Protein 2D8R (pdb70)

Structure (mmCIF, N/CA/C/O backbone):
data_2D8R
#
_entry.id   2D8R
#
loop_
_entity.id
_entity.type
_entity.pdbx_description
1 polymer 'THAP domain-containing protein 2'
2 non-polymer 'ZINC ION'
#
loop_
_atom_site.group_PDB
_atom_site.id
_atom_site.type_symbol
_atom_site.label_atom_id
_atom_site.label_alt_id
_atom_site.label_comp_id
_atom_site.label_asym_id
_atom_site.label_entity_id
_atom_site.label_seq_id
_atom_site.pdbx_PDB_ins_code
_atom_site.Cartn_x
_atom_site.Cartn_y
_atom_site.Cartn_z
_atom_site.occupancy
_atom_site.B_iso_or_equiv
_atom_site.auth_seq_id
_atom_site.auth_comp_id
_atom_site.auth_asym_id
_atom_site.auth_atom_id
_atom_site.pdbx_PDB_model_num
ATOM 1 N N . GLY A 1 1 ? 4.600 13.225 32.992 1.00 0.00 1 GLY A N 1
ATOM 2 C CA . GLY A 1 1 ? 5.342 13.226 31.745 1.00 0.00 1 GLY A CA 1
ATOM 3 C C . GLY A 1 1 ? 6.240 14.439 31.606 1.00 0.00 1 GLY A C 1
ATOM 4 O O . GLY A 1 1 ? 6.405 15.210 32.551 1.00 0.00 1 GLY A O 1
ATOM 8 N N . SER A 1 2 ? 6.824 14.608 30.424 1.00 0.00 2 SER A N 1
ATOM 9 C CA . SER A 1 2 ? 7.715 15.733 30.165 1.00 0.00 2 SER A CA 1
ATOM 10 C C . SER A 1 2 ? 7.067 16.731 29.210 1.00 0.00 2 SER A C 1
ATOM 11 O O . SER A 1 2 ? 6.835 17.887 29.565 1.00 0.00 2 SER A O 1
ATOM 19 N N . SER A 1 3 ? 6.777 16.275 27.995 1.00 0.00 3 SER A N 1
ATOM 20 C CA . SER A 1 3 ? 6.160 17.128 26.986 1.00 0.00 3 SER A CA 1
ATOM 21 C C . SER A 1 3 ? 4.675 16.809 26.841 1.00 0.00 3 SER A C 1
ATOM 22 O O . SER A 1 3 ? 4.032 17.221 25.876 1.00 0.00 3 SER A O 1
ATOM 30 N N . GLY A 1 4 ? 4.137 16.072 27.808 1.00 0.00 4 GLY A N 1
ATOM 31 C CA . GLY A 1 4 ? 2.732 15.710 27.769 1.00 0.00 4 GLY A CA 1
ATOM 32 C C . GLY A 1 4 ? 2.327 15.097 26.444 1.00 0.00 4 GLY A C 1
ATOM 33 O O . GLY A 1 4 ? 3.076 14.314 25.859 1.00 0.00 4 GLY A O 1
ATOM 37 N N . SER A 1 5 ? 1.138 15.451 25.968 1.00 0.00 5 SER A N 1
ATOM 38 C CA . SER A 1 5 ? 0.632 14.926 24.705 1.00 0.00 5 SER A CA 1
ATOM 39 C C . SER A 1 5 ? 0.389 13.423 24.800 1.00 0.00 5 SER A C 1
ATOM 40 O O . SER A 1 5 ? 1.186 12.690 25.387 1.00 0.00 5 SER A O 1
ATOM 48 N N . SER A 1 6 ? -0.717 12.970 24.219 1.00 0.00 6 SER A N 1
ATOM 49 C CA . SER A 1 6 ? -1.069 11.555 24.241 1.00 0.00 6 SER A CA 1
ATOM 50 C C . SER A 1 6 ? -1.551 11.136 25.627 1.00 0.00 6 SER A C 1
ATOM 51 O O . SER A 1 6 ? -1.181 10.077 26.131 1.00 0.00 6 SER A O 1
ATOM 59 N N . GLY A 1 7 ? -2.380 11.978 26.237 1.00 0.00 7 GLY A N 1
ATOM 60 C CA . GLY A 1 7 ? -2.900 11.679 27.559 1.00 0.00 7 GLY A CA 1
ATOM 61 C C . GLY A 1 7 ? -4.212 10.921 27.508 1.00 0.00 7 GLY A C 1
ATOM 62 O O . GLY A 1 7 ? -5.229 11.458 27.070 1.00 0.00 7 GLY A O 1
ATOM 66 N N . MET A 1 8 ? -4.189 9.670 27.954 1.00 0.00 8 MET A N 1
ATOM 67 C CA . MET A 1 8 ? -5.386 8.837 27.957 1.00 0.00 8 MET A CA 1
ATOM 68 C C . MET A 1 8 ? -5.501 8.054 29.261 1.00 0.00 8 MET A C 1
ATOM 69 O O . MET A 1 8 ? -4.504 7.706 29.894 1.00 0.00 8 MET A O 1
ATOM 83 N N . PRO A 1 9 ? -6.745 7.769 29.673 1.00 0.00 9 PRO A N 1
ATOM 84 C CA . PRO A 1 9 ? -7.019 7.024 30.906 1.00 0.00 9 PRO A CA 1
ATOM 85 C C . PRO A 1 9 ? -6.614 5.558 30.799 1.00 0.00 9 PRO A C 1
ATOM 86 O O . PRO A 1 9 ? -7.458 4.681 30.614 1.00 0.00 9 PRO A O 1
ATOM 97 N N . THR A 1 10 ? -5.315 5.297 30.916 1.00 0.00 10 THR A N 1
ATOM 98 C CA . THR A 1 10 ? -4.798 3.938 30.832 1.00 0.00 10 THR A CA 1
ATOM 99 C C . THR A 1 10 ? -4.892 3.229 32.178 1.00 0.00 10 THR A C 1
ATOM 100 O O . THR A 1 10 ? -4.073 3.456 33.068 1.00 0.00 10 THR A O 1
ATOM 111 N N . ASN A 1 11 ? -5.896 2.370 32.321 1.00 0.00 11 ASN A N 1
ATOM 112 C CA . ASN A 1 11 ? -6.096 1.628 33.560 1.00 0.00 11 ASN A CA 1
ATOM 113 C C . ASN A 1 11 ? -4.843 0.840 33.932 1.00 0.00 11 ASN A C 1
ATOM 114 O O . ASN A 1 11 ? -3.940 0.667 33.113 1.00 0.00 11 ASN A O 1
ATOM 125 N N . CYS A 1 12 ? -4.795 0.366 35.172 1.00 0.00 12 CYS A N 1
ATOM 126 C CA . CYS A 1 12 ? -3.654 -0.404 35.653 1.00 0.00 12 CYS A CA 1
ATOM 127 C C . CYS A 1 12 ? -3.992 -1.890 35.727 1.00 0.00 12 CYS A C 1
ATOM 128 O O . CYS A 1 12 ? -5.060 -2.271 36.205 1.00 0.00 12 CYS A O 1
ATOM 135 N N . ALA A 1 13 ? -3.074 -2.724 35.251 1.00 0.00 13 ALA A N 1
ATOM 136 C CA . ALA A 1 13 ? -3.273 -4.168 35.265 1.00 0.00 13 ALA A CA 1
ATOM 137 C C . ALA A 1 13 ? -3.237 -4.713 36.688 1.00 0.00 13 ALA A C 1
ATOM 138 O O . ALA A 1 13 ? -3.985 -5.629 37.031 1.00 0.00 13 ALA A O 1
ATOM 145 N N . ALA A 1 14 ? -2.364 -4.145 37.513 1.00 0.00 14 ALA A N 1
ATOM 146 C CA . ALA A 1 14 ? -2.232 -4.574 38.900 1.00 0.00 14 ALA A CA 1
ATOM 147 C C . ALA A 1 14 ? -3.598 -4.846 39.522 1.00 0.00 14 ALA A C 1
ATOM 148 O O . ALA A 1 14 ? -4.614 -4.327 39.062 1.00 0.00 14 ALA A O 1
ATOM 155 N N . ALA A 1 15 ? -3.613 -5.663 40.570 1.00 0.00 15 ALA A N 1
ATOM 156 C CA . ALA A 1 15 ? -4.853 -6.002 41.256 1.00 0.00 15 ALA A CA 1
ATOM 157 C C . ALA A 1 15 ? -5.028 -5.168 42.521 1.00 0.00 15 ALA A C 1
ATOM 158 O O . ALA A 1 15 ? -4.056 -4.846 43.202 1.00 0.00 15 ALA A O 1
ATOM 165 N N . GLY A 1 16 ? -6.274 -4.820 42.828 1.00 0.00 16 GLY A N 1
ATOM 166 C CA . GLY A 1 16 ? -6.552 -4.025 44.009 1.00 0.00 16 GLY A CA 1
ATOM 167 C C . GLY A 1 16 ? -5.917 -2.651 43.946 1.00 0.00 16 GLY A C 1
ATOM 168 O O . GLY A 1 16 ? -5.579 -2.067 44.977 1.00 0.00 16 GLY A O 1
ATOM 172 N N . CYS A 1 17 ? -5.750 -2.132 42.734 1.00 0.00 17 CYS A N 1
ATOM 173 C CA . CYS A 1 17 ? -5.149 -0.819 42.540 1.00 0.00 17 CYS A CA 1
ATOM 174 C C . CYS A 1 17 ? -6.213 0.224 42.211 1.00 0.00 17 CYS A C 1
ATOM 175 O O . CYS A 1 17 ? -7.307 -0.112 41.757 1.00 0.00 17 CYS A O 1
ATOM 182 N N . ALA A 1 18 ? -5.885 1.491 42.443 1.00 0.00 18 ALA A N 1
ATOM 183 C CA . ALA A 1 18 ? -6.811 2.582 42.170 1.00 0.00 18 ALA A CA 1
ATOM 184 C C . ALA A 1 18 ? -6.127 3.699 41.389 1.00 0.00 18 ALA A C 1
ATOM 185 O O . ALA A 1 18 ? -6.186 4.868 41.774 1.00 0.00 18 ALA A O 1
ATOM 192 N N . THR A 1 19 ? -5.478 3.333 40.288 1.00 0.00 19 THR A N 1
ATOM 193 C CA . THR A 1 19 ? -4.781 4.304 39.453 1.00 0.00 19 THR A CA 1
ATOM 194 C C . THR A 1 19 ? -5.412 4.391 38.068 1.00 0.00 19 THR A C 1
ATOM 195 O O . THR A 1 19 ? -5.787 3.376 37.480 1.00 0.00 19 THR A O 1
ATOM 206 N N . THR A 1 20 ? -5.526 5.610 37.550 1.00 0.00 20 THR A N 1
ATOM 207 C CA . THR A 1 20 ? -6.112 5.829 36.233 1.00 0.00 20 THR A CA 1
ATOM 208 C C . THR A 1 20 ? -5.866 7.255 35.753 1.00 0.00 20 THR A C 1
ATOM 209 O O . THR A 1 20 ? -5.296 7.470 34.682 1.00 0.00 20 THR A O 1
ATOM 220 N N . TYR A 1 21 ? -6.297 8.225 36.550 1.00 0.00 21 TYR A N 1
ATOM 221 C CA . TYR A 1 21 ? -6.125 9.631 36.204 1.00 0.00 21 TYR A CA 1
ATOM 222 C C . TYR A 1 21 ? -6.775 10.533 37.250 1.00 0.00 21 TYR A C 1
ATOM 223 O O . TYR A 1 21 ? -7.937 10.914 37.121 1.00 0.00 21 TYR A O 1
ATOM 241 N N . ASN A 1 22 ? -6.014 10.870 38.286 1.00 0.00 22 ASN A N 1
ATOM 242 C CA . ASN A 1 22 ? -6.514 11.727 39.355 1.00 0.00 22 ASN A CA 1
ATOM 243 C C . ASN A 1 22 ? -6.273 13.198 39.030 1.00 0.00 22 ASN A C 1
ATOM 244 O O . ASN A 1 22 ? -7.133 13.868 38.458 1.00 0.00 22 ASN A O 1
ATOM 255 N N . LYS A 1 23 ? -5.097 13.695 39.400 1.00 0.00 23 LYS A N 1
ATOM 256 C CA . LYS A 1 23 ? -4.741 15.086 39.147 1.00 0.00 23 LYS A CA 1
ATOM 257 C C . LYS A 1 23 ? -3.274 15.340 39.478 1.00 0.00 23 LYS A C 1
ATOM 258 O O . LYS A 1 23 ? -2.483 15.697 38.604 1.00 0.00 23 LYS A O 1
ATOM 277 N N . HIS A 1 24 ? -2.916 15.153 40.744 1.00 0.00 24 HIS A N 1
ATOM 278 C CA . HIS A 1 24 ? -1.542 15.361 41.189 1.00 0.00 24 HIS A CA 1
ATOM 279 C C . HIS A 1 24 ? -0.709 14.100 40.984 1.00 0.00 24 HIS A C 1
ATOM 280 O O . HIS A 1 24 ? 0.506 14.108 41.185 1.00 0.00 24 HIS A O 1
ATOM 294 N N . ILE A 1 25 ? -1.369 13.018 40.584 1.00 0.00 25 ILE A N 1
ATOM 295 C CA . ILE A 1 25 ? -0.688 11.751 40.351 1.00 0.00 25 ILE A CA 1
ATOM 296 C C . ILE A 1 25 ? 0.400 11.897 39.294 1.00 0.00 25 ILE A C 1
ATOM 297 O O . ILE A 1 25 ? 0.111 12.099 38.115 1.00 0.00 25 ILE A O 1
ATOM 313 N N . ASN A 1 26 ? 1.654 11.792 39.724 1.00 0.00 26 ASN A N 1
ATOM 314 C CA . ASN A 1 26 ? 2.786 11.911 38.813 1.00 0.00 26 ASN A CA 1
ATOM 315 C C . ASN A 1 26 ? 3.356 10.538 38.470 1.00 0.00 26 ASN A C 1
ATOM 316 O O . ASN A 1 26 ? 4.493 10.424 38.011 1.00 0.00 26 ASN A O 1
ATOM 327 N N . ILE A 1 27 ? 2.559 9.500 38.697 1.00 0.00 27 ILE A N 1
ATOM 328 C CA . ILE A 1 27 ? 2.983 8.135 38.410 1.00 0.00 27 ILE A CA 1
ATOM 329 C C . ILE A 1 27 ? 3.258 7.945 36.923 1.00 0.00 27 ILE A C 1
ATOM 330 O O . ILE A 1 27 ? 2.579 8.526 36.076 1.00 0.00 27 ILE A O 1
ATOM 346 N N . SER A 1 28 ? 4.258 7.127 36.611 1.00 0.00 28 SER A N 1
ATOM 347 C CA . SER A 1 28 ? 4.625 6.862 35.225 1.00 0.00 28 SER A CA 1
ATOM 348 C C . SER A 1 28 ? 4.088 5.508 34.770 1.00 0.00 28 SER A C 1
ATOM 349 O O . SER A 1 28 ? 4.126 4.530 35.516 1.00 0.00 28 SER A O 1
ATOM 357 N N . PHE A 1 29 ? 3.588 5.460 33.540 1.00 0.00 29 PHE A N 1
ATOM 358 C CA . PHE A 1 29 ? 3.041 4.228 32.984 1.00 0.00 29 PHE A CA 1
ATOM 359 C C . PHE A 1 29 ? 4.131 3.412 32.295 1.00 0.00 29 PHE A C 1
ATOM 360 O O . PHE A 1 29 ? 4.623 3.786 31.230 1.00 0.00 29 PHE A O 1
ATOM 377 N N . HIS A 1 30 ? 4.505 2.295 32.912 1.00 0.00 30 HIS A N 1
ATOM 378 C CA . HIS A 1 30 ? 5.537 1.425 32.358 1.00 0.00 30 HIS A CA 1
ATOM 379 C C . HIS A 1 30 ? 4.955 0.068 31.975 1.00 0.00 30 HIS A C 1
ATOM 380 O O . HIS A 1 30 ? 4.670 -0.762 32.839 1.00 0.00 30 HIS A O 1
ATOM 394 N N . ARG A 1 31 ? 4.781 -0.151 30.676 1.00 0.00 31 ARG A N 1
ATOM 395 C CA . ARG A 1 31 ? 4.232 -1.407 30.180 1.00 0.00 31 ARG A CA 1
ATOM 396 C C . ARG A 1 31 ? 5.030 -2.596 30.707 1.00 0.00 31 ARG A C 1
ATOM 397 O O . ARG A 1 31 ? 5.933 -2.436 31.528 1.00 0.00 31 ARG A O 1
ATOM 418 N N . PHE A 1 32 ? 4.689 -3.789 30.230 1.00 0.00 32 PHE A N 1
ATOM 419 C CA . PHE A 1 32 ? 5.373 -5.005 30.654 1.00 0.00 32 PHE A CA 1
ATOM 420 C C . PHE A 1 32 ? 6.713 -5.153 29.940 1.00 0.00 32 PHE A C 1
ATOM 421 O O . PHE A 1 32 ? 6.919 -4.640 28.840 1.00 0.00 32 PHE A O 1
ATOM 438 N N . PRO A 1 33 ? 7.647 -5.873 30.579 1.00 0.00 33 PRO A N 1
ATOM 439 C CA . PRO A 1 33 ? 8.984 -6.106 30.024 1.00 0.00 33 PRO A CA 1
ATOM 440 C C . PRO A 1 33 ? 8.956 -7.035 28.816 1.00 0.00 33 PRO A C 1
ATOM 441 O O . PRO A 1 33 ? 8.274 -8.061 28.824 1.00 0.00 33 PRO A O 1
ATOM 452 N N . LEU A 1 34 ? 9.700 -6.671 27.777 1.00 0.00 34 LEU A N 1
ATOM 453 C CA . LEU A 1 34 ? 9.760 -7.473 26.560 1.00 0.00 34 LEU A CA 1
ATOM 454 C C . LEU A 1 34 ? 10.516 -8.775 26.804 1.00 0.00 34 LEU A C 1
ATOM 455 O O . LEU A 1 34 ? 10.500 -9.679 25.968 1.00 0.00 34 LEU A O 1
ATOM 471 N N . ASP A 1 35 ? 11.175 -8.864 27.953 1.00 0.00 35 ASP A N 1
ATOM 472 C CA . ASP A 1 35 ? 11.935 -10.058 28.309 1.00 0.00 35 ASP A CA 1
ATOM 473 C C . ASP A 1 35 ? 11.024 -11.120 28.916 1.00 0.00 35 ASP A C 1
ATOM 474 O O . ASP A 1 35 ? 10.069 -10.819 29.632 1.00 0.00 35 ASP A O 1
ATOM 483 N N . PRO A 1 36 ? 11.324 -12.395 28.623 1.00 0.00 36 PRO A N 1
ATOM 484 C CA . PRO A 1 36 ? 10.544 -13.528 29.129 1.00 0.00 36 PRO A CA 1
ATOM 485 C C . PRO A 1 36 ? 10.721 -13.728 30.631 1.00 0.00 36 PRO A C 1
ATOM 486 O O . PRO A 1 36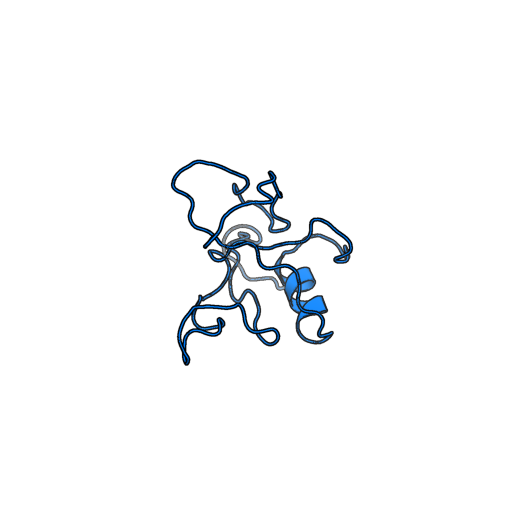 ? 9.780 -14.099 31.333 1.00 0.00 36 PRO A O 1
ATOM 497 N N . LYS A 1 37 ? 11.932 -13.481 31.117 1.00 0.00 37 LYS A N 1
ATOM 498 C CA . LYS A 1 37 ? 12.232 -13.632 32.536 1.00 0.00 37 LYS A CA 1
ATOM 499 C C . LYS A 1 37 ? 11.341 -12.728 33.381 1.00 0.00 37 LYS A C 1
ATOM 500 O O . LYS A 1 37 ? 10.793 -13.154 34.397 1.00 0.00 37 LYS A O 1
ATOM 519 N N . ARG A 1 38 ? 11.199 -11.477 32.953 1.00 0.00 38 ARG A N 1
ATOM 520 C CA . ARG A 1 38 ? 10.374 -10.513 33.670 1.00 0.00 38 ARG A CA 1
ATOM 521 C C . ARG A 1 38 ? 8.916 -10.612 33.230 1.00 0.00 38 ARG A C 1
ATOM 522 O O . ARG A 1 38 ? 8.010 -10.687 34.060 1.00 0.00 38 ARG A O 1
ATOM 543 N N . ARG A 1 39 ? 8.698 -10.610 31.919 1.00 0.00 39 ARG A N 1
ATOM 544 C CA . ARG A 1 39 ? 7.351 -10.698 31.368 1.00 0.00 39 ARG A CA 1
ATOM 545 C C . ARG A 1 39 ? 6.482 -11.634 32.203 1.00 0.00 39 ARG A C 1
ATOM 546 O O . ARG A 1 39 ? 5.425 -11.242 32.698 1.00 0.00 39 ARG A O 1
ATOM 567 N N . LYS A 1 40 ? 6.935 -12.874 32.355 1.00 0.00 40 LYS A N 1
ATOM 568 C CA . LYS A 1 40 ? 6.201 -13.868 33.129 1.00 0.00 40 LYS A CA 1
ATOM 569 C C . LYS A 1 40 ? 6.088 -13.444 34.590 1.00 0.00 40 LYS A C 1
ATOM 570 O O . LYS A 1 40 ? 5.049 -13.633 35.222 1.00 0.00 40 LYS A O 1
ATOM 589 N N . GLU A 1 41 ? 7.163 -12.868 35.119 1.00 0.00 41 GLU A N 1
ATOM 590 C CA . GLU A 1 41 ? 7.183 -12.417 36.506 1.00 0.00 41 GLU A CA 1
ATOM 591 C C . GLU A 1 41 ? 6.078 -11.397 36.762 1.00 0.00 41 GLU A C 1
ATOM 592 O O . GLU A 1 41 ? 5.225 -11.594 37.627 1.00 0.00 41 GLU A O 1
ATOM 604 N N . TRP A 1 42 ? 6.101 -10.306 36.004 1.00 0.00 42 TRP A N 1
ATOM 605 C CA . TRP A 1 42 ? 5.102 -9.254 36.149 1.00 0.00 42 TRP A CA 1
ATOM 606 C C . TRP A 1 42 ? 3.696 -9.842 36.204 1.00 0.00 42 TRP A C 1
ATOM 607 O O . TRP A 1 42 ? 2.892 -9.475 37.060 1.00 0.00 42 TRP A O 1
ATOM 628 N N . VAL A 1 43 ? 3.406 -10.757 35.284 1.00 0.00 43 VAL A N 1
ATOM 629 C CA . VAL A 1 43 ? 2.097 -11.397 35.229 1.00 0.00 43 VAL A CA 1
ATOM 630 C C . VAL A 1 43 ? 1.913 -12.373 36.386 1.00 0.00 43 VAL A C 1
ATOM 631 O O . VAL A 1 43 ? 0.810 -12.529 36.910 1.00 0.00 43 VAL A O 1
ATOM 644 N N . ARG A 1 44 ? 3.001 -13.026 36.781 1.00 0.00 44 ARG A N 1
ATOM 645 C CA . ARG A 1 44 ? 2.960 -13.988 37.876 1.00 0.00 44 ARG A CA 1
ATOM 646 C C . ARG A 1 44 ? 2.884 -13.275 39.223 1.00 0.00 44 ARG A C 1
ATOM 647 O O . ARG A 1 44 ? 2.481 -13.863 40.227 1.00 0.00 44 ARG A O 1
ATOM 668 N N . LEU A 1 45 ? 3.273 -12.005 39.237 1.00 0.00 45 LEU A N 1
ATOM 669 C CA . LEU A 1 45 ? 3.249 -11.211 40.460 1.00 0.00 45 LEU A CA 1
ATOM 670 C C . LEU A 1 45 ? 1.944 -10.430 40.578 1.00 0.00 45 LEU A C 1
ATOM 671 O O . LEU A 1 45 ? 1.327 -10.388 41.642 1.00 0.00 45 LEU A O 1
ATOM 687 N N . VAL A 1 46 ? 1.527 -9.814 39.476 1.00 0.00 46 VAL A N 1
ATOM 688 C CA . VAL A 1 46 ? 0.293 -9.038 39.454 1.00 0.00 46 VAL A CA 1
ATOM 689 C C . VAL A 1 46 ? -0.888 -9.869 39.943 1.00 0.00 46 VAL A C 1
ATOM 690 O O . VAL A 1 46 ? -1.940 -9.329 40.284 1.00 0.00 46 VAL A O 1
ATOM 703 N N . ARG A 1 47 ? -0.705 -11.185 39.974 1.00 0.00 47 ARG A N 1
ATOM 704 C CA . ARG A 1 47 ? -1.756 -12.091 40.420 1.00 0.00 47 ARG A CA 1
ATOM 705 C C . ARG A 1 47 ? -3.059 -11.824 39.673 1.00 0.00 47 ARG A C 1
ATOM 706 O O . ARG A 1 47 ? -4.000 -11.255 40.228 1.00 0.00 47 ARG A O 1
ATOM 727 N N . ARG A 1 48 ? -3.107 -12.237 38.410 1.00 0.00 48 ARG A N 1
ATOM 728 C CA . ARG A 1 48 ? -4.293 -12.040 37.586 1.00 0.00 48 ARG A CA 1
ATOM 729 C C . ARG A 1 48 ? -4.410 -13.136 36.531 1.00 0.00 48 ARG A C 1
ATOM 730 O O . ARG A 1 48 ? -4.174 -12.901 35.346 1.00 0.00 48 ARG A O 1
ATOM 751 N N . LYS A 1 49 ? -4.776 -14.336 36.971 1.00 0.00 49 LYS A N 1
ATOM 752 C CA . LYS A 1 49 ? -4.926 -15.469 36.066 1.00 0.00 49 LYS A CA 1
ATOM 753 C C . LYS A 1 49 ? -3.709 -15.604 35.156 1.00 0.00 49 LYS A C 1
ATOM 754 O O . LYS A 1 49 ? -2.699 -14.930 35.352 1.00 0.00 49 LYS A O 1
ATOM 773 N N . ASN A 1 50 ? -3.815 -16.477 34.160 1.00 0.00 50 ASN A N 1
ATOM 774 C CA . ASN A 1 50 ? -2.723 -16.699 33.219 1.00 0.00 50 ASN A CA 1
ATOM 775 C C . ASN A 1 50 ? -2.768 -15.681 32.083 1.00 0.00 50 ASN A C 1
ATOM 776 O O . ASN A 1 50 ? -2.276 -15.938 30.984 1.00 0.00 50 ASN A O 1
ATOM 787 N N . PHE A 1 51 ? -3.362 -14.524 32.357 1.00 0.00 51 PHE A N 1
ATOM 788 C CA . PHE A 1 51 ? -3.473 -13.466 31.359 1.00 0.00 51 PHE A CA 1
ATOM 789 C C . PHE A 1 51 ? -2.108 -13.137 30.762 1.00 0.00 51 PHE A C 1
ATOM 790 O O . PHE A 1 51 ? -1.070 -13.486 31.326 1.00 0.00 51 PHE A O 1
ATOM 807 N N . VAL A 1 52 ? -2.116 -12.463 29.616 1.00 0.00 52 VAL A N 1
ATOM 808 C CA . VAL A 1 52 ? -0.880 -12.085 28.942 1.00 0.00 52 VAL A CA 1
ATOM 809 C C . VAL A 1 52 ? -0.932 -10.636 28.470 1.00 0.00 52 VAL A C 1
ATOM 810 O O . VAL A 1 52 ? -1.979 -10.123 28.075 1.00 0.00 52 VAL A O 1
ATOM 823 N N . PRO A 1 53 ? 0.225 -9.959 28.512 1.00 0.00 53 PRO A N 1
ATOM 824 C CA . PRO A 1 53 ? 0.339 -8.559 28.091 1.00 0.00 53 PRO A CA 1
ATOM 825 C C . PRO A 1 53 ? 0.182 -8.392 26.583 1.00 0.00 53 PRO A C 1
ATOM 826 O O . PRO A 1 53 ? 1.050 -8.795 25.811 1.00 0.00 53 PRO A O 1
ATOM 837 N N . GLY A 1 54 ? -0.933 -7.795 26.171 1.00 0.00 54 GLY A N 1
ATOM 838 C CA . GLY A 1 54 ? -1.182 -7.586 24.757 1.00 0.00 54 GLY A CA 1
ATOM 839 C C . GLY A 1 54 ? -1.520 -6.143 24.435 1.00 0.00 54 GLY A C 1
ATOM 840 O O . GLY A 1 54 ? -1.205 -5.651 23.352 1.00 0.00 54 GLY A O 1
ATOM 844 N N . LYS A 1 55 ? -2.163 -5.464 25.378 1.00 0.00 55 LYS A N 1
ATOM 845 C CA . LYS A 1 55 ? -2.545 -4.069 25.191 1.00 0.00 55 LYS A CA 1
ATOM 846 C C . LYS A 1 55 ? -3.111 -3.482 26.480 1.00 0.00 55 LYS A C 1
ATOM 847 O O . LYS A 1 55 ? -3.786 -4.172 27.244 1.00 0.00 55 LYS A O 1
ATOM 866 N N . HIS A 1 56 ? -2.832 -2.203 26.715 1.00 0.00 56 HIS A N 1
ATOM 867 C CA . HIS A 1 56 ? -3.315 -1.523 27.911 1.00 0.00 56 HIS A CA 1
ATOM 868 C C . HIS A 1 56 ? -2.749 -2.170 29.171 1.00 0.00 56 HIS A C 1
ATOM 869 O O . HIS A 1 56 ? -3.253 -1.955 30.274 1.00 0.00 56 HIS A O 1
ATOM 883 N N . THR A 1 57 ? -1.697 -2.966 29.000 1.00 0.00 57 THR A N 1
ATOM 884 C CA . THR A 1 57 ? -1.063 -3.646 30.122 1.00 0.00 57 THR A CA 1
ATOM 885 C C . THR A 1 57 ? 0.093 -2.825 30.681 1.00 0.00 57 THR A C 1
ATOM 886 O O . THR A 1 57 ? 1.184 -2.803 30.112 1.00 0.00 57 THR A O 1
ATOM 897 N N . PHE A 1 58 ? -0.153 -2.150 31.800 1.00 0.00 58 PHE A N 1
ATOM 898 C CA . PHE A 1 58 ? 0.868 -1.327 32.436 1.00 0.00 58 PHE A CA 1
ATOM 899 C C . PHE A 1 58 ? 0.746 -1.385 33.956 1.00 0.00 58 PHE A C 1
ATOM 900 O O . PHE A 1 58 ? -0.299 -1.759 34.492 1.00 0.00 58 PHE A O 1
ATOM 917 N N . LEU A 1 59 ? 1.819 -1.015 34.645 1.00 0.00 59 LEU A N 1
ATOM 918 C CA . LEU A 1 59 ? 1.834 -1.025 36.103 1.00 0.00 59 LEU A CA 1
ATOM 919 C C . LEU A 1 59 ? 2.328 0.309 36.653 1.00 0.00 59 LEU A C 1
ATOM 920 O O . LEU A 1 59 ? 3.209 0.944 36.072 1.00 0.00 59 LEU A O 1
ATOM 936 N N . CYS A 1 60 ? 1.757 0.728 37.777 1.00 0.00 60 CYS A N 1
ATOM 937 C CA . CYS A 1 60 ? 2.140 1.986 38.407 1.00 0.00 60 CYS A CA 1
ATOM 938 C C . CYS A 1 60 ? 3.525 1.878 39.039 1.00 0.00 60 CYS A C 1
ATOM 939 O O . CYS A 1 60 ? 3.971 0.789 39.399 1.00 0.00 60 CYS A O 1
ATOM 946 N N . SER A 1 61 ? 4.200 3.016 39.169 1.00 0.00 61 SER A N 1
ATOM 947 C CA . SER A 1 61 ? 5.535 3.050 39.754 1.00 0.00 61 SER A CA 1
ATOM 948 C C . SER A 1 61 ? 5.469 2.886 41.269 1.00 0.00 61 SER A C 1
ATOM 949 O O . SER A 1 61 ? 6.485 2.971 41.960 1.00 0.00 61 SER A O 1
ATOM 957 N N . LYS A 1 62 ? 4.266 2.649 41.780 1.00 0.00 62 LYS A N 1
ATOM 958 C CA . LYS A 1 62 ? 4.064 2.471 43.213 1.00 0.00 62 LYS A CA 1
ATOM 959 C C . LYS A 1 62 ? 4.295 1.019 43.619 1.00 0.00 62 LYS A C 1
ATOM 960 O O . LYS A 1 62 ? 4.656 0.733 44.761 1.00 0.00 62 LYS A O 1
ATOM 979 N N . HIS A 1 63 ? 4.085 0.105 42.677 1.00 0.00 63 HIS A N 1
ATOM 980 C CA . HIS A 1 63 ? 4.273 -1.318 42.936 1.00 0.00 63 HIS A CA 1
ATOM 981 C C . HIS A 1 63 ? 5.741 -1.708 42.791 1.00 0.00 63 HIS A C 1
ATOM 982 O O . HIS A 1 63 ? 6.142 -2.807 43.173 1.00 0.00 63 HIS A O 1
ATOM 996 N N . PHE A 1 64 ? 6.537 -0.799 42.237 1.00 0.00 64 PHE A N 1
ATOM 997 C CA . PHE A 1 64 ? 7.961 -1.049 42.040 1.00 0.00 64 PHE A CA 1
ATOM 998 C C . PHE A 1 64 ? 8.789 -0.343 43.110 1.00 0.00 64 PHE A C 1
ATOM 999 O O . PHE A 1 64 ? 8.423 0.732 43.584 1.00 0.00 64 PHE A O 1
ATOM 1016 N N . GLU A 1 65 ? 9.908 -0.957 43.484 1.00 0.00 65 GLU A N 1
ATOM 1017 C CA . GLU A 1 65 ? 10.787 -0.388 44.498 1.00 0.00 65 GLU A CA 1
ATOM 1018 C C . GLU A 1 65 ? 11.417 0.911 44.005 1.00 0.00 65 GLU A C 1
ATOM 1019 O O . GLU A 1 65 ? 12.118 1.596 44.751 1.00 0.00 65 GLU A O 1
ATOM 1031 N N . ALA A 1 66 ? 11.163 1.244 42.744 1.00 0.00 66 ALA A N 1
ATOM 1032 C CA . ALA A 1 66 ? 11.703 2.461 42.152 1.00 0.00 66 ALA A CA 1
ATOM 1033 C C . ALA A 1 66 ? 13.184 2.302 41.824 1.00 0.00 66 ALA A C 1
ATOM 1034 O O . ALA A 1 66 ? 13.623 2.624 40.720 1.00 0.00 66 ALA A O 1
ATOM 1041 N N . SER A 1 67 ? 13.949 1.805 42.791 1.00 0.00 67 SER A N 1
ATOM 1042 C CA . SER A 1 67 ? 15.382 1.608 42.606 1.00 0.00 67 SER A CA 1
ATOM 1043 C C . SER A 1 67 ? 15.656 0.719 41.397 1.00 0.00 67 SER A C 1
ATOM 1044 O O . SER A 1 67 ? 16.780 0.664 40.896 1.00 0.00 67 SER A O 1
ATOM 1052 N N . CYS A 1 68 ? 14.622 0.026 40.933 1.00 0.00 68 CYS A N 1
ATOM 1053 C CA . CYS A 1 68 ? 14.751 -0.861 39.782 1.00 0.00 68 CYS A CA 1
ATOM 1054 C C . CYS A 1 68 ? 14.661 -0.076 38.478 1.00 0.00 68 CYS A C 1
ATOM 1055 O O . CYS A 1 68 ? 14.701 -0.652 37.390 1.00 0.00 68 CYS A O 1
ATOM 1063 N N . PHE A 1 69 ? 14.539 1.242 38.594 1.00 0.00 69 PHE A N 1
ATOM 1064 C CA . PHE A 1 69 ? 14.441 2.107 37.423 1.00 0.00 69 PHE A CA 1
ATOM 1065 C C . PHE A 1 69 ? 15.827 2.480 36.905 1.00 0.00 69 PHE A C 1
ATOM 1066 O O . PHE A 1 69 ? 16.841 2.011 37.421 1.00 0.00 69 PHE A O 1
ATOM 1083 N N . ASP A 1 70 ? 15.861 3.325 35.881 1.00 0.00 70 ASP A N 1
ATOM 1084 C CA . ASP A 1 70 ? 17.121 3.762 35.291 1.00 0.00 70 ASP A CA 1
ATOM 1085 C C . ASP A 1 70 ? 17.469 5.178 35.741 1.00 0.00 70 ASP A C 1
ATOM 1086 O O . ASP A 1 70 ? 17.619 6.083 34.919 1.00 0.00 70 ASP A O 1
ATOM 1095 N N . LEU A 1 71 ? 17.596 5.362 37.051 1.00 0.00 71 LEU A N 1
ATOM 1096 C CA . LEU A 1 71 ? 17.926 6.668 37.611 1.00 0.00 71 LEU A CA 1
ATOM 1097 C C . LEU A 1 71 ? 19.429 6.802 37.832 1.00 0.00 71 LEU A C 1
ATOM 1098 O O . LEU A 1 71 ? 19.993 7.890 37.704 1.00 0.00 71 LEU A O 1
ATOM 1114 N N . THR A 1 72 ? 20.075 5.688 38.163 1.00 0.00 72 THR A N 1
ATOM 1115 C CA . THR A 1 72 ? 21.513 5.680 38.400 1.00 0.00 72 THR A CA 1
ATOM 1116 C C . THR A 1 72 ? 22.237 6.600 37.424 1.00 0.00 72 THR A C 1
ATOM 1117 O O . THR A 1 72 ? 23.309 7.122 37.726 1.00 0.00 72 THR A O 1
ATOM 1128 N N . GLY A 1 73 ? 21.643 6.795 36.250 1.00 0.00 73 GLY A N 1
ATOM 1129 C CA . GLY A 1 73 ? 22.246 7.653 35.247 1.00 0.00 73 GLY A CA 1
ATOM 1130 C C . GLY A 1 73 ? 21.300 8.736 34.767 1.00 0.00 73 GLY A C 1
ATOM 1131 O O . GLY A 1 73 ? 21.102 8.907 33.565 1.00 0.00 73 GLY A O 1
ATOM 1135 N N . GLN A 1 74 ? 20.715 9.469 35.709 1.00 0.00 74 GLN A N 1
ATOM 1136 C CA . GLN A 1 74 ? 19.783 10.539 35.374 1.00 0.00 74 GLN A CA 1
ATOM 1137 C C . GLN A 1 74 ? 18.392 9.982 35.092 1.00 0.00 74 GLN A C 1
ATOM 1138 O O . GLN A 1 74 ? 18.213 8.772 34.951 1.00 0.00 74 GLN A O 1
ATOM 1152 N N . THR A 1 75 ? 17.408 10.872 35.010 1.00 0.00 75 THR A N 1
ATOM 1153 C CA . THR A 1 75 ? 16.032 10.469 34.745 1.00 0.00 75 THR A CA 1
ATOM 1154 C C . THR A 1 75 ? 15.628 9.288 35.619 1.00 0.00 75 THR A C 1
ATOM 1155 O O . THR A 1 75 ? 16.178 9.087 36.702 1.00 0.00 75 THR A O 1
ATOM 1166 N N . ARG A 1 76 ? 14.664 8.507 35.142 1.00 0.00 76 ARG A N 1
ATOM 1167 C CA . ARG A 1 76 ? 14.186 7.345 35.881 1.00 0.00 76 ARG A CA 1
ATOM 1168 C C . ARG A 1 76 ? 13.289 6.475 35.005 1.00 0.00 76 ARG A C 1
ATOM 1169 O O . ARG A 1 76 ? 12.064 6.590 35.046 1.00 0.00 76 ARG A O 1
ATOM 1190 N N . ARG A 1 77 ? 13.908 5.606 34.213 1.00 0.00 77 ARG A N 1
ATOM 1191 C CA . ARG A 1 77 ? 13.167 4.718 33.326 1.00 0.00 77 ARG A CA 1
ATOM 1192 C C . ARG A 1 77 ? 13.176 3.287 33.856 1.00 0.00 77 ARG A C 1
ATOM 1193 O O . ARG A 1 77 ? 14.236 2.724 34.135 1.00 0.00 77 ARG A O 1
ATOM 1214 N N . LEU A 1 78 ? 11.990 2.705 33.994 1.00 0.00 78 LEU A N 1
ATOM 1215 C CA . LEU A 1 78 ? 11.861 1.340 34.492 1.00 0.00 78 LEU A CA 1
ATOM 1216 C C . LEU A 1 78 ? 12.735 0.383 33.688 1.00 0.00 78 LEU A C 1
ATOM 1217 O O . LEU A 1 78 ? 12.498 0.155 32.502 1.00 0.00 78 LEU A O 1
ATOM 1233 N N . LYS A 1 79 ? 13.746 -0.178 34.343 1.00 0.00 79 LYS A N 1
ATOM 1234 C CA . LYS A 1 79 ? 14.655 -1.114 33.692 1.00 0.00 79 LYS A CA 1
ATOM 1235 C C . LYS A 1 79 ? 13.902 -2.341 33.188 1.00 0.00 79 LYS A C 1
ATOM 1236 O O . LYS A 1 79 ? 13.061 -2.898 33.892 1.00 0.00 79 LYS A O 1
ATOM 1255 N N . MET A 1 80 ? 14.212 -2.758 31.964 1.00 0.00 80 MET A N 1
ATOM 1256 C CA . MET A 1 80 ? 13.565 -3.921 31.367 1.00 0.00 80 MET A CA 1
ATOM 1257 C C . MET A 1 80 ? 13.911 -5.191 32.139 1.00 0.00 80 MET A C 1
ATOM 1258 O O . MET A 1 80 ? 13.368 -6.261 31.866 1.00 0.00 80 MET A O 1
ATOM 1272 N N . ASP A 1 81 ? 14.817 -5.064 33.102 1.00 0.00 81 ASP A N 1
ATOM 1273 C CA . ASP A 1 81 ? 15.234 -6.202 33.914 1.00 0.00 81 ASP A CA 1
ATOM 1274 C C . ASP A 1 81 ? 14.716 -6.069 35.342 1.00 0.00 81 ASP A C 1
ATOM 1275 O O . ASP A 1 81 ? 15.237 -6.697 36.263 1.00 0.00 81 ASP A O 1
ATOM 1284 N N . ALA A 1 82 ? 13.686 -5.247 35.519 1.00 0.00 82 ALA A N 1
ATOM 1285 C CA . ALA A 1 82 ? 13.097 -5.033 36.835 1.00 0.00 82 ALA A CA 1
ATOM 1286 C C . ALA A 1 82 ? 11.811 -5.836 36.997 1.00 0.00 82 ALA A C 1
ATOM 1287 O O . ALA A 1 82 ? 11.304 -6.416 36.037 1.00 0.00 82 ALA A O 1
ATOM 1294 N N . VAL A 1 83 ? 11.287 -5.865 38.219 1.00 0.00 83 VAL A N 1
ATOM 1295 C CA . VAL A 1 83 ? 10.059 -6.597 38.507 1.00 0.00 83 VAL A CA 1
ATOM 1296 C C . VAL A 1 83 ? 9.414 -6.102 39.796 1.00 0.00 83 VAL A C 1
ATOM 1297 O O . VAL A 1 83 ? 10.084 -5.616 40.708 1.00 0.00 83 VAL A O 1
ATOM 1310 N N . PRO A 1 84 ? 8.081 -6.227 39.877 1.00 0.00 84 PRO A N 1
ATOM 1311 C CA . PRO A 1 84 ? 7.315 -5.798 41.051 1.00 0.00 84 PRO A CA 1
ATOM 1312 C C . PRO A 1 84 ? 7.570 -6.686 42.265 1.00 0.00 84 PRO A C 1
ATOM 1313 O O . PRO A 1 84 ? 6.904 -7.704 42.454 1.00 0.00 84 PRO A O 1
ATOM 1324 N N . THR A 1 85 ? 8.540 -6.294 43.086 1.00 0.00 85 THR A N 1
ATOM 1325 C CA . THR A 1 85 ? 8.883 -7.054 44.281 1.00 0.00 85 THR A CA 1
ATOM 1326 C C . THR A 1 85 ? 7.765 -6.988 45.315 1.00 0.00 85 THR A C 1
ATOM 1327 O O . THR A 1 85 ? 7.778 -7.720 46.304 1.00 0.00 85 THR A O 1
ATOM 1338 N N . ILE A 1 86 ? 6.799 -6.106 45.079 1.00 0.00 86 ILE A N 1
ATOM 1339 C CA . ILE A 1 86 ? 5.672 -5.946 45.990 1.00 0.00 86 ILE A CA 1
ATOM 1340 C C . ILE A 1 86 ? 4.349 -5.951 45.233 1.00 0.00 86 ILE A C 1
ATOM 1341 O O . ILE A 1 86 ? 4.305 -6.248 44.039 1.00 0.00 86 ILE A O 1
ATOM 1357 N N . PHE A 1 87 ? 3.271 -5.619 45.936 1.00 0.00 87 PHE A N 1
ATOM 1358 C CA . PHE A 1 87 ? 1.944 -5.584 45.330 1.00 0.00 87 PHE A CA 1
ATOM 1359 C C . PHE A 1 87 ? 0.861 -5.483 46.400 1.00 0.00 87 PHE A C 1
ATOM 1360 O O . PHE A 1 87 ? -0.240 -4.998 46.139 1.00 0.00 87 PHE A O 1
ATOM 1377 N N . ASP A 1 88 ? 1.181 -5.944 47.603 1.00 0.00 88 ASP A N 1
ATOM 1378 C CA . ASP A 1 88 ? 0.236 -5.906 48.714 1.00 0.00 88 ASP A CA 1
ATOM 1379 C C . ASP A 1 88 ? -1.122 -6.457 48.291 1.00 0.00 88 ASP A C 1
ATOM 1380 O O . ASP A 1 88 ? -2.156 -5.827 48.512 1.00 0.00 88 ASP A O 1
ATOM 1389 N N . PHE A 1 89 ? -1.111 -7.637 47.680 1.00 0.00 89 PHE A N 1
ATOM 1390 C CA . PHE A 1 89 ? -2.342 -8.273 47.223 1.00 0.00 89 PHE A CA 1
ATOM 1391 C C . PHE A 1 89 ? -3.011 -9.040 48.360 1.00 0.00 89 PHE A C 1
ATOM 1392 O O . PHE A 1 89 ? -3.994 -9.751 48.148 1.00 0.00 89 PHE A O 1
ATOM 1409 N N . CYS A 1 90 ? -2.472 -8.891 49.564 1.00 0.00 90 CYS A N 1
ATOM 1410 C CA . CYS A 1 90 ? -3.015 -9.571 50.735 1.00 0.00 90 CYS A CA 1
ATOM 1411 C C . CYS A 1 90 ? -3.554 -10.948 50.362 1.00 0.00 90 CYS A C 1
ATOM 1412 O O . CYS A 1 90 ? -4.757 -11.126 50.170 1.00 0.00 90 CYS A O 1
ATOM 1420 N N . THR A 1 91 ? -2.654 -11.922 50.260 1.00 0.00 91 THR A N 1
ATOM 1421 C CA . THR A 1 91 ? -3.038 -13.283 49.908 1.00 0.00 91 THR A CA 1
ATOM 1422 C C . THR A 1 91 ? -4.393 -13.645 50.506 1.00 0.00 91 THR A C 1
ATOM 1423 O O . THR A 1 91 ? -5.392 -13.741 49.793 1.00 0.00 91 THR A O 1
ATOM 1434 N N . HIS A 1 92 ? -4.420 -13.844 51.820 1.00 0.00 92 HIS A N 1
ATOM 1435 C CA . HIS A 1 92 ? -5.654 -14.194 52.515 1.00 0.00 92 HIS A CA 1
ATOM 1436 C C . HIS A 1 92 ? -5.859 -13.307 53.739 1.00 0.00 92 HIS A C 1
ATOM 1437 O O . HIS A 1 92 ? -6.770 -12.479 53.771 1.00 0.00 92 HIS A O 1
ATOM 1451 N N . ILE A 1 93 ? -5.007 -13.486 54.743 1.00 0.00 93 ILE A N 1
ATOM 1452 C CA . ILE A 1 93 ? -5.095 -12.701 55.968 1.00 0.00 93 ILE A CA 1
ATOM 1453 C C . ILE A 1 93 ? -3.712 -12.277 56.450 1.00 0.00 93 ILE A C 1
ATOM 1454 O O . ILE A 1 93 ? -3.509 -11.133 56.856 1.00 0.00 93 ILE A O 1
ATOM 1470 N N . SER A 1 94 ? -2.763 -13.206 56.399 1.00 0.00 94 SER A N 1
ATOM 1471 C CA . SER A 1 94 ? -1.399 -12.929 56.832 1.00 0.00 94 SER A CA 1
ATOM 1472 C C . SER A 1 94 ? -0.475 -14.097 56.499 1.00 0.00 94 SER A C 1
ATOM 1473 O O . SER A 1 94 ? 0.703 -13.906 56.201 1.00 0.00 94 SER A O 1
ATOM 1481 N N . GLY A 1 95 ? -1.021 -15.308 56.551 1.00 0.00 95 GLY A N 1
ATOM 1482 C CA . GLY A 1 95 ? -0.234 -16.490 56.253 1.00 0.00 95 GLY A CA 1
ATOM 1483 C C . GLY A 1 95 ? 0.357 -16.456 54.857 1.00 0.00 95 GLY A C 1
ATOM 1484 O O . GLY A 1 95 ? -0.077 -15.693 53.994 1.00 0.00 95 GLY A O 1
ATOM 1488 N N . PRO A 1 96 ? 1.374 -17.299 54.620 1.00 0.00 96 PRO A N 1
ATOM 1489 C CA . PRO A 1 96 ? 2.048 -17.380 53.321 1.00 0.00 96 PRO A CA 1
ATOM 1490 C C . PRO A 1 96 ? 1.160 -17.994 52.244 1.00 0.00 96 PRO A C 1
ATOM 1491 O O . PRO A 1 96 ? -0.055 -18.097 52.413 1.00 0.00 96 PRO A O 1
ATOM 1502 N N . SER A 1 97 ? 1.774 -18.400 51.138 1.00 0.00 97 SER A N 1
ATOM 1503 C CA . SER A 1 97 ? 1.038 -19.001 50.032 1.00 0.00 97 SER A CA 1
ATOM 1504 C C . SER A 1 97 ? 0.736 -20.470 50.315 1.00 0.00 97 SER A C 1
ATOM 1505 O O . SER A 1 97 ? -0.406 -20.915 50.196 1.00 0.00 97 SER A O 1
ATOM 1513 N N . SER A 1 98 ? 1.768 -21.218 50.689 1.00 0.00 98 SER A N 1
ATOM 1514 C CA . SER A 1 98 ? 1.616 -22.638 50.986 1.00 0.00 98 SER A CA 1
ATOM 1515 C C . SER A 1 98 ? 0.764 -23.326 49.924 1.00 0.00 98 SER A C 1
ATOM 1516 O O . SER A 1 98 ? 1.269 -23.753 48.887 1.00 0.00 98 SER A O 1
ATOM 1524 N N . GLY A 1 99 ? -0.535 -23.430 50.191 1.00 0.00 99 GLY A N 1
ATOM 1525 C CA . GLY A 1 99 ? -1.437 -24.067 49.251 1.00 0.00 99 GLY A CA 1
ATOM 1526 C C . GLY A 1 99 ? -1.220 -25.564 49.162 1.00 0.00 99 GLY A C 1
ATOM 1527 O O . GLY A 1 99 ? -0.415 -26.099 49.923 1.00 0.00 99 GLY A O 1
ATOM 1532 N N . GLY A 1 1 ? -2.144 15.707 28.458 1.00 0.00 1 GLY A N 2
ATOM 1533 C CA . GLY A 1 1 ? -1.259 14.579 28.684 1.00 0.00 1 GLY A CA 2
ATOM 1534 C C . GLY A 1 1 ? 0.195 14.925 28.436 1.00 0.00 1 GLY A C 2
ATOM 1535 O O . GLY A 1 1 ? 0.721 15.879 29.010 1.00 0.00 1 GLY A O 2
ATOM 1539 N N . SER A 1 2 ? 0.849 14.148 27.578 1.00 0.00 2 SER A N 2
ATOM 1540 C CA . SER A 1 2 ? 2.254 14.374 27.259 1.00 0.00 2 SER A CA 2
ATOM 1541 C C . SER A 1 2 ? 2.617 13.735 25.922 1.00 0.00 2 SER A C 2
ATOM 1542 O O . SER A 1 2 ? 2.655 12.511 25.796 1.00 0.00 2 SER A O 2
ATOM 1550 N N . SER A 1 3 ? 2.884 14.574 24.926 1.00 0.00 3 SER A N 2
ATOM 1551 C CA . SER A 1 3 ? 3.240 14.092 23.597 1.00 0.00 3 SER A CA 2
ATOM 1552 C C . SER A 1 3 ? 2.099 13.283 22.988 1.00 0.00 3 SER A C 2
ATOM 1553 O O . SER A 1 3 ? 2.307 12.485 22.075 1.00 0.00 3 SER A O 2
ATOM 1561 N N . GLY A 1 4 ? 0.891 13.496 23.501 1.00 0.00 4 GLY A N 2
ATOM 1562 C CA . GLY A 1 4 ? -0.266 12.780 22.997 1.00 0.00 4 GLY A CA 2
ATOM 1563 C C . GLY A 1 4 ? -0.547 11.511 23.776 1.00 0.00 4 GLY A C 2
ATOM 1564 O O . GLY A 1 4 ? 0.135 11.212 24.756 1.00 0.00 4 GLY A O 2
ATOM 1568 N N . SER A 1 5 ? -1.557 10.763 23.342 1.00 0.00 5 SER A N 2
ATOM 1569 C CA . SER A 1 5 ? -1.930 9.522 24.009 1.00 0.00 5 SER A CA 2
ATOM 1570 C C . SER A 1 5 ? -1.768 8.330 23.071 1.00 0.00 5 SER A C 2
ATOM 1571 O O . SER A 1 5 ? -1.605 7.194 23.515 1.00 0.00 5 SER A O 2
ATOM 1579 N N . SER A 1 6 ? -1.815 8.599 21.770 1.00 0.00 6 SER A N 2
ATOM 1580 C CA . SER A 1 6 ? -1.677 7.549 20.767 1.00 0.00 6 SER A CA 2
ATOM 1581 C C . SER A 1 6 ? -2.713 6.451 20.984 1.00 0.00 6 SER A C 2
ATOM 1582 O O . SER A 1 6 ? -2.462 5.280 20.702 1.00 0.00 6 SER A O 2
ATOM 1590 N N . GLY A 1 7 ? -3.881 6.839 21.488 1.00 0.00 7 GLY A N 2
ATOM 1591 C CA . GLY A 1 7 ? -4.939 5.877 21.735 1.00 0.00 7 GLY A CA 2
ATOM 1592 C C . GLY A 1 7 ? -5.886 6.325 22.830 1.00 0.00 7 GLY A C 2
ATOM 1593 O O . GLY A 1 7 ? -6.421 7.433 22.782 1.00 0.00 7 GLY A O 2
ATOM 1597 N N . MET A 1 8 ? -6.097 5.462 23.818 1.00 0.00 8 MET A N 2
ATOM 1598 C CA . MET A 1 8 ? -6.987 5.776 24.930 1.00 0.00 8 MET A CA 2
ATOM 1599 C C . MET A 1 8 ? -6.336 5.423 26.264 1.00 0.00 8 MET A C 2
ATOM 1600 O O . MET A 1 8 ? -5.413 4.612 26.336 1.00 0.00 8 MET A O 2
ATOM 1614 N N . PRO A 1 9 ? -6.827 6.046 27.346 1.00 0.00 9 PRO A N 2
ATOM 1615 C CA . PRO A 1 9 ? -6.308 5.813 28.697 1.00 0.00 9 PRO A CA 2
ATOM 1616 C C . PRO A 1 9 ? -6.654 4.423 29.219 1.00 0.00 9 PRO A C 2
ATOM 1617 O O . PRO A 1 9 ? -7.633 3.812 28.788 1.00 0.00 9 PRO A O 2
ATOM 1628 N N . THR A 1 10 ? -5.846 3.928 30.151 1.00 0.00 10 THR A N 2
ATOM 1629 C CA . THR A 1 10 ? -6.067 2.610 30.732 1.00 0.00 10 THR A CA 2
ATOM 1630 C C . THR A 1 10 ? -5.834 2.627 32.239 1.00 0.00 10 THR A C 2
ATOM 1631 O O . THR A 1 10 ? -5.213 3.546 32.770 1.00 0.00 10 THR A O 2
ATOM 1642 N N . ASN A 1 11 ? -6.337 1.603 32.922 1.00 0.00 11 ASN A N 2
ATOM 1643 C CA . ASN A 1 11 ? -6.183 1.501 34.369 1.00 0.00 11 ASN A CA 2
ATOM 1644 C C . ASN A 1 11 ? -4.964 0.656 34.728 1.00 0.00 11 ASN A C 2
ATOM 1645 O O . ASN A 1 11 ? -4.230 0.200 33.850 1.00 0.00 11 ASN A O 2
ATOM 1656 N N . CYS A 1 12 ? -4.755 0.450 36.024 1.00 0.00 12 CYS A N 2
ATOM 1657 C CA . CYS A 1 12 ? -3.627 -0.341 36.501 1.00 0.00 12 CYS A CA 2
ATOM 1658 C C . CYS A 1 12 ? -3.913 -1.833 36.367 1.00 0.00 12 CYS A C 2
ATOM 1659 O O . CYS A 1 12 ? -4.994 -2.303 36.721 1.00 0.00 12 CYS A O 2
ATOM 1666 N N . ALA A 1 13 ? -2.936 -2.574 35.854 1.00 0.00 13 ALA A N 2
ATOM 1667 C CA . ALA A 1 13 ? -3.081 -4.013 35.675 1.00 0.00 13 ALA A CA 2
ATOM 1668 C C . ALA A 1 13 ? -3.350 -4.707 37.006 1.00 0.00 13 ALA A C 2
ATOM 1669 O O . ALA A 1 13 ? -4.080 -5.696 37.065 1.00 0.00 13 ALA A O 2
ATOM 1676 N N . ALA A 1 14 ? -2.754 -4.183 38.072 1.00 0.00 14 ALA A N 2
ATOM 1677 C CA . ALA A 1 14 ? -2.931 -4.752 39.403 1.00 0.00 14 ALA A CA 2
ATOM 1678 C C . ALA A 1 14 ? -4.403 -5.026 39.692 1.00 0.00 14 ALA A C 2
ATOM 1679 O O . ALA A 1 14 ? -5.274 -4.235 39.331 1.00 0.00 14 ALA A O 2
ATOM 1686 N N . ALA A 1 15 ? -4.673 -6.151 40.345 1.00 0.00 15 ALA A N 2
ATOM 1687 C CA . ALA A 1 15 ? -6.040 -6.528 40.684 1.00 0.00 15 ALA A CA 2
ATOM 1688 C C . ALA A 1 15 ? -6.536 -5.758 41.903 1.00 0.00 15 ALA A C 2
ATOM 1689 O O . ALA A 1 15 ? -7.722 -5.789 42.228 1.00 0.00 15 ALA A O 2
ATOM 1696 N N . GLY A 1 16 ? -5.620 -5.066 42.574 1.00 0.00 16 GLY A N 2
ATOM 1697 C CA . GLY A 1 16 ? -5.984 -4.298 43.750 1.00 0.00 16 GLY A CA 2
ATOM 1698 C C . GLY A 1 16 ? -5.396 -2.901 43.735 1.00 0.00 16 GLY A C 2
ATOM 1699 O O . GLY A 1 16 ? -4.579 -2.554 44.588 1.00 0.00 16 GLY A O 2
ATOM 1703 N N . CYS A 1 17 ? -5.811 -2.097 42.762 1.00 0.00 17 CYS A N 2
ATOM 1704 C CA . CYS A 1 17 ? -5.319 -0.730 42.637 1.00 0.00 17 CYS A CA 2
ATOM 1705 C C . CYS A 1 17 ? -6.326 0.145 41.897 1.00 0.00 17 CYS A C 2
ATOM 1706 O O . CYS A 1 17 ? -6.933 1.041 42.482 1.00 0.00 17 CYS A O 2
ATOM 1713 N N . ALA A 1 18 ? -6.498 -0.122 40.606 1.00 0.00 18 ALA A N 2
ATOM 1714 C CA . ALA A 1 18 ? -7.433 0.639 39.787 1.00 0.00 18 ALA A CA 2
ATOM 1715 C C . ALA A 1 18 ? -6.984 2.089 39.644 1.00 0.00 18 ALA A C 2
ATOM 1716 O O . ALA A 1 18 ? -7.806 3.005 39.611 1.00 0.00 18 ALA A O 2
ATOM 1723 N N . THR A 1 19 ? -5.673 2.292 39.560 1.00 0.00 19 THR A N 2
ATOM 1724 C CA . THR A 1 19 ? -5.114 3.631 39.423 1.00 0.00 19 THR A CA 2
ATOM 1725 C C . THR A 1 19 ? -5.377 4.197 38.032 1.00 0.00 19 THR A C 2
ATOM 1726 O O . THR A 1 19 ? -5.247 3.495 37.029 1.00 0.00 19 THR A O 2
ATOM 1737 N N . THR A 1 20 ? -5.749 5.473 37.978 1.00 0.00 20 THR A N 2
ATOM 1738 C CA . THR A 1 20 ? -6.032 6.133 36.710 1.00 0.00 20 THR A CA 2
ATOM 1739 C C . THR A 1 20 ? -5.479 7.554 36.695 1.00 0.00 20 THR A C 2
ATOM 1740 O O . THR A 1 20 ? -4.461 7.827 36.058 1.00 0.00 20 THR A O 2
ATOM 1751 N N . TYR A 1 21 ? -6.155 8.454 37.400 1.00 0.00 21 TYR A N 2
ATOM 1752 C CA . TYR A 1 21 ? -5.732 9.848 37.465 1.00 0.00 21 TYR A CA 2
ATOM 1753 C C . TYR A 1 21 ? -6.029 10.443 38.838 1.00 0.00 21 TYR A C 2
ATOM 1754 O O . TYR A 1 21 ? -7.001 10.067 39.493 1.00 0.00 21 TYR A O 2
ATOM 1772 N N . ASN A 1 22 ? -5.185 11.375 39.267 1.00 0.00 22 ASN A N 2
ATOM 1773 C CA . ASN A 1 22 ? -5.356 12.024 40.562 1.00 0.00 22 ASN A CA 2
ATOM 1774 C C . ASN A 1 22 ? -4.911 13.482 40.503 1.00 0.00 22 ASN A C 2
ATOM 1775 O O . ASN A 1 22 ? -4.535 14.070 41.518 1.00 0.00 22 ASN A O 2
ATOM 1786 N N . LYS A 1 23 ? -4.955 14.061 39.308 1.00 0.00 23 LYS A N 2
ATOM 1787 C CA . LYS A 1 23 ? -4.559 15.451 39.115 1.00 0.00 23 LYS A CA 2
ATOM 1788 C C . LYS A 1 23 ? -3.093 15.655 39.484 1.00 0.00 23 LYS A C 2
ATOM 1789 O O . LYS A 1 23 ? -2.219 15.661 38.616 1.00 0.00 23 LYS A O 2
ATOM 1808 N N . HIS A 1 24 ? -2.830 15.819 40.777 1.00 0.00 24 HIS A N 2
ATOM 1809 C CA . HIS A 1 24 ? -1.469 16.021 41.260 1.00 0.00 24 HIS A CA 2
ATOM 1810 C C . HIS A 1 24 ? -0.579 14.838 40.889 1.00 0.00 24 HIS A C 2
ATOM 1811 O O . HIS A 1 24 ? 0.339 14.970 40.080 1.00 0.00 24 HIS A O 2
ATOM 1825 N N . ILE A 1 25 ? -0.858 13.684 41.485 1.00 0.00 25 ILE A N 2
ATOM 1826 C CA . ILE A 1 25 ? -0.084 12.479 41.217 1.00 0.00 25 ILE A CA 2
ATOM 1827 C C . ILE A 1 25 ? 0.330 12.407 39.751 1.00 0.00 25 ILE A C 2
ATOM 1828 O O . ILE A 1 25 ? -0.478 12.647 38.855 1.00 0.00 25 ILE A O 2
ATOM 1844 N N . ASN A 1 26 ? 1.595 12.073 39.514 1.00 0.00 26 ASN A N 2
ATOM 1845 C CA . ASN A 1 26 ? 2.117 11.968 38.156 1.00 0.00 26 ASN A CA 2
ATOM 1846 C C . ASN A 1 26 ? 2.774 10.610 37.930 1.00 0.00 26 ASN A C 2
ATOM 1847 O O . ASN A 1 26 ? 3.762 10.501 37.203 1.00 0.00 26 ASN A O 2
ATOM 1858 N N . ILE A 1 27 ? 2.220 9.578 38.557 1.00 0.00 27 ILE A N 2
ATOM 1859 C CA . ILE A 1 27 ? 2.751 8.228 38.423 1.00 0.00 27 ILE A CA 2
ATOM 1860 C C . ILE A 1 27 ? 3.169 7.942 36.984 1.00 0.00 27 ILE A C 2
ATOM 1861 O O . ILE A 1 27 ? 2.524 8.393 36.038 1.00 0.00 27 ILE A O 2
ATOM 1877 N N . SER A 1 28 ? 4.253 7.188 36.827 1.00 0.00 28 SER A N 2
ATOM 1878 C CA . SER A 1 28 ? 4.759 6.843 35.504 1.00 0.00 28 SER A CA 2
ATOM 1879 C C . SER A 1 28 ? 4.195 5.504 35.039 1.00 0.00 28 SER A C 2
ATOM 1880 O O . SER A 1 28 ? 4.004 4.587 35.837 1.00 0.00 28 SER A O 2
ATOM 1888 N N . PHE A 1 29 ? 3.931 5.400 33.741 1.00 0.00 29 PHE A N 2
ATOM 1889 C CA . PHE A 1 29 ? 3.387 4.174 33.167 1.00 0.00 29 PHE A CA 2
ATOM 1890 C C . PHE A 1 29 ? 4.498 3.314 32.570 1.00 0.00 29 PHE A C 2
ATOM 1891 O O . PHE A 1 29 ? 5.109 3.680 31.565 1.00 0.00 29 PHE A O 2
ATOM 1908 N N . HIS A 1 30 ? 4.753 2.170 33.195 1.00 0.00 30 HIS A N 2
ATOM 1909 C CA . HIS A 1 30 ? 5.790 1.257 32.726 1.00 0.00 30 HIS A CA 2
ATOM 1910 C C . HIS A 1 30 ? 5.185 -0.072 32.284 1.00 0.00 30 HIS A C 2
ATOM 1911 O O . HIS A 1 30 ? 4.909 -0.944 33.109 1.00 0.00 30 HIS A O 2
ATOM 1925 N N . ARG A 1 31 ? 4.980 -0.219 30.980 1.00 0.00 31 ARG A N 2
ATOM 1926 C CA . ARG A 1 31 ? 4.405 -1.441 30.429 1.00 0.00 31 ARG A CA 2
ATOM 1927 C C . ARG A 1 31 ? 5.196 -2.665 30.882 1.00 0.00 31 ARG A C 2
ATOM 1928 O O . ARG A 1 31 ? 6.211 -2.543 31.566 1.00 0.00 31 ARG A O 2
ATOM 1949 N N . PHE A 1 32 ? 4.722 -3.845 30.495 1.00 0.00 32 PHE A N 2
ATOM 1950 C CA . PHE A 1 32 ? 5.383 -5.092 30.862 1.00 0.00 32 PHE A CA 2
ATOM 1951 C C . PHE A 1 32 ? 6.714 -5.237 30.130 1.00 0.00 32 PHE A C 2
ATOM 1952 O O . PHE A 1 32 ? 6.936 -4.650 29.071 1.00 0.00 32 PHE A O 2
ATOM 1969 N N . PRO A 1 33 ? 7.621 -6.039 30.707 1.00 0.00 33 PRO A N 2
ATOM 1970 C CA . PRO A 1 33 ? 8.946 -6.281 30.127 1.00 0.00 33 PRO A CA 2
ATOM 1971 C C . PRO A 1 33 ? 8.877 -7.114 28.852 1.00 0.00 33 PRO A C 2
ATOM 1972 O O . PRO A 1 33 ? 8.099 -8.065 28.760 1.00 0.00 33 PRO A O 2
ATOM 1983 N N . LEU A 1 34 ? 9.695 -6.753 27.870 1.00 0.00 34 LEU A N 2
ATOM 1984 C CA . LEU A 1 34 ? 9.728 -7.468 26.599 1.00 0.00 34 LEU A CA 2
ATOM 1985 C C . LEU A 1 34 ? 10.402 -8.827 26.755 1.00 0.00 34 LEU A C 2
ATOM 1986 O O . LEU A 1 34 ? 10.299 -9.687 25.880 1.00 0.00 34 LEU A O 2
ATOM 2002 N N . ASP A 1 35 ? 11.091 -9.014 27.876 1.00 0.00 35 ASP A N 2
ATOM 2003 C CA . ASP A 1 35 ? 11.780 -10.270 28.149 1.00 0.00 35 ASP A CA 2
ATOM 2004 C C . ASP A 1 35 ? 10.819 -11.300 28.735 1.00 0.00 35 ASP A C 2
ATOM 2005 O O . ASP A 1 35 ? 9.873 -10.967 29.449 1.00 0.00 35 ASP A O 2
ATOM 2014 N N . PRO A 1 36 ? 11.066 -12.582 28.428 1.00 0.00 36 PRO A N 2
ATOM 2015 C CA . PRO A 1 36 ? 10.234 -13.687 28.913 1.00 0.00 36 PRO A CA 2
ATOM 2016 C C . PRO A 1 36 ? 10.391 -13.915 30.413 1.00 0.00 36 PRO A C 2
ATOM 2017 O O . PRO A 1 36 ? 9.409 -14.132 31.124 1.00 0.00 36 PRO A O 2
ATOM 2028 N N . LYS A 1 37 ? 11.630 -13.864 30.888 1.00 0.00 37 LYS A N 2
ATOM 2029 C CA . LYS A 1 37 ? 11.916 -14.062 32.304 1.00 0.00 37 LYS A CA 2
ATOM 2030 C C . LYS A 1 37 ? 11.057 -13.143 33.167 1.00 0.00 37 LYS A C 2
ATOM 2031 O O . LYS A 1 37 ? 10.460 -13.580 34.151 1.00 0.00 37 LYS A O 2
ATOM 2050 N N . ARG A 1 38 ? 10.998 -11.870 32.790 1.00 0.00 38 ARG A N 2
ATOM 2051 C CA . ARG A 1 38 ? 10.211 -10.890 33.530 1.00 0.00 38 ARG A CA 2
ATOM 2052 C C . ARG A 1 38 ? 8.748 -10.932 33.100 1.00 0.00 38 ARG A C 2
ATOM 2053 O O . ARG A 1 38 ? 7.847 -11.001 33.937 1.00 0.00 38 ARG A O 2
ATOM 2074 N N . ARG A 1 39 ? 8.519 -10.890 31.792 1.00 0.00 39 ARG A N 2
ATOM 2075 C CA . ARG A 1 39 ? 7.165 -10.922 31.252 1.00 0.00 39 ARG A CA 2
ATOM 2076 C C . ARG A 1 39 ? 6.283 -11.878 32.050 1.00 0.00 39 ARG A C 2
ATOM 2077 O O . ARG A 1 39 ? 5.221 -11.496 32.542 1.00 0.00 39 ARG A O 2
ATOM 2098 N N . LYS A 1 40 ? 6.730 -13.122 32.175 1.00 0.00 40 LYS A N 2
ATOM 2099 C CA . LYS A 1 40 ? 5.984 -14.134 32.913 1.00 0.00 40 LYS A CA 2
ATOM 2100 C C . LYS A 1 40 ? 5.820 -13.730 34.375 1.00 0.00 40 LYS A C 2
ATOM 2101 O O . LYS A 1 40 ? 4.795 -14.011 34.994 1.00 0.00 40 LYS A O 2
ATOM 2120 N N . GLU A 1 41 ? 6.836 -13.067 34.919 1.00 0.00 41 GLU A N 2
ATOM 2121 C CA . GLU A 1 41 ? 6.802 -12.624 36.308 1.00 0.00 41 GLU A CA 2
ATOM 2122 C C . GLU A 1 41 ? 5.766 -11.521 36.502 1.00 0.00 41 GLU A C 2
ATOM 2123 O O . GLU A 1 41 ? 4.790 -11.694 37.231 1.00 0.00 41 GLU A O 2
ATOM 2135 N N . TRP A 1 42 ? 5.987 -10.388 35.845 1.00 0.00 42 TRP A N 2
ATOM 2136 C CA . TRP A 1 42 ? 5.073 -9.256 35.946 1.00 0.00 42 TRP A CA 2
ATOM 2137 C C . TRP A 1 42 ? 3.624 -9.728 35.980 1.00 0.00 42 TRP A C 2
ATOM 2138 O O . TRP A 1 42 ? 2.752 -9.047 36.521 1.00 0.00 42 TRP A O 2
ATOM 2159 N N . VAL A 1 43 ? 3.373 -10.897 35.398 1.00 0.00 43 VAL A N 2
ATOM 2160 C CA . VAL A 1 43 ? 2.028 -11.460 35.364 1.00 0.00 43 VAL A CA 2
ATOM 2161 C C . VAL A 1 43 ? 1.764 -12.328 36.588 1.00 0.00 43 VAL A C 2
ATOM 2162 O O . VAL A 1 43 ? 0.669 -12.310 37.151 1.00 0.00 43 VAL A O 2
ATOM 2175 N N . ARG A 1 44 ? 2.775 -13.088 36.997 1.00 0.00 44 ARG A N 2
ATOM 2176 C CA . ARG A 1 44 ? 2.652 -13.965 38.155 1.00 0.00 44 ARG A CA 2
ATOM 2177 C C . ARG A 1 44 ? 2.524 -13.153 39.441 1.00 0.00 44 ARG A C 2
ATOM 2178 O O . ARG A 1 44 ? 1.785 -13.527 40.353 1.00 0.00 44 ARG A O 2
ATOM 2199 N N . LEU A 1 45 ? 3.247 -12.041 39.506 1.00 0.00 45 LEU A N 2
ATOM 2200 C CA . LEU A 1 45 ? 3.215 -11.175 40.680 1.00 0.00 45 LEU A CA 2
ATOM 2201 C C . LEU A 1 45 ? 1.844 -10.524 40.839 1.00 0.00 45 LEU A C 2
ATOM 2202 O O . LEU A 1 45 ? 1.199 -10.658 41.879 1.00 0.00 45 LEU A O 2
ATOM 2218 N N . VAL A 1 46 ? 1.405 -9.821 39.800 1.00 0.00 46 VAL A N 2
ATOM 2219 C CA . VAL A 1 46 ? 0.109 -9.152 39.823 1.00 0.00 46 VAL A CA 2
ATOM 2220 C C . VAL A 1 46 ? -1.012 -10.137 40.135 1.00 0.00 46 VAL A C 2
ATOM 2221 O O . VAL A 1 46 ? -2.120 -9.738 40.496 1.00 0.00 46 VAL A O 2
ATOM 2234 N N . ARG A 1 47 ? -0.717 -11.425 39.996 1.00 0.00 47 ARG A N 2
ATOM 2235 C CA . ARG A 1 47 ? -1.701 -12.467 40.262 1.00 0.00 47 ARG A CA 2
ATOM 2236 C C . ARG A 1 47 ? -3.063 -12.089 39.689 1.00 0.00 47 ARG A C 2
ATOM 2237 O O . ARG A 1 47 ? -3.955 -11.652 40.417 1.00 0.00 47 ARG A O 2
ATOM 2258 N N . ARG A 1 48 ? -3.216 -12.259 38.380 1.00 0.00 48 ARG A N 2
ATOM 2259 C CA . ARG A 1 48 ? -4.469 -11.933 37.708 1.00 0.00 48 ARG A CA 2
ATOM 2260 C C . ARG A 1 48 ? -5.151 -13.196 37.190 1.00 0.00 48 ARG A C 2
ATOM 2261 O O . ARG A 1 48 ? -6.312 -13.163 36.778 1.00 0.00 48 ARG A O 2
ATOM 2282 N N . LYS A 1 49 ? -4.424 -14.307 37.212 1.00 0.00 49 LYS A N 2
ATOM 2283 C CA . LYS A 1 49 ? -4.958 -15.581 36.746 1.00 0.00 49 LYS A CA 2
ATOM 2284 C C . LYS A 1 49 ? -5.342 -15.503 35.272 1.00 0.00 49 LYS A C 2
ATOM 2285 O O . LYS A 1 49 ? -6.071 -14.603 34.857 1.00 0.00 49 LYS A O 2
ATOM 2304 N N . ASN A 1 50 ? -4.847 -16.454 34.485 1.00 0.00 50 ASN A N 2
ATOM 2305 C CA . ASN A 1 50 ? -5.140 -16.493 33.057 1.00 0.00 50 ASN A CA 2
ATOM 2306 C C . ASN A 1 50 ? -5.200 -15.084 32.475 1.00 0.00 50 ASN A C 2
ATOM 2307 O O . ASN A 1 50 ? -6.202 -14.688 31.879 1.00 0.00 50 ASN A O 2
ATOM 2318 N N . PHE A 1 51 ? -4.120 -14.330 32.652 1.00 0.00 51 PHE A N 2
ATOM 2319 C CA . PHE A 1 51 ? -4.049 -12.964 32.146 1.00 0.00 51 PHE A CA 2
ATOM 2320 C C . PHE A 1 51 ? -2.682 -12.683 31.529 1.00 0.00 51 PHE A C 2
ATOM 2321 O O . PHE A 1 51 ? -1.677 -13.275 31.922 1.00 0.00 51 PHE A O 2
ATOM 2338 N N . VAL A 1 52 ? -2.653 -11.775 30.559 1.00 0.00 52 VAL A N 2
ATOM 2339 C CA . VAL A 1 52 ? -1.410 -11.414 29.887 1.00 0.00 52 VAL A CA 2
ATOM 2340 C C . VAL A 1 52 ? -1.558 -10.101 29.126 1.00 0.00 52 VAL A C 2
ATOM 2341 O O . VAL A 1 52 ? -2.611 -9.795 28.565 1.00 0.00 52 VAL A O 2
ATOM 2354 N N . PRO A 1 53 ? -0.479 -9.305 29.104 1.00 0.00 53 PRO A N 2
ATOM 2355 C CA . PRO A 1 53 ? -0.464 -8.012 28.414 1.00 0.00 53 PRO A CA 2
ATOM 2356 C C . PRO A 1 53 ? -0.503 -8.164 26.897 1.00 0.00 53 PRO A C 2
ATOM 2357 O O . PRO A 1 53 ? -0.465 -9.276 26.374 1.00 0.00 53 PRO A O 2
ATOM 2368 N N . GLY A 1 54 ? -0.580 -7.037 26.196 1.00 0.00 54 GLY A N 2
ATOM 2369 C CA . GLY A 1 54 ? -0.623 -7.067 24.745 1.00 0.00 54 GLY A CA 2
ATOM 2370 C C . GLY A 1 54 ? -1.437 -5.927 24.165 1.00 0.00 54 GLY A C 2
ATOM 2371 O O . GLY A 1 54 ? -2.114 -6.091 23.150 1.00 0.00 54 GLY A O 2
ATOM 2375 N N . LYS A 1 55 ? -1.374 -4.768 24.812 1.00 0.00 55 LYS A N 2
ATOM 2376 C CA . LYS A 1 55 ? -2.111 -3.596 24.356 1.00 0.00 55 LYS A CA 2
ATOM 2377 C C . LYS A 1 55 ? -1.664 -2.346 25.107 1.00 0.00 55 LYS A C 2
ATOM 2378 O O . LYS A 1 55 ? -0.763 -1.633 24.666 1.00 0.00 55 LYS A O 2
ATOM 2397 N N . HIS A 1 56 ? -2.299 -2.087 26.246 1.00 0.00 56 HIS A N 2
ATOM 2398 C CA . HIS A 1 56 ? -1.965 -0.924 27.060 1.00 0.00 56 HIS A CA 2
ATOM 2399 C C . HIS A 1 56 ? -1.592 -1.343 28.479 1.00 0.00 56 HIS A C 2
ATOM 2400 O O . HIS A 1 56 ? -1.175 -0.517 29.293 1.00 0.00 56 HIS A O 2
ATOM 2414 N N . THR A 1 57 ? -1.744 -2.631 28.770 1.00 0.00 57 THR A N 2
ATOM 2415 C CA . THR A 1 57 ? -1.425 -3.159 30.090 1.00 0.00 57 THR A CA 2
ATOM 2416 C C . THR A 1 57 ? -0.188 -2.482 30.669 1.00 0.00 57 THR A C 2
ATOM 2417 O O . THR A 1 57 ? 0.884 -2.506 30.066 1.00 0.00 57 THR A O 2
ATOM 2428 N N . PHE A 1 58 ? -0.345 -1.879 31.843 1.00 0.00 58 PHE A N 2
ATOM 2429 C CA . PHE A 1 58 ? 0.760 -1.194 32.504 1.00 0.00 58 PHE A CA 2
ATOM 2430 C C . PHE A 1 58 ? 0.624 -1.282 34.022 1.00 0.00 58 PHE A C 2
ATOM 2431 O O . PHE A 1 58 ? -0.432 -1.643 34.542 1.00 0.00 58 PHE A O 2
ATOM 2448 N N . LEU A 1 59 ? 1.701 -0.949 34.726 1.00 0.00 59 LEU A N 2
ATOM 2449 C CA . LEU A 1 59 ? 1.704 -0.990 36.184 1.00 0.00 59 LEU A CA 2
ATOM 2450 C C . LEU A 1 59 ? 2.288 0.294 36.764 1.00 0.00 59 LEU A C 2
ATOM 2451 O O . LEU A 1 59 ? 3.265 0.834 36.244 1.00 0.00 59 LEU A O 2
ATOM 2467 N N . CYS A 1 60 ? 1.684 0.777 37.844 1.00 0.00 60 CYS A N 2
ATOM 2468 C CA . CYS A 1 60 ? 2.144 1.997 38.497 1.00 0.00 60 CYS A CA 2
ATOM 2469 C C . CYS A 1 60 ? 3.542 1.809 39.079 1.00 0.00 60 CYS A C 2
ATOM 2470 O O . CYS A 1 60 ? 3.957 0.688 39.374 1.00 0.00 60 CYS A O 2
ATOM 2477 N N . SER A 1 61 ? 4.264 2.913 39.241 1.00 0.00 61 SER A N 2
ATOM 2478 C CA . SER A 1 61 ? 5.616 2.870 39.784 1.00 0.00 61 SER A CA 2
ATOM 2479 C C . SER A 1 61 ? 5.592 2.937 41.308 1.00 0.00 61 SER A C 2
ATOM 2480 O O . SER A 1 61 ? 6.585 2.637 41.971 1.00 0.00 61 SER A O 2
ATOM 2488 N N . LYS A 1 62 ? 4.449 3.335 41.858 1.00 0.00 62 LYS A N 2
ATOM 2489 C CA . LYS A 1 62 ? 4.292 3.442 43.304 1.00 0.00 62 LYS A CA 2
ATOM 2490 C C . LYS A 1 62 ? 4.590 2.109 43.984 1.00 0.00 62 LYS A C 2
ATOM 2491 O O . LYS A 1 62 ? 5.202 2.069 45.052 1.00 0.00 62 LYS A O 2
ATOM 2510 N N . HIS A 1 63 ? 4.157 1.020 43.357 1.00 0.00 63 HIS A N 2
ATOM 2511 C CA . HIS A 1 63 ? 4.380 -0.315 43.901 1.00 0.00 63 HIS A CA 2
ATOM 2512 C C . HIS A 1 63 ? 5.862 -0.675 43.867 1.00 0.00 63 HIS A C 2
ATOM 2513 O O . HIS A 1 63 ? 6.402 -1.218 44.831 1.00 0.00 63 HIS A O 2
ATOM 2527 N N . PHE A 1 64 ? 6.514 -0.370 42.750 1.00 0.00 64 PHE A N 2
ATOM 2528 C CA . PHE A 1 64 ? 7.934 -0.663 42.589 1.00 0.00 64 PHE A CA 2
ATOM 2529 C C . PHE A 1 64 ? 8.763 0.069 43.640 1.00 0.00 64 PHE A C 2
ATOM 2530 O O . PHE A 1 64 ? 8.275 0.983 44.303 1.00 0.00 64 PHE A O 2
ATOM 2547 N N . GLU A 1 65 ? 10.019 -0.341 43.785 1.00 0.00 65 GLU A N 2
ATOM 2548 C CA . GLU A 1 65 ? 10.915 0.274 44.757 1.00 0.00 65 GLU A CA 2
ATOM 2549 C C . GLU A 1 65 ? 11.629 1.479 44.151 1.00 0.00 65 GLU A C 2
ATOM 2550 O O . GLU A 1 65 ? 12.235 2.278 44.864 1.00 0.00 65 GLU A O 2
ATOM 2562 N N . ALA A 1 66 ? 11.553 1.602 42.830 1.00 0.00 66 ALA A N 2
ATOM 2563 C CA . ALA A 1 66 ? 12.190 2.709 42.127 1.00 0.00 66 ALA A CA 2
ATOM 2564 C C . ALA A 1 66 ? 13.692 2.483 41.994 1.00 0.00 66 ALA A C 2
ATOM 2565 O O . ALA A 1 66 ? 14.380 3.217 41.284 1.00 0.00 66 ALA A O 2
ATOM 2572 N N . SER A 1 67 ? 14.196 1.463 42.682 1.00 0.00 67 SER A N 2
ATOM 2573 C CA . SER A 1 67 ? 15.618 1.143 42.643 1.00 0.00 67 SER A CA 2
ATOM 2574 C C . SER A 1 67 ? 15.960 0.335 41.395 1.00 0.00 67 SER A C 2
ATOM 2575 O O . SER A 1 67 ? 17.111 -0.048 41.187 1.00 0.00 67 SER A O 2
ATOM 2583 N N . CYS A 1 68 ? 14.952 0.081 40.568 1.00 0.00 68 CYS A N 2
ATOM 2584 C CA . CYS A 1 68 ? 15.144 -0.682 39.340 1.00 0.00 68 CYS A CA 2
ATOM 2585 C C . CYS A 1 68 ? 15.194 0.242 38.128 1.00 0.00 68 CYS A C 2
ATOM 2586 O O . CYS A 1 68 ? 15.358 -0.211 36.995 1.00 0.00 68 CYS A O 2
ATOM 2594 N N . PHE A 1 69 ? 15.050 1.540 38.374 1.00 0.00 69 PHE A N 2
ATOM 2595 C CA . PHE A 1 69 ? 15.076 2.529 37.303 1.00 0.00 69 PHE A CA 2
ATOM 2596 C C . PHE A 1 69 ? 16.511 2.876 36.918 1.00 0.00 69 PHE A C 2
ATOM 2597 O O . PHE A 1 69 ? 17.464 2.354 37.497 1.00 0.00 69 PHE A O 2
ATOM 2614 N N . ASP A 1 70 ? 16.657 3.759 35.936 1.00 0.00 70 ASP A N 2
ATOM 2615 C CA . ASP A 1 70 ? 17.975 4.177 35.473 1.00 0.00 70 ASP A CA 2
ATOM 2616 C C . ASP A 1 70 ? 18.167 5.678 35.662 1.00 0.00 70 ASP A C 2
ATOM 2617 O O . ASP A 1 70 ? 17.654 6.484 34.884 1.00 0.00 70 ASP A O 2
ATOM 2626 N N . LEU A 1 71 ? 18.907 6.048 36.702 1.00 0.00 71 LEU A N 2
ATOM 2627 C CA . LEU A 1 71 ? 19.166 7.454 36.995 1.00 0.00 71 LEU A CA 2
ATOM 2628 C C . LEU A 1 71 ? 20.665 7.727 37.071 1.00 0.00 71 LEU A C 2
ATOM 2629 O O . LEU A 1 71 ? 21.314 7.978 36.055 1.00 0.00 71 LEU A O 2
ATOM 2645 N N . THR A 1 72 ? 21.210 7.673 38.282 1.00 0.00 72 THR A N 2
ATOM 2646 C CA . THR A 1 72 ? 22.632 7.914 38.491 1.00 0.00 72 THR A CA 2
ATOM 2647 C C . THR A 1 72 ? 23.133 9.053 37.611 1.00 0.00 72 THR A C 2
ATOM 2648 O O . THR A 1 72 ? 24.283 9.054 37.174 1.00 0.00 72 THR A O 2
ATOM 2659 N N . GLY A 1 73 ? 22.261 10.023 37.354 1.00 0.00 73 GLY A N 2
ATOM 2660 C CA . GLY A 1 73 ? 22.633 11.156 36.526 1.00 0.00 73 GLY A CA 2
ATOM 2661 C C . GLY A 1 73 ? 21.511 11.598 35.609 1.00 0.00 73 GLY A C 2
ATOM 2662 O O . GLY A 1 73 ? 21.123 12.766 35.611 1.00 0.00 73 GLY A O 2
ATOM 2666 N N . GLN A 1 74 ? 20.989 10.662 34.821 1.00 0.00 74 GLN A N 2
ATOM 2667 C CA . GLN A 1 74 ? 19.906 10.963 33.892 1.00 0.00 74 GLN A CA 2
ATOM 2668 C C . GLN A 1 74 ? 18.552 10.871 34.587 1.00 0.00 74 GLN A C 2
ATOM 2669 O O . GLN A 1 74 ? 18.475 10.784 35.813 1.00 0.00 74 GLN A O 2
ATOM 2683 N N . THR A 1 75 ? 17.484 10.890 33.796 1.00 0.00 75 THR A N 2
ATOM 2684 C CA . THR A 1 75 ? 16.132 10.810 34.334 1.00 0.00 75 THR A CA 2
ATOM 2685 C C . THR A 1 75 ? 15.883 9.459 34.996 1.00 0.00 75 THR A C 2
ATOM 2686 O O . THR A 1 75 ? 16.820 8.707 35.266 1.00 0.00 75 THR A O 2
ATOM 2697 N N . ARG A 1 76 ? 14.615 9.157 35.255 1.00 0.00 76 ARG A N 2
ATOM 2698 C CA . ARG A 1 76 ? 14.243 7.896 35.886 1.00 0.00 76 ARG A CA 2
ATOM 2699 C C . ARG A 1 76 ? 13.543 6.976 34.890 1.00 0.00 76 ARG A C 2
ATOM 2700 O O . ARG A 1 76 ? 12.376 7.180 34.556 1.00 0.00 76 ARG A O 2
ATOM 2721 N N . ARG A 1 77 ? 14.264 5.964 34.420 1.00 0.00 77 ARG A N 2
ATOM 2722 C CA . ARG A 1 77 ? 13.713 5.013 33.462 1.00 0.00 77 ARG A CA 2
ATOM 2723 C C . ARG A 1 77 ? 13.698 3.602 34.042 1.00 0.00 77 ARG A C 2
ATOM 2724 O O . ARG A 1 77 ? 14.727 3.091 34.487 1.00 0.00 77 ARG A O 2
ATOM 2745 N N . LEU A 1 78 ? 12.526 2.977 34.035 1.00 0.00 78 LEU A N 2
ATOM 2746 C CA . LEU A 1 78 ? 12.377 1.625 34.562 1.00 0.00 78 LEU A CA 2
ATOM 2747 C C . LEU A 1 78 ? 13.098 0.613 33.677 1.00 0.00 78 LEU A C 2
ATOM 2748 O O . LEU A 1 78 ? 12.797 0.483 32.490 1.00 0.00 78 LEU A O 2
ATOM 2764 N N . LYS A 1 79 ? 14.052 -0.103 34.262 1.00 0.00 79 LYS A N 2
ATOM 2765 C CA . LYS A 1 79 ? 14.815 -1.106 33.529 1.00 0.00 79 LYS A CA 2
ATOM 2766 C C . LYS A 1 79 ? 13.951 -2.322 33.212 1.00 0.00 79 LYS A C 2
ATOM 2767 O O . LYS A 1 79 ? 13.332 -2.904 34.102 1.00 0.00 79 LYS A O 2
ATOM 2786 N N . MET A 1 80 ? 13.916 -2.702 31.939 1.00 0.00 80 MET A N 2
ATOM 2787 C CA . MET A 1 80 ? 13.130 -3.851 31.506 1.00 0.00 80 MET A CA 2
ATOM 2788 C C . MET A 1 80 ? 13.530 -5.105 32.277 1.00 0.00 80 MET A C 2
ATOM 2789 O O . MET A 1 80 ? 12.815 -6.107 32.264 1.00 0.00 80 MET A O 2
ATOM 2803 N N . ASP A 1 81 ? 14.676 -5.042 32.946 1.00 0.00 81 ASP A N 2
ATOM 2804 C CA . ASP A 1 81 ? 15.170 -6.173 33.723 1.00 0.00 81 ASP A CA 2
ATOM 2805 C C . ASP A 1 81 ? 14.672 -6.101 35.164 1.00 0.00 81 ASP A C 2
ATOM 2806 O O . ASP A 1 81 ? 15.115 -6.864 36.022 1.00 0.00 81 ASP A O 2
ATOM 2815 N N . ALA A 1 82 ? 13.750 -5.179 35.421 1.00 0.00 82 ALA A N 2
ATOM 2816 C CA . ALA A 1 82 ? 13.192 -5.009 36.756 1.00 0.00 82 ALA A CA 2
ATOM 2817 C C . ALA A 1 82 ? 11.813 -5.651 36.861 1.00 0.00 82 ALA A C 2
ATOM 2818 O O . ALA A 1 82 ? 11.121 -5.827 35.857 1.00 0.00 82 ALA A O 2
ATOM 2825 N N . VAL A 1 83 ? 11.418 -5.999 38.081 1.00 0.00 83 VAL A N 2
ATOM 2826 C CA . VAL A 1 83 ? 10.121 -6.622 38.317 1.00 0.00 83 VAL A CA 2
ATOM 2827 C C . VAL A 1 83 ? 9.491 -6.108 39.606 1.00 0.00 83 VAL A C 2
ATOM 2828 O O . VAL A 1 83 ? 10.179 -5.725 40.553 1.00 0.00 83 VAL A O 2
ATOM 2841 N N . PRO A 1 84 ? 8.150 -6.100 39.647 1.00 0.00 84 PRO A N 2
ATOM 2842 C CA . PRO A 1 84 ? 7.397 -5.636 40.817 1.00 0.00 84 PRO A CA 2
ATOM 2843 C C . PRO A 1 84 ? 7.525 -6.586 42.002 1.00 0.00 84 PRO A C 2
ATOM 2844 O O . PRO A 1 84 ? 6.610 -7.356 42.297 1.00 0.00 84 PRO A O 2
ATOM 2855 N N . THR A 1 85 ? 8.666 -6.527 42.682 1.00 0.00 85 THR A N 2
ATOM 2856 C CA . THR A 1 85 ? 8.914 -7.383 43.835 1.00 0.00 85 THR A CA 2
ATOM 2857 C C . THR A 1 85 ? 8.405 -6.736 45.119 1.00 0.00 85 THR A C 2
ATOM 2858 O O . THR A 1 85 ? 9.075 -6.774 46.151 1.00 0.00 85 THR A O 2
ATOM 2869 N N . ILE A 1 86 ? 7.217 -6.145 45.047 1.00 0.00 86 ILE A N 2
ATOM 2870 C CA . ILE A 1 86 ? 6.618 -5.493 46.204 1.00 0.00 86 ILE A CA 2
ATOM 2871 C C . ILE A 1 86 ? 5.121 -5.769 46.278 1.00 0.00 86 ILE A C 2
ATOM 2872 O O . ILE A 1 86 ? 4.662 -6.544 47.118 1.00 0.00 86 ILE A O 2
ATOM 2888 N N . PHE A 1 87 ? 4.363 -5.133 45.391 1.00 0.00 87 PHE A N 2
ATOM 2889 C CA . PHE A 1 87 ? 2.916 -5.311 45.354 1.00 0.00 87 PHE A CA 2
ATOM 2890 C C . PHE A 1 87 ? 2.322 -5.230 46.758 1.00 0.00 87 PHE A C 2
ATOM 2891 O O . PHE A 1 87 ? 1.872 -6.234 47.312 1.00 0.00 87 PHE A O 2
ATOM 2908 N N . ASP A 1 88 ? 2.325 -4.030 47.327 1.00 0.00 88 ASP A N 2
ATOM 2909 C CA . ASP A 1 88 ? 1.787 -3.817 48.665 1.00 0.00 88 ASP A CA 2
ATOM 2910 C C . ASP A 1 88 ? 2.599 -4.582 49.706 1.00 0.00 88 ASP A C 2
ATOM 2911 O O . ASP A 1 88 ? 2.767 -5.798 49.606 1.00 0.00 88 ASP A O 2
ATOM 2920 N N . PHE A 1 89 ? 3.100 -3.863 50.704 1.00 0.00 89 PHE A N 2
ATOM 2921 C CA . PHE A 1 89 ? 3.897 -4.473 51.762 1.00 0.00 89 PHE A CA 2
ATOM 2922 C C . PHE A 1 89 ? 3.070 -5.485 52.550 1.00 0.00 89 PHE A C 2
ATOM 2923 O O . PHE A 1 89 ? 1.851 -5.353 52.663 1.00 0.00 89 PHE A O 2
ATOM 2940 N N . CYS A 1 90 ? 3.742 -6.495 53.091 1.00 0.00 90 CYS A N 2
ATOM 2941 C CA . CYS A 1 90 ? 3.070 -7.532 53.867 1.00 0.00 90 CYS A CA 2
ATOM 2942 C C . CYS A 1 90 ? 3.745 -7.720 55.222 1.00 0.00 90 CYS A C 2
ATOM 2943 O O . CYS A 1 90 ? 4.775 -7.107 55.506 1.00 0.00 90 CYS A O 2
ATOM 2951 N N . THR A 1 91 ? 3.159 -8.573 56.056 1.00 0.00 91 THR A N 2
ATOM 2952 C CA . THR A 1 91 ? 3.702 -8.840 57.382 1.00 0.00 91 THR A CA 2
ATOM 2953 C C . THR A 1 91 ? 3.919 -7.547 58.158 1.00 0.00 91 THR A C 2
ATOM 2954 O O . THR A 1 91 ? 4.912 -6.847 57.954 1.00 0.00 91 THR A O 2
ATOM 2965 N N . HIS A 1 92 ? 2.986 -7.234 59.051 1.00 0.00 92 HIS A N 2
ATOM 2966 C CA . HIS A 1 92 ? 3.077 -6.023 59.860 1.00 0.00 92 HIS A CA 2
ATOM 2967 C C . HIS A 1 92 ? 3.129 -4.781 58.976 1.00 0.00 92 HIS A C 2
ATOM 2968 O O . HIS A 1 92 ? 4.206 -4.335 58.579 1.00 0.00 92 HIS A O 2
ATOM 2982 N N . ILE A 1 93 ? 1.959 -4.229 58.670 1.00 0.00 93 ILE A N 2
ATOM 2983 C CA . ILE A 1 93 ? 1.873 -3.039 57.833 1.00 0.00 93 ILE A CA 2
ATOM 2984 C C . ILE A 1 93 ? 2.610 -1.866 58.468 1.00 0.00 93 ILE A C 2
ATOM 2985 O O . ILE A 1 93 ? 2.558 -1.670 59.682 1.00 0.00 93 ILE A O 2
ATOM 3001 N N . SER A 1 94 ? 3.296 -1.086 57.638 1.00 0.00 94 SER A N 2
ATOM 3002 C CA . SER A 1 94 ? 4.046 0.069 58.118 1.00 0.00 94 SER A CA 2
ATOM 3003 C C . SER A 1 94 ? 3.805 1.283 57.226 1.00 0.00 94 SER A C 2
ATOM 3004 O O . SER A 1 94 ? 4.414 2.335 57.413 1.00 0.00 94 SER A O 2
ATOM 3012 N N . GLY A 1 95 ? 2.909 1.128 56.256 1.00 0.00 95 GLY A N 2
ATOM 3013 C CA . GLY A 1 95 ? 2.602 2.218 55.349 1.00 0.00 95 GLY A CA 2
ATOM 3014 C C . GLY A 1 95 ? 3.715 2.475 54.352 1.00 0.00 95 GLY A C 2
ATOM 3015 O O . GLY A 1 95 ? 4.652 1.687 54.219 1.00 0.00 95 GLY A O 2
ATOM 3019 N N . PRO A 1 96 ? 3.620 3.601 53.629 1.00 0.00 96 PRO A N 2
ATOM 3020 C CA . PRO A 1 96 ? 4.617 3.984 52.626 1.00 0.00 96 PRO A CA 2
ATOM 3021 C C . PRO A 1 96 ? 5.948 4.385 53.255 1.00 0.00 96 PRO A C 2
ATOM 3022 O O . PRO A 1 96 ? 5.993 4.839 54.399 1.00 0.00 96 PRO A O 2
ATOM 3033 N N . SER A 1 97 ? 7.029 4.214 52.501 1.00 0.00 97 SER A N 2
ATOM 3034 C CA . SER A 1 97 ? 8.361 4.555 52.987 1.00 0.00 97 SER A CA 2
ATOM 3035 C C . SER A 1 97 ? 8.758 5.959 52.542 1.00 0.00 97 SER A C 2
ATOM 3036 O O . SER A 1 97 ? 9.876 6.182 52.078 1.00 0.00 97 SER A O 2
ATOM 3044 N N . SER A 1 98 ? 7.834 6.903 52.689 1.00 0.00 98 SER A N 2
ATOM 3045 C CA . SER A 1 98 ? 8.085 8.286 52.300 1.00 0.00 98 SER A CA 2
ATOM 3046 C C . SER A 1 98 ? 8.649 9.086 53.470 1.00 0.00 98 SER A C 2
ATOM 3047 O O . SER A 1 98 ? 8.183 8.963 54.602 1.00 0.00 98 SER A O 2
ATOM 3055 N N . GLY A 1 99 ? 9.657 9.906 53.187 1.00 0.00 99 GLY A N 2
ATOM 3056 C CA . GLY A 1 99 ? 10.269 10.714 54.225 1.00 0.00 99 GLY A CA 2
ATOM 3057 C C . GLY A 1 99 ? 10.897 11.981 53.679 1.00 0.00 99 GLY A C 2
ATOM 3058 O O . GLY A 1 99 ? 11.092 12.928 54.439 1.00 0.00 99 GLY A O 2
ATOM 3063 N N . GLY A 1 1 ? 3.532 25.809 18.181 1.00 0.00 1 GLY A N 3
ATOM 3064 C CA . GLY A 1 1 ? 3.054 24.493 18.562 1.00 0.00 1 GLY A CA 3
ATOM 3065 C C . GLY A 1 1 ? 1.618 24.516 19.048 1.00 0.00 1 GLY A C 3
ATOM 3066 O O . GLY A 1 1 ? 1.348 24.886 20.191 1.00 0.00 1 GLY A O 3
ATOM 3070 N N . SER A 1 2 ? 0.694 24.121 18.178 1.00 0.00 2 SER A N 3
ATOM 3071 C CA . SER A 1 2 ? -0.723 24.104 18.523 1.00 0.00 2 SER A CA 3
ATOM 3072 C C . SER A 1 2 ? -1.289 22.691 18.418 1.00 0.00 2 SER A C 3
ATOM 3073 O O . SER A 1 2 ? -2.488 22.505 18.210 1.00 0.00 2 SER A O 3
ATOM 3081 N N . SER A 1 3 ? -0.418 21.698 18.564 1.00 0.00 3 SER A N 3
ATOM 3082 C CA . SER A 1 3 ? -0.829 20.301 18.482 1.00 0.00 3 SER A CA 3
ATOM 3083 C C . SER A 1 3 ? 0.225 19.388 19.100 1.00 0.00 3 SER A C 3
ATOM 3084 O O . SER A 1 3 ? 1.404 19.460 18.756 1.00 0.00 3 SER A O 3
ATOM 3092 N N . GLY A 1 4 ? -0.211 18.526 20.014 1.00 0.00 4 GLY A N 3
ATOM 3093 C CA . GLY A 1 4 ? 0.706 17.610 20.667 1.00 0.00 4 GLY A CA 3
ATOM 3094 C C . GLY A 1 4 ? 0.479 16.170 20.253 1.00 0.00 4 GLY A C 3
ATOM 3095 O O . GLY A 1 4 ? 0.491 15.849 19.064 1.00 0.00 4 GLY A O 3
ATOM 3099 N N . SER A 1 5 ? 0.274 15.299 21.235 1.00 0.00 5 SER A N 3
ATOM 3100 C CA . SER A 1 5 ? 0.049 13.883 20.967 1.00 0.00 5 SER A CA 3
ATOM 3101 C C . SER A 1 5 ? -0.454 13.167 22.217 1.00 0.00 5 SER A C 3
ATOM 3102 O O . SER A 1 5 ? -1.479 12.487 22.186 1.00 0.00 5 SER A O 3
ATOM 3110 N N . SER A 1 6 ? 0.277 13.324 23.316 1.00 0.00 6 SER A N 3
ATOM 3111 C CA . SER A 1 6 ? -0.091 12.690 24.576 1.00 0.00 6 SER A CA 3
ATOM 3112 C C . SER A 1 6 ? -0.306 11.191 24.388 1.00 0.00 6 SER A C 3
ATOM 3113 O O . SER A 1 6 ? 0.631 10.401 24.494 1.00 0.00 6 SER A O 3
ATOM 3121 N N . GLY A 1 7 ? -1.548 10.808 24.107 1.00 0.00 7 GLY A N 3
ATOM 3122 C CA . GLY A 1 7 ? -1.864 9.406 23.908 1.00 0.00 7 GLY A CA 3
ATOM 3123 C C . GLY A 1 7 ? -3.203 9.023 24.508 1.00 0.00 7 GLY A C 3
ATOM 3124 O O . GLY A 1 7 ? -4.140 9.820 24.508 1.00 0.00 7 GLY A O 3
ATOM 3128 N N . MET A 1 8 ? -3.292 7.799 25.018 1.00 0.00 8 MET A N 3
ATOM 3129 C CA . MET A 1 8 ? -4.527 7.312 25.622 1.00 0.00 8 MET A CA 3
ATOM 3130 C C . MET A 1 8 ? -4.308 6.948 27.088 1.00 0.00 8 MET A C 3
ATOM 3131 O O . MET A 1 8 ? -3.254 6.445 27.476 1.00 0.00 8 MET A O 3
ATOM 3145 N N . PRO A 1 9 ? -5.326 7.209 27.921 1.00 0.00 9 PRO A N 3
ATOM 3146 C CA . PRO A 1 9 ? -5.268 6.917 29.357 1.00 0.00 9 PRO A CA 3
ATOM 3147 C C . PRO A 1 9 ? -5.287 5.419 29.644 1.00 0.00 9 PRO A C 3
ATOM 3148 O O . PRO A 1 9 ? -6.312 4.757 29.480 1.00 0.00 9 PRO A O 3
ATOM 3159 N N . THR A 1 10 ? -4.146 4.890 30.076 1.00 0.00 10 THR A N 3
ATOM 3160 C CA . THR A 1 10 ? -4.032 3.470 30.386 1.00 0.00 10 THR A CA 3
ATOM 3161 C C . THR A 1 10 ? -4.639 3.154 31.748 1.00 0.00 10 THR A C 3
ATOM 3162 O O . THR A 1 10 ? -5.296 3.998 32.356 1.00 0.00 10 THR A O 3
ATOM 3173 N N . ASN A 1 11 ? -4.416 1.933 32.221 1.00 0.00 11 ASN A N 3
ATOM 3174 C CA . ASN A 1 11 ? -4.942 1.505 33.513 1.00 0.00 11 ASN A CA 3
ATOM 3175 C C . ASN A 1 11 ? -4.021 0.476 34.162 1.00 0.00 11 ASN A C 3
ATOM 3176 O O . ASN A 1 11 ? -3.407 -0.343 33.478 1.00 0.00 11 ASN A O 3
ATOM 3187 N N . CYS A 1 12 ? -3.930 0.524 35.487 1.00 0.00 12 CYS A N 3
ATOM 3188 C CA . CYS A 1 12 ? -3.085 -0.402 36.230 1.00 0.00 12 CYS A CA 3
ATOM 3189 C C . CYS A 1 12 ? -3.669 -1.812 36.203 1.00 0.00 12 CYS A C 3
ATOM 3190 O O . CYS A 1 12 ? -4.874 -1.999 36.366 1.00 0.00 12 CYS A O 3
ATOM 3197 N N . ALA A 1 13 ? -2.805 -2.800 35.995 1.00 0.00 13 ALA A N 3
ATOM 3198 C CA . ALA A 1 13 ? -3.234 -4.193 35.948 1.00 0.00 13 ALA A CA 3
ATOM 3199 C C . ALA A 1 13 ? -3.365 -4.774 37.352 1.00 0.00 13 ALA A C 3
ATOM 3200 O O . ALA A 1 13 ? -4.180 -5.664 37.592 1.00 0.00 13 ALA A O 3
ATOM 3207 N N . ALA A 1 14 ? -2.555 -4.266 38.275 1.00 0.00 14 ALA A N 3
ATOM 3208 C CA . ALA A 1 14 ? -2.582 -4.734 39.655 1.00 0.00 14 ALA A CA 3
ATOM 3209 C C . ALA A 1 14 ? -4.013 -4.944 40.137 1.00 0.00 14 ALA A C 3
ATOM 3210 O O . ALA A 1 14 ? -4.652 -4.018 40.636 1.00 0.00 14 ALA A O 3
ATOM 3217 N N . ALA A 1 15 ? -4.511 -6.166 39.983 1.00 0.00 15 ALA A N 3
ATOM 3218 C CA . ALA A 1 15 ? -5.867 -6.497 40.403 1.00 0.00 15 ALA A CA 3
ATOM 3219 C C . ALA A 1 15 ? -6.187 -5.882 41.761 1.00 0.00 15 ALA A C 3
ATOM 3220 O O . ALA A 1 15 ? -5.713 -6.353 42.794 1.00 0.00 15 ALA A O 3
ATOM 3227 N N . GLY A 1 16 ? -6.993 -4.824 41.752 1.00 0.00 16 GLY A N 3
ATOM 3228 C CA . GLY A 1 16 ? -7.360 -4.161 42.989 1.00 0.00 16 GLY A CA 3
ATOM 3229 C C . GLY A 1 16 ? -7.071 -2.673 42.958 1.00 0.00 16 GLY A C 3
ATOM 3230 O O . GLY A 1 16 ? -7.908 -1.862 43.355 1.00 0.00 16 GLY A O 3
ATOM 3234 N N . CYS A 1 17 ? -5.882 -2.313 42.485 1.00 0.00 17 CYS A N 3
ATOM 3235 C CA . CYS A 1 17 ? -5.483 -0.913 42.405 1.00 0.00 17 CYS A CA 3
ATOM 3236 C C . CYS A 1 17 ? -6.134 -0.229 41.206 1.00 0.00 17 CYS A C 3
ATOM 3237 O O . CYS A 1 17 ? -6.524 -0.885 40.241 1.00 0.00 17 CYS A O 3
ATOM 3244 N N . ALA A 1 18 ? -6.249 1.093 41.277 1.00 0.00 18 ALA A N 3
ATOM 3245 C CA . ALA A 1 18 ? -6.850 1.866 40.197 1.00 0.00 18 ALA A CA 3
ATOM 3246 C C . ALA A 1 18 ? -6.086 3.164 39.960 1.00 0.00 18 ALA A C 3
ATOM 3247 O O . ALA A 1 18 ? -6.035 4.035 40.830 1.00 0.00 18 ALA A O 3
ATOM 3254 N N . THR A 1 19 ? -5.493 3.289 38.777 1.00 0.00 19 THR A N 3
ATOM 3255 C CA . THR A 1 19 ? -4.730 4.480 38.426 1.00 0.00 19 THR A CA 3
ATOM 3256 C C . THR A 1 19 ? -4.765 4.733 36.924 1.00 0.00 19 THR A C 3
ATOM 3257 O O . THR A 1 19 ? -4.592 3.813 36.124 1.00 0.00 19 THR A O 3
ATOM 3268 N N . THR A 1 20 ? -4.989 5.987 36.544 1.00 0.00 20 THR A N 3
ATOM 3269 C CA . THR A 1 20 ? -5.048 6.361 35.137 1.00 0.00 20 THR A CA 3
ATOM 3270 C C . THR A 1 20 ? -4.120 7.534 34.841 1.00 0.00 20 THR A C 3
ATOM 3271 O O . THR A 1 20 ? -3.566 8.146 35.754 1.00 0.00 20 THR A O 3
ATOM 3282 N N . TYR A 1 21 ? -3.955 7.843 33.559 1.00 0.00 21 TYR A N 3
ATOM 3283 C CA . TYR A 1 21 ? -3.092 8.942 33.143 1.00 0.00 21 TYR A CA 3
ATOM 3284 C C . TYR A 1 21 ? -3.164 10.097 34.136 1.00 0.00 21 TYR A C 3
ATOM 3285 O O . TYR A 1 21 ? -2.142 10.567 34.634 1.00 0.00 21 TYR A O 3
ATOM 3303 N N . ASN A 1 22 ? -4.381 10.551 34.420 1.00 0.00 22 ASN A N 3
ATOM 3304 C CA . ASN A 1 22 ? -4.588 11.651 35.354 1.00 0.00 22 ASN A CA 3
ATOM 3305 C C . ASN A 1 22 ? -3.667 12.823 35.027 1.00 0.00 22 ASN A C 3
ATOM 3306 O O . ASN A 1 22 ? -3.021 12.846 33.979 1.00 0.00 22 ASN A O 3
ATOM 3317 N N . LYS A 1 23 ? -3.610 13.794 35.932 1.00 0.00 23 LYS A N 3
ATOM 3318 C CA . LYS A 1 23 ? -2.767 14.968 35.743 1.00 0.00 23 LYS A CA 3
ATOM 3319 C C . LYS A 1 23 ? -1.668 15.024 36.799 1.00 0.00 23 LYS A C 3
ATOM 3320 O O . LYS A 1 23 ? -0.486 14.876 36.488 1.00 0.00 23 LYS A O 3
ATOM 3339 N N . HIS A 1 24 ? -2.065 15.238 38.050 1.00 0.00 24 HIS A N 3
ATOM 3340 C CA . HIS A 1 24 ? -1.113 15.311 39.152 1.00 0.00 24 HIS A CA 3
ATOM 3341 C C . HIS A 1 24 ? -0.949 13.949 39.820 1.00 0.00 24 HIS A C 3
ATOM 3342 O O . HIS A 1 24 ? -1.262 13.785 41.000 1.00 0.00 24 HIS A O 3
ATOM 3356 N N . ILE A 1 25 ? -0.458 12.977 39.059 1.00 0.00 25 ILE A N 3
ATOM 3357 C CA . ILE A 1 25 ? -0.253 11.631 39.578 1.00 0.00 25 ILE A CA 3
ATOM 3358 C C . ILE A 1 25 ? 1.220 11.376 39.879 1.00 0.00 25 ILE A C 3
ATOM 3359 O O . ILE A 1 25 ? 1.565 10.844 40.933 1.00 0.00 25 ILE A O 3
ATOM 3375 N N . ASN A 1 26 ? 2.084 11.761 38.946 1.00 0.00 26 ASN A N 3
ATOM 3376 C CA . ASN A 1 26 ? 3.521 11.575 39.111 1.00 0.00 26 ASN A CA 3
ATOM 3377 C C . ASN A 1 26 ? 3.934 10.157 38.729 1.00 0.00 26 ASN A C 3
ATOM 3378 O O . ASN A 1 26 ? 4.984 9.949 38.119 1.00 0.00 26 ASN A O 3
ATOM 3389 N N . ILE A 1 27 ? 3.102 9.187 39.090 1.00 0.00 27 ILE A N 3
ATOM 3390 C CA . ILE A 1 27 ? 3.380 7.789 38.783 1.00 0.00 27 ILE A CA 3
ATOM 3391 C C . ILE A 1 27 ? 3.638 7.595 37.293 1.00 0.00 27 ILE A C 3
ATOM 3392 O O . ILE A 1 27 ? 2.905 8.116 36.452 1.00 0.00 27 ILE A O 3
ATOM 3408 N N . SER A 1 28 ? 4.684 6.839 36.973 1.00 0.00 28 SER A N 3
ATOM 3409 C CA . SER A 1 28 ? 5.040 6.577 35.584 1.00 0.00 28 SER A CA 3
ATOM 3410 C C . SER A 1 28 ? 4.486 5.231 35.125 1.00 0.00 28 SER A C 3
ATOM 3411 O O . SER A 1 28 ? 4.646 4.217 35.804 1.00 0.00 28 SER A O 3
ATOM 3419 N N . PHE A 1 29 ? 3.832 5.231 33.968 1.00 0.00 29 PHE A N 3
ATOM 3420 C CA . PHE A 1 29 ? 3.252 4.011 33.418 1.00 0.00 29 PHE A CA 3
ATOM 3421 C C . PHE A 1 29 ? 4.317 3.168 32.724 1.00 0.00 29 PHE A C 3
ATOM 3422 O O . PHE A 1 29 ? 4.747 3.481 31.613 1.00 0.00 29 PHE A O 3
ATOM 3439 N N . HIS A 1 30 ? 4.740 2.096 33.387 1.00 0.00 30 HIS A N 3
ATOM 3440 C CA . HIS A 1 30 ? 5.755 1.206 32.835 1.00 0.00 30 HIS A CA 3
ATOM 3441 C C . HIS A 1 30 ? 5.130 -0.105 32.364 1.00 0.00 30 HIS A C 3
ATOM 3442 O O . HIS A 1 30 ? 4.873 -1.004 33.165 1.00 0.00 30 HIS A O 3
ATOM 3456 N N . ARG A 1 31 ? 4.889 -0.205 31.061 1.00 0.00 31 ARG A N 3
ATOM 3457 C CA . ARG A 1 31 ? 4.293 -1.404 30.484 1.00 0.00 31 ARG A CA 3
ATOM 3458 C C . ARG A 1 31 ? 5.088 -2.647 30.875 1.00 0.00 31 ARG A C 3
ATOM 3459 O O . ARG A 1 31 ? 6.170 -2.549 31.452 1.00 0.00 31 ARG A O 3
ATOM 3480 N N . PHE A 1 32 ? 4.542 -3.816 30.555 1.00 0.00 32 PHE A N 3
ATOM 3481 C CA . PHE A 1 32 ? 5.198 -5.079 30.874 1.00 0.00 32 PHE A CA 3
ATOM 3482 C C . PHE A 1 32 ? 6.515 -5.214 30.115 1.00 0.00 32 PHE A C 3
ATOM 3483 O O . PHE A 1 32 ? 6.710 -4.628 29.050 1.00 0.00 32 PHE A O 3
ATOM 3500 N N . PRO A 1 33 ? 7.442 -6.004 30.677 1.00 0.00 33 PRO A N 3
ATOM 3501 C CA . PRO A 1 33 ? 8.757 -6.235 30.071 1.00 0.00 33 PRO A CA 3
ATOM 3502 C C . PRO A 1 33 ? 8.671 -7.073 28.800 1.00 0.00 33 PRO A C 3
ATOM 3503 O O . PRO A 1 33 ? 7.836 -7.973 28.693 1.00 0.00 33 PRO A O 3
ATOM 3514 N N . LEU A 1 34 ? 9.538 -6.774 27.840 1.00 0.00 34 LEU A N 3
ATOM 3515 C CA . LEU A 1 34 ? 9.561 -7.501 26.575 1.00 0.00 34 LEU A CA 3
ATOM 3516 C C . LEU A 1 34 ? 10.250 -8.852 26.736 1.00 0.00 34 LEU A C 3
ATOM 3517 O O . LEU A 1 34 ? 10.092 -9.744 25.903 1.00 0.00 34 LEU A O 3
ATOM 3533 N N . ASP A 1 35 ? 11.014 -8.996 27.813 1.00 0.00 35 ASP A N 3
ATOM 3534 C CA . ASP A 1 35 ? 11.725 -10.239 28.086 1.00 0.00 35 ASP A CA 3
ATOM 3535 C C . ASP A 1 35 ? 10.792 -11.275 28.704 1.00 0.00 35 ASP A C 3
ATOM 3536 O O . ASP A 1 35 ? 9.884 -10.950 29.469 1.00 0.00 35 ASP A O 3
ATOM 3545 N N . PRO A 1 36 ? 11.018 -12.553 28.366 1.00 0.00 36 PRO A N 3
ATOM 3546 C CA . PRO A 1 36 ? 10.207 -13.663 28.876 1.00 0.00 36 PRO A CA 3
ATOM 3547 C C . PRO A 1 36 ? 10.438 -13.913 30.363 1.00 0.00 36 PRO A C 3
ATOM 3548 O O . PRO A 1 36 ? 9.524 -14.313 31.085 1.00 0.00 36 PRO A O 3
ATOM 3559 N N . LYS A 1 37 ? 11.664 -13.675 30.815 1.00 0.00 37 LYS A N 3
ATOM 3560 C CA . LYS A 1 37 ? 12.016 -13.873 32.216 1.00 0.00 37 LYS A CA 3
ATOM 3561 C C . LYS A 1 37 ? 11.177 -12.974 33.119 1.00 0.00 37 LYS A C 3
ATOM 3562 O O . LYS A 1 37 ? 10.708 -13.402 34.174 1.00 0.00 37 LYS A O 3
ATOM 3581 N N . ARG A 1 38 ? 10.992 -11.727 32.698 1.00 0.00 38 ARG A N 3
ATOM 3582 C CA . ARG A 1 38 ? 10.210 -10.769 33.469 1.00 0.00 38 ARG A CA 3
ATOM 3583 C C . ARG A 1 38 ? 8.734 -10.838 33.087 1.00 0.00 38 ARG A C 3
ATOM 3584 O O . ARG A 1 38 ? 7.860 -10.897 33.952 1.00 0.00 38 ARG A O 3
ATOM 3605 N N . ARG A 1 39 ? 8.465 -10.830 31.785 1.00 0.00 39 ARG A N 3
ATOM 3606 C CA . ARG A 1 39 ? 7.096 -10.890 31.288 1.00 0.00 39 ARG A CA 3
ATOM 3607 C C . ARG A 1 39 ? 6.243 -11.814 32.153 1.00 0.00 39 ARG A C 3
ATOM 3608 O O . ARG A 1 39 ? 5.145 -11.450 32.575 1.00 0.00 39 ARG A O 3
ATOM 3629 N N . LYS A 1 40 ? 6.756 -13.012 32.413 1.00 0.00 40 LYS A N 3
ATOM 3630 C CA . LYS A 1 40 ? 6.043 -13.989 33.228 1.00 0.00 40 LYS A CA 3
ATOM 3631 C C . LYS A 1 40 ? 6.002 -13.552 34.689 1.00 0.00 40 LYS A C 3
ATOM 3632 O O . LYS A 1 40 ? 4.994 -13.732 35.371 1.00 0.00 40 LYS A O 3
ATOM 3651 N N . GLU A 1 41 ? 7.103 -12.975 35.161 1.00 0.00 41 GLU A N 3
ATOM 3652 C CA . GLU A 1 41 ? 7.190 -12.513 36.541 1.00 0.00 41 GLU A CA 3
ATOM 3653 C C . GLU A 1 41 ? 6.131 -11.452 36.827 1.00 0.00 41 GLU A C 3
ATOM 3654 O O . GLU A 1 41 ? 5.304 -11.611 37.725 1.00 0.00 41 GLU A O 3
ATOM 3666 N N . TRP A 1 42 ? 6.163 -10.370 36.058 1.00 0.00 42 TRP A N 3
ATOM 3667 C CA . TRP A 1 42 ? 5.207 -9.282 36.228 1.00 0.00 42 TRP A CA 3
ATOM 3668 C C . TRP A 1 42 ? 3.785 -9.820 36.346 1.00 0.00 42 TRP A C 3
ATOM 3669 O O . TRP A 1 42 ? 3.021 -9.396 37.213 1.00 0.00 42 TRP A O 3
ATOM 3690 N N . VAL A 1 43 ? 3.437 -10.757 35.470 1.00 0.00 43 VAL A N 3
ATOM 3691 C CA . VAL A 1 43 ? 2.107 -11.354 35.478 1.00 0.00 43 VAL A CA 3
ATOM 3692 C C . VAL A 1 43 ? 1.952 -12.336 36.633 1.00 0.00 43 VAL A C 3
ATOM 3693 O O . VAL A 1 43 ? 0.842 -12.591 37.100 1.00 0.00 43 VAL A O 3
ATOM 3706 N N . ARG A 1 44 ? 3.073 -12.884 37.091 1.00 0.00 44 ARG A N 3
ATOM 3707 C CA . ARG A 1 44 ? 3.062 -13.840 38.192 1.00 0.00 44 ARG A CA 3
ATOM 3708 C C . ARG A 1 44 ? 3.021 -13.119 39.536 1.00 0.00 44 ARG A C 3
ATOM 3709 O O . ARG A 1 44 ? 2.634 -13.699 40.552 1.00 0.00 44 ARG A O 3
ATOM 3730 N N . LEU A 1 45 ? 3.425 -11.853 39.536 1.00 0.00 45 LEU A N 3
ATOM 3731 C CA . LEU A 1 45 ? 3.435 -11.053 40.755 1.00 0.00 45 LEU A CA 3
ATOM 3732 C C . LEU A 1 45 ? 2.113 -10.313 40.932 1.00 0.00 45 LEU A C 3
ATOM 3733 O O . LEU A 1 45 ? 1.726 -9.969 42.049 1.00 0.00 45 LEU A O 3
ATOM 3749 N N . VAL A 1 46 ? 1.422 -10.073 39.822 1.00 0.00 46 VAL A N 3
ATOM 3750 C CA . VAL A 1 46 ? 0.141 -9.378 39.855 1.00 0.00 46 VAL A CA 3
ATOM 3751 C C . VAL A 1 46 ? -1.011 -10.355 40.059 1.00 0.00 46 VAL A C 3
ATOM 3752 O O . VAL A 1 46 ? -2.146 -9.950 40.311 1.00 0.00 46 VAL A O 3
ATOM 3765 N N . ARG A 1 47 ? -0.711 -11.646 39.949 1.00 0.00 47 ARG A N 3
ATOM 3766 C CA . ARG A 1 47 ? -1.722 -12.682 40.121 1.00 0.00 47 ARG A CA 3
ATOM 3767 C C . ARG A 1 47 ? -3.047 -12.259 39.494 1.00 0.00 47 ARG A C 3
ATOM 3768 O O . ARG A 1 47 ? -3.993 -11.905 40.197 1.00 0.00 47 ARG A O 3
ATOM 3789 N N . ARG A 1 48 ? -3.106 -12.298 38.167 1.00 0.00 48 ARG A N 3
ATOM 3790 C CA . ARG A 1 48 ? -4.314 -11.916 37.445 1.00 0.00 48 ARG A CA 3
ATOM 3791 C C . ARG A 1 48 ? -4.868 -13.096 36.651 1.00 0.00 48 ARG A C 3
ATOM 3792 O O . ARG A 1 48 ? -5.481 -12.918 35.599 1.00 0.00 48 ARG A O 3
ATOM 3813 N N . LYS A 1 49 ? -4.648 -14.303 37.164 1.00 0.00 49 LYS A N 3
ATOM 3814 C CA . LYS A 1 49 ? -5.126 -15.513 36.505 1.00 0.00 49 LYS A CA 3
ATOM 3815 C C . LYS A 1 49 ? -4.381 -15.749 35.195 1.00 0.00 49 LYS A C 3
ATOM 3816 O O . LYS A 1 49 ? -3.254 -15.287 35.019 1.00 0.00 49 LYS A O 3
ATOM 3835 N N . ASN A 1 50 ? -5.018 -16.471 34.279 1.00 0.00 50 ASN A N 3
ATOM 3836 C CA . ASN A 1 50 ? -4.415 -16.768 32.985 1.00 0.00 50 ASN A CA 3
ATOM 3837 C C . ASN A 1 50 ? -4.467 -15.550 32.068 1.00 0.00 50 ASN A C 3
ATOM 3838 O O . ASN A 1 50 ? -4.936 -15.633 30.933 1.00 0.00 50 ASN A O 3
ATOM 3849 N N . PHE A 1 51 ? -3.983 -14.418 32.569 1.00 0.00 51 PHE A N 3
ATOM 3850 C CA . PHE A 1 51 ? -3.974 -13.182 31.796 1.00 0.00 51 PHE A CA 3
ATOM 3851 C C . PHE A 1 51 ? -2.598 -12.930 31.187 1.00 0.00 51 PHE A C 3
ATOM 3852 O O . PHE A 1 51 ? -1.577 -13.332 31.746 1.00 0.00 51 PHE A O 3
ATOM 3869 N N . VAL A 1 52 ? -2.578 -12.264 30.038 1.00 0.00 52 VAL A N 3
ATOM 3870 C CA . VAL A 1 52 ? -1.328 -11.957 29.352 1.00 0.00 52 VAL A CA 3
ATOM 3871 C C . VAL A 1 52 ? -1.237 -10.474 29.013 1.00 0.00 52 VAL A C 3
ATOM 3872 O O . VAL A 1 52 ? -2.230 -9.824 28.686 1.00 0.00 52 VAL A O 3
ATOM 3885 N N . PRO A 1 53 ? -0.016 -9.924 29.090 1.00 0.00 53 PRO A N 3
ATOM 3886 C CA . PRO A 1 53 ? 0.235 -8.510 28.793 1.00 0.00 53 PRO A CA 3
ATOM 3887 C C . PRO A 1 53 ? 0.078 -8.193 27.310 1.00 0.00 53 PRO A C 3
ATOM 3888 O O . PRO A 1 53 ? 1.038 -8.267 26.544 1.00 0.00 53 PRO A O 3
ATOM 3899 N N . GLY A 1 54 ? -1.139 -7.838 26.911 1.00 0.00 54 GLY A N 3
ATOM 3900 C CA . GLY A 1 54 ? -1.399 -7.514 25.520 1.00 0.00 54 GLY A CA 3
ATOM 3901 C C . GLY A 1 54 ? -1.181 -6.045 25.217 1.00 0.00 54 GLY A C 3
ATOM 3902 O O . GLY A 1 54 ? -0.105 -5.649 24.766 1.00 0.00 54 GLY A O 3
ATOM 3906 N N . LYS A 1 55 ? -2.204 -5.233 25.461 1.00 0.00 55 LYS A N 3
ATOM 3907 C CA . LYS A 1 55 ? -2.120 -3.799 25.211 1.00 0.00 55 LYS A CA 3
ATOM 3908 C C . LYS A 1 55 ? -2.792 -3.011 26.332 1.00 0.00 55 LYS A C 3
ATOM 3909 O O . LYS A 1 55 ? -3.780 -3.460 26.914 1.00 0.00 55 LYS A O 3
ATOM 3928 N N . HIS A 1 56 ? -2.250 -1.834 26.628 1.00 0.00 56 HIS A N 3
ATOM 3929 C CA . HIS A 1 56 ? -2.799 -0.983 27.678 1.00 0.00 56 HIS A CA 3
ATOM 3930 C C . HIS A 1 56 ? -2.454 -1.532 29.059 1.00 0.00 56 HIS A C 3
ATOM 3931 O O . HIS A 1 56 ? -2.811 -0.945 30.080 1.00 0.00 56 HIS A O 3
ATOM 3945 N N . THR A 1 57 ? -1.757 -2.664 29.083 1.00 0.00 57 THR A N 3
ATOM 3946 C CA . THR A 1 57 ? -1.365 -3.294 30.338 1.00 0.00 57 THR A CA 3
ATOM 3947 C C . THR A 1 57 ? -0.125 -2.629 30.923 1.00 0.00 57 THR A C 3
ATOM 3948 O O . THR A 1 57 ? 0.964 -2.714 30.355 1.00 0.00 57 THR A O 3
ATOM 3959 N N . PHE A 1 58 ? -0.297 -1.967 32.063 1.00 0.00 58 PHE A N 3
ATOM 3960 C CA . PHE A 1 58 ? 0.810 -1.287 32.726 1.00 0.00 58 PHE A CA 3
ATOM 3961 C C . PHE A 1 58 ? 0.701 -1.421 34.242 1.00 0.00 58 PHE A C 3
ATOM 3962 O O . PHE A 1 58 ? -0.339 -1.818 34.768 1.00 0.00 58 PHE A O 3
ATOM 3979 N N . LEU A 1 59 ? 1.782 -1.089 34.938 1.00 0.00 59 LEU A N 3
ATOM 3980 C CA . LEU A 1 59 ? 1.810 -1.172 36.394 1.00 0.00 59 LEU A CA 3
ATOM 3981 C C . LEU A 1 59 ? 2.382 0.104 37.002 1.00 0.00 59 LEU A C 3
ATOM 3982 O O . LEU A 1 59 ? 3.348 0.671 36.489 1.00 0.00 59 LEU A O 3
ATOM 3998 N N . CYS A 1 60 ? 1.781 0.552 38.099 1.00 0.00 60 CYS A N 3
ATOM 3999 C CA . CYS A 1 60 ? 2.231 1.760 38.779 1.00 0.00 60 CYS A CA 3
ATOM 4000 C C . CYS A 1 60 ? 3.615 1.558 39.390 1.00 0.00 60 CYS A C 3
ATOM 4001 O O . CYS A 1 60 ? 3.902 0.511 39.969 1.00 0.00 60 CYS A O 3
ATOM 4008 N N . SER A 1 61 ? 4.468 2.569 39.255 1.00 0.00 61 SER A N 3
ATOM 4009 C CA . SER A 1 61 ? 5.823 2.501 39.790 1.00 0.00 61 SER A CA 3
ATOM 4010 C C . SER A 1 61 ? 5.804 2.455 41.315 1.00 0.00 61 SER A C 3
ATOM 4011 O O . SER A 1 61 ? 6.679 1.857 41.941 1.00 0.00 61 SER A O 3
ATOM 4019 N N . LYS A 1 62 ? 4.798 3.090 41.907 1.00 0.00 62 LYS A N 3
ATOM 4020 C CA . LYS A 1 62 ? 4.661 3.122 43.358 1.00 0.00 62 LYS A CA 3
ATOM 4021 C C . LYS A 1 62 ? 4.920 1.744 43.959 1.00 0.00 62 LYS A C 3
ATOM 4022 O O . LYS A 1 62 ? 5.643 1.613 44.948 1.00 0.00 62 LYS A O 3
ATOM 4041 N N . HIS A 1 63 ? 4.327 0.719 43.356 1.00 0.00 63 HIS A N 3
ATOM 4042 C CA . HIS A 1 63 ? 4.496 -0.649 43.831 1.00 0.00 63 HIS A CA 3
ATOM 4043 C C . HIS A 1 63 ? 5.964 -1.062 43.788 1.00 0.00 63 HIS A C 3
ATOM 4044 O O . HIS A 1 63 ? 6.457 -1.733 44.695 1.00 0.00 63 HIS A O 3
ATOM 4058 N N . PHE A 1 64 ? 6.657 -0.657 42.729 1.00 0.00 64 PHE A N 3
ATOM 4059 C CA . PHE A 1 64 ? 8.068 -0.986 42.568 1.00 0.00 64 PHE A CA 3
ATOM 4060 C C . PHE A 1 64 ? 8.912 -0.305 43.641 1.00 0.00 64 PHE A C 3
ATOM 4061 O O . PHE A 1 64 ? 8.438 0.588 44.343 1.00 0.00 64 PHE A O 3
ATOM 4078 N N . GLU A 1 65 ? 10.165 -0.734 43.762 1.00 0.00 65 GLU A N 3
ATOM 4079 C CA . GLU A 1 65 ? 11.074 -0.166 44.750 1.00 0.00 65 GLU A CA 3
ATOM 4080 C C . GLU A 1 65 ? 11.728 1.107 44.220 1.00 0.00 65 GLU A C 3
ATOM 4081 O O . GLU A 1 65 ? 12.312 1.879 44.979 1.00 0.00 65 GLU A O 3
ATOM 4093 N N . ALA A 1 66 ? 11.626 1.317 42.912 1.00 0.00 66 ALA A N 3
ATOM 4094 C CA . ALA A 1 66 ? 12.205 2.495 42.279 1.00 0.00 66 ALA A CA 3
ATOM 4095 C C . ALA A 1 66 ? 13.709 2.332 42.088 1.00 0.00 66 ALA A C 3
ATOM 4096 O O . ALA A 1 66 ? 14.345 3.119 41.388 1.00 0.00 66 ALA A O 3
ATOM 4103 N N . SER A 1 67 ? 14.273 1.305 42.716 1.00 0.00 67 SER A N 3
ATOM 4104 C CA . SER A 1 67 ? 15.704 1.041 42.618 1.00 0.00 67 SER A CA 3
ATOM 4105 C C . SER A 1 67 ? 16.034 0.310 41.320 1.00 0.00 67 SER A C 3
ATOM 4106 O O . SER A 1 67 ? 17.194 -0.003 41.049 1.00 0.00 67 SER A O 3
ATOM 4114 N N . CYS A 1 68 ? 15.007 0.042 40.522 1.00 0.00 68 CYS A N 3
ATOM 4115 C CA . CYS A 1 68 ? 15.186 -0.653 39.252 1.00 0.00 68 CYS A CA 3
ATOM 4116 C C . CYS A 1 68 ? 15.144 0.328 38.085 1.00 0.00 68 CYS A C 3
ATOM 4117 O O . CYS A 1 68 ? 15.319 -0.058 36.929 1.00 0.00 68 CYS A O 3
ATOM 4125 N N . PHE A 1 69 ? 14.910 1.599 38.395 1.00 0.00 69 PHE A N 3
ATOM 4126 C CA . PHE A 1 69 ? 14.842 2.636 37.372 1.00 0.00 69 PHE A CA 3
ATOM 4127 C C . PHE A 1 69 ? 16.240 3.073 36.947 1.00 0.00 69 PHE A C 3
ATOM 4128 O O . PHE A 1 69 ? 17.242 2.572 37.459 1.00 0.00 69 PHE A O 3
ATOM 4145 N N . ASP A 1 70 ? 16.301 4.009 36.006 1.00 0.00 70 ASP A N 3
ATOM 4146 C CA . ASP A 1 70 ? 17.576 4.515 35.511 1.00 0.00 70 ASP A CA 3
ATOM 4147 C C . ASP A 1 70 ? 17.638 6.035 35.622 1.00 0.00 70 ASP A C 3
ATOM 4148 O O . ASP A 1 70 ? 17.352 6.751 34.662 1.00 0.00 70 ASP A O 3
ATOM 4157 N N . LEU A 1 71 ? 18.012 6.522 36.800 1.00 0.00 71 LEU A N 3
ATOM 4158 C CA . LEU A 1 71 ? 18.110 7.958 37.038 1.00 0.00 71 LEU A CA 3
ATOM 4159 C C . LEU A 1 71 ? 19.566 8.413 37.029 1.00 0.00 71 LEU A C 3
ATOM 4160 O O . LEU A 1 71 ? 20.130 8.707 35.974 1.00 0.00 71 LEU A O 3
ATOM 4176 N N . THR A 1 72 ? 20.172 8.467 38.211 1.00 0.00 72 THR A N 3
ATOM 4177 C CA . THR A 1 72 ? 21.562 8.884 38.339 1.00 0.00 72 THR A CA 3
ATOM 4178 C C . THR A 1 72 ? 21.889 10.012 37.367 1.00 0.00 72 THR A C 3
ATOM 4179 O O . THR A 1 72 ? 22.990 10.074 36.821 1.00 0.00 72 THR A O 3
ATOM 4190 N N . GLY A 1 73 ? 20.926 10.903 37.155 1.00 0.00 73 GLY A N 3
ATOM 4191 C CA . GLY A 1 73 ? 21.132 12.017 36.248 1.00 0.00 73 GLY A CA 3
ATOM 4192 C C . GLY A 1 73 ? 19.940 12.255 35.342 1.00 0.00 73 GLY A C 3
ATOM 4193 O O . GLY A 1 73 ? 19.189 13.211 35.534 1.00 0.00 73 GLY A O 3
ATOM 4197 N N . GLN A 1 74 ? 19.769 11.386 34.352 1.00 0.00 74 GLN A N 3
ATOM 4198 C CA . GLN A 1 74 ? 18.662 11.508 33.4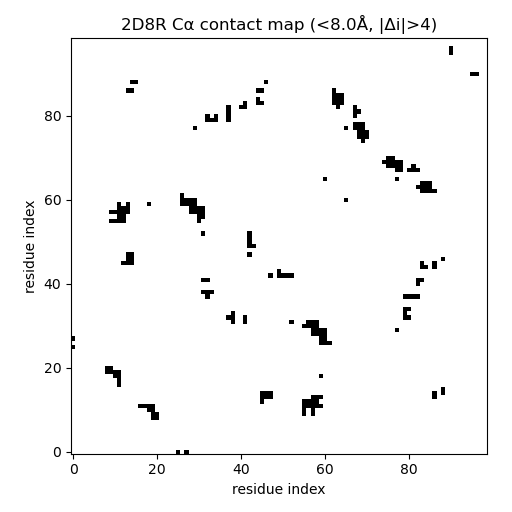11 1.00 0.00 74 GLN A CA 3
ATOM 4199 C C . GLN A 1 74 ? 17.330 11.220 34.097 1.00 0.00 74 GLN A C 3
ATOM 4200 O O . GLN A 1 74 ? 17.270 11.056 35.316 1.00 0.00 74 GLN A O 3
ATOM 4214 N N . THR A 1 75 ? 16.263 11.159 33.306 1.00 0.00 75 THR A N 3
ATOM 4215 C CA . THR A 1 75 ? 14.933 10.892 33.837 1.00 0.00 75 THR A CA 3
ATOM 4216 C C . THR A 1 75 ? 14.865 9.513 34.484 1.00 0.00 75 THR A C 3
ATOM 4217 O O . THR A 1 75 ? 15.797 8.717 34.368 1.00 0.00 75 THR A O 3
ATOM 4228 N N . ARG A 1 76 ? 13.757 9.237 35.164 1.00 0.00 76 ARG A N 3
ATOM 4229 C CA . ARG A 1 76 ? 13.569 7.954 35.830 1.00 0.00 76 ARG A CA 3
ATOM 4230 C C . ARG A 1 76 ? 12.970 6.928 34.873 1.00 0.00 76 ARG A C 3
ATOM 4231 O O . ARG A 1 76 ? 11.757 6.897 34.660 1.00 0.00 76 ARG A O 3
ATOM 4252 N N . ARG A 1 77 ? 13.827 6.090 34.298 1.00 0.00 77 ARG A N 3
ATOM 4253 C CA . ARG A 1 77 ? 13.382 5.065 33.363 1.00 0.00 77 ARG A CA 3
ATOM 4254 C C . ARG A 1 77 ? 13.434 3.682 34.006 1.00 0.00 77 ARG A C 3
ATOM 4255 O O . ARG A 1 77 ? 14.466 3.273 34.541 1.00 0.00 77 ARG A O 3
ATOM 4276 N N . LEU A 1 78 ? 12.316 2.967 33.953 1.00 0.00 78 LEU A N 3
ATOM 4277 C CA . LEU A 1 78 ? 12.234 1.631 34.531 1.00 0.00 78 LEU A CA 3
ATOM 4278 C C . LEU A 1 78 ? 13.002 0.622 33.683 1.00 0.00 78 LEU A C 3
ATOM 4279 O O . LEU A 1 78 ? 12.739 0.469 32.490 1.00 0.00 78 LEU A O 3
ATOM 4295 N N . LYS A 1 79 ? 13.952 -0.066 34.307 1.00 0.00 79 LYS A N 3
ATOM 4296 C CA . LYS A 1 79 ? 14.758 -1.063 33.612 1.00 0.00 79 LYS A CA 3
ATOM 4297 C C . LYS A 1 79 ? 13.905 -2.257 33.196 1.00 0.00 79 LYS A C 3
ATOM 4298 O O . LYS A 1 79 ? 13.260 -2.892 34.030 1.00 0.00 79 LYS A O 3
ATOM 4317 N N . MET A 1 80 ? 13.908 -2.558 31.901 1.00 0.00 80 MET A N 3
ATOM 4318 C CA . MET A 1 80 ? 13.136 -3.678 31.376 1.00 0.00 80 MET A CA 3
ATOM 4319 C C . MET A 1 80 ? 13.462 -4.964 32.129 1.00 0.00 80 MET A C 3
ATOM 4320 O O . MET A 1 80 ? 12.716 -5.941 32.060 1.00 0.00 80 MET A O 3
ATOM 4334 N N . ASP A 1 81 ? 14.580 -4.957 32.847 1.00 0.00 81 ASP A N 3
ATOM 4335 C CA . ASP A 1 81 ? 15.004 -6.122 33.614 1.00 0.00 81 ASP A CA 3
ATOM 4336 C C . ASP A 1 81 ? 14.560 -6.006 35.068 1.00 0.00 81 ASP A C 3
ATOM 4337 O O . ASP A 1 81 ? 15.134 -6.637 35.955 1.00 0.00 81 ASP A O 3
ATOM 4346 N N . ALA A 1 82 ? 13.534 -5.195 35.306 1.00 0.00 82 ALA A N 3
ATOM 4347 C CA . ALA A 1 82 ? 13.013 -4.998 36.652 1.00 0.00 82 ALA A CA 3
ATOM 4348 C C . ALA A 1 82 ? 11.627 -5.617 36.801 1.00 0.00 82 ALA A C 3
ATOM 4349 O O . ALA A 1 82 ? 10.808 -5.557 35.884 1.00 0.00 82 ALA A O 3
ATOM 4356 N N . VAL A 1 83 ? 11.372 -6.214 37.961 1.00 0.00 83 VAL A N 3
ATOM 4357 C CA . VAL A 1 83 ? 10.085 -6.844 38.230 1.00 0.00 83 VAL A CA 3
ATOM 4358 C C . VAL A 1 83 ? 9.471 -6.312 39.520 1.00 0.00 83 VAL A C 3
ATOM 4359 O O . VAL A 1 83 ? 10.169 -5.889 40.441 1.00 0.00 83 VAL A O 3
ATOM 4372 N N . PRO A 1 84 ? 8.131 -6.332 39.589 1.00 0.00 84 PRO A N 3
ATOM 4373 C CA . PRO A 1 84 ? 7.392 -5.856 40.762 1.00 0.00 84 PRO A CA 3
ATOM 4374 C C . PRO A 1 84 ? 7.567 -6.772 41.968 1.00 0.00 84 PRO A C 3
ATOM 4375 O O . PRO A 1 84 ? 6.750 -7.663 42.208 1.00 0.00 84 PRO A O 3
ATOM 4386 N N . THR A 1 85 ? 8.636 -6.548 42.727 1.00 0.00 85 THR A N 3
ATOM 4387 C CA . THR A 1 85 ? 8.917 -7.354 43.908 1.00 0.00 85 THR A CA 3
ATOM 4388 C C . THR A 1 85 ? 8.072 -6.905 45.094 1.00 0.00 85 THR A C 3
ATOM 4389 O O . THR A 1 85 ? 8.294 -7.337 46.226 1.00 0.00 85 THR A O 3
ATOM 4400 N N . ILE A 1 86 ? 7.102 -6.036 44.829 1.00 0.00 86 ILE A N 3
ATOM 4401 C CA . ILE A 1 86 ? 6.223 -5.530 45.875 1.00 0.00 86 ILE A CA 3
ATOM 4402 C C . ILE A 1 86 ? 4.790 -5.398 45.372 1.00 0.00 86 ILE A C 3
ATOM 4403 O O . ILE A 1 86 ? 4.534 -4.756 44.354 1.00 0.00 86 ILE A O 3
ATOM 4419 N N . PHE A 1 87 ? 3.857 -6.010 46.095 1.00 0.00 87 PHE A N 3
ATOM 4420 C CA . PHE A 1 87 ? 2.447 -5.960 45.723 1.00 0.00 87 PHE A CA 3
ATOM 4421 C C . PHE A 1 87 ? 1.562 -5.848 46.960 1.00 0.00 87 PHE A C 3
ATOM 4422 O O . PHE A 1 87 ? 0.348 -6.042 46.888 1.00 0.00 87 PHE A O 3
ATOM 4439 N N . ASP A 1 88 ? 2.178 -5.535 48.095 1.00 0.00 88 ASP A N 3
ATOM 4440 C CA . ASP A 1 88 ? 1.447 -5.397 49.349 1.00 0.00 88 ASP A CA 3
ATOM 4441 C C . ASP A 1 88 ? 2.262 -4.607 50.369 1.00 0.00 88 ASP A C 3
ATOM 4442 O O . ASP A 1 88 ? 3.428 -4.289 50.135 1.00 0.00 88 ASP A O 3
ATOM 4451 N N . PHE A 1 89 ? 1.640 -4.293 51.500 1.00 0.00 89 PHE A N 3
ATOM 4452 C CA . PHE A 1 89 ? 2.306 -3.538 52.555 1.00 0.00 89 PHE A CA 3
ATOM 4453 C C . PHE A 1 89 ? 1.777 -3.939 53.929 1.00 0.00 89 PHE A C 3
ATOM 4454 O O . PHE A 1 89 ? 0.659 -4.440 54.053 1.00 0.00 89 PHE A O 3
ATOM 4471 N N . CYS A 1 90 ? 2.589 -3.717 54.956 1.00 0.00 90 CYS A N 3
ATOM 4472 C CA . CYS A 1 90 ? 2.204 -4.057 56.322 1.00 0.00 90 CYS A CA 3
ATOM 4473 C C . CYS A 1 90 ? 1.814 -5.528 56.427 1.00 0.00 90 CYS A C 3
ATOM 4474 O O . CYS A 1 90 ? 2.044 -6.310 55.504 1.00 0.00 90 CYS A O 3
ATOM 4482 N N . THR A 1 91 ? 1.225 -5.899 57.559 1.00 0.00 91 THR A N 3
ATOM 4483 C CA . THR A 1 91 ? 0.806 -7.276 57.787 1.00 0.00 91 THR A CA 3
ATOM 4484 C C . THR A 1 91 ? -0.314 -7.347 58.818 1.00 0.00 91 THR A C 3
ATOM 4485 O O . THR A 1 91 ? -0.370 -6.539 59.746 1.00 0.00 91 THR A O 3
ATOM 4496 N N . HIS A 1 92 ? -1.206 -8.319 58.651 1.00 0.00 92 HIS A N 3
ATOM 4497 C CA . HIS A 1 92 ? -2.325 -8.495 59.569 1.00 0.00 92 HIS A CA 3
ATOM 4498 C C . HIS A 1 92 ? -1.928 -9.381 60.746 1.00 0.00 92 HIS A C 3
ATOM 4499 O O . HIS A 1 92 ? -1.660 -8.890 61.842 1.00 0.00 92 HIS A O 3
ATOM 4513 N N . ILE A 1 93 ? -1.894 -10.689 60.511 1.00 0.00 93 ILE A N 3
ATOM 4514 C CA . ILE A 1 93 ? -1.529 -11.642 61.551 1.00 0.00 93 ILE A CA 3
ATOM 4515 C C . ILE A 1 93 ? -0.879 -12.885 60.954 1.00 0.00 93 ILE A C 3
ATOM 4516 O O . ILE A 1 93 ? 0.068 -13.435 61.517 1.00 0.00 93 ILE A O 3
ATOM 4532 N N . SER A 1 94 ? -1.393 -13.324 59.809 1.00 0.00 94 SER A N 3
ATOM 4533 C CA . SER A 1 94 ? -0.863 -14.504 59.136 1.00 0.00 94 SER A CA 3
ATOM 4534 C C . SER A 1 94 ? 0.662 -14.511 59.171 1.00 0.00 94 SER A C 3
ATOM 4535 O O . SER A 1 94 ? 1.273 -15.259 59.932 1.00 0.00 94 SER A O 3
ATOM 4543 N N . GLY A 1 95 ? 1.271 -13.671 58.339 1.00 0.00 95 GLY A N 3
ATOM 4544 C CA . GLY A 1 95 ? 2.719 -13.595 58.289 1.00 0.00 95 GLY A CA 3
ATOM 4545 C C . GLY A 1 95 ? 3.212 -12.556 57.303 1.00 0.00 95 GLY A C 3
ATOM 4546 O O . GLY A 1 95 ? 2.429 -11.909 56.607 1.00 0.00 95 GLY A O 3
ATOM 4550 N N . PRO A 1 96 ? 4.540 -12.382 57.234 1.00 0.00 96 PRO A N 3
ATOM 4551 C CA . PRO A 1 96 ? 5.166 -11.414 56.329 1.00 0.00 96 PRO A CA 3
ATOM 4552 C C . PRO A 1 96 ? 5.046 -11.825 54.866 1.00 0.00 96 PRO A C 3
ATOM 4553 O O . PRO A 1 96 ? 5.050 -13.013 54.543 1.00 0.00 96 PRO A O 3
ATOM 4564 N N . SER A 1 97 ? 4.941 -10.836 53.984 1.00 0.00 97 SER A N 3
ATOM 4565 C CA . SER A 1 97 ? 4.816 -11.096 52.555 1.00 0.00 97 SER A CA 3
ATOM 4566 C C . SER A 1 97 ? 6.032 -11.855 52.033 1.00 0.00 97 SER A C 3
ATOM 4567 O O . SER A 1 97 ? 6.939 -11.266 51.444 1.00 0.00 97 SER A O 3
ATOM 4575 N N . SER A 1 98 ? 6.043 -13.166 52.253 1.00 0.00 98 SER A N 3
ATOM 4576 C CA . SER A 1 98 ? 7.149 -14.006 51.808 1.00 0.00 98 SER A CA 3
ATOM 4577 C C . SER A 1 98 ? 6.757 -14.811 50.573 1.00 0.00 98 SER A C 3
ATOM 4578 O O . SER A 1 98 ? 5.627 -14.725 50.095 1.00 0.00 98 SER A O 3
ATOM 4586 N N . GLY A 1 99 ? 7.701 -15.596 50.062 1.00 0.00 99 GLY A N 3
ATOM 4587 C CA . GLY A 1 99 ? 7.437 -16.406 48.887 1.00 0.00 99 GLY A CA 3
ATOM 4588 C C . GLY A 1 99 ? 8.476 -16.209 47.801 1.00 0.00 99 GLY A C 3
ATOM 4589 O O . GLY A 1 99 ? 9.654 -16.060 48.120 1.00 0.00 99 GLY A O 3
ATOM 4594 N N . GLY A 1 1 ? -14.867 4.882 16.155 1.00 0.00 1 GLY A N 4
ATOM 4595 C CA . GLY A 1 1 ? -14.349 5.192 17.474 1.00 0.00 1 GLY A CA 4
ATOM 4596 C C . GLY A 1 1 ? -13.834 3.964 18.199 1.00 0.00 1 GLY A C 4
ATOM 4597 O O . GLY A 1 1 ? -12.686 3.932 18.642 1.00 0.00 1 GLY A O 4
ATOM 4601 N N . SER A 1 2 ? -14.685 2.950 18.321 1.00 0.00 2 SER A N 4
ATOM 4602 C CA . SER A 1 2 ? -14.312 1.716 19.002 1.00 0.00 2 SER A CA 4
ATOM 4603 C C . SER A 1 2 ? -13.033 1.134 18.407 1.00 0.00 2 SER A C 4
ATOM 4604 O O . SER A 1 2 ? -12.281 0.436 19.088 1.00 0.00 2 SER A O 4
ATOM 4612 N N . SER A 1 3 ? -12.794 1.425 17.133 1.00 0.00 3 SER A N 4
ATOM 4613 C CA . SER A 1 3 ? -11.609 0.928 16.444 1.00 0.00 3 SER A CA 4
ATOM 4614 C C . SER A 1 3 ? -10.338 1.346 17.178 1.00 0.00 3 SER A C 4
ATOM 4615 O O . SER A 1 3 ? -9.540 0.505 17.588 1.00 0.00 3 SER A O 4
ATOM 4623 N N . GLY A 1 4 ? -10.159 2.654 17.341 1.00 0.00 4 GLY A N 4
ATOM 4624 C CA . GLY A 1 4 ? -8.984 3.162 18.025 1.00 0.00 4 GLY A CA 4
ATOM 4625 C C . GLY A 1 4 ? -9.270 4.430 18.803 1.00 0.00 4 GLY A C 4
ATOM 4626 O O . GLY A 1 4 ? -9.322 5.519 18.232 1.00 0.00 4 GLY A O 4
ATOM 4630 N N . SER A 1 5 ? -9.459 4.290 20.112 1.00 0.00 5 SER A N 4
ATOM 4631 C CA . SER A 1 5 ? -9.747 5.434 20.969 1.00 0.00 5 SER A CA 4
ATOM 4632 C C . SER A 1 5 ? -8.496 6.279 21.186 1.00 0.00 5 SER A C 4
ATOM 4633 O O . SER A 1 5 ? -7.373 5.795 21.043 1.00 0.00 5 SER A O 4
ATOM 4641 N N . SER A 1 6 ? -8.698 7.547 21.533 1.00 0.00 6 SER A N 4
ATOM 4642 C CA . SER A 1 6 ? -7.587 8.462 21.766 1.00 0.00 6 SER A CA 4
ATOM 4643 C C . SER A 1 6 ? -8.054 9.701 22.523 1.00 0.00 6 SER A C 4
ATOM 4644 O O . SER A 1 6 ? -8.372 10.727 21.922 1.00 0.00 6 SER A O 4
ATOM 4652 N N . GLY A 1 7 ? -8.094 9.598 23.848 1.00 0.00 7 GLY A N 4
ATOM 4653 C CA . GLY A 1 7 ? -8.523 10.716 24.667 1.00 0.00 7 GLY A CA 4
ATOM 4654 C C . GLY A 1 7 ? -8.539 10.381 26.145 1.00 0.00 7 GLY A C 4
ATOM 4655 O O . GLY A 1 7 ? -8.146 11.197 26.978 1.00 0.00 7 GLY A O 4
ATOM 4659 N N . MET A 1 8 ? -8.995 9.176 26.472 1.00 0.00 8 MET A N 4
ATOM 4660 C CA . MET A 1 8 ? -9.061 8.735 27.861 1.00 0.00 8 MET A CA 4
ATOM 4661 C C . MET A 1 8 ? -7.776 8.019 28.265 1.00 0.00 8 MET A C 4
ATOM 4662 O O . MET A 1 8 ? -7.114 7.375 27.451 1.00 0.00 8 MET A O 4
ATOM 4676 N N . PRO A 1 9 ? -7.413 8.132 29.551 1.00 0.00 9 PRO A N 4
ATOM 4677 C CA . PRO A 1 9 ? -6.205 7.502 30.091 1.00 0.00 9 PRO A CA 4
ATOM 4678 C C . PRO A 1 9 ? -6.324 5.983 30.157 1.00 0.00 9 PRO A C 4
ATOM 4679 O O . PRO A 1 9 ? -7.338 5.411 29.756 1.00 0.00 9 PRO A O 4
ATOM 4690 N N . THR A 1 10 ? -5.281 5.334 30.667 1.00 0.00 10 THR A N 4
ATOM 4691 C CA . THR A 1 10 ? -5.268 3.882 30.784 1.00 0.00 10 THR A CA 4
ATOM 4692 C C . THR A 1 10 ? -5.482 3.445 32.229 1.00 0.00 10 THR A C 4
ATOM 4693 O O . THR A 1 10 ? -5.423 4.260 33.149 1.00 0.00 10 THR A O 4
ATOM 4704 N N . ASN A 1 11 ? -5.730 2.154 32.422 1.00 0.00 11 ASN A N 4
ATOM 4705 C CA . ASN A 1 11 ? -5.953 1.609 33.756 1.00 0.00 11 ASN A CA 4
ATOM 4706 C C . ASN A 1 11 ? -4.728 0.839 34.241 1.00 0.00 11 ASN A C 4
ATOM 4707 O O . ASN A 1 11 ? -3.721 0.745 33.537 1.00 0.00 11 ASN A O 4
ATOM 4718 N N . CYS A 1 12 ? -4.820 0.290 35.447 1.00 0.00 12 CYS A N 4
ATOM 4719 C CA . CYS A 1 12 ? -3.721 -0.472 36.027 1.00 0.00 12 CYS A CA 4
ATOM 4720 C C . CYS A 1 12 ? -3.963 -1.972 35.885 1.00 0.00 12 CYS A C 4
ATOM 4721 O O . CYS A 1 12 ? -5.061 -2.461 36.151 1.00 0.00 12 CYS A O 4
ATOM 4728 N N . ALA A 1 13 ? -2.931 -2.695 35.464 1.00 0.00 13 ALA A N 4
ATOM 4729 C CA . ALA A 1 13 ? -3.031 -4.139 35.288 1.00 0.00 13 ALA A CA 4
ATOM 4730 C C . ALA A 1 13 ? -3.052 -4.855 36.634 1.00 0.00 13 ALA A C 4
ATOM 4731 O O . ALA A 1 13 ? -3.467 -6.010 36.726 1.00 0.00 13 ALA A O 4
ATOM 4738 N N . ALA A 1 14 ? -2.600 -4.163 37.675 1.00 0.00 14 ALA A N 4
ATOM 4739 C CA . ALA A 1 14 ? -2.568 -4.734 39.016 1.00 0.00 14 ALA A CA 4
ATOM 4740 C C . ALA A 1 14 ? -3.940 -5.263 39.420 1.00 0.00 14 ALA A C 4
ATOM 4741 O O . ALA A 1 14 ? -4.914 -5.116 38.682 1.00 0.00 14 ALA A O 4
ATOM 4748 N N . ALA A 1 15 ? -4.009 -5.879 40.595 1.00 0.00 15 ALA A N 4
ATOM 4749 C CA . ALA A 1 15 ? -5.262 -6.429 41.097 1.00 0.00 15 ALA A CA 4
ATOM 4750 C C . ALA A 1 15 ? -6.081 -5.362 41.815 1.00 0.00 15 ALA A C 4
ATOM 4751 O O . ALA A 1 15 ? -6.904 -4.681 41.204 1.00 0.00 15 ALA A O 4
ATOM 4758 N N . GLY A 1 16 ? -5.850 -5.221 43.117 1.00 0.00 16 GLY A N 4
ATOM 4759 C CA . GLY A 1 16 ? -6.576 -4.235 43.897 1.00 0.00 16 GLY A CA 4
ATOM 4760 C C . GLY A 1 16 ? -5.926 -2.867 43.849 1.00 0.00 16 GLY A C 4
ATOM 4761 O O . GLY A 1 16 ? -5.116 -2.525 44.712 1.00 0.00 16 GLY A O 4
ATOM 4765 N N . CYS A 1 17 ? -6.280 -2.080 42.838 1.00 0.00 17 CYS A N 4
ATOM 4766 C CA . CYS A 1 17 ? -5.725 -0.742 42.680 1.00 0.00 17 CYS A CA 4
ATOM 4767 C C . CYS A 1 17 ? -6.785 0.230 42.170 1.00 0.00 17 CYS A C 4
ATOM 4768 O O . CYS A 1 17 ? -7.747 -0.172 41.516 1.00 0.00 17 CYS A O 4
ATOM 4775 N N . ALA A 1 18 ? -6.602 1.511 42.474 1.00 0.00 18 ALA A N 4
ATOM 4776 C CA . ALA A 1 18 ? -7.540 2.540 42.045 1.00 0.00 18 ALA A CA 4
ATOM 4777 C C . ALA A 1 18 ? -6.835 3.623 41.236 1.00 0.00 18 ALA A C 4
ATOM 4778 O O . ALA A 1 18 ? -7.011 4.816 41.489 1.00 0.00 18 ALA A O 4
ATOM 4785 N N . THR A 1 19 ? -6.035 3.202 40.262 1.00 0.00 19 THR A N 4
ATOM 4786 C CA . THR A 1 19 ? -5.302 4.136 39.417 1.00 0.00 19 THR A CA 4
ATOM 4787 C C . THR A 1 19 ? -5.770 4.050 37.968 1.00 0.00 19 THR A C 4
ATOM 4788 O O . THR A 1 19 ? -5.591 3.027 37.306 1.00 0.00 19 THR A O 4
ATOM 4799 N N . THR A 1 20 ? -6.369 5.131 37.479 1.00 0.00 20 THR A N 4
ATOM 4800 C CA . THR A 1 20 ? -6.862 5.178 36.109 1.00 0.00 20 THR A CA 4
ATOM 4801 C C . THR A 1 20 ? -7.120 6.614 35.666 1.00 0.00 20 THR A C 4
ATOM 4802 O O . THR A 1 20 ? -6.642 7.046 34.617 1.00 0.00 20 THR A O 4
ATOM 4813 N N . TYR A 1 21 ? -7.879 7.348 36.471 1.00 0.00 21 TYR A N 4
ATOM 4814 C CA . TYR A 1 21 ? -8.203 8.736 36.161 1.00 0.00 21 TYR A CA 4
ATOM 4815 C C . TYR A 1 21 ? -8.153 9.601 37.417 1.00 0.00 21 TYR A C 4
ATOM 4816 O O . TYR A 1 21 ? -9.112 9.656 38.184 1.00 0.00 21 TYR A O 4
ATOM 4834 N N . ASN A 1 22 ? -7.025 10.275 37.618 1.00 0.00 22 ASN A N 4
ATOM 4835 C CA . ASN A 1 22 ? -6.848 11.138 38.780 1.00 0.00 22 ASN A CA 4
ATOM 4836 C C . ASN A 1 22 ? -6.459 12.551 38.355 1.00 0.00 22 ASN A C 4
ATOM 4837 O O . ASN A 1 22 ? -5.559 13.160 38.933 1.00 0.00 22 ASN A O 4
ATOM 4848 N N . LYS A 1 23 ? -7.145 13.067 37.340 1.00 0.00 23 LYS A N 4
ATOM 4849 C CA . LYS A 1 23 ? -6.874 14.408 36.837 1.00 0.00 23 LYS A CA 4
ATOM 4850 C C . LYS A 1 23 ? -5.379 14.618 36.625 1.00 0.00 23 LYS A C 4
ATOM 4851 O O . LYS A 1 23 ? -4.706 15.239 37.449 1.00 0.00 23 LYS A O 4
ATOM 4870 N N . HIS A 1 24 ? -4.864 14.099 35.515 1.00 0.00 24 HIS A N 4
ATOM 4871 C CA . HIS A 1 24 ? -3.447 14.233 35.194 1.00 0.00 24 HIS A CA 4
ATOM 4872 C C . HIS A 1 24 ? -2.581 13.647 36.305 1.00 0.00 24 HIS A C 4
ATOM 4873 O O . HIS A 1 24 ? -1.797 14.358 36.934 1.00 0.00 24 HIS A O 4
ATOM 4887 N N . ILE A 1 25 ? -2.730 12.348 36.542 1.00 0.00 25 ILE A N 4
ATOM 4888 C CA . ILE A 1 25 ? -1.961 11.667 37.576 1.00 0.00 25 ILE A CA 4
ATOM 4889 C C . ILE A 1 25 ? -0.463 11.784 37.315 1.00 0.00 25 ILE A C 4
ATOM 4890 O O . ILE A 1 25 ? -0.011 11.675 36.176 1.00 0.00 25 ILE A O 4
ATOM 4906 N N . ASN A 1 26 ? 0.303 12.004 38.379 1.00 0.00 26 ASN A N 4
ATOM 4907 C CA . ASN A 1 26 ? 1.751 12.135 38.264 1.00 0.00 26 ASN A CA 4
ATOM 4908 C C . ASN A 1 26 ? 2.399 10.780 37.998 1.00 0.00 26 ASN A C 4
ATOM 4909 O O . ASN A 1 26 ? 3.393 10.687 37.276 1.00 0.00 26 ASN A O 4
ATOM 4920 N N . ILE A 1 27 ? 1.831 9.732 38.585 1.00 0.00 27 ILE A N 4
ATOM 4921 C CA . ILE A 1 27 ? 2.352 8.382 38.409 1.00 0.00 27 ILE A CA 4
ATOM 4922 C C . ILE A 1 27 ? 2.688 8.109 36.947 1.00 0.00 27 ILE A C 4
ATOM 4923 O O . ILE A 1 27 ? 2.056 8.652 36.042 1.00 0.00 27 ILE A O 4
ATOM 4939 N N . SER A 1 28 ? 3.687 7.261 36.724 1.00 0.00 28 SER A N 4
ATOM 4940 C CA . SER A 1 28 ? 4.109 6.916 35.371 1.00 0.00 28 SER A CA 4
ATOM 4941 C C . SER A 1 28 ? 3.498 5.588 34.934 1.00 0.00 28 SER A C 4
ATOM 4942 O O . SER A 1 28 ? 2.808 4.924 35.707 1.00 0.00 28 SER A O 4
ATOM 4950 N N . PHE A 1 29 ? 3.756 5.208 33.687 1.00 0.00 29 PHE A N 4
ATOM 4951 C CA . PHE A 1 29 ? 3.231 3.960 33.144 1.00 0.00 29 PHE A CA 4
ATOM 4952 C C . PHE A 1 29 ? 4.357 3.092 32.590 1.00 0.00 29 PHE A C 4
ATOM 4953 O O . PHE A 1 29 ? 4.919 3.383 31.533 1.00 0.00 29 PHE A O 4
ATOM 4970 N N . HIS A 1 30 ? 4.682 2.024 33.311 1.00 0.00 30 HIS A N 4
ATOM 4971 C CA . HIS A 1 30 ? 5.741 1.112 32.893 1.00 0.00 30 HIS A CA 4
ATOM 4972 C C . HIS A 1 30 ? 5.156 -0.191 32.357 1.00 0.00 30 HIS A C 4
ATOM 4973 O O . HIS A 1 30 ? 4.825 -1.096 33.123 1.00 0.00 30 HIS A O 4
ATOM 4987 N N . ARG A 1 31 ? 5.030 -0.278 31.037 1.00 0.00 31 ARG A N 4
ATOM 4988 C CA . ARG A 1 31 ? 4.483 -1.469 30.398 1.00 0.00 31 ARG A CA 4
ATOM 4989 C C . ARG A 1 31 ? 5.236 -2.720 30.844 1.00 0.00 31 ARG A C 4
ATOM 4990 O O . ARG A 1 31 ? 6.219 -2.636 31.580 1.00 0.00 31 ARG A O 4
ATOM 5011 N N . PHE A 1 32 ? 4.768 -3.878 30.392 1.00 0.00 32 PHE A N 4
ATOM 5012 C CA . PHE A 1 32 ? 5.396 -5.146 30.744 1.00 0.00 32 PHE A CA 4
ATOM 5013 C C . PHE A 1 32 ? 6.701 -5.339 29.977 1.00 0.00 32 PHE A C 4
ATOM 5014 O O . PHE A 1 32 ? 6.902 -4.786 28.895 1.00 0.00 32 PHE A O 4
ATOM 5031 N N . PRO A 1 33 ? 7.610 -6.142 30.549 1.00 0.00 33 PRO A N 4
ATOM 5032 C CA . PRO A 1 33 ? 8.911 -6.427 29.937 1.00 0.00 33 PRO A CA 4
ATOM 5033 C C . PRO A 1 33 ? 8.787 -7.294 28.689 1.00 0.00 33 PRO A C 4
ATOM 5034 O O . PRO A 1 33 ? 7.983 -8.225 28.644 1.00 0.00 33 PRO A O 4
ATOM 5045 N N . LEU A 1 34 ? 9.589 -6.982 27.676 1.00 0.00 34 LEU A N 4
ATOM 5046 C CA . LEU A 1 34 ? 9.569 -7.734 26.426 1.00 0.00 34 LEU A CA 4
ATOM 5047 C C . LEU A 1 34 ? 10.290 -9.069 26.582 1.00 0.00 34 LEU A C 4
ATOM 5048 O O . LEU A 1 34 ? 10.228 -9.926 25.700 1.00 0.00 34 LEU A O 4
ATOM 5064 N N . ASP A 1 35 ? 10.972 -9.239 27.709 1.00 0.00 35 ASP A N 4
ATOM 5065 C CA . ASP A 1 35 ? 11.702 -10.471 27.982 1.00 0.00 35 ASP A CA 4
ATOM 5066 C C . ASP A 1 35 ? 10.787 -11.518 28.609 1.00 0.00 35 ASP A C 4
ATOM 5067 O O . ASP A 1 35 ? 9.850 -11.200 29.342 1.00 0.00 35 ASP A O 4
ATOM 5076 N N . PRO A 1 36 ? 11.061 -12.797 28.315 1.00 0.00 36 PRO A N 4
ATOM 5077 C CA . PRO A 1 36 ? 10.273 -13.917 28.839 1.00 0.00 36 PRO A CA 4
ATOM 5078 C C . PRO A 1 36 ? 10.474 -14.116 30.338 1.00 0.00 36 PRO A C 4
ATOM 5079 O O . PRO A 1 36 ? 9.531 -14.428 31.065 1.00 0.00 36 PRO A O 4
ATOM 5090 N N . LYS A 1 37 ? 11.709 -13.934 30.793 1.00 0.00 37 LYS A N 4
ATOM 5091 C CA . LYS A 1 37 ? 12.035 -14.092 32.206 1.00 0.00 37 LYS A CA 4
ATOM 5092 C C . LYS A 1 37 ? 11.194 -13.154 33.066 1.00 0.00 37 LYS A C 4
ATOM 5093 O O . LYS A 1 37 ? 10.617 -13.568 34.072 1.00 0.00 37 LYS A O 4
ATOM 5112 N N . ARG A 1 38 ? 11.128 -11.889 32.664 1.00 0.00 38 ARG A N 4
ATOM 5113 C CA . ARG A 1 38 ? 10.357 -10.893 33.398 1.00 0.00 38 ARG A CA 4
ATOM 5114 C C . ARG A 1 38 ? 8.880 -10.963 33.023 1.00 0.00 38 ARG A C 4
ATOM 5115 O O . ARG A 1 38 ? 8.008 -10.973 33.892 1.00 0.00 38 ARG A O 4
ATOM 5136 N N . ARG A 1 39 ? 8.606 -11.012 31.723 1.00 0.00 39 ARG A N 4
ATOM 5137 C CA . ARG A 1 39 ? 7.235 -11.080 31.232 1.00 0.00 39 ARG A CA 4
ATOM 5138 C C . ARG A 1 39 ? 6.390 -12.001 32.107 1.00 0.00 39 ARG A C 4
ATOM 5139 O O . ARG A 1 39 ? 5.321 -11.617 32.581 1.00 0.00 39 ARG A O 4
ATOM 5160 N N . LYS A 1 40 ? 6.876 -13.220 32.316 1.00 0.00 40 LYS A N 4
ATOM 5161 C CA . LYS A 1 40 ? 6.167 -14.197 33.134 1.00 0.00 40 LYS A CA 4
ATOM 5162 C C . LYS A 1 40 ? 6.077 -13.731 34.584 1.00 0.00 40 LYS A C 4
ATOM 5163 O O . LYS A 1 40 ? 5.123 -14.053 35.290 1.00 0.00 40 LYS A O 4
ATOM 5182 N N . GLU A 1 41 ? 7.076 -12.969 35.019 1.00 0.00 41 GLU A N 4
ATOM 5183 C CA . GLU A 1 41 ? 7.108 -12.459 36.384 1.00 0.00 41 GLU A CA 4
ATOM 5184 C C . GLU A 1 41 ? 6.028 -11.402 36.595 1.00 0.00 41 GLU A C 4
ATOM 5185 O O . GLU A 1 41 ? 5.123 -11.578 37.410 1.00 0.00 41 GLU A O 4
ATOM 5197 N N . TRP A 1 42 ? 6.131 -10.303 35.855 1.00 0.00 42 TRP A N 4
ATOM 5198 C CA . TRP A 1 42 ? 5.164 -9.217 35.961 1.00 0.00 42 TRP A CA 4
ATOM 5199 C C . TRP A 1 42 ? 3.741 -9.760 36.030 1.00 0.00 42 TRP A C 4
ATOM 5200 O O . TRP A 1 42 ? 2.868 -9.163 36.661 1.00 0.00 42 TRP A O 4
ATOM 5221 N N . VAL A 1 43 ? 3.513 -10.896 35.378 1.00 0.00 43 VAL A N 4
ATOM 5222 C CA . VAL A 1 43 ? 2.195 -11.520 35.367 1.00 0.00 43 VAL A CA 4
ATOM 5223 C C . VAL A 1 43 ? 2.027 -12.470 36.547 1.00 0.00 43 VAL A C 4
ATOM 5224 O O . VAL A 1 43 ? 0.934 -12.609 37.094 1.00 0.00 43 VAL A O 4
ATOM 5237 N N . ARG A 1 44 ? 3.119 -13.123 36.934 1.00 0.00 44 ARG A N 4
ATOM 5238 C CA . ARG A 1 44 ? 3.092 -14.061 38.050 1.00 0.00 44 ARG A CA 4
ATOM 5239 C C . ARG A 1 44 ? 2.997 -13.321 39.381 1.00 0.00 44 ARG A C 4
ATOM 5240 O O . ARG A 1 44 ? 2.580 -13.889 40.391 1.00 0.00 44 ARG A O 4
ATOM 5261 N N . LEU A 1 45 ? 3.387 -12.051 39.375 1.00 0.00 45 LEU A N 4
ATOM 5262 C CA . LEU A 1 45 ? 3.347 -11.232 40.581 1.00 0.00 45 LEU A CA 4
ATOM 5263 C C . LEU A 1 45 ? 1.965 -10.617 40.776 1.00 0.00 45 LEU A C 4
ATOM 5264 O O . LEU A 1 45 ? 1.345 -10.777 41.828 1.00 0.00 45 LEU A O 4
ATOM 5280 N N . VAL A 1 46 ? 1.486 -9.915 39.754 1.00 0.00 46 VAL A N 4
ATOM 5281 C CA . VAL A 1 46 ? 0.175 -9.279 39.811 1.00 0.00 46 VAL A CA 4
ATOM 5282 C C . VAL A 1 46 ? -0.909 -10.286 40.177 1.00 0.00 46 VAL A C 4
ATOM 5283 O O . VAL A 1 46 ? -2.017 -9.910 40.559 1.00 0.00 46 VAL A O 4
ATOM 5296 N N . ARG A 1 47 ? -0.582 -11.569 40.058 1.00 0.00 47 ARG A N 4
ATOM 5297 C CA . ARG A 1 47 ? -1.529 -12.631 40.375 1.00 0.00 47 ARG A CA 4
ATOM 5298 C C . ARG A 1 47 ? -2.949 -12.227 39.992 1.00 0.00 47 ARG A C 4
ATOM 5299 O O . ARG A 1 47 ? -3.753 -11.858 40.848 1.00 0.00 47 ARG A O 4
ATOM 5320 N N . ARG A 1 48 ? -3.251 -12.298 38.699 1.00 0.00 48 ARG A N 4
ATOM 5321 C CA . ARG A 1 48 ? -4.573 -11.938 38.202 1.00 0.00 48 ARG A CA 4
ATOM 5322 C C . ARG A 1 48 ? -5.196 -13.095 37.426 1.00 0.00 48 ARG A C 4
ATOM 5323 O O . ARG A 1 48 ? -5.981 -12.885 36.501 1.00 0.00 48 ARG A O 4
ATOM 5344 N N . LYS A 1 49 ? -4.841 -14.316 37.810 1.00 0.00 49 LYS A N 4
ATOM 5345 C CA . LYS A 1 49 ? -5.365 -15.507 37.152 1.00 0.00 49 LYS A CA 4
ATOM 5346 C C . LYS A 1 49 ? -4.644 -15.761 35.832 1.00 0.00 49 LYS A C 4
ATOM 5347 O O . LYS A 1 49 ? -3.491 -15.370 35.658 1.00 0.00 49 LYS A O 4
ATOM 5366 N N . ASN A 1 50 ? -5.333 -16.417 34.903 1.00 0.00 50 ASN A N 4
ATOM 5367 C CA . ASN A 1 50 ? -4.759 -16.722 33.598 1.00 0.00 50 ASN A CA 4
ATOM 5368 C C . ASN A 1 50 ? -4.739 -15.482 32.709 1.00 0.00 50 ASN A C 4
ATOM 5369 O O . ASN A 1 50 ? -5.256 -15.498 31.592 1.00 0.00 50 ASN A O 4
ATOM 5380 N N . PHE A 1 51 ? -4.140 -14.409 33.213 1.00 0.00 51 PHE A N 4
ATOM 5381 C CA . PHE A 1 51 ? -4.053 -13.160 32.466 1.00 0.00 51 PHE A CA 4
ATOM 5382 C C . PHE A 1 51 ? -2.690 -13.022 31.793 1.00 0.00 51 PHE A C 4
ATOM 5383 O O . PHE A 1 51 ? -1.659 -13.352 32.379 1.00 0.00 51 PHE A O 4
ATOM 5400 N N . VAL A 1 52 ? -2.694 -12.533 30.557 1.00 0.00 52 VAL A N 4
ATOM 5401 C CA . VAL A 1 52 ? -1.459 -12.351 29.803 1.00 0.00 52 VAL A CA 4
ATOM 5402 C C . VAL A 1 52 ? -1.379 -10.949 29.210 1.00 0.00 52 VAL A C 4
ATOM 5403 O O . VAL A 1 52 ? -2.385 -10.350 28.829 1.00 0.00 52 VAL A O 4
ATOM 5416 N N . PRO A 1 53 ? -0.153 -10.410 29.130 1.00 0.00 53 PRO A N 4
ATOM 5417 C CA . PRO A 1 53 ? 0.088 -9.071 28.584 1.00 0.00 53 PRO A CA 4
ATOM 5418 C C . PRO A 1 53 ? -0.145 -9.009 27.078 1.00 0.00 53 PRO A C 4
ATOM 5419 O O . PRO A 1 53 ? 0.377 -9.829 26.325 1.00 0.00 53 PRO A O 4
ATOM 5430 N N . GLY A 1 54 ? -0.932 -8.028 26.646 1.00 0.00 54 GLY A N 4
ATOM 5431 C CA . GLY A 1 54 ? -1.220 -7.877 25.231 1.00 0.00 54 GLY A CA 4
ATOM 5432 C C . GLY A 1 54 ? -0.766 -6.537 24.687 1.00 0.00 54 GLY A C 4
ATOM 5433 O O . GLY A 1 54 ? 0.260 -6.448 24.012 1.00 0.00 54 GLY A O 4
ATOM 5437 N N . LYS A 1 55 ? -1.531 -5.491 24.980 1.00 0.00 55 LYS A N 4
ATOM 5438 C CA . LYS A 1 55 ? -1.203 -4.149 24.515 1.00 0.00 55 LYS A CA 4
ATOM 5439 C C . LYS A 1 55 ? -1.388 -3.126 25.632 1.00 0.00 55 LYS A C 4
ATOM 5440 O O . LYS A 1 55 ? -0.425 -2.511 26.090 1.00 0.00 55 LYS A O 4
ATOM 5459 N N . HIS A 1 56 ? -2.632 -2.951 26.068 1.00 0.00 56 HIS A N 4
ATOM 5460 C CA . HIS A 1 56 ? -2.942 -2.004 27.133 1.00 0.00 56 HIS A CA 4
ATOM 5461 C C . HIS A 1 56 ? -2.667 -2.618 28.502 1.00 0.00 56 HIS A C 4
ATOM 5462 O O . HIS A 1 56 ? -3.570 -2.752 29.328 1.00 0.00 56 HIS A O 4
ATOM 5476 N N . THR A 1 57 ? -1.412 -2.989 28.737 1.00 0.00 57 THR A N 4
ATOM 5477 C CA . THR A 1 57 ? -1.017 -3.590 30.005 1.00 0.00 57 THR A CA 4
ATOM 5478 C C . THR A 1 57 ? 0.115 -2.805 30.657 1.00 0.00 57 THR A C 4
ATOM 5479 O O . THR A 1 57 ? 1.262 -2.868 30.214 1.00 0.00 57 THR A O 4
ATOM 5490 N N . PHE A 1 58 ? -0.213 -2.067 31.712 1.00 0.00 58 PHE A N 4
ATOM 5491 C CA . PHE A 1 58 ? 0.777 -1.269 32.425 1.00 0.00 58 PHE A CA 4
ATOM 5492 C C . PHE A 1 58 ? 0.562 -1.355 33.933 1.00 0.00 58 PHE A C 4
ATOM 5493 O O . PHE A 1 58 ? -0.511 -1.742 34.397 1.00 0.00 58 PHE A O 4
ATOM 5510 N N . LEU A 1 59 ? 1.590 -0.993 34.692 1.00 0.00 59 LEU A N 4
ATOM 5511 C CA . LEU A 1 59 ? 1.515 -1.030 36.149 1.00 0.00 59 LEU A CA 4
ATOM 5512 C C . LEU A 1 59 ? 2.050 0.264 36.754 1.00 0.00 59 LEU A C 4
ATOM 5513 O O . LEU A 1 59 ? 3.039 0.822 36.278 1.00 0.00 59 LEU A O 4
ATOM 5529 N N . CYS A 1 60 ? 1.392 0.734 37.809 1.00 0.00 60 CYS A N 4
ATOM 5530 C CA . CYS A 1 60 ? 1.802 1.961 38.481 1.00 0.00 60 CYS A CA 4
ATOM 5531 C C . CYS A 1 60 ? 3.186 1.803 39.106 1.00 0.00 60 CYS A C 4
A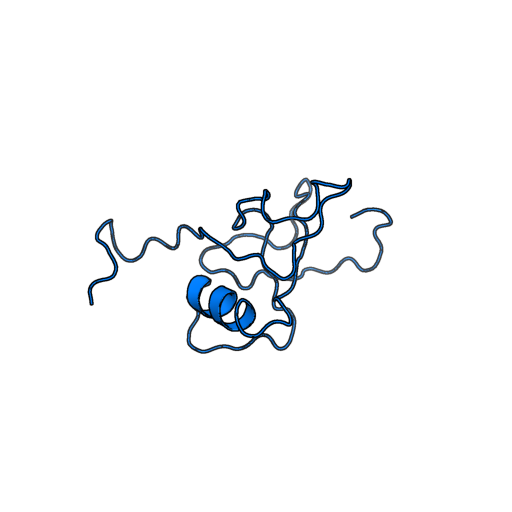TOM 5532 O O . CYS A 1 60 ? 3.535 0.732 39.603 1.00 0.00 60 CYS A O 4
ATOM 5539 N N . SER A 1 61 ? 3.968 2.877 39.077 1.00 0.00 61 SER A N 4
ATOM 5540 C CA . SER A 1 61 ? 5.315 2.857 39.636 1.00 0.00 61 SER A CA 4
ATOM 5541 C C . SER A 1 61 ? 5.269 2.846 41.161 1.00 0.00 61 SER A C 4
ATOM 5542 O O . SER A 1 61 ? 6.190 2.362 41.818 1.00 0.00 61 SER A O 4
ATOM 5550 N N . LYS A 1 62 ? 4.189 3.384 41.718 1.00 0.00 62 LYS A N 4
ATOM 5551 C CA . LYS A 1 62 ? 4.020 3.437 43.165 1.00 0.00 62 LYS A CA 4
ATOM 5552 C C . LYS A 1 62 ? 4.295 2.075 43.795 1.00 0.00 62 LYS A C 4
ATOM 5553 O O . LYS A 1 62 ? 4.879 1.987 44.876 1.00 0.00 62 LYS A O 4
ATOM 5572 N N . HIS A 1 63 ? 3.873 1.016 43.112 1.00 0.00 63 HIS A N 4
ATOM 5573 C CA . HIS A 1 63 ? 4.077 -0.342 43.604 1.00 0.00 63 HIS A CA 4
ATOM 5574 C C . HIS A 1 63 ? 5.557 -0.711 43.585 1.00 0.00 63 HIS A C 4
ATOM 5575 O O . HIS A 1 63 ? 6.049 -1.391 44.486 1.00 0.00 63 HIS A O 4
ATOM 5589 N N . PHE A 1 64 ? 6.261 -0.258 42.553 1.00 0.00 64 PHE A N 4
ATOM 5590 C CA . PHE A 1 64 ? 7.685 -0.542 42.416 1.00 0.00 64 PHE A CA 4
ATOM 5591 C C . PHE A 1 64 ? 8.491 0.191 43.484 1.00 0.00 64 PHE A C 4
ATOM 5592 O O . PHE A 1 64 ? 8.017 1.158 44.079 1.00 0.00 64 PHE A O 4
ATOM 5609 N N . GLU A 1 65 ? 9.713 -0.277 43.720 1.00 0.00 65 GLU A N 4
ATOM 5610 C CA . GLU A 1 65 ? 10.585 0.333 44.717 1.00 0.00 65 GLU A CA 4
ATOM 5611 C C . GLU A 1 65 ? 11.323 1.534 44.132 1.00 0.00 65 GLU A C 4
ATOM 5612 O O . GLU A 1 65 ? 11.893 2.342 44.864 1.00 0.00 65 GLU A O 4
ATOM 5624 N N . ALA A 1 66 ? 11.308 1.642 42.808 1.00 0.00 66 ALA A N 4
ATOM 5625 C CA . ALA A 1 66 ? 11.975 2.743 42.124 1.00 0.00 66 ALA A CA 4
ATOM 5626 C C . ALA A 1 66 ? 13.479 2.507 42.039 1.00 0.00 66 ALA A C 4
ATOM 5627 O O . ALA A 1 66 ? 14.188 3.211 41.320 1.00 0.00 66 ALA A O 4
ATOM 5634 N N . SER A 1 67 ? 13.960 1.514 42.780 1.00 0.00 67 SER A N 4
ATOM 5635 C CA . SER A 1 67 ? 15.381 1.188 42.792 1.00 0.00 67 SER A CA 4
ATOM 5636 C C . SER A 1 67 ? 15.754 0.339 41.580 1.00 0.00 67 SER A C 4
ATOM 5637 O O . SER A 1 67 ? 16.913 -0.042 41.409 1.00 0.00 67 SER A O 4
ATOM 5645 N N . CYS A 1 68 ? 14.765 0.048 40.743 1.00 0.00 68 CYS A N 4
ATOM 5646 C CA . CYS A 1 68 ? 14.988 -0.756 39.546 1.00 0.00 68 CYS A CA 4
ATOM 5647 C C . CYS A 1 68 ? 15.082 0.127 38.307 1.00 0.00 68 CYS A C 4
ATOM 5648 O O . CYS A 1 68 ? 15.255 -0.365 37.192 1.00 0.00 68 CYS A O 4
ATOM 5656 N N . PHE A 1 69 ? 14.966 1.436 38.509 1.00 0.00 69 PHE A N 4
ATOM 5657 C CA . PHE A 1 69 ? 15.036 2.389 37.408 1.00 0.00 69 PHE A CA 4
ATOM 5658 C C . PHE A 1 69 ? 16.486 2.698 37.047 1.00 0.00 69 PHE A C 4
ATOM 5659 O O . PHE A 1 69 ? 17.415 2.168 37.657 1.00 0.00 69 PHE A O 4
ATOM 5676 N N . ASP A 1 70 ? 16.671 3.557 36.051 1.00 0.00 70 ASP A N 4
ATOM 5677 C CA . ASP A 1 70 ? 18.008 3.938 35.608 1.00 0.00 70 ASP A CA 4
ATOM 5678 C C . ASP A 1 70 ? 18.372 5.330 36.114 1.00 0.00 70 ASP A C 4
ATOM 5679 O O . ASP A 1 70 ? 17.956 6.339 35.542 1.00 0.00 70 ASP A O 4
ATOM 5688 N N . LEU A 1 71 ? 19.150 5.378 37.189 1.00 0.00 71 LEU A N 4
ATOM 5689 C CA . LEU A 1 71 ? 19.570 6.647 37.774 1.00 0.00 71 LEU A CA 4
ATOM 5690 C C . LEU A 1 71 ? 21.074 6.845 37.622 1.00 0.00 71 LEU A C 4
ATOM 5691 O O . LEU A 1 71 ? 21.552 7.971 37.476 1.00 0.00 71 LEU A O 4
ATOM 5707 N N . THR A 1 72 ? 21.818 5.743 37.656 1.00 0.00 72 THR A N 4
ATOM 5708 C CA . THR A 1 72 ? 23.268 5.795 37.522 1.00 0.00 72 THR A CA 4
ATOM 5709 C C . THR A 1 72 ? 23.676 6.097 36.084 1.00 0.00 72 THR A C 4
ATOM 5710 O O . THR A 1 72 ? 24.852 6.314 35.795 1.00 0.00 72 THR A O 4
ATOM 5721 N N . GLY A 1 73 ? 22.696 6.109 35.186 1.00 0.00 73 GLY A N 4
ATOM 5722 C CA . GLY A 1 73 ? 22.975 6.386 33.788 1.00 0.00 73 GLY A CA 4
ATOM 5723 C C . GLY A 1 73 ? 22.347 7.683 33.318 1.00 0.00 73 GLY A C 4
ATOM 5724 O O . GLY A 1 73 ? 23.052 8.627 32.962 1.00 0.00 73 GLY A O 4
ATOM 5728 N N . GLN A 1 74 ? 21.019 7.729 33.315 1.00 0.00 74 GLN A N 4
ATOM 5729 C CA . GLN A 1 74 ? 20.297 8.920 32.882 1.00 0.00 74 GLN A CA 4
ATOM 5730 C C . GLN A 1 74 ? 18.990 9.074 33.652 1.00 0.00 74 GLN A C 4
ATOM 5731 O O . GLN A 1 74 ? 18.830 8.526 34.743 1.00 0.00 74 GLN A O 4
ATOM 5745 N N . THR A 1 75 ? 18.055 9.825 33.077 1.00 0.00 75 THR A N 4
ATOM 5746 C CA . THR A 1 75 ? 16.762 10.052 33.709 1.00 0.00 75 THR A CA 4
ATOM 5747 C C . THR A 1 75 ? 16.210 8.765 34.312 1.00 0.00 75 THR A C 4
ATOM 5748 O O . THR A 1 75 ? 16.436 7.675 33.785 1.00 0.00 75 THR A O 4
ATOM 5759 N N . ARG A 1 76 ? 15.485 8.898 35.418 1.00 0.00 76 ARG A N 4
ATOM 5760 C CA . ARG A 1 76 ? 14.902 7.745 36.092 1.00 0.00 76 ARG A CA 4
ATOM 5761 C C . ARG A 1 76 ? 14.004 6.957 35.143 1.00 0.00 76 ARG A C 4
ATOM 5762 O O . ARG A 1 76 ? 12.870 7.354 34.872 1.00 0.00 76 ARG A O 4
ATOM 5783 N N . ARG A 1 77 ? 14.519 5.840 34.640 1.00 0.00 77 ARG A N 4
ATOM 5784 C CA . ARG A 1 77 ? 13.765 4.997 33.720 1.00 0.00 77 ARG A CA 4
ATOM 5785 C C . ARG A 1 77 ? 13.719 3.555 34.216 1.00 0.00 77 ARG A C 4
ATOM 5786 O O . ARG A 1 77 ? 14.751 2.965 34.540 1.00 0.00 77 ARG A O 4
ATOM 5807 N N . LEU A 1 78 ? 12.516 2.993 34.275 1.00 0.00 78 LEU A N 4
ATOM 5808 C CA . LEU A 1 78 ? 12.335 1.620 34.732 1.00 0.00 78 LEU A CA 4
ATOM 5809 C C . LEU A 1 78 ? 13.061 0.640 33.816 1.00 0.00 78 LEU A C 4
ATOM 5810 O O . LEU A 1 78 ? 12.679 0.454 32.660 1.00 0.00 78 LEU A O 4
ATOM 5826 N N . LYS A 1 79 ? 14.109 0.013 34.339 1.00 0.00 79 LYS A N 4
ATOM 5827 C CA . LYS A 1 79 ? 14.887 -0.951 33.571 1.00 0.00 79 LYS A CA 4
ATOM 5828 C C . LYS A 1 79 ? 13.998 -2.073 33.045 1.00 0.00 79 LYS A C 4
ATOM 5829 O O . LYS A 1 79 ? 13.163 -2.608 33.773 1.00 0.00 79 LYS A O 4
ATOM 5848 N N . MET A 1 80 ? 14.183 -2.424 31.777 1.00 0.00 80 MET A N 4
ATOM 5849 C CA . MET A 1 80 ? 13.399 -3.484 31.155 1.00 0.00 80 MET A CA 4
ATOM 5850 C C . MET A 1 80 ? 13.687 -4.830 31.812 1.00 0.00 80 MET A C 4
ATOM 5851 O O . MET A 1 80 ? 13.035 -5.831 31.512 1.00 0.00 80 MET A O 4
ATOM 5865 N N . ASP A 1 81 ? 14.666 -4.848 32.710 1.00 0.00 81 ASP A N 4
ATOM 5866 C CA . ASP A 1 81 ? 15.040 -6.071 33.410 1.00 0.00 81 ASP A CA 4
ATOM 5867 C C . ASP A 1 81 ? 14.615 -6.011 34.874 1.00 0.00 81 ASP A C 4
ATOM 5868 O O . ASP A 1 81 ? 15.140 -6.741 35.713 1.00 0.00 81 ASP A O 4
ATOM 5877 N N . ALA A 1 82 ? 13.661 -5.134 35.172 1.00 0.00 82 ALA A N 4
ATOM 5878 C CA . ALA A 1 82 ? 13.165 -4.979 36.534 1.00 0.00 82 ALA A CA 4
ATOM 5879 C C . ALA A 1 82 ? 11.771 -5.578 36.682 1.00 0.00 82 ALA A C 4
ATOM 5880 O O . ALA A 1 82 ? 11.000 -5.625 35.723 1.00 0.00 82 ALA A O 4
ATOM 5887 N N . VAL A 1 83 ? 11.452 -6.034 37.889 1.00 0.00 83 VAL A N 4
ATOM 5888 C CA . VAL A 1 83 ? 10.150 -6.630 38.162 1.00 0.00 83 VAL A CA 4
ATOM 5889 C C . VAL A 1 83 ? 9.575 -6.115 39.477 1.00 0.00 83 VAL A C 4
ATOM 5890 O O . VAL A 1 83 ? 10.303 -5.754 40.402 1.00 0.00 83 VAL A O 4
ATOM 5903 N N . PRO A 1 84 ? 8.237 -6.081 39.565 1.00 0.00 84 PRO A N 4
ATOM 5904 C CA . PRO A 1 84 ? 7.535 -5.613 40.763 1.00 0.00 84 PRO A CA 4
ATOM 5905 C C . PRO A 1 84 ? 7.684 -6.576 41.936 1.00 0.00 84 PRO A C 4
ATOM 5906 O O . PRO A 1 84 ? 6.886 -7.499 42.102 1.00 0.00 84 PRO A O 4
ATOM 5917 N N . THR A 1 85 ? 8.713 -6.356 42.749 1.00 0.00 85 THR A N 4
ATOM 5918 C CA . THR A 1 85 ? 8.968 -7.205 43.906 1.00 0.00 85 THR A CA 4
ATOM 5919 C C . THR A 1 85 ? 7.959 -6.937 45.017 1.00 0.00 85 THR A C 4
ATOM 5920 O O . THR A 1 85 ? 8.042 -7.522 46.097 1.00 0.00 85 THR A O 4
ATOM 5931 N N . ILE A 1 86 ? 7.007 -6.051 44.744 1.00 0.00 86 ILE A N 4
ATOM 5932 C CA . ILE A 1 86 ? 5.981 -5.709 45.721 1.00 0.00 86 ILE A CA 4
ATOM 5933 C C . ILE A 1 86 ? 4.585 -5.856 45.127 1.00 0.00 86 ILE A C 4
ATOM 5934 O O . ILE A 1 86 ? 4.389 -5.684 43.924 1.00 0.00 86 ILE A O 4
ATOM 5950 N N . PHE A 1 87 ? 3.616 -6.175 45.979 1.00 0.00 87 PHE A N 4
ATOM 5951 C CA . PHE A 1 87 ? 2.236 -6.345 45.538 1.00 0.00 87 PHE A CA 4
ATOM 5952 C C . PHE A 1 87 ? 1.305 -6.547 46.730 1.00 0.00 87 PHE A C 4
ATOM 5953 O O . PHE A 1 87 ? 0.334 -5.811 46.905 1.00 0.00 87 PHE A O 4
ATOM 5970 N N . ASP A 1 88 ? 1.609 -7.550 47.547 1.00 0.00 88 ASP A N 4
ATOM 5971 C CA . ASP A 1 88 ? 0.801 -7.849 48.723 1.00 0.00 88 ASP A CA 4
ATOM 5972 C C . ASP A 1 88 ? 1.686 -8.105 49.939 1.00 0.00 88 ASP A C 4
ATOM 5973 O O . ASP A 1 88 ? 1.886 -7.220 50.772 1.00 0.00 88 ASP A O 4
ATOM 5982 N N . PHE A 1 89 ? 2.213 -9.321 50.036 1.00 0.00 89 PHE A N 4
ATOM 5983 C CA . PHE A 1 89 ? 3.074 -9.695 51.152 1.00 0.00 89 PHE A CA 4
ATOM 5984 C C . PHE A 1 89 ? 2.259 -9.893 52.426 1.00 0.00 89 PHE A C 4
ATOM 5985 O O . PHE A 1 89 ? 2.797 -9.847 53.533 1.00 0.00 89 PHE A O 4
ATOM 6002 N N . CYS A 1 90 ? 0.959 -10.113 52.262 1.00 0.00 90 CYS A N 4
ATOM 6003 C CA . CYS A 1 90 ? 0.068 -10.317 53.398 1.00 0.00 90 CYS A CA 4
ATOM 6004 C C . CYS A 1 90 ? -0.815 -11.542 53.184 1.00 0.00 90 CYS A C 4
ATOM 6005 O O . CYS A 1 90 ? -0.929 -12.400 54.060 1.00 0.00 90 CYS A O 4
ATOM 6013 N N . THR A 1 91 ? -1.440 -11.617 52.013 1.00 0.00 91 THR A N 4
ATOM 6014 C CA . THR A 1 91 ? -2.315 -12.735 51.684 1.00 0.00 91 THR A CA 4
ATOM 6015 C C . THR A 1 91 ? -1.513 -14.006 51.433 1.00 0.00 91 THR A C 4
ATOM 6016 O O . THR A 1 91 ? -1.469 -14.902 52.277 1.00 0.00 91 THR A O 4
ATOM 6027 N N . HIS A 1 92 ? -0.877 -14.079 50.267 1.00 0.00 92 HIS A N 4
ATOM 6028 C CA . HIS A 1 92 ? -0.074 -15.242 49.906 1.00 0.00 92 HIS A CA 4
ATOM 6029 C C . HIS A 1 92 ? 1.415 -14.925 50.003 1.00 0.00 92 HIS A C 4
ATOM 6030 O O . HIS A 1 92 ? 1.822 -13.768 49.888 1.00 0.00 92 HIS A O 4
ATOM 6044 N N . ILE A 1 93 ? 2.222 -15.958 50.217 1.00 0.00 93 ILE A N 4
ATOM 6045 C CA . ILE A 1 93 ? 3.666 -15.789 50.329 1.00 0.00 93 ILE A CA 4
ATOM 6046 C C . ILE A 1 93 ? 4.408 -16.900 49.594 1.00 0.00 93 ILE A C 4
ATOM 6047 O O . ILE A 1 93 ? 4.152 -18.084 49.815 1.00 0.00 93 ILE A O 4
ATOM 6063 N N . SER A 1 94 ? 5.330 -16.510 48.720 1.00 0.00 94 SER A N 4
ATOM 6064 C CA . SER A 1 94 ? 6.110 -17.473 47.950 1.00 0.00 94 SER A CA 4
ATOM 6065 C C . SER A 1 94 ? 7.586 -17.402 48.328 1.00 0.00 94 SER A C 4
ATOM 6066 O O . SER A 1 94 ? 7.953 -16.795 49.333 1.00 0.00 94 SER A O 4
ATOM 6074 N N . GLY A 1 95 ? 8.430 -18.029 47.513 1.00 0.00 95 GLY A N 4
ATOM 6075 C CA . GLY A 1 95 ? 9.856 -18.027 47.778 1.00 0.00 95 GLY A CA 4
ATOM 6076 C C . GLY A 1 95 ? 10.252 -19.038 48.835 1.00 0.00 95 GLY A C 4
ATOM 6077 O O . GLY A 1 95 ? 10.980 -18.729 49.779 1.00 0.00 95 GLY A O 4
ATOM 6081 N N . PRO A 1 96 ? 9.765 -20.279 48.684 1.00 0.00 96 PRO A N 4
ATOM 6082 C CA . PRO A 1 96 ? 10.058 -21.364 49.625 1.00 0.00 96 PRO A CA 4
ATOM 6083 C C . PRO A 1 96 ? 11.511 -21.820 49.550 1.00 0.00 96 PRO A C 4
ATOM 6084 O O . PRO A 1 96 ? 11.800 -22.937 49.122 1.00 0.00 96 PRO A O 4
ATOM 6095 N N . SER A 1 97 ? 12.422 -20.948 49.969 1.00 0.00 97 SER A N 4
ATOM 6096 C CA . SER A 1 97 ? 13.847 -21.260 49.947 1.00 0.00 97 SER A CA 4
ATOM 6097 C C . SER A 1 97 ? 14.410 -21.125 48.535 1.00 0.00 97 SER A C 4
ATOM 6098 O O . SER A 1 97 ? 14.257 -22.021 47.706 1.00 0.00 97 SER A O 4
ATOM 6106 N N . SER A 1 98 ? 15.062 -19.997 48.271 1.00 0.00 98 SER A N 4
ATOM 6107 C CA . SER A 1 98 ? 15.645 -19.741 46.959 1.00 0.00 98 SER A CA 4
ATOM 6108 C C . SER A 1 98 ? 17.054 -19.172 47.093 1.00 0.00 98 SER A C 4
ATOM 6109 O O . SER A 1 98 ? 17.525 -18.904 48.198 1.00 0.00 98 SER A O 4
ATOM 6117 N N . GLY A 1 99 ? 17.723 -18.990 45.958 1.00 0.00 99 GLY A N 4
ATOM 6118 C CA . GLY A 1 99 ? 19.072 -18.454 45.969 1.00 0.00 99 GLY A CA 4
ATOM 6119 C C . GLY A 1 99 ? 19.891 -18.921 44.783 1.00 0.00 99 GLY A C 4
ATOM 6120 O O . GLY A 1 99 ? 19.777 -18.335 43.708 1.00 0.00 99 GLY A O 4
ATOM 6125 N N . GLY A 1 1 ? -3.735 16.417 25.206 1.00 0.00 1 GLY A N 5
ATOM 6126 C CA . GLY A 1 1 ? -3.708 17.701 24.531 1.00 0.00 1 GLY A CA 5
ATOM 6127 C C . GLY A 1 1 ? -4.918 18.554 24.858 1.00 0.00 1 GLY A C 5
ATOM 6128 O O . GLY A 1 1 ? -4.782 19.680 25.336 1.00 0.00 1 GLY A O 5
ATOM 6132 N N . SER A 1 2 ? -6.105 18.017 24.597 1.00 0.00 2 SER A N 5
ATOM 6133 C CA . SER A 1 2 ? -7.345 18.738 24.861 1.00 0.00 2 SER A CA 5
ATOM 6134 C C . SER A 1 2 ? -8.529 17.778 24.928 1.00 0.00 2 SER A C 5
ATOM 6135 O O . SER A 1 2 ? -9.346 17.846 25.846 1.00 0.00 2 SER A O 5
ATOM 6143 N N . SER A 1 3 ? -8.613 16.884 23.948 1.00 0.00 3 SER A N 5
ATOM 6144 C CA . SER A 1 3 ? -9.698 15.911 23.893 1.00 0.00 3 SER A CA 5
ATOM 6145 C C . SER A 1 3 ? -9.291 14.604 24.566 1.00 0.00 3 SER A C 5
ATOM 6146 O O . SER A 1 3 ? -9.889 14.191 25.558 1.00 0.00 3 SER A O 5
ATOM 6154 N N . GLY A 1 4 ? -8.268 13.956 24.016 1.00 0.00 4 GLY A N 5
ATOM 6155 C CA . GLY A 1 4 ? -7.798 12.702 24.575 1.00 0.00 4 GLY A CA 5
ATOM 6156 C C . GLY A 1 4 ? -7.308 11.740 23.511 1.00 0.00 4 GLY A C 5
ATOM 6157 O O . GLY A 1 4 ? -7.907 11.629 22.442 1.00 0.00 4 GLY A O 5
ATOM 6161 N N . SER A 1 5 ? -6.214 11.044 23.804 1.00 0.00 5 SER A N 5
ATOM 6162 C CA . SER A 1 5 ? -5.640 10.091 22.861 1.00 0.00 5 SER A CA 5
ATOM 6163 C C . SER A 1 5 ? -5.739 8.667 23.401 1.00 0.00 5 SER A C 5
ATOM 6164 O O . SER A 1 5 ? -5.317 7.713 22.747 1.00 0.00 5 SER A O 5
ATOM 6172 N N . SER A 1 6 ? -6.299 8.533 24.598 1.00 0.00 6 SER A N 5
ATOM 6173 C CA . SER A 1 6 ? -6.451 7.226 25.229 1.00 0.00 6 SER A CA 5
ATOM 6174 C C . SER A 1 6 ? -7.724 6.536 24.750 1.00 0.00 6 SER A C 5
ATOM 6175 O O . SER A 1 6 ? -8.736 7.187 24.490 1.00 0.00 6 SER A O 5
ATOM 6183 N N . GLY A 1 7 ? -7.666 5.213 24.637 1.00 0.00 7 GLY A N 5
ATOM 6184 C CA . GLY A 1 7 ? -8.820 4.455 24.190 1.00 0.00 7 GLY A CA 5
ATOM 6185 C C . GLY A 1 7 ? -9.063 3.218 25.031 1.00 0.00 7 GLY A C 5
ATOM 6186 O O . GLY A 1 7 ? -8.188 2.789 25.782 1.00 0.00 7 GLY A O 5
ATOM 6190 N N . MET A 1 8 ? -10.255 2.644 24.906 1.00 0.00 8 MET A N 5
ATOM 6191 C CA . MET A 1 8 ? -10.611 1.449 25.662 1.00 0.00 8 MET A CA 5
ATOM 6192 C C . MET A 1 8 ? -10.463 1.689 27.161 1.00 0.00 8 MET A C 5
ATOM 6193 O O . MET A 1 8 ? -9.758 2.597 27.602 1.00 0.00 8 MET A O 5
ATOM 6207 N N . PRO A 1 9 ? -11.142 0.858 27.965 1.00 0.00 9 PRO A N 5
ATOM 6208 C CA . PRO A 1 9 ? -11.102 0.961 29.427 1.00 0.00 9 PRO A CA 5
ATOM 6209 C C . PRO A 1 9 ? -9.746 0.562 29.999 1.00 0.00 9 PRO A C 5
ATOM 6210 O O . PRO A 1 9 ? -9.526 -0.596 30.354 1.00 0.00 9 PRO A O 5
ATOM 6221 N N . THR A 1 10 ? -8.838 1.530 30.085 1.00 0.00 10 THR A N 5
ATOM 6222 C CA . THR A 1 10 ? -7.502 1.279 30.613 1.00 0.00 10 THR A CA 5
ATOM 6223 C C . THR A 1 10 ? -7.493 1.342 32.136 1.00 0.00 10 THR A C 5
ATOM 6224 O O . THR A 1 10 ? -8.224 2.126 32.739 1.00 0.00 10 THR A O 5
ATOM 6235 N N . ASN A 1 11 ? -6.660 0.510 32.753 1.00 0.00 11 ASN A N 5
ATOM 6236 C CA . ASN A 1 11 ? -6.555 0.471 34.207 1.00 0.00 11 ASN A CA 5
ATOM 6237 C C . ASN A 1 11 ? -5.211 -0.106 34.641 1.00 0.00 11 ASN A C 5
ATOM 6238 O O . ASN A 1 11 ? -4.346 -0.386 33.810 1.00 0.00 11 ASN A O 5
ATOM 6249 N N . CYS A 1 12 ? -5.042 -0.281 35.947 1.00 0.00 12 CYS A N 5
ATOM 6250 C CA . CYS A 1 12 ? -3.804 -0.823 36.493 1.00 0.00 12 CYS A CA 5
ATOM 6251 C C . CYS A 1 12 ? -3.843 -2.349 36.516 1.00 0.00 12 CYS A C 5
ATOM 6252 O O . CYS A 1 12 ? -4.670 -2.949 37.201 1.00 0.00 12 CYS A O 5
ATOM 6259 N N . ALA A 1 13 ? -2.941 -2.969 35.762 1.00 0.00 13 ALA A N 5
ATOM 6260 C CA . ALA A 1 13 ? -2.870 -4.424 35.698 1.00 0.00 13 ALA A CA 5
ATOM 6261 C C . ALA A 1 13 ? -3.070 -5.045 37.076 1.00 0.00 13 ALA A C 5
ATOM 6262 O O . ALA A 1 13 ? -3.759 -6.054 37.219 1.00 0.00 13 ALA A O 5
ATOM 6269 N N . ALA A 1 14 ? -2.462 -4.435 38.089 1.00 0.00 14 ALA A N 5
ATOM 6270 C CA . ALA A 1 14 ? -2.574 -4.928 39.456 1.00 0.00 14 ALA A CA 5
ATOM 6271 C C . ALA A 1 14 ? -3.999 -5.377 39.762 1.00 0.00 14 ALA A C 5
ATOM 6272 O O . ALA A 1 14 ? -4.956 -4.641 39.525 1.00 0.00 14 ALA A O 5
ATOM 6279 N N . ALA A 1 15 ? -4.132 -6.590 40.289 1.00 0.00 15 ALA A N 5
ATOM 6280 C CA . ALA A 1 15 ? -5.440 -7.136 40.629 1.00 0.00 15 ALA A CA 5
ATOM 6281 C C . ALA A 1 15 ? -6.300 -6.098 41.342 1.00 0.00 15 ALA A C 5
ATOM 6282 O O . ALA A 1 15 ? -7.526 -6.123 41.249 1.00 0.00 15 ALA A O 5
ATOM 6289 N N . GLY A 1 16 ? -5.648 -5.185 42.056 1.00 0.00 16 GLY A N 5
ATOM 6290 C CA . GLY A 1 16 ? -6.369 -4.152 42.775 1.00 0.00 16 GLY A CA 5
ATOM 6291 C C . GLY A 1 16 ? -5.972 -2.756 42.338 1.00 0.00 16 GLY A C 5
ATOM 6292 O O . GLY A 1 16 ? -5.930 -2.460 41.143 1.00 0.00 16 GLY A O 5
ATOM 6296 N N . CYS A 1 17 ? -5.682 -1.894 43.307 1.00 0.00 17 CYS A N 5
ATOM 6297 C CA . CYS A 1 17 ? -5.288 -0.521 43.017 1.00 0.00 17 CYS A CA 5
ATOM 6298 C C . CYS A 1 17 ? -6.348 0.182 42.173 1.00 0.00 17 CYS A C 5
ATOM 6299 O O . CYS A 1 17 ? -7.193 -0.465 41.555 1.00 0.00 17 CYS A O 5
ATOM 6306 N N . ALA A 1 18 ? -6.295 1.510 42.152 1.00 0.00 18 ALA A N 5
ATOM 6307 C CA . ALA A 1 18 ? -7.248 2.300 41.383 1.00 0.00 18 ALA A CA 5
ATOM 6308 C C . ALA A 1 18 ? -6.559 3.474 40.695 1.00 0.00 18 ALA A C 5
ATOM 6309 O O . ALA A 1 18 ? -6.719 4.626 41.100 1.00 0.00 18 ALA A O 5
ATOM 6316 N N . THR A 1 19 ? -5.791 3.175 39.652 1.00 0.00 19 THR A N 5
ATOM 6317 C CA . THR A 1 19 ? -5.076 4.204 38.909 1.00 0.00 19 THR A CA 5
ATOM 6318 C C . THR A 1 19 ? -5.495 4.215 37.443 1.00 0.00 19 THR A C 5
ATOM 6319 O O . THR A 1 19 ? -5.572 3.168 36.800 1.00 0.00 19 THR A O 5
ATOM 6330 N N . THR A 1 20 ? -5.765 5.406 36.918 1.00 0.00 20 THR A N 5
ATOM 6331 C CA . THR A 1 20 ? -6.176 5.554 35.528 1.00 0.00 20 THR A CA 5
ATOM 6332 C C . THR A 1 20 ? -5.456 6.721 34.862 1.00 0.00 20 THR A C 5
ATOM 6333 O O . THR A 1 20 ? -4.372 6.555 34.301 1.00 0.00 20 THR A O 5
ATOM 6344 N N . TYR A 1 21 ? -6.063 7.900 34.928 1.00 0.00 21 TYR A N 5
ATOM 6345 C CA . TYR A 1 21 ? -5.480 9.095 34.329 1.00 0.00 21 TYR A CA 5
ATOM 6346 C C . TYR A 1 21 ? -5.346 10.211 35.360 1.00 0.00 21 TYR A C 5
ATOM 6347 O O . TYR A 1 21 ? -4.244 10.670 35.655 1.00 0.00 21 TYR A O 5
ATOM 6365 N N . ASN A 1 22 ? -6.479 10.642 35.907 1.00 0.00 22 ASN A N 5
ATOM 6366 C CA . ASN A 1 22 ? -6.490 11.704 36.906 1.00 0.00 22 ASN A CA 5
ATOM 6367 C C . ASN A 1 22 ? -6.014 13.022 36.303 1.00 0.00 22 ASN A C 5
ATOM 6368 O O . ASN A 1 22 ? -5.555 13.067 35.162 1.00 0.00 22 ASN A O 5
ATOM 6379 N N . LYS A 1 23 ? -6.126 14.096 37.079 1.00 0.00 23 LYS A N 5
ATOM 6380 C CA . LYS A 1 23 ? -5.707 15.416 36.624 1.00 0.00 23 LYS A CA 5
ATOM 6381 C C . LYS A 1 23 ? -4.616 15.981 37.528 1.00 0.00 23 LYS A C 5
ATOM 6382 O O . LYS A 1 23 ? -4.153 17.105 37.331 1.00 0.00 23 LYS A O 5
ATOM 6401 N N . HIS A 1 24 ? -4.208 15.194 38.518 1.00 0.00 24 HIS A N 5
ATOM 6402 C CA . HIS A 1 24 ? -3.169 15.616 39.451 1.00 0.00 24 HIS A CA 5
ATOM 6403 C C . HIS A 1 24 ? -2.065 14.567 39.547 1.00 0.00 24 HIS A C 5
ATOM 6404 O O . HIS A 1 24 ? -0.889 14.901 39.694 1.00 0.00 24 HIS A O 5
ATOM 6418 N N . ILE A 1 25 ? -2.453 13.299 39.463 1.00 0.00 25 ILE A N 5
ATOM 6419 C CA . ILE A 1 25 ? -1.496 12.202 39.540 1.00 0.00 25 ILE A CA 5
ATOM 6420 C C . ILE A 1 25 ? -0.395 12.359 38.496 1.00 0.00 25 ILE A C 5
ATOM 6421 O O . ILE A 1 25 ? -0.658 12.726 37.352 1.00 0.00 25 ILE A O 5
ATOM 6437 N N . ASN A 1 26 ? 0.839 12.076 38.900 1.00 0.00 26 ASN A N 5
ATOM 6438 C CA . ASN A 1 26 ? 1.982 12.184 38.000 1.00 0.00 26 ASN A CA 5
ATOM 6439 C C . ASN A 1 26 ? 2.650 10.827 37.804 1.00 0.00 26 ASN A C 5
ATOM 6440 O O . ASN A 1 26 ? 3.657 10.716 37.104 1.00 0.00 26 ASN A O 5
ATOM 6451 N N . ILE A 1 27 ? 2.084 9.799 38.426 1.00 0.00 27 ILE A N 5
ATOM 6452 C CA . ILE A 1 27 ? 2.624 8.450 38.318 1.00 0.00 27 ILE A CA 5
ATOM 6453 C C . ILE A 1 27 ? 2.977 8.112 36.874 1.00 0.00 27 ILE A C 5
ATOM 6454 O O . ILE A 1 27 ? 2.239 8.451 35.948 1.00 0.00 27 ILE A O 5
ATOM 6470 N N . SER A 1 28 ? 4.110 7.442 36.688 1.00 0.00 28 SER A N 5
ATOM 6471 C CA . SER A 1 28 ? 4.562 7.060 35.355 1.00 0.00 28 SER A CA 5
ATOM 6472 C C . SER A 1 28 ? 3.880 5.774 34.898 1.00 0.00 28 SER A C 5
ATOM 6473 O O . SER A 1 28 ? 3.240 5.082 35.690 1.00 0.00 28 SER A O 5
ATOM 6481 N N . PHE A 1 29 ? 4.022 5.461 33.614 1.00 0.00 29 PHE A N 5
ATOM 6482 C CA . PHE A 1 29 ? 3.420 4.259 33.050 1.00 0.00 29 PHE A CA 5
ATOM 6483 C C . PHE A 1 29 ? 4.491 3.317 32.508 1.00 0.00 29 PHE A C 5
ATOM 6484 O O . PHE A 1 29 ? 5.097 3.579 31.469 1.00 0.00 29 PHE A O 5
ATOM 6501 N N . HIS A 1 30 ? 4.719 2.218 33.221 1.00 0.00 30 HIS A N 5
ATOM 6502 C CA . HIS A 1 30 ? 5.717 1.236 32.813 1.00 0.00 30 HIS A CA 5
ATOM 6503 C C . HIS A 1 30 ? 5.051 -0.060 32.360 1.00 0.00 30 HIS A C 5
ATOM 6504 O O . HIS A 1 30 ? 4.582 -0.848 33.182 1.00 0.00 30 HIS A O 5
ATOM 6518 N N . ARG A 1 31 ? 5.011 -0.273 31.049 1.00 0.00 31 ARG A N 5
ATOM 6519 C CA . ARG A 1 31 ? 4.400 -1.472 30.487 1.00 0.00 31 ARG A CA 5
ATOM 6520 C C . ARG A 1 31 ? 5.170 -2.721 30.906 1.00 0.00 31 ARG A C 5
ATOM 6521 O O . ARG A 1 31 ? 6.196 -2.634 31.581 1.00 0.00 31 ARG A O 5
ATOM 6542 N N . PHE A 1 32 ? 4.667 -3.883 30.501 1.00 0.00 32 PHE A N 5
ATOM 6543 C CA . PHE A 1 32 ? 5.306 -5.150 30.835 1.00 0.00 32 PHE A CA 5
ATOM 6544 C C . PHE A 1 32 ? 6.622 -5.311 30.081 1.00 0.00 32 PHE A C 5
ATOM 6545 O O . PHE A 1 32 ? 6.832 -4.728 29.017 1.00 0.00 32 PHE A O 5
ATOM 6562 N N . PRO A 1 33 ? 7.531 -6.121 30.644 1.00 0.00 33 PRO A N 5
ATOM 6563 C CA . PRO A 1 33 ? 8.843 -6.378 30.043 1.00 0.00 33 PRO A CA 5
ATOM 6564 C C . PRO A 1 33 ? 8.744 -7.213 28.771 1.00 0.00 33 PRO A C 5
ATOM 6565 O O . PRO A 1 33 ? 7.907 -8.110 28.669 1.00 0.00 33 PRO A O 5
ATOM 6576 N N . LEU A 1 34 ? 9.603 -6.912 27.803 1.00 0.00 34 LEU A N 5
ATOM 6577 C CA . LEU A 1 34 ? 9.613 -7.636 26.536 1.00 0.00 34 LEU A CA 5
ATOM 6578 C C . LEU A 1 34 ? 10.326 -8.977 26.681 1.00 0.00 34 LEU A C 5
ATOM 6579 O O . LEU A 1 34 ? 10.200 -9.853 25.826 1.00 0.00 34 LEU A O 5
ATOM 6595 N N . ASP A 1 35 ? 11.072 -9.129 27.769 1.00 0.00 35 ASP A N 5
ATOM 6596 C CA . ASP A 1 35 ? 11.803 -10.365 28.028 1.00 0.00 35 ASP A CA 5
ATOM 6597 C C . ASP A 1 35 ? 10.883 -11.425 28.624 1.00 0.00 35 ASP A C 5
ATOM 6598 O O . ASP A 1 35 ? 9.963 -11.127 29.386 1.00 0.00 35 ASP A O 5
ATOM 6607 N N . PRO A 1 36 ? 11.135 -12.694 28.270 1.00 0.00 36 PRO A N 5
ATOM 6608 C CA . PRO A 1 36 ? 10.340 -13.825 28.759 1.00 0.00 36 PRO A CA 5
ATOM 6609 C C . PRO A 1 36 ? 10.563 -14.092 30.243 1.00 0.00 36 PRO A C 5
ATOM 6610 O O . PRO A 1 36 ? 9.667 -14.570 30.940 1.00 0.00 36 PRO A O 5
ATOM 6621 N N . LYS A 1 37 ? 11.762 -13.779 30.722 1.00 0.00 37 LYS A N 5
ATOM 6622 C CA . LYS A 1 37 ? 12.103 -13.983 32.125 1.00 0.00 37 LYS A CA 5
ATOM 6623 C C . LYS A 1 37 ? 11.245 -13.102 33.027 1.00 0.00 37 LYS A C 5
ATOM 6624 O O . LYS A 1 37 ? 10.739 -13.555 34.054 1.00 0.00 37 LYS A O 5
ATOM 6643 N N . ARG A 1 38 ? 11.085 -11.842 32.637 1.00 0.00 38 ARG A N 5
ATOM 6644 C CA . ARG A 1 38 ? 10.288 -10.898 33.410 1.00 0.00 38 ARG A CA 5
ATOM 6645 C C . ARG A 1 38 ? 8.815 -10.981 33.020 1.00 0.00 38 ARG A C 5
ATOM 6646 O O . ARG A 1 38 ? 7.937 -11.038 33.881 1.00 0.00 38 ARG A O 5
ATOM 6667 N N . ARG A 1 39 ? 8.553 -10.988 31.717 1.00 0.00 39 ARG A N 5
ATOM 6668 C CA . ARG A 1 39 ? 7.187 -11.063 31.213 1.00 0.00 39 ARG A CA 5
ATOM 6669 C C . ARG A 1 39 ? 6.350 -12.025 32.050 1.00 0.00 39 ARG A C 5
ATOM 6670 O O . ARG A 1 39 ? 5.284 -11.666 32.549 1.00 0.00 39 ARG A O 5
ATOM 6691 N N . LYS A 1 40 ? 6.841 -13.251 32.201 1.00 0.00 40 LYS A N 5
ATOM 6692 C CA . LYS A 1 40 ? 6.140 -14.266 32.978 1.00 0.00 40 LYS A CA 5
ATOM 6693 C C . LYS A 1 40 ? 6.082 -13.878 34.452 1.00 0.00 40 LYS A C 5
ATOM 6694 O O . LYS A 1 40 ? 5.171 -14.282 35.174 1.00 0.00 40 LYS A O 5
ATOM 6713 N N . GLU A 1 41 ? 7.060 -13.092 34.892 1.00 0.00 41 GLU A N 5
ATOM 6714 C CA . GLU A 1 41 ? 7.118 -12.650 36.280 1.00 0.00 41 GLU A CA 5
ATOM 6715 C C . GLU A 1 41 ? 6.037 -11.612 36.566 1.00 0.00 41 GLU A C 5
ATOM 6716 O O . GLU A 1 41 ? 5.136 -11.844 37.373 1.00 0.00 41 GLU A O 5
ATOM 6728 N N . TRP A 1 42 ? 6.134 -10.467 35.901 1.00 0.00 42 TRP A N 5
ATOM 6729 C CA . TRP A 1 42 ? 5.165 -9.392 36.083 1.00 0.00 42 TRP A CA 5
ATOM 6730 C C . TRP A 1 42 ? 3.751 -9.949 36.207 1.00 0.00 42 TRP A C 5
ATOM 6731 O O . TRP A 1 42 ? 2.986 -9.537 37.079 1.00 0.00 42 TRP A O 5
ATOM 6752 N N . VAL A 1 43 ? 3.410 -10.887 35.329 1.00 0.00 43 VAL A N 5
ATOM 6753 C CA . VAL A 1 43 ? 2.088 -11.501 35.342 1.00 0.00 43 VAL A CA 5
ATOM 6754 C C . VAL A 1 43 ? 1.912 -12.402 36.559 1.00 0.00 43 VAL A C 5
ATOM 6755 O O . VAL A 1 43 ? 0.816 -12.512 37.110 1.00 0.00 43 VAL A O 5
ATOM 6768 N N . ARG A 1 44 ? 2.999 -13.045 36.975 1.00 0.00 44 ARG A N 5
ATOM 6769 C CA . ARG A 1 44 ? 2.964 -13.937 38.127 1.00 0.00 44 ARG A CA 5
ATOM 6770 C C . ARG A 1 44 ? 2.996 -13.144 39.430 1.00 0.00 44 ARG A C 5
ATOM 6771 O O . ARG A 1 44 ? 2.614 -13.650 40.486 1.00 0.00 44 ARG A O 5
ATOM 6792 N N . LEU A 1 45 ? 3.453 -11.900 39.348 1.00 0.00 45 LEU A N 5
ATOM 6793 C CA . LEU A 1 45 ? 3.535 -11.036 40.521 1.00 0.00 45 LEU A CA 5
ATOM 6794 C C . LEU A 1 45 ? 2.205 -10.333 40.773 1.00 0.00 45 LEU A C 5
ATOM 6795 O O . LEU A 1 45 ? 1.695 -10.331 41.894 1.00 0.00 45 LEU A O 5
ATOM 6811 N N . VAL A 1 46 ? 1.648 -9.739 39.723 1.00 0.00 46 VAL A N 5
ATOM 6812 C CA . VAL A 1 46 ? 0.375 -9.035 39.830 1.00 0.00 46 VAL A CA 5
ATOM 6813 C C . VAL A 1 46 ? -0.699 -9.930 40.437 1.00 0.00 46 VAL A C 5
ATOM 6814 O O . VAL A 1 46 ? -1.695 -9.446 40.974 1.00 0.00 46 VAL A O 5
ATOM 6827 N N . ARG A 1 47 ? -0.490 -11.240 40.348 1.00 0.00 47 ARG A N 5
ATOM 6828 C CA . ARG A 1 47 ? -1.440 -12.204 40.888 1.00 0.00 47 ARG A CA 5
ATOM 6829 C C . ARG A 1 47 ? -2.763 -12.146 40.129 1.00 0.00 47 ARG A C 5
ATOM 6830 O O . ARG A 1 47 ? -3.712 -11.495 40.565 1.00 0.00 47 ARG A O 5
ATOM 6851 N N . ARG A 1 48 ? -2.817 -12.832 38.991 1.00 0.00 48 ARG A N 5
ATOM 6852 C CA . ARG A 1 48 ? -4.022 -12.857 38.171 1.00 0.00 48 ARG A CA 5
ATOM 6853 C C . ARG A 1 48 ? -4.159 -14.193 37.447 1.00 0.00 48 ARG A C 5
ATOM 6854 O O . ARG A 1 48 ? -5.258 -14.732 37.318 1.00 0.00 48 ARG A O 5
ATOM 6875 N N . LYS A 1 49 ? -3.035 -14.722 36.975 1.00 0.00 49 LYS A N 5
ATOM 6876 C CA . LYS A 1 49 ? -3.028 -15.995 36.264 1.00 0.00 49 LYS A CA 5
ATOM 6877 C C . LYS A 1 49 ? -3.752 -15.876 34.928 1.00 0.00 49 LYS A C 5
ATOM 6878 O O . LYS A 1 49 ? -3.126 -15.883 33.869 1.00 0.00 49 LYS A O 5
ATOM 6897 N N . ASN A 1 50 ? -5.076 -15.766 34.985 1.00 0.00 50 ASN A N 5
ATOM 6898 C CA . ASN A 1 50 ? -5.885 -15.645 33.778 1.00 0.00 50 ASN A CA 5
ATOM 6899 C C . ASN A 1 50 ? -5.790 -14.237 33.198 1.00 0.00 50 ASN A C 5
ATOM 6900 O O . ASN A 1 50 ? -6.799 -13.548 33.042 1.00 0.00 50 ASN A O 5
ATOM 6911 N N . PHE A 1 51 ? -4.570 -13.815 32.880 1.00 0.00 51 PHE A N 5
ATOM 6912 C CA . PHE A 1 51 ? -4.342 -12.489 32.318 1.00 0.00 51 PHE A CA 5
ATOM 6913 C C . PHE A 1 51 ? -3.070 -12.467 31.475 1.00 0.00 51 PHE A C 5
ATOM 6914 O O . PHE A 1 51 ? -2.224 -13.354 31.585 1.00 0.00 51 PHE A O 5
ATOM 6931 N N . VAL A 1 52 ? -2.943 -11.447 30.633 1.00 0.00 52 VAL A N 5
ATOM 6932 C CA . VAL A 1 52 ? -1.775 -11.308 29.771 1.00 0.00 52 VAL A CA 5
ATOM 6933 C C . VAL A 1 52 ? -1.629 -9.875 29.271 1.00 0.00 52 VAL A C 5
ATOM 6934 O O . VAL A 1 52 ? -2.611 -9.174 29.024 1.00 0.00 52 VAL A O 5
ATOM 6947 N N . PRO A 1 53 ? -0.374 -9.428 29.117 1.00 0.00 53 PRO A N 5
ATOM 6948 C CA . PRO A 1 53 ? -0.069 -8.074 28.643 1.00 0.00 53 PRO A CA 5
ATOM 6949 C C . PRO A 1 53 ? -0.423 -7.881 27.172 1.00 0.00 53 PRO A C 5
ATOM 6950 O O . PRO A 1 53 ? 0.151 -8.527 26.296 1.00 0.00 53 PRO A O 5
ATOM 6961 N N . GLY A 1 54 ? -1.372 -6.988 26.909 1.00 0.00 54 GLY A N 5
ATOM 6962 C CA . GLY A 1 54 ? -1.785 -6.726 25.542 1.00 0.00 54 GLY A CA 5
ATOM 6963 C C . GLY A 1 54 ? -1.055 -5.546 24.932 1.00 0.00 54 GLY A C 5
ATOM 6964 O O . GLY A 1 54 ? -0.149 -5.721 24.116 1.00 0.00 54 GLY A O 5
ATOM 6968 N N . LYS A 1 55 ? -1.450 -4.340 25.325 1.00 0.00 55 LYS A N 5
ATOM 6969 C CA . LYS A 1 55 ? -0.828 -3.126 24.811 1.00 0.00 55 LYS A CA 5
ATOM 6970 C C . LYS A 1 55 ? -1.193 -1.921 25.673 1.00 0.00 55 LYS A C 5
ATOM 6971 O O . LYS A 1 55 ? -0.348 -1.074 25.963 1.00 0.00 55 LYS A O 5
ATOM 6990 N N . HIS A 1 56 ? -2.457 -1.851 26.080 1.00 0.00 56 HIS A N 5
ATOM 6991 C CA . HIS A 1 56 ? -2.933 -0.751 26.910 1.00 0.00 56 HIS A CA 5
ATOM 6992 C C . HIS A 1 56 ? -2.768 -1.078 28.392 1.00 0.00 56 HIS A C 5
ATOM 6993 O O . HIS A 1 56 ? -3.083 -0.261 29.258 1.00 0.00 56 HIS A O 5
ATOM 7007 N N . THR A 1 57 ? -2.272 -2.278 28.676 1.00 0.00 57 THR A N 5
ATOM 7008 C CA . THR A 1 57 ? -2.068 -2.713 30.052 1.00 0.00 57 THR A CA 5
ATOM 7009 C C . THR A 1 57 ? -0.728 -2.224 30.590 1.00 0.00 57 THR A C 5
ATOM 7010 O O . THR A 1 57 ? 0.311 -2.405 29.955 1.00 0.00 57 THR A O 5
ATOM 7021 N N . PHE A 1 58 ? -0.758 -1.604 31.765 1.00 0.00 58 PHE A N 5
ATOM 7022 C CA . PHE A 1 58 ? 0.455 -1.089 32.389 1.00 0.00 58 PHE A CA 5
ATOM 7023 C C . PHE A 1 58 ? 0.383 -1.219 33.908 1.00 0.00 58 PHE A C 5
ATOM 7024 O O . PHE A 1 58 ? -0.657 -1.574 34.464 1.00 0.00 58 PHE A O 5
ATOM 7041 N N . LEU A 1 59 ? 1.496 -0.931 34.573 1.00 0.00 59 LEU A N 5
ATOM 7042 C CA . LEU A 1 59 ? 1.562 -1.017 36.028 1.00 0.00 59 LEU A CA 5
ATOM 7043 C C . LEU A 1 59 ? 2.157 0.256 36.622 1.00 0.00 59 LEU A C 5
ATOM 7044 O O . LEU A 1 59 ? 3.179 0.755 36.151 1.00 0.00 59 LEU A O 5
ATOM 7060 N N . CYS A 1 60 ? 1.510 0.777 37.660 1.00 0.00 60 CYS A N 5
ATOM 7061 C CA . CYS A 1 60 ? 1.975 1.990 38.321 1.00 0.00 60 CYS A CA 5
ATOM 7062 C C . CYS A 1 60 ? 3.379 1.797 38.888 1.00 0.00 60 CYS A C 5
ATOM 7063 O O . CYS A 1 60 ? 3.795 0.675 39.173 1.00 0.00 60 CYS A O 5
ATOM 7070 N N . SER A 1 61 ? 4.102 2.900 39.049 1.00 0.00 61 SER A N 5
ATOM 7071 C CA . SER A 1 61 ? 5.460 2.853 39.579 1.00 0.00 61 SER A CA 5
ATOM 7072 C C . SER A 1 61 ? 5.455 2.983 41.099 1.00 0.00 61 SER A C 5
ATOM 7073 O O . SER A 1 61 ? 6.443 2.671 41.765 1.00 0.00 61 SER A O 5
ATOM 7081 N N . LYS A 1 62 ? 4.335 3.447 41.643 1.00 0.00 62 LYS A N 5
ATOM 7082 C CA . LYS A 1 62 ? 4.197 3.618 43.085 1.00 0.00 62 LYS A CA 5
ATOM 7083 C C . LYS A 1 62 ? 4.457 2.305 43.816 1.00 0.00 62 LYS A C 5
ATOM 7084 O O . LYS A 1 62 ? 5.089 2.285 44.872 1.00 0.00 62 LYS A O 5
ATOM 7103 N N . HIS A 1 63 ? 3.966 1.209 43.247 1.00 0.00 63 HIS A N 5
ATOM 7104 C CA . HIS A 1 63 ? 4.147 -0.110 43.844 1.00 0.00 63 HIS A CA 5
ATOM 7105 C C . HIS A 1 63 ? 5.618 -0.515 43.831 1.00 0.00 63 HIS A C 5
ATOM 7106 O O . HIS A 1 63 ? 6.161 -0.952 44.845 1.00 0.00 63 HIS A O 5
ATOM 7120 N N . PHE A 1 64 ? 6.257 -0.368 42.675 1.00 0.00 64 PHE A N 5
ATOM 7121 C CA . PHE A 1 64 ? 7.664 -0.720 42.529 1.00 0.00 64 PHE A CA 5
ATOM 7122 C C . PHE A 1 64 ? 8.499 -0.096 43.643 1.00 0.00 64 PHE A C 5
ATOM 7123 O O . PHE A 1 64 ? 8.012 0.740 44.404 1.00 0.00 64 PHE A O 5
ATOM 7140 N N . GLU A 1 65 ? 9.760 -0.509 43.732 1.00 0.00 65 GLU A N 5
ATOM 7141 C CA . GLU A 1 65 ? 10.662 0.009 44.754 1.00 0.00 65 GLU A CA 5
ATOM 7142 C C . GLU A 1 65 ? 11.426 1.226 44.240 1.00 0.00 65 GLU A C 5
ATOM 7143 O O . GLU A 1 65 ? 12.037 1.961 45.014 1.00 0.00 65 GLU A O 5
ATOM 7155 N N . ALA A 1 66 ? 11.386 1.431 42.927 1.00 0.00 66 ALA A N 5
ATOM 7156 C CA . ALA A 1 66 ? 12.072 2.558 42.309 1.00 0.00 66 ALA A CA 5
ATOM 7157 C C . ALA A 1 66 ? 13.573 2.302 42.213 1.00 0.00 66 ALA A C 5
ATOM 7158 O O . ALA A 1 66 ? 14.304 3.067 41.584 1.00 0.00 66 ALA A O 5
ATOM 7165 N N . SER A 1 67 ? 14.025 1.221 42.841 1.00 0.00 67 SER A N 5
ATOM 7166 C CA . SER A 1 67 ? 15.439 0.866 42.830 1.00 0.00 67 SER A CA 5
ATOM 7167 C C . SER A 1 67 ? 15.809 0.146 41.536 1.00 0.00 67 SER A C 5
ATOM 7168 O O . SER A 1 67 ? 16.959 -0.248 41.339 1.00 0.00 67 SER A O 5
ATOM 7176 N N . CYS A 1 68 ? 14.826 -0.022 40.659 1.00 0.00 68 CYS A N 5
ATOM 7177 C CA . CYS A 1 68 ? 15.046 -0.696 39.384 1.00 0.00 68 CYS A CA 5
ATOM 7178 C C . CYS A 1 68 ? 15.146 0.314 38.246 1.00 0.00 68 CYS A C 5
ATOM 7179 O O . CYS A 1 68 ? 15.424 -0.048 37.103 1.00 0.00 68 CYS A O 5
ATOM 7187 N N . PHE A 1 69 ? 14.917 1.584 38.566 1.00 0.00 69 PHE A N 5
ATOM 7188 C CA . PHE A 1 69 ? 14.979 2.647 37.570 1.00 0.00 69 PHE A CA 5
ATOM 7189 C C . PHE A 1 69 ? 16.424 3.050 37.294 1.00 0.00 69 PHE A C 5
ATOM 7190 O O . PHE A 1 69 ? 17.330 2.713 38.056 1.00 0.00 69 PHE A O 5
ATOM 7207 N N . ASP A 1 70 ? 16.632 3.772 36.198 1.00 0.00 70 ASP A N 5
ATOM 7208 C CA . ASP A 1 70 ? 17.967 4.222 35.820 1.00 0.00 70 ASP A CA 5
ATOM 7209 C C . ASP A 1 70 ? 18.219 5.645 36.309 1.00 0.00 70 ASP A C 5
ATOM 7210 O O . ASP A 1 70 ? 18.095 6.605 35.548 1.00 0.00 70 ASP A O 5
ATOM 7219 N N . LEU A 1 71 ? 18.572 5.773 37.583 1.00 0.00 71 LEU A N 5
ATOM 7220 C CA . LEU A 1 71 ? 18.841 7.079 38.175 1.00 0.00 71 LEU A CA 5
ATOM 7221 C C . LEU A 1 71 ? 20.094 7.703 37.570 1.00 0.00 71 LEU A C 5
ATOM 7222 O O . LEU A 1 71 ? 20.303 8.914 37.657 1.00 0.00 71 LEU A O 5
ATOM 7238 N N . THR A 1 72 ? 20.927 6.869 36.955 1.00 0.00 72 THR A N 5
ATOM 7239 C CA . THR A 1 72 ? 22.159 7.338 36.334 1.00 0.00 72 THR A CA 5
ATOM 7240 C C . THR A 1 72 ? 22.077 7.253 34.815 1.00 0.00 72 THR A C 5
ATOM 7241 O O . THR A 1 72 ? 21.627 6.250 34.263 1.00 0.00 72 THR A O 5
ATOM 7252 N N . GLY A 1 73 ? 22.515 8.314 34.142 1.00 0.00 73 GLY A N 5
ATOM 7253 C CA . GLY A 1 73 ? 22.483 8.338 32.692 1.00 0.00 73 GLY A CA 5
ATOM 7254 C C . GLY A 1 73 ? 21.540 9.394 32.151 1.00 0.00 73 GLY A C 5
ATOM 7255 O O . GLY A 1 73 ? 21.964 10.309 31.444 1.00 0.00 73 GLY A O 5
ATOM 7259 N N . GLN A 1 74 ? 20.259 9.268 32.481 1.00 0.00 74 GLN A N 5
ATOM 7260 C CA . GLN A 1 74 ? 19.255 10.219 32.021 1.00 0.00 74 GLN A CA 5
ATOM 7261 C C . GLN A 1 74 ? 17.909 9.956 32.689 1.00 0.00 74 GLN A C 5
ATOM 7262 O O . GLN A 1 74 ? 17.376 8.848 32.621 1.00 0.00 74 GLN A O 5
ATOM 7276 N N . THR A 1 75 ? 17.364 10.982 33.336 1.00 0.00 75 THR A N 5
ATOM 7277 C CA . THR A 1 75 ? 16.082 10.861 34.018 1.00 0.00 75 THR A CA 5
ATOM 7278 C C . THR A 1 75 ? 15.959 9.515 34.723 1.00 0.00 75 THR A C 5
ATOM 7279 O O . THR A 1 75 ? 16.961 8.867 35.023 1.00 0.00 75 THR A O 5
ATOM 7290 N N . ARG A 1 76 ? 14.723 9.100 34.984 1.00 0.00 76 ARG A N 5
ATOM 7291 C CA . ARG A 1 76 ? 14.470 7.831 35.654 1.00 0.00 76 ARG A CA 5
ATOM 7292 C C . ARG A 1 76 ? 13.701 6.879 34.743 1.00 0.00 76 ARG A C 5
ATOM 7293 O O . ARG A 1 76 ? 12.523 7.094 34.457 1.00 0.00 76 ARG A O 5
ATOM 7314 N N . ARG A 1 77 ? 14.375 5.827 34.291 1.00 0.00 77 ARG A N 5
ATOM 7315 C CA . ARG A 1 77 ? 13.756 4.843 33.410 1.00 0.00 77 ARG A CA 5
ATOM 7316 C C . ARG A 1 77 ? 13.709 3.471 34.076 1.00 0.00 77 ARG A C 5
ATOM 7317 O O . ARG A 1 77 ? 14.719 2.980 34.582 1.00 0.00 77 ARG A O 5
ATOM 7338 N N . LEU A 1 78 ? 12.531 2.858 34.074 1.00 0.00 78 LEU A N 5
ATOM 7339 C CA . LEU A 1 78 ? 12.352 1.542 34.678 1.00 0.00 78 LEU A CA 5
ATOM 7340 C C . LEU A 1 78 ? 13.090 0.472 33.881 1.00 0.00 78 LEU A C 5
ATOM 7341 O O . LEU A 1 78 ? 12.782 0.227 32.715 1.00 0.00 78 LEU A O 5
ATOM 7357 N N . LYS A 1 79 ? 14.066 -0.165 34.519 1.00 0.00 79 LYS A N 5
ATOM 7358 C CA . LYS A 1 79 ? 14.848 -1.212 33.873 1.00 0.00 79 LYS A CA 5
ATOM 7359 C C . LYS A 1 79 ? 13.936 -2.259 33.239 1.00 0.00 79 LYS A C 5
ATOM 7360 O O . LYS A 1 79 ? 13.051 -2.804 33.897 1.00 0.00 79 LYS A O 5
ATOM 7379 N N . MET A 1 80 ? 14.160 -2.534 31.958 1.00 0.00 80 MET A N 5
ATOM 7380 C CA . MET A 1 80 ? 13.360 -3.517 31.237 1.00 0.00 80 MET A CA 5
ATOM 7381 C C . MET A 1 80 ? 13.533 -4.907 31.841 1.00 0.00 80 MET A C 5
ATOM 7382 O O . MET A 1 80 ? 12.838 -5.850 31.462 1.00 0.00 80 MET A O 5
ATOM 7396 N N . ASP A 1 81 ? 14.464 -5.027 32.781 1.00 0.00 81 ASP A N 5
ATOM 7397 C CA . ASP A 1 81 ? 14.728 -6.302 33.438 1.00 0.00 81 ASP A CA 5
ATOM 7398 C C . ASP A 1 81 ? 14.315 -6.253 34.905 1.00 0.00 81 ASP A C 5
ATOM 7399 O O . ASP A 1 81 ? 14.665 -7.135 35.689 1.00 0.00 81 ASP A O 5
ATOM 7408 N N . ALA A 1 82 ? 13.568 -5.216 35.270 1.00 0.00 82 ALA A N 5
ATOM 7409 C CA . ALA A 1 82 ? 13.107 -5.052 36.643 1.00 0.00 82 ALA A CA 5
ATOM 7410 C C . ALA A 1 82 ? 11.728 -5.674 36.837 1.00 0.00 82 ALA A C 5
ATOM 7411 O O . ALA A 1 82 ? 10.978 -5.857 35.877 1.00 0.00 82 ALA A O 5
ATOM 7418 N N . VAL A 1 83 ? 11.399 -5.997 38.083 1.00 0.00 83 VAL A N 5
ATOM 7419 C CA . VAL A 1 83 ? 10.109 -6.597 38.403 1.00 0.00 83 VAL A CA 5
ATOM 7420 C C . VAL A 1 83 ? 9.591 -6.104 39.749 1.00 0.00 83 VAL A C 5
ATOM 7421 O O . VAL A 1 83 ? 10.358 -5.767 40.651 1.00 0.00 83 VAL A O 5
ATOM 7434 N N . PRO A 1 84 ? 8.258 -6.060 39.890 1.00 0.00 84 PRO A N 5
ATOM 7435 C CA . PRO A 1 84 ? 7.607 -5.610 41.124 1.00 0.00 84 PRO A CA 5
ATOM 7436 C C . PRO A 1 84 ? 7.794 -6.597 42.271 1.00 0.00 84 PRO A C 5
ATOM 7437 O O . PRO A 1 84 ? 7.011 -7.534 42.432 1.00 0.00 84 PRO A O 5
ATOM 7448 N N . THR A 1 85 ? 8.836 -6.381 43.067 1.00 0.00 85 THR A N 5
ATOM 7449 C CA . THR A 1 85 ? 9.126 -7.252 44.199 1.00 0.00 85 THR A CA 5
ATOM 7450 C C . THR A 1 85 ? 8.422 -6.766 45.461 1.00 0.00 85 THR A C 5
ATOM 7451 O O . THR A 1 85 ? 9.047 -6.610 46.511 1.00 0.00 85 THR A O 5
ATOM 7462 N N . ILE A 1 86 ? 7.119 -6.530 45.353 1.00 0.00 86 ILE A N 5
ATOM 7463 C CA . ILE A 1 86 ? 6.331 -6.063 46.486 1.00 0.00 86 ILE A CA 5
ATOM 7464 C C . ILE A 1 86 ? 4.898 -6.581 46.410 1.00 0.00 86 ILE A C 5
ATOM 7465 O O . ILE A 1 86 ? 4.599 -7.681 46.873 1.00 0.00 86 ILE A O 5
ATOM 7481 N N . PHE A 1 87 ? 4.017 -5.780 45.820 1.00 0.00 87 PHE A N 5
ATOM 7482 C CA . PHE A 1 87 ? 2.615 -6.157 45.682 1.00 0.00 87 PHE A CA 5
ATOM 7483 C C . PHE A 1 87 ? 2.008 -6.503 47.038 1.00 0.00 87 PHE A C 5
ATOM 7484 O O . PHE A 1 87 ? 1.369 -7.544 47.197 1.00 0.00 87 PHE A O 5
ATOM 7501 N N . ASP A 1 88 ? 2.213 -5.624 48.013 1.00 0.00 88 ASP A N 5
ATOM 7502 C CA . ASP A 1 88 ? 1.686 -5.835 49.356 1.00 0.00 88 ASP A CA 5
ATOM 7503 C C . ASP A 1 88 ? 0.294 -6.456 49.303 1.00 0.00 88 ASP A C 5
ATOM 7504 O O . ASP A 1 88 ? -0.694 -5.768 49.047 1.00 0.00 88 ASP A O 5
ATOM 7513 N N . PHE A 1 89 ? 0.223 -7.761 49.545 1.00 0.00 89 PHE A N 5
ATOM 7514 C CA . PHE A 1 89 ? -1.048 -8.475 49.522 1.00 0.00 89 PHE A CA 5
ATOM 7515 C C . PHE A 1 89 ? -0.890 -9.884 50.087 1.00 0.00 89 PHE A C 5
ATOM 7516 O O . PHE A 1 89 ? -0.723 -10.848 49.339 1.00 0.00 89 PHE A O 5
ATOM 7533 N N . CYS A 1 90 ? -0.944 -9.994 51.409 1.00 0.00 90 CYS A N 5
ATOM 7534 C CA . CYS A 1 90 ? -0.806 -11.284 52.075 1.00 0.00 90 CYS A CA 5
ATOM 7535 C C . CYS A 1 90 ? -1.996 -11.554 52.990 1.00 0.00 90 CYS A C 5
ATOM 7536 O O . CYS A 1 90 ? -2.640 -12.600 52.899 1.00 0.00 90 CYS A O 5
ATOM 7544 N N . THR A 1 91 ? -2.283 -10.604 53.875 1.00 0.00 91 THR A N 5
ATOM 7545 C CA . THR A 1 91 ? -3.394 -10.740 54.809 1.00 0.00 91 THR A CA 5
ATOM 7546 C C . THR A 1 91 ? -4.666 -10.117 54.245 1.00 0.00 91 THR A C 5
ATOM 7547 O O . THR A 1 91 ? -4.668 -8.962 53.819 1.00 0.00 91 THR A O 5
ATOM 7558 N N . HIS A 1 92 ? -5.748 -10.890 54.245 1.00 0.00 92 HIS A N 5
ATOM 7559 C CA . HIS A 1 92 ? -7.028 -10.414 53.734 1.00 0.00 92 HIS A CA 5
ATOM 7560 C C . HIS A 1 92 ? -8.187 -11.138 54.411 1.00 0.00 92 HIS A C 5
ATOM 7561 O O . HIS A 1 92 ? -9.052 -11.706 53.743 1.00 0.00 92 HIS A O 5
ATOM 7575 N N . ILE A 1 93 ? -8.197 -11.115 55.740 1.00 0.00 93 ILE A N 5
ATOM 7576 C CA . ILE A 1 93 ? -9.250 -11.769 56.507 1.00 0.00 93 ILE A CA 5
ATOM 7577 C C . ILE A 1 93 ? -9.762 -10.863 57.621 1.00 0.00 93 ILE A C 5
ATOM 7578 O O . ILE A 1 93 ? -9.185 -10.811 58.707 1.00 0.00 93 ILE A O 5
ATOM 7594 N N . SER A 1 94 ? -10.851 -10.153 57.346 1.00 0.00 94 SER A N 5
ATOM 7595 C CA . SER A 1 94 ? -11.441 -9.247 58.325 1.00 0.00 94 SER A CA 5
ATOM 7596 C C . SER A 1 94 ? -12.707 -8.600 57.772 1.00 0.00 94 SER A C 5
ATOM 7597 O O . SER A 1 94 ? -12.644 -7.661 56.980 1.00 0.00 94 SER A O 5
ATOM 7605 N N . GLY A 1 95 ? -13.859 -9.111 58.197 1.00 0.00 95 GLY A N 5
ATOM 7606 C CA . GLY A 1 95 ? -15.125 -8.572 57.735 1.00 0.00 95 GLY A CA 5
ATOM 7607 C C . GLY A 1 95 ? -16.308 -9.409 58.180 1.00 0.00 95 GLY A C 5
ATOM 7608 O O . GLY A 1 95 ? -16.155 -10.448 58.821 1.00 0.00 95 GLY A O 5
ATOM 7612 N N . PRO A 1 96 ? -17.522 -8.953 57.837 1.00 0.00 96 PRO A N 5
ATOM 7613 C CA . PRO A 1 96 ? -18.760 -9.652 58.195 1.00 0.00 96 PRO A CA 5
ATOM 7614 C C . PRO A 1 96 ? -18.928 -10.962 57.433 1.00 0.00 96 PRO A C 5
ATOM 7615 O O . PRO A 1 96 ? -19.391 -11.959 57.987 1.00 0.00 96 PRO A O 5
ATOM 7626 N N . SER A 1 97 ? -18.550 -10.952 56.159 1.00 0.00 97 SER A N 5
ATOM 7627 C CA . SER A 1 97 ? -18.662 -12.139 55.319 1.00 0.00 97 SER A CA 5
ATOM 7628 C C . SER A 1 97 ? -17.296 -12.557 54.784 1.00 0.00 97 SER A C 5
ATOM 7629 O O . SER A 1 97 ? -16.841 -12.059 53.754 1.00 0.00 97 SER A O 5
ATOM 7637 N N . SER A 1 98 ? -16.646 -13.475 55.492 1.00 0.00 98 SER A N 5
ATOM 7638 C CA . SER A 1 98 ? -15.329 -13.959 55.091 1.00 0.00 98 SER A CA 5
ATOM 7639 C C . SER A 1 98 ? -15.452 -15.093 54.079 1.00 0.00 98 SER A C 5
ATOM 7640 O O . SER A 1 98 ? -16.275 -15.995 54.236 1.00 0.00 98 SER A O 5
ATOM 7648 N N . GLY A 1 99 ? -14.627 -15.041 53.037 1.00 0.00 99 GLY A N 5
ATOM 7649 C CA . GLY A 1 99 ? -14.658 -16.069 52.014 1.00 0.00 99 GLY A CA 5
ATOM 7650 C C . GLY A 1 99 ? -15.988 -16.125 51.289 1.00 0.00 99 GLY A C 5
ATOM 7651 O O . GLY A 1 99 ? -16.834 -15.263 51.522 1.00 0.00 99 GLY A O 5
ATOM 7656 N N . GLY A 1 1 ? -8.146 12.796 22.470 1.00 0.00 1 GLY A N 6
ATOM 7657 C CA . GLY A 1 1 ? -9.341 11.972 22.513 1.00 0.00 1 GLY A CA 6
ATOM 7658 C C . GLY A 1 1 ? -9.477 11.085 21.291 1.00 0.00 1 GLY A C 6
ATOM 7659 O O . GLY A 1 1 ? -8.656 11.146 20.377 1.00 0.00 1 GLY A O 6
ATOM 7663 N N . SER A 1 2 ? -10.517 10.257 21.277 1.00 0.00 2 SER A N 6
ATOM 7664 C CA . SER A 1 2 ? -10.756 9.349 20.160 1.00 0.00 2 SER A CA 6
ATOM 7665 C C . SER A 1 2 ? -9.626 8.331 20.038 1.00 0.00 2 SER A C 6
ATOM 7666 O O . SER A 1 2 ? -8.470 8.693 19.817 1.00 0.00 2 SER A O 6
ATOM 7674 N N . SER A 1 3 ? -9.970 7.055 20.182 1.00 0.00 3 SER A N 6
ATOM 7675 C CA . SER A 1 3 ? -8.985 5.983 20.092 1.00 0.00 3 SER A CA 6
ATOM 7676 C C . SER A 1 3 ? -8.727 5.605 18.637 1.00 0.00 3 SER A C 6
ATOM 7677 O O . SER A 1 3 ? -9.622 5.679 17.796 1.00 0.00 3 SER A O 6
ATOM 7685 N N . GLY A 1 4 ? -7.495 5.197 18.347 1.00 0.00 4 GLY A N 6
ATOM 7686 C CA . GLY A 1 4 ? -7.140 4.812 16.994 1.00 0.00 4 GLY A CA 6
ATOM 7687 C C . GLY A 1 4 ? -7.852 3.553 16.543 1.00 0.00 4 GLY A C 6
ATOM 7688 O O . GLY A 1 4 ? -8.072 3.349 15.349 1.00 0.00 4 GLY A O 6
ATOM 7692 N N . SER A 1 5 ? -8.213 2.704 17.500 1.00 0.00 5 SER A N 6
ATOM 7693 C CA . SER A 1 5 ? -8.900 1.455 17.195 1.00 0.00 5 SER A CA 6
ATOM 7694 C C . SER A 1 5 ? -9.890 1.095 18.299 1.00 0.00 5 SER A C 6
ATOM 7695 O O . SER A 1 5 ? -9.982 1.785 19.314 1.00 0.00 5 SER A O 6
ATOM 7703 N N . SER A 1 6 ? -10.627 0.009 18.093 1.00 0.00 6 SER A N 6
ATOM 7704 C CA . SER A 1 6 ? -11.613 -0.442 19.068 1.00 0.00 6 SER A CA 6
ATOM 7705 C C . SER A 1 6 ? -10.931 -0.956 20.333 1.00 0.00 6 SER A C 6
ATOM 7706 O O . SER A 1 6 ? -10.238 -1.972 20.309 1.00 0.00 6 SER A O 6
ATOM 7714 N N . GLY A 1 7 ? -11.133 -0.244 21.438 1.00 0.00 7 GLY A N 6
ATOM 7715 C CA . GLY A 1 7 ? -10.531 -0.641 22.697 1.00 0.00 7 GLY A CA 6
ATOM 7716 C C . GLY A 1 7 ? -10.750 0.382 23.793 1.00 0.00 7 GLY A C 6
ATOM 7717 O O . GLY A 1 7 ? -11.297 1.457 23.547 1.00 0.00 7 GLY A O 6
ATOM 7721 N N . MET A 1 8 ? -10.324 0.048 25.007 1.00 0.00 8 MET A N 6
ATOM 7722 C CA . MET A 1 8 ? -10.477 0.947 26.145 1.00 0.00 8 MET A CA 6
ATOM 7723 C C . MET A 1 8 ? -9.440 0.643 27.221 1.00 0.00 8 MET A C 6
ATOM 7724 O O . MET A 1 8 ? -8.897 -0.459 27.300 1.00 0.00 8 MET A O 6
ATOM 7738 N N . PRO A 1 9 ? -9.157 1.642 28.070 1.00 0.00 9 PRO A N 6
ATOM 7739 C CA . PRO A 1 9 ? -8.183 1.505 29.157 1.00 0.00 9 PRO A CA 6
ATOM 7740 C C . PRO A 1 9 ? -8.673 0.575 30.261 1.00 0.00 9 PRO A C 6
ATOM 7741 O O . PRO A 1 9 ? -9.823 0.660 30.694 1.00 0.00 9 PRO A O 6
ATOM 7752 N N . THR A 1 10 ? -7.794 -0.314 30.714 1.00 0.00 10 THR A N 6
ATOM 7753 C CA . THR A 1 10 ? -8.138 -1.261 31.767 1.00 0.00 10 THR A CA 6
ATOM 7754 C C . THR A 1 10 ? -7.554 -0.829 33.107 1.00 0.00 10 THR A C 6
ATOM 7755 O O . THR A 1 10 ? -7.713 -1.516 34.115 1.00 0.00 10 THR A O 6
ATOM 7766 N N . ASN A 1 11 ? -6.876 0.314 33.111 1.00 0.00 11 ASN A N 6
ATOM 7767 C CA . ASN A 1 11 ? -6.267 0.838 34.328 1.00 0.00 11 ASN A CA 6
ATOM 7768 C C . ASN A 1 11 ? -5.221 -0.130 34.873 1.00 0.00 11 ASN A C 6
ATOM 7769 O O . ASN A 1 11 ? -5.105 -1.264 34.406 1.00 0.00 11 ASN A O 6
ATOM 7780 N N . CYS A 1 12 ? -4.463 0.323 35.865 1.00 0.00 12 CYS A N 6
ATOM 7781 C CA . CYS A 1 12 ? -3.427 -0.501 36.476 1.00 0.00 12 CYS A CA 6
ATOM 7782 C C . CYS A 1 12 ? -3.865 -1.961 36.545 1.00 0.00 12 CYS A C 6
ATOM 7783 O O . CYS A 1 12 ? -4.888 -2.285 37.147 1.00 0.00 12 CYS A O 6
ATOM 7790 N N . ALA A 1 13 ? -3.082 -2.838 35.925 1.00 0.00 13 ALA A N 6
ATOM 7791 C CA . ALA A 1 13 ? -3.387 -4.263 35.918 1.00 0.00 13 ALA A CA 6
ATOM 7792 C C . ALA A 1 13 ? -3.363 -4.837 37.330 1.00 0.00 13 ALA A C 6
ATOM 7793 O O . ALA A 1 13 ? -4.009 -5.846 37.612 1.00 0.00 13 ALA A O 6
ATOM 7800 N N . ALA A 1 14 ? -2.612 -4.188 38.214 1.00 0.00 14 ALA A N 6
ATOM 7801 C CA . ALA A 1 14 ? -2.505 -4.633 39.598 1.00 0.00 14 ALA A CA 6
ATOM 7802 C C . ALA A 1 14 ? -3.883 -4.847 40.215 1.00 0.00 14 ALA A C 6
ATOM 7803 O O . ALA A 1 14 ? -4.548 -3.894 40.618 1.00 0.00 14 ALA A O 6
ATOM 7810 N N . ALA A 1 15 ? -4.306 -6.105 40.284 1.00 0.00 15 ALA A N 6
ATOM 7811 C CA . ALA A 1 15 ? -5.605 -6.444 40.852 1.00 0.00 15 ALA A CA 6
ATOM 7812 C C . ALA A 1 15 ? -5.775 -5.829 42.237 1.00 0.00 15 ALA A C 6
ATOM 7813 O O . ALA A 1 15 ? -5.136 -6.254 43.198 1.00 0.00 15 ALA A O 6
ATOM 7820 N N . GLY A 1 16 ? -6.642 -4.826 42.331 1.00 0.00 16 GLY A N 6
ATOM 7821 C CA . GLY A 1 16 ? -6.880 -4.168 43.603 1.00 0.00 16 GLY A CA 6
ATOM 7822 C C . GLY A 1 16 ? -6.260 -2.786 43.666 1.00 0.00 16 GLY A C 6
ATOM 7823 O O . GLY A 1 16 ? -5.799 -2.352 44.722 1.00 0.00 16 GLY A O 6
ATOM 7827 N N . CYS A 1 17 ? -6.247 -2.093 42.533 1.00 0.00 17 CYS A N 6
ATOM 7828 C CA . CYS A 1 17 ? -5.677 -0.753 42.462 1.00 0.00 17 CYS A CA 6
ATOM 7829 C C . CYS A 1 17 ? -6.474 0.127 41.504 1.00 0.00 17 CYS A C 6
ATOM 7830 O O . CYS A 1 17 ? -7.255 0.977 41.930 1.00 0.00 17 CYS A O 6
ATOM 7837 N N . ALA A 1 18 ? -6.271 -0.083 40.207 1.00 0.00 18 ALA A N 6
ATOM 7838 C CA . ALA A 1 18 ? -6.972 0.689 39.189 1.00 0.00 18 ALA A CA 6
ATOM 7839 C C . ALA A 1 18 ? -6.514 2.143 39.191 1.00 0.00 18 ALA A C 6
ATOM 7840 O O . ALA A 1 18 ? -7.213 3.025 39.693 1.00 0.00 18 ALA A O 6
ATOM 7847 N N . THR A 1 19 ? -5.336 2.389 38.628 1.00 0.00 19 THR A N 6
ATOM 7848 C CA . THR A 1 19 ? -4.784 3.737 38.567 1.00 0.00 19 THR A CA 6
ATOM 7849 C C . THR A 1 19 ? -4.345 4.088 37.150 1.00 0.00 19 THR A C 6
ATOM 7850 O O . THR A 1 19 ? -3.646 3.313 36.495 1.00 0.00 19 THR A O 6
ATOM 7861 N N . THR A 1 20 ? -4.758 5.261 36.680 1.00 0.00 20 THR A N 6
ATOM 7862 C CA . THR A 1 20 ? -4.407 5.714 35.340 1.00 0.00 20 THR A CA 6
ATOM 7863 C C . THR A 1 20 ? -3.543 6.968 35.392 1.00 0.00 20 THR A C 6
ATOM 7864 O O . THR A 1 20 ? -2.316 6.891 35.338 1.00 0.00 20 THR A O 6
ATOM 7875 N N . TYR A 1 21 ? -4.191 8.123 35.498 1.00 0.00 21 TYR A N 6
ATOM 7876 C CA . TYR A 1 21 ? -3.482 9.395 35.556 1.00 0.00 21 TYR A CA 6
ATOM 7877 C C . TYR A 1 21 ? -3.885 10.188 36.796 1.00 0.00 21 TYR A C 6
ATOM 7878 O O . TYR A 1 21 ? -5.052 10.203 37.184 1.00 0.00 21 TYR A O 6
ATOM 7896 N N . ASN A 1 22 ? -2.909 10.847 37.412 1.00 0.00 22 ASN A N 6
ATOM 7897 C CA . ASN A 1 22 ? -3.161 11.643 38.608 1.00 0.00 22 ASN A CA 6
ATOM 7898 C C . ASN A 1 22 ? -2.874 13.119 38.349 1.00 0.00 22 ASN A C 6
ATOM 7899 O O . ASN A 1 22 ? -2.075 13.465 37.478 1.00 0.00 22 ASN A O 6
ATOM 7910 N N . LYS A 1 23 ? -3.531 13.987 39.112 1.00 0.00 23 LYS A N 6
ATOM 7911 C CA . LYS A 1 23 ? -3.347 15.426 38.968 1.00 0.00 23 LYS A CA 6
ATOM 7912 C C . LYS A 1 23 ? -2.466 15.976 40.086 1.00 0.00 23 LYS A C 6
ATOM 7913 O O . LYS A 1 23 ? -1.995 17.112 40.017 1.00 0.00 23 LYS A O 6
ATOM 7932 N N . HIS A 1 24 ? -2.247 15.163 41.115 1.00 0.00 24 HIS A N 6
ATOM 7933 C CA . HIS A 1 24 ? -1.421 15.568 42.246 1.00 0.00 24 HIS A CA 6
ATOM 7934 C C . HIS A 1 24 ? -0.087 14.827 42.238 1.00 0.00 24 HIS A C 6
ATOM 7935 O O . HIS A 1 24 ? 0.966 15.423 42.467 1.00 0.00 24 HIS A O 6
ATOM 7949 N N . ILE A 1 25 ? -0.140 13.526 41.975 1.00 0.00 25 ILE A N 6
ATOM 7950 C CA . ILE A 1 25 ? 1.064 12.705 41.937 1.00 0.00 25 ILE A CA 6
ATOM 7951 C C . ILE A 1 25 ? 1.796 12.864 40.608 1.00 0.00 25 ILE A C 6
ATOM 7952 O O . ILE A 1 25 ? 1.691 13.898 39.950 1.00 0.00 25 ILE A O 6
ATOM 7968 N N . ASN A 1 26 ? 2.536 11.830 40.220 1.00 0.00 26 ASN A N 6
ATOM 7969 C CA . ASN A 1 26 ? 3.285 11.854 38.969 1.00 0.00 26 ASN A CA 6
ATOM 7970 C C . ASN A 1 26 ? 3.734 10.450 38.577 1.00 0.00 26 ASN A C 6
ATOM 7971 O O . ASN A 1 26 ? 4.715 10.281 37.852 1.00 0.00 26 ASN A O 6
ATOM 7982 N N . ILE A 1 27 ? 3.011 9.446 39.061 1.00 0.00 27 ILE A N 6
ATOM 7983 C CA . ILE A 1 27 ? 3.334 8.057 38.761 1.00 0.00 27 ILE A CA 6
ATOM 7984 C C . ILE A 1 27 ? 3.582 7.861 37.269 1.00 0.00 27 ILE A C 6
ATOM 7985 O O . ILE A 1 27 ? 2.887 8.439 36.433 1.00 0.00 27 ILE A O 6
ATOM 8001 N N . SER A 1 28 ? 4.575 7.041 36.942 1.00 0.00 28 SER A N 6
ATOM 8002 C CA . SER A 1 28 ? 4.916 6.769 35.551 1.00 0.00 28 SER A CA 6
ATOM 8003 C C . SER A 1 28 ? 4.368 5.414 35.112 1.00 0.00 28 SER A C 6
ATOM 8004 O O . SER A 1 28 ? 4.342 4.461 35.890 1.00 0.00 28 SER A O 6
ATOM 8012 N N . PHE A 1 29 ? 3.931 5.338 33.859 1.00 0.00 29 PHE A N 6
ATOM 8013 C CA . PHE A 1 29 ? 3.383 4.101 33.315 1.00 0.00 29 PHE A CA 6
ATOM 8014 C C . PHE A 1 29 ? 4.492 3.211 32.763 1.00 0.00 29 PHE A C 6
ATOM 8015 O O . PHE A 1 29 ? 5.134 3.545 31.767 1.00 0.00 29 PHE A O 6
ATOM 8032 N N . HIS A 1 30 ? 4.712 2.075 33.417 1.00 0.00 30 HIS A N 6
ATOM 8033 C CA . HIS A 1 30 ? 5.744 1.135 32.993 1.00 0.00 30 HIS A CA 6
ATOM 8034 C C . HIS A 1 30 ? 5.121 -0.158 32.476 1.00 0.00 30 HIS A C 6
ATOM 8035 O O . HIS A 1 30 ? 4.804 -1.059 33.253 1.00 0.00 30 HIS A O 6
ATOM 8049 N N . ARG A 1 31 ? 4.948 -0.242 31.161 1.00 0.00 31 ARG A N 6
ATOM 8050 C CA . ARG A 1 31 ? 4.362 -1.424 30.542 1.00 0.00 31 ARG A CA 6
ATOM 8051 C C . ARG A 1 31 ? 5.108 -2.687 30.964 1.00 0.00 31 ARG A C 6
ATOM 8052 O O . ARG A 1 31 ? 6.040 -2.630 31.766 1.00 0.00 31 ARG A O 6
ATOM 8073 N N . PHE A 1 32 ? 4.692 -3.824 30.418 1.00 0.00 32 PHE A N 6
ATOM 8074 C CA . PHE A 1 32 ? 5.320 -5.101 30.739 1.00 0.00 32 PHE A CA 6
ATOM 8075 C C . PHE A 1 32 ? 6.617 -5.280 29.957 1.00 0.00 32 PHE A C 6
ATOM 8076 O O . PHE A 1 32 ? 6.801 -4.725 28.873 1.00 0.00 32 PHE A O 6
ATOM 8093 N N . PRO A 1 33 ? 7.541 -6.075 30.518 1.00 0.00 33 PRO A N 6
ATOM 8094 C CA . PRO A 1 33 ? 8.838 -6.346 29.891 1.00 0.00 33 PRO A CA 6
ATOM 8095 C C . PRO A 1 33 ? 8.709 -7.214 28.644 1.00 0.00 33 PRO A C 6
ATOM 8096 O O . PRO A 1 33 ? 7.813 -8.054 28.550 1.00 0.00 33 PRO A O 6
ATOM 8107 N N . LEU A 1 34 ? 9.607 -7.005 27.688 1.00 0.00 34 LEU A N 6
ATOM 8108 C CA . LEU A 1 34 ? 9.594 -7.769 26.445 1.00 0.00 34 LEU A CA 6
ATOM 8109 C C . LEU A 1 34 ? 10.289 -9.115 26.626 1.00 0.00 34 LEU A C 6
ATOM 8110 O O . LEU A 1 34 ? 10.227 -9.979 25.751 1.00 0.00 34 LEU A O 6
ATOM 8126 N N . ASP A 1 35 ? 10.947 -9.287 27.767 1.00 0.00 35 ASP A N 6
ATOM 8127 C CA . ASP A 1 35 ? 11.650 -10.529 28.065 1.00 0.00 35 ASP A CA 6
ATOM 8128 C C . ASP A 1 35 ? 10.706 -11.552 28.690 1.00 0.00 35 ASP A C 6
ATOM 8129 O O . ASP A 1 35 ? 9.795 -11.212 29.444 1.00 0.00 35 ASP A O 6
ATOM 8138 N N . PRO A 1 36 ? 10.928 -12.835 28.369 1.00 0.00 36 PRO A N 6
ATOM 8139 C CA . PRO A 1 36 ? 10.107 -13.933 28.887 1.00 0.00 36 PRO A CA 6
ATOM 8140 C C . PRO A 1 36 ? 10.326 -14.166 30.378 1.00 0.00 36 PRO A C 6
ATOM 8141 O O . PRO A 1 36 ? 9.415 -14.587 31.092 1.00 0.00 36 PRO A O 6
ATOM 8152 N N . LYS A 1 37 ? 11.539 -13.890 30.844 1.00 0.00 37 LYS A N 6
ATOM 8153 C CA . LYS A 1 37 ? 11.878 -14.067 32.251 1.00 0.00 37 LYS A CA 6
ATOM 8154 C C . LYS A 1 37 ? 11.074 -13.114 33.129 1.00 0.00 37 LYS A C 6
ATOM 8155 O O . LYS A 1 37 ? 10.580 -13.498 34.189 1.00 0.00 37 LYS A O 6
ATOM 8174 N N . ARG A 1 38 ? 10.946 -11.869 32.680 1.00 0.00 38 ARG A N 6
ATOM 8175 C CA . ARG A 1 38 ? 10.201 -10.861 33.425 1.00 0.00 38 ARG A CA 6
ATOM 8176 C C . ARG A 1 38 ? 8.721 -10.895 33.055 1.00 0.00 38 ARG A C 6
ATOM 8177 O O . ARG A 1 38 ? 7.854 -10.921 33.928 1.00 0.00 38 ARG A O 6
ATOM 8198 N N . ARG A 1 39 ? 8.441 -10.893 31.756 1.00 0.00 39 ARG A N 6
ATOM 8199 C CA . ARG A 1 39 ? 7.067 -10.921 31.270 1.00 0.00 39 ARG A CA 6
ATOM 8200 C C . ARG A 1 39 ? 6.204 -11.835 32.135 1.00 0.00 39 ARG A C 6
ATOM 8201 O O . ARG A 1 39 ? 5.126 -11.446 32.586 1.00 0.00 39 ARG A O 6
ATOM 8222 N N . LYS A 1 40 ? 6.684 -13.053 32.362 1.00 0.00 40 LYS A N 6
ATOM 8223 C CA . LYS A 1 40 ? 5.959 -14.024 33.173 1.00 0.00 40 LYS A CA 6
ATOM 8224 C C . LYS A 1 40 ? 5.858 -13.556 34.621 1.00 0.00 40 LYS A C 6
ATOM 8225 O O . LYS A 1 40 ? 4.854 -13.796 35.291 1.00 0.00 40 LYS A O 6
ATOM 8244 N N . GLU A 1 41 ? 6.904 -12.888 35.096 1.00 0.00 41 GLU A N 6
ATOM 8245 C CA . GLU A 1 41 ? 6.932 -12.386 36.465 1.00 0.00 41 GLU A CA 6
ATOM 8246 C C . GLU A 1 41 ? 5.879 -11.301 36.669 1.00 0.00 41 GLU A C 6
ATOM 8247 O O . GLU A 1 41 ? 4.954 -11.461 37.466 1.00 0.00 41 GLU A O 6
ATOM 8259 N N . TRP A 1 42 ? 6.026 -10.199 35.944 1.00 0.00 42 TRP A N 6
ATOM 8260 C CA . TRP A 1 42 ? 5.088 -9.086 36.044 1.00 0.00 42 TRP A CA 6
ATOM 8261 C C . TRP A 1 42 ? 3.655 -9.592 36.159 1.00 0.00 42 TRP A C 6
ATOM 8262 O O . TRP A 1 42 ? 2.838 -9.015 36.877 1.00 0.00 42 TRP A O 6
ATOM 8283 N N . VAL A 1 43 ? 3.354 -10.674 35.447 1.00 0.00 43 VAL A N 6
ATOM 8284 C CA . VAL A 1 43 ? 2.018 -11.258 35.471 1.00 0.00 43 VAL A CA 6
ATOM 8285 C C . VAL A 1 43 ? 1.868 -12.239 36.628 1.00 0.00 43 VAL A C 6
ATOM 8286 O O . VAL A 1 43 ? 0.787 -12.378 37.200 1.00 0.00 43 VAL A O 6
ATOM 8299 N N . ARG A 1 44 ? 2.959 -12.916 36.968 1.00 0.00 44 ARG A N 6
ATOM 8300 C CA . ARG A 1 44 ? 2.949 -13.886 38.057 1.00 0.00 44 ARG A CA 6
ATOM 8301 C C . ARG A 1 44 ? 2.875 -13.183 39.409 1.00 0.00 44 ARG A C 6
ATOM 8302 O O . ARG A 1 44 ? 2.485 -13.783 40.412 1.00 0.00 44 ARG A O 6
ATOM 8323 N N . LEU A 1 45 ? 3.251 -11.909 39.430 1.00 0.00 45 LEU A N 6
ATOM 8324 C CA . LEU A 1 45 ? 3.228 -11.124 40.659 1.00 0.00 45 LEU A CA 6
ATOM 8325 C C . LEU A 1 45 ? 1.867 -10.466 40.859 1.00 0.00 45 LEU A C 6
ATOM 8326 O O . LEU A 1 45 ? 1.246 -10.606 41.913 1.00 0.00 45 LEU A O 6
ATOM 8342 N N . VAL A 1 46 ? 1.407 -9.748 39.839 1.00 0.00 46 VAL A N 6
ATOM 8343 C CA . VAL A 1 46 ? 0.117 -9.070 39.902 1.00 0.00 46 VAL A CA 6
ATOM 8344 C C . VAL A 1 46 ? -0.985 -10.026 40.345 1.00 0.00 46 VAL A C 6
ATOM 8345 O O . VAL A 1 46 ? -2.041 -9.598 40.810 1.00 0.00 46 VAL A O 6
ATOM 8358 N N . ARG A 1 47 ? -0.730 -11.322 40.199 1.00 0.00 47 ARG A N 6
ATOM 8359 C CA . ARG A 1 47 ? -1.701 -12.339 40.583 1.00 0.00 47 ARG A CA 6
ATOM 8360 C C . ARG A 1 47 ? -2.964 -12.235 39.733 1.00 0.00 47 ARG A C 6
ATOM 8361 O O . ARG A 1 47 ? -4.028 -11.863 40.227 1.00 0.00 47 ARG A O 6
ATOM 8382 N N . ARG A 1 48 ? -2.837 -12.565 38.452 1.00 0.00 48 ARG A N 6
ATOM 8383 C CA . ARG A 1 48 ? -3.967 -12.507 37.532 1.00 0.00 48 ARG A CA 6
ATOM 8384 C C . ARG A 1 48 ? -3.973 -13.717 36.602 1.00 0.00 48 ARG A C 6
ATOM 8385 O O . ARG A 1 48 ? -3.302 -13.723 35.570 1.00 0.00 48 ARG A O 6
ATOM 8406 N N . LYS A 1 49 ? -4.736 -14.739 36.975 1.00 0.00 49 LYS A N 6
ATOM 8407 C CA . LYS A 1 49 ? -4.831 -15.954 36.174 1.00 0.00 49 LYS A CA 6
ATOM 8408 C C . LYS A 1 49 ? -5.692 -15.725 34.936 1.00 0.00 49 LYS A C 6
ATOM 8409 O O . LYS A 1 49 ? -6.675 -14.987 34.981 1.00 0.00 49 LYS A O 6
ATOM 8428 N N . ASN A 1 50 ? -5.315 -16.362 33.833 1.00 0.00 50 ASN A N 6
ATOM 8429 C CA . ASN A 1 50 ? -6.054 -16.228 32.582 1.00 0.00 50 ASN A CA 6
ATOM 8430 C C . ASN A 1 50 ? -5.884 -14.828 31.999 1.00 0.00 50 ASN A C 6
ATOM 8431 O O . ASN A 1 50 ? -6.784 -14.305 31.341 1.00 0.00 50 ASN A O 6
ATOM 8442 N N . PHE A 1 51 ? -4.724 -14.228 32.243 1.00 0.00 51 PHE A N 6
ATOM 8443 C CA . PHE A 1 51 ? -4.436 -12.889 31.742 1.00 0.00 51 PHE A CA 6
ATOM 8444 C C . PHE A 1 51 ? -3.059 -12.838 31.086 1.00 0.00 51 PHE A C 6
ATOM 8445 O O . PHE A 1 51 ? -2.096 -13.413 31.593 1.00 0.00 51 PHE A O 6
ATOM 8462 N N . VAL A 1 52 ? -2.975 -12.147 29.954 1.00 0.00 52 VAL A N 6
ATOM 8463 C CA . VAL A 1 52 ? -1.717 -12.020 29.227 1.00 0.00 52 VAL A CA 6
ATOM 8464 C C . VAL A 1 52 ? -1.455 -10.571 28.832 1.00 0.00 52 VAL A C 6
ATOM 8465 O O . VAL A 1 52 ? -2.371 -9.814 28.508 1.00 0.00 52 VAL A O 6
ATOM 8478 N N . PRO A 1 53 ? -0.174 -10.173 28.857 1.00 0.00 53 PRO A N 6
ATOM 8479 C CA . PRO A 1 53 ? 0.239 -8.813 28.503 1.00 0.00 53 PRO A CA 6
ATOM 8480 C C . PRO A 1 53 ? 0.078 -8.527 27.014 1.00 0.00 53 PRO A C 6
ATOM 8481 O O . PRO A 1 53 ? 0.227 -9.420 26.180 1.00 0.00 53 PRO A O 6
ATOM 8492 N N . GLY A 1 54 ? -0.228 -7.275 26.685 1.00 0.00 54 GLY A N 6
ATOM 8493 C CA . GLY A 1 54 ? -0.404 -6.894 25.296 1.00 0.00 54 GLY A CA 6
ATOM 8494 C C . GLY A 1 54 ? -0.278 -5.399 25.084 1.00 0.00 54 GLY A C 6
ATOM 8495 O O . GLY A 1 54 ? 0.829 -4.872 24.968 1.00 0.00 54 GLY A O 6
ATOM 8499 N N . LYS A 1 55 ? -1.414 -4.712 25.032 1.00 0.00 55 LYS A N 6
ATOM 8500 C CA . LYS A 1 55 ? -1.427 -3.268 24.832 1.00 0.00 55 LYS A CA 6
ATOM 8501 C C . LYS A 1 55 ? -2.166 -2.568 25.968 1.00 0.00 55 LYS A C 6
ATOM 8502 O O . LYS A 1 55 ? -3.148 -3.090 26.498 1.00 0.00 55 LYS A O 6
ATOM 8521 N N . HIS A 1 56 ? -1.690 -1.383 26.337 1.00 0.00 56 HIS A N 6
ATOM 8522 C CA . HIS A 1 56 ? -2.307 -0.611 27.409 1.00 0.00 56 HIS A CA 6
ATOM 8523 C C . HIS A 1 56 ? -1.883 -1.142 28.775 1.00 0.00 56 HIS A C 6
ATOM 8524 O O . HIS A 1 56 ? -1.383 -0.394 29.616 1.00 0.00 56 HIS A O 6
ATOM 8538 N N . THR A 1 57 ? -2.086 -2.438 28.990 1.00 0.00 57 THR A N 6
ATOM 8539 C CA . THR A 1 57 ? -1.726 -3.069 30.254 1.00 0.00 57 THR A CA 6
ATOM 8540 C C . THR A 1 57 ? -0.439 -2.477 30.817 1.00 0.00 57 THR A C 6
ATOM 8541 O O . THR A 1 57 ? 0.628 -2.600 30.215 1.00 0.00 57 THR A O 6
ATOM 8552 N N . PHE A 1 58 ? -0.546 -1.835 31.976 1.00 0.00 58 PHE A N 6
ATOM 8553 C CA . PHE A 1 58 ? 0.610 -1.224 32.620 1.00 0.00 58 PHE A CA 6
ATOM 8554 C C . PHE A 1 58 ? 0.509 -1.336 34.139 1.00 0.00 58 PHE A C 6
ATOM 8555 O O . PHE A 1 58 ? -0.530 -1.719 34.677 1.00 0.00 58 PHE A O 6
ATOM 8572 N N . LEU A 1 59 ? 1.596 -1.000 34.824 1.00 0.00 59 LEU A N 6
ATOM 8573 C CA . LEU A 1 59 ? 1.632 -1.063 36.281 1.00 0.00 59 LEU A CA 6
ATOM 8574 C C . LEU A 1 59 ? 2.201 0.224 36.868 1.00 0.00 59 LEU A C 6
ATOM 8575 O O . LEU A 1 59 ? 3.107 0.833 36.297 1.00 0.00 59 LEU A O 6
ATOM 8591 N N . CYS A 1 60 ? 1.667 0.634 38.014 1.00 0.00 60 CYS A N 6
ATOM 8592 C CA . CYS A 1 60 ? 2.122 1.848 38.681 1.00 0.00 60 CYS A CA 6
ATOM 8593 C C . CYS A 1 60 ? 3.547 1.682 39.199 1.00 0.00 60 CYS A C 6
ATOM 8594 O O . CYS A 1 60 ? 3.981 0.572 39.510 1.00 0.00 60 CYS A O 6
ATOM 8601 N N . SER A 1 61 ? 4.271 2.793 39.289 1.00 0.00 61 SER A N 6
ATOM 8602 C CA . SER A 1 61 ? 5.649 2.771 39.766 1.00 0.00 61 SER A CA 6
ATOM 8603 C C . SER A 1 61 ? 5.698 2.825 41.290 1.00 0.00 61 SER A C 6
ATOM 8604 O O . SER A 1 61 ? 6.709 2.485 41.904 1.00 0.00 61 SER A O 6
ATOM 8612 N N . LYS A 1 62 ? 4.596 3.254 41.896 1.00 0.00 62 LYS A N 6
ATOM 8613 C CA . LYS A 1 62 ? 4.509 3.353 43.348 1.00 0.00 62 LYS A CA 6
ATOM 8614 C C . LYS A 1 62 ? 4.810 2.009 44.003 1.00 0.00 62 LYS A C 6
ATOM 8615 O O . LYS A 1 62 ? 5.474 1.947 45.039 1.00 0.00 62 LYS A O 6
ATOM 8634 N N . HIS A 1 63 ? 4.320 0.934 43.393 1.00 0.00 63 HIS A N 6
ATOM 8635 C CA . HIS A 1 63 ? 4.540 -0.409 43.917 1.00 0.00 63 HIS A CA 6
ATOM 8636 C C . HIS A 1 63 ? 6.021 -0.773 43.876 1.00 0.00 63 HIS A C 6
ATOM 8637 O O . HIS A 1 63 ? 6.577 -1.263 44.859 1.00 0.00 63 HIS A O 6
ATOM 8651 N N . PHE A 1 64 ? 6.653 -0.531 42.733 1.00 0.00 64 PHE A N 6
ATOM 8652 C CA . PHE A 1 64 ? 8.070 -0.835 42.563 1.00 0.00 64 PHE A CA 6
ATOM 8653 C C . PHE A 1 64 ? 8.902 -0.177 43.660 1.00 0.00 64 PHE A C 6
ATOM 8654 O O . PHE A 1 64 ? 8.421 0.702 44.375 1.00 0.00 64 PHE A O 6
ATOM 8671 N N . GLU A 1 65 ? 10.152 -0.611 43.786 1.00 0.00 65 GLU A N 6
ATOM 8672 C CA . GLU A 1 65 ? 11.051 -0.065 44.797 1.00 0.00 65 GLU A CA 6
ATOM 8673 C C . GLU A 1 65 ? 11.713 1.217 44.301 1.00 0.00 65 GLU A C 6
ATOM 8674 O O . GLU A 1 65 ? 12.290 1.973 45.082 1.00 0.00 65 GLU A O 6
ATOM 8686 N N . ALA A 1 66 ? 11.627 1.454 42.996 1.00 0.00 66 ALA A N 6
ATOM 8687 C CA . ALA A 1 66 ? 12.216 2.644 42.395 1.00 0.00 66 ALA A CA 6
ATOM 8688 C C . ALA A 1 66 ? 13.722 2.481 42.218 1.00 0.00 66 ALA A C 6
ATOM 8689 O O . ALA A 1 66 ? 14.367 3.282 41.541 1.00 0.00 66 ALA A O 6
ATOM 8696 N N . SER A 1 67 ? 14.276 1.440 42.831 1.00 0.00 67 SER A N 6
ATOM 8697 C CA . SER A 1 67 ? 15.708 1.176 42.745 1.00 0.00 67 SER A CA 6
ATOM 8698 C C . SER A 1 67 ? 16.052 0.472 41.437 1.00 0.00 67 SER A C 6
ATOM 8699 O O . SER A 1 67 ? 17.215 0.162 41.173 1.00 0.00 67 SER A O 6
ATOM 8707 N N . CYS A 1 68 ? 15.034 0.222 40.621 1.00 0.00 68 CYS A N 6
ATOM 8708 C CA . CYS A 1 68 ? 15.228 -0.447 39.339 1.00 0.00 68 CYS A CA 6
ATOM 8709 C C . CYS A 1 68 ? 15.202 0.558 38.192 1.00 0.00 68 CYS A C 6
ATOM 8710 O O . CYS A 1 68 ? 15.429 0.203 37.036 1.00 0.00 68 CYS A O 6
ATOM 8718 N N . PHE A 1 69 ? 14.922 1.815 38.520 1.00 0.00 69 PHE A N 6
ATOM 8719 C CA . PHE A 1 69 ? 14.863 2.872 37.517 1.00 0.00 69 PHE A CA 6
ATOM 8720 C C . PHE A 1 69 ? 16.265 3.348 37.146 1.00 0.00 69 PHE A C 6
ATOM 8721 O O . PHE A 1 69 ? 17.240 3.035 37.830 1.00 0.00 69 PHE A O 6
ATOM 8738 N N . ASP A 1 70 ? 16.357 4.105 36.059 1.00 0.00 70 ASP A N 6
ATOM 8739 C CA . ASP A 1 70 ? 17.639 4.625 35.596 1.00 0.00 70 ASP A CA 6
ATOM 8740 C C . ASP A 1 70 ? 17.846 6.060 36.070 1.00 0.00 70 ASP A C 6
ATOM 8741 O O . ASP A 1 70 ? 17.502 7.013 35.370 1.00 0.00 70 ASP A O 6
ATOM 8750 N N . LEU A 1 71 ? 18.410 6.207 37.264 1.00 0.00 71 LEU A N 6
ATOM 8751 C CA . LEU A 1 71 ? 18.663 7.526 37.834 1.00 0.00 71 LEU A CA 6
ATOM 8752 C C . LEU A 1 71 ? 19.719 8.274 37.027 1.00 0.00 71 LEU A C 6
ATOM 8753 O O . LEU A 1 71 ? 19.810 9.501 37.088 1.00 0.00 71 LEU A O 6
ATOM 8769 N N . THR A 1 72 ? 20.516 7.528 36.269 1.00 0.00 72 THR A N 6
ATOM 8770 C CA . THR A 1 72 ? 21.566 8.119 35.449 1.00 0.00 72 THR A CA 6
ATOM 8771 C C . THR A 1 72 ? 21.148 8.184 33.984 1.00 0.00 72 THR A C 6
ATOM 8772 O O . THR A 1 72 ? 19.969 8.054 33.658 1.00 0.00 72 THR A O 6
ATOM 8783 N N . GLY A 1 73 ? 22.124 8.385 33.103 1.00 0.00 73 GLY A N 6
ATOM 8784 C CA . GLY A 1 73 ? 21.837 8.463 31.683 1.00 0.00 73 GLY A CA 6
ATOM 8785 C C . GLY A 1 73 ? 21.102 9.735 31.308 1.00 0.00 73 GLY A C 6
ATOM 8786 O O . GLY A 1 73 ? 21.724 10.738 30.960 1.00 0.00 73 GLY A O 6
ATOM 8790 N N . GLN A 1 74 ? 19.775 9.692 31.378 1.00 0.00 74 GLN A N 6
ATOM 8791 C CA . GLN A 1 74 ? 18.956 10.850 31.041 1.00 0.00 74 GLN A CA 6
ATOM 8792 C C . GLN A 1 74 ? 17.906 11.106 32.117 1.00 0.00 74 GLN A C 6
ATOM 8793 O O . GLN A 1 74 ? 17.981 12.091 32.853 1.00 0.00 74 GLN A O 6
ATOM 8807 N N . THR A 1 75 ? 16.925 10.212 32.204 1.00 0.00 75 THR A N 6
ATOM 8808 C CA . THR A 1 75 ? 15.858 10.341 33.189 1.00 0.00 75 THR A CA 6
ATOM 8809 C C . THR A 1 75 ? 15.594 9.014 33.891 1.00 0.00 75 THR A C 6
ATOM 8810 O O . THR A 1 75 ? 16.084 7.968 33.465 1.00 0.00 75 THR A O 6
ATOM 8821 N N . ARG A 1 76 ? 14.817 9.064 34.967 1.00 0.00 76 ARG A N 6
ATOM 8822 C CA . ARG A 1 76 ? 14.488 7.864 35.728 1.00 0.00 76 ARG A CA 6
ATOM 8823 C C . ARG A 1 76 ? 13.617 6.920 34.904 1.00 0.00 76 ARG A C 6
ATOM 8824 O O . ARG A 1 76 ? 12.401 7.092 34.824 1.00 0.00 76 ARG A O 6
ATOM 8845 N N . ARG A 1 77 ? 14.249 5.922 34.294 1.00 0.00 77 ARG A N 6
ATOM 8846 C CA . ARG A 1 77 ? 13.533 4.951 33.476 1.00 0.00 77 ARG A CA 6
ATOM 8847 C C . ARG A 1 77 ? 13.576 3.566 34.113 1.00 0.00 77 ARG A C 6
ATOM 8848 O O . ARG A 1 77 ? 14.641 3.078 34.493 1.00 0.00 77 ARG A O 6
ATOM 8869 N N . LEU A 1 78 ? 12.411 2.937 34.228 1.00 0.00 78 LEU A N 6
ATOM 8870 C CA . LEU A 1 78 ? 12.315 1.607 34.820 1.00 0.00 78 LEU A CA 6
ATOM 8871 C C . LEU A 1 78 ? 13.099 0.588 34.000 1.00 0.00 78 LEU A C 6
ATOM 8872 O O . LEU A 1 78 ? 12.811 0.369 32.823 1.00 0.00 78 LEU A O 6
ATOM 8888 N N . LYS A 1 79 ? 14.089 -0.036 34.630 1.00 0.00 79 LYS A N 6
ATOM 8889 C CA . LYS A 1 79 ? 14.912 -1.035 33.960 1.00 0.00 79 LYS A CA 6
ATOM 8890 C C . LYS A 1 79 ? 14.049 -2.148 33.374 1.00 0.00 79 LYS A C 6
ATOM 8891 O O . LYS A 1 79 ? 13.340 -2.843 34.101 1.00 0.00 79 LYS A O 6
ATOM 8910 N N . MET A 1 80 ? 14.116 -2.312 32.057 1.00 0.00 80 MET A N 6
ATOM 8911 C CA . MET A 1 80 ? 13.342 -3.342 31.375 1.00 0.00 80 MET A CA 6
ATOM 8912 C C . MET A 1 80 ? 13.577 -4.709 32.011 1.00 0.00 80 MET A C 6
ATOM 8913 O O . MET A 1 80 ? 12.802 -5.642 31.802 1.00 0.00 80 MET A O 6
ATOM 8927 N N . ASP A 1 81 ? 14.650 -4.819 32.787 1.00 0.00 81 ASP A N 6
ATOM 8928 C CA . ASP A 1 81 ? 14.986 -6.071 33.454 1.00 0.00 81 ASP A CA 6
ATOM 8929 C C . ASP A 1 81 ? 14.549 -6.043 34.915 1.00 0.00 81 ASP A C 6
ATOM 8930 O O . ASP A 1 81 ? 15.071 -6.788 35.744 1.00 0.00 81 ASP A O 6
ATOM 8939 N N . ALA A 1 82 ? 13.589 -5.177 35.224 1.00 0.00 82 ALA A N 6
ATOM 8940 C CA . ALA A 1 82 ? 13.081 -5.053 36.584 1.00 0.00 82 ALA A CA 6
ATOM 8941 C C . ALA A 1 82 ? 11.670 -5.619 36.697 1.00 0.00 82 ALA A C 6
ATOM 8942 O O . ALA A 1 82 ? 10.896 -5.581 35.741 1.00 0.00 82 ALA A O 6
ATOM 8949 N N . VAL A 1 83 ? 11.341 -6.145 37.873 1.00 0.00 83 VAL A N 6
ATOM 8950 C CA . VAL A 1 83 ? 10.022 -6.720 38.111 1.00 0.00 83 VAL A CA 6
ATOM 8951 C C . VAL A 1 83 ? 9.431 -6.213 39.422 1.00 0.00 83 VAL A C 6
ATOM 8952 O O . VAL A 1 83 ? 10.147 -5.863 40.361 1.00 0.00 83 VAL A O 6
ATOM 8965 N N . PRO A 1 84 ? 8.092 -6.173 39.490 1.00 0.00 84 PRO A N 6
ATOM 8966 C CA . PRO A 1 84 ? 7.374 -5.711 40.682 1.00 0.00 84 PRO A CA 6
ATOM 8967 C C . PRO A 1 84 ? 7.502 -6.684 41.849 1.00 0.00 84 PRO A C 6
ATOM 8968 O O . PRO A 1 84 ? 6.534 -7.345 42.230 1.00 0.00 84 PRO A O 6
ATOM 8979 N N . THR A 1 85 ? 8.702 -6.769 42.415 1.00 0.00 85 THR A N 6
ATOM 8980 C CA . THR A 1 85 ? 8.956 -7.662 43.538 1.00 0.00 85 THR A CA 6
ATOM 8981 C C . THR A 1 85 ? 8.516 -7.030 44.854 1.00 0.00 85 THR A C 6
ATOM 8982 O O . THR A 1 85 ? 9.207 -7.138 45.867 1.00 0.00 85 THR A O 6
ATOM 8993 N N . ILE A 1 86 ? 7.362 -6.371 44.831 1.00 0.00 86 ILE A N 6
ATOM 8994 C CA . ILE A 1 86 ? 6.829 -5.724 46.023 1.00 0.00 86 ILE A CA 6
ATOM 8995 C C . ILE A 1 86 ? 5.319 -5.913 46.123 1.00 0.00 86 ILE A C 6
ATOM 8996 O O . ILE A 1 86 ? 4.839 -6.786 46.846 1.00 0.00 86 ILE A O 6
ATOM 9012 N N . PHE A 1 87 ? 4.575 -5.091 45.391 1.00 0.00 87 PHE A N 6
ATOM 9013 C CA . PHE A 1 87 ? 3.119 -5.168 45.396 1.00 0.00 87 PHE A CA 6
ATOM 9014 C C . PHE A 1 87 ? 2.571 -5.006 46.811 1.00 0.00 87 PHE A C 6
ATOM 9015 O O . PHE A 1 87 ? 2.248 -3.899 47.240 1.00 0.00 87 PHE A O 6
ATOM 9032 N N . ASP A 1 88 ? 2.468 -6.119 47.530 1.00 0.00 88 ASP A N 6
ATOM 9033 C CA . ASP A 1 88 ? 1.959 -6.102 48.896 1.00 0.00 88 ASP A CA 6
ATOM 9034 C C . ASP A 1 88 ? 3.090 -5.873 49.894 1.00 0.00 88 ASP A C 6
ATOM 9035 O O . ASP A 1 88 ? 4.267 -5.988 49.552 1.00 0.00 88 ASP A O 6
ATOM 9044 N N . PHE A 1 89 ? 2.725 -5.546 51.130 1.00 0.00 89 PHE A N 6
ATOM 9045 C CA . PHE A 1 89 ? 3.709 -5.299 52.177 1.00 0.00 89 PHE A CA 6
ATOM 9046 C C . PHE A 1 89 ? 3.026 -5.085 53.525 1.00 0.00 89 PHE A C 6
ATOM 9047 O O . PHE A 1 89 ? 3.167 -5.897 54.440 1.00 0.00 89 PHE A O 6
ATOM 9064 N N . CYS A 1 90 ? 2.288 -3.987 53.639 1.00 0.00 90 CYS A N 6
ATOM 9065 C CA . CYS A 1 90 ? 1.583 -3.664 54.875 1.00 0.00 90 CYS A CA 6
ATOM 9066 C C . CYS A 1 90 ? 0.079 -3.855 54.710 1.00 0.00 90 CYS A C 6
ATOM 9067 O O . CYS A 1 90 ? -0.664 -2.890 54.529 1.00 0.00 90 CYS A O 6
ATOM 9075 N N . THR A 1 91 ? -0.364 -5.107 54.771 1.00 0.00 91 THR A N 6
ATOM 9076 C CA . THR A 1 91 ? -1.779 -5.425 54.625 1.00 0.00 91 THR A CA 6
ATOM 9077 C C . THR A 1 91 ? -2.271 -6.286 55.782 1.00 0.00 91 THR A C 6
ATOM 9078 O O . THR A 1 91 ? -1.512 -6.604 56.699 1.00 0.00 91 THR A O 6
ATOM 9089 N N . HIS A 1 92 ? -3.545 -6.662 55.734 1.00 0.00 92 HIS A N 6
ATOM 9090 C CA . HIS A 1 92 ? -4.138 -7.489 56.779 1.00 0.00 92 HIS A CA 6
ATOM 9091 C C . HIS A 1 92 ? -4.433 -8.893 56.259 1.00 0.00 92 HIS A C 6
ATOM 9092 O O . HIS A 1 92 ? -4.093 -9.229 55.125 1.00 0.00 92 HIS A O 6
ATOM 9106 N N . ILE A 1 93 ? -5.065 -9.708 57.097 1.00 0.00 93 ILE A N 6
ATOM 9107 C CA . ILE A 1 93 ? -5.406 -11.074 56.721 1.00 0.00 93 ILE A CA 6
ATOM 9108 C C . ILE A 1 93 ? -6.429 -11.095 55.590 1.00 0.00 93 ILE A C 6
ATOM 9109 O O . ILE A 1 93 ? -6.269 -11.820 54.608 1.00 0.00 93 ILE A O 6
ATOM 9125 N N . SER A 1 94 ? -7.479 -10.294 55.735 1.00 0.00 94 SER A N 6
ATOM 9126 C CA . SER A 1 94 ? -8.530 -10.221 54.727 1.00 0.00 94 SER A CA 6
ATOM 9127 C C . SER A 1 94 ? -8.866 -11.610 54.192 1.00 0.00 94 SER A C 6
ATOM 9128 O O . SER A 1 94 ? -8.770 -11.865 52.992 1.00 0.00 94 SER A O 6
ATOM 9136 N N . GLY A 1 95 ? -9.261 -12.505 55.092 1.00 0.00 95 GLY A N 6
ATOM 9137 C CA . GLY A 1 95 ? -9.605 -13.857 54.692 1.00 0.00 95 GLY A CA 6
ATOM 9138 C C . GLY A 1 95 ? -10.423 -14.582 55.742 1.00 0.00 95 GLY A C 6
ATOM 9139 O O . GLY A 1 95 ? -10.095 -15.695 56.156 1.00 0.00 95 GLY A O 6
ATOM 9143 N N . PRO A 1 96 ? -11.514 -13.945 56.192 1.00 0.00 96 PRO A N 6
ATOM 9144 C CA . PRO A 1 96 ? -12.403 -14.518 57.207 1.00 0.00 96 PRO A CA 6
ATOM 9145 C C . PRO A 1 96 ? -13.195 -15.708 56.679 1.00 0.00 96 PRO A C 6
ATOM 9146 O O . PRO A 1 96 ? -13.537 -15.763 55.498 1.00 0.00 96 PRO A O 6
ATOM 9157 N N . SER A 1 97 ? -13.485 -16.659 57.562 1.00 0.00 97 SER A N 6
ATOM 9158 C CA . SER A 1 97 ? -14.235 -17.851 57.183 1.00 0.00 97 SER A CA 6
ATOM 9159 C C . SER A 1 97 ? -13.365 -18.805 56.371 1.00 0.00 97 SER A C 6
ATOM 9160 O O . SER A 1 97 ? -13.825 -19.857 55.928 1.00 0.00 97 SER A O 6
ATOM 9168 N N . SER A 1 98 ? -12.104 -18.430 56.181 1.00 0.00 98 SER A N 6
ATOM 9169 C CA . SER A 1 98 ? -11.169 -19.249 55.419 1.00 0.00 98 SER A CA 6
ATOM 9170 C C . SER A 1 98 ? -11.359 -19.041 53.920 1.00 0.00 98 SER A C 6
ATOM 9171 O O . SER A 1 98 ? -11.260 -19.981 53.133 1.00 0.00 98 SER A O 6
ATOM 9179 N N . GLY A 1 99 ? -11.634 -17.799 53.532 1.00 0.00 99 GLY A N 6
ATOM 9180 C CA . GLY A 1 99 ? -11.835 -17.488 52.129 1.00 0.00 99 GLY A CA 6
ATOM 9181 C C . GLY A 1 99 ? -12.604 -18.571 51.399 1.00 0.00 99 GLY A C 6
ATOM 9182 O O . GLY A 1 99 ? -11.982 -19.474 50.841 1.00 0.00 99 GLY A O 6
ATOM 9187 N N . GLY A 1 1 ? 3.899 25.382 30.753 1.00 0.00 1 GLY A N 7
ATOM 9188 C CA . GLY A 1 1 ? 2.487 25.047 30.752 1.00 0.00 1 GLY A CA 7
ATOM 9189 C C . GLY A 1 1 ? 2.213 23.691 31.373 1.00 0.00 1 GLY A C 7
ATOM 9190 O O . GLY A 1 1 ? 1.472 22.883 30.813 1.00 0.00 1 GLY A O 7
ATOM 9194 N N . SER A 1 2 ? 2.814 23.441 32.532 1.00 0.00 2 SER A N 7
ATOM 9195 C CA . SER A 1 2 ? 2.635 22.171 33.226 1.00 0.00 2 SER A CA 7
ATOM 9196 C C . SER A 1 2 ? 2.740 21.000 32.254 1.00 0.00 2 SER A C 7
ATOM 9197 O O . SER A 1 2 ? 3.152 21.167 31.106 1.00 0.00 2 SER A O 7
ATOM 9205 N N . SER A 1 3 ? 2.365 19.814 32.722 1.00 0.00 3 SER A N 7
ATOM 9206 C CA . SER A 1 3 ? 2.421 18.614 31.897 1.00 0.00 3 SER A CA 7
ATOM 9207 C C . SER A 1 3 ? 1.399 17.583 32.367 1.00 0.00 3 SER A C 7
ATOM 9208 O O . SER A 1 3 ? 1.635 16.851 33.327 1.00 0.00 3 SER A O 7
ATOM 9216 N N . GLY A 1 4 ? 0.260 17.532 31.682 1.00 0.00 4 GLY A N 7
ATOM 9217 C CA . GLY A 1 4 ? -0.781 16.588 32.043 1.00 0.00 4 GLY A CA 7
ATOM 9218 C C . GLY A 1 4 ? -1.404 15.920 30.833 1.00 0.00 4 GLY A C 7
ATOM 9219 O O . GLY A 1 4 ? -2.567 16.163 30.512 1.00 0.00 4 GLY A O 7
ATOM 9223 N N . SER A 1 5 ? -0.627 15.078 30.160 1.00 0.00 5 SER A N 7
ATOM 9224 C CA . SER A 1 5 ? -1.108 14.377 28.975 1.00 0.00 5 SER A CA 7
ATOM 9225 C C . SER A 1 5 ? -0.468 12.996 28.863 1.00 0.00 5 SER A C 7
ATOM 9226 O O . SER A 1 5 ? 0.717 12.873 28.553 1.00 0.00 5 SER A O 7
ATOM 9234 N N . SER A 1 6 ? -1.260 11.961 29.119 1.00 0.00 6 SER A N 7
ATOM 9235 C CA . SER A 1 6 ? -0.771 10.589 29.051 1.00 0.00 6 SER A CA 7
ATOM 9236 C C . SER A 1 6 ? -1.126 9.951 27.712 1.00 0.00 6 SER A C 7
ATOM 9237 O O . SER A 1 6 ? -0.322 9.230 27.122 1.00 0.00 6 SER A O 7
ATOM 9245 N N . GLY A 1 7 ? -2.338 10.222 27.237 1.00 0.00 7 GLY A N 7
ATOM 9246 C CA . GLY A 1 7 ? -2.780 9.667 25.970 1.00 0.00 7 GLY A CA 7
ATOM 9247 C C . GLY A 1 7 ? -4.016 8.801 26.116 1.00 0.00 7 GLY A C 7
ATOM 9248 O O . GLY A 1 7 ? -5.055 9.265 26.583 1.00 0.00 7 GLY A O 7
ATOM 9252 N N . MET A 1 8 ? -3.903 7.540 25.714 1.00 0.00 8 MET A N 7
ATOM 9253 C CA . MET A 1 8 ? -5.020 6.607 25.802 1.00 0.00 8 MET A CA 7
ATOM 9254 C C . MET A 1 8 ? -5.393 6.340 27.257 1.00 0.00 8 MET A C 7
ATOM 9255 O O . MET A 1 8 ? -4.549 6.364 28.153 1.00 0.00 8 MET A O 7
ATOM 9269 N N . PRO A 1 9 ? -6.686 6.080 27.500 1.00 0.00 9 PRO A N 7
ATOM 9270 C CA . PRO A 1 9 ? -7.199 5.804 28.845 1.00 0.00 9 PRO A CA 7
ATOM 9271 C C . PRO A 1 9 ? -6.726 4.456 29.380 1.00 0.00 9 PRO A C 7
ATOM 9272 O O . PRO A 1 9 ? -7.410 3.443 29.232 1.00 0.00 9 PRO A O 7
ATOM 9283 N N . THR A 1 10 ? -5.552 4.451 30.004 1.00 0.00 10 THR A N 7
ATOM 9284 C CA . THR A 1 10 ? -4.987 3.228 30.560 1.00 0.00 10 THR A CA 7
ATOM 9285 C C . THR A 1 10 ? -5.199 3.162 32.068 1.00 0.00 10 THR A C 7
ATOM 9286 O O . THR A 1 10 ? -5.370 4.187 32.726 1.00 0.00 10 THR A O 7
ATOM 9297 N N . ASN A 1 11 ? -5.184 1.948 32.611 1.00 0.00 11 ASN A N 7
ATOM 9298 C CA . ASN A 1 11 ? -5.374 1.749 34.043 1.00 0.00 11 ASN A CA 7
ATOM 9299 C C . ASN A 1 11 ? -4.367 0.742 34.590 1.00 0.00 11 ASN A C 7
ATOM 9300 O O . ASN A 1 11 ? -3.595 0.148 33.837 1.00 0.00 11 ASN A O 7
ATOM 9311 N N . CYS A 1 12 ? -4.381 0.555 35.905 1.00 0.00 12 CYS A N 7
ATOM 9312 C CA . CYS A 1 12 ? -3.470 -0.379 36.555 1.00 0.00 12 CYS A CA 7
ATOM 9313 C C . CYS A 1 12 ? -3.989 -1.810 36.447 1.00 0.00 12 CYS A C 7
ATOM 9314 O O . CYS A 1 12 ? -5.079 -2.123 36.926 1.00 0.00 12 CYS A O 7
ATOM 9321 N N . ALA A 1 13 ? -3.202 -2.674 35.816 1.00 0.00 13 ALA A N 7
ATOM 9322 C CA . ALA A 1 13 ? -3.580 -4.071 35.647 1.00 0.00 13 ALA A CA 7
ATOM 9323 C C . ALA A 1 13 ? -3.639 -4.790 36.990 1.00 0.00 13 ALA A C 7
ATOM 9324 O O . ALA A 1 13 ? -4.370 -5.767 37.151 1.00 0.00 13 ALA A O 7
ATOM 9331 N N . ALA A 1 14 ? -2.864 -4.301 37.953 1.00 0.00 14 ALA A N 7
ATOM 9332 C CA . ALA A 1 14 ? -2.829 -4.896 39.283 1.00 0.00 14 ALA A CA 7
ATOM 9333 C C . ALA A 1 14 ? -4.226 -4.960 39.892 1.00 0.00 14 ALA A C 7
ATOM 9334 O O . ALA A 1 14 ? -4.914 -3.946 40.000 1.00 0.00 14 ALA A O 7
ATOM 9341 N N . ALA A 1 15 ? -4.639 -6.160 40.288 1.00 0.00 15 ALA A N 7
ATOM 9342 C CA . ALA A 1 15 ? -5.953 -6.356 40.888 1.00 0.00 15 ALA A CA 7
ATOM 9343 C C . ALA A 1 15 ? -6.073 -5.600 42.207 1.00 0.00 15 ALA A C 7
ATOM 9344 O O . ALA A 1 15 ? -5.228 -5.736 43.091 1.00 0.00 15 ALA A O 7
ATOM 9351 N N . GLY A 1 16 ? -7.128 -4.801 42.332 1.00 0.00 16 GLY A N 7
ATOM 9352 C CA . GLY A 1 16 ? -7.338 -4.034 43.546 1.00 0.00 16 GLY A CA 7
ATOM 9353 C C . GLY A 1 16 ? -6.829 -2.611 43.429 1.00 0.00 16 GLY A C 7
ATOM 9354 O O . GLY A 1 16 ? -7.189 -1.747 44.229 1.00 0.00 16 GLY A O 7
ATOM 9358 N N . CYS A 1 17 ? -5.987 -2.367 42.431 1.00 0.00 17 CYS A N 7
ATOM 9359 C CA . CYS A 1 17 ? -5.424 -1.039 42.212 1.00 0.00 17 CYS A CA 7
ATOM 9360 C C . CYS A 1 17 ? -5.975 -0.419 40.932 1.00 0.00 17 CYS A C 7
ATOM 9361 O O . CYS A 1 17 ? -5.747 -0.929 39.835 1.00 0.00 17 CYS A O 7
ATOM 9368 N N . ALA A 1 18 ? -6.702 0.684 41.080 1.00 0.00 18 ALA A N 7
ATOM 9369 C CA . ALA A 1 18 ? -7.284 1.375 39.936 1.00 0.00 18 ALA A CA 7
ATOM 9370 C C . ALA A 1 18 ? -6.689 2.769 39.776 1.00 0.00 18 ALA A C 7
ATOM 9371 O O . ALA A 1 18 ? -7.319 3.769 40.122 1.00 0.00 18 ALA A O 7
ATOM 9378 N N . THR A 1 19 ? -5.469 2.830 39.250 1.00 0.00 19 THR A N 7
ATOM 9379 C CA . THR A 1 19 ? -4.787 4.102 39.047 1.00 0.00 19 THR A CA 7
ATOM 9380 C C . THR A 1 19 ? -5.064 4.657 37.654 1.00 0.00 19 THR A C 7
ATOM 9381 O O . THR A 1 19 ? -4.965 3.940 36.657 1.00 0.00 19 THR A O 7
ATOM 9392 N N . THR A 1 20 ? -5.410 5.939 37.591 1.00 0.00 20 THR A N 7
ATOM 9393 C CA . THR A 1 20 ? -5.701 6.590 36.320 1.00 0.00 20 THR A CA 7
ATOM 9394 C C . THR A 1 20 ? -5.350 8.073 36.368 1.00 0.00 20 THR A C 7
ATOM 9395 O O . THR A 1 20 ? -4.229 8.466 36.047 1.00 0.00 20 THR A O 7
ATOM 9406 N N . TYR A 1 21 ? -6.315 8.891 36.772 1.00 0.00 21 TYR A N 7
ATOM 9407 C CA . TYR A 1 21 ? -6.108 10.332 36.861 1.00 0.00 21 TYR A CA 7
ATOM 9408 C C . TYR A 1 21 ? -5.967 10.773 38.315 1.00 0.00 21 TYR A C 7
ATOM 9409 O O . TYR A 1 21 ? -4.953 11.351 38.704 1.00 0.00 21 TYR A O 7
ATOM 9427 N N . ASN A 1 22 ? -6.992 10.495 39.113 1.00 0.00 22 ASN A N 7
ATOM 9428 C CA . ASN A 1 22 ? -6.984 10.862 40.524 1.00 0.00 22 ASN A CA 7
ATOM 9429 C C . ASN A 1 22 ? -6.921 12.377 40.692 1.00 0.00 22 ASN A C 7
ATOM 9430 O O . ASN A 1 22 ? -6.679 12.883 41.788 1.00 0.00 22 ASN A O 7
ATOM 9441 N N . LYS A 1 23 ? -7.142 13.097 39.597 1.00 0.00 23 LYS A N 7
ATOM 9442 C CA . LYS A 1 23 ? -7.113 14.555 39.621 1.00 0.00 23 LYS A CA 7
ATOM 9443 C C . LYS A 1 23 ? -6.060 15.063 40.601 1.00 0.00 23 LYS A C 7
ATOM 9444 O O . LYS A 1 23 ? -6.237 16.104 41.233 1.00 0.00 23 LYS A O 7
ATOM 9463 N N . HIS A 1 24 ? -4.964 14.321 40.721 1.00 0.00 24 HIS A N 7
ATOM 9464 C CA . HIS A 1 24 ? -3.881 14.697 41.623 1.00 0.00 24 HIS A CA 7
ATOM 9465 C C . HIS A 1 24 ? -2.657 13.814 41.400 1.00 0.00 24 HIS A C 7
ATOM 9466 O O . HIS A 1 24 ? -1.541 14.312 41.244 1.00 0.00 24 HIS A O 7
ATOM 9480 N N . ILE A 1 25 ? -2.873 12.503 41.387 1.00 0.00 25 ILE A N 7
ATOM 9481 C CA . ILE A 1 25 ? -1.788 11.552 41.183 1.00 0.00 25 ILE A CA 7
ATOM 9482 C C . ILE A 1 25 ? -1.152 11.730 39.809 1.00 0.00 25 ILE A C 7
ATOM 9483 O O . ILE A 1 25 ? -1.849 11.892 38.808 1.00 0.00 25 ILE A O 7
ATOM 9499 N N . ASN A 1 26 ? 0.176 11.696 39.768 1.00 0.00 26 ASN A N 7
ATOM 9500 C CA . ASN A 1 26 ? 0.906 11.851 38.515 1.00 0.00 26 ASN A CA 7
ATOM 9501 C C . ASN A 1 26 ? 1.750 10.615 38.220 1.00 0.00 26 ASN A C 7
ATOM 9502 O O . ASN A 1 26 ? 2.591 10.626 37.320 1.00 0.00 26 ASN A O 7
ATOM 9513 N N . ILE A 1 27 ? 1.519 9.552 38.983 1.00 0.00 27 ILE A N 7
ATOM 9514 C CA . ILE A 1 27 ? 2.257 8.308 38.802 1.00 0.00 27 ILE A CA 7
ATOM 9515 C C . ILE A 1 27 ? 2.584 8.072 37.332 1.00 0.00 27 ILE A C 7
ATOM 9516 O O . ILE A 1 27 ? 1.837 8.484 36.445 1.00 0.00 27 ILE A O 7
ATOM 9532 N N . SER A 1 28 ? 3.705 7.403 37.081 1.00 0.00 28 SER A N 7
ATOM 9533 C CA . SER A 1 28 ? 4.133 7.113 35.717 1.00 0.00 28 SER A CA 7
ATOM 9534 C C . SER A 1 28 ? 3.497 5.822 35.211 1.00 0.00 28 SER A C 7
ATOM 9535 O O . SER A 1 28 ? 2.836 5.106 35.963 1.00 0.00 28 SER A O 7
ATOM 9543 N N . PHE A 1 29 ? 3.701 5.531 33.931 1.00 0.00 29 PHE A N 7
ATOM 9544 C CA . PHE A 1 29 ? 3.147 4.327 33.322 1.00 0.00 29 PHE A CA 7
ATOM 9545 C C . PHE A 1 29 ? 4.245 3.496 32.665 1.00 0.00 29 PHE A C 7
ATOM 9546 O O . PHE A 1 29 ? 4.783 3.869 31.622 1.00 0.00 29 PHE A O 7
ATOM 9563 N N . HIS A 1 30 ? 4.574 2.366 33.284 1.00 0.00 30 HIS A N 7
ATOM 9564 C CA . HIS A 1 30 ? 5.607 1.480 32.760 1.00 0.00 30 HIS A CA 7
ATOM 9565 C C . HIS A 1 30 ? 5.011 0.142 32.333 1.00 0.00 30 HIS A C 7
ATOM 9566 O O . HIS A 1 30 ? 4.672 -0.693 33.171 1.00 0.00 30 HIS A O 7
ATOM 9580 N N . ARG A 1 31 ? 4.885 -0.053 31.024 1.00 0.00 31 ARG A N 7
ATOM 9581 C CA . ARG A 1 31 ? 4.328 -1.288 30.486 1.00 0.00 31 ARG A CA 7
ATOM 9582 C C . ARG A 1 31 ? 5.101 -2.501 30.996 1.00 0.00 31 ARG A C 7
ATOM 9583 O O . ARG A 1 31 ? 5.994 -2.373 31.834 1.00 0.00 31 ARG A O 7
ATOM 9604 N N . PHE A 1 32 ? 4.750 -3.677 30.487 1.00 0.00 32 PHE A N 7
ATOM 9605 C CA . PHE A 1 32 ? 5.408 -4.913 30.892 1.00 0.00 32 PHE A CA 7
ATOM 9606 C C . PHE A 1 32 ? 6.740 -5.083 30.166 1.00 0.00 32 PHE A C 7
ATOM 9607 O O . PHE A 1 32 ? 6.956 -4.547 29.079 1.00 0.00 32 PHE A O 7
ATOM 9624 N N . PRO A 1 33 ? 7.655 -5.847 30.781 1.00 0.00 33 PRO A N 7
ATOM 9625 C CA . PRO A 1 33 ? 8.981 -6.106 30.212 1.00 0.00 33 PRO A CA 7
ATOM 9626 C C . PRO A 1 33 ? 8.918 -7.002 28.980 1.00 0.00 33 PRO A C 7
ATOM 9627 O O . PRO A 1 33 ? 8.180 -7.987 28.953 1.00 0.00 33 PRO A O 7
ATOM 9638 N N . LEU A 1 34 ? 9.697 -6.654 27.961 1.00 0.00 34 LEU A N 7
ATOM 9639 C CA . LEU A 1 34 ? 9.730 -7.428 26.725 1.00 0.00 34 LEU A CA 7
ATOM 9640 C C . LEU A 1 34 ? 10.441 -8.761 26.936 1.00 0.00 34 LEU A C 7
ATOM 9641 O O . LEU A 1 34 ? 10.318 -9.677 26.123 1.00 0.00 34 LEU A O 7
ATOM 9657 N N . ASP A 1 35 ? 11.184 -8.862 28.033 1.00 0.00 35 ASP A N 7
ATOM 9658 C CA . ASP A 1 35 ? 11.912 -10.084 28.353 1.00 0.00 35 ASP A CA 7
ATOM 9659 C C . ASP A 1 35 ? 10.974 -11.143 28.922 1.00 0.00 35 ASP A C 7
ATOM 9660 O O . ASP A 1 35 ? 10.029 -10.843 29.652 1.00 0.00 35 ASP A O 7
ATOM 9669 N N . PRO A 1 36 ? 11.237 -12.413 28.579 1.00 0.00 36 PRO A N 7
ATOM 9670 C CA . PRO A 1 36 ? 10.427 -13.543 29.045 1.00 0.00 36 PRO A CA 7
ATOM 9671 C C . PRO A 1 36 ? 10.601 -13.806 30.537 1.00 0.00 36 PRO A C 7
ATOM 9672 O O . PRO A 1 36 ? 9.661 -14.214 31.220 1.00 0.00 36 PRO A O 7
ATOM 9683 N N . LYS A 1 37 ? 11.808 -13.569 31.037 1.00 0.00 37 LYS A N 7
ATOM 9684 C CA . LYS A 1 37 ? 12.106 -13.778 32.449 1.00 0.00 37 LYS A CA 7
ATOM 9685 C C . LYS A 1 37 ? 11.236 -12.884 33.327 1.00 0.00 37 LYS A C 7
ATOM 9686 O O . LYS A 1 37 ? 10.703 -13.327 34.345 1.00 0.00 37 LYS A O 7
ATOM 9705 N N . ARG A 1 38 ? 11.094 -11.625 32.925 1.00 0.00 38 ARG A N 7
ATOM 9706 C CA . ARG A 1 38 ? 10.288 -10.670 33.675 1.00 0.00 38 ARG A CA 7
ATOM 9707 C C . ARG A 1 38 ? 8.827 -10.728 33.237 1.00 0.00 38 ARG A C 7
ATOM 9708 O O . ARG A 1 38 ? 7.923 -10.823 34.067 1.00 0.00 38 ARG A O 7
ATOM 9729 N N . ARG A 1 39 ? 8.605 -10.670 31.928 1.00 0.00 39 ARG A N 7
ATOM 9730 C CA . ARG A 1 39 ? 7.255 -10.715 31.379 1.00 0.00 39 ARG A CA 7
ATOM 9731 C C . ARG A 1 39 ? 6.372 -11.662 32.186 1.00 0.00 39 ARG A C 7
ATOM 9732 O O . ARG A 1 39 ? 5.295 -11.283 32.647 1.00 0.00 39 ARG A O 7
ATOM 9753 N N . LYS A 1 40 ? 6.834 -12.896 32.352 1.00 0.00 40 LYS A N 7
ATOM 9754 C CA . LYS A 1 40 ? 6.088 -13.899 33.103 1.00 0.00 40 LYS A CA 7
ATOM 9755 C C . LYS A 1 40 ? 5.988 -13.513 34.575 1.00 0.00 40 LYS A C 7
ATOM 9756 O O . LYS A 1 40 ? 4.946 -13.694 35.204 1.00 0.00 40 LYS A O 7
ATOM 9775 N N . GLU A 1 41 ? 7.078 -12.981 35.118 1.00 0.00 41 GLU A N 7
ATOM 9776 C CA . GLU A 1 41 ? 7.112 -12.569 36.517 1.00 0.00 41 GLU A CA 7
ATOM 9777 C C . GLU A 1 41 ? 6.030 -11.532 36.805 1.00 0.00 41 GLU A C 7
ATOM 9778 O O . GLU A 1 41 ? 5.224 -11.699 37.720 1.00 0.00 41 GLU A O 7
ATOM 9790 N N . TRP A 1 42 ? 6.020 -10.463 36.017 1.00 0.00 42 TRP A N 7
ATOM 9791 C CA . TRP A 1 42 ? 5.037 -9.398 36.188 1.00 0.00 42 TRP A CA 7
ATOM 9792 C C . TRP A 1 42 ? 3.621 -9.962 36.212 1.00 0.00 42 TRP A C 7
ATOM 9793 O O . TRP A 1 42 ? 2.797 -9.563 37.035 1.00 0.00 42 TRP A O 7
ATOM 9814 N N . VAL A 1 43 ? 3.344 -10.893 35.304 1.00 0.00 43 VAL A N 7
ATOM 9815 C CA . VAL A 1 43 ? 2.027 -11.513 35.222 1.00 0.00 43 VAL A CA 7
ATOM 9816 C C . VAL A 1 43 ? 1.832 -12.538 36.334 1.00 0.00 43 VAL A C 7
ATOM 9817 O O . VAL A 1 43 ? 0.710 -12.786 36.775 1.00 0.00 43 VAL A O 7
ATOM 9830 N N . ARG A 1 44 ? 2.933 -13.131 36.784 1.00 0.00 44 ARG A N 7
ATOM 9831 C CA . ARG A 1 44 ? 2.884 -14.130 37.845 1.00 0.00 44 ARG A CA 7
ATOM 9832 C C . ARG A 1 44 ? 2.752 -13.466 39.212 1.00 0.00 44 ARG A C 7
ATOM 9833 O O . ARG A 1 44 ? 2.270 -14.076 40.167 1.00 0.00 44 ARG A O 7
ATOM 9854 N N . LEU A 1 45 ? 3.183 -12.212 39.299 1.00 0.00 45 LEU A N 7
ATOM 9855 C CA . LEU A 1 45 ? 3.114 -11.464 40.549 1.00 0.00 45 LEU A CA 7
ATOM 9856 C C . LEU A 1 45 ? 1.765 -10.766 40.692 1.00 0.00 45 LEU A C 7
ATOM 9857 O O . LEU A 1 45 ? 1.181 -10.736 41.776 1.00 0.00 45 LEU A O 7
ATOM 9873 N N . VAL A 1 46 ? 1.274 -10.207 39.591 1.00 0.00 46 VAL A N 7
ATOM 9874 C CA . VAL A 1 46 ? -0.008 -9.513 39.592 1.00 0.00 46 VAL A CA 7
ATOM 9875 C C . VAL A 1 46 ? -1.164 -10.493 39.754 1.00 0.00 46 VAL A C 7
ATOM 9876 O O . VAL A 1 46 ? -2.278 -10.103 40.104 1.00 0.00 46 VAL A O 7
ATOM 9889 N N . ARG A 1 47 ? -0.892 -11.768 39.497 1.00 0.00 47 ARG A N 7
ATOM 9890 C CA . ARG A 1 47 ? -1.909 -12.806 39.614 1.00 0.00 47 ARG A CA 7
ATOM 9891 C C . ARG A 1 47 ? -3.271 -12.285 39.161 1.00 0.00 47 ARG A C 7
ATOM 9892 O O . ARG A 1 47 ? -4.077 -11.836 39.976 1.00 0.00 47 ARG A O 7
ATOM 9913 N N . ARG A 1 48 ? -3.519 -12.348 37.857 1.00 0.00 48 ARG A N 7
ATOM 9914 C CA . ARG A 1 48 ? -4.781 -11.882 37.296 1.00 0.00 48 ARG A CA 7
ATOM 9915 C C . ARG A 1 48 ? -5.195 -12.738 36.102 1.00 0.00 48 ARG A C 7
ATOM 9916 O O . ARG A 1 48 ? -4.808 -12.467 34.966 1.00 0.00 48 ARG A O 7
ATOM 9937 N N . LYS A 1 49 ? -5.983 -13.774 36.369 1.00 0.00 49 LYS A N 7
ATOM 9938 C CA . LYS A 1 49 ? -6.451 -14.670 35.319 1.00 0.00 49 LYS A CA 7
ATOM 9939 C C . LYS A 1 49 ? -5.300 -15.092 34.411 1.00 0.00 49 LYS A C 7
ATOM 9940 O O . LYS A 1 49 ? -5.489 -15.311 33.215 1.00 0.00 49 LYS A O 7
ATOM 9959 N N . ASN A 1 50 ? -4.109 -15.206 34.988 1.00 0.00 50 ASN A N 7
ATOM 9960 C CA . ASN A 1 50 ? -2.927 -15.603 34.231 1.00 0.00 50 ASN A CA 7
ATOM 9961 C C . ASN A 1 50 ? -2.918 -14.946 32.854 1.00 0.00 50 ASN A C 7
ATOM 9962 O O . ASN A 1 50 ? -2.394 -15.505 31.891 1.00 0.00 50 ASN A O 7
ATOM 9973 N N . PHE A 1 51 ? -3.500 -13.754 32.769 1.00 0.00 51 PHE A N 7
ATOM 9974 C CA . PHE A 1 51 ? -3.559 -13.020 31.510 1.00 0.00 51 PHE A CA 7
ATOM 9975 C C . PHE A 1 51 ? -2.167 -12.860 30.908 1.00 0.00 51 PHE A C 7
ATOM 9976 O O . PHE A 1 51 ? -1.194 -13.426 31.406 1.00 0.00 51 PHE A O 7
ATOM 9993 N N . VAL A 1 52 ? -2.079 -12.086 29.832 1.00 0.00 52 VAL A N 7
ATOM 9994 C CA . VAL A 1 52 ? -0.807 -11.850 29.160 1.00 0.00 52 VAL A CA 7
ATOM 9995 C C . VAL A 1 52 ? -0.672 -10.393 28.733 1.00 0.00 52 VAL A C 7
ATOM 9996 O O . VAL A 1 52 ? -1.646 -9.734 28.369 1.00 0.00 52 VAL A O 7
ATOM 10009 N N . PRO A 1 53 ? 0.564 -9.875 28.779 1.00 0.00 53 PRO A N 7
ATOM 10010 C CA . PRO A 1 53 ? 0.857 -8.489 28.399 1.00 0.00 53 PRO A CA 7
ATOM 10011 C C . PRO A 1 53 ? 0.708 -8.256 26.900 1.00 0.00 53 PRO A C 7
ATOM 10012 O O . PRO A 1 53 ? 0.104 -9.061 26.193 1.00 0.00 53 PRO A O 7
ATOM 10023 N N . GLY A 1 54 ? 1.263 -7.146 26.420 1.00 0.00 54 GLY A N 7
ATOM 10024 C CA . GLY A 1 54 ? 1.180 -6.827 25.007 1.00 0.00 54 GLY A CA 7
ATOM 10025 C C . GLY A 1 54 ? 0.009 -5.921 24.684 1.00 0.00 54 GLY A C 7
ATOM 10026 O O . GLY A 1 54 ? -0.714 -6.149 23.714 1.00 0.00 54 GLY A O 7
ATOM 10030 N N . LYS A 1 55 ? -0.182 -4.890 25.501 1.00 0.00 55 LYS A N 7
ATOM 10031 C CA . LYS A 1 55 ? -1.275 -3.946 25.299 1.00 0.00 55 LYS A CA 7
ATOM 10032 C C . LYS A 1 55 ? -1.240 -2.841 26.350 1.00 0.00 55 LYS A C 7
ATOM 10033 O O . LYS A 1 55 ? -0.308 -2.761 27.151 1.00 0.00 55 LYS A O 7
ATOM 10052 N N . HIS A 1 56 ? -2.262 -1.991 26.342 1.00 0.00 56 HIS A N 7
ATOM 10053 C CA . HIS A 1 56 ? -2.349 -0.891 27.296 1.00 0.00 56 HIS A CA 7
ATOM 10054 C C . HIS A 1 56 ? -1.900 -1.339 28.684 1.00 0.00 56 HIS A C 7
ATOM 10055 O O . HIS A 1 56 ? -1.406 -0.538 29.478 1.00 0.00 56 HIS A O 7
ATOM 10069 N N . THR A 1 57 ? -2.075 -2.626 28.971 1.00 0.00 57 THR A N 7
ATOM 10070 C CA . THR A 1 57 ? -1.690 -3.180 30.263 1.00 0.00 57 THR A CA 7
ATOM 10071 C C . THR A 1 57 ? -0.419 -2.523 30.786 1.00 0.00 57 THR A C 7
ATOM 10072 O O . THR A 1 57 ? 0.623 -2.554 30.131 1.00 0.00 57 THR A O 7
ATOM 10083 N N . PHE A 1 58 ? -0.511 -1.927 31.971 1.00 0.00 58 PHE A N 7
ATOM 10084 C CA . PHE A 1 58 ? 0.633 -1.261 32.583 1.00 0.00 58 PHE A CA 7
ATOM 10085 C C . PHE A 1 58 ? 0.589 -1.391 34.102 1.00 0.00 58 PHE A C 7
ATOM 10086 O O . PHE A 1 58 ? -0.401 -1.857 34.669 1.00 0.00 58 PHE A O 7
ATOM 10103 N N . LEU A 1 59 ? 1.668 -0.977 34.757 1.00 0.00 59 LEU A N 7
ATOM 10104 C CA . LEU A 1 59 ? 1.754 -1.046 36.212 1.00 0.00 59 LEU A CA 7
ATOM 10105 C C . LEU A 1 59 ? 2.307 0.254 36.787 1.00 0.00 59 LEU A C 7
ATOM 10106 O O . LEU A 1 59 ? 3.258 0.827 36.253 1.00 0.00 59 LEU A O 7
ATOM 10122 N N . CYS A 1 60 ? 1.708 0.713 37.880 1.00 0.00 60 CYS A N 7
ATOM 10123 C CA . CYS A 1 60 ? 2.140 1.945 38.530 1.00 0.00 60 CYS A CA 7
ATOM 10124 C C . CYS A 1 60 ? 3.623 1.881 38.883 1.00 0.00 60 CYS A C 7
ATOM 10125 O O . CYS A 1 60 ? 4.220 0.805 38.909 1.00 0.00 60 CYS A O 7
ATOM 10132 N N . SER A 1 61 ? 4.211 3.042 39.154 1.00 0.00 61 SER A N 7
ATOM 10133 C CA . SER A 1 61 ? 5.625 3.120 39.502 1.00 0.00 61 SER A CA 7
ATOM 10134 C C . SER A 1 61 ? 5.827 2.929 41.002 1.00 0.00 61 SER A C 7
ATOM 10135 O O . SER A 1 61 ? 6.954 2.784 41.476 1.00 0.00 61 SER A O 7
ATOM 10143 N N . LYS A 1 62 ? 4.725 2.929 41.746 1.00 0.00 62 LYS A N 7
ATOM 10144 C CA . LYS A 1 62 ? 4.778 2.755 43.192 1.00 0.00 62 LYS A CA 7
ATOM 10145 C C . LYS A 1 62 ? 5.154 1.322 43.554 1.00 0.00 62 LYS A C 7
ATOM 10146 O O . LYS A 1 62 ? 5.943 1.089 44.471 1.00 0.00 62 LYS A O 7
ATOM 10165 N N . HIS A 1 63 ? 4.585 0.364 42.829 1.00 0.00 63 HIS A N 7
ATOM 10166 C CA . HIS A 1 63 ? 4.862 -1.047 43.073 1.00 0.00 63 HIS A CA 7
ATOM 10167 C C . HIS A 1 63 ? 6.358 -1.332 42.970 1.00 0.00 63 HIS A C 7
ATOM 10168 O O . HIS A 1 63 ? 6.879 -2.216 43.650 1.00 0.00 63 HIS A O 7
ATOM 10182 N N . PHE A 1 64 ? 7.042 -0.579 42.115 1.00 0.00 64 PHE A N 7
ATOM 10183 C CA . PHE A 1 64 ? 8.477 -0.752 41.922 1.00 0.00 64 PHE A CA 7
ATOM 10184 C C . PHE A 1 64 ? 9.265 0.195 42.822 1.00 0.00 64 PHE A C 7
ATOM 10185 O O . PHE A 1 64 ? 8.735 1.197 43.301 1.00 0.00 64 PHE A O 7
ATOM 10202 N N . GLU A 1 65 ? 10.533 -0.131 43.048 1.00 0.00 65 GLU A N 7
ATOM 10203 C CA . GLU A 1 65 ? 11.394 0.689 43.892 1.00 0.00 65 GLU A CA 7
ATOM 10204 C C . GLU A 1 65 ? 12.287 1.591 43.045 1.00 0.00 65 GLU A C 7
ATOM 10205 O O . GLU A 1 65 ? 12.055 1.764 41.849 1.00 0.00 65 GLU A O 7
ATOM 10217 N N . ALA A 1 66 ? 13.309 2.162 43.674 1.00 0.00 66 ALA A N 7
ATOM 10218 C CA . ALA A 1 66 ? 14.238 3.044 42.979 1.00 0.00 66 ALA A CA 7
ATOM 10219 C C . ALA A 1 66 ? 15.317 2.245 42.256 1.00 0.00 66 ALA A C 7
ATOM 10220 O O . ALA A 1 66 ? 15.892 2.710 41.272 1.00 0.00 66 ALA A O 7
ATOM 10227 N N . SER A 1 67 ? 15.587 1.041 42.751 1.00 0.00 67 SER A N 7
ATOM 10228 C CA . SER A 1 67 ? 16.601 0.179 42.155 1.00 0.00 67 SER A CA 7
ATOM 10229 C C . SER A 1 67 ? 16.061 -0.509 40.905 1.00 0.00 67 SER A C 7
ATOM 10230 O O . SER A 1 67 ? 16.778 -1.254 40.235 1.00 0.00 67 SER A O 7
ATOM 10238 N N . CYS A 1 68 ? 14.795 -0.254 40.597 1.00 0.00 68 CYS A N 7
ATOM 10239 C CA . CYS A 1 68 ? 14.158 -0.849 39.427 1.00 0.00 68 CYS A CA 7
ATOM 10240 C C . CYS A 1 68 ? 14.109 0.143 38.270 1.00 0.00 68 CYS A C 7
ATOM 10241 O O . CYS A 1 68 ? 13.719 -0.205 37.156 1.00 0.00 68 CYS A O 7
ATOM 10249 N N . PHE A 1 69 ? 14.507 1.382 38.543 1.00 0.00 69 PHE A N 7
ATOM 10250 C CA . PHE A 1 69 ? 14.506 2.426 37.525 1.00 0.00 69 PHE A CA 7
ATOM 10251 C C . PHE A 1 69 ? 15.931 2.785 37.113 1.00 0.00 69 PHE A C 7
ATOM 10252 O O . PHE A 1 69 ? 16.898 2.231 37.636 1.00 0.00 69 PHE A O 7
ATOM 10269 N N . ASP A 1 70 ? 16.052 3.714 36.171 1.00 0.00 70 ASP A N 7
ATOM 10270 C CA . ASP A 1 70 ? 17.358 4.147 35.688 1.00 0.00 70 ASP A CA 7
ATOM 10271 C C . ASP A 1 70 ? 17.521 5.656 35.844 1.00 0.00 70 ASP A C 7
ATOM 10272 O O . ASP A 1 70 ? 17.263 6.419 34.912 1.00 0.00 70 ASP A O 7
ATOM 10281 N N . LEU A 1 71 ? 17.950 6.080 37.028 1.00 0.00 71 LEU A N 7
ATOM 10282 C CA . LEU A 1 71 ? 18.148 7.498 37.307 1.00 0.00 71 LEU A CA 7
ATOM 10283 C C . LEU A 1 71 ? 19.629 7.859 37.271 1.00 0.00 71 LEU A C 7
ATOM 10284 O O . LEU A 1 71 ? 19.996 8.990 36.951 1.00 0.00 71 LEU A O 7
ATOM 10300 N N . THR A 1 72 ? 20.478 6.890 37.599 1.00 0.00 72 THR A N 7
ATOM 10301 C CA . THR A 1 72 ? 21.919 7.105 37.603 1.00 0.00 72 THR A CA 7
ATOM 10302 C C . THR A 1 72 ? 22.364 7.870 36.362 1.00 0.00 72 THR A C 7
ATOM 10303 O O . THR A 1 72 ? 23.392 8.546 36.373 1.00 0.00 72 THR A O 7
ATOM 10314 N N . GLY A 1 73 ? 21.582 7.760 35.292 1.00 0.00 73 GLY A N 7
ATOM 10315 C CA . GLY A 1 73 ? 21.913 8.448 34.058 1.00 0.00 73 GLY A CA 7
ATOM 10316 C C . GLY A 1 73 ? 21.093 9.708 33.859 1.00 0.00 73 GLY A C 7
ATOM 10317 O O . GLY A 1 73 ? 21.596 10.817 34.034 1.00 0.00 73 GLY A O 7
ATOM 10321 N N . GLN A 1 74 ? 19.828 9.536 33.490 1.00 0.00 74 GLN A N 7
ATOM 10322 C CA . GLN A 1 74 ? 18.938 10.668 33.264 1.00 0.00 74 GLN A CA 7
ATOM 10323 C C . GLN A 1 74 ? 17.480 10.260 33.447 1.00 0.00 74 GLN A C 7
ATOM 10324 O O . GLN A 1 74 ? 17.067 9.181 33.019 1.00 0.00 74 GLN A O 7
ATOM 10338 N N . THR A 1 75 ? 16.702 11.129 34.085 1.00 0.00 75 THR A N 7
ATOM 10339 C CA . THR A 1 75 ? 15.290 10.858 34.326 1.00 0.00 75 THR A CA 7
ATOM 10340 C C . THR A 1 75 ? 15.092 9.475 34.935 1.00 0.00 75 THR A C 7
ATOM 10341 O O . THR A 1 75 ? 16.052 8.731 35.134 1.00 0.00 75 THR A O 7
ATOM 10352 N N . ARG A 1 76 ? 13.841 9.137 35.229 1.00 0.00 76 ARG A N 7
ATOM 10353 C CA . ARG A 1 76 ? 13.517 7.843 35.816 1.00 0.00 76 ARG A CA 7
ATOM 10354 C C . ARG A 1 76 ? 12.923 6.904 34.770 1.00 0.00 76 ARG A C 7
ATOM 10355 O O . ARG A 1 76 ? 11.863 7.177 34.206 1.00 0.00 76 ARG A O 7
ATOM 10376 N N . ARG A 1 77 ? 13.614 5.798 34.515 1.00 0.00 77 ARG A N 7
ATOM 10377 C CA . ARG A 1 77 ? 13.156 4.820 33.535 1.00 0.00 77 ARG A CA 7
ATOM 10378 C C . ARG A 1 77 ? 13.154 3.414 34.130 1.00 0.00 77 ARG A C 7
ATOM 10379 O O . ARG A 1 77 ? 14.164 2.952 34.662 1.00 0.00 77 ARG A O 7
ATOM 10400 N N . LEU A 1 78 ? 12.014 2.740 34.036 1.00 0.00 78 LEU A N 7
ATOM 10401 C CA . LEU A 1 78 ? 11.879 1.387 34.565 1.00 0.00 78 LEU A CA 7
ATOM 10402 C C . LEU A 1 78 ? 12.715 0.400 33.756 1.00 0.00 78 LEU A C 7
ATOM 10403 O O . LEU A 1 78 ? 12.427 0.138 32.588 1.00 0.00 78 LEU A O 7
ATOM 10419 N N . LYS A 1 79 ? 13.750 -0.146 34.385 1.00 0.00 79 LYS A N 7
ATOM 10420 C CA . LYS A 1 79 ? 14.627 -1.107 33.726 1.00 0.00 79 LYS A CA 7
ATOM 10421 C C . LYS A 1 79 ? 13.828 -2.287 33.182 1.00 0.00 79 LYS A C 7
ATOM 10422 O O . LYS A 1 79 ? 12.910 -2.781 33.836 1.00 0.00 79 LYS A O 7
ATOM 10441 N N . MET A 1 80 ? 14.186 -2.736 31.983 1.00 0.00 80 MET A N 7
ATOM 10442 C CA . MET A 1 80 ? 13.504 -3.861 31.354 1.00 0.00 80 MET A CA 7
ATOM 10443 C C . MET A 1 80 ? 13.710 -5.140 32.158 1.00 0.00 80 MET A C 7
ATOM 10444 O O . MET A 1 80 ? 13.061 -6.155 31.905 1.00 0.00 80 MET A O 7
ATOM 10458 N N . ASP A 1 81 ? 14.617 -5.085 33.127 1.00 0.00 81 ASP A N 7
ATOM 10459 C CA . ASP A 1 81 ? 14.908 -6.239 33.969 1.00 0.00 81 ASP A CA 7
ATOM 10460 C C . ASP A 1 81 ? 14.443 -5.998 35.402 1.00 0.00 81 ASP A C 7
ATOM 10461 O O . ASP A 1 81 ? 14.973 -6.587 36.344 1.00 0.00 81 ASP A O 7
ATOM 10470 N N . ALA A 1 82 ? 13.451 -5.127 35.559 1.00 0.00 82 ALA A N 7
ATOM 10471 C CA . ALA A 1 82 ? 12.915 -4.809 36.876 1.00 0.00 82 ALA A CA 7
ATOM 10472 C C . ALA A 1 82 ? 11.552 -5.458 37.085 1.00 0.00 82 ALA A C 7
ATOM 10473 O O . ALA A 1 82 ? 10.680 -5.390 36.218 1.00 0.00 82 ALA A O 7
ATOM 10480 N N . VAL A 1 83 ? 11.373 -6.089 38.242 1.00 0.00 83 VAL A N 7
ATOM 10481 C CA . VAL A 1 83 ? 10.115 -6.750 38.565 1.00 0.00 83 VAL A CA 7
ATOM 10482 C C . VAL A 1 83 ? 9.519 -6.198 39.855 1.00 0.00 83 VAL A C 7
ATOM 10483 O O . VAL A 1 83 ? 10.229 -5.731 40.746 1.00 0.00 83 VAL A O 7
ATOM 10496 N N . PRO A 1 84 ? 8.183 -6.251 39.960 1.00 0.00 84 PRO A N 7
ATOM 10497 C CA . PRO A 1 84 ? 7.461 -5.761 41.139 1.00 0.00 84 PRO A CA 7
ATOM 10498 C C . PRO A 1 84 ? 7.691 -6.638 42.365 1.00 0.00 84 PRO A C 7
ATOM 10499 O O . PRO A 1 84 ? 6.963 -7.604 42.596 1.00 0.00 84 PRO A O 7
ATOM 10510 N N . THR A 1 85 ? 8.708 -6.295 43.150 1.00 0.00 85 THR A N 7
ATOM 10511 C CA . THR A 1 85 ? 9.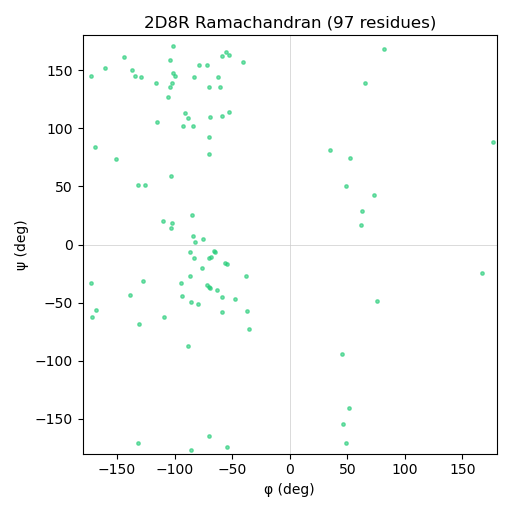034 -7.052 44.352 1.00 0.00 85 THR A CA 7
ATOM 10512 C C . THR A 1 85 ? 8.263 -6.527 45.558 1.00 0.00 85 THR A C 7
ATOM 10513 O O . THR A 1 85 ? 8.237 -7.160 46.614 1.00 0.00 85 THR A O 7
ATOM 10524 N N . ILE A 1 86 ? 7.635 -5.367 45.394 1.00 0.00 86 ILE A N 7
ATOM 10525 C CA . ILE A 1 86 ? 6.862 -4.758 46.469 1.00 0.00 86 ILE A CA 7
ATOM 10526 C C . ILE A 1 86 ? 5.408 -5.217 46.428 1.00 0.00 86 ILE A C 7
ATOM 10527 O O . ILE A 1 86 ? 4.948 -5.937 47.314 1.00 0.00 86 ILE A O 7
ATOM 10543 N N . PHE A 1 87 ? 4.689 -4.797 45.392 1.00 0.00 87 PHE A N 7
ATOM 10544 C CA . PHE A 1 87 ? 3.287 -5.165 45.234 1.00 0.00 87 PHE A CA 7
ATOM 10545 C C . PHE A 1 87 ? 2.561 -5.129 46.576 1.00 0.00 87 PHE A C 7
ATOM 10546 O O . PHE A 1 87 ? 2.427 -6.151 47.249 1.00 0.00 87 PHE A O 7
ATOM 10563 N N . ASP A 1 88 ? 2.095 -3.945 46.958 1.00 0.00 88 ASP A N 7
ATOM 10564 C CA . ASP A 1 88 ? 1.382 -3.774 48.218 1.00 0.00 88 ASP A CA 7
ATOM 10565 C C . ASP A 1 88 ? 0.037 -4.493 48.183 1.00 0.00 88 ASP A C 7
ATOM 10566 O O . ASP A 1 88 ? -0.355 -5.146 49.151 1.00 0.00 88 ASP A O 7
ATOM 10575 N N . PHE A 1 89 ? -0.667 -4.368 47.063 1.00 0.00 89 PHE A N 7
ATOM 10576 C CA . PHE A 1 89 ? -1.969 -5.004 46.903 1.00 0.00 89 PHE A CA 7
ATOM 10577 C C . PHE A 1 89 ? -3.040 -4.255 47.690 1.00 0.00 89 PHE A C 7
ATOM 10578 O O . PHE A 1 89 ? -3.941 -3.648 47.110 1.00 0.00 89 PHE A O 7
ATOM 10595 N N . CYS A 1 90 ? -2.936 -4.304 49.013 1.00 0.00 90 CYS A N 7
ATOM 10596 C CA . CYS A 1 90 ? -3.896 -3.631 49.881 1.00 0.00 90 CYS A CA 7
ATOM 10597 C C . CYS A 1 90 ? -3.198 -3.014 51.089 1.00 0.00 90 CYS A C 7
ATOM 10598 O O . CYS A 1 90 ? -1.969 -2.999 51.169 1.00 0.00 90 CYS A O 7
ATOM 10606 N N . THR A 1 91 ? -3.990 -2.502 52.026 1.00 0.00 91 THR A N 7
ATOM 10607 C CA . THR A 1 91 ? -3.449 -1.881 53.228 1.00 0.00 91 THR A CA 7
ATOM 10608 C C . THR A 1 91 ? -2.965 -2.932 54.221 1.00 0.00 91 THR A C 7
ATOM 10609 O O . THR A 1 91 ? -2.827 -4.106 53.878 1.00 0.00 91 THR A O 7
ATOM 10620 N N . HIS A 1 92 ? -2.710 -2.502 55.453 1.00 0.00 92 HIS A N 7
ATOM 10621 C CA . HIS A 1 92 ? -2.242 -3.408 56.496 1.00 0.00 92 HIS A CA 7
ATOM 10622 C C . HIS A 1 92 ? -3.412 -3.934 57.322 1.00 0.00 92 HIS A C 7
ATOM 10623 O O . HIS A 1 92 ? -3.606 -3.530 58.469 1.00 0.00 92 HIS A O 7
ATOM 10637 N N . ILE A 1 93 ? -4.188 -4.837 56.732 1.00 0.00 93 ILE A N 7
ATOM 10638 C CA . ILE A 1 93 ? -5.337 -5.418 57.415 1.00 0.00 93 ILE A CA 7
ATOM 10639 C C . ILE A 1 93 ? -6.033 -4.386 58.296 1.00 0.00 93 ILE A C 7
ATOM 10640 O O . ILE A 1 93 ? -6.466 -4.695 59.406 1.00 0.00 93 ILE A O 7
ATOM 10656 N N . SER A 1 94 ? -6.137 -3.160 57.794 1.00 0.00 94 SER A N 7
ATOM 10657 C CA . SER A 1 94 ? -6.778 -2.082 58.536 1.00 0.00 94 SER A CA 7
ATOM 10658 C C . SER A 1 94 ? -6.156 -1.931 59.921 1.00 0.00 94 SER A C 7
ATOM 10659 O O . SER A 1 94 ? -6.400 -2.740 60.815 1.00 0.00 94 SER A O 7
ATOM 10667 N N . GLY A 1 95 ? -5.350 -0.887 60.090 1.00 0.00 95 GLY A N 7
ATOM 10668 C CA . GLY A 1 95 ? -4.704 -0.647 61.368 1.00 0.00 95 GLY A CA 7
ATOM 10669 C C . GLY A 1 95 ? -5.503 0.287 62.255 1.00 0.00 95 GLY A C 7
ATOM 10670 O O . GLY A 1 95 ? -6.652 0.622 61.965 1.00 0.00 95 GLY A O 7
ATOM 10674 N N . PRO A 1 96 ? -4.890 0.722 63.366 1.00 0.00 96 PRO A N 7
ATOM 10675 C CA . PRO A 1 96 ? -5.534 1.628 64.322 1.00 0.00 96 PRO A CA 7
ATOM 10676 C C . PRO A 1 96 ? -5.718 3.032 63.756 1.00 0.00 96 PRO A C 7
ATOM 10677 O O . PRO A 1 96 ? -4.947 3.474 62.904 1.00 0.00 96 PRO A O 7
ATOM 10688 N N . SER A 1 97 ? -6.744 3.728 64.234 1.00 0.00 97 SER A N 7
ATOM 10689 C CA . SER A 1 97 ? -7.031 5.082 63.773 1.00 0.00 97 SER A CA 7
ATOM 10690 C C . SER A 1 97 ? -7.921 5.818 64.770 1.00 0.00 97 SER A C 7
ATOM 10691 O O . SER A 1 97 ? -7.434 6.549 65.632 1.00 0.00 97 SER A O 7
ATOM 10699 N N . SER A 1 98 ? -9.229 5.619 64.645 1.00 0.00 98 SER A N 7
ATOM 10700 C CA . SER A 1 98 ? -10.189 6.266 65.532 1.00 0.00 98 SER A CA 7
ATOM 10701 C C . SER A 1 98 ? -10.008 5.789 66.970 1.00 0.00 98 SER A C 7
ATOM 10702 O O . SER A 1 98 ? -9.742 6.584 67.871 1.00 0.00 98 SER A O 7
ATOM 10710 N N . GLY A 1 99 ? -10.154 4.484 67.177 1.00 0.00 99 GLY A N 7
ATOM 10711 C CA . GLY A 1 99 ? -10.003 3.922 68.506 1.00 0.00 99 GLY A CA 7
ATOM 10712 C C . GLY A 1 99 ? -9.776 2.424 68.480 1.00 0.00 99 GLY A C 7
ATOM 10713 O O . GLY A 1 99 ? -8.788 1.958 69.047 1.00 0.00 99 GLY A O 7
ATOM 10718 N N . GLY A 1 1 ? 6.355 11.682 38.571 1.00 0.00 1 GLY A N 8
ATOM 10719 C CA . GLY A 1 1 ? 6.145 12.834 37.714 1.00 0.00 1 GLY A CA 8
ATOM 10720 C C . GLY A 1 1 ? 6.265 12.492 36.242 1.00 0.00 1 GLY A C 8
ATOM 10721 O O . GLY A 1 1 ? 7.093 11.667 35.856 1.00 0.00 1 GLY A O 8
ATOM 10725 N N . SER A 1 2 ? 5.436 13.126 35.419 1.00 0.00 2 SER A N 8
ATOM 10726 C CA . SER A 1 2 ? 5.450 12.879 33.982 1.00 0.00 2 SER A CA 8
ATOM 10727 C C . SER A 1 2 ? 5.699 14.173 33.211 1.00 0.00 2 SER A C 8
ATOM 10728 O O . SER A 1 2 ? 6.398 14.180 32.198 1.00 0.00 2 SER A O 8
ATOM 10736 N N . SER A 1 3 ? 5.122 15.266 33.700 1.00 0.00 3 SER A N 8
ATOM 10737 C CA . SER A 1 3 ? 5.278 16.565 33.056 1.00 0.00 3 SER A CA 8
ATOM 10738 C C . SER A 1 3 ? 5.193 16.433 31.539 1.00 0.00 3 SER A C 8
ATOM 10739 O O . SER A 1 3 ? 5.979 17.033 30.807 1.00 0.00 3 SER A O 8
ATOM 10747 N N . GLY A 1 4 ? 4.230 15.643 31.073 1.00 0.00 4 GLY A N 8
ATOM 10748 C CA . GLY A 1 4 ? 4.059 15.445 29.645 1.00 0.00 4 GLY A CA 8
ATOM 10749 C C . GLY A 1 4 ? 2.609 15.545 29.216 1.00 0.00 4 GLY A C 8
ATOM 10750 O O . GLY A 1 4 ? 1.903 16.477 29.602 1.00 0.00 4 GLY A O 8
ATOM 10754 N N . SER A 1 5 ? 2.163 14.584 28.413 1.00 0.00 5 SER A N 8
ATOM 10755 C CA . SER A 1 5 ? 0.788 14.571 27.927 1.00 0.00 5 SER A CA 8
ATOM 10756 C C . SER A 1 5 ? 0.255 13.144 27.845 1.00 0.00 5 SER A C 8
ATOM 10757 O O . SER A 1 5 ? 0.588 12.396 26.925 1.00 0.00 5 SER A O 8
ATOM 10765 N N . SER A 1 6 ? -0.575 12.772 28.814 1.00 0.00 6 SER A N 8
ATOM 10766 C CA . SER A 1 6 ? -1.153 11.434 28.855 1.00 0.00 6 SER A CA 8
ATOM 10767 C C . SER A 1 6 ? -2.654 11.498 29.121 1.00 0.00 6 SER A C 8
ATOM 10768 O O . SER A 1 6 ? -3.089 11.584 30.269 1.00 0.00 6 SER A O 8
ATOM 10776 N N . GLY A 1 7 ? -3.441 11.455 28.050 1.00 0.00 7 GLY A N 8
ATOM 10777 C CA . GLY A 1 7 ? -4.885 11.509 28.188 1.00 0.00 7 GLY A CA 8
ATOM 10778 C C . GLY A 1 7 ? -5.581 10.393 27.436 1.00 0.00 7 GLY A C 8
ATOM 10779 O O . GLY A 1 7 ? -6.578 10.623 26.752 1.00 0.00 7 GLY A O 8
ATOM 10783 N N . MET A 1 8 ? -5.054 9.179 27.562 1.00 0.00 8 MET A N 8
ATOM 10784 C CA . MET A 1 8 ? -5.632 8.022 26.888 1.00 0.00 8 MET A CA 8
ATOM 10785 C C . MET A 1 8 ? -6.186 7.024 27.899 1.00 0.00 8 MET A C 8
ATOM 10786 O O . MET A 1 8 ? -5.826 7.033 29.077 1.00 0.00 8 MET A O 8
ATOM 10800 N N . PRO A 1 9 ? -7.081 6.141 27.432 1.00 0.00 9 PRO A N 8
ATOM 10801 C CA . PRO A 1 9 ? -7.702 5.120 28.281 1.00 0.00 9 PRO A CA 8
ATOM 10802 C C . PRO A 1 9 ? -6.714 4.040 28.706 1.00 0.00 9 PRO A C 8
ATOM 10803 O O . PRO A 1 9 ? -6.397 3.134 27.934 1.00 0.00 9 PRO A O 8
ATOM 10814 N N . THR A 1 10 ? -6.228 4.140 29.940 1.00 0.00 10 THR A N 8
ATOM 10815 C CA . THR A 1 10 ? -5.275 3.173 30.468 1.00 0.00 10 THR A CA 8
ATOM 10816 C C . THR A 1 10 ? -5.461 2.980 31.968 1.00 0.00 10 THR A C 8
ATOM 10817 O O . THR A 1 10 ? -5.615 3.947 32.713 1.00 0.00 10 THR A O 8
ATOM 10828 N N . ASN A 1 11 ? -5.446 1.725 32.405 1.00 0.00 11 ASN A N 8
ATOM 10829 C CA . ASN A 1 11 ? -5.613 1.405 33.819 1.00 0.00 11 ASN A CA 8
ATOM 10830 C C . ASN A 1 11 ? -4.562 0.399 34.277 1.00 0.00 11 ASN A C 8
ATOM 10831 O O . ASN A 1 11 ? -4.069 -0.405 33.484 1.00 0.00 11 ASN A O 8
ATOM 10842 N N . CYS A 1 12 ? -4.224 0.447 35.561 1.00 0.00 12 CYS A N 8
ATOM 10843 C CA . CYS A 1 12 ? -3.233 -0.459 36.126 1.00 0.00 12 CYS A CA 8
ATOM 10844 C C . CYS A 1 12 ? -3.749 -1.895 36.131 1.00 0.00 12 CYS A C 8
ATOM 10845 O O . CYS A 1 12 ? -4.854 -2.167 36.598 1.00 0.00 12 CYS A O 8
ATOM 10852 N N . ALA A 1 13 ? -2.940 -2.811 35.607 1.00 0.00 13 ALA A N 8
ATOM 10853 C CA . ALA A 1 13 ? -3.313 -4.219 35.553 1.00 0.00 13 ALA A CA 8
ATOM 10854 C C . ALA A 1 13 ? -3.375 -4.824 36.951 1.00 0.00 13 ALA A C 8
ATOM 10855 O O . ALA A 1 13 ? -4.172 -5.725 37.212 1.00 0.00 13 ALA A O 8
ATOM 10862 N N . ALA A 1 14 ? -2.530 -4.324 37.846 1.00 0.00 14 ALA A N 8
ATOM 10863 C CA . ALA A 1 14 ? -2.490 -4.815 39.218 1.00 0.00 14 ALA A CA 8
ATOM 10864 C C . ALA A 1 14 ? -3.887 -5.178 39.711 1.00 0.00 14 ALA A C 8
ATOM 10865 O O . ALA A 1 14 ? -4.851 -4.456 39.459 1.00 0.00 14 ALA A O 8
ATOM 10872 N N . ALA A 1 15 ? -3.987 -6.300 40.416 1.00 0.00 15 ALA A N 8
ATOM 10873 C CA . ALA A 1 15 ? -5.266 -6.757 40.946 1.00 0.00 15 ALA A CA 8
ATOM 10874 C C . ALA A 1 15 ? -5.879 -5.716 41.876 1.00 0.00 15 ALA A C 8
ATOM 10875 O O . ALA A 1 15 ? -5.396 -5.502 42.987 1.00 0.00 15 ALA A O 8
ATOM 10882 N N . GLY A 1 16 ? -6.945 -5.069 41.413 1.00 0.00 16 GLY A N 8
ATOM 10883 C CA . GLY A 1 16 ? -7.605 -4.057 42.216 1.00 0.00 16 GLY A CA 8
ATOM 10884 C C . GLY A 1 16 ? -6.692 -2.893 42.547 1.00 0.00 16 GLY A C 8
ATOM 10885 O O . GLY A 1 16 ? -6.250 -2.744 43.687 1.00 0.00 16 GLY A O 8
ATOM 10889 N N . CYS A 1 17 ? -6.406 -2.065 41.548 1.00 0.00 17 CYS A N 8
ATOM 10890 C CA . CYS A 1 17 ? -5.538 -0.909 41.736 1.00 0.00 17 CYS A CA 8
ATOM 10891 C C . CYS A 1 17 ? -5.941 0.232 40.806 1.00 0.00 17 CYS A C 8
ATOM 10892 O O . CYS A 1 17 ? -6.368 1.294 41.258 1.00 0.00 17 CYS A O 8
ATOM 10899 N N . ALA A 1 18 ? -5.803 0.003 39.504 1.00 0.00 18 ALA A N 8
ATOM 10900 C CA . ALA A 1 18 ? -6.155 1.009 38.510 1.00 0.00 18 ALA A CA 8
ATOM 10901 C C . ALA A 1 18 ? -5.278 2.249 38.651 1.00 0.00 18 ALA A C 8
ATOM 10902 O O . ALA A 1 18 ? -4.241 2.367 37.998 1.00 0.00 18 ALA A O 8
ATOM 10909 N N . THR A 1 19 ? -5.702 3.174 39.507 1.00 0.00 19 THR A N 8
ATOM 10910 C CA . THR A 1 19 ? -4.957 4.406 39.732 1.00 0.00 19 THR A CA 8
ATOM 10911 C C . THR A 1 19 ? -5.288 5.450 38.671 1.00 0.00 19 THR A C 8
ATOM 10912 O O . THR A 1 19 ? -4.676 6.517 38.623 1.00 0.00 19 THR A O 8
ATOM 10923 N N . THR A 1 20 ? -6.261 5.136 37.821 1.00 0.00 20 THR A N 8
ATOM 10924 C CA . THR A 1 20 ? -6.673 6.046 36.761 1.00 0.00 20 THR A CA 8
ATOM 10925 C C . THR A 1 20 ? -6.771 7.479 37.273 1.00 0.00 20 THR A C 8
ATOM 10926 O O . THR A 1 20 ? -5.905 8.308 36.995 1.00 0.00 20 THR A O 8
ATOM 10937 N N . TYR A 1 21 ? -7.830 7.762 38.023 1.00 0.00 21 TYR A N 8
ATOM 10938 C CA . TYR A 1 21 ? -8.042 9.096 38.573 1.00 0.00 21 TYR A CA 8
ATOM 10939 C C . TYR A 1 21 ? -7.901 9.087 40.092 1.00 0.00 21 TYR A C 8
ATOM 10940 O O . TYR A 1 21 ? -8.440 8.215 40.771 1.00 0.00 21 TYR A O 8
ATOM 10958 N N . ASN A 1 22 ? -7.174 10.067 40.618 1.00 0.00 22 ASN A N 8
ATOM 10959 C CA . ASN A 1 22 ? -6.961 10.174 42.057 1.00 0.00 22 ASN A CA 8
ATOM 10960 C C . ASN A 1 22 ? -6.963 11.634 42.500 1.00 0.00 22 ASN A C 8
ATOM 10961 O O . ASN A 1 22 ? -6.501 11.963 43.593 1.00 0.00 22 ASN A O 8
ATOM 10972 N N . LYS A 1 23 ? -7.487 12.505 41.645 1.00 0.00 23 LYS A N 8
ATOM 10973 C CA . LYS A 1 23 ? -7.552 13.930 41.948 1.00 0.00 23 LYS A CA 8
ATOM 10974 C C . LYS A 1 23 ? -6.210 14.604 41.682 1.00 0.00 23 LYS A C 8
ATOM 10975 O O . LYS A 1 23 ? -6.064 15.366 40.725 1.00 0.00 23 LYS A O 8
ATOM 10994 N N . HIS A 1 24 ? -5.230 14.319 42.534 1.00 0.00 24 HIS A N 8
ATOM 10995 C CA . HIS A 1 24 ? -3.899 14.896 42.390 1.00 0.00 24 HIS A CA 8
ATOM 10996 C C . HIS A 1 24 ? -2.828 13.810 42.428 1.00 0.00 24 HIS A C 8
ATOM 10997 O O . HIS A 1 24 ? -2.332 13.450 43.496 1.00 0.00 24 HIS A O 8
ATOM 11011 N N . ILE A 1 25 ? -2.478 13.290 41.256 1.00 0.00 25 ILE A N 8
ATOM 11012 C CA . ILE A 1 25 ? -1.466 12.246 41.156 1.00 0.00 25 ILE A CA 8
ATOM 11013 C C . ILE A 1 25 ? -0.658 12.384 39.870 1.00 0.00 25 ILE A C 8
ATOM 11014 O O . ILE A 1 25 ? -1.182 12.804 38.839 1.00 0.00 25 ILE A O 8
ATOM 11030 N N . ASN A 1 26 ? 0.620 12.026 39.939 1.00 0.00 26 ASN A N 8
ATOM 11031 C CA . ASN A 1 26 ? 1.500 12.109 38.780 1.00 0.00 26 ASN A CA 8
ATOM 11032 C C . ASN A 1 26 ? 2.303 10.822 38.613 1.00 0.00 26 ASN A C 8
ATOM 11033 O O . ASN A 1 26 ? 3.520 10.856 38.432 1.00 0.00 26 ASN A O 8
ATOM 11044 N N . ILE A 1 27 ? 1.612 9.688 38.674 1.00 0.00 27 ILE A N 8
ATOM 11045 C CA . ILE A 1 27 ? 2.259 8.391 38.528 1.00 0.00 27 ILE A CA 8
ATOM 11046 C C . ILE A 1 27 ? 2.534 8.075 37.062 1.00 0.00 27 ILE A C 8
ATOM 11047 O O . ILE A 1 27 ? 1.707 8.350 36.192 1.00 0.00 27 ILE A O 8
ATOM 11063 N N . SER A 1 28 ? 3.699 7.495 36.795 1.00 0.00 28 SER A N 8
ATOM 11064 C CA . SER A 1 28 ? 4.084 7.144 35.433 1.00 0.00 28 SER A CA 8
ATOM 11065 C C . SER A 1 28 ? 3.427 5.836 35.003 1.00 0.00 28 SER A C 8
ATOM 11066 O O . SER A 1 28 ? 2.723 5.195 35.785 1.00 0.00 28 SER A O 8
ATOM 11074 N N . PHE A 1 29 ? 3.661 5.445 33.755 1.00 0.00 29 PHE A N 8
ATOM 11075 C CA . PHE A 1 29 ? 3.091 4.214 33.219 1.00 0.00 29 PHE A CA 8
ATOM 11076 C C . PHE A 1 29 ? 4.178 3.331 32.613 1.00 0.00 29 PHE A C 8
ATOM 11077 O O . PHE A 1 29 ? 4.726 3.640 31.554 1.00 0.00 29 PHE A O 8
ATOM 11094 N N . HIS A 1 30 ? 4.485 2.230 33.291 1.00 0.00 30 HIS A N 8
ATOM 11095 C CA . HIS A 1 30 ? 5.506 1.301 32.820 1.00 0.00 30 HIS A CA 8
ATOM 11096 C C . HIS A 1 30 ? 4.889 -0.047 32.460 1.00 0.00 30 HIS A C 8
ATOM 11097 O O . HIS A 1 30 ? 4.667 -0.891 33.329 1.00 0.00 30 HIS A O 8
ATOM 11111 N N . ARG A 1 31 ? 4.614 -0.242 31.174 1.00 0.00 31 ARG A N 8
ATOM 11112 C CA . ARG A 1 31 ? 4.021 -1.486 30.700 1.00 0.00 31 ARG A CA 8
ATOM 11113 C C . ARG A 1 31 ? 4.865 -2.686 31.122 1.00 0.00 31 ARG A C 8
ATOM 11114 O O . ARG A 1 31 ? 5.903 -2.532 31.765 1.00 0.00 31 ARG A O 8
ATOM 11135 N N . PHE A 1 32 ? 4.411 -3.880 30.756 1.00 0.00 32 PHE A N 8
ATOM 11136 C CA . PHE A 1 32 ? 5.123 -5.106 31.097 1.00 0.00 32 PHE A CA 8
ATOM 11137 C C . PHE A 1 32 ? 6.450 -5.191 30.349 1.00 0.00 32 PHE A C 8
ATOM 11138 O O . PHE A 1 32 ? 6.641 -4.574 29.301 1.00 0.00 32 PHE A O 8
ATOM 11155 N N . PRO A 1 33 ? 7.390 -5.973 30.900 1.00 0.00 33 PRO A N 8
ATOM 11156 C CA . PRO A 1 33 ? 8.716 -6.158 30.302 1.00 0.00 33 PRO A CA 8
ATOM 11157 C C . PRO A 1 33 ? 8.662 -6.965 29.010 1.00 0.00 33 PRO A C 8
ATOM 11158 O O . PRO A 1 33 ? 7.918 -7.942 28.906 1.00 0.00 33 PRO A O 8
ATOM 11169 N N . LEU A 1 34 ? 9.454 -6.552 28.027 1.00 0.00 34 LEU A N 8
ATOM 11170 C CA . LEU A 1 34 ? 9.497 -7.238 26.740 1.00 0.00 34 LEU A CA 8
ATOM 11171 C C . LEU A 1 34 ? 10.242 -8.564 26.854 1.00 0.00 34 LEU A C 8
ATOM 11172 O O . LEU A 1 34 ? 10.205 -9.388 25.940 1.00 0.00 34 LEU A O 8
ATOM 11188 N N . ASP A 1 35 ? 10.915 -8.763 27.981 1.00 0.00 35 ASP A N 8
ATOM 11189 C CA . ASP A 1 35 ? 11.666 -9.991 28.217 1.00 0.00 35 ASP A CA 8
ATOM 11190 C C . ASP A 1 35 ? 10.762 -11.081 28.784 1.00 0.00 35 ASP A C 8
ATOM 11191 O O . ASP A 1 35 ? 9.825 -10.814 29.538 1.00 0.00 35 ASP A O 8
ATOM 11200 N N . PRO A 1 36 ? 11.047 -12.338 28.415 1.00 0.00 36 PRO A N 8
ATOM 11201 C CA . PRO A 1 36 ? 10.271 -13.493 28.875 1.00 0.00 36 PRO A CA 8
ATOM 11202 C C . PRO A 1 36 ? 10.479 -13.778 30.359 1.00 0.00 36 PRO A C 8
ATOM 11203 O O . PRO A 1 36 ? 9.536 -14.108 31.077 1.00 0.00 36 PRO A O 8
ATOM 11214 N N . LYS A 1 37 ? 11.721 -13.648 30.812 1.00 0.00 37 LYS A N 8
ATOM 11215 C CA . LYS A 1 37 ? 12.055 -13.889 32.211 1.00 0.00 37 LYS A CA 8
ATOM 11216 C C . LYS A 1 37 ? 11.215 -13.008 33.130 1.00 0.00 37 LYS A C 8
ATOM 11217 O O . LYS A 1 37 ? 10.708 -13.469 34.154 1.00 0.00 37 LYS A O 8
ATOM 11236 N N . ARG A 1 38 ? 11.070 -11.741 32.758 1.00 0.00 38 ARG A N 8
ATOM 11237 C CA . ARG A 1 38 ? 10.291 -10.796 33.550 1.00 0.00 38 ARG A CA 8
ATOM 11238 C C . ARG A 1 38 ? 8.810 -10.878 33.190 1.00 0.00 38 ARG A C 8
ATOM 11239 O O . ARG A 1 38 ? 7.954 -10.994 34.067 1.00 0.00 38 ARG A O 8
ATOM 11260 N N . ARG A 1 39 ? 8.516 -10.817 31.896 1.00 0.00 39 ARG A N 8
ATOM 11261 C CA . ARG A 1 39 ? 7.139 -10.882 31.421 1.00 0.00 39 ARG A CA 8
ATOM 11262 C C . ARG A 1 39 ? 6.329 -11.884 32.238 1.00 0.00 39 ARG A C 8
ATOM 11263 O O . ARG A 1 39 ? 5.254 -11.563 32.745 1.00 0.00 39 ARG A O 8
ATOM 11284 N N . LYS A 1 40 ? 6.852 -13.099 32.360 1.00 0.00 40 LYS A N 8
ATOM 11285 C CA . LYS A 1 40 ? 6.179 -14.149 33.116 1.00 0.00 40 LYS A CA 8
ATOM 11286 C C . LYS A 1 40 ? 6.084 -13.781 34.593 1.00 0.00 40 LYS A C 8
ATOM 11287 O O . LYS A 1 40 ? 5.067 -14.031 35.239 1.00 0.00 40 LYS A O 8
ATOM 11306 N N . GLU A 1 41 ? 7.149 -13.186 35.120 1.00 0.00 41 GLU A N 8
ATOM 11307 C CA . GLU A 1 41 ? 7.183 -12.783 36.521 1.00 0.00 41 GLU A CA 8
ATOM 11308 C C . GLU A 1 41 ? 6.072 -11.783 36.827 1.00 0.00 41 GLU A C 8
ATOM 11309 O O . GLU A 1 41 ? 5.216 -12.032 37.677 1.00 0.00 41 GLU A O 8
ATOM 11321 N N . TRP A 1 42 ? 6.092 -10.653 36.130 1.00 0.00 42 TRP A N 8
ATOM 11322 C CA . TRP A 1 42 ? 5.086 -9.616 36.327 1.00 0.00 42 TRP A CA 8
ATOM 11323 C C . TRP A 1 42 ? 3.689 -10.220 36.404 1.00 0.00 42 TRP A C 8
ATOM 11324 O O . TRP A 1 42 ? 2.954 -9.989 37.364 1.00 0.00 42 TRP A O 8
ATOM 11345 N N . VAL A 1 43 ? 3.327 -10.994 35.386 1.00 0.00 43 VAL A N 8
ATOM 11346 C CA . VAL A 1 43 ? 2.017 -11.633 35.339 1.00 0.00 43 VAL A CA 8
ATOM 11347 C C . VAL A 1 43 ? 1.838 -12.606 36.498 1.00 0.00 43 VAL A C 8
ATOM 11348 O O . VAL A 1 43 ? 0.714 -12.912 36.898 1.00 0.00 43 VAL A O 8
ATOM 11361 N N . ARG A 1 44 ? 2.954 -13.090 37.035 1.00 0.00 44 ARG A N 8
ATOM 11362 C CA . ARG A 1 44 ? 2.920 -14.030 38.149 1.00 0.00 44 ARG A CA 8
ATOM 11363 C C . ARG A 1 44 ? 2.952 -13.292 39.484 1.00 0.00 44 ARG A C 8
ATOM 11364 O O . ARG A 1 44 ? 2.569 -13.841 40.518 1.00 0.00 44 ARG A O 8
ATOM 11385 N N . LEU A 1 45 ? 3.411 -12.045 39.455 1.00 0.00 45 LEU A N 8
ATOM 11386 C CA . LEU A 1 45 ? 3.492 -11.231 40.663 1.00 0.00 45 LEU A CA 8
ATOM 11387 C C . LEU A 1 45 ? 2.190 -10.474 40.899 1.00 0.00 45 LEU A C 8
ATOM 11388 O O . LEU A 1 45 ? 1.712 -10.376 42.029 1.00 0.00 45 LEU A O 8
ATOM 11404 N N . VAL A 1 46 ? 1.617 -9.942 39.823 1.00 0.00 46 VAL A N 8
ATOM 11405 C CA . VAL A 1 46 ? 0.368 -9.196 39.912 1.00 0.00 46 VAL A CA 8
ATOM 11406 C C . VAL A 1 46 ? -0.762 -10.077 40.434 1.00 0.00 46 VAL A C 8
ATOM 11407 O O . VAL A 1 46 ? -1.690 -9.595 41.083 1.00 0.00 46 VAL A O 8
ATOM 11420 N N . ARG A 1 47 ? -0.677 -11.372 40.145 1.00 0.00 47 ARG A N 8
ATOM 11421 C CA . ARG A 1 47 ? -1.692 -12.321 40.584 1.00 0.00 47 ARG A CA 8
ATOM 11422 C C . ARG A 1 47 ? -3.010 -12.084 39.852 1.00 0.00 47 ARG A C 8
ATOM 11423 O O . ARG A 1 47 ? -3.891 -11.383 40.351 1.00 0.00 47 ARG A O 8
ATOM 11444 N N . ARG A 1 48 ? -3.138 -12.673 38.668 1.00 0.00 48 ARG A N 8
ATOM 11445 C CA . ARG A 1 48 ? -4.347 -12.525 37.867 1.00 0.00 48 ARG A CA 8
ATOM 11446 C C . ARG A 1 48 ? -4.673 -13.820 37.129 1.00 0.00 48 ARG A C 8
ATOM 11447 O O . ARG A 1 48 ? -3.792 -14.642 36.876 1.00 0.00 48 ARG A O 8
ATOM 11468 N N . LYS A 1 49 ? -5.945 -13.996 36.788 1.00 0.00 49 LYS A N 8
ATOM 11469 C CA . LYS A 1 49 ? -6.389 -15.191 36.079 1.00 0.00 49 LYS A CA 8
ATOM 11470 C C . LYS A 1 49 ? -6.468 -14.934 34.577 1.00 0.00 49 LYS A C 8
ATOM 11471 O O . LYS A 1 49 ? -7.125 -13.994 34.133 1.00 0.00 49 LYS A O 8
ATOM 11490 N N . ASN A 1 50 ? -5.794 -15.777 33.801 1.00 0.00 50 ASN A N 8
ATOM 11491 C CA . ASN A 1 50 ? -5.789 -15.641 32.349 1.00 0.00 50 ASN A CA 8
ATOM 11492 C C . ASN A 1 50 ? -5.477 -14.206 31.938 1.00 0.00 50 ASN A C 8
ATOM 11493 O O . ASN A 1 50 ? -6.027 -13.695 30.962 1.00 0.00 50 ASN A O 8
ATOM 11504 N N . PHE A 1 51 ? -4.591 -13.561 32.689 1.00 0.00 51 PHE A N 8
ATOM 11505 C CA . PHE A 1 51 ? -4.205 -12.184 32.403 1.00 0.00 51 PHE A CA 8
ATOM 11506 C C . PHE A 1 51 ? -2.859 -12.133 31.686 1.00 0.00 51 PHE A C 8
ATOM 11507 O O . PHE A 1 51 ? -2.048 -13.053 31.798 1.00 0.00 51 PHE A O 8
ATOM 11524 N N . VAL A 1 52 ? -2.628 -11.052 30.948 1.00 0.00 52 VAL A N 8
ATOM 11525 C CA . VAL A 1 52 ? -1.381 -10.880 30.212 1.00 0.00 52 VAL A CA 8
ATOM 11526 C C . VAL A 1 52 ? -1.334 -9.522 29.521 1.00 0.00 52 VAL A C 8
ATOM 11527 O O . VAL A 1 52 ? -2.345 -9.004 29.047 1.00 0.00 52 VAL A O 8
ATOM 11540 N N . PRO A 1 53 ? -0.131 -8.931 29.460 1.00 0.00 53 PRO A N 8
ATOM 11541 C CA . PRO A 1 53 ? 0.078 -7.625 28.827 1.00 0.00 53 PRO A CA 8
ATOM 11542 C C . PRO A 1 53 ? -0.079 -7.685 27.311 1.00 0.00 53 PRO A C 8
ATOM 11543 O O . PRO A 1 53 ? 0.715 -8.322 26.620 1.00 0.00 53 PRO A O 8
ATOM 11554 N N . GLY A 1 54 ? -1.108 -7.015 26.800 1.00 0.00 54 GLY A N 8
ATOM 11555 C CA . GLY A 1 54 ? -1.349 -7.004 25.369 1.00 0.00 54 GLY A CA 8
ATOM 11556 C C . GLY A 1 54 ? -1.660 -5.617 24.844 1.00 0.00 54 GLY A C 8
ATOM 11557 O O . GLY A 1 54 ? -1.219 -5.242 23.757 1.00 0.00 54 GLY A O 8
ATOM 11561 N N . LYS A 1 55 ? -2.424 -4.851 25.616 1.00 0.00 55 LYS A N 8
ATOM 11562 C CA . LYS A 1 55 ? -2.795 -3.497 25.224 1.00 0.00 55 LYS A CA 8
ATOM 11563 C C . LYS A 1 55 ? -3.457 -2.757 26.382 1.00 0.00 55 LYS A C 8
ATOM 11564 O O . LYS A 1 55 ? -4.436 -3.233 26.958 1.00 0.00 55 LYS A O 8
ATOM 11583 N N . HIS A 1 56 ? -2.916 -1.590 26.719 1.00 0.00 56 HIS A N 8
ATOM 11584 C CA . HIS A 1 56 ? -3.456 -0.783 27.808 1.00 0.00 56 HIS A CA 8
ATOM 11585 C C . HIS A 1 56 ? -3.030 -1.343 29.161 1.00 0.00 56 HIS A C 8
ATOM 11586 O O . HIS A 1 56 ? -3.377 -0.796 30.209 1.00 0.00 56 HIS A O 8
ATOM 11600 N N . THR A 1 57 ? -2.276 -2.438 29.133 1.00 0.00 57 THR A N 8
ATOM 11601 C CA . THR A 1 57 ? -1.805 -3.073 30.357 1.00 0.00 57 THR A CA 8
ATOM 11602 C C . THR A 1 57 ? -0.539 -2.400 30.874 1.00 0.00 57 THR A C 8
ATOM 11603 O O . THR A 1 57 ? 0.505 -2.433 30.221 1.00 0.00 57 THR A O 8
ATOM 11614 N N . PHE A 1 58 ? -0.637 -1.789 32.050 1.00 0.00 58 PHE A N 8
ATOM 11615 C CA . PHE A 1 58 ? 0.501 -1.107 32.654 1.00 0.00 58 PHE A CA 8
ATOM 11616 C C . PHE A 1 58 ? 0.447 -1.203 34.176 1.00 0.00 58 PHE A C 8
ATOM 11617 O O . PHE A 1 58 ? -0.591 -1.528 34.753 1.00 0.00 58 PHE A O 8
ATOM 11634 N N . LEU A 1 59 ? 1.573 -0.918 34.821 1.00 0.00 59 LEU A N 8
ATOM 11635 C CA . LEU A 1 59 ? 1.656 -0.973 36.277 1.00 0.00 59 LEU A CA 8
ATOM 11636 C C . LEU A 1 59 ? 2.202 0.336 36.840 1.00 0.00 59 LEU A C 8
ATOM 11637 O O . LEU A 1 59 ? 3.155 0.904 36.307 1.00 0.00 59 LEU A O 8
ATOM 11653 N N . CYS A 1 60 ? 1.592 0.808 37.922 1.00 0.00 60 CYS A N 8
ATOM 11654 C CA . CYS A 1 60 ? 2.016 2.048 38.560 1.00 0.00 60 CYS A CA 8
ATOM 11655 C C . CYS A 1 60 ? 3.495 1.991 38.930 1.00 0.00 60 CYS A C 8
ATOM 11656 O O . CYS A 1 60 ? 4.114 0.927 38.894 1.00 0.00 60 CYS A O 8
ATOM 11663 N N . SER A 1 61 ? 4.056 3.142 39.286 1.00 0.00 61 SER A N 8
ATOM 11664 C CA . SER A 1 61 ? 5.463 3.225 39.660 1.00 0.00 61 SER A CA 8
ATOM 11665 C C . SER A 1 61 ? 5.627 3.169 41.176 1.00 0.00 61 SER A C 8
ATOM 11666 O O . SER A 1 61 ? 6.716 2.906 41.685 1.00 0.00 61 SER A O 8
ATOM 11674 N N . LYS A 1 62 ? 4.536 3.418 41.892 1.00 0.00 62 LYS A N 8
ATOM 11675 C CA . LYS A 1 62 ? 4.556 3.396 43.350 1.00 0.00 62 LYS A CA 8
ATOM 11676 C C . LYS A 1 62 ? 4.932 2.012 43.868 1.00 0.00 62 LYS A C 8
ATOM 11677 O O . LYS A 1 62 ? 5.488 1.876 44.959 1.00 0.00 62 LYS A O 8
ATOM 11696 N N . HIS A 1 63 ? 4.628 0.987 43.078 1.00 0.00 63 HIS A N 8
ATOM 11697 C CA . HIS A 1 63 ? 4.937 -0.388 43.457 1.00 0.00 63 HIS A CA 8
ATOM 11698 C C . HIS A 1 63 ? 6.445 -0.597 43.559 1.00 0.00 63 HIS A C 8
ATOM 11699 O O . HIS A 1 63 ? 6.963 -0.946 44.620 1.00 0.00 63 HIS A O 8
ATOM 11713 N N . PHE A 1 64 ? 7.144 -0.383 42.449 1.00 0.00 64 PHE A N 8
ATOM 11714 C CA . PHE A 1 64 ? 8.592 -0.550 42.413 1.00 0.00 64 PHE A CA 8
ATOM 11715 C C . PHE A 1 64 ? 9.280 0.467 43.320 1.00 0.00 64 PHE A C 8
ATOM 11716 O O . PHE A 1 64 ? 8.770 1.565 43.536 1.00 0.00 64 PHE A O 8
ATOM 11733 N N . GLU A 1 65 ? 10.440 0.090 43.849 1.00 0.00 65 GLU A N 8
ATOM 11734 C CA . GLU A 1 65 ? 11.196 0.968 44.734 1.00 0.00 65 GLU A CA 8
ATOM 11735 C C . GLU A 1 65 ? 11.911 2.057 43.939 1.00 0.00 65 GLU A C 8
ATOM 11736 O O . GLU A 1 65 ? 11.318 3.078 43.594 1.00 0.00 65 GLU A O 8
ATOM 11748 N N . ALA A 1 66 ? 13.189 1.830 43.653 1.00 0.00 66 ALA A N 8
ATOM 11749 C CA . ALA A 1 66 ? 13.984 2.790 42.898 1.00 0.00 66 ALA A CA 8
ATOM 11750 C C . ALA A 1 66 ? 15.071 2.088 42.090 1.00 0.00 66 ALA A C 8
ATOM 11751 O O . ALA A 1 66 ? 15.358 2.469 40.955 1.00 0.00 66 ALA A O 8
ATOM 11758 N N . SER A 1 67 ? 15.673 1.062 42.683 1.00 0.00 67 SER A N 8
ATOM 11759 C CA . SER A 1 67 ? 16.732 0.310 42.020 1.00 0.00 67 SER A CA 8
ATOM 11760 C C . SER A 1 67 ? 16.196 -0.407 40.785 1.00 0.00 67 SER A C 8
ATOM 11761 O O . SER A 1 67 ? 16.964 -0.938 39.980 1.00 0.00 67 SER A O 8
ATOM 11769 N N . CYS A 1 68 ? 14.876 -0.419 40.641 1.00 0.00 68 CYS A N 8
ATOM 11770 C CA . CYS A 1 68 ? 14.236 -1.072 39.504 1.00 0.00 68 CYS A CA 8
ATOM 11771 C C . CYS A 1 68 ? 14.111 -0.112 38.326 1.00 0.00 68 CYS A C 8
ATOM 11772 O O . CYS A 1 68 ? 13.600 -0.475 37.266 1.00 0.00 68 CYS A O 8
ATOM 11780 N N . PHE A 1 69 ? 14.579 1.117 38.519 1.00 0.00 69 PHE A N 8
ATOM 11781 C CA . PHE A 1 69 ? 14.517 2.132 37.473 1.00 0.00 69 PHE A CA 8
ATOM 11782 C C . PHE A 1 69 ? 15.918 2.518 37.006 1.00 0.00 69 PHE A C 8
ATOM 11783 O O . PHE A 1 69 ? 16.914 1.977 37.485 1.00 0.00 69 PHE A O 8
ATOM 11800 N N . ASP A 1 70 ? 15.984 3.456 36.068 1.00 0.00 70 ASP A N 8
ATOM 11801 C CA . ASP A 1 70 ? 17.261 3.915 35.535 1.00 0.00 70 ASP A CA 8
ATOM 11802 C C . ASP A 1 70 ? 17.632 5.277 36.113 1.00 0.00 70 ASP A C 8
ATOM 11803 O O . ASP A 1 70 ? 17.512 6.303 35.441 1.00 0.00 70 ASP A O 8
ATOM 11812 N N . LEU A 1 71 ? 18.082 5.281 37.363 1.00 0.00 71 LEU A N 8
ATOM 11813 C CA . LEU A 1 71 ? 18.470 6.518 38.033 1.00 0.00 71 LEU A CA 8
ATOM 11814 C C . LEU A 1 71 ? 19.889 6.924 37.647 1.00 0.00 71 LEU A C 8
ATOM 11815 O O . LEU A 1 71 ? 20.201 8.111 37.547 1.00 0.00 71 LEU A O 8
ATOM 11831 N N . THR A 1 72 ? 20.745 5.931 37.430 1.00 0.00 72 THR A N 8
ATOM 11832 C CA . THR A 1 72 ? 22.130 6.185 37.054 1.00 0.00 72 THR A CA 8
ATOM 11833 C C . THR A 1 72 ? 22.277 6.300 35.541 1.00 0.00 72 THR A C 8
ATOM 11834 O O . THR A 1 72 ? 23.016 5.538 34.919 1.00 0.00 72 THR A O 8
ATOM 11845 N N . GLY A 1 73 ? 21.568 7.259 34.953 1.00 0.00 73 GLY A N 8
ATOM 11846 C CA . GLY A 1 73 ? 21.634 7.457 33.517 1.00 0.00 73 GLY A CA 8
ATOM 11847 C C . GLY A 1 73 ? 20.825 8.654 33.059 1.00 0.00 73 GLY A C 8
ATOM 11848 O O . GLY A 1 73 ? 21.338 9.526 32.359 1.00 0.00 73 GLY A O 8
ATOM 11852 N N . GLN A 1 74 ? 19.556 8.694 33.452 1.00 0.00 74 GLN A N 8
ATOM 11853 C CA . GLN A 1 74 ? 18.674 9.793 33.075 1.00 0.00 74 GLN A CA 8
ATOM 11854 C C . GLN A 1 74 ? 17.254 9.548 33.575 1.00 0.00 74 GLN A C 8
ATOM 11855 O O . GLN A 1 74 ? 16.693 8.469 33.379 1.00 0.00 74 GLN A O 8
ATOM 11869 N N . THR A 1 75 ? 16.678 10.556 34.222 1.00 0.00 75 THR A N 8
ATOM 11870 C CA . THR A 1 75 ? 15.324 10.449 34.752 1.00 0.00 75 THR A CA 8
ATOM 11871 C C . THR A 1 75 ? 15.104 9.103 35.432 1.00 0.00 75 THR A C 8
ATOM 11872 O O . THR A 1 75 ? 16.056 8.370 35.702 1.00 0.00 75 THR A O 8
ATOM 11883 N N . ARG A 1 76 ? 13.843 8.782 35.705 1.00 0.00 76 ARG A N 8
ATOM 11884 C CA . ARG A 1 76 ? 13.499 7.523 36.354 1.00 0.00 76 ARG A CA 8
ATOM 11885 C C . ARG A 1 76 ? 12.716 6.619 35.406 1.00 0.00 76 ARG A C 8
ATOM 11886 O O . ARG A 1 76 ? 11.499 6.748 35.272 1.00 0.00 76 ARG A O 8
ATOM 11907 N N . ARG A 1 77 ? 13.423 5.704 34.750 1.00 0.00 77 ARG A N 8
ATOM 11908 C CA . ARG A 1 77 ? 12.796 4.780 33.814 1.00 0.00 77 ARG A CA 8
ATOM 11909 C C . ARG A 1 77 ? 12.846 3.350 34.344 1.00 0.00 77 ARG A C 8
ATOM 11910 O O . ARG A 1 77 ? 13.902 2.866 34.756 1.00 0.00 77 ARG A O 8
ATOM 11931 N N . LEU A 1 78 ? 11.700 2.679 34.333 1.00 0.00 78 LEU A N 8
ATOM 11932 C CA . LEU A 1 78 ? 11.613 1.304 34.813 1.00 0.00 78 LEU A CA 8
ATOM 11933 C C . LEU A 1 78 ? 12.474 0.375 33.964 1.00 0.00 78 LEU A C 8
ATOM 11934 O O . LEU A 1 78 ? 12.170 0.121 32.798 1.00 0.00 78 LEU A O 8
ATOM 11950 N N . LYS A 1 79 ? 13.551 -0.130 34.556 1.00 0.00 79 LYS A N 8
ATOM 11951 C CA . LYS A 1 79 ? 14.456 -1.034 33.856 1.00 0.00 79 LYS A CA 8
ATOM 11952 C C . LYS A 1 79 ? 13.683 -2.162 33.180 1.00 0.00 79 LYS A C 8
ATOM 11953 O O . LYS A 1 79 ? 12.840 -2.808 33.801 1.00 0.00 79 LYS A O 8
ATOM 11972 N N . MET A 1 80 ? 13.977 -2.393 31.905 1.00 0.00 80 MET A N 8
ATOM 11973 C CA . MET A 1 80 ? 13.311 -3.445 31.145 1.00 0.00 80 MET A CA 8
ATOM 11974 C C . MET A 1 80 ? 13.533 -4.807 31.795 1.00 0.00 80 MET A C 8
ATOM 11975 O O . MET A 1 80 ? 12.882 -5.789 31.437 1.00 0.00 80 MET A O 8
ATOM 11989 N N . ASP A 1 81 ? 14.455 -4.860 32.749 1.00 0.00 81 ASP A N 8
ATOM 11990 C CA . ASP A 1 81 ? 14.762 -6.102 33.449 1.00 0.00 81 ASP A CA 8
ATOM 11991 C C . ASP A 1 81 ? 14.423 -5.989 34.932 1.00 0.00 81 ASP A C 8
ATOM 11992 O O . ASP A 1 81 ? 15.042 -6.642 35.771 1.00 0.00 81 ASP A O 8
ATOM 12001 N N . ALA A 1 82 ? 13.437 -5.154 35.246 1.00 0.00 82 ALA A N 8
ATOM 12002 C CA . ALA A 1 82 ? 13.016 -4.956 36.627 1.00 0.00 82 ALA A CA 8
ATOM 12003 C C . ALA A 1 82 ? 11.649 -5.584 36.879 1.00 0.00 82 ALA A C 8
ATOM 12004 O O . ALA A 1 82 ? 10.752 -5.501 36.040 1.00 0.00 82 ALA A O 8
ATOM 12011 N N . VAL A 1 83 ? 11.498 -6.214 38.040 1.00 0.00 83 VAL A N 8
ATOM 12012 C CA . VAL A 1 83 ? 10.240 -6.856 38.403 1.00 0.00 83 VAL A CA 8
ATOM 12013 C C . VAL A 1 83 ? 9.691 -6.292 39.709 1.00 0.00 83 VAL A C 8
ATOM 12014 O O . VAL A 1 83 ? 10.435 -5.840 40.580 1.00 0.00 83 VAL A O 8
ATOM 12027 N N . PRO A 1 84 ? 8.358 -6.317 39.850 1.00 0.00 84 PRO A N 8
ATOM 12028 C CA . PRO A 1 84 ? 7.679 -5.812 41.047 1.00 0.00 84 PRO A CA 8
ATOM 12029 C C . PRO A 1 84 ? 7.922 -6.694 42.267 1.00 0.00 84 PRO A C 8
ATOM 12030 O O . PRO A 1 84 ? 7.153 -7.614 42.545 1.00 0.00 84 PRO A O 8
ATOM 12041 N N . THR A 1 85 ? 8.998 -6.407 42.993 1.00 0.00 85 THR A N 8
ATOM 12042 C CA . THR A 1 85 ? 9.344 -7.174 44.183 1.00 0.00 85 THR A CA 8
ATOM 12043 C C . THR A 1 85 ? 8.728 -6.557 45.433 1.00 0.00 85 THR A C 8
ATOM 12044 O O . THR A 1 85 ? 9.174 -6.820 46.551 1.00 0.00 85 THR A O 8
ATOM 12055 N N . ILE A 1 86 ? 7.702 -5.737 45.238 1.00 0.00 86 ILE A N 8
ATOM 12056 C CA . ILE A 1 86 ? 7.024 -5.083 46.351 1.00 0.00 86 ILE A CA 8
ATOM 12057 C C . ILE A 1 86 ? 5.509 -5.166 46.198 1.00 0.00 86 ILE A C 8
ATOM 12058 O O . ILE A 1 86 ? 4.829 -5.818 46.991 1.00 0.00 86 ILE A O 8
ATOM 12074 N N . PHE A 1 87 ? 4.987 -4.504 45.171 1.00 0.00 87 PHE A N 8
ATOM 12075 C CA . PHE A 1 87 ? 3.552 -4.503 44.912 1.00 0.00 87 PHE A CA 8
ATOM 12076 C C . PHE A 1 87 ? 2.782 -3.963 46.114 1.00 0.00 87 PHE A C 8
ATOM 12077 O O . PHE A 1 87 ? 2.422 -2.786 46.157 1.00 0.00 87 PHE A O 8
ATOM 12094 N N . ASP A 1 88 ? 2.534 -4.831 47.089 1.00 0.00 88 ASP A N 8
ATOM 12095 C CA . ASP A 1 88 ? 1.808 -4.443 48.292 1.00 0.00 88 ASP A CA 8
ATOM 12096 C C . ASP A 1 88 ? 1.842 -5.559 49.331 1.00 0.00 88 ASP A C 8
ATOM 12097 O O . ASP A 1 88 ? 1.637 -6.729 49.007 1.00 0.00 88 ASP A O 8
ATOM 12106 N N . PHE A 1 89 ? 2.103 -5.190 50.581 1.00 0.00 89 PHE A N 8
ATOM 12107 C CA . PHE A 1 89 ? 2.166 -6.160 51.668 1.00 0.00 89 PHE A CA 8
ATOM 12108 C C . PHE A 1 89 ? 1.369 -5.677 52.875 1.00 0.00 89 PHE A C 8
ATOM 12109 O O . PHE A 1 89 ? 1.844 -4.852 53.656 1.00 0.00 89 PHE A O 8
ATOM 12126 N N . CYS A 1 90 ? 0.155 -6.196 53.021 1.00 0.00 90 CYS A N 8
ATOM 12127 C CA . CYS A 1 90 ? -0.711 -5.817 54.132 1.00 0.00 90 CYS A CA 8
ATOM 12128 C C . CYS A 1 90 ? -1.088 -7.036 54.968 1.00 0.00 90 CYS A C 8
ATOM 12129 O O . CYS A 1 90 ? -0.934 -8.176 54.528 1.00 0.00 90 CYS A O 8
ATOM 12137 N N . THR A 1 91 ? -1.582 -6.789 56.177 1.00 0.00 91 THR A N 8
ATOM 12138 C CA . THR A 1 91 ? -1.979 -7.866 57.076 1.00 0.00 91 THR A CA 8
ATOM 12139 C C . THR A 1 91 ? -3.194 -7.469 57.905 1.00 0.00 91 THR A C 8
ATOM 12140 O O . THR A 1 91 ? -3.335 -6.313 58.305 1.00 0.00 91 THR A O 8
ATOM 12151 N N . HIS A 1 92 ? -4.071 -8.436 58.162 1.00 0.00 92 HIS A N 8
ATOM 12152 C CA . HIS A 1 92 ? -5.275 -8.187 58.946 1.00 0.00 92 HIS A CA 8
ATOM 12153 C C . HIS A 1 92 ? -4.919 -7.765 60.369 1.00 0.00 92 HIS A C 8
ATOM 12154 O O . HIS A 1 92 ? -5.704 -7.097 61.042 1.00 0.00 92 HIS A O 8
ATOM 12168 N N . ILE A 1 93 ? -3.733 -8.158 60.818 1.00 0.00 93 ILE A N 8
ATOM 12169 C CA . ILE A 1 93 ? -3.274 -7.820 62.160 1.00 0.00 93 ILE A CA 8
ATOM 12170 C C . ILE A 1 93 ? -2.402 -6.569 62.143 1.00 0.00 93 ILE A C 8
ATOM 12171 O O . ILE A 1 93 ? -1.254 -6.594 62.588 1.00 0.00 93 ILE A O 8
ATOM 12187 N N . SER A 1 94 ? -2.955 -5.475 61.629 1.00 0.00 94 SER A N 8
ATOM 12188 C CA . SER A 1 94 ? -2.227 -4.214 61.553 1.00 0.00 94 SER A CA 8
ATOM 12189 C C . SER A 1 94 ? -3.151 -3.035 61.841 1.00 0.00 94 SER A C 8
ATOM 12190 O O . SER A 1 94 ? -4.030 -2.712 61.044 1.00 0.00 94 SER A O 8
ATOM 12198 N N . GLY A 1 95 ? -2.944 -2.396 62.989 1.00 0.00 95 GLY A N 8
ATOM 12199 C CA . GLY A 1 95 ? -3.766 -1.260 63.363 1.00 0.00 95 GLY A CA 8
ATOM 12200 C C . GLY A 1 95 ? -5.248 -1.547 63.229 1.00 0.00 95 GLY A C 8
ATOM 12201 O O . GLY A 1 95 ? -5.954 -0.924 62.436 1.00 0.00 95 GLY A O 8
ATOM 12205 N N . PRO A 1 96 ? -5.741 -2.513 64.018 1.00 0.00 96 PRO A N 8
ATOM 12206 C CA . PRO A 1 96 ? -7.154 -2.905 64.002 1.00 0.00 96 PRO A CA 8
ATOM 12207 C C . PRO A 1 96 ? -8.060 -1.828 64.588 1.00 0.00 96 PRO A C 8
ATOM 12208 O O . PRO A 1 96 ? -8.485 -1.920 65.740 1.00 0.00 96 PRO A O 8
ATOM 12219 N N . SER A 1 97 ? -8.355 -0.808 63.788 1.00 0.00 97 SER A N 8
ATOM 12220 C CA . SER A 1 97 ? -9.209 0.288 64.229 1.00 0.00 97 SER A CA 8
ATOM 12221 C C . SER A 1 97 ? -8.895 0.675 65.671 1.00 0.00 97 SER A C 8
ATOM 12222 O O . SER A 1 97 ? -9.670 0.392 66.584 1.00 0.00 97 SER A O 8
ATOM 12230 N N . SER A 1 98 ? -7.751 1.324 65.867 1.00 0.00 98 SER A N 8
ATOM 12231 C CA . SER A 1 98 ? -7.331 1.747 67.198 1.00 0.00 98 SER A CA 8
ATOM 12232 C C . SER A 1 98 ? -6.875 3.203 67.186 1.00 0.00 98 SER A C 8
ATOM 12233 O O . SER A 1 98 ? -7.492 4.063 67.812 1.00 0.00 98 SER A O 8
ATOM 12241 N N . GLY A 1 99 ? -5.788 3.470 66.469 1.00 0.00 99 GLY A N 8
ATOM 12242 C CA . GLY A 1 99 ? -5.266 4.822 66.388 1.00 0.00 99 GLY A CA 8
ATOM 12243 C C . GLY A 1 99 ? -5.296 5.372 64.976 1.00 0.00 99 GLY A C 8
ATOM 12244 O O . GLY A 1 99 ? -5.529 4.608 64.041 1.00 0.00 99 GLY A O 8
ATOM 12249 N N . GLY A 1 1 ? 2.196 20.149 26.281 1.00 0.00 1 GLY A N 9
ATOM 12250 C CA . GLY A 1 1 ? 1.598 19.261 27.260 1.00 0.00 1 GLY A CA 9
ATOM 12251 C C . GLY A 1 1 ? 1.794 17.798 26.913 1.00 0.00 1 GLY A C 9
ATOM 12252 O O . GLY A 1 1 ? 1.340 16.914 27.639 1.00 0.00 1 GLY A O 9
ATOM 12256 N N . SER A 1 2 ? 2.471 17.542 25.798 1.00 0.00 2 SER A N 9
ATOM 12257 C CA . SER A 1 2 ? 2.722 16.177 25.352 1.00 0.00 2 SER A CA 9
ATOM 12258 C C . SER A 1 2 ? 1.411 15.426 25.138 1.00 0.00 2 SER A C 9
ATOM 12259 O O . SER A 1 2 ? 0.808 14.923 26.087 1.00 0.00 2 SER A O 9
ATOM 12267 N N . SER A 1 3 ? 0.975 15.354 23.885 1.00 0.00 3 SER A N 9
ATOM 12268 C CA . SER A 1 3 ? -0.266 14.669 23.545 1.00 0.00 3 SER A CA 9
ATOM 12269 C C . SER A 1 3 ? -0.188 13.190 23.911 1.00 0.00 3 SER A C 9
ATOM 12270 O O . SER A 1 3 ? 0.895 12.608 23.961 1.00 0.00 3 SER A O 9
ATOM 12278 N N . GLY A 1 4 ? -1.345 12.588 24.167 1.00 0.00 4 GLY A N 9
ATOM 12279 C CA . GLY A 1 4 ? -1.387 11.182 24.526 1.00 0.00 4 GLY A CA 9
ATOM 12280 C C . GLY A 1 4 ? -1.813 10.301 23.369 1.00 0.00 4 GLY A C 9
ATOM 12281 O O . GLY A 1 4 ? -1.107 10.198 22.365 1.00 0.00 4 GLY A O 9
ATOM 12285 N N . SER A 1 5 ? -2.970 9.661 23.509 1.00 0.00 5 SER A N 9
ATOM 12286 C CA . SER A 1 5 ? -3.486 8.779 22.468 1.00 0.00 5 SER A CA 9
ATOM 12287 C C . SER A 1 5 ? -4.896 9.193 22.055 1.00 0.00 5 SER A C 9
ATOM 12288 O O . SER A 1 5 ? -5.462 8.648 21.108 1.00 0.00 5 SER A O 9
ATOM 12296 N N . SER A 1 6 ? -5.455 10.162 22.774 1.00 0.00 6 SER A N 9
ATOM 12297 C CA . SER A 1 6 ? -6.800 10.647 22.485 1.00 0.00 6 SER A CA 9
ATOM 12298 C C . SER A 1 6 ? -7.750 9.485 22.213 1.00 0.00 6 SER A C 9
ATOM 12299 O O . SER A 1 6 ? -8.429 9.451 21.188 1.00 0.00 6 SER A O 9
ATOM 12307 N N . GLY A 1 7 ? -7.793 8.534 23.141 1.00 0.00 7 GLY A N 9
ATOM 12308 C CA . GLY A 1 7 ? -8.662 7.383 22.983 1.00 0.00 7 GLY A CA 9
ATOM 12309 C C . GLY A 1 7 ? -9.376 7.015 24.269 1.00 0.00 7 GLY A C 9
ATOM 12310 O O . GLY A 1 7 ? -9.681 7.882 25.087 1.00 0.00 7 GLY A O 9
ATOM 12314 N N . MET A 1 8 ? -9.644 5.725 24.447 1.00 0.00 8 MET A N 9
ATOM 12315 C CA . MET A 1 8 ? -10.327 5.245 25.643 1.00 0.00 8 MET A CA 9
ATOM 12316 C C . MET A 1 8 ? -9.336 5.016 26.780 1.00 0.00 8 MET A C 9
ATOM 12317 O O . MET A 1 8 ? -8.168 4.694 26.562 1.00 0.00 8 MET A O 9
ATOM 12331 N N . PRO A 1 9 ? -9.811 5.185 28.023 1.00 0.00 9 PRO A N 9
ATOM 12332 C CA . PRO A 1 9 ? -8.983 5.001 29.218 1.00 0.00 9 PRO A CA 9
ATOM 12333 C C . PRO A 1 9 ? -8.618 3.539 29.452 1.00 0.00 9 PRO A C 9
ATOM 12334 O O . PRO A 1 9 ? -9.227 2.637 28.877 1.00 0.00 9 PRO A O 9
ATOM 12345 N N . THR A 1 10 ? -7.619 3.311 30.299 1.00 0.00 10 THR A N 9
ATOM 12346 C CA . THR A 1 10 ? -7.173 1.959 30.608 1.00 0.00 10 THR A CA 9
ATOM 12347 C C . THR A 1 10 ? -7.392 1.630 32.080 1.00 0.00 10 THR A C 9
ATOM 12348 O O . THR A 1 10 ? -8.176 2.287 32.763 1.00 0.00 10 THR A O 9
ATOM 12359 N N . ASN A 1 11 ? -6.692 0.609 32.564 1.00 0.00 11 ASN A N 9
ATOM 12360 C CA . ASN A 1 11 ? -6.811 0.193 33.957 1.00 0.00 11 ASN A CA 9
ATOM 12361 C C . ASN A 1 11 ? -5.560 -0.555 34.410 1.00 0.00 11 ASN A C 9
ATOM 12362 O O . ASN A 1 11 ? -5.132 -1.515 33.770 1.00 0.00 11 ASN A O 9
ATOM 12373 N N . CYS A 1 12 ? -4.979 -0.108 35.518 1.00 0.00 12 CYS A N 9
ATOM 12374 C CA . CYS A 1 12 ? -3.778 -0.733 36.058 1.00 0.00 12 CYS A CA 9
ATOM 12375 C C . CYS A 1 12 ? -3.945 -2.248 36.145 1.00 0.00 12 CYS A C 9
ATOM 12376 O O . CYS A 1 12 ? -4.690 -2.753 36.984 1.00 0.00 12 CYS A O 9
ATOM 12383 N N . ALA A 1 13 ? -3.247 -2.966 35.271 1.00 0.00 13 ALA A N 9
ATOM 12384 C CA . ALA A 1 13 ? -3.316 -4.421 35.250 1.00 0.00 13 ALA A CA 9
ATOM 12385 C C . ALA A 1 13 ? -3.487 -4.983 36.657 1.00 0.00 13 ALA A C 9
ATOM 12386 O O . ALA A 1 13 ? -4.281 -5.897 36.879 1.00 0.00 13 ALA A O 9
ATOM 12393 N N . ALA A 1 14 ? -2.735 -4.432 37.605 1.00 0.00 14 ALA A N 9
ATOM 12394 C CA . ALA A 1 14 ? -2.805 -4.877 38.991 1.00 0.00 14 ALA A CA 9
ATOM 12395 C C . ALA A 1 14 ? -4.252 -5.017 39.451 1.00 0.00 14 ALA A C 9
ATOM 12396 O O . ALA A 1 14 ? -5.114 -4.228 39.066 1.00 0.00 14 ALA A O 9
ATOM 12403 N N . ALA A 1 15 ? -4.511 -6.025 40.277 1.00 0.00 15 ALA A N 9
ATOM 12404 C CA . ALA A 1 15 ? -5.853 -6.267 40.790 1.00 0.00 15 ALA A CA 9
ATOM 12405 C C . ALA A 1 15 ? -6.179 -5.321 41.941 1.00 0.00 15 ALA A C 9
ATOM 12406 O O . ALA A 1 15 ? -7.162 -4.582 41.892 1.00 0.00 15 ALA A O 9
ATOM 12413 N N . GLY A 1 16 ? -5.348 -5.350 42.978 1.00 0.00 16 GLY A N 9
ATOM 12414 C CA . GLY A 1 16 ? -5.565 -4.491 44.128 1.00 0.00 16 GLY A CA 9
ATOM 12415 C C . GLY A 1 16 ? -5.091 -3.072 43.889 1.00 0.00 16 GLY A C 9
ATOM 12416 O O . GLY A 1 16 ? -4.193 -2.585 44.577 1.00 0.00 16 GLY A O 9
ATOM 12420 N N . CYS A 1 17 ? -5.693 -2.405 42.910 1.00 0.00 17 CYS A N 9
ATOM 12421 C CA . CYS A 1 17 ? -5.326 -1.033 42.580 1.00 0.00 17 CYS A CA 9
ATOM 12422 C C . CYS A 1 17 ? -6.482 -0.310 41.895 1.00 0.00 17 CYS A C 9
ATOM 12423 O O . CYS A 1 17 ? -7.332 -0.937 41.263 1.00 0.00 17 CYS A O 9
ATOM 12430 N N . ALA A 1 18 ? -6.506 1.012 42.025 1.00 0.00 18 ALA A N 9
ATOM 12431 C CA . ALA A 1 18 ? -7.556 1.820 41.417 1.00 0.00 18 ALA A CA 9
ATOM 12432 C C . ALA A 1 18 ? -6.972 3.043 40.718 1.00 0.00 18 ALA A C 9
ATOM 12433 O O . ALA A 1 18 ? -7.580 4.114 40.706 1.00 0.00 18 ALA A O 9
ATOM 12440 N N . THR A 1 19 ? -5.787 2.878 40.137 1.00 0.00 19 THR A N 9
ATOM 12441 C CA . THR A 1 19 ? -5.120 3.969 39.438 1.00 0.00 19 THR A CA 9
ATOM 12442 C C . THR A 1 19 ? -5.458 3.958 37.952 1.00 0.00 19 THR A C 9
ATOM 12443 O O . THR A 1 19 ? -5.094 3.031 37.228 1.00 0.00 19 THR A O 9
ATOM 12454 N N . THR A 1 20 ? -6.157 4.995 37.501 1.00 0.00 20 THR A N 9
ATOM 12455 C CA . THR A 1 20 ? -6.545 5.104 36.100 1.00 0.00 20 THR A CA 9
ATOM 12456 C C . THR A 1 20 ? -6.344 6.524 35.583 1.00 0.00 20 THR A C 9
ATOM 12457 O O . THR A 1 20 ? -5.444 6.782 34.784 1.00 0.00 20 THR A O 9
ATOM 12468 N N . TYR A 1 21 ? -7.186 7.441 36.045 1.00 0.00 21 TYR A N 9
ATOM 12469 C CA . TYR A 1 21 ? -7.101 8.836 35.627 1.00 0.00 21 TYR A CA 9
ATOM 12470 C C . TYR A 1 21 ? -6.318 9.662 36.643 1.00 0.00 21 TYR A C 9
ATOM 12471 O O . TYR A 1 21 ? -5.151 9.986 36.428 1.00 0.00 21 TYR A O 9
ATOM 12489 N N . ASN A 1 22 ? -6.970 9.999 37.751 1.00 0.00 22 ASN A N 9
ATOM 12490 C CA . ASN A 1 22 ? -6.337 10.787 38.801 1.00 0.00 22 ASN A CA 9
ATOM 12491 C C . ASN A 1 22 ? -6.293 12.264 38.422 1.00 0.00 22 ASN A C 9
ATOM 12492 O O . ASN A 1 22 ? -6.636 13.133 39.223 1.00 0.00 22 ASN A O 9
ATOM 12503 N N . LYS A 1 23 ? -5.870 12.542 37.193 1.00 0.00 23 LYS A N 9
ATOM 12504 C CA . LYS A 1 23 ? -5.783 13.913 36.705 1.00 0.00 23 LYS A CA 9
ATOM 12505 C C . LYS A 1 23 ? -4.510 14.588 37.204 1.00 0.00 23 LYS A C 9
ATOM 12506 O O . LYS A 1 23 ? -4.169 15.690 36.772 1.00 0.00 23 LYS A O 9
ATOM 12525 N N . HIS A 1 24 ? -3.809 13.921 38.115 1.00 0.00 24 HIS A N 9
ATOM 12526 C CA . HIS A 1 24 ? -2.572 14.457 38.671 1.00 0.00 24 HIS A CA 9
ATOM 12527 C C . HIS A 1 24 ? -1.636 13.330 39.101 1.00 0.00 24 HIS A C 9
ATOM 12528 O O . HIS A 1 24 ? -1.665 12.237 38.534 1.00 0.00 24 HIS A O 9
ATOM 12542 N N . ILE A 1 25 ? -0.809 13.605 40.104 1.00 0.00 25 ILE A N 9
ATOM 12543 C CA . ILE A 1 25 ? 0.133 12.614 40.609 1.00 0.00 25 ILE A CA 9
ATOM 12544 C C . ILE A 1 25 ? 1.344 12.489 39.690 1.00 0.00 25 ILE A C 9
ATOM 12545 O O . ILE A 1 25 ? 1.277 12.828 38.509 1.00 0.00 25 ILE A O 9
ATOM 12561 N N . ASN A 1 26 ? 2.450 11.998 40.240 1.00 0.00 26 ASN A N 9
ATOM 12562 C CA . ASN A 1 26 ? 3.676 11.826 39.470 1.00 0.00 26 ASN A CA 9
ATOM 12563 C C . ASN A 1 26 ? 3.799 10.396 38.954 1.00 0.00 26 ASN A C 9
ATOM 12564 O O . ASN A 1 26 ? 4.823 10.016 38.385 1.00 0.00 26 ASN A O 9
ATOM 12575 N N . ILE A 1 27 ? 2.748 9.608 39.156 1.00 0.00 27 ILE A N 9
ATOM 12576 C CA . ILE A 1 27 ? 2.738 8.220 38.710 1.00 0.00 27 ILE A CA 9
ATOM 12577 C C . ILE A 1 27 ? 2.947 8.126 37.202 1.00 0.00 27 ILE A C 9
ATOM 12578 O O . ILE A 1 27 ? 2.328 8.860 36.432 1.00 0.00 27 ILE A O 9
ATOM 12594 N N . SER A 1 28 ? 3.822 7.216 36.787 1.00 0.00 28 SER A N 9
ATOM 12595 C CA . SER A 1 28 ? 4.115 7.026 35.372 1.00 0.00 28 SER A CA 9
ATOM 12596 C C . SER A 1 28 ? 3.474 5.743 34.851 1.00 0.00 28 SER A C 9
ATOM 12597 O O . SER A 1 28 ? 2.845 5.000 35.605 1.00 0.00 28 SER A O 9
ATOM 12605 N N . PHE A 1 29 ? 3.637 5.491 33.557 1.00 0.00 29 PHE A N 9
ATOM 12606 C CA . PHE A 1 29 ? 3.074 4.299 32.934 1.00 0.00 29 PHE A CA 9
ATOM 12607 C C . PHE A 1 29 ? 4.174 3.422 32.342 1.00 0.00 29 PHE A C 9
ATOM 12608 O O . PHE A 1 29 ? 4.746 3.744 31.300 1.00 0.00 29 PHE A O 9
ATOM 12625 N N . HIS A 1 30 ? 4.465 2.314 33.015 1.00 0.00 30 HIS A N 9
ATOM 12626 C CA . HIS A 1 30 ? 5.497 1.390 32.556 1.00 0.00 30 HIS A CA 9
ATOM 12627 C C . HIS A 1 30 ? 4.889 0.045 32.170 1.00 0.00 30 HIS A C 9
ATOM 12628 O O . HIS A 1 30 ? 4.563 -0.770 33.034 1.00 0.00 30 HIS A O 9
ATOM 12642 N N . ARG A 1 31 ? 4.739 -0.180 30.869 1.00 0.00 31 ARG A N 9
ATOM 12643 C CA . ARG A 1 31 ? 4.169 -1.425 30.370 1.00 0.00 31 ARG A CA 9
ATOM 12644 C C . ARG A 1 31 ? 4.990 -2.624 30.835 1.00 0.00 31 ARG A C 9
ATOM 12645 O O . ARG A 1 31 ? 5.991 -2.471 31.535 1.00 0.00 31 ARG A O 9
ATOM 12666 N N . PHE A 1 32 ? 4.560 -3.818 30.441 1.00 0.00 32 PHE A N 9
ATOM 12667 C CA . PHE A 1 32 ? 5.254 -5.044 30.819 1.00 0.00 32 PHE A CA 9
ATOM 12668 C C . PHE A 1 32 ? 6.530 -5.220 30.001 1.00 0.00 32 PHE A C 9
ATOM 12669 O O . PHE A 1 32 ? 6.668 -4.694 28.897 1.00 0.00 32 PHE A O 9
ATOM 12686 N N . PRO A 1 33 ? 7.487 -5.978 30.556 1.00 0.00 33 PRO A N 9
ATOM 12687 C CA . PRO A 1 33 ? 8.770 -6.242 29.896 1.00 0.00 33 PRO A CA 9
ATOM 12688 C C . PRO A 1 33 ? 8.620 -7.149 28.679 1.00 0.00 33 PRO A C 9
ATOM 12689 O O . PRO A 1 33 ? 7.706 -7.972 28.614 1.00 0.00 33 PRO A O 9
ATOM 12700 N N . LEU A 1 34 ? 9.522 -6.992 27.717 1.00 0.00 34 LEU A N 9
ATOM 12701 C CA . LEU A 1 34 ? 9.491 -7.798 26.501 1.00 0.00 34 LEU A CA 9
ATOM 12702 C C . LEU A 1 34 ? 10.176 -9.143 26.721 1.00 0.00 34 LEU A C 9
ATOM 12703 O O . LEU A 1 34 ? 9.913 -10.109 26.005 1.00 0.00 34 LEU A O 9
ATOM 12719 N N . ASP A 1 35 ? 11.054 -9.198 27.717 1.00 0.00 35 ASP A N 9
ATOM 12720 C CA . ASP A 1 35 ? 11.774 -10.426 28.034 1.00 0.00 35 ASP A CA 9
ATOM 12721 C C . ASP A 1 35 ? 10.855 -11.435 28.715 1.00 0.00 35 ASP A C 9
ATOM 12722 O O . ASP A 1 35 ? 9.924 -11.075 29.436 1.00 0.00 35 ASP A O 9
ATOM 12731 N N . PRO A 1 36 ? 11.120 -12.728 28.482 1.00 0.00 36 PRO A N 9
ATOM 12732 C CA . PRO A 1 36 ? 10.328 -13.816 29.064 1.00 0.00 36 PRO A CA 9
ATOM 12733 C C . PRO A 1 36 ? 10.536 -13.943 30.569 1.00 0.00 36 PRO A C 9
ATOM 12734 O O . PRO A 1 36 ? 9.591 -14.194 31.318 1.00 0.00 36 PRO A O 9
ATOM 12745 N N . LYS A 1 37 ? 11.778 -13.768 31.007 1.00 0.00 37 LYS A N 9
ATOM 12746 C CA . LYS A 1 37 ? 12.110 -13.861 32.424 1.00 0.00 37 LYS A CA 9
ATOM 12747 C C . LYS A 1 37 ? 11.234 -12.926 33.251 1.00 0.00 37 LYS A C 9
ATOM 12748 O O . LYS A 1 37 ? 10.690 -13.321 34.283 1.00 0.00 37 LYS A O 9
ATOM 12767 N N . ARG A 1 38 ? 11.101 -11.686 32.792 1.00 0.00 38 ARG A N 9
ATOM 12768 C CA . ARG A 1 38 ? 10.291 -10.696 33.490 1.00 0.00 38 ARG A CA 9
ATOM 12769 C C . ARG A 1 38 ? 8.827 -10.799 33.072 1.00 0.00 38 ARG A C 9
ATOM 12770 O O . ARG A 1 38 ? 7.934 -10.875 33.917 1.00 0.00 38 ARG A O 9
ATOM 12791 N N . ARG A 1 39 ? 8.588 -10.802 31.765 1.00 0.00 39 ARG A N 9
ATOM 12792 C CA . ARG A 1 39 ? 7.233 -10.895 31.235 1.00 0.00 39 ARG A CA 9
ATOM 12793 C C . ARG A 1 39 ? 6.380 -11.832 32.085 1.00 0.00 39 ARG A C 9
ATOM 12794 O O . ARG A 1 39 ? 5.296 -11.464 32.538 1.00 0.00 39 ARG A O 9
ATOM 12815 N N . LYS A 1 40 ? 6.877 -13.046 32.298 1.00 0.00 40 LYS A N 9
ATOM 12816 C CA . LYS A 1 40 ? 6.163 -14.037 33.093 1.00 0.00 40 LYS A CA 9
ATOM 12817 C C . LYS A 1 40 ? 6.079 -13.605 34.554 1.00 0.00 40 LYS A C 9
ATOM 12818 O O . LYS A 1 40 ? 5.076 -13.847 35.225 1.00 0.00 40 LYS A O 9
ATOM 12837 N N . GLU A 1 41 ? 7.137 -12.962 35.038 1.00 0.00 41 GLU A N 9
ATOM 12838 C CA . GLU A 1 41 ? 7.180 -12.495 36.419 1.00 0.00 41 GLU A CA 9
ATOM 12839 C C . GLU A 1 41 ? 6.116 -11.431 36.667 1.00 0.00 41 GLU A C 9
ATOM 12840 O O . GLU A 1 41 ? 5.220 -11.614 37.492 1.00 0.00 41 GLU A O 9
ATOM 12852 N N . TRP A 1 42 ? 6.221 -10.319 35.948 1.00 0.00 42 TRP A N 9
ATOM 12853 C CA . TRP A 1 42 ? 5.268 -9.224 36.091 1.00 0.00 42 TRP A CA 9
ATOM 12854 C C . TRP A 1 42 ? 3.845 -9.755 36.224 1.00 0.00 42 TRP A C 9
ATOM 12855 O O . TRP A 1 42 ? 3.022 -9.182 36.939 1.00 0.00 42 TRP A O 9
ATOM 12876 N N . VAL A 1 43 ? 3.560 -10.853 35.531 1.00 0.00 43 VAL A N 9
ATOM 12877 C CA . VAL A 1 43 ? 2.236 -11.462 35.573 1.00 0.00 43 VAL A CA 9
ATOM 12878 C C . VAL A 1 43 ? 2.100 -12.400 36.768 1.00 0.00 43 VAL A C 9
ATOM 12879 O O . VAL A 1 43 ? 1.011 -12.569 37.317 1.00 0.00 43 VAL A O 9
ATOM 12892 N N . ARG A 1 44 ? 3.213 -13.007 37.165 1.00 0.00 44 ARG A N 9
ATOM 12893 C CA . ARG A 1 44 ? 3.219 -13.929 38.295 1.00 0.00 44 ARG A CA 9
ATOM 12894 C C . ARG A 1 44 ? 3.126 -13.171 39.616 1.00 0.00 44 ARG A C 9
ATOM 12895 O O . ARG A 1 44 ? 2.646 -13.703 40.617 1.00 0.00 44 ARG A O 9
ATOM 12916 N N . LEU A 1 45 ? 3.590 -11.926 39.611 1.00 0.00 45 LEU A N 9
ATOM 12917 C CA . LEU A 1 45 ? 3.560 -11.094 40.809 1.00 0.00 45 LEU A CA 9
ATOM 12918 C C . LEU A 1 45 ? 2.190 -10.450 40.991 1.00 0.00 45 LEU A C 9
ATOM 12919 O O . LEU A 1 45 ? 1.601 -10.511 42.071 1.00 0.00 45 LEU A O 9
ATOM 12935 N N . VAL A 1 46 ? 1.685 -9.834 39.927 1.00 0.00 46 VAL A N 9
ATOM 12936 C CA . VAL A 1 46 ? 0.382 -9.181 39.968 1.00 0.00 46 VAL A CA 9
ATOM 12937 C C . VAL A 1 46 ? -0.683 -10.115 40.533 1.00 0.00 46 VAL A C 9
ATOM 12938 O O . VAL A 1 46 ? -1.747 -9.670 40.963 1.00 0.00 46 VAL A O 9
ATOM 12951 N N . ARG A 1 47 ? -0.388 -11.410 40.528 1.00 0.00 47 ARG A N 9
ATOM 12952 C CA . ARG A 1 47 ? -1.321 -12.408 41.040 1.00 0.00 47 ARG A CA 9
ATOM 12953 C C . ARG A 1 47 ? -2.437 -12.675 40.034 1.00 0.00 47 ARG A C 9
ATOM 12954 O O . ARG A 1 47 ? -3.600 -12.823 40.407 1.00 0.00 47 ARG A O 9
ATOM 12975 N N . ARG A 1 48 ? -2.073 -12.736 38.757 1.00 0.00 48 ARG A N 9
ATOM 12976 C CA . ARG A 1 48 ? -3.043 -12.983 37.697 1.00 0.00 48 ARG A CA 9
ATOM 12977 C C . ARG A 1 48 ? -2.913 -14.407 37.163 1.00 0.00 48 ARG A C 9
ATOM 12978 O O . ARG A 1 48 ? -3.745 -15.268 37.449 1.00 0.00 48 ARG A O 9
ATOM 12999 N N . LYS A 1 49 ? -1.863 -14.647 36.384 1.00 0.00 49 LYS A N 9
ATOM 13000 C CA . LYS A 1 49 ? -1.622 -15.965 35.809 1.00 0.00 49 LYS A CA 9
ATOM 13001 C C . LYS A 1 49 ? -2.542 -16.216 34.619 1.00 0.00 49 LYS A C 9
ATOM 13002 O O . LYS A 1 49 ? -2.086 -16.577 33.535 1.00 0.00 49 LYS A O 9
ATOM 13021 N N . ASN A 1 50 ? -3.840 -16.022 34.830 1.00 0.00 50 ASN A N 9
ATOM 13022 C CA . ASN A 1 50 ? -4.825 -16.227 33.773 1.00 0.00 50 ASN A CA 9
ATOM 13023 C C . ASN A 1 50 ? -4.996 -14.963 32.936 1.00 0.00 50 ASN A C 9
ATOM 13024 O O . ASN A 1 50 ? -6.028 -14.765 32.294 1.00 0.00 50 ASN A O 9
ATOM 13035 N N . PHE A 1 51 ? -3.977 -14.110 32.948 1.00 0.00 51 PHE A N 9
ATOM 13036 C CA . PHE A 1 51 ? -4.014 -12.864 32.191 1.00 0.00 51 PHE A CA 9
ATOM 13037 C C . PHE A 1 51 ? -2.683 -12.614 31.489 1.00 0.00 51 PHE A C 9
ATOM 13038 O O . PHE A 1 51 ? -1.628 -13.035 31.965 1.00 0.00 51 PHE A O 9
ATOM 13055 N N . VAL A 1 52 ? -2.740 -11.927 30.352 1.00 0.00 52 VAL A N 9
ATOM 13056 C CA . VAL A 1 52 ? -1.539 -11.620 29.584 1.00 0.00 52 VAL A CA 9
ATOM 13057 C C . VAL A 1 52 ? -1.588 -10.200 29.031 1.00 0.00 52 VAL A C 9
ATOM 13058 O O . VAL A 1 52 ? -2.646 -9.684 28.670 1.00 0.00 52 VAL A O 9
ATOM 13071 N N . PRO A 1 53 ? -0.417 -9.551 28.963 1.00 0.00 53 PRO A N 9
ATOM 13072 C CA . PRO A 1 53 ? -0.299 -8.181 28.455 1.00 0.00 53 PRO A CA 9
ATOM 13073 C C . PRO A 1 53 ? -0.544 -8.097 26.952 1.00 0.00 53 PRO A C 9
ATOM 13074 O O . PRO A 1 53 ? 0.208 -8.661 26.158 1.00 0.00 53 PRO A O 9
ATOM 13085 N N . GLY A 1 54 ? -1.602 -7.389 26.568 1.00 0.00 54 GLY A N 9
ATOM 13086 C CA . GLY A 1 54 ? -1.927 -7.245 25.161 1.00 0.00 54 GLY A CA 9
ATOM 13087 C C . GLY A 1 54 ? -1.852 -5.805 24.694 1.00 0.00 54 GLY A C 9
ATOM 13088 O O . GLY A 1 54 ? -2.809 -5.277 24.128 1.00 0.00 54 GLY A O 9
ATOM 13092 N N . LYS A 1 55 ? -0.712 -5.165 24.933 1.00 0.00 55 LYS A N 9
ATOM 13093 C CA . LYS A 1 55 ? -0.514 -3.777 24.533 1.00 0.00 55 LYS A CA 9
ATOM 13094 C C . LYS A 1 55 ? -1.171 -2.826 25.528 1.00 0.00 55 LYS A C 9
ATOM 13095 O O . LYS A 1 55 ? -0.527 -1.915 26.049 1.00 0.00 55 LYS A O 9
ATOM 13114 N N . HIS A 1 56 ? -2.456 -3.044 25.789 1.00 0.00 56 HIS A N 9
ATOM 13115 C CA . HIS A 1 56 ? -3.200 -2.207 26.724 1.00 0.00 56 HIS A CA 9
ATOM 13116 C C . HIS A 1 56 ? -2.920 -2.622 28.166 1.00 0.00 56 HIS A C 9
ATOM 13117 O O . HIS A 1 56 ? -3.837 -2.728 28.981 1.00 0.00 56 HIS A O 9
ATOM 13131 N N . THR A 1 57 ? -1.648 -2.857 28.473 1.00 0.00 57 THR A N 9
ATOM 13132 C CA . THR A 1 57 ? -1.249 -3.262 29.815 1.00 0.00 57 THR A CA 9
ATOM 13133 C C . THR A 1 57 ? -0.164 -2.344 30.366 1.00 0.00 57 THR A C 9
ATOM 13134 O O . THR A 1 57 ? 0.891 -2.176 29.755 1.00 0.00 57 THR A O 9
ATOM 13145 N N . PHE A 1 58 ? -0.431 -1.751 31.526 1.00 0.00 58 PHE A N 9
ATOM 13146 C CA . PHE A 1 58 ? 0.523 -0.849 32.160 1.00 0.00 58 PHE A CA 9
ATOM 13147 C C . PHE A 1 58 ? 0.429 -0.940 33.680 1.00 0.00 58 PHE A C 9
ATOM 13148 O O . PHE A 1 58 ? -0.634 -1.227 34.232 1.00 0.00 58 PHE A O 9
ATOM 13165 N N . LEU A 1 59 ? 1.549 -0.693 34.352 1.00 0.00 59 LEU A N 9
ATOM 13166 C CA . LEU A 1 59 ? 1.595 -0.747 35.809 1.00 0.00 59 LEU A CA 9
ATOM 13167 C C . LEU A 1 59 ? 2.125 0.562 36.386 1.00 0.00 59 LEU A C 9
ATOM 13168 O O . LEU A 1 59 ? 3.073 1.145 35.860 1.00 0.00 59 LEU A O 9
ATOM 13184 N N . CYS A 1 60 ? 1.508 1.017 37.471 1.00 0.00 60 CYS A N 9
ATOM 13185 C CA . CYS A 1 60 ? 1.918 2.256 38.122 1.00 0.00 60 CYS A CA 9
ATOM 13186 C C . CYS A 1 60 ? 3.388 2.196 38.528 1.00 0.00 60 CYS A C 9
ATOM 13187 O O . CYS A 1 60 ? 4.022 1.144 38.447 1.00 0.00 60 CYS A O 9
ATOM 13194 N N . SER A 1 61 ? 3.921 3.332 38.965 1.00 0.00 61 SER A N 9
ATOM 13195 C CA . SER A 1 61 ? 5.317 3.410 39.381 1.00 0.00 61 SER A CA 9
ATOM 13196 C C . SER A 1 61 ? 5.440 3.281 40.897 1.00 0.00 61 SER A C 9
ATOM 13197 O O . SER A 1 61 ? 6.483 2.881 41.415 1.00 0.00 61 SER A O 9
ATOM 13205 N N . LYS A 1 62 ? 4.368 3.624 41.602 1.00 0.00 62 LYS A N 9
ATOM 13206 C CA . LYS A 1 62 ? 4.352 3.546 43.058 1.00 0.00 62 LYS A CA 9
ATOM 13207 C C . LYS A 1 62 ? 4.718 2.143 43.532 1.00 0.00 62 LYS A C 9
ATOM 13208 O O . LYS A 1 62 ? 5.413 1.978 44.535 1.00 0.00 62 LYS A O 9
ATOM 13227 N N . HIS A 1 63 ? 4.247 1.136 42.804 1.00 0.00 63 HIS A N 9
ATOM 13228 C CA . HIS A 1 63 ? 4.526 -0.253 43.150 1.00 0.00 63 HIS A CA 9
ATOM 13229 C C . HIS A 1 63 ? 6.030 -0.504 43.217 1.00 0.00 63 HIS A C 9
ATOM 13230 O O . HIS A 1 63 ? 6.542 -1.005 44.219 1.00 0.00 63 HIS A O 9
ATOM 13244 N N . PHE A 1 64 ? 6.732 -0.154 42.145 1.00 0.00 64 PHE A N 9
ATOM 13245 C CA . PHE A 1 64 ? 8.177 -0.343 42.082 1.00 0.00 64 PHE A CA 9
ATOM 13246 C C . PHE A 1 64 ? 8.893 0.622 43.022 1.00 0.00 64 PHE A C 9
ATOM 13247 O O . PHE A 1 64 ? 8.642 1.826 43.001 1.00 0.00 64 PHE A O 9
ATOM 13264 N N . GLU A 1 65 ? 9.785 0.082 43.847 1.00 0.00 65 GLU A N 9
ATOM 13265 C CA . GLU A 1 65 ? 10.536 0.895 44.796 1.00 0.00 65 GLU A CA 9
ATOM 13266 C C . GLU A 1 65 ? 11.375 1.943 44.071 1.00 0.00 65 GLU A C 9
ATOM 13267 O O . GLU A 1 65 ? 10.876 3.008 43.706 1.00 0.00 65 GLU A O 9
ATOM 13279 N N . ALA A 1 66 ? 12.651 1.634 43.865 1.00 0.00 66 ALA A N 9
ATOM 13280 C CA . ALA A 1 66 ? 13.558 2.547 43.182 1.00 0.00 66 ALA A CA 9
ATOM 13281 C C . ALA A 1 66 ? 14.630 1.783 42.412 1.00 0.00 66 ALA A C 9
ATOM 13282 O O . ALA A 1 66 ? 15.000 2.164 41.302 1.00 0.00 66 ALA A O 9
ATOM 13289 N N . SER A 1 67 ? 15.124 0.704 43.009 1.00 0.00 67 SER A N 9
ATOM 13290 C CA . SER A 1 67 ? 16.157 -0.112 42.381 1.00 0.00 67 SER A CA 9
ATOM 13291 C C . SER A 1 67 ? 15.672 -0.669 41.046 1.00 0.00 67 SER A C 9
ATOM 13292 O O . SER A 1 67 ? 16.454 -1.220 40.270 1.00 0.00 67 SER A O 9
ATOM 13300 N N . CYS A 1 68 ? 14.378 -0.523 40.787 1.00 0.00 68 CYS A N 9
ATOM 13301 C CA . CYS A 1 68 ? 13.786 -1.013 39.546 1.00 0.00 68 CYS A CA 9
ATOM 13302 C C . CYS A 1 68 ? 13.924 0.021 38.433 1.00 0.00 68 CYS A C 9
ATOM 13303 O O . CYS A 1 68 ? 13.750 -0.293 37.255 1.00 0.00 68 CYS A O 9
ATOM 13311 N N . PHE A 1 69 ? 14.236 1.255 38.814 1.00 0.00 69 PHE A N 9
ATOM 13312 C CA . PHE A 1 69 ? 14.395 2.336 37.849 1.00 0.00 69 PHE A CA 9
ATOM 13313 C C . PHE A 1 69 ? 15.867 2.699 37.675 1.00 0.00 69 PHE A C 9
ATOM 13314 O O . PHE A 1 69 ? 16.691 2.429 38.549 1.00 0.00 69 PHE A O 9
ATOM 13331 N N . ASP A 1 70 ? 16.189 3.311 36.541 1.00 0.00 70 ASP A N 9
ATOM 13332 C CA . ASP A 1 70 ? 17.561 3.712 36.251 1.00 0.00 70 ASP A CA 9
ATOM 13333 C C . ASP A 1 70 ? 17.824 5.136 36.729 1.00 0.00 70 ASP A C 9
ATOM 13334 O O . ASP A 1 70 ? 17.412 6.104 36.087 1.00 0.00 70 ASP A O 9
ATOM 13343 N N . LEU A 1 71 ? 18.510 5.258 37.860 1.00 0.00 71 LEU A N 9
ATOM 13344 C CA . LEU A 1 71 ? 18.827 6.565 38.425 1.00 0.00 71 LEU A CA 9
ATOM 13345 C C . LEU A 1 71 ? 19.929 7.252 37.624 1.00 0.00 71 LEU A C 9
ATOM 13346 O O . LEU A 1 71 ? 19.733 8.342 37.084 1.00 0.00 71 LEU A O 9
ATOM 13362 N N . THR A 1 72 ? 21.089 6.607 37.548 1.00 0.00 72 THR A N 9
ATOM 13363 C CA . THR A 1 72 ? 22.221 7.155 36.813 1.00 0.00 72 THR A CA 9
ATOM 13364 C C . THR A 1 72 ? 21.822 7.536 35.392 1.00 0.00 72 THR A C 9
ATOM 13365 O O . THR A 1 72 ? 20.784 7.104 34.891 1.00 0.00 72 THR A O 9
ATOM 13376 N N . GLY A 1 73 ? 22.653 8.349 34.746 1.00 0.00 73 GLY A N 9
ATOM 13377 C CA . GLY A 1 73 ? 22.368 8.774 33.388 1.00 0.00 73 GLY A CA 9
ATOM 13378 C C . GLY A 1 73 ? 21.315 9.863 33.330 1.00 0.00 73 GLY A C 9
ATOM 13379 O O . GLY A 1 73 ? 21.638 11.050 33.377 1.00 0.00 73 GLY A O 9
ATOM 13383 N N . GLN A 1 74 ? 20.053 9.459 33.226 1.00 0.00 74 GLN A N 9
ATOM 13384 C CA . GLN A 1 74 ? 18.950 10.410 33.159 1.00 0.00 74 GLN A CA 9
ATOM 13385 C C . GLN A 1 74 ? 17.859 10.050 34.162 1.00 0.00 74 GLN A C 9
ATOM 13386 O O . GLN A 1 74 ? 18.017 9.130 34.965 1.00 0.00 74 GLN A O 9
ATOM 13400 N N . THR A 1 75 ? 16.750 10.782 34.111 1.00 0.00 75 THR A N 9
ATOM 13401 C CA . THR A 1 75 ? 15.633 10.540 35.015 1.00 0.00 75 THR A CA 9
ATOM 13402 C C . THR A 1 75 ? 15.404 9.047 35.221 1.00 0.00 75 THR A C 9
ATOM 13403 O O . THR A 1 75 ? 15.849 8.226 34.419 1.00 0.00 75 THR A O 9
ATOM 13414 N N . ARG A 1 76 ? 14.708 8.703 36.299 1.00 0.00 76 ARG A N 9
ATOM 13415 C CA . ARG A 1 76 ? 14.421 7.308 36.609 1.00 0.00 76 ARG A CA 9
ATOM 13416 C C . ARG A 1 76 ? 13.685 6.634 35.455 1.00 0.00 76 ARG A C 9
ATOM 13417 O O . ARG A 1 76 ? 12.646 7.115 35.003 1.00 0.00 76 ARG A O 9
ATOM 13438 N N . ARG A 1 77 ? 14.232 5.519 34.982 1.00 0.00 77 ARG A N 9
ATOM 13439 C CA . ARG A 1 77 ? 13.629 4.780 33.879 1.00 0.00 77 ARG A CA 9
ATOM 13440 C C . ARG A 1 77 ? 13.472 3.305 34.234 1.00 0.00 77 ARG A C 9
ATOM 13441 O O . ARG A 1 77 ? 14.423 2.655 34.669 1.00 0.00 77 ARG A O 9
ATOM 13462 N N . LEU A 1 78 ? 12.265 2.782 34.047 1.00 0.00 78 LEU A N 9
ATOM 13463 C CA . LEU A 1 78 ? 11.982 1.383 34.348 1.00 0.00 78 LEU A CA 9
ATOM 13464 C C . LEU A 1 78 ? 12.864 0.458 33.516 1.00 0.00 78 LEU A C 9
ATOM 13465 O O . LEU A 1 78 ? 12.699 0.351 32.301 1.00 0.00 78 LEU A O 9
ATOM 13481 N N . LYS A 1 79 ? 13.802 -0.211 34.179 1.00 0.00 79 LYS A N 9
ATOM 13482 C CA . LYS A 1 79 ? 14.709 -1.131 33.502 1.00 0.00 79 LYS A CA 9
ATOM 13483 C C . LYS A 1 79 ? 13.957 -2.353 32.982 1.00 0.00 79 LYS A C 9
ATOM 13484 O O . LYS A 1 79 ? 13.119 -2.921 33.681 1.00 0.00 79 LYS A O 9
ATOM 13503 N N . MET A 1 80 ? 14.265 -2.752 31.753 1.00 0.00 80 MET A N 9
ATOM 13504 C CA . MET A 1 80 ? 13.620 -3.908 31.141 1.00 0.00 80 MET A CA 9
ATOM 13505 C C . MET A 1 80 ? 13.797 -5.151 32.008 1.00 0.00 80 MET A C 9
ATOM 13506 O O . MET A 1 80 ? 13.002 -6.088 31.934 1.00 0.00 80 MET A O 9
ATOM 13520 N N . ASP A 1 81 ? 14.842 -5.151 32.827 1.00 0.00 81 ASP A N 9
ATOM 13521 C CA . ASP A 1 81 ? 15.122 -6.278 33.709 1.00 0.00 81 ASP A CA 9
ATOM 13522 C C . ASP A 1 81 ? 14.598 -6.011 35.116 1.00 0.00 81 ASP A C 9
ATOM 13523 O O . ASP A 1 81 ? 15.042 -6.630 36.082 1.00 0.00 81 ASP A O 9
ATOM 13532 N N . ALA A 1 82 ? 13.651 -5.085 35.224 1.00 0.00 82 ALA A N 9
ATOM 13533 C CA . ALA A 1 82 ? 13.066 -4.737 36.512 1.00 0.00 82 ALA A CA 9
ATOM 13534 C C . ALA A 1 82 ? 11.678 -5.350 36.669 1.00 0.00 82 ALA A C 9
ATOM 13535 O O . ALA A 1 82 ? 10.840 -5.251 35.772 1.00 0.00 82 ALA A O 9
ATOM 13542 N N . VAL A 1 83 ? 11.442 -5.984 37.813 1.00 0.00 83 VAL A N 9
ATOM 13543 C CA . VAL A 1 83 ? 10.156 -6.613 38.087 1.00 0.00 83 VAL A CA 9
ATOM 13544 C C . VAL A 1 83 ? 9.533 -6.058 39.362 1.00 0.00 83 VAL A C 9
ATOM 13545 O O . VAL A 1 83 ? 10.225 -5.620 40.281 1.00 0.00 83 VAL A O 9
ATOM 13558 N N . PRO A 1 84 ? 8.193 -6.075 39.423 1.00 0.00 84 PRO A N 9
ATOM 13559 C CA . PRO A 1 84 ? 7.446 -5.577 40.582 1.00 0.00 84 PRO A CA 9
ATOM 13560 C C . PRO A 1 84 ? 7.610 -6.472 41.805 1.00 0.00 84 PRO A C 9
ATOM 13561 O O . PRO A 1 84 ? 6.801 -7.369 42.045 1.00 0.00 84 PRO A O 9
ATOM 13572 N N . THR A 1 85 ? 8.663 -6.224 42.578 1.00 0.00 85 THR A N 9
ATOM 13573 C CA . THR A 1 85 ? 8.934 -7.007 43.776 1.00 0.00 85 THR A CA 9
ATOM 13574 C C . THR A 1 85 ? 8.041 -6.571 44.932 1.00 0.00 85 THR A C 9
ATOM 13575 O O . THR A 1 85 ? 8.220 -7.012 46.068 1.00 0.00 85 THR A O 9
ATOM 13586 N N . ILE A 1 86 ? 7.079 -5.705 44.635 1.00 0.00 86 ILE A N 9
ATOM 13587 C CA . ILE A 1 86 ? 6.156 -5.211 45.650 1.00 0.00 86 ILE A CA 9
ATOM 13588 C C . ILE A 1 86 ? 4.721 -5.210 45.135 1.00 0.00 86 ILE A C 9
ATOM 13589 O O . ILE A 1 86 ? 4.481 -5.079 43.934 1.00 0.00 86 ILE A O 9
ATOM 13605 N N . PHE A 1 87 ? 3.769 -5.357 46.051 1.00 0.00 87 PHE A N 9
ATOM 13606 C CA . PHE A 1 87 ? 2.356 -5.372 45.689 1.00 0.00 87 PHE A CA 9
ATOM 13607 C C . PHE A 1 87 ? 1.476 -5.282 46.932 1.00 0.00 87 PHE A C 9
ATOM 13608 O O . PHE A 1 87 ? 0.750 -4.306 47.123 1.00 0.00 87 PHE A O 9
ATOM 13625 N N . ASP A 1 88 ? 1.546 -6.308 47.774 1.00 0.00 88 ASP A N 9
ATOM 13626 C CA . ASP A 1 88 ? 0.756 -6.346 49.000 1.00 0.00 88 ASP A CA 9
ATOM 13627 C C . ASP A 1 88 ? 1.639 -6.655 50.205 1.00 0.00 88 ASP A C 9
ATOM 13628 O O . ASP A 1 88 ? 2.607 -7.408 50.102 1.00 0.00 88 ASP A O 9
ATOM 13637 N N . PHE A 1 89 ? 1.298 -6.066 51.347 1.00 0.00 89 PHE A N 9
ATOM 13638 C CA . PHE A 1 89 ? 2.061 -6.277 52.572 1.00 0.00 89 PHE A CA 9
ATOM 13639 C C . PHE A 1 89 ? 3.449 -5.653 52.462 1.00 0.00 89 PHE A C 9
ATOM 13640 O O . PHE A 1 89 ? 4.285 -6.108 51.680 1.00 0.00 89 PHE A O 9
ATOM 13657 N N . CYS A 1 90 ? 3.687 -4.611 53.251 1.00 0.00 90 CYS A N 9
ATOM 13658 C CA . CYS A 1 90 ? 4.974 -3.924 53.242 1.00 0.00 90 CYS A CA 9
ATOM 13659 C C . CYS A 1 90 ? 5.272 -3.311 54.606 1.00 0.00 90 CYS A C 9
ATOM 13660 O O . CYS A 1 90 ? 6.130 -3.797 55.344 1.00 0.00 90 CYS A O 9
ATOM 13668 N N . THR A 1 91 ? 4.559 -2.238 54.936 1.00 0.00 91 THR A N 9
ATOM 13669 C CA . THR A 1 91 ? 4.749 -1.556 56.210 1.00 0.00 91 THR A CA 9
ATOM 13670 C C . THR A 1 91 ? 3.449 -1.501 57.003 1.00 0.00 91 THR A C 9
ATOM 13671 O O . THR A 1 91 ? 2.387 -1.872 56.501 1.00 0.00 91 THR A O 9
ATOM 13682 N N . HIS A 1 92 ? 3.538 -1.037 58.245 1.00 0.00 92 HIS A N 9
ATOM 13683 C CA . HIS A 1 92 ? 2.367 -0.932 59.109 1.00 0.00 92 HIS A CA 9
ATOM 13684 C C . HIS A 1 92 ? 1.675 -2.285 59.252 1.00 0.00 92 HIS A C 9
ATOM 13685 O O . HIS A 1 92 ? 2.114 -3.281 58.676 1.00 0.00 92 HIS A O 9
ATOM 13699 N N . ILE A 1 93 ? 0.594 -2.312 60.024 1.00 0.00 93 ILE A N 9
ATOM 13700 C CA . ILE A 1 93 ? -0.157 -3.542 60.242 1.00 0.00 93 ILE A CA 9
ATOM 13701 C C . ILE A 1 93 ? -1.376 -3.611 59.329 1.00 0.00 93 ILE A C 9
ATOM 13702 O O . ILE A 1 93 ? -2.342 -2.871 59.509 1.00 0.00 93 ILE A O 9
ATOM 13718 N N . SER A 1 94 ? -1.324 -4.508 58.349 1.00 0.00 94 SER A N 9
ATOM 13719 C CA . SER A 1 94 ? -2.423 -4.673 57.405 1.00 0.00 94 SER A CA 9
ATOM 13720 C C . SER A 1 94 ? -3.536 -5.524 58.010 1.00 0.00 94 SER A C 9
ATOM 13721 O O . SER A 1 94 ? -3.276 -6.452 58.775 1.00 0.00 94 SER A O 9
ATOM 13729 N N . GLY A 1 95 ? -4.777 -5.198 57.662 1.00 0.00 95 GLY A N 9
ATOM 13730 C CA . GLY A 1 95 ? -5.911 -5.941 58.180 1.00 0.00 95 GLY A CA 9
ATOM 13731 C C . GLY A 1 95 ? -7.104 -5.905 57.245 1.00 0.00 95 GLY A C 9
ATOM 13732 O O . GLY A 1 95 ? -7.108 -5.198 56.237 1.00 0.00 95 GLY A O 9
ATOM 13736 N N . PRO A 1 96 ? -8.145 -6.683 57.576 1.00 0.00 96 PRO A N 9
ATOM 13737 C CA . PRO A 1 96 ? -9.367 -6.756 56.771 1.00 0.00 96 PRO A CA 9
ATOM 13738 C C . PRO A 1 96 ? -10.182 -5.469 56.837 1.00 0.00 96 PRO A C 9
ATOM 13739 O O . PRO A 1 96 ? -10.530 -4.999 57.920 1.00 0.00 96 PRO A O 9
ATOM 13750 N N . SER A 1 97 ? -10.484 -4.904 55.672 1.00 0.00 97 SER A N 9
ATOM 13751 C CA . SER A 1 97 ? -11.257 -3.670 55.599 1.00 0.00 97 SER A CA 9
ATOM 13752 C C . SER A 1 97 ? -11.885 -3.503 54.219 1.00 0.00 97 SER A C 9
ATOM 13753 O O . SER A 1 97 ? -12.186 -2.388 53.792 1.00 0.00 97 SER A O 9
ATOM 13761 N N . SER A 1 98 ? -12.079 -4.620 53.525 1.00 0.00 98 SER A N 9
ATOM 13762 C CA . SER A 1 98 ? -12.667 -4.599 52.191 1.00 0.00 98 SER A CA 9
ATOM 13763 C C . SER A 1 98 ? -13.968 -5.396 52.158 1.00 0.00 98 SER A C 9
ATOM 13764 O O . SER A 1 98 ? -14.168 -6.312 52.955 1.00 0.00 98 SER A O 9
ATOM 13772 N N . GLY A 1 99 ? -14.850 -5.041 51.229 1.00 0.00 99 GLY A N 9
ATOM 13773 C CA . GLY A 1 99 ? -16.120 -5.732 51.108 1.00 0.00 99 GLY A CA 9
ATOM 13774 C C . GLY A 1 99 ? -16.423 -6.142 49.681 1.00 0.00 99 GLY A C 9
ATOM 13775 O O . GLY A 1 99 ? -15.491 -6.346 48.905 1.00 0.00 99 GLY A O 9
ATOM 13780 N N . GLY A 1 1 ? -12.784 15.436 36.153 1.00 0.00 1 GLY A N 10
ATOM 13781 C CA . GLY A 1 1 ? -14.094 14.877 36.432 1.00 0.00 1 GLY A CA 10
ATOM 13782 C C . GLY A 1 1 ? -15.183 15.494 35.577 1.00 0.00 1 GLY A C 10
ATOM 13783 O O . GLY A 1 1 ? -15.221 16.710 35.391 1.00 0.00 1 GLY A O 10
ATOM 13787 N N . SER A 1 2 ? -16.069 14.654 35.053 1.00 0.00 2 SER A N 10
ATOM 13788 C CA . SER A 1 2 ? -17.161 15.123 34.208 1.00 0.00 2 SER A CA 10
ATOM 13789 C C . SER A 1 2 ? -18.242 14.055 34.073 1.00 0.00 2 SER A C 10
ATOM 13790 O O . SER A 1 2 ? -19.218 14.047 34.823 1.00 0.00 2 SER A O 10
ATOM 13798 N N . SER A 1 3 ? -18.059 13.155 33.112 1.00 0.00 3 SER A N 10
ATOM 13799 C CA . SER A 1 3 ? -19.020 12.084 32.876 1.00 0.00 3 SER A CA 10
ATOM 13800 C C . SER A 1 3 ? -18.676 10.852 33.707 1.00 0.00 3 SER A C 10
ATOM 13801 O O . SER A 1 3 ? -19.417 10.474 34.613 1.00 0.00 3 SER A O 10
ATOM 13809 N N . GLY A 1 4 ? -17.544 10.230 33.392 1.00 0.00 4 GLY A N 10
ATOM 13810 C CA . GLY A 1 4 ? -17.120 9.047 34.118 1.00 0.00 4 GLY A CA 10
ATOM 13811 C C . GLY A 1 4 ? -17.651 7.768 33.503 1.00 0.00 4 GLY A C 10
ATOM 13812 O O . GLY A 1 4 ? -17.154 6.679 33.791 1.00 0.00 4 GLY A O 10
ATOM 13816 N N . SER A 1 5 ? -18.666 7.897 32.654 1.00 0.00 5 SER A N 10
ATOM 13817 C CA . SER A 1 5 ? -19.269 6.742 32.000 1.00 0.00 5 SER A CA 10
ATOM 13818 C C . SER A 1 5 ? -18.309 6.131 30.983 1.00 0.00 5 SER A C 10
ATOM 13819 O O . SER A 1 5 ? -18.400 4.947 30.661 1.00 0.00 5 SER A O 10
ATOM 13827 N N . SER A 1 6 ? -17.390 6.949 30.481 1.00 0.00 6 SER A N 10
ATOM 13828 C CA . SER A 1 6 ? -16.416 6.492 29.497 1.00 0.00 6 SER A CA 10
ATOM 13829 C C . SER A 1 6 ? -15.110 6.087 30.174 1.00 0.00 6 SER A C 10
ATOM 13830 O O . SER A 1 6 ? -14.358 5.264 29.654 1.00 0.00 6 SER A O 10
ATOM 13838 N N . GLY A 1 7 ? -14.847 6.672 31.338 1.00 0.00 7 GLY A N 10
ATOM 13839 C CA . GLY A 1 7 ? -13.632 6.360 32.068 1.00 0.00 7 GLY A CA 10
ATOM 13840 C C . GLY A 1 7 ? -12.404 6.994 31.447 1.00 0.00 7 GLY A C 10
ATOM 13841 O O . GLY A 1 7 ? -12.489 8.057 30.833 1.00 0.00 7 GLY A O 10
ATOM 13845 N N . MET A 1 8 ? -11.257 6.341 31.608 1.00 0.00 8 MET A N 10
ATOM 13846 C CA . MET A 1 8 ? -10.006 6.848 31.058 1.00 0.00 8 MET A CA 10
ATOM 13847 C C . MET A 1 8 ? -9.243 5.744 30.332 1.00 0.00 8 MET A C 10
ATOM 13848 O O . MET A 1 8 ? -9.357 4.562 30.657 1.00 0.00 8 MET A O 10
ATOM 13862 N N . PRO A 1 9 ? -8.448 6.136 29.326 1.00 0.00 9 PRO A N 10
ATOM 13863 C CA . PRO A 1 9 ? -7.652 5.194 28.534 1.00 0.00 9 PRO A CA 10
ATOM 13864 C C . PRO A 1 9 ? -6.504 4.588 29.335 1.00 0.00 9 PRO A C 10
ATOM 13865 O O . PRO A 1 9 ? -5.756 5.301 30.004 1.00 0.00 9 PRO A O 10
ATOM 13876 N N . THR A 1 10 ? -6.370 3.267 29.262 1.00 0.00 10 THR A N 10
ATOM 13877 C CA . THR A 1 10 ? -5.314 2.566 29.981 1.00 0.00 10 THR A CA 10
ATOM 13878 C C . THR A 1 10 ? -5.577 2.565 31.482 1.00 0.00 10 THR A C 10
ATOM 13879 O O . THR A 1 10 ? -5.826 3.612 32.078 1.00 0.00 10 THR A O 10
ATOM 13890 N N . ASN A 1 11 ? -5.520 1.384 32.088 1.00 0.00 11 ASN A N 10
ATOM 13891 C CA . ASN A 1 11 ? -5.753 1.248 33.521 1.00 0.00 11 ASN A CA 10
ATOM 13892 C C . ASN A 1 11 ? -4.801 0.224 34.132 1.00 0.00 11 ASN A C 10
ATOM 13893 O O . ASN A 1 11 ? -4.524 -0.817 33.535 1.00 0.00 11 ASN A O 10
ATOM 13904 N N . CYS A 1 12 ? -4.303 0.527 35.326 1.00 0.00 12 CYS A N 10
ATOM 13905 C CA . CYS A 1 12 ? -3.382 -0.366 36.020 1.00 0.00 12 CYS A CA 10
ATOM 13906 C C . CYS A 1 12 ? -3.884 -1.806 35.977 1.00 0.00 12 CYS A C 10
ATOM 13907 O O . CYS A 1 12 ? -5.035 -2.083 36.314 1.00 0.00 12 CYS A O 10
ATOM 13914 N N . ALA A 1 13 ? -3.013 -2.719 35.560 1.00 0.00 13 ALA A N 10
ATOM 13915 C CA . ALA A 1 13 ? -3.367 -4.130 35.475 1.00 0.00 13 ALA A CA 10
ATOM 13916 C C . ALA A 1 13 ? -3.554 -4.734 36.863 1.00 0.00 13 ALA A C 10
ATOM 13917 O O . ALA A 1 13 ? -4.464 -5.531 37.086 1.00 0.00 13 ALA A O 10
ATOM 13924 N N . ALA A 1 14 ? -2.686 -4.348 37.793 1.00 0.00 14 ALA A N 10
ATOM 13925 C CA . ALA A 1 14 ? -2.757 -4.851 39.159 1.00 0.00 14 ALA A CA 10
ATOM 13926 C C . ALA A 1 14 ? -4.205 -5.001 39.614 1.00 0.00 14 ALA A C 10
ATOM 13927 O O . ALA A 1 14 ? -4.965 -4.033 39.630 1.00 0.00 14 ALA A O 10
ATOM 13934 N N . ALA A 1 15 ? -4.581 -6.222 39.983 1.00 0.00 15 ALA A N 10
ATOM 13935 C CA . ALA A 1 15 ? -5.937 -6.498 40.440 1.00 0.00 15 ALA A CA 10
ATOM 13936 C C . ALA A 1 15 ? -6.125 -6.074 41.892 1.00 0.00 15 ALA A C 10
ATOM 13937 O O . ALA A 1 15 ? -5.759 -6.802 42.814 1.00 0.00 15 ALA A O 10
ATOM 13944 N N . GLY A 1 16 ? -6.697 -4.890 42.089 1.00 0.00 16 GLY A N 10
ATOM 13945 C CA . GLY A 1 16 ? -6.923 -4.389 43.432 1.00 0.00 16 GLY A CA 10
ATOM 13946 C C . GLY A 1 16 ? -6.111 -3.144 43.730 1.00 0.00 16 GLY A C 10
ATOM 13947 O O . GLY A 1 16 ? -5.590 -2.983 44.834 1.00 0.00 16 GLY A O 10
ATOM 13951 N N . CYS A 1 17 ? -6.001 -2.260 42.743 1.00 0.00 17 CYS A N 10
ATOM 13952 C CA . CYS A 1 17 ? -5.246 -1.024 42.904 1.00 0.00 17 CYS A CA 10
ATOM 13953 C C . CYS A 1 17 ? -6.062 0.177 42.436 1.00 0.00 17 CYS A C 10
ATOM 13954 O O . CYS A 1 17 ? -6.538 0.971 43.247 1.00 0.00 17 CYS A O 10
ATOM 13961 N N . ALA A 1 18 ? -6.220 0.303 41.122 1.00 0.00 18 ALA A N 10
ATOM 13962 C CA . ALA A 1 18 ? -6.981 1.405 40.546 1.00 0.00 18 ALA A CA 10
ATOM 13963 C C . ALA A 1 18 ? -6.133 2.670 40.458 1.00 0.00 18 ALA A C 10
ATOM 13964 O O . ALA A 1 18 ? -5.671 3.192 41.473 1.00 0.00 18 ALA A O 10
ATOM 13971 N N . THR A 1 19 ? -5.932 3.158 39.238 1.00 0.00 19 THR A N 10
ATOM 13972 C CA . THR A 1 19 ? -5.139 4.360 39.017 1.00 0.00 19 THR A CA 10
ATOM 13973 C C . THR A 1 19 ? -5.245 4.831 37.571 1.00 0.00 19 THR A C 10
ATOM 13974 O O . THR A 1 19 ? -5.066 4.049 36.637 1.00 0.00 19 THR A O 10
ATOM 13985 N N . THR A 1 20 ? -5.537 6.116 37.392 1.00 0.00 20 THR A N 10
ATOM 13986 C CA . THR A 1 20 ? -5.668 6.692 36.060 1.00 0.00 20 THR A CA 10
ATOM 13987 C C . THR A 1 20 ? -5.087 8.100 36.010 1.00 0.00 20 THR A C 10
ATOM 13988 O O . THR A 1 20 ? -3.903 8.284 35.723 1.00 0.00 20 THR A O 10
ATOM 13999 N N . TYR A 1 21 ? -5.925 9.091 36.291 1.00 0.00 21 TYR A N 10
ATOM 14000 C CA . TYR A 1 21 ? -5.494 10.484 36.276 1.00 0.00 21 TYR A CA 10
ATOM 14001 C C . TYR A 1 21 ? -5.916 11.198 37.556 1.00 0.00 21 TYR A C 10
ATOM 14002 O O . TYR A 1 21 ? -6.823 10.754 38.258 1.00 0.00 21 TYR A O 10
ATOM 14020 N N . ASN A 1 22 ? -5.249 12.309 37.853 1.00 0.00 22 ASN A N 10
ATOM 14021 C CA . ASN A 1 22 ? -5.554 13.087 39.049 1.00 0.00 22 ASN A CA 10
ATOM 14022 C C . ASN A 1 22 ? -4.806 14.417 39.038 1.00 0.00 22 ASN A C 10
ATOM 14023 O O . ASN A 1 22 ? -4.339 14.871 37.993 1.00 0.00 22 ASN A O 10
ATOM 14034 N N . LYS A 1 23 ? -4.695 15.036 40.208 1.00 0.00 23 LYS A N 10
ATOM 14035 C CA . LYS A 1 23 ? -4.003 16.313 40.336 1.00 0.00 23 LYS A CA 10
ATOM 14036 C C . LYS A 1 23 ? -2.723 16.159 41.152 1.00 0.00 23 LYS A C 10
ATOM 14037 O O . LYS A 1 23 ? -1.821 16.994 41.075 1.00 0.00 23 LYS A O 10
ATOM 14056 N N . HIS A 1 24 ? -2.651 15.086 41.933 1.00 0.00 24 HIS A N 10
ATOM 14057 C CA . HIS A 1 24 ? -1.480 14.822 42.762 1.00 0.00 24 HIS A CA 10
ATOM 14058 C C . HIS A 1 24 ? -0.782 13.538 42.324 1.00 0.00 24 HIS A C 10
ATOM 14059 O O . HIS A 1 24 ? 0.444 13.491 42.221 1.00 0.00 24 HIS A O 10
ATOM 14073 N N . ILE A 1 25 ? -1.570 12.500 42.068 1.00 0.00 25 ILE A N 10
ATOM 14074 C CA . ILE A 1 25 ? -1.027 11.216 41.640 1.00 0.00 25 ILE A CA 10
ATOM 14075 C C . ILE A 1 25 ? 0.144 11.406 40.682 1.00 0.00 25 ILE A C 10
ATOM 14076 O O . ILE A 1 25 ? 1.301 11.228 41.058 1.00 0.00 25 ILE A O 10
ATOM 14092 N N . ASN A 1 26 ? -0.166 11.772 39.442 1.00 0.00 26 ASN A N 10
ATOM 14093 C CA . ASN A 1 26 ? 0.861 11.988 38.430 1.00 0.00 26 ASN A CA 10
ATOM 14094 C C . ASN A 1 26 ? 1.731 10.745 38.264 1.00 0.00 26 ASN A C 10
ATOM 14095 O O . ASN A 1 26 ? 2.889 10.837 37.854 1.00 0.00 26 ASN A O 10
ATOM 14106 N N . ILE A 1 27 ? 1.166 9.587 38.585 1.00 0.00 27 ILE A N 10
ATOM 14107 C CA . ILE A 1 27 ? 1.889 8.326 38.469 1.00 0.00 27 ILE A CA 10
ATOM 14108 C C . ILE A 1 27 ? 2.258 8.035 37.019 1.00 0.00 27 ILE A C 10
ATOM 14109 O O . ILE A 1 27 ? 1.483 8.310 36.103 1.00 0.00 27 ILE A O 10
ATOM 14125 N N . SER A 1 28 ? 3.446 7.474 36.817 1.00 0.00 28 SER A N 10
ATOM 14126 C CA . SER A 1 28 ? 3.919 7.147 35.477 1.00 0.00 28 SER A CA 10
ATOM 14127 C C . SER A 1 28 ? 3.282 5.854 34.977 1.00 0.00 28 SER A C 10
ATOM 14128 O O . SER A 1 28 ? 2.476 5.235 35.673 1.00 0.00 28 SER A O 10
ATOM 14136 N N . PHE A 1 29 ? 3.649 5.451 33.765 1.00 0.00 29 PHE A N 10
ATOM 14137 C CA . PHE A 1 29 ? 3.113 4.233 33.170 1.00 0.00 29 PHE A CA 10
ATOM 14138 C C . PHE A 1 29 ? 4.231 3.377 32.583 1.00 0.00 29 PHE A C 10
ATOM 14139 O O . PHE A 1 29 ? 4.836 3.733 31.571 1.00 0.00 29 PHE A O 10
ATOM 14156 N N . HIS A 1 30 ? 4.502 2.245 33.226 1.00 0.00 30 HIS A N 10
ATOM 14157 C CA . HIS A 1 30 ? 5.548 1.337 32.768 1.00 0.00 30 HIS A CA 10
ATOM 14158 C C . HIS A 1 30 ? 4.957 -0.006 32.351 1.00 0.00 30 HIS A C 10
ATOM 14159 O O . HIS A 1 30 ? 4.686 -0.864 33.191 1.00 0.00 30 HIS A O 10
ATOM 14173 N N . ARG A 1 31 ? 4.760 -0.181 31.048 1.00 0.00 31 ARG A N 10
ATOM 14174 C CA . ARG A 1 31 ? 4.199 -1.418 30.520 1.00 0.00 31 ARG A CA 10
ATOM 14175 C C . ARG A 1 31 ? 5.023 -2.623 30.967 1.00 0.00 31 ARG A C 10
ATOM 14176 O O . ARG A 1 31 ? 6.061 -2.473 31.612 1.00 0.00 31 ARG A O 10
ATOM 14197 N N . PHE A 1 32 ? 4.553 -3.816 30.619 1.00 0.00 32 PHE A N 10
ATOM 14198 C CA . PHE A 1 32 ? 5.245 -5.046 30.985 1.00 0.00 32 PHE A CA 10
ATOM 14199 C C . PHE A 1 32 ? 6.572 -5.166 30.242 1.00 0.00 32 PHE A C 10
ATOM 14200 O O . PHE A 1 32 ? 6.770 -4.583 29.176 1.00 0.00 32 PHE A O 10
ATOM 14217 N N . PRO A 1 33 ? 7.505 -5.939 30.818 1.00 0.00 33 PRO A N 10
ATOM 14218 C CA . PRO A 1 33 ? 8.830 -6.153 30.229 1.00 0.00 33 PRO A CA 10
ATOM 14219 C C . PRO A 1 33 ? 8.770 -7.000 28.962 1.00 0.00 33 PRO A C 10
ATOM 14220 O O . PRO A 1 33 ? 8.010 -7.966 28.883 1.00 0.00 33 PRO A O 10
ATOM 14231 N N . LEU A 1 34 ? 9.577 -6.632 27.972 1.00 0.00 34 LEU A N 10
ATOM 14232 C CA . LEU A 1 34 ? 9.616 -7.359 26.708 1.00 0.00 34 LEU A CA 10
ATOM 14233 C C . LEU A 1 34 ? 10.310 -8.707 26.876 1.00 0.00 34 LEU A C 10
ATOM 14234 O O . LEU A 1 34 ? 10.136 -9.612 26.059 1.00 0.00 34 LEU A O 10
ATOM 14250 N N . ASP A 1 35 ? 11.095 -8.834 27.940 1.00 0.00 35 ASP A N 10
ATOM 14251 C CA . ASP A 1 35 ? 11.813 -10.073 28.217 1.00 0.00 35 ASP A CA 10
ATOM 14252 C C . ASP A 1 35 ? 10.884 -11.112 28.838 1.00 0.00 35 ASP A C 10
ATOM 14253 O O . ASP A 1 35 ? 9.938 -10.785 29.556 1.00 0.00 35 ASP A O 10
ATOM 14262 N N . PRO A 1 36 ? 11.156 -12.394 28.554 1.00 0.00 36 PRO A N 10
ATOM 14263 C CA . PRO A 1 36 ? 10.356 -13.507 29.074 1.00 0.00 36 PRO A CA 10
ATOM 14264 C C . PRO A 1 36 ? 10.536 -13.699 30.576 1.00 0.00 36 PRO A C 10
ATOM 14265 O O . PRO A 1 36 ? 9.561 -13.825 31.317 1.00 0.00 36 PRO A O 10
ATOM 14276 N N . LYS A 1 37 ? 11.788 -13.720 31.019 1.00 0.00 37 LYS A N 10
ATOM 14277 C CA . LYS A 1 37 ? 12.097 -13.894 32.433 1.00 0.00 37 LYS A CA 10
ATOM 14278 C C . LYS A 1 37 ? 11.244 -12.968 33.295 1.00 0.00 37 LYS A C 10
ATOM 14279 O O . LYS A 1 37 ? 10.726 -13.375 34.335 1.00 0.00 37 LYS A O 10
ATOM 14298 N N . ARG A 1 38 ? 11.102 -11.722 32.854 1.00 0.00 38 ARG A N 10
ATOM 14299 C CA . ARG A 1 38 ? 10.312 -10.740 33.585 1.00 0.00 38 ARG A CA 10
ATOM 14300 C C . ARG A 1 38 ? 8.841 -10.819 33.186 1.00 0.00 38 ARG A C 10
ATOM 14301 O O . ARG A 1 38 ? 7.961 -10.928 34.040 1.00 0.00 38 ARG A O 10
ATOM 14322 N N . ARG A 1 39 ? 8.583 -10.763 31.884 1.00 0.00 39 ARG A N 10
ATOM 14323 C CA . ARG A 1 39 ? 7.219 -10.827 31.372 1.00 0.00 39 ARG A CA 10
ATOM 14324 C C . ARG A 1 39 ? 6.371 -11.786 32.203 1.00 0.00 39 ARG A C 10
ATOM 14325 O O . ARG A 1 39 ? 5.329 -11.406 32.738 1.00 0.00 39 ARG A O 10
ATOM 14346 N N . LYS A 1 40 ? 6.823 -13.031 32.305 1.00 0.00 40 LYS A N 10
ATOM 14347 C CA . LYS A 1 40 ? 6.108 -14.045 33.071 1.00 0.00 40 LYS A CA 10
ATOM 14348 C C . LYS A 1 40 ? 6.032 -13.661 34.545 1.00 0.00 40 LYS A C 10
ATOM 14349 O O . LYS A 1 40 ? 5.046 -13.952 35.221 1.00 0.00 40 LYS A O 10
ATOM 14368 N N . GLU A 1 41 ? 7.079 -13.004 35.036 1.00 0.00 41 GLU A N 10
ATOM 14369 C CA . GLU A 1 41 ? 7.128 -12.581 36.430 1.00 0.00 41 GLU A CA 10
ATOM 14370 C C . GLU A 1 41 ? 6.031 -11.563 36.729 1.00 0.00 41 GLU A C 10
ATOM 14371 O O . GLU A 1 41 ? 5.179 -11.789 37.588 1.00 0.00 41 GLU A O 10
ATOM 14383 N N . TRP A 1 42 ? 6.060 -10.444 36.014 1.00 0.00 42 TRP A N 10
ATOM 14384 C CA . TRP A 1 42 ? 5.068 -9.392 36.203 1.00 0.00 42 TRP A CA 10
ATOM 14385 C C . TRP A 1 42 ? 3.660 -9.974 36.259 1.00 0.00 42 TRP A C 10
ATOM 14386 O O . TRP A 1 42 ? 2.837 -9.555 37.073 1.00 0.00 42 TRP A O 10
ATOM 14407 N N . VAL A 1 43 ? 3.389 -10.942 35.390 1.00 0.00 43 VAL A N 10
ATOM 14408 C CA . VAL A 1 43 ? 2.080 -11.583 35.342 1.00 0.00 43 VAL A CA 10
ATOM 14409 C C . VAL A 1 43 ? 1.901 -12.553 36.504 1.00 0.00 43 VAL A C 10
ATOM 14410 O O . VAL A 1 43 ? 0.789 -12.749 36.997 1.00 0.00 43 VAL A O 10
ATOM 14423 N N . ARG A 1 44 ? 3.002 -13.158 36.939 1.00 0.00 44 ARG A N 10
ATOM 14424 C CA . ARG A 1 44 ? 2.966 -14.108 38.043 1.00 0.00 44 ARG A CA 10
ATOM 14425 C C . ARG A 1 44 ? 2.814 -13.385 39.378 1.00 0.00 44 ARG A C 10
ATOM 14426 O O . ARG A 1 44 ? 2.292 -13.945 40.344 1.00 0.00 44 ARG A O 10
ATOM 14447 N N . LEU A 1 45 ? 3.272 -12.139 39.426 1.00 0.00 45 LEU A N 10
ATOM 14448 C CA . LEU A 1 45 ? 3.187 -11.339 40.643 1.00 0.00 45 LEU A CA 10
ATOM 14449 C C . LEU A 1 45 ? 1.834 -10.643 40.743 1.00 0.00 45 LEU A C 10
ATOM 14450 O O . LEU A 1 45 ? 1.379 -10.303 41.836 1.00 0.00 45 LEU A O 10
ATOM 14466 N N . VAL A 1 46 ? 1.194 -10.435 39.597 1.00 0.00 46 VAL A N 10
ATOM 14467 C CA . VAL A 1 46 ? -0.109 -9.783 39.556 1.00 0.00 46 VAL A CA 10
ATOM 14468 C C . VAL A 1 46 ? -1.236 -10.809 39.502 1.00 0.00 46 VAL A C 10
ATOM 14469 O O . VAL A 1 46 ? -2.350 -10.547 39.955 1.00 0.00 46 VAL A O 10
ATOM 14482 N N . ARG A 1 47 ? -0.938 -11.978 38.944 1.00 0.00 47 ARG A N 10
ATOM 14483 C CA . ARG A 1 47 ? -1.926 -13.044 38.830 1.00 0.00 47 ARG A CA 10
ATOM 14484 C C . ARG A 1 47 ? -3.037 -12.653 37.860 1.00 0.00 47 ARG A C 10
ATOM 14485 O O . ARG A 1 47 ? -3.116 -13.176 36.748 1.00 0.00 47 ARG A O 10
ATOM 14506 N N . ARG A 1 48 ? -3.894 -11.732 38.289 1.00 0.00 48 ARG A N 10
ATOM 14507 C CA . ARG A 1 48 ? -5.001 -11.273 37.460 1.00 0.00 48 ARG A CA 10
ATOM 14508 C C . ARG A 1 48 ? -5.562 -12.416 36.619 1.00 0.00 48 ARG A C 10
ATOM 14509 O O . ARG A 1 48 ? -6.015 -12.210 35.494 1.00 0.00 48 ARG A O 10
ATOM 14530 N N . LYS A 1 49 ? -5.527 -13.623 37.174 1.00 0.00 49 LYS A N 10
ATOM 14531 C CA . LYS A 1 49 ? -6.031 -14.801 36.477 1.00 0.00 49 LYS A CA 10
ATOM 14532 C C . LYS A 1 49 ? -5.187 -15.107 35.244 1.00 0.00 49 LYS A C 10
ATOM 14533 O O . LYS A 1 49 ? -4.004 -14.774 35.192 1.00 0.00 49 LYS A O 10
ATOM 14552 N N . ASN A 1 50 ? -5.804 -15.741 34.253 1.00 0.00 50 ASN A N 10
ATOM 14553 C CA . ASN A 1 50 ? -5.109 -16.091 33.019 1.00 0.00 50 ASN A CA 10
ATOM 14554 C C . ASN A 1 50 ? -4.946 -14.868 32.122 1.00 0.00 50 ASN A C 10
ATOM 14555 O O . ASN A 1 50 ? -5.302 -14.897 30.943 1.00 0.00 50 ASN A O 10
ATOM 14566 N N . PHE A 1 51 ? -4.404 -13.794 32.687 1.00 0.00 51 PHE A N 10
ATOM 14567 C CA . PHE A 1 51 ? -4.194 -12.560 31.938 1.00 0.00 51 PHE A CA 10
ATOM 14568 C C . PHE A 1 51 ? -2.829 -12.564 31.256 1.00 0.00 51 PHE A C 10
ATOM 14569 O O . PHE A 1 51 ? -1.931 -13.312 31.644 1.00 0.00 51 PHE A O 10
ATOM 14586 N N . VAL A 1 52 ? -2.680 -11.723 30.238 1.00 0.00 52 VAL A N 10
ATOM 14587 C CA . VAL A 1 52 ? -1.425 -11.628 29.501 1.00 0.00 52 VAL A CA 10
ATOM 14588 C C . VAL A 1 52 ? -1.214 -10.221 28.955 1.00 0.00 52 VAL A C 10
ATOM 14589 O O . VAL A 1 52 ? -2.159 -9.522 28.587 1.00 0.00 52 VAL A O 10
ATOM 14602 N N . PRO A 1 53 ? 0.056 -9.792 28.900 1.00 0.00 53 PRO A N 10
ATOM 14603 C CA . PRO A 1 53 ? 0.422 -8.464 28.399 1.00 0.00 53 PRO A CA 10
ATOM 14604 C C . PRO A 1 53 ? 0.209 -8.333 26.894 1.00 0.00 53 PRO A C 10
ATOM 14605 O O . PRO A 1 53 ? 1.135 -8.526 26.108 1.00 0.00 53 PRO A O 10
ATOM 14616 N N . GLY A 1 54 ? -1.017 -8.003 26.501 1.00 0.00 54 GLY A N 10
ATOM 14617 C CA . GLY A 1 54 ? -1.329 -7.852 25.092 1.00 0.00 54 GLY A CA 10
ATOM 14618 C C . GLY A 1 54 ? -1.973 -6.516 24.781 1.00 0.00 54 GLY A C 10
ATOM 14619 O O . GLY A 1 54 ? -1.488 -5.766 23.933 1.00 0.00 54 GLY A O 10
ATOM 14623 N N . LYS A 1 55 ? -3.072 -6.217 25.466 1.00 0.00 55 LYS A N 10
ATOM 14624 C CA . LYS A 1 55 ? -3.785 -4.962 25.260 1.00 0.00 55 LYS A CA 10
ATOM 14625 C C . LYS A 1 55 ? -3.221 -3.862 26.153 1.00 0.00 55 LYS A C 10
ATOM 14626 O O . LYS A 1 55 ? -2.175 -4.032 26.779 1.00 0.00 55 LYS A O 10
ATOM 14645 N N . HIS A 1 56 ? -3.923 -2.734 26.209 1.00 0.00 56 HIS A N 10
ATOM 14646 C CA . HIS A 1 56 ? -3.493 -1.606 27.029 1.00 0.00 56 HIS A CA 10
ATOM 14647 C C . HIS A 1 56 ? -3.338 -2.023 28.488 1.00 0.00 56 HIS A C 10
ATOM 14648 O O . HIS A 1 56 ? -4.245 -1.833 29.299 1.00 0.00 56 HIS A O 10
ATOM 14662 N N . THR A 1 57 ? -2.183 -2.594 28.816 1.00 0.00 57 THR A N 10
ATOM 14663 C CA . THR A 1 57 ? -1.909 -3.039 30.177 1.00 0.00 57 THR A CA 10
ATOM 14664 C C . THR A 1 57 ? -0.602 -2.451 30.696 1.00 0.00 57 THR A C 10
ATOM 14665 O O . THR A 1 57 ? 0.444 -2.582 30.061 1.00 0.00 57 THR A O 10
ATOM 14676 N N . PHE A 1 58 ? -0.669 -1.804 31.854 1.00 0.00 58 PHE A N 10
ATOM 14677 C CA . PHE A 1 58 ? 0.511 -1.195 32.459 1.00 0.00 58 PHE A CA 10
ATOM 14678 C C . PHE A 1 58 ? 0.464 -1.313 33.979 1.00 0.00 58 PHE A C 10
ATOM 14679 O O . PHE A 1 58 ? -0.541 -1.738 34.550 1.00 0.00 58 PHE A O 10
ATOM 14696 N N . LEU A 1 59 ? 1.559 -0.933 34.630 1.00 0.00 59 LEU A N 10
ATOM 14697 C CA . LEU A 1 59 ? 1.645 -0.996 36.084 1.00 0.00 59 LEU A CA 10
ATOM 14698 C C . LEU A 1 59 ? 2.144 0.326 36.658 1.00 0.00 59 LEU A C 10
ATOM 14699 O O . LEU A 1 59 ? 3.096 0.917 36.147 1.00 0.00 59 LEU A O 10
ATOM 14715 N N . CYS A 1 60 ? 1.497 0.784 37.724 1.00 0.00 60 CYS A N 10
ATOM 14716 C CA . CYS A 1 60 ? 1.875 2.035 38.370 1.00 0.00 60 CYS A CA 10
ATOM 14717 C C . CYS A 1 60 ? 3.328 1.992 38.832 1.00 0.00 60 CYS A C 10
ATOM 14718 O O . CYS A 1 60 ? 3.927 0.921 38.931 1.00 0.00 60 CYS A O 10
ATOM 14725 N N . SER A 1 61 ? 3.889 3.163 39.114 1.00 0.00 61 SER A N 10
ATOM 14726 C CA . SER A 1 61 ? 5.274 3.260 39.562 1.00 0.00 61 SER A CA 10
ATOM 14727 C C . SER A 1 61 ? 5.355 3.223 41.085 1.00 0.00 61 SER A C 10
ATOM 14728 O O . SER A 1 61 ? 6.443 3.188 41.660 1.00 0.00 61 SER A O 10
ATOM 14736 N N . LYS A 1 62 ? 4.195 3.233 41.734 1.00 0.00 62 LYS A N 10
ATOM 14737 C CA . LYS A 1 62 ? 4.132 3.199 43.190 1.00 0.00 62 LYS A CA 10
ATOM 14738 C C . LYS A 1 62 ? 4.484 1.812 43.718 1.00 0.00 62 LYS A C 10
ATOM 14739 O O . LYS A 1 62 ? 5.029 1.674 44.814 1.00 0.00 62 LYS A O 10
ATOM 14758 N N . HIS A 1 63 ? 4.170 0.788 42.932 1.00 0.00 63 HIS A N 10
ATOM 14759 C CA . HIS A 1 63 ? 4.455 -0.589 43.321 1.00 0.00 63 HIS A CA 10
ATOM 14760 C C . HIS A 1 63 ? 5.956 -0.811 43.474 1.00 0.00 63 HIS A C 10
ATOM 14761 O O . HIS A 1 63 ? 6.420 -1.298 44.505 1.00 0.00 63 HIS A O 10
ATOM 14775 N N . PHE A 1 64 ? 6.711 -0.450 42.441 1.00 0.00 64 PHE A N 10
ATOM 14776 C CA . PHE A 1 64 ? 8.161 -0.611 42.461 1.00 0.00 64 PHE A CA 10
ATOM 14777 C C . PHE A 1 64 ? 8.804 0.375 43.431 1.00 0.00 64 PHE A C 10
ATOM 14778 O O . PHE A 1 64 ? 8.115 1.154 44.088 1.00 0.00 64 PHE A O 10
ATOM 14795 N N . GLU A 1 65 ? 10.130 0.333 43.515 1.00 0.00 65 GLU A N 10
ATOM 14796 C CA . GLU A 1 65 ? 10.867 1.221 44.406 1.00 0.00 65 GLU A CA 10
ATOM 14797 C C . GLU A 1 65 ? 11.615 2.290 43.614 1.00 0.00 65 GLU A C 10
ATOM 14798 O O . GLU A 1 65 ? 11.041 3.310 43.234 1.00 0.00 65 GLU A O 10
ATOM 14810 N N . ALA A 1 66 ? 12.898 2.047 43.368 1.00 0.00 66 ALA A N 10
ATOM 14811 C CA . ALA A 1 66 ? 13.724 2.986 42.620 1.00 0.00 66 ALA A CA 10
ATOM 14812 C C . ALA A 1 66 ? 14.915 2.281 41.981 1.00 0.00 66 ALA A C 10
ATOM 14813 O O . ALA A 1 66 ? 15.268 2.555 40.833 1.00 0.00 66 ALA A O 10
ATOM 14820 N N . SER A 1 67 ? 15.532 1.373 42.730 1.00 0.00 67 SER A N 10
ATOM 14821 C CA . SER A 1 67 ? 16.687 0.632 42.237 1.00 0.00 67 SER A CA 10
ATOM 14822 C C . SER A 1 67 ? 16.323 -0.180 40.998 1.00 0.00 67 SER A C 10
ATOM 14823 O O . SER A 1 67 ? 17.196 -0.722 40.319 1.00 0.00 67 SER A O 10
ATOM 14831 N N . CYS A 1 68 ? 15.029 -0.260 40.710 1.00 0.00 68 CYS A N 10
ATOM 14832 C CA . CYS A 1 68 ? 14.548 -1.007 39.553 1.00 0.00 68 CYS A CA 10
ATOM 14833 C C . CYS A 1 68 ? 14.451 -0.105 38.327 1.00 0.00 68 CYS A C 10
ATOM 14834 O O . CYS A 1 68 ? 14.062 -0.549 37.246 1.00 0.00 68 CYS A O 10
ATOM 14842 N N . PHE A 1 69 ? 14.805 1.163 38.501 1.00 0.00 69 PHE A N 10
ATOM 14843 C CA . PHE A 1 69 ? 14.755 2.128 37.410 1.00 0.00 69 PHE A CA 10
ATOM 14844 C C . PHE A 1 69 ? 16.159 2.590 37.028 1.00 0.00 69 PHE A C 10
ATOM 14845 O O . PHE A 1 69 ? 17.151 2.124 37.588 1.00 0.00 69 PHE A O 10
ATOM 14862 N N . ASP A 1 70 ? 16.233 3.509 36.071 1.00 0.00 70 ASP A N 10
ATOM 14863 C CA . ASP A 1 70 ? 17.514 4.035 35.614 1.00 0.00 70 ASP A CA 10
ATOM 14864 C C . ASP A 1 70 ? 17.792 5.401 36.234 1.00 0.00 70 ASP A C 10
ATOM 14865 O O . ASP A 1 70 ? 17.642 6.434 35.579 1.00 0.00 70 ASP A O 10
ATOM 14874 N N . LEU A 1 71 ? 18.198 5.399 37.499 1.00 0.00 71 LEU A N 10
ATOM 14875 C CA . LEU A 1 71 ? 18.497 6.639 38.208 1.00 0.00 71 LEU A CA 10
ATOM 14876 C C . LEU A 1 71 ? 19.934 7.079 37.952 1.00 0.00 71 LEU A C 10
ATOM 14877 O O . LEU A 1 71 ? 20.205 8.261 37.736 1.00 0.00 71 LEU A O 10
ATOM 14893 N N . THR A 1 72 ? 20.855 6.120 37.977 1.00 0.00 72 THR A N 10
ATOM 14894 C CA . THR A 1 72 ? 22.265 6.408 37.747 1.00 0.00 72 THR A CA 10
ATOM 14895 C C . THR A 1 72 ? 22.442 7.431 36.631 1.00 0.00 72 THR A C 10
ATOM 14896 O O . THR A 1 72 ? 22.388 7.091 35.449 1.00 0.00 72 THR A O 10
ATOM 14907 N N . GLY A 1 73 ? 22.655 8.687 37.013 1.00 0.00 73 GLY A N 10
ATOM 14908 C CA . GLY A 1 73 ? 22.837 9.740 36.032 1.00 0.00 73 GLY A CA 10
ATOM 14909 C C . GLY A 1 73 ? 21.985 9.535 34.795 1.00 0.00 73 GLY A C 10
ATOM 14910 O O . GLY A 1 73 ? 22.508 9.290 33.708 1.00 0.00 73 GLY A O 10
ATOM 14914 N N . GLN A 1 74 ? 20.670 9.633 34.962 1.00 0.00 74 GLN A N 10
ATOM 14915 C CA . GLN A 1 74 ? 19.744 9.454 33.849 1.00 0.00 74 GLN A CA 10
ATOM 14916 C C . GLN A 1 74 ? 18.303 9.402 34.344 1.00 0.00 74 GLN A C 10
ATOM 14917 O O . GLN A 1 74 ? 18.024 8.887 35.428 1.00 0.00 74 GLN A O 10
ATOM 14931 N N . THR A 1 75 ? 17.388 9.939 33.543 1.00 0.00 75 THR A N 10
ATOM 14932 C CA . THR A 1 75 ? 15.975 9.956 33.900 1.00 0.00 75 THR A CA 10
ATOM 14933 C C . THR A 1 75 ? 15.540 8.618 34.488 1.00 0.00 75 THR A C 10
ATOM 14934 O O . THR A 1 75 ? 15.983 7.560 34.040 1.00 0.00 75 THR A O 10
ATOM 14945 N N . ARG A 1 76 ? 14.671 8.672 35.492 1.00 0.00 76 ARG A N 10
ATOM 14946 C CA . ARG A 1 76 ? 14.177 7.464 36.141 1.00 0.00 76 ARG A CA 10
ATOM 14947 C C . ARG A 1 76 ? 13.365 6.616 35.166 1.00 0.00 76 ARG A C 10
ATOM 14948 O O . ARG A 1 76 ? 12.178 6.865 34.951 1.00 0.00 76 ARG A O 10
ATOM 14969 N N . ARG A 1 77 ? 14.012 5.615 34.579 1.00 0.00 77 ARG A N 10
ATOM 14970 C CA . ARG A 1 77 ? 13.351 4.732 33.626 1.00 0.00 77 ARG A CA 10
ATOM 14971 C C . ARG A 1 77 ? 13.312 3.299 34.149 1.00 0.00 77 ARG A C 10
ATOM 14972 O O . ARG A 1 77 ? 14.336 2.747 34.555 1.00 0.00 77 ARG A O 10
ATOM 14993 N N . LEU A 1 78 ? 12.125 2.702 34.136 1.00 0.00 78 LEU A N 10
ATOM 14994 C CA . LEU A 1 78 ? 11.953 1.333 34.609 1.00 0.00 78 LEU A CA 10
ATOM 14995 C C . LEU A 1 78 ? 12.816 0.366 33.805 1.00 0.00 78 LEU A C 10
ATOM 14996 O O . LEU A 1 78 ? 12.574 0.138 32.620 1.00 0.00 78 LEU A O 10
ATOM 15012 N N . LYS A 1 79 ? 13.824 -0.202 34.459 1.00 0.00 79 LYS A N 10
ATOM 15013 C CA . LYS A 1 79 ? 14.722 -1.148 33.808 1.00 0.00 79 LYS A CA 10
ATOM 15014 C C . LYS A 1 79 ? 13.940 -2.293 33.172 1.00 0.00 79 LYS A C 10
ATOM 15015 O O . LYS A 1 79 ? 13.041 -2.862 33.791 1.00 0.00 79 LYS A O 10
ATOM 15034 N N . MET A 1 80 ? 14.288 -2.626 31.934 1.00 0.00 80 MET A N 10
ATOM 15035 C CA . MET A 1 80 ? 13.620 -3.705 31.216 1.00 0.00 80 MET A CA 10
ATOM 15036 C C . MET A 1 80 ? 13.743 -5.022 31.976 1.00 0.00 80 MET A C 10
ATOM 15037 O O . MET A 1 80 ? 12.998 -5.968 31.722 1.00 0.00 80 MET A O 10
ATOM 15051 N N . ASP A 1 81 ? 14.688 -5.075 32.909 1.00 0.00 81 ASP A N 10
ATOM 15052 C CA . ASP A 1 81 ? 14.908 -6.276 33.706 1.00 0.00 81 ASP A CA 10
ATOM 15053 C C . ASP A 1 81 ? 14.508 -6.043 35.160 1.00 0.00 81 ASP A C 10
ATOM 15054 O O . ASP A 1 81 ? 15.039 -6.680 36.069 1.00 0.00 81 ASP A O 10
ATOM 15063 N N . ALA A 1 82 ? 13.570 -5.126 35.371 1.00 0.00 82 ALA A N 10
ATOM 15064 C CA . ALA A 1 82 ? 13.099 -4.810 36.713 1.00 0.00 82 ALA A CA 10
ATOM 15065 C C . ALA A 1 82 ? 11.701 -5.372 36.951 1.00 0.00 82 ALA A C 10
ATOM 15066 O O . ALA A 1 82 ? 10.774 -5.102 36.187 1.00 0.00 82 ALA A O 10
ATOM 15073 N N . VAL A 1 83 ? 11.557 -6.156 38.015 1.00 0.00 83 VAL A N 10
ATOM 15074 C CA . VAL A 1 83 ? 10.272 -6.756 38.353 1.00 0.00 83 VAL A CA 10
ATOM 15075 C C . VAL A 1 83 ? 9.736 -6.201 39.668 1.00 0.00 83 VAL A C 10
ATOM 15076 O O . VAL A 1 83 ? 10.489 -5.795 40.553 1.00 0.00 83 VAL A O 10
ATOM 15089 N N . PRO A 1 84 ? 8.401 -6.184 39.803 1.00 0.00 84 PRO A N 10
ATOM 15090 C CA . PRO A 1 84 ? 7.733 -5.682 41.007 1.00 0.00 84 PRO A CA 10
ATOM 15091 C C . PRO A 1 84 ? 7.940 -6.598 42.209 1.00 0.00 84 PRO A C 10
ATOM 15092 O O . PRO A 1 84 ? 7.098 -7.445 42.510 1.00 0.00 84 PRO A O 10
ATOM 15103 N N . THR A 1 85 ? 9.066 -6.423 42.894 1.00 0.00 85 THR A N 10
ATOM 15104 C CA . THR A 1 85 ? 9.384 -7.234 44.062 1.00 0.00 85 THR A CA 10
ATOM 15105 C C . THR A 1 85 ? 8.761 -6.649 45.324 1.00 0.00 85 THR A C 10
ATOM 15106 O O . THR A 1 85 ? 9.368 -6.670 46.395 1.00 0.00 85 THR A O 10
ATOM 15117 N N . ILE A 1 86 ? 7.546 -6.127 45.191 1.00 0.00 86 ILE A N 10
ATOM 15118 C CA . ILE A 1 86 ? 6.841 -5.537 46.322 1.00 0.00 86 ILE A CA 10
ATOM 15119 C C . ILE A 1 86 ? 5.331 -5.676 46.162 1.00 0.00 86 ILE A C 10
ATOM 15120 O O . ILE A 1 86 ? 4.686 -6.437 46.884 1.00 0.00 86 ILE A O 10
ATOM 15136 N N . PHE A 1 87 ? 4.772 -4.937 45.209 1.00 0.00 87 PHE A N 10
ATOM 15137 C CA . PHE A 1 87 ? 3.337 -4.979 44.952 1.00 0.00 87 PHE A CA 10
ATOM 15138 C C . PHE A 1 87 ? 2.548 -4.714 46.230 1.00 0.00 87 PHE A C 10
ATOM 15139 O O . PHE A 1 87 ? 2.124 -5.645 46.916 1.00 0.00 87 PHE A O 10
ATOM 15156 N N . ASP A 1 88 ? 2.355 -3.438 46.545 1.00 0.00 88 ASP A N 10
ATOM 15157 C CA . ASP A 1 88 ? 1.616 -3.049 47.741 1.00 0.00 88 ASP A CA 10
ATOM 15158 C C . ASP A 1 88 ? 0.502 -2.066 47.396 1.00 0.00 88 ASP A C 10
ATOM 15159 O O . ASP A 1 88 ? 0.648 -1.236 46.498 1.00 0.00 88 ASP A O 10
ATOM 15168 N N . PHE A 1 89 ? -0.612 -2.167 48.113 1.00 0.00 89 PHE A N 10
ATOM 15169 C CA . PHE A 1 89 ? -1.753 -1.289 47.881 1.00 0.00 89 PHE A CA 10
ATOM 15170 C C . PHE A 1 89 ? -1.423 0.148 48.276 1.00 0.00 89 PHE A C 10
ATOM 15171 O O . PHE A 1 89 ? -2.190 1.071 48.001 1.00 0.00 89 PHE A O 10
ATOM 15188 N N . CYS A 1 90 ? -0.277 0.328 48.923 1.00 0.00 90 CYS A N 10
ATOM 15189 C CA . CYS A 1 90 ? 0.156 1.652 49.357 1.00 0.00 90 CYS A CA 10
ATOM 15190 C C . CYS A 1 90 ? 1.678 1.744 49.386 1.00 0.00 90 CYS A C 10
ATOM 15191 O O . CYS A 1 90 ? 2.369 0.741 49.565 1.00 0.00 90 CYS A O 10
ATOM 15199 N N . THR A 1 91 ? 2.196 2.956 49.206 1.00 0.00 91 THR A N 10
ATOM 15200 C CA . THR A 1 91 ? 3.636 3.179 49.208 1.00 0.00 91 THR A CA 10
ATOM 15201 C C . THR A 1 91 ? 4.008 4.359 50.099 1.00 0.00 91 THR A C 10
ATOM 15202 O O . THR A 1 91 ? 3.559 5.484 49.876 1.00 0.00 91 THR A O 10
ATOM 15213 N N . HIS A 1 92 ? 4.831 4.095 51.109 1.00 0.00 92 HIS A N 10
ATOM 15214 C CA . HIS A 1 92 ? 5.265 5.137 52.034 1.00 0.00 92 HIS A CA 10
ATOM 15215 C C . HIS A 1 92 ? 6.508 4.698 52.801 1.00 0.00 92 HIS A C 10
ATOM 15216 O O . HIS A 1 92 ? 6.415 3.965 53.786 1.00 0.00 92 HIS A O 10
ATOM 15230 N N . ILE A 1 93 ? 7.670 5.151 52.343 1.00 0.00 93 ILE A N 10
ATOM 15231 C CA . ILE A 1 93 ? 8.931 4.805 52.987 1.00 0.00 93 ILE A CA 10
ATOM 15232 C C . ILE A 1 93 ? 9.833 6.028 53.123 1.00 0.00 93 ILE A C 10
ATOM 15233 O O . ILE A 1 93 ? 11.029 5.904 53.386 1.00 0.00 93 ILE A O 10
ATOM 15249 N N . SER A 1 94 ? 9.250 7.209 52.944 1.00 0.00 94 SER A N 10
ATOM 15250 C CA . SER A 1 94 ? 10.000 8.455 53.044 1.00 0.00 94 SER A CA 10
ATOM 15251 C C . SER A 1 94 ? 9.061 9.639 53.253 1.00 0.00 94 SER A C 10
ATOM 15252 O O . SER A 1 94 ? 7.852 9.531 53.053 1.00 0.00 94 SER A O 10
ATOM 15260 N N . GLY A 1 95 ? 9.628 10.772 53.658 1.00 0.00 95 GLY A N 10
ATOM 15261 C CA . GLY A 1 95 ? 8.829 11.961 53.889 1.00 0.00 95 GLY A CA 10
ATOM 15262 C C . GLY A 1 95 ? 8.744 12.849 52.663 1.00 0.00 95 GLY A C 10
ATOM 15263 O O . GLY A 1 95 ? 9.439 12.639 51.669 1.00 0.00 95 GLY A O 10
ATOM 15267 N N . PRO A 1 96 ? 7.872 13.866 52.724 1.00 0.00 96 PRO A N 10
ATOM 15268 C CA . PRO A 1 96 ? 7.677 14.809 51.618 1.00 0.00 96 PRO A CA 10
ATOM 15269 C C . PRO A 1 96 ? 8.881 15.723 51.417 1.00 0.00 96 PRO A C 10
ATOM 15270 O O . PRO A 1 96 ? 9.121 16.215 50.314 1.00 0.00 96 PRO A O 10
ATOM 15281 N N . SER A 1 97 ? 9.635 15.946 52.488 1.00 0.00 97 SER A N 10
ATOM 15282 C CA . SER A 1 97 ? 10.813 16.804 52.429 1.00 0.00 97 SER A CA 10
ATOM 15283 C C . SER A 1 97 ? 11.773 16.334 51.341 1.00 0.00 97 SER A C 10
ATOM 15284 O O . SER A 1 97 ? 11.782 15.160 50.971 1.00 0.00 97 SER A O 10
ATOM 15292 N N . SER A 1 98 ? 12.581 17.259 50.834 1.00 0.00 98 SER A N 10
ATOM 15293 C CA . SER A 1 98 ? 13.544 16.942 49.785 1.00 0.00 98 SER A CA 10
ATOM 15294 C C . SER A 1 98 ? 14.826 16.369 50.381 1.00 0.00 98 SER A C 10
ATOM 15295 O O . SER A 1 98 ? 15.840 17.059 50.480 1.00 0.00 98 SER A O 10
ATOM 15303 N N . GLY A 1 99 ? 14.773 15.100 50.776 1.00 0.00 99 GLY A N 10
ATOM 15304 C CA . GLY A 1 99 ? 15.935 14.455 51.357 1.00 0.00 99 GLY A CA 10
ATOM 15305 C C . GLY A 1 99 ? 15.621 13.767 52.671 1.00 0.00 99 GLY A C 10
ATOM 15306 O O . GLY A 1 99 ? 14.709 14.203 53.372 1.00 0.00 99 GLY A O 10
ATOM 15311 N N . GLY A 1 1 ? 6.703 15.318 20.368 1.00 0.00 1 GLY A N 11
ATOM 15312 C CA . GLY A 1 1 ? 5.845 14.197 20.030 1.00 0.00 1 GLY A CA 11
ATOM 15313 C C . GLY A 1 1 ? 6.533 12.861 20.226 1.00 0.00 1 GLY A C 11
ATOM 15314 O O . GLY A 1 1 ? 7.550 12.580 19.591 1.00 0.00 1 GLY A O 11
ATOM 15318 N N . SER A 1 2 ? 5.978 12.035 21.107 1.00 0.00 2 SER A N 11
ATOM 15319 C CA . SER A 1 2 ? 6.548 10.723 21.389 1.00 0.00 2 SER A CA 11
ATOM 15320 C C . SER A 1 2 ? 5.619 9.612 20.909 1.00 0.00 2 SER A C 11
ATOM 15321 O O . SER A 1 2 ? 5.800 9.062 19.823 1.00 0.00 2 SER A O 11
ATOM 15329 N N . SER A 1 3 ? 4.622 9.289 21.727 1.00 0.00 3 SER A N 11
ATOM 15330 C CA . SER A 1 3 ? 3.665 8.242 21.388 1.00 0.00 3 SER A CA 11
ATOM 15331 C C . SER A 1 3 ? 2.701 8.716 20.305 1.00 0.00 3 SER A C 11
ATOM 15332 O O . SER A 1 3 ? 1.850 9.571 20.547 1.00 0.00 3 SER A O 11
ATOM 15340 N N . GLY A 1 4 ? 2.842 8.154 19.109 1.00 0.00 4 GLY A N 11
ATOM 15341 C CA . GLY A 1 4 ? 1.978 8.531 18.005 1.00 0.00 4 GLY A CA 11
ATOM 15342 C C . GLY A 1 4 ? 1.067 7.400 17.570 1.00 0.00 4 GLY A C 11
ATOM 15343 O O . GLY A 1 4 ? 0.603 7.371 16.430 1.00 0.00 4 GLY A O 11
ATOM 15347 N N . SER A 1 5 ? 0.810 6.465 18.479 1.00 0.00 5 SER A N 11
ATOM 15348 C CA . SER A 1 5 ? -0.047 5.324 18.181 1.00 0.00 5 SER A CA 11
ATOM 15349 C C . SER A 1 5 ? -1.499 5.764 18.015 1.00 0.00 5 SER A C 11
ATOM 15350 O O . SER A 1 5 ? -1.797 6.957 17.973 1.00 0.00 5 SER A O 11
ATOM 15358 N N . SER A 1 6 ? -2.398 4.790 17.920 1.00 0.00 6 SER A N 11
ATOM 15359 C CA . SER A 1 6 ? -3.819 5.075 17.754 1.00 0.00 6 SER A CA 11
ATOM 15360 C C . SER A 1 6 ? -4.435 5.547 19.068 1.00 0.00 6 SER A C 11
ATOM 15361 O O . SER A 1 6 ? -4.814 6.709 19.206 1.00 0.00 6 SER A O 11
ATOM 15369 N N . GLY A 1 7 ? -4.532 4.635 20.031 1.00 0.00 7 GLY A N 11
ATOM 15370 C CA . GLY A 1 7 ? -5.103 4.976 21.321 1.00 0.00 7 GLY A CA 11
ATOM 15371 C C . GLY A 1 7 ? -4.053 5.082 22.409 1.00 0.00 7 GLY A C 11
ATOM 15372 O O . GLY A 1 7 ? -2.866 4.874 22.159 1.00 0.00 7 GLY A O 11
ATOM 15376 N N . MET A 1 8 ? -4.491 5.406 23.621 1.00 0.00 8 MET A N 11
ATOM 15377 C CA . MET A 1 8 ? -3.580 5.539 24.752 1.00 0.00 8 MET A CA 11
ATOM 15378 C C . MET A 1 8 ? -3.940 4.555 25.860 1.00 0.00 8 MET A C 11
ATOM 15379 O O . MET A 1 8 ? -5.076 4.090 25.965 1.00 0.00 8 MET A O 11
ATOM 15393 N N . PRO A 1 9 ? -2.953 4.227 26.706 1.00 0.00 9 PRO A N 11
ATOM 15394 C CA . PRO A 1 9 ? -3.143 3.294 27.821 1.00 0.00 9 PRO A CA 11
ATOM 15395 C C . PRO A 1 9 ? -4.024 3.877 28.921 1.00 0.00 9 PRO A C 11
ATOM 15396 O O . PRO A 1 9 ? -4.081 5.093 29.107 1.00 0.00 9 PRO A O 11
ATOM 15407 N N . THR A 1 10 ? -4.711 3.001 29.648 1.00 0.00 10 THR A N 11
ATOM 15408 C CA . THR A 1 10 ? -5.590 3.429 30.729 1.00 0.00 10 THR A CA 11
ATOM 15409 C C . THR A 1 10 ? -5.830 2.298 31.723 1.00 0.00 10 THR A C 11
ATOM 15410 O O . THR A 1 10 ? -5.778 1.122 31.364 1.00 0.00 10 THR A O 11
ATOM 15421 N N . ASN A 1 11 ? -6.093 2.662 32.974 1.00 0.00 11 ASN A N 11
ATOM 15422 C CA . ASN A 1 11 ? -6.342 1.676 34.020 1.00 0.00 11 ASN A CA 11
ATOM 15423 C C . ASN A 1 11 ? -5.071 0.899 34.348 1.00 0.00 11 ASN A C 11
ATOM 15424 O O . ASN A 1 11 ? -4.182 0.757 33.507 1.00 0.00 11 ASN A O 11
ATOM 15435 N N . CYS A 1 12 ? -4.991 0.396 35.575 1.00 0.00 12 CYS A N 11
ATOM 15436 C CA . CYS A 1 12 ? -3.830 -0.368 36.015 1.00 0.00 12 CYS A CA 11
ATOM 15437 C C . CYS A 1 12 ? -4.157 -1.856 36.098 1.00 0.00 12 CYS A C 11
ATOM 15438 O O . CYS A 1 12 ? -5.110 -2.257 36.766 1.00 0.00 12 CYS A O 11
ATOM 15445 N N . ALA A 1 13 ? -3.360 -2.671 35.414 1.00 0.00 13 ALA A N 11
ATOM 15446 C CA . ALA A 1 13 ? -3.563 -4.114 35.412 1.00 0.00 13 ALA A CA 11
ATOM 15447 C C . ALA A 1 13 ? -3.567 -4.670 36.832 1.00 0.00 13 ALA A C 11
ATOM 15448 O O . ALA A 1 13 ? -4.348 -5.564 37.157 1.00 0.00 13 ALA A O 11
ATOM 15455 N N . ALA A 1 14 ? -2.689 -4.136 37.675 1.00 0.00 14 ALA A N 11
ATOM 15456 C CA . ALA A 1 14 ? -2.593 -4.578 39.060 1.00 0.00 14 ALA A CA 11
ATOM 15457 C C . ALA A 1 14 ? -3.973 -4.669 39.704 1.00 0.00 14 ALA A C 11
ATOM 15458 O O . ALA A 1 14 ? -4.826 -3.809 39.490 1.00 0.00 14 ALA A O 11
ATOM 15465 N N . ALA A 1 15 ? -4.184 -5.717 40.494 1.00 0.00 15 ALA A N 11
ATOM 15466 C CA . ALA A 1 15 ? -5.459 -5.920 41.169 1.00 0.00 15 ALA A CA 11
ATOM 15467 C C . ALA A 1 15 ? -5.484 -5.209 42.519 1.00 0.00 15 ALA A C 11
ATOM 15468 O O . ALA A 1 15 ? -4.582 -5.378 43.337 1.00 0.00 15 ALA A O 11
ATOM 15475 N N . GLY A 1 16 ? -6.525 -4.412 42.743 1.00 0.00 16 GLY A N 11
ATOM 15476 C CA . GLY A 1 16 ? -6.647 -3.688 43.995 1.00 0.00 16 GLY A CA 11
ATOM 15477 C C . GLY A 1 16 ? -5.904 -2.367 43.974 1.00 0.00 16 GLY A C 11
ATOM 15478 O O . GLY A 1 16 ? -5.481 -1.868 45.018 1.00 0.00 16 GLY A O 11
ATOM 15482 N N . CYS A 1 17 ? -5.743 -1.798 42.784 1.00 0.00 17 CYS A N 11
ATOM 15483 C CA . CYS A 1 17 ? -5.044 -0.528 42.631 1.00 0.00 17 CYS A CA 11
ATOM 15484 C C . CYS A 1 17 ? -5.953 0.519 41.994 1.00 0.00 17 CYS A C 11
ATOM 15485 O O . CYS A 1 17 ? -6.352 1.486 42.642 1.00 0.00 17 CYS A O 11
ATOM 15492 N N . ALA A 1 18 ? -6.275 0.319 40.720 1.00 0.00 18 ALA A N 11
ATOM 15493 C CA . ALA A 1 18 ? -7.138 1.244 39.995 1.00 0.00 18 ALA A CA 11
ATOM 15494 C C . ALA A 1 18 ? -6.520 2.637 39.934 1.00 0.00 18 ALA A C 11
ATOM 15495 O O . ALA A 1 18 ? -6.852 3.511 40.735 1.00 0.00 18 ALA A O 11
ATOM 15502 N N . THR A 1 19 ? -5.619 2.838 38.977 1.00 0.00 19 THR A N 11
ATOM 15503 C CA . THR A 1 19 ? -4.953 4.124 38.812 1.00 0.00 19 THR A CA 11
ATOM 15504 C C . THR A 1 19 ? -5.013 4.592 37.363 1.00 0.00 19 THR A C 11
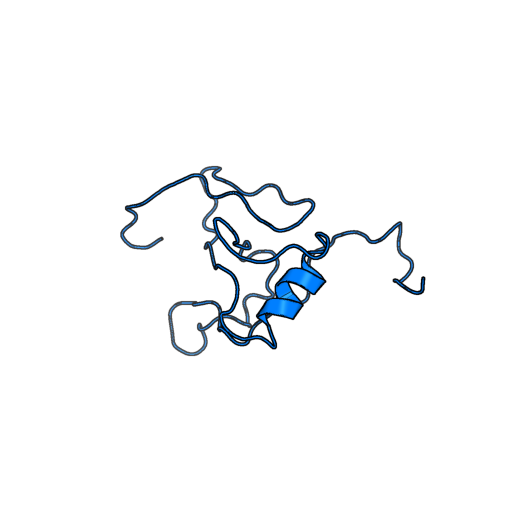ATOM 15505 O O . THR A 1 19 ? -4.777 3.814 36.437 1.00 0.00 19 THR A O 11
ATOM 15516 N N . THR A 1 20 ? -5.330 5.869 37.171 1.00 0.00 20 THR A N 11
ATOM 15517 C CA . THR A 1 20 ? -5.421 6.441 35.834 1.00 0.00 20 THR A CA 11
ATOM 15518 C C . THR A 1 20 ? -4.866 7.860 35.803 1.00 0.00 20 THR A C 11
ATOM 15519 O O . THR A 1 20 ? -4.067 8.243 36.659 1.00 0.00 20 THR A O 11
ATOM 15530 N N . TYR A 1 21 ? -5.292 8.636 34.814 1.00 0.00 21 TYR A N 11
ATOM 15531 C CA . TYR A 1 21 ? -4.835 10.014 34.671 1.00 0.00 21 TYR A CA 11
ATOM 15532 C C . TYR A 1 21 ? -5.217 10.843 35.893 1.00 0.00 21 TYR A C 11
ATOM 15533 O O . TYR A 1 21 ? -4.497 11.760 36.284 1.00 0.00 21 TYR A O 11
ATOM 15551 N N . ASN A 1 22 ? -6.356 10.512 36.493 1.00 0.00 22 ASN A N 11
ATOM 15552 C CA . ASN A 1 22 ? -6.835 11.226 37.671 1.00 0.00 22 ASN A CA 11
ATOM 15553 C C . ASN A 1 22 ? -6.577 12.724 37.542 1.00 0.00 22 ASN A C 11
ATOM 15554 O O . ASN A 1 22 ? -6.093 13.365 38.475 1.00 0.00 22 ASN A O 11
ATOM 15565 N N . LYS A 1 23 ? -6.904 13.277 36.379 1.00 0.00 23 LYS A N 11
ATOM 15566 C CA . LYS A 1 23 ? -6.711 14.700 36.127 1.00 0.00 23 LYS A CA 11
ATOM 15567 C C . LYS A 1 23 ? -5.229 15.062 36.161 1.00 0.00 23 LYS A C 11
ATOM 15568 O O . LYS A 1 23 ? -4.552 15.046 35.132 1.00 0.00 23 LYS A O 11
ATOM 15587 N N . HIS A 1 24 ? -4.731 15.386 37.350 1.00 0.00 24 HIS A N 11
ATOM 15588 C CA . HIS A 1 24 ? -3.328 15.750 37.518 1.00 0.00 24 HIS A CA 11
ATOM 15589 C C . HIS A 1 24 ? -2.559 14.636 38.222 1.00 0.00 24 HIS A C 11
ATOM 15590 O O . HIS A 1 24 ? -2.665 14.468 39.437 1.00 0.00 24 HIS A O 11
ATOM 15604 N N . ILE A 1 25 ? -1.786 13.878 37.451 1.00 0.00 25 ILE A N 11
ATOM 15605 C CA . ILE A 1 25 ? -1.000 12.782 38.002 1.00 0.00 25 ILE A CA 11
ATOM 15606 C C . ILE A 1 25 ? 0.448 12.851 37.527 1.00 0.00 25 ILE A C 11
ATOM 15607 O O . ILE A 1 25 ? 0.743 13.435 36.485 1.00 0.00 25 ILE A O 11
ATOM 15623 N N . ASN A 1 26 ? 1.347 12.249 38.298 1.00 0.00 26 ASN A N 11
ATOM 15624 C CA . ASN A 1 26 ? 2.765 12.241 37.956 1.00 0.00 26 ASN A CA 11
ATOM 15625 C C . ASN A 1 26 ? 3.241 10.826 37.645 1.00 0.00 26 ASN A C 11
ATOM 15626 O O . ASN A 1 26 ? 4.119 10.626 36.804 1.00 0.00 26 ASN A O 11
ATOM 15637 N N . ILE A 1 27 ? 2.657 9.847 38.327 1.00 0.00 27 ILE A N 11
ATOM 15638 C CA . ILE A 1 27 ? 3.020 8.450 38.122 1.00 0.00 27 ILE A CA 11
ATOM 15639 C C . ILE A 1 27 ? 3.318 8.170 36.653 1.00 0.00 27 ILE A C 11
ATOM 15640 O O . ILE A 1 27 ? 2.667 8.716 35.762 1.00 0.00 27 ILE A O 11
ATOM 15656 N N . SER A 1 28 ? 4.304 7.313 36.407 1.00 0.00 28 SER A N 11
ATOM 15657 C CA . SER A 1 28 ? 4.689 6.960 35.046 1.00 0.00 28 SER A CA 11
ATOM 15658 C C . SER A 1 28 ? 4.079 5.623 34.638 1.00 0.00 28 SER A C 11
ATOM 15659 O O . SER A 1 28 ? 3.730 4.802 35.486 1.00 0.00 28 SER A O 11
ATOM 15667 N N . PHE A 1 29 ? 3.954 5.411 33.332 1.00 0.00 29 PHE A N 11
ATOM 15668 C CA . PHE A 1 29 ? 3.386 4.174 32.809 1.00 0.00 29 PHE A CA 11
ATOM 15669 C C . PHE A 1 29 ? 4.481 3.251 32.284 1.00 0.00 29 PHE A C 11
ATOM 15670 O O . PHE A 1 29 ? 5.117 3.538 31.269 1.00 0.00 29 PHE A O 11
ATOM 15687 N N . HIS A 1 30 ? 4.697 2.141 32.983 1.00 0.00 30 HIS A N 11
ATOM 15688 C CA . HIS A 1 30 ? 5.716 1.175 32.588 1.00 0.00 30 HIS A CA 11
ATOM 15689 C C . HIS A 1 30 ? 5.082 -0.163 32.219 1.00 0.00 30 HIS A C 11
ATOM 15690 O O . HIS A 1 30 ? 4.784 -0.981 33.090 1.00 0.00 30 HIS A O 11
ATOM 15704 N N . ARG A 1 31 ? 4.878 -0.379 30.924 1.00 0.00 31 ARG A N 11
ATOM 15705 C CA . ARG A 1 31 ? 4.278 -1.616 30.440 1.00 0.00 31 ARG A CA 11
ATOM 15706 C C . ARG A 1 31 ? 5.101 -2.825 30.874 1.00 0.00 31 ARG A C 11
ATOM 15707 O O . ARG A 1 31 ? 6.111 -2.687 31.565 1.00 0.00 31 ARG A O 11
ATOM 15728 N N . PHE A 1 32 ? 4.663 -4.011 30.465 1.00 0.00 32 PHE A N 11
ATOM 15729 C CA . PHE A 1 32 ? 5.358 -5.245 30.812 1.00 0.00 32 PHE A CA 11
ATOM 15730 C C . PHE A 1 32 ? 6.670 -5.365 30.043 1.00 0.00 32 PHE A C 11
ATOM 15731 O O . PHE A 1 32 ? 6.850 -4.776 28.977 1.00 0.00 32 PHE A O 11
ATOM 15748 N N . PRO A 1 33 ? 7.609 -6.147 30.595 1.00 0.00 33 PRO A N 11
ATOM 15749 C CA . PRO A 1 33 ? 8.922 -6.364 29.979 1.00 0.00 33 PRO A CA 11
ATOM 15750 C C . PRO A 1 33 ? 8.834 -7.201 28.707 1.00 0.00 33 PRO A C 11
ATOM 15751 O O . PRO A 1 33 ? 7.979 -8.080 28.588 1.00 0.00 33 PRO A O 11
ATOM 15762 N N . LEU A 1 34 ? 9.722 -6.923 27.759 1.00 0.00 34 LEU A N 11
ATOM 15763 C CA . LEU A 1 34 ? 9.745 -7.651 26.495 1.00 0.00 34 LEU A CA 11
ATOM 15764 C C . LEU A 1 34 ? 10.472 -8.983 26.647 1.00 0.00 34 LEU A C 11
ATOM 15765 O O . LEU A 1 34 ? 10.444 -9.823 25.748 1.00 0.00 34 LEU A O 11
ATOM 15781 N N . ASP A 1 35 ? 11.121 -9.169 27.791 1.00 0.00 35 ASP A N 11
ATOM 15782 C CA . ASP A 1 35 ? 11.853 -10.401 28.063 1.00 0.00 35 ASP A CA 11
ATOM 15783 C C . ASP A 1 35 ? 10.927 -11.468 28.639 1.00 0.00 35 ASP A C 11
ATOM 15784 O O . ASP A 1 35 ? 9.999 -11.178 29.394 1.00 0.00 35 ASP A O 11
ATOM 15793 N N . PRO A 1 36 ? 11.183 -12.733 28.273 1.00 0.00 36 PRO A N 11
ATOM 15794 C CA . PRO A 1 36 ? 10.383 -13.869 28.741 1.00 0.00 36 PRO A CA 11
ATOM 15795 C C . PRO A 1 36 ? 10.590 -14.152 30.225 1.00 0.00 36 PRO A C 11
ATOM 15796 O O . PRO A 1 36 ? 9.671 -14.587 30.919 1.00 0.00 36 PRO A O 11
ATOM 15807 N N . LYS A 1 37 ? 11.803 -13.901 30.707 1.00 0.00 37 LYS A N 11
ATOM 15808 C CA . LYS A 1 37 ? 12.132 -14.127 32.109 1.00 0.00 37 LYS A CA 11
ATOM 15809 C C . LYS A 1 37 ? 11.319 -13.206 33.014 1.00 0.00 37 LYS A C 11
ATOM 15810 O O . LYS A 1 37 ? 10.843 -13.620 34.070 1.00 0.00 37 LYS A O 11
ATOM 15829 N N . ARG A 1 38 ? 11.163 -11.955 32.591 1.00 0.00 38 ARG A N 11
ATOM 15830 C CA . ARG A 1 38 ? 10.408 -10.976 33.363 1.00 0.00 38 ARG A CA 11
ATOM 15831 C C . ARG A 1 38 ? 8.924 -11.035 33.012 1.00 0.00 38 ARG A C 11
ATOM 15832 O O . ARG A 1 38 ? 8.070 -11.124 33.895 1.00 0.00 38 ARG A O 11
ATOM 15853 N N . ARG A 1 39 ? 8.625 -10.984 31.718 1.00 0.00 39 ARG A N 11
ATOM 15854 C CA . ARG A 1 39 ? 7.245 -11.030 31.251 1.00 0.00 39 ARG A CA 11
ATOM 15855 C C . ARG A 1 39 ? 6.408 -11.967 32.117 1.00 0.00 39 ARG A C 11
ATOM 15856 O O . ARG A 1 39 ? 5.357 -11.584 32.629 1.00 0.00 39 ARG A O 11
ATOM 15877 N N . LYS A 1 40 ? 6.882 -13.198 32.275 1.00 0.00 40 LYS A N 11
ATOM 15878 C CA . LYS A 1 40 ? 6.180 -14.192 33.079 1.00 0.00 40 LYS A CA 11
ATOM 15879 C C . LYS A 1 40 ? 6.132 -13.771 34.544 1.00 0.00 40 LYS A C 11
ATOM 15880 O O . LYS A 1 40 ? 5.133 -13.989 35.229 1.00 0.00 40 LYS A O 11
ATOM 15899 N N . GLU A 1 41 ? 7.217 -13.165 35.017 1.00 0.00 41 GLU A N 11
ATOM 15900 C CA . GLU A 1 41 ? 7.296 -12.713 36.401 1.00 0.00 41 GLU A CA 11
ATOM 15901 C C . GLU A 1 41 ? 6.254 -11.634 36.682 1.00 0.00 41 GLU A C 11
ATOM 15902 O O . GLU A 1 41 ? 5.431 -11.771 37.587 1.00 0.00 41 GLU A O 11
ATOM 15914 N N . TRP A 1 42 ? 6.298 -10.561 35.900 1.00 0.00 42 TRP A N 11
ATOM 15915 C CA . TRP A 1 42 ? 5.359 -9.457 36.064 1.00 0.00 42 TRP A CA 11
ATOM 15916 C C . TRP A 1 42 ? 3.933 -9.974 36.222 1.00 0.00 42 TRP A C 11
ATOM 15917 O O . TRP A 1 42 ? 3.204 -9.550 37.119 1.00 0.00 42 TRP A O 11
ATOM 15938 N N . VAL A 1 43 ? 3.541 -10.894 35.346 1.00 0.00 43 VAL A N 11
ATOM 15939 C CA . VAL A 1 43 ? 2.203 -11.470 35.389 1.00 0.00 43 VAL A CA 11
ATOM 15940 C C . VAL A 1 43 ? 2.040 -12.392 36.592 1.00 0.00 43 VAL A C 11
ATOM 15941 O O . VAL A 1 43 ? 0.924 -12.646 37.047 1.00 0.00 43 VAL A O 11
ATOM 15954 N N . ARG A 1 44 ? 3.160 -12.890 37.105 1.00 0.00 44 ARG A N 11
ATOM 15955 C CA . ARG A 1 44 ? 3.142 -13.785 38.256 1.00 0.00 44 ARG A CA 11
ATOM 15956 C C . ARG A 1 44 ? 3.180 -12.994 39.560 1.00 0.00 44 ARG A C 11
ATOM 15957 O O . ARG A 1 44 ? 2.774 -13.490 40.612 1.00 0.00 44 ARG A O 11
ATOM 15978 N N . LEU A 1 45 ? 3.672 -11.762 39.485 1.00 0.00 45 LEU A N 11
ATOM 15979 C CA . LEU A 1 45 ? 3.764 -10.902 40.659 1.00 0.00 45 LEU A CA 11
ATOM 15980 C C . LEU A 1 45 ? 2.473 -10.116 40.861 1.00 0.00 45 LEU A C 11
ATOM 15981 O O . LEU A 1 45 ? 2.231 -9.564 41.935 1.00 0.00 45 LEU A O 11
ATOM 15997 N N . VAL A 1 46 ? 1.644 -10.072 39.823 1.00 0.00 46 VAL A N 11
ATOM 15998 C CA . VAL A 1 46 ? 0.375 -9.357 39.887 1.00 0.00 46 VAL A CA 11
ATOM 15999 C C . VAL A 1 46 ? -0.776 -10.308 40.195 1.00 0.00 46 VAL A C 11
ATOM 16000 O O . VAL A 1 46 ? -1.885 -9.875 40.511 1.00 0.00 46 VAL A O 11
ATOM 16013 N N . ARG A 1 47 ? -0.506 -11.606 40.102 1.00 0.00 47 ARG A N 11
ATOM 16014 C CA . ARG A 1 47 ? -1.520 -12.619 40.371 1.00 0.00 47 ARG A CA 11
ATOM 16015 C C . ARG A 1 47 ? -2.866 -12.210 39.780 1.00 0.00 47 ARG A C 11
ATOM 16016 O O . ARG A 1 47 ? -3.743 -11.718 40.491 1.00 0.00 47 ARG A O 11
ATOM 16037 N N . ARG A 1 48 ? -3.022 -12.416 38.477 1.00 0.00 48 ARG A N 11
ATOM 16038 C CA . ARG A 1 48 ? -4.260 -12.068 37.791 1.00 0.00 48 ARG A CA 11
ATOM 16039 C C . ARG A 1 48 ? -4.860 -13.288 37.099 1.00 0.00 48 ARG A C 11
ATOM 16040 O O . ARG A 1 48 ? -4.186 -13.973 36.329 1.00 0.00 48 ARG A O 11
ATOM 16061 N N . LYS A 1 49 ? -6.132 -13.555 37.378 1.00 0.00 49 LYS A N 11
ATOM 16062 C CA . LYS A 1 49 ? -6.824 -14.692 36.783 1.00 0.00 49 LYS A CA 11
ATOM 16063 C C . LYS A 1 49 ? -6.916 -14.540 35.268 1.00 0.00 49 LYS A C 11
ATOM 16064 O O . LYS A 1 49 ? -7.418 -13.537 34.764 1.00 0.00 49 LYS A O 11
ATOM 16083 N N . ASN A 1 50 ? -6.428 -15.545 34.547 1.00 0.00 50 ASN A N 11
ATOM 16084 C CA . ASN A 1 50 ? -6.457 -15.523 33.089 1.00 0.00 50 ASN A CA 11
ATOM 16085 C C . ASN A 1 50 ? -6.159 -14.123 32.560 1.00 0.00 50 ASN A C 11
ATOM 16086 O O . ASN A 1 50 ? -6.959 -13.542 31.826 1.00 0.00 50 ASN A O 11
ATOM 16097 N N . PHE A 1 51 ? -5.003 -13.588 32.936 1.00 0.00 51 PHE A N 11
ATOM 16098 C CA . PHE A 1 51 ? -4.599 -12.256 32.500 1.00 0.00 51 PHE A CA 11
ATOM 16099 C C . PHE A 1 51 ? -3.339 -12.323 31.642 1.00 0.00 51 PHE A C 11
ATOM 16100 O O . PHE A 1 51 ? -2.610 -13.315 31.666 1.00 0.00 51 PHE A O 11
ATOM 16117 N N . VAL A 1 52 ? -3.091 -11.261 30.882 1.00 0.00 52 VAL A N 11
ATOM 16118 C CA . VAL A 1 52 ? -1.920 -11.198 30.016 1.00 0.00 52 VAL A CA 11
ATOM 16119 C C . VAL A 1 52 ? -1.732 -9.796 29.446 1.00 0.00 52 VAL A C 11
ATOM 16120 O O . VAL A 1 52 ? -2.694 -9.084 29.156 1.00 0.00 52 VAL A O 11
ATOM 16133 N N . PRO A 1 53 ? -0.465 -9.389 29.281 1.00 0.00 53 PRO A N 11
ATOM 16134 C CA . PRO A 1 53 ? -0.121 -8.069 28.744 1.00 0.00 53 PRO A CA 11
ATOM 16135 C C . PRO A 1 53 ? -0.459 -7.941 27.262 1.00 0.00 53 PRO A C 11
ATOM 16136 O O . PRO A 1 53 ? -0.522 -8.936 26.542 1.00 0.00 53 PRO A O 11
ATOM 16147 N N . GLY A 1 54 ? -0.674 -6.708 26.814 1.00 0.00 54 GLY A N 11
ATOM 16148 C CA . GLY A 1 54 ? -1.002 -6.472 25.420 1.00 0.00 54 GLY A CA 11
ATOM 16149 C C . GLY A 1 54 ? -1.430 -5.042 25.158 1.00 0.00 54 GLY A C 11
ATOM 16150 O O . GLY A 1 54 ? -0.676 -4.255 24.585 1.00 0.00 54 GLY A O 11
ATOM 16154 N N . LYS A 1 55 ? -2.644 -4.702 25.578 1.00 0.00 55 LYS A N 11
ATOM 16155 C CA . LYS A 1 55 ? -3.172 -3.357 25.387 1.00 0.00 55 LYS A CA 11
ATOM 16156 C C . LYS A 1 55 ? -3.722 -2.797 26.694 1.00 0.00 55 LYS A C 11
ATOM 16157 O O . LYS A 1 55 ? -4.255 -3.537 27.522 1.00 0.00 55 LYS A O 11
ATOM 16176 N N . HIS A 1 56 ? -3.591 -1.486 26.874 1.00 0.00 56 HIS A N 11
ATOM 16177 C CA . HIS A 1 56 ? -4.077 -0.827 28.081 1.00 0.00 56 HIS A CA 11
ATOM 16178 C C . HIS A 1 56 ? -3.544 -1.521 29.331 1.00 0.00 56 HIS A C 11
ATOM 16179 O O . HIS A 1 56 ? -4.087 -1.357 30.424 1.00 0.00 56 HIS A O 11
ATOM 16193 N N . THR A 1 57 ? -2.479 -2.298 29.162 1.00 0.00 57 THR A N 11
ATOM 16194 C CA . THR A 1 57 ? -1.874 -3.018 30.275 1.00 0.00 57 THR A CA 11
ATOM 16195 C C . THR A 1 57 ? -0.590 -2.339 30.736 1.00 0.00 57 THR A C 11
ATOM 16196 O O . THR A 1 57 ? 0.453 -2.460 30.094 1.00 0.00 57 THR A O 11
ATOM 16207 N N . PHE A 1 58 ? -0.672 -1.626 31.855 1.00 0.00 58 PHE A N 11
ATOM 16208 C CA . PHE A 1 58 ? 0.485 -0.927 32.402 1.00 0.00 58 PHE A CA 11
ATOM 16209 C C . PHE A 1 58 ? 0.440 -0.911 33.927 1.00 0.00 58 PHE A C 11
ATOM 16210 O O . PHE A 1 58 ? -0.632 -0.995 34.528 1.00 0.00 58 PHE A O 11
ATOM 16227 N N . LEU A 1 59 ? 1.609 -0.802 34.547 1.00 0.00 59 LEU A N 11
ATOM 16228 C CA . LEU A 1 59 ? 1.705 -0.775 36.002 1.00 0.00 59 LEU A CA 11
ATOM 16229 C C . LEU A 1 59 ? 2.206 0.581 36.490 1.00 0.00 59 LEU A C 11
ATOM 16230 O O . LEU A 1 59 ? 3.031 1.221 35.838 1.00 0.00 59 LEU A O 11
ATOM 16246 N N . CYS A 1 60 ? 1.704 1.012 37.642 1.00 0.00 60 CYS A N 11
ATOM 16247 C CA . CYS A 1 60 ? 2.101 2.290 38.220 1.00 0.00 60 CYS A CA 11
ATOM 16248 C C . CYS A 1 60 ? 3.560 2.255 38.666 1.00 0.00 60 CYS A C 11
ATOM 16249 O O . CYS A 1 60 ? 4.197 1.202 38.659 1.00 0.00 60 CYS A O 11
ATOM 16256 N N . SER A 1 61 ? 4.082 3.415 39.053 1.00 0.00 61 SER A N 11
ATOM 16257 C CA . SER A 1 61 ? 5.467 3.519 39.499 1.00 0.00 61 SER A CA 11
ATOM 16258 C C . SER A 1 61 ? 5.557 3.421 41.019 1.00 0.00 61 SER A C 11
ATOM 16259 O O . SER A 1 61 ? 6.644 3.478 41.593 1.00 0.00 61 SER A O 11
ATOM 16267 N N . LYS A 1 62 ? 4.405 3.275 41.665 1.00 0.00 62 LYS A N 11
ATOM 16268 C CA . LYS A 1 62 ? 4.351 3.168 43.118 1.00 0.00 62 LYS A CA 11
ATOM 16269 C C . LYS A 1 62 ? 4.767 1.774 43.577 1.00 0.00 62 LYS A C 11
ATOM 16270 O O . LYS A 1 62 ? 5.488 1.624 44.564 1.00 0.00 62 LYS A O 11
ATOM 16289 N N . HIS A 1 63 ? 4.310 0.757 42.854 1.00 0.00 63 HIS A N 11
ATOM 16290 C CA . HIS A 1 63 ? 4.637 -0.625 43.187 1.00 0.00 63 HIS A CA 11
ATOM 16291 C C . HIS A 1 63 ? 6.147 -0.814 43.299 1.00 0.00 63 HIS A C 11
ATOM 16292 O O . HIS A 1 63 ? 6.644 -1.340 44.295 1.00 0.00 63 HIS A O 11
ATOM 16306 N N . PHE A 1 64 ? 6.870 -0.384 42.271 1.00 0.00 64 PHE A N 11
ATOM 16307 C CA . PHE A 1 64 ? 8.323 -0.507 42.253 1.00 0.00 64 PHE A CA 11
ATOM 16308 C C . PHE A 1 64 ? 8.966 0.509 43.191 1.00 0.00 64 PHE A C 11
ATOM 16309 O O . PHE A 1 64 ? 8.449 1.610 43.380 1.00 0.00 64 PHE A O 11
ATOM 16326 N N . GLU A 1 65 ? 10.098 0.131 43.778 1.00 0.00 65 GLU A N 11
ATOM 16327 C CA . GLU A 1 65 ? 10.812 1.008 44.698 1.00 0.00 65 GLU A CA 11
ATOM 16328 C C . GLU A 1 65 ? 11.668 2.015 43.935 1.00 0.00 65 GLU A C 11
ATOM 16329 O O . GLU A 1 65 ? 11.177 3.051 43.488 1.00 0.00 65 GLU A O 11
ATOM 16341 N N . ALA A 1 66 ? 12.952 1.703 43.792 1.00 0.00 66 ALA A N 11
ATOM 16342 C CA . ALA A 1 66 ? 13.877 2.578 43.083 1.00 0.00 66 ALA A CA 11
ATOM 16343 C C . ALA A 1 66 ? 14.925 1.771 42.325 1.00 0.00 66 ALA A C 11
ATOM 16344 O O . ALA A 1 66 ? 15.261 2.088 41.184 1.00 0.00 66 ALA A O 11
ATOM 16351 N N . SER A 1 67 ? 15.438 0.725 42.966 1.00 0.00 67 SER A N 11
ATOM 16352 C CA . SER A 1 67 ? 16.452 -0.125 42.353 1.00 0.00 67 SER A CA 11
ATOM 16353 C C . SER A 1 67 ? 15.943 -0.718 41.043 1.00 0.00 67 SER A C 11
ATOM 16354 O O . SER A 1 67 ? 16.728 -1.157 40.202 1.00 0.00 67 SER A O 11
ATOM 16362 N N . CYS A 1 68 ? 14.625 -0.729 40.878 1.00 0.00 68 CYS A N 11
ATOM 16363 C CA . CYS A 1 68 ? 14.010 -1.269 39.671 1.00 0.00 68 CYS A CA 11
ATOM 16364 C C . CYS A 1 68 ? 13.982 -0.223 38.561 1.00 0.00 68 CYS A C 11
ATOM 16365 O O . CYS A 1 68 ? 13.794 -0.552 37.389 1.00 0.00 68 CYS A O 11
ATOM 16373 N N . PHE A 1 69 ? 14.168 1.037 38.937 1.00 0.00 69 PHE A N 11
ATOM 16374 C CA . PHE A 1 69 ? 14.161 2.132 37.974 1.00 0.00 69 PHE A CA 11
ATOM 16375 C C . PHE A 1 69 ? 15.584 2.549 37.614 1.00 0.00 69 PHE A C 11
ATOM 16376 O O . PHE A 1 69 ? 16.553 1.920 38.040 1.00 0.00 69 PHE A O 11
ATOM 16393 N N . ASP A 1 70 ? 15.702 3.612 36.827 1.00 0.00 70 ASP A N 11
ATOM 16394 C CA . ASP A 1 70 ? 17.006 4.114 36.409 1.00 0.00 70 ASP A CA 11
ATOM 16395 C C . ASP A 1 70 ? 17.152 5.595 36.748 1.00 0.00 70 ASP A C 11
ATOM 16396 O O . ASP A 1 70 ? 17.808 6.346 36.025 1.00 0.00 70 ASP A O 11
ATOM 16405 N N . LEU A 1 71 ? 16.537 6.007 37.851 1.00 0.00 71 LEU A N 11
ATOM 16406 C CA . LEU A 1 71 ? 16.597 7.398 38.286 1.00 0.00 71 LEU A CA 11
ATOM 16407 C C . LEU A 1 71 ? 17.975 7.994 38.015 1.00 0.00 71 LEU A C 11
ATOM 16408 O O . LEU A 1 71 ? 18.104 9.186 37.733 1.00 0.00 71 LEU A O 11
ATOM 16424 N N . THR A 1 72 ? 19.004 7.156 38.099 1.00 0.00 72 THR A N 11
ATOM 16425 C CA . THR A 1 72 ? 20.372 7.599 37.862 1.00 0.00 72 THR A CA 11
ATOM 16426 C C . THR A 1 72 ? 20.534 8.153 36.451 1.00 0.00 72 THR A C 11
ATOM 16427 O O . THR A 1 72 ? 20.924 7.433 35.533 1.00 0.00 72 THR A O 11
ATOM 16438 N N . GLY A 1 73 ? 20.232 9.437 36.286 1.00 0.00 73 GLY A N 11
ATOM 16439 C CA . GLY A 1 73 ? 20.351 10.065 34.983 1.00 0.00 73 GLY A CA 11
ATOM 16440 C C . GLY A 1 73 ? 19.015 10.202 34.281 1.00 0.00 73 GLY A C 11
ATOM 16441 O O . GLY A 1 73 ? 18.487 9.229 33.743 1.00 0.00 73 GLY A O 11
ATOM 16445 N N . GLN A 1 74 ? 18.466 11.413 34.286 1.00 0.00 74 GLN A N 11
ATOM 16446 C CA . GLN A 1 74 ? 17.182 11.672 33.647 1.00 0.00 74 GLN A CA 11
ATOM 16447 C C . GLN A 1 74 ? 16.032 11.151 34.503 1.00 0.00 74 GLN A C 11
ATOM 16448 O O . GLN A 1 74 ? 16.237 10.351 35.417 1.00 0.00 74 GLN A O 11
ATOM 16462 N N . THR A 1 75 ? 14.821 11.609 34.201 1.00 0.00 75 THR A N 11
ATOM 16463 C CA . THR A 1 75 ? 13.639 11.190 34.944 1.00 0.00 75 THR A CA 11
ATOM 16464 C C . THR A 1 75 ? 13.670 9.693 35.228 1.00 0.00 75 THR A C 11
ATOM 16465 O O . THR A 1 75 ? 14.433 8.950 34.611 1.00 0.00 75 THR A O 11
ATOM 16476 N N . ARG A 1 76 ? 12.836 9.256 36.166 1.00 0.00 76 ARG A N 11
ATOM 16477 C CA . ARG A 1 76 ? 12.769 7.846 36.533 1.00 0.00 76 ARG A CA 11
ATOM 16478 C C . ARG A 1 76 ? 12.451 6.983 35.315 1.00 0.00 76 ARG A C 11
ATOM 16479 O O . ARG A 1 76 ? 11.691 7.388 34.436 1.00 0.00 76 ARG A O 11
ATOM 16500 N N . ARG A 1 77 ? 13.040 5.792 35.271 1.00 0.00 77 ARG A N 11
ATOM 16501 C CA . ARG A 1 77 ? 12.821 4.872 34.161 1.00 0.00 77 ARG A CA 11
ATOM 16502 C C . ARG A 1 77 ? 12.896 3.423 34.633 1.00 0.00 77 ARG A C 11
ATOM 16503 O O . ARG A 1 77 ? 13.876 3.011 35.256 1.00 0.00 77 ARG A O 11
ATOM 16524 N N . LEU A 1 78 ? 11.855 2.655 34.334 1.00 0.00 78 LEU A N 11
ATOM 16525 C CA . LEU A 1 78 ? 11.802 1.251 34.728 1.00 0.00 78 LEU A CA 11
ATOM 16526 C C . LEU A 1 78 ? 12.622 0.387 33.775 1.00 0.00 78 LEU A C 11
ATOM 16527 O O . LEU A 1 78 ? 12.308 0.282 32.589 1.00 0.00 78 LEU A O 11
ATOM 16543 N N . LYS A 1 79 ? 13.672 -0.233 34.302 1.00 0.00 79 LYS A N 11
ATOM 16544 C CA . LYS A 1 79 ? 14.536 -1.091 33.500 1.00 0.00 79 LYS A CA 11
ATOM 16545 C C . LYS A 1 79 ? 13.783 -2.329 33.024 1.00 0.00 79 LYS A C 11
ATOM 16546 O O . LYS A 1 79 ? 13.028 -2.938 33.782 1.00 0.00 79 LYS A O 11
ATOM 16565 N N . MET A 1 80 ? 13.993 -2.695 31.764 1.00 0.00 80 MET A N 11
ATOM 16566 C CA . MET A 1 80 ? 13.335 -3.862 31.188 1.00 0.00 80 MET A CA 11
ATOM 16567 C C . MET A 1 80 ? 13.633 -5.114 32.007 1.00 0.00 80 MET A C 11
ATOM 16568 O O . MET A 1 80 ? 12.903 -6.103 31.935 1.00 0.00 80 MET A O 11
ATOM 16582 N N . ASP A 1 81 ? 14.709 -5.065 32.784 1.00 0.00 81 ASP A N 11
ATOM 16583 C CA . ASP A 1 81 ? 15.103 -6.195 33.617 1.00 0.00 81 ASP A CA 11
ATOM 16584 C C . ASP A 1 81 ? 14.674 -5.978 35.065 1.00 0.00 81 ASP A C 11
ATOM 16585 O O . ASP A 1 81 ? 15.262 -6.540 35.988 1.00 0.00 81 ASP A O 11
ATOM 16594 N N . ALA A 1 82 ? 13.644 -5.159 35.255 1.00 0.00 82 ALA A N 11
ATOM 16595 C CA . ALA A 1 82 ? 13.136 -4.869 36.590 1.00 0.00 82 ALA A CA 11
ATOM 16596 C C . ALA A 1 82 ? 11.737 -5.447 36.782 1.00 0.00 82 ALA A C 11
ATOM 16597 O O . ALA A 1 82 ? 10.859 -5.267 35.938 1.00 0.00 82 ALA A O 11
ATOM 16604 N N . VAL A 1 83 ? 11.537 -6.142 37.897 1.00 0.00 83 VAL A N 11
ATOM 16605 C CA . VAL A 1 83 ? 10.244 -6.745 38.200 1.00 0.00 83 VAL A CA 11
ATOM 16606 C C . VAL A 1 83 ? 9.697 -6.234 39.528 1.00 0.00 83 VAL A C 11
ATOM 16607 O O . VAL A 1 83 ? 10.443 -5.860 40.433 1.00 0.00 83 VAL A O 11
ATOM 16620 N N . PRO A 1 84 ? 8.361 -6.217 39.650 1.00 0.00 84 PRO A N 11
ATOM 16621 C CA . PRO A 1 84 ? 7.683 -5.755 40.864 1.00 0.00 84 PRO A CA 11
ATOM 16622 C C . PRO A 1 84 ? 7.876 -6.712 42.036 1.00 0.00 84 PRO A C 11
ATOM 16623 O O . PRO A 1 84 ? 7.007 -7.533 42.331 1.00 0.00 84 PRO A O 11
ATOM 16634 N N . THR A 1 85 ? 9.021 -6.601 42.702 1.00 0.00 85 THR A N 11
ATOM 16635 C CA . THR A 1 85 ? 9.329 -7.457 43.841 1.00 0.00 85 THR A CA 11
ATOM 16636 C C . THR A 1 85 ? 8.751 -6.884 45.131 1.00 0.00 85 THR A C 11
ATOM 16637 O O . THR A 1 85 ? 9.194 -7.229 46.227 1.00 0.00 85 THR A O 11
ATOM 16648 N N . ILE A 1 86 ? 7.761 -6.009 44.993 1.00 0.00 86 ILE A N 11
ATOM 16649 C CA . ILE A 1 86 ? 7.122 -5.391 46.148 1.00 0.00 86 ILE A CA 11
ATOM 16650 C C . ILE A 1 86 ? 5.603 -5.463 46.040 1.00 0.00 86 ILE A C 11
ATOM 16651 O O . ILE A 1 86 ? 4.951 -6.196 46.785 1.00 0.00 86 ILE A O 11
ATOM 16667 N N . PHE A 1 87 ? 5.044 -4.699 45.108 1.00 0.00 87 PHE A N 11
ATOM 16668 C CA . PHE A 1 87 ? 3.600 -4.677 44.902 1.00 0.00 87 PHE A CA 11
ATOM 16669 C C . PHE A 1 87 ? 2.874 -4.277 46.182 1.00 0.00 87 PHE A C 11
ATOM 16670 O O . PHE A 1 87 ? 2.329 -5.124 46.891 1.00 0.00 87 PHE A O 11
ATOM 16687 N N . ASP A 1 88 ? 2.871 -2.980 46.473 1.00 0.00 88 ASP A N 11
ATOM 16688 C CA . ASP A 1 88 ? 2.212 -2.466 47.668 1.00 0.00 88 ASP A CA 11
ATOM 16689 C C . ASP A 1 88 ? 0.917 -3.225 47.943 1.00 0.00 88 ASP A C 11
ATOM 16690 O O . ASP A 1 88 ? -0.073 -3.064 47.229 1.00 0.00 88 ASP A O 11
ATOM 16699 N N . PHE A 1 89 ? 0.932 -4.053 48.982 1.00 0.00 89 PHE A N 11
ATOM 16700 C CA . PHE A 1 89 ? -0.240 -4.838 49.351 1.00 0.00 89 PHE A CA 11
ATOM 16701 C C . PHE A 1 89 ? -1.405 -3.930 49.732 1.00 0.00 89 PHE A C 11
ATOM 16702 O O . PHE A 1 89 ? -1.364 -2.720 49.504 1.00 0.00 89 PHE A O 11
ATOM 16719 N N . CYS A 1 90 ? -2.444 -4.522 50.311 1.00 0.00 90 CYS A N 11
ATOM 16720 C CA . CYS A 1 90 ? -3.622 -3.767 50.723 1.00 0.00 90 CYS A CA 11
ATOM 16721 C C . CYS A 1 90 ? -4.501 -4.597 51.653 1.00 0.00 90 CYS A C 11
ATOM 16722 O O . CYS A 1 90 ? -5.018 -4.093 52.651 1.00 0.00 90 CYS A O 11
ATOM 16730 N N . THR A 1 91 ? -4.669 -5.873 51.319 1.00 0.00 91 THR A N 11
ATOM 16731 C CA . THR A 1 91 ? -5.488 -6.772 52.122 1.00 0.00 91 THR A CA 11
ATOM 16732 C C . THR A 1 91 ? -4.621 -7.713 52.950 1.00 0.00 91 THR A C 11
ATOM 16733 O O . THR A 1 91 ? -3.415 -7.823 52.724 1.00 0.00 91 THR A O 11
ATOM 16744 N N . HIS A 1 92 ? -5.241 -8.391 53.910 1.00 0.00 92 HIS A N 11
ATOM 16745 C CA . HIS A 1 92 ? -4.525 -9.325 54.772 1.00 0.00 92 HIS A CA 11
ATOM 16746 C C . HIS A 1 92 ? -4.878 -10.768 54.422 1.00 0.00 92 HIS A C 11
ATOM 16747 O O . HIS A 1 92 ? -4.750 -11.667 55.253 1.00 0.00 92 HIS A O 11
ATOM 16761 N N . ILE A 1 93 ? -5.324 -10.980 53.188 1.00 0.00 93 ILE A N 11
ATOM 16762 C CA . ILE A 1 93 ? -5.695 -12.312 52.729 1.00 0.00 93 ILE A CA 11
ATOM 16763 C C . ILE A 1 93 ? -6.642 -12.989 53.714 1.00 0.00 93 ILE A C 11
ATOM 16764 O O . ILE A 1 93 ? -6.542 -14.191 53.961 1.00 0.00 93 ILE A O 11
ATOM 16780 N N . SER A 1 94 ? -7.562 -12.210 54.273 1.00 0.00 94 SER A N 11
ATOM 16781 C CA . SER A 1 94 ? -8.527 -12.733 55.233 1.00 0.00 94 SER A CA 11
ATOM 16782 C C . SER A 1 94 ? -7.883 -12.918 56.604 1.00 0.00 94 SER A C 11
ATOM 16783 O O . SER A 1 94 ? -8.230 -13.835 57.347 1.00 0.00 94 SER A O 11
ATOM 16791 N N . GLY A 1 95 ? -6.941 -12.038 56.932 1.00 0.00 95 GLY A N 11
ATOM 16792 C CA . GLY A 1 95 ? -6.263 -12.120 58.212 1.00 0.00 95 GLY A CA 11
ATOM 16793 C C . GLY A 1 95 ? -5.000 -12.956 58.147 1.00 0.00 95 GLY A C 11
ATOM 16794 O O . GLY A 1 95 ? -4.729 -13.633 57.155 1.00 0.00 95 GLY A O 11
ATOM 16798 N N . PRO A 1 96 ? -4.202 -12.915 59.224 1.00 0.00 96 PRO A N 11
ATOM 16799 C CA . PRO A 1 96 ? -2.947 -13.668 59.309 1.00 0.00 96 PRO A CA 11
ATOM 16800 C C . PRO A 1 96 ? -3.179 -15.171 59.417 1.00 0.00 96 PRO A C 11
ATOM 16801 O O . PRO A 1 96 ? -4.293 -15.619 59.687 1.00 0.00 96 PRO A O 11
ATOM 16812 N N . SER A 1 97 ? -2.120 -15.945 59.206 1.00 0.00 97 SER A N 11
ATOM 16813 C CA . SER A 1 97 ? -2.209 -17.399 59.277 1.00 0.00 97 SER A CA 11
ATOM 16814 C C . SER A 1 97 ? -3.264 -17.926 58.309 1.00 0.00 97 SER A C 11
ATOM 16815 O O . SER A 1 97 ? -4.464 -17.791 58.547 1.00 0.00 97 SER A O 11
ATOM 16823 N N . SER A 1 98 ? -2.806 -18.528 57.216 1.00 0.00 98 SER A N 11
ATOM 16824 C CA . SER A 1 98 ? -3.709 -19.073 56.209 1.00 0.00 98 SER A CA 11
ATOM 16825 C C . SER A 1 98 ? -3.304 -20.494 55.827 1.00 0.00 98 SER A C 11
ATOM 16826 O O . SER A 1 98 ? -2.471 -20.698 54.944 1.00 0.00 98 SER A O 11
ATOM 16834 N N . GLY A 1 99 ? -3.899 -21.473 56.500 1.00 0.00 99 GLY A N 11
ATOM 16835 C CA . GLY A 1 99 ? -3.588 -22.863 56.219 1.00 0.00 99 GLY A CA 11
ATOM 16836 C C . GLY A 1 99 ? -4.826 -23.686 55.923 1.00 0.00 99 GLY A C 11
ATOM 16837 O O . GLY A 1 99 ? -5.279 -24.422 56.798 1.00 0.00 99 GLY A O 11
ATOM 16842 N N . GLY A 1 1 ? -13.478 21.903 31.735 1.00 0.00 1 GLY A N 12
ATOM 16843 C CA . GLY A 1 1 ? -12.603 21.133 30.870 1.00 0.00 1 GLY A CA 12
ATOM 16844 C C . GLY A 1 1 ? -12.196 19.809 31.487 1.00 0.00 1 GLY A C 12
ATOM 16845 O O . GLY A 1 1 ? -11.407 19.773 32.431 1.00 0.00 1 GLY A O 12
ATOM 16849 N N . SER A 1 2 ? -12.737 18.719 30.953 1.00 0.00 2 SER A N 12
ATOM 16850 C CA . SER A 1 2 ? -12.430 17.387 31.460 1.00 0.00 2 SER A CA 12
ATOM 16851 C C . SER A 1 2 ? -11.445 16.670 30.543 1.00 0.00 2 SER A C 12
ATOM 16852 O O . SER A 1 2 ? -10.887 15.633 30.902 1.00 0.00 2 SER A O 12
ATOM 16860 N N . SER A 1 3 ? -11.236 17.230 29.356 1.00 0.00 3 SER A N 12
ATOM 16861 C CA . SER A 1 3 ? -10.321 16.643 28.384 1.00 0.00 3 SER A CA 12
ATOM 16862 C C . SER A 1 3 ? -8.991 17.391 28.370 1.00 0.00 3 SER A C 12
ATOM 16863 O O . SER A 1 3 ? -8.839 18.423 29.021 1.00 0.00 3 SER A O 12
ATOM 16871 N N . GLY A 1 4 ? -8.028 16.860 27.621 1.00 0.00 4 GLY A N 12
ATOM 16872 C CA . GLY A 1 4 ? -6.723 17.488 27.536 1.00 0.00 4 GLY A CA 12
ATOM 16873 C C . GLY A 1 4 ? -5.692 16.595 26.875 1.00 0.00 4 GLY A C 12
ATOM 16874 O O . GLY A 1 4 ? -4.843 16.011 27.548 1.00 0.00 4 GLY A O 12
ATOM 16878 N N . SER A 1 5 ? -5.766 16.488 25.552 1.00 0.00 5 SER A N 12
ATOM 16879 C CA . SER A 1 5 ? -4.835 15.655 24.800 1.00 0.00 5 SER A CA 12
ATOM 16880 C C . SER A 1 5 ? -4.843 14.221 25.323 1.00 0.00 5 SER A C 12
ATOM 16881 O O . SER A 1 5 ? -4.354 13.946 26.418 1.00 0.00 5 SER A O 12
ATOM 16889 N N . SER A 1 6 ? -5.404 13.313 24.531 1.00 0.00 6 SER A N 12
ATOM 16890 C CA . SER A 1 6 ? -5.481 11.908 24.914 1.00 0.00 6 SER A CA 12
ATOM 16891 C C . SER A 1 6 ? -5.983 11.055 23.753 1.00 0.00 6 SER A C 12
ATOM 16892 O O . SER A 1 6 ? -6.899 11.446 23.032 1.00 0.00 6 SER A O 12
ATOM 16900 N N . GLY A 1 7 ? -5.374 9.885 23.580 1.00 0.00 7 GLY A N 12
ATOM 16901 C CA . GLY A 1 7 ? -5.772 8.994 22.505 1.00 0.00 7 GLY A CA 12
ATOM 16902 C C . GLY A 1 7 ? -6.394 7.710 23.017 1.00 0.00 7 GLY A C 12
ATOM 16903 O O . GLY A 1 7 ? -7.339 7.742 23.805 1.00 0.00 7 GLY A O 12
ATOM 16907 N N . MET A 1 8 ? -5.863 6.578 22.568 1.00 0.00 8 MET A N 12
ATOM 16908 C CA . MET A 1 8 ? -6.373 5.277 22.986 1.00 0.00 8 MET A CA 12
ATOM 16909 C C . MET A 1 8 ? -6.412 5.171 24.507 1.00 0.00 8 MET A C 12
ATOM 16910 O O . MET A 1 8 ? -5.544 5.686 25.212 1.00 0.00 8 MET A O 12
ATOM 16924 N N . PRO A 1 9 ? -7.443 4.489 25.028 1.00 0.00 9 PRO A N 12
ATOM 16925 C CA . PRO A 1 9 ? -7.620 4.301 26.471 1.00 0.00 9 PRO A CA 12
ATOM 16926 C C . PRO A 1 9 ? -6.573 3.364 27.065 1.00 0.00 9 PRO A C 12
ATOM 16927 O O . PRO A 1 9 ? -5.752 2.796 26.345 1.00 0.00 9 PRO A O 12
ATOM 16938 N N . THR A 1 10 ? -6.607 3.207 28.385 1.00 0.00 10 THR A N 12
ATOM 16939 C CA . THR A 1 10 ? -5.661 2.341 29.076 1.00 0.00 10 THR A CA 12
ATOM 16940 C C . THR A 1 10 ? -5.895 2.362 30.582 1.00 0.00 10 THR A C 12
ATOM 16941 O O . THR A 1 10 ? -6.415 3.336 31.125 1.00 0.00 10 THR A O 12
ATOM 16952 N N . ASN A 1 11 ? -5.507 1.282 31.252 1.00 0.00 11 ASN A N 12
ATOM 16953 C CA . ASN A 1 11 ? -5.674 1.177 32.697 1.00 0.00 11 ASN A CA 12
ATOM 16954 C C . ASN A 1 11 ? -4.571 0.322 33.313 1.00 0.00 11 ASN A C 12
ATOM 16955 O O . ASN A 1 11 ? -3.816 -0.343 32.602 1.00 0.00 11 ASN A O 12
ATOM 16966 N N . CYS A 1 12 ? -4.483 0.344 34.638 1.00 0.00 12 CYS A N 12
ATOM 16967 C CA . CYS A 1 12 ? -3.473 -0.429 35.351 1.00 0.00 12 CYS A CA 12
ATOM 16968 C C . CYS A 1 12 ? -3.881 -1.896 35.451 1.00 0.00 12 CYS A C 12
ATOM 16969 O O . CYS A 1 12 ? -5.065 -2.216 35.549 1.00 0.00 12 CYS A O 12
ATOM 16976 N N . ALA A 1 13 ? -2.891 -2.783 35.426 1.00 0.00 13 ALA A N 12
ATOM 16977 C CA . ALA A 1 13 ? -3.146 -4.215 35.517 1.00 0.00 13 ALA A CA 12
ATOM 16978 C C . ALA A 1 13 ? -3.026 -4.704 36.956 1.00 0.00 13 ALA A C 12
ATOM 16979 O O . ALA A 1 13 ? -3.652 -5.691 37.340 1.00 0.00 13 ALA A O 12
ATOM 16986 N N . ALA A 1 14 ? -2.217 -4.008 37.747 1.00 0.00 14 ALA A N 12
ATOM 16987 C CA . ALA A 1 14 ? -2.015 -4.371 39.144 1.00 0.00 14 ALA A CA 12
ATOM 16988 C C . ALA A 1 14 ? -3.349 -4.536 39.866 1.00 0.00 14 ALA A C 12
ATOM 16989 O O . ALA A 1 14 ? -4.361 -3.967 39.458 1.00 0.00 14 ALA A O 12
ATOM 16996 N N . ALA A 1 15 ? -3.342 -5.318 40.940 1.00 0.00 15 ALA A N 12
ATOM 16997 C CA . ALA A 1 15 ? -4.551 -5.556 41.719 1.00 0.00 15 ALA A CA 12
ATOM 16998 C C . ALA A 1 15 ? -4.586 -4.673 42.961 1.00 0.00 15 ALA A C 12
ATOM 16999 O O . ALA A 1 15 ? -3.561 -4.444 43.602 1.00 0.00 15 ALA A O 12
ATOM 17006 N N . GLY A 1 16 ? -5.774 -4.177 43.296 1.00 0.00 16 GLY A N 12
ATOM 17007 C CA . GLY A 1 16 ? -5.920 -3.323 44.460 1.00 0.00 16 GLY A CA 12
ATOM 17008 C C . GLY A 1 16 ? -5.360 -1.933 44.234 1.00 0.00 16 GLY A C 12
ATOM 17009 O O . GLY A 1 16 ? -5.039 -1.222 45.186 1.00 0.00 16 GLY A O 12
ATOM 17013 N N . CYS A 1 17 ? -5.239 -1.544 42.969 1.00 0.00 17 CYS A N 12
ATOM 17014 C CA . CYS A 1 17 ? -4.711 -0.231 42.619 1.00 0.00 17 CYS A CA 12
ATOM 17015 C C . CYS A 1 17 ? -5.781 0.623 41.945 1.00 0.00 17 CYS A C 12
ATOM 17016 O O . CYS A 1 17 ? -6.399 1.476 42.580 1.00 0.00 17 CYS A O 12
ATOM 17023 N N . ALA A 1 18 ? -5.993 0.387 40.654 1.00 0.00 18 ALA A N 12
ATOM 17024 C CA . ALA A 1 18 ? -6.989 1.132 39.895 1.00 0.00 18 ALA A CA 12
ATOM 17025 C C . ALA A 1 18 ? -6.524 2.561 39.634 1.00 0.00 18 ALA A C 12
ATOM 17026 O O . ALA A 1 18 ? -7.193 3.523 40.014 1.00 0.00 18 ALA A O 12
ATOM 17033 N N . THR A 1 19 ? -5.372 2.694 38.983 1.00 0.00 19 THR A N 12
ATOM 17034 C CA . THR A 1 19 ? -4.817 4.005 38.673 1.00 0.00 19 THR A CA 12
ATOM 17035 C C . THR A 1 19 ? -5.004 4.347 37.200 1.00 0.00 19 THR A C 12
ATOM 17036 O O . THR A 1 19 ? -4.561 3.611 36.318 1.00 0.00 19 THR A O 12
ATOM 17047 N N . THR A 1 20 ? -5.665 5.471 36.937 1.00 0.00 20 THR A N 12
ATOM 17048 C CA . THR A 1 20 ? -5.912 5.911 35.570 1.00 0.00 20 THR A CA 12
ATOM 17049 C C . THR A 1 20 ? -5.935 7.432 35.478 1.00 0.00 20 THR A C 12
ATOM 17050 O O . THR A 1 20 ? -5.070 8.039 34.846 1.00 0.00 20 THR A O 12
ATOM 17061 N N . TYR A 1 21 ? -6.931 8.043 36.111 1.00 0.00 21 TYR A N 12
ATOM 17062 C CA . TYR A 1 21 ? -7.067 9.495 36.098 1.00 0.00 21 TYR A CA 12
ATOM 17063 C C . TYR A 1 21 ? -7.002 10.060 37.514 1.00 0.00 21 TYR A C 12
ATOM 17064 O O . TYR A 1 21 ? -7.738 9.630 38.400 1.00 0.00 21 TYR A O 12
ATOM 17082 N N . ASN A 1 22 ? -6.115 11.029 37.716 1.00 0.00 22 ASN A N 12
ATOM 17083 C CA . ASN A 1 22 ? -5.952 11.655 39.023 1.00 0.00 22 ASN A CA 12
ATOM 17084 C C . ASN A 1 22 ? -5.518 13.111 38.879 1.00 0.00 22 ASN A C 12
ATOM 17085 O O . ASN A 1 22 ? -5.102 13.543 37.804 1.00 0.00 22 ASN A O 12
ATOM 17096 N N . LYS A 1 23 ? -5.619 13.863 39.970 1.00 0.00 23 LYS A N 12
ATOM 17097 C CA . LYS A 1 23 ? -5.235 15.270 39.967 1.00 0.00 23 LYS A CA 12
ATOM 17098 C C . LYS A 1 23 ? -3.728 15.423 39.792 1.00 0.00 23 LYS A C 12
ATOM 17099 O O . LYS A 1 23 ? -3.230 15.530 38.671 1.00 0.00 23 LYS A O 12
ATOM 17118 N N . HIS A 1 24 ? -3.005 15.431 40.908 1.00 0.00 24 HIS A N 12
ATOM 17119 C CA . HIS A 1 24 ? -1.553 15.568 40.877 1.00 0.00 24 HIS A CA 12
ATOM 17120 C C . HIS A 1 24 ? -0.880 14.202 40.785 1.00 0.00 24 HIS A C 12
ATOM 17121 O O . HIS A 1 24 ? -0.265 13.736 41.745 1.00 0.00 24 HIS A O 12
ATOM 17135 N N . ILE A 1 25 ? -1.000 13.566 39.624 1.00 0.00 25 ILE A N 12
ATOM 17136 C CA . ILE A 1 25 ? -0.403 12.254 39.407 1.00 0.00 25 ILE A CA 12
ATOM 17137 C C . ILE A 1 25 ? 0.381 12.216 38.100 1.00 0.00 25 ILE A C 12
ATOM 17138 O O . ILE A 1 25 ? -0.196 12.087 37.022 1.00 0.00 25 ILE A O 12
ATOM 17154 N N . ASN A 1 26 ? 1.702 12.329 38.206 1.00 0.00 26 ASN A N 12
ATOM 17155 C CA . ASN A 1 26 ? 2.567 12.306 37.031 1.00 0.00 26 ASN A CA 12
ATOM 17156 C C . ASN A 1 26 ? 3.162 10.917 36.821 1.00 0.00 26 ASN A C 12
ATOM 17157 O O . ASN A 1 26 ? 4.050 10.732 35.988 1.00 0.00 26 ASN A O 12
ATOM 17168 N N . ILE A 1 27 ? 2.667 9.946 37.581 1.00 0.00 27 ILE A N 12
ATOM 17169 C CA . ILE A 1 27 ? 3.149 8.575 37.476 1.00 0.00 27 ILE A CA 12
ATOM 17170 C C . ILE A 1 27 ? 3.517 8.229 36.037 1.00 0.00 27 ILE A C 12
ATOM 17171 O O . ILE A 1 27 ? 2.913 8.736 35.092 1.00 0.00 27 ILE A O 12
ATOM 17187 N N . SER A 1 28 ? 4.512 7.362 35.878 1.00 0.00 28 SER A N 12
ATOM 17188 C CA . SER A 1 28 ? 4.963 6.950 34.554 1.00 0.00 28 SER A CA 12
ATOM 17189 C C . SER A 1 28 ? 4.308 5.636 34.142 1.00 0.00 28 SER A C 12
ATOM 17190 O O . SER A 1 28 ? 3.908 4.836 34.989 1.00 0.00 28 SER A O 12
ATOM 17198 N N . PHE A 1 29 ? 4.201 5.419 32.835 1.00 0.00 29 PHE A N 12
ATOM 17199 C CA . PHE A 1 29 ? 3.594 4.202 32.309 1.00 0.00 29 PHE A CA 12
ATOM 17200 C C . PHE A 1 29 ? 4.662 3.177 31.941 1.00 0.00 29 PHE A C 12
ATOM 17201 O O . PHE A 1 29 ? 5.355 3.320 30.933 1.00 0.00 29 PHE A O 12
ATOM 17218 N N . HIS A 1 30 ? 4.789 2.142 32.765 1.00 0.00 30 HIS A N 12
ATOM 17219 C CA . HIS A 1 30 ? 5.773 1.091 32.527 1.00 0.00 30 HIS A CA 12
ATOM 17220 C C . HIS A 1 30 ? 5.095 -0.189 32.048 1.00 0.00 30 HIS A C 12
ATOM 17221 O O . HIS A 1 30 ? 4.519 -0.932 32.843 1.00 0.00 30 HIS A O 12
ATOM 17235 N N . ARG A 1 31 ? 5.168 -0.440 30.745 1.00 0.00 31 ARG A N 12
ATOM 17236 C CA . ARG A 1 31 ? 4.559 -1.629 30.161 1.00 0.00 31 ARG A CA 12
ATOM 17237 C C . ARG A 1 31 ? 5.288 -2.891 30.613 1.00 0.00 31 ARG A C 12
ATOM 17238 O O . ARG A 1 31 ? 6.332 -2.819 31.262 1.00 0.00 31 ARG A O 12
ATOM 17259 N N . PHE A 1 32 ? 4.731 -4.047 30.267 1.00 0.00 32 PHE A N 12
ATOM 17260 C CA . PHE A 1 32 ? 5.327 -5.325 30.639 1.00 0.00 32 PHE A CA 12
ATOM 17261 C C . PHE A 1 32 ? 6.518 -5.650 29.742 1.00 0.00 32 PHE A C 12
ATOM 17262 O O . PHE A 1 32 ? 6.631 -5.166 28.616 1.00 0.00 32 PHE A O 12
ATOM 17279 N N . PRO A 1 33 ? 7.430 -6.491 30.253 1.00 0.00 33 PRO A N 12
ATOM 17280 C CA . PRO A 1 33 ? 8.630 -6.900 29.517 1.00 0.00 33 PRO A CA 12
ATOM 17281 C C . PRO A 1 33 ? 8.303 -7.814 28.340 1.00 0.00 33 PRO A C 12
ATOM 17282 O O . PRO A 1 33 ? 7.627 -8.831 28.499 1.00 0.00 33 PRO A O 12
ATOM 17293 N N . LEU A 1 34 ? 8.789 -7.446 27.159 1.00 0.00 34 LEU A N 12
ATOM 17294 C CA . LEU A 1 34 ? 8.549 -8.233 25.955 1.00 0.00 34 LEU A CA 12
ATOM 17295 C C . LEU A 1 34 ? 9.285 -9.568 26.021 1.00 0.00 34 LEU A C 12
ATOM 17296 O O . LEU A 1 34 ? 9.129 -10.419 25.145 1.00 0.00 34 LEU A O 12
ATOM 17312 N N . ASP A 1 35 ? 10.085 -9.745 27.067 1.00 0.00 35 ASP A N 12
ATOM 17313 C CA . ASP A 1 35 ? 10.843 -10.977 27.250 1.00 0.00 35 ASP A CA 12
ATOM 17314 C C . ASP A 1 35 ? 10.022 -12.011 28.015 1.00 0.00 35 ASP A C 12
ATOM 17315 O O . ASP A 1 35 ? 9.253 -11.683 28.918 1.00 0.00 35 ASP A O 12
ATOM 17324 N N . PRO A 1 36 ? 10.188 -13.290 27.646 1.00 0.00 36 PRO A N 12
ATOM 17325 C CA . PRO A 1 36 ? 9.471 -14.397 28.284 1.00 0.00 36 PRO A CA 12
ATOM 17326 C C . PRO A 1 36 ? 9.943 -14.646 29.713 1.00 0.00 36 PRO A C 12
ATOM 17327 O O . PRO A 1 36 ? 9.203 -15.185 30.537 1.00 0.00 36 PRO A O 12
ATOM 17338 N N . LYS A 1 37 ? 11.178 -14.251 30.001 1.00 0.00 37 LYS A N 12
ATOM 17339 C CA . LYS A 1 37 ? 11.749 -14.429 31.331 1.00 0.00 37 LYS A CA 12
ATOM 17340 C C . LYS A 1 37 ? 11.019 -13.566 32.356 1.00 0.00 37 LYS A C 12
ATOM 17341 O O . LYS A 1 37 ? 10.548 -14.065 33.378 1.00 0.00 37 LYS A O 12
ATOM 17360 N N . ARG A 1 38 ? 10.929 -12.270 32.075 1.00 0.00 38 ARG A N 12
ATOM 17361 C CA . ARG A 1 38 ? 10.257 -11.339 32.972 1.00 0.00 38 ARG A CA 12
ATOM 17362 C C . ARG A 1 38 ? 8.748 -11.361 32.748 1.00 0.00 38 ARG A C 12
ATOM 17363 O O . ARG A 1 38 ? 7.968 -11.313 33.700 1.00 0.00 38 ARG A O 12
ATOM 17384 N N . ARG A 1 39 ? 8.344 -11.433 31.484 1.00 0.00 39 ARG A N 12
ATOM 17385 C CA . ARG A 1 39 ? 6.929 -11.459 31.135 1.00 0.00 39 ARG A CA 12
ATOM 17386 C C . ARG A 1 39 ? 6.131 -12.260 32.160 1.00 0.00 39 ARG A C 12
ATOM 17387 O O . ARG A 1 39 ? 5.105 -11.799 32.663 1.00 0.00 39 ARG A O 12
ATOM 17408 N N . LYS A 1 40 ? 6.607 -13.462 32.465 1.00 0.00 40 LYS A N 12
ATOM 17409 C CA . LYS A 1 40 ? 5.940 -14.328 33.431 1.00 0.00 40 LYS A CA 12
ATOM 17410 C C . LYS A 1 40 ? 6.049 -13.756 34.841 1.00 0.00 40 LYS A C 12
ATOM 17411 O O . LYS A 1 40 ? 5.120 -13.871 35.640 1.00 0.00 40 LYS A O 12
ATOM 17430 N N . GLU A 1 41 ? 7.188 -13.138 35.138 1.00 0.00 41 GLU A N 12
ATOM 17431 C CA . GLU A 1 41 ? 7.416 -12.548 36.452 1.00 0.00 41 GLU A CA 12
ATOM 17432 C C . GLU A 1 41 ? 6.417 -11.429 36.726 1.00 0.00 41 GLU A C 12
ATOM 17433 O O . GLU A 1 41 ? 5.618 -11.510 37.660 1.00 0.00 41 GLU A O 12
ATOM 17445 N N . TRP A 1 42 ? 6.468 -10.385 35.907 1.00 0.00 42 TRP A N 12
ATOM 17446 C CA . TRP A 1 42 ? 5.567 -9.248 36.062 1.00 0.00 42 TRP A CA 12
ATOM 17447 C C . TRP A 1 42 ? 4.131 -9.715 36.270 1.00 0.00 42 TRP A C 12
ATOM 17448 O O . TRP A 1 42 ? 3.356 -9.074 36.981 1.00 0.00 42 TRP A O 12
ATOM 17469 N N . VAL A 1 43 ? 3.781 -10.836 35.646 1.00 0.00 43 VAL A N 12
ATOM 17470 C CA . VAL A 1 43 ? 2.438 -11.389 35.765 1.00 0.00 43 VAL A CA 12
ATOM 17471 C C . VAL A 1 43 ? 2.321 -12.291 36.988 1.00 0.00 43 VAL A C 12
ATOM 17472 O O . VAL A 1 43 ? 1.257 -12.392 37.599 1.00 0.00 43 VAL A O 12
ATOM 17485 N N . ARG A 1 44 ? 3.423 -12.946 37.341 1.00 0.00 44 ARG A N 12
ATOM 17486 C CA . ARG A 1 44 ? 3.445 -13.841 38.492 1.00 0.00 44 ARG A CA 12
ATOM 17487 C C . ARG A 1 44 ? 3.491 -13.049 39.796 1.00 0.00 44 ARG A C 12
ATOM 17488 O O . ARG A 1 44 ? 3.137 -13.561 40.859 1.00 0.00 44 ARG A O 12
ATOM 17509 N N . LEU A 1 45 ? 3.929 -11.798 39.707 1.00 0.00 45 LEU A N 12
ATOM 17510 C CA . LEU A 1 45 ? 4.023 -10.935 40.879 1.00 0.00 45 LEU A CA 12
ATOM 17511 C C . LEU A 1 45 ? 2.675 -10.292 41.190 1.00 0.00 45 LEU A C 12
ATOM 17512 O O . LEU A 1 45 ? 2.212 -10.314 42.331 1.00 0.00 45 LEU A O 12
ATOM 17528 N N . VAL A 1 46 ? 2.048 -9.719 40.167 1.00 0.00 46 VAL A N 12
ATOM 17529 C CA . VAL A 1 46 ? 0.752 -9.072 40.330 1.00 0.00 46 VAL A CA 12
ATOM 17530 C C . VAL A 1 46 ? -0.270 -10.032 40.929 1.00 0.00 46 VAL A C 12
ATOM 17531 O O . VAL A 1 46 ? -1.248 -9.608 41.545 1.00 0.00 46 VAL A O 12
ATOM 17544 N N . ARG A 1 47 ? -0.036 -11.327 40.745 1.00 0.00 47 ARG A N 12
ATOM 17545 C CA . ARG A 1 47 ? -0.937 -12.348 41.267 1.00 0.00 47 ARG A CA 12
ATOM 17546 C C . ARG A 1 47 ? -2.212 -12.425 40.433 1.00 0.00 47 ARG A C 12
ATOM 17547 O O . ARG A 1 47 ? -3.064 -13.284 40.662 1.00 0.00 47 ARG A O 12
ATOM 17568 N N . ARG A 1 48 ? -2.337 -11.521 39.467 1.00 0.00 48 ARG A N 12
ATOM 17569 C CA . ARG A 1 48 ? -3.510 -11.485 38.601 1.00 0.00 48 ARG A CA 12
ATOM 17570 C C . ARG A 1 48 ? -3.919 -12.894 38.182 1.00 0.00 48 ARG A C 12
ATOM 17571 O O . ARG A 1 48 ? -3.121 -13.830 38.246 1.00 0.00 48 ARG A O 12
ATOM 17592 N N . LYS A 1 49 ? -5.169 -13.039 37.755 1.00 0.00 49 LYS A N 12
ATOM 17593 C CA . LYS A 1 49 ? -5.686 -14.333 37.325 1.00 0.00 49 LYS A CA 12
ATOM 17594 C C . LYS A 1 49 ? -4.919 -14.849 36.112 1.00 0.00 49 LYS A C 12
ATOM 17595 O O . LYS A 1 49 ? -5.404 -14.778 34.983 1.00 0.00 49 LYS A O 12
ATOM 17614 N N . ASN A 1 50 ? -3.720 -15.370 36.353 1.00 0.00 50 ASN A N 12
ATOM 17615 C CA . ASN A 1 50 ? -2.887 -15.899 35.279 1.00 0.00 50 ASN A CA 12
ATOM 17616 C C . ASN A 1 50 ? -3.072 -15.092 33.998 1.00 0.00 50 ASN A C 12
ATOM 17617 O O . ASN A 1 50 ? -3.037 -15.640 32.896 1.00 0.00 50 ASN A O 12
ATOM 17628 N N . PHE A 1 51 ? -3.270 -13.787 34.151 1.00 0.00 51 PHE A N 12
ATOM 17629 C CA . PHE A 1 51 ? -3.462 -12.903 33.007 1.00 0.00 51 PHE A CA 12
ATOM 17630 C C . PHE A 1 51 ? -2.175 -12.775 32.197 1.00 0.00 51 PHE A C 12
ATOM 17631 O O . PHE A 1 51 ? -1.126 -13.285 32.592 1.00 0.00 51 PHE A O 12
ATOM 17648 N N . VAL A 1 52 ? -2.263 -12.089 31.062 1.00 0.00 52 VAL A N 12
ATOM 17649 C CA . VAL A 1 52 ? -1.106 -11.892 30.196 1.00 0.00 52 VAL A CA 12
ATOM 17650 C C . VAL A 1 52 ? -1.145 -10.521 29.532 1.00 0.00 52 VAL A C 12
ATOM 17651 O O . VAL A 1 52 ? -2.208 -9.984 29.219 1.00 0.00 52 VAL A O 12
ATOM 17664 N N . PRO A 1 53 ? 0.043 -9.938 29.309 1.00 0.00 53 PRO A N 12
ATOM 17665 C CA . PRO A 1 53 ? 0.172 -8.621 28.678 1.00 0.00 53 PRO A CA 12
ATOM 17666 C C . PRO A 1 53 ? -0.203 -8.647 27.200 1.00 0.00 53 PRO A C 12
ATOM 17667 O O . PRO A 1 53 ? -0.789 -9.613 26.715 1.00 0.00 53 PRO A O 12
ATOM 17678 N N . GLY A 1 54 ? 0.140 -7.577 26.488 1.00 0.00 54 GLY A N 12
ATOM 17679 C CA . GLY A 1 54 ? -0.168 -7.498 25.073 1.00 0.00 54 GLY A CA 12
ATOM 17680 C C . GLY A 1 54 ? -1.278 -6.509 24.775 1.00 0.00 54 GLY A C 12
ATOM 17681 O O . GLY A 1 54 ? -2.161 -6.781 23.962 1.00 0.00 54 GLY A O 12
ATOM 17685 N N . LYS A 1 55 ? -1.236 -5.358 25.437 1.00 0.00 55 LYS A N 12
ATOM 17686 C CA . LYS A 1 55 ? -2.245 -4.324 25.241 1.00 0.00 55 LYS A CA 12
ATOM 17687 C C . LYS A 1 55 ? -1.971 -3.119 26.135 1.00 0.00 55 LYS A C 12
ATOM 17688 O O . LYS A 1 55 ? -0.823 -2.842 26.486 1.00 0.00 55 LYS A O 12
ATOM 17707 N N . HIS A 1 56 ? -3.031 -2.406 26.502 1.00 0.00 56 HIS A N 12
ATOM 17708 C CA . HIS A 1 56 ? -2.904 -1.232 27.357 1.00 0.00 56 HIS A CA 12
ATOM 17709 C C . HIS A 1 56 ? -2.333 -1.612 28.720 1.00 0.00 56 HIS A C 12
ATOM 17710 O O . HIS A 1 56 ? -1.961 -0.746 29.513 1.00 0.00 56 HIS A O 12
ATOM 17724 N N . THR A 1 57 ? -2.268 -2.912 28.988 1.00 0.00 57 THR A N 12
ATOM 17725 C CA . THR A 1 57 ? -1.745 -3.407 30.255 1.00 0.00 57 THR A CA 12
ATOM 17726 C C . THR A 1 57 ? -0.472 -2.667 30.651 1.00 0.00 57 THR A C 12
ATOM 17727 O O . THR A 1 57 ? 0.553 -2.768 29.976 1.00 0.00 57 THR A O 12
ATOM 17738 N N . PHE A 1 58 ? -0.543 -1.923 31.750 1.00 0.00 58 PHE A N 12
ATOM 17739 C CA . PHE A 1 58 ? 0.604 -1.165 32.236 1.00 0.00 58 PHE A CA 12
ATOM 17740 C C . PHE A 1 58 ? 0.607 -1.101 33.760 1.00 0.00 58 PHE A C 12
ATOM 17741 O O . PHE A 1 58 ? -0.448 -1.106 34.396 1.00 0.00 58 PHE A O 12
ATOM 17758 N N . LEU A 1 59 ? 1.800 -1.041 34.341 1.00 0.00 59 LEU A N 12
ATOM 17759 C CA . LEU A 1 59 ? 1.943 -0.976 35.791 1.00 0.00 59 LEU A CA 12
ATOM 17760 C C . LEU A 1 59 ? 2.528 0.365 36.222 1.00 0.00 59 LEU A C 12
ATOM 17761 O O . LEU A 1 59 ? 3.511 0.838 35.651 1.00 0.00 59 LEU A O 12
ATOM 17777 N N . CYS A 1 60 ? 1.918 0.973 37.234 1.00 0.00 60 CYS A N 12
ATOM 17778 C CA . CYS A 1 60 ? 2.378 2.260 37.743 1.00 0.00 60 CYS A CA 12
ATOM 17779 C C . CYS A 1 60 ? 3.816 2.163 38.243 1.00 0.00 60 CYS A C 12
ATOM 17780 O O . CYS A 1 60 ? 4.498 1.164 38.015 1.00 0.00 60 CYS A O 12
ATOM 17787 N N . SER A 1 61 ? 4.271 3.210 38.924 1.00 0.00 61 SER A N 12
ATOM 17788 C CA . SER A 1 61 ? 5.630 3.246 39.453 1.00 0.00 61 SER A CA 12
ATOM 17789 C C . SER A 1 61 ? 5.638 2.949 40.950 1.00 0.00 61 SER A C 12
ATOM 17790 O O . SER A 1 61 ? 6.643 2.498 41.500 1.00 0.00 61 SER A O 12
ATOM 17798 N N . LYS A 1 62 ? 4.510 3.206 41.604 1.00 0.00 62 LYS A N 12
ATOM 17799 C CA . LYS A 1 62 ? 4.384 2.966 43.036 1.00 0.00 62 LYS A CA 12
ATOM 17800 C C . LYS A 1 62 ? 4.544 1.483 43.356 1.00 0.00 62 LYS A C 12
ATOM 17801 O O . LYS A 1 62 ? 4.926 1.115 44.467 1.00 0.00 62 LYS A O 12
ATOM 17820 N N . HIS A 1 63 ? 4.250 0.636 42.374 1.00 0.00 63 HIS A N 12
ATOM 17821 C CA . HIS A 1 63 ? 4.363 -0.808 42.551 1.00 0.00 63 HIS A CA 12
ATOM 17822 C C . HIS A 1 63 ? 5.815 -1.214 42.792 1.00 0.00 63 HIS A C 12
ATOM 17823 O O . HIS A 1 63 ? 6.097 -2.097 43.601 1.00 0.00 63 HIS A O 12
ATOM 17837 N N . PHE A 1 64 ? 6.731 -0.563 42.083 1.00 0.00 64 PHE A N 12
ATOM 17838 C CA . PHE A 1 64 ? 8.153 -0.857 42.218 1.00 0.00 64 PHE A CA 12
ATOM 17839 C C . PHE A 1 64 ? 8.778 -0.021 43.330 1.00 0.00 64 PHE A C 12
ATOM 17840 O O . PHE A 1 64 ? 8.359 1.109 43.582 1.00 0.00 64 PHE A O 12
ATOM 17857 N N . GLU A 1 65 ? 9.783 -0.585 43.993 1.00 0.00 65 GLU A N 12
ATOM 17858 C CA . GLU A 1 65 ? 10.465 0.109 45.080 1.00 0.00 65 GLU A CA 12
ATOM 17859 C C . GLU A 1 65 ? 11.113 1.397 44.581 1.00 0.00 65 GLU A C 12
ATOM 17860 O O . GLU A 1 65 ? 10.456 2.432 44.469 1.00 0.00 65 GLU A O 12
ATOM 17872 N N . ALA A 1 66 ? 12.406 1.326 44.284 1.00 0.00 66 ALA A N 12
ATOM 17873 C CA . ALA A 1 66 ? 13.143 2.485 43.796 1.00 0.00 66 ALA A CA 12
ATOM 17874 C C . ALA A 1 66 ? 14.330 2.060 42.939 1.00 0.00 66 ALA A C 12
ATOM 17875 O O . ALA A 1 66 ? 14.597 2.652 41.894 1.00 0.00 66 ALA A O 12
ATOM 17882 N N . SER A 1 67 ? 15.040 1.030 43.388 1.00 0.00 67 SER A N 12
ATOM 17883 C CA . SER A 1 67 ? 16.202 0.528 42.664 1.00 0.00 67 SER A CA 12
ATOM 17884 C C . SER A 1 67 ? 15.787 -0.089 41.332 1.00 0.00 67 SER A C 12
ATOM 17885 O O . SER A 1 67 ? 16.630 -0.392 40.486 1.00 0.00 67 SER A O 12
ATOM 17893 N N . CYS A 1 68 ? 14.484 -0.272 41.153 1.00 0.00 68 CYS A N 12
ATOM 17894 C CA . CYS A 1 68 ? 13.955 -0.854 39.924 1.00 0.00 68 CYS A CA 12
ATOM 17895 C C . CYS A 1 68 ? 13.822 0.205 38.834 1.00 0.00 68 CYS A C 12
ATOM 17896 O O . CYS A 1 68 ? 13.459 -0.100 37.698 1.00 0.00 68 CYS A O 12
ATOM 17904 N N . PHE A 1 69 ? 14.117 1.452 39.189 1.00 0.00 69 PHE A N 12
ATOM 17905 C CA . PHE A 1 69 ? 14.027 2.557 38.242 1.00 0.00 69 PHE A CA 12
ATOM 17906 C C . PHE A 1 69 ? 15.417 3.038 37.835 1.00 0.00 69 PHE A C 12
ATOM 17907 O O . PHE A 1 69 ? 16.428 2.509 38.296 1.00 0.00 69 PHE A O 12
ATOM 17924 N N . ASP A 1 70 ? 15.457 4.044 36.968 1.00 0.00 70 ASP A N 12
ATOM 17925 C CA . ASP A 1 70 ? 16.722 4.598 36.498 1.00 0.00 70 ASP A CA 12
ATOM 17926 C C . ASP A 1 70 ? 16.960 5.985 37.087 1.00 0.00 70 ASP A C 12
ATOM 17927 O O . ASP A 1 70 ? 16.567 6.995 36.502 1.00 0.00 70 ASP A O 12
ATOM 17936 N N . LEU A 1 71 ? 17.604 6.027 38.247 1.00 0.00 71 LEU A N 12
ATOM 17937 C CA . LEU A 1 71 ? 17.894 7.290 38.917 1.00 0.00 71 LEU A CA 12
ATOM 17938 C C . LEU A 1 71 ? 19.049 8.015 38.234 1.00 0.00 71 LEU A C 12
ATOM 17939 O O . LEU A 1 71 ? 19.064 9.244 38.151 1.00 0.00 71 LEU A O 12
ATOM 17955 N N . THR A 1 72 ? 20.017 7.247 37.744 1.00 0.00 72 THR A N 12
ATOM 17956 C CA . THR A 1 72 ? 21.176 7.815 37.067 1.00 0.00 72 THR A CA 12
ATOM 17957 C C . THR A 1 72 ? 20.875 8.090 35.598 1.00 0.00 72 THR A C 12
ATOM 17958 O O . THR A 1 72 ? 21.704 7.833 34.726 1.00 0.00 72 THR A O 12
ATOM 17969 N N . GLY A 1 73 ? 19.683 8.615 35.331 1.00 0.00 73 GLY A N 12
ATOM 17970 C CA . GLY A 1 73 ? 19.295 8.916 33.966 1.00 0.00 73 GLY A CA 12
ATOM 17971 C C . GLY A 1 73 ? 18.332 10.084 33.881 1.00 0.00 73 GLY A C 12
ATOM 17972 O O . GLY A 1 73 ? 17.259 9.969 33.289 1.00 0.00 73 GLY A O 12
ATOM 17976 N N . GLN A 1 74 ? 18.715 11.209 34.476 1.00 0.00 74 GLN A N 12
ATOM 17977 C CA . GLN A 1 74 ? 17.875 12.401 34.467 1.00 0.00 74 GLN A CA 12
ATOM 17978 C C . GLN A 1 74 ? 16.608 12.181 35.287 1.00 0.00 74 GLN A C 12
ATOM 17979 O O . GLN A 1 74 ? 16.461 12.726 36.381 1.00 0.00 74 GLN A O 12
ATOM 17993 N N . THR A 1 75 ? 15.694 11.379 34.750 1.00 0.00 75 THR A N 12
ATOM 17994 C CA . THR A 1 75 ? 14.439 11.088 35.431 1.00 0.00 75 THR A CA 12
ATOM 17995 C C . THR A 1 75 ? 14.367 9.624 35.851 1.00 0.00 75 THR A C 12
ATOM 17996 O O . THR A 1 75 ? 15.201 8.812 35.450 1.00 0.00 75 THR A O 12
ATOM 18007 N N . ARG A 1 76 ? 13.366 9.294 36.660 1.00 0.00 76 ARG A N 12
ATOM 18008 C CA . ARG A 1 76 ? 13.187 7.927 37.135 1.00 0.00 76 ARG A CA 12
ATOM 18009 C C . ARG A 1 76 ? 12.433 7.089 36.107 1.00 0.00 76 ARG A C 12
ATOM 18010 O O . ARG A 1 76 ? 11.258 7.335 35.833 1.00 0.00 76 ARG A O 12
ATOM 18031 N N . ARG A 1 77 ? 13.116 6.099 35.542 1.00 0.00 77 ARG A N 12
ATOM 18032 C CA . ARG A 1 77 ? 12.511 5.226 34.543 1.00 0.00 77 ARG A CA 12
ATOM 18033 C C . ARG A 1 77 ? 12.660 3.760 34.941 1.00 0.00 77 ARG A C 12
ATOM 18034 O O . ARG A 1 77 ? 13.735 3.324 35.356 1.00 0.00 77 ARG A O 12
ATOM 18055 N N . LEU A 1 78 ? 11.575 3.005 34.812 1.00 0.00 78 LEU A N 12
ATOM 18056 C CA . LEU A 1 78 ? 11.584 1.588 35.159 1.00 0.00 78 LEU A CA 12
ATOM 18057 C C . LEU A 1 78 ? 12.591 0.824 34.303 1.00 0.00 78 LEU A C 12
ATOM 18058 O O . LEU A 1 78 ? 12.443 0.733 33.085 1.00 0.00 78 LEU A O 12
ATOM 18074 N N . LYS A 1 79 ? 13.613 0.276 34.950 1.00 0.00 79 LYS A N 12
ATOM 18075 C CA . LYS A 1 79 ? 14.644 -0.483 34.251 1.00 0.00 79 LYS A CA 12
ATOM 18076 C C . LYS A 1 79 ? 14.055 -1.735 33.609 1.00 0.00 79 LYS A C 12
ATOM 18077 O O . LYS A 1 79 ? 13.376 -2.521 34.268 1.00 0.00 79 LYS A O 12
ATOM 18096 N N . MET A 1 80 ? 14.322 -1.914 32.319 1.00 0.00 80 MET A N 12
ATOM 18097 C CA . MET A 1 80 ? 13.821 -3.073 31.590 1.00 0.00 80 MET A CA 12
ATOM 18098 C C . MET A 1 80 ? 14.265 -4.370 32.257 1.00 0.00 80 MET A C 12
ATOM 18099 O O . MET A 1 80 ? 13.749 -5.445 31.952 1.00 0.00 80 MET A O 12
ATOM 18113 N N . ASP A 1 81 ? 15.225 -4.262 33.169 1.00 0.00 81 ASP A N 12
ATOM 18114 C CA . ASP A 1 81 ? 15.739 -5.426 33.881 1.00 0.00 81 ASP A CA 12
ATOM 18115 C C . ASP A 1 81 ? 15.225 -5.456 35.317 1.00 0.00 81 ASP A C 12
ATOM 18116 O O . ASP A 1 81 ? 15.917 -5.916 36.225 1.00 0.00 81 ASP A O 12
ATOM 18125 N N . ALA A 1 82 ? 14.008 -4.961 35.515 1.00 0.00 82 ALA A N 12
ATOM 18126 C CA . ALA A 1 82 ? 13.401 -4.931 36.840 1.00 0.00 82 ALA A CA 12
ATOM 18127 C C . ALA A 1 82 ? 12.030 -5.598 36.831 1.00 0.00 82 ALA A C 12
ATOM 18128 O O . ALA A 1 82 ? 11.397 -5.725 35.783 1.00 0.00 82 ALA A O 12
ATOM 18135 N N . VAL A 1 83 ? 11.576 -6.024 38.006 1.00 0.00 83 VAL A N 12
ATOM 18136 C CA . VAL A 1 83 ? 10.279 -6.677 38.134 1.00 0.00 83 VAL A CA 12
ATOM 18137 C C . VAL A 1 83 ? 9.520 -6.160 39.350 1.00 0.00 83 VAL A C 12
ATOM 18138 O O . VAL A 1 83 ? 10.108 -5.739 40.347 1.00 0.00 83 VAL A O 12
ATOM 18151 N N . PRO A 1 84 ? 8.182 -6.191 39.270 1.00 0.00 84 PRO A N 12
ATOM 18152 C CA . PRO A 1 84 ? 7.312 -5.730 40.356 1.00 0.00 84 PRO A CA 12
ATOM 18153 C C . PRO A 1 84 ? 7.359 -6.654 41.568 1.00 0.00 84 PRO A C 12
ATOM 18154 O O . PRO A 1 84 ? 6.579 -7.602 41.670 1.00 0.00 84 PRO A O 12
ATOM 18165 N N . THR A 1 85 ? 8.278 -6.373 42.486 1.00 0.00 85 THR A N 12
ATOM 18166 C CA . THR A 1 85 ? 8.426 -7.179 43.691 1.00 0.00 85 THR A CA 12
ATOM 18167 C C . THR A 1 85 ? 7.525 -6.669 44.809 1.00 0.00 85 THR A C 12
ATOM 18168 O O . THR A 1 85 ? 7.828 -6.840 45.990 1.00 0.00 85 THR A O 12
ATOM 18179 N N . ILE A 1 86 ? 6.417 -6.042 44.429 1.00 0.00 86 ILE A N 12
ATOM 18180 C CA . ILE A 1 86 ? 5.470 -5.508 45.401 1.00 0.00 86 ILE A CA 12
ATOM 18181 C C . ILE A 1 86 ? 4.038 -5.611 44.888 1.00 0.00 86 ILE A C 12
ATOM 18182 O O . ILE A 1 86 ? 3.749 -5.253 43.746 1.00 0.00 86 ILE A O 12
ATOM 18198 N N . PHE A 1 87 ? 3.144 -6.101 45.740 1.00 0.00 87 PHE A N 12
ATOM 18199 C CA . PHE A 1 87 ? 1.740 -6.250 45.373 1.00 0.00 87 PHE A CA 12
ATOM 18200 C C . PHE A 1 87 ? 0.889 -6.567 46.599 1.00 0.00 87 PHE A C 12
ATOM 18201 O O . PHE A 1 87 ? 1.412 -6.794 47.690 1.00 0.00 87 PHE A O 12
ATOM 18218 N N . ASP A 1 88 ? -0.426 -6.579 46.411 1.00 0.00 88 ASP A N 12
ATOM 18219 C CA . ASP A 1 88 ? -1.352 -6.868 47.500 1.00 0.00 88 ASP A CA 12
ATOM 18220 C C . ASP A 1 88 ? -1.209 -5.842 48.621 1.00 0.00 88 ASP A C 12
ATOM 18221 O O . ASP A 1 88 ? -0.203 -5.817 49.329 1.00 0.00 88 ASP A O 12
ATOM 18230 N N . PHE A 1 89 ? -2.223 -4.997 48.774 1.00 0.00 89 PHE A N 12
ATOM 18231 C CA . PHE A 1 89 ? -2.210 -3.967 49.807 1.00 0.00 89 PHE A CA 12
ATOM 18232 C C . PHE A 1 89 ? -1.688 -4.528 51.127 1.00 0.00 89 PHE A C 12
ATOM 18233 O O . PHE A 1 89 ? -1.870 -5.708 51.427 1.00 0.00 89 PHE A O 12
ATOM 18250 N N . CYS A 1 90 ? -1.040 -3.673 51.910 1.00 0.00 90 CYS A N 12
ATOM 18251 C CA . CYS A 1 90 ? -0.490 -4.082 53.198 1.00 0.00 90 CYS A CA 12
ATOM 18252 C C . CYS A 1 90 ? -1.060 -3.231 54.327 1.00 0.00 90 CYS A C 12
ATOM 18253 O O . CYS A 1 90 ? -2.117 -2.614 54.183 1.00 0.00 90 CYS A O 12
ATOM 18261 N N . THR A 1 91 ? -0.354 -3.202 55.454 1.00 0.00 91 THR A N 12
ATOM 18262 C CA . THR A 1 91 ? -0.791 -2.429 56.610 1.00 0.00 91 THR A CA 12
ATOM 18263 C C . THR A 1 91 ? -2.117 -2.951 57.151 1.00 0.00 91 THR A C 12
ATOM 18264 O O . THR A 1 91 ? -3.120 -2.986 56.438 1.00 0.00 91 THR A O 12
ATOM 18275 N N . HIS A 1 92 ? -2.115 -3.356 58.418 1.00 0.00 92 HIS A N 12
ATOM 18276 C CA . HIS A 1 92 ? -3.320 -3.875 59.056 1.00 0.00 92 HIS A CA 12
ATOM 18277 C C . HIS A 1 92 ? -3.591 -5.311 58.616 1.00 0.00 92 HIS A C 12
ATOM 18278 O O . HIS A 1 92 ? -3.889 -5.567 57.449 1.00 0.00 92 HIS A O 12
ATOM 18292 N N . ILE A 1 93 ? -3.485 -6.242 59.558 1.00 0.00 93 ILE A N 12
ATOM 18293 C CA . ILE A 1 93 ? -3.720 -7.651 59.267 1.00 0.00 93 ILE A CA 12
ATOM 18294 C C . ILE A 1 93 ? -5.200 -7.998 59.383 1.00 0.00 93 ILE A C 12
ATOM 18295 O O . ILE A 1 93 ? -5.841 -7.700 60.390 1.00 0.00 93 ILE A O 12
ATOM 18311 N N . SER A 1 94 ? -5.737 -8.630 58.344 1.00 0.00 94 SER A N 12
ATOM 18312 C CA . SER A 1 94 ? -7.143 -9.016 58.328 1.00 0.00 94 SER A CA 12
ATOM 18313 C C . SER A 1 94 ? -7.458 -9.972 59.475 1.00 0.00 94 SER A C 12
ATOM 18314 O O . SER A 1 94 ? -8.618 -10.166 59.835 1.00 0.00 94 SER A O 12
ATOM 18322 N N . GLY A 1 95 ? -6.414 -10.567 60.044 1.00 0.00 95 GLY A N 12
ATOM 18323 C CA . GLY A 1 95 ? -6.599 -11.495 61.144 1.00 0.00 95 GLY A CA 12
ATOM 18324 C C . GLY A 1 95 ? -5.813 -12.778 60.958 1.00 0.00 95 GLY A C 12
ATOM 18325 O O . GLY A 1 95 ? -4.745 -12.967 61.541 1.00 0.00 95 GLY A O 12
ATOM 18329 N N . PRO A 1 96 ? -6.346 -13.688 60.129 1.00 0.00 96 PRO A N 12
ATOM 18330 C CA . PRO A 1 96 ? -5.704 -14.976 59.850 1.00 0.00 96 PRO A CA 12
ATOM 18331 C C . PRO A 1 96 ? -4.432 -14.823 59.022 1.00 0.00 96 PRO A C 12
ATOM 18332 O O . PRO A 1 96 ? -4.357 -13.974 58.134 1.00 0.00 96 PRO A O 12
ATOM 18343 N N . SER A 1 97 ? -3.435 -15.650 59.320 1.00 0.00 97 SER A N 12
ATOM 18344 C CA . SER A 1 97 ? -2.165 -15.603 58.605 1.00 0.00 97 SER A CA 12
ATOM 18345 C C . SER A 1 97 ? -1.106 -16.433 59.324 1.00 0.00 97 SER A C 12
ATOM 18346 O O . SER A 1 97 ? -0.737 -17.517 58.871 1.00 0.00 97 SER A O 12
ATOM 18354 N N . SER A 1 98 ? -0.622 -15.916 60.449 1.00 0.00 98 SER A N 12
ATOM 18355 C CA . SER A 1 98 ? 0.398 -16.606 61.230 1.00 0.00 98 SER A CA 12
ATOM 18356 C C . SER A 1 98 ? 1.607 -16.948 60.365 1.00 0.00 98 SER A C 12
ATOM 18357 O O . SER A 1 98 ? 2.337 -17.898 60.645 1.00 0.00 98 SER A O 12
ATOM 18365 N N . GLY A 1 99 ? 1.813 -16.164 59.311 1.00 0.00 99 GLY A N 12
ATOM 18366 C CA . GLY A 1 99 ? 2.934 -16.399 58.420 1.00 0.00 99 GLY A CA 12
ATOM 18367 C C . GLY A 1 99 ? 3.952 -15.276 58.460 1.00 0.00 99 GLY A C 12
ATOM 18368 O O . GLY A 1 99 ? 3.697 -14.216 57.890 1.00 0.00 99 GLY A O 12
ATOM 18373 N N . GLY A 1 1 ? -9.995 21.039 22.727 1.00 0.00 1 GLY A N 13
ATOM 18374 C CA . GLY A 1 1 ? -9.667 21.125 21.316 1.00 0.00 1 GLY A CA 13
ATOM 18375 C C . GLY A 1 1 ? -10.786 20.616 20.429 1.00 0.00 1 GLY A C 13
ATOM 18376 O O . GLY A 1 1 ? -11.945 20.993 20.603 1.00 0.00 1 GLY A O 13
ATOM 18380 N N . SER A 1 2 ? -10.439 19.759 19.475 1.00 0.00 2 SER A N 13
ATOM 18381 C CA . SER A 1 2 ? -11.423 19.202 18.554 1.00 0.00 2 SER A CA 13
ATOM 18382 C C . SER A 1 2 ? -11.126 17.733 18.265 1.00 0.00 2 SER A C 13
ATOM 18383 O O . SER A 1 2 ? -12.029 16.897 18.248 1.00 0.00 2 SER A O 13
ATOM 18391 N N . SER A 1 3 ? -9.852 17.427 18.038 1.00 0.00 3 SER A N 13
ATOM 18392 C CA . SER A 1 3 ? -9.435 16.060 17.746 1.00 0.00 3 SER A CA 13
ATOM 18393 C C . SER A 1 3 ? -9.502 15.193 18.999 1.00 0.00 3 SER A C 13
ATOM 18394 O O . SER A 1 3 ? -9.848 14.014 18.934 1.00 0.00 3 SER A O 13
ATOM 18402 N N . GLY A 1 4 ? -9.167 15.786 20.141 1.00 0.00 4 GLY A N 13
ATOM 18403 C CA . GLY A 1 4 ? -9.195 15.054 21.394 1.00 0.00 4 GLY A CA 13
ATOM 18404 C C . GLY A 1 4 ? -7.831 14.974 22.049 1.00 0.00 4 GLY A C 13
ATOM 18405 O O . GLY A 1 4 ? -6.909 15.696 21.670 1.00 0.00 4 GLY A O 13
ATOM 18409 N N . SER A 1 5 ? -7.701 14.095 23.038 1.00 0.00 5 SER A N 13
ATOM 18410 C CA . SER A 1 5 ? -6.441 13.928 23.752 1.00 0.00 5 SER A CA 13
ATOM 18411 C C . SER A 1 5 ? -5.987 12.472 23.721 1.00 0.00 5 SER A C 13
ATOM 18412 O O . SER A 1 5 ? -6.524 11.628 24.438 1.00 0.00 5 SER A O 13
ATOM 18420 N N . SER A 1 6 ? -4.995 12.185 22.884 1.00 0.00 6 SER A N 13
ATOM 18421 C CA . SER A 1 6 ? -4.471 10.831 22.754 1.00 0.00 6 SER A CA 13
ATOM 18422 C C . SER A 1 6 ? -4.121 10.251 24.122 1.00 0.00 6 SER A C 13
ATOM 18423 O O . SER A 1 6 ? -3.620 10.955 24.997 1.00 0.00 6 SER A O 13
ATOM 18431 N N . GLY A 1 7 ? -4.390 8.961 24.297 1.00 0.00 7 GLY A N 13
ATOM 18432 C CA . GLY A 1 7 ? -4.098 8.307 25.559 1.00 0.00 7 GLY A CA 13
ATOM 18433 C C . GLY A 1 7 ? -5.246 7.444 26.044 1.00 0.00 7 GLY A C 13
ATOM 18434 O O . GLY A 1 7 ? -5.059 6.269 26.358 1.00 0.00 7 GLY A O 13
ATOM 18438 N N . MET A 1 8 ? -6.438 8.030 26.108 1.00 0.00 8 MET A N 13
ATOM 18439 C CA . MET A 1 8 ? -7.621 7.306 26.560 1.00 0.00 8 MET A CA 13
ATOM 18440 C C . MET A 1 8 ? -7.481 6.895 28.023 1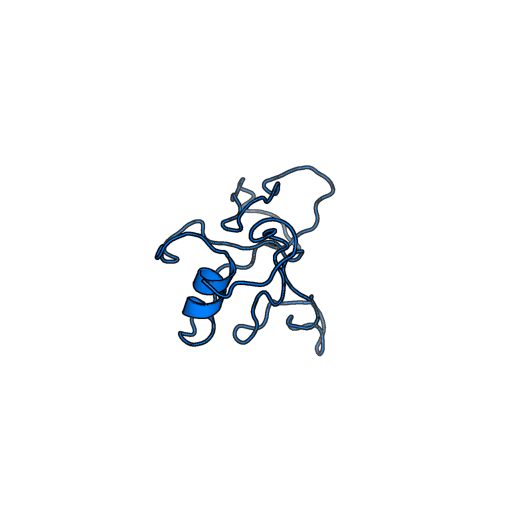.00 0.00 8 MET A C 13
ATOM 18441 O O . MET A 1 8 ? -6.378 6.769 28.554 1.00 0.00 8 MET A O 13
ATOM 18455 N N . PRO A 1 9 ? -8.625 6.682 28.690 1.00 0.00 9 PRO A N 13
ATOM 18456 C CA . PRO A 1 9 ? -8.656 6.282 30.100 1.00 0.00 9 PRO A CA 13
ATOM 18457 C C . PRO A 1 9 ? -8.153 4.858 30.310 1.00 0.00 9 PRO A C 13
ATOM 18458 O O . PRO A 1 9 ? -8.927 3.901 30.260 1.00 0.00 9 PRO A O 13
ATOM 18469 N N . THR A 1 10 ? -6.851 4.723 30.544 1.00 0.00 10 THR A N 13
ATOM 18470 C CA . THR A 1 10 ? -6.245 3.415 30.761 1.00 0.00 10 THR A CA 13
ATOM 18471 C C . THR A 1 10 ? -6.200 3.069 32.245 1.00 0.00 10 THR A C 13
ATOM 18472 O O . THR A 1 10 ? -5.914 3.923 33.083 1.00 0.00 10 THR A O 13
ATOM 18483 N N . ASN A 1 11 ? -6.485 1.810 32.563 1.00 0.00 11 ASN A N 13
ATOM 18484 C CA . ASN A 1 11 ? -6.477 1.351 33.947 1.00 0.00 11 ASN A CA 13
ATOM 18485 C C . ASN A 1 11 ? -5.169 0.637 34.276 1.00 0.00 11 ASN A C 13
ATOM 18486 O O . ASN A 1 11 ? -4.300 0.483 33.417 1.00 0.00 11 ASN A O 13
ATOM 18497 N N . CYS A 1 12 ? -5.036 0.204 35.525 1.00 0.00 12 CYS A N 13
ATOM 18498 C CA . CYS A 1 12 ? -3.835 -0.494 35.969 1.00 0.00 12 CYS A CA 13
ATOM 18499 C C . CYS A 1 12 ? -4.090 -1.993 36.090 1.00 0.00 12 CYS A C 13
ATOM 18500 O O . CYS A 1 12 ? -5.048 -2.420 36.734 1.00 0.00 12 CYS A O 13
ATOM 18507 N N . ALA A 1 13 ? -3.226 -2.787 35.467 1.00 0.00 13 ALA A N 13
ATOM 18508 C CA . ALA A 1 13 ? -3.356 -4.239 35.507 1.00 0.00 13 ALA A CA 13
ATOM 18509 C C . ALA A 1 13 ? -3.443 -4.743 36.943 1.00 0.00 13 ALA A C 13
ATOM 18510 O O . ALA A 1 13 ? -4.306 -5.555 37.275 1.00 0.00 13 ALA A O 13
ATOM 18517 N N . ALA A 1 14 ? -2.544 -4.256 37.792 1.00 0.00 14 ALA A N 13
ATOM 18518 C CA . ALA A 1 14 ? -2.520 -4.656 39.193 1.00 0.00 14 ALA A CA 13
ATOM 18519 C C . ALA A 1 14 ? -3.933 -4.844 39.734 1.00 0.00 14 ALA A C 13
ATOM 18520 O O . ALA A 1 14 ? -4.662 -3.874 39.943 1.00 0.00 14 ALA A O 13
ATOM 18527 N N . ALA A 1 15 ? -4.315 -6.097 39.958 1.00 0.00 15 ALA A N 13
ATOM 18528 C CA . ALA A 1 15 ? -5.641 -6.411 40.476 1.00 0.00 15 ALA A CA 13
ATOM 18529 C C . ALA A 1 15 ? -5.954 -5.586 41.720 1.00 0.00 15 ALA A C 13
ATOM 18530 O O . ALA A 1 15 ? -7.051 -5.047 41.860 1.00 0.00 15 ALA A O 13
ATOM 18537 N N . GLY A 1 16 ? -4.982 -5.492 42.623 1.00 0.00 16 GLY A N 13
ATOM 18538 C CA . GLY A 1 16 ? -5.174 -4.732 43.844 1.00 0.00 16 GLY A CA 13
ATOM 18539 C C . GLY A 1 16 ? -4.798 -3.272 43.683 1.00 0.00 16 GLY A C 13
ATOM 18540 O O . GLY A 1 16 ? -4.016 -2.735 44.469 1.00 0.00 16 GLY A O 13
ATOM 18544 N N . CYS A 1 17 ? -5.353 -2.628 42.662 1.00 0.00 17 CYS A N 13
ATOM 18545 C CA . CYS A 1 17 ? -5.071 -1.223 42.399 1.00 0.00 17 CYS A CA 13
ATOM 18546 C C . CYS A 1 17 ? -6.251 -0.552 41.702 1.00 0.00 17 CYS A C 13
ATOM 18547 O O . CYS A 1 17 ? -7.095 -1.220 41.106 1.00 0.00 17 CYS A O 13
ATOM 18554 N N . ALA A 1 18 ? -6.301 0.774 41.781 1.00 0.00 18 ALA A N 13
ATOM 18555 C CA . ALA A 1 18 ? -7.375 1.536 41.156 1.00 0.00 18 ALA A CA 13
ATOM 18556 C C . ALA A 1 18 ? -6.860 2.861 40.606 1.00 0.00 18 ALA A C 13
ATOM 18557 O O . ALA A 1 18 ? -7.550 3.880 40.663 1.00 0.00 18 ALA A O 13
ATOM 18564 N N . THR A 1 19 ? -5.642 2.843 40.073 1.00 0.00 19 THR A N 13
ATOM 18565 C CA . THR A 1 19 ? -5.034 4.044 39.514 1.00 0.00 19 THR A CA 13
ATOM 18566 C C . THR A 1 19 ? -5.440 4.239 38.058 1.00 0.00 19 THR A C 13
ATOM 18567 O O . THR A 1 19 ? -5.157 3.398 37.205 1.00 0.00 19 THR A O 13
ATOM 18578 N N . THR A 1 20 ? -6.104 5.356 37.779 1.00 0.00 20 THR A N 13
ATOM 18579 C CA . THR A 1 20 ? -6.550 5.663 36.425 1.00 0.00 20 THR A CA 13
ATOM 18580 C C . THR A 1 20 ? -6.174 7.086 36.032 1.00 0.00 20 THR A C 13
ATOM 18581 O O . THR A 1 20 ? -5.275 7.299 35.217 1.00 0.00 20 THR A O 13
ATOM 18592 N N . TYR A 1 21 ? -6.866 8.059 36.616 1.00 0.00 21 TYR A N 13
ATOM 18593 C CA . TYR A 1 21 ? -6.605 9.463 36.324 1.00 0.00 21 TYR A CA 13
ATOM 18594 C C . TYR A 1 21 ? -7.177 10.361 37.417 1.00 0.00 21 TYR A C 13
ATOM 18595 O O . TYR A 1 21 ? -8.362 10.691 37.408 1.00 0.00 21 TYR A O 13
ATOM 18613 N N . ASN A 1 22 ? -6.323 10.754 38.357 1.00 0.00 22 ASN A N 13
ATOM 18614 C CA . ASN A 1 22 ? -6.742 11.615 39.458 1.00 0.00 22 ASN A CA 13
ATOM 18615 C C . ASN A 1 22 ? -6.364 13.068 39.186 1.00 0.00 22 ASN A C 13
ATOM 18616 O O . ASN A 1 22 ? -6.230 13.870 40.111 1.00 0.00 22 ASN A O 13
ATOM 18627 N N . LYS A 1 23 ? -6.194 13.401 37.911 1.00 0.00 23 LYS A N 13
ATOM 18628 C CA . LYS A 1 23 ? -5.833 14.757 37.516 1.00 0.00 23 LYS A CA 13
ATOM 18629 C C . LYS A 1 23 ? -4.474 15.148 38.088 1.00 0.00 23 LYS A C 13
ATOM 18630 O O . LYS A 1 23 ? -3.459 15.093 37.393 1.00 0.00 23 LYS A O 13
ATOM 18649 N N . HIS A 1 24 ? -4.462 15.541 39.357 1.00 0.00 24 HIS A N 13
ATOM 18650 C CA . HIS A 1 24 ? -3.226 15.938 40.023 1.00 0.00 24 HIS A CA 13
ATOM 18651 C C . HIS A 1 24 ? -2.125 14.911 39.781 1.00 0.00 24 HIS A C 13
ATOM 18652 O O . HIS A 1 24 ? -1.069 15.235 39.237 1.00 0.00 24 HIS A O 13
ATOM 18666 N N . ILE A 1 25 ? -2.378 13.672 40.190 1.00 0.00 25 ILE A N 13
ATOM 18667 C CA . ILE A 1 25 ? -1.407 12.598 40.017 1.00 0.00 25 ILE A CA 13
ATOM 18668 C C . ILE A 1 25 ? -0.716 12.694 38.661 1.00 0.00 25 ILE A C 13
ATOM 18669 O O . ILE A 1 25 ? -1.246 13.290 37.724 1.00 0.00 25 ILE A O 13
ATOM 18685 N N . ASN A 1 26 ? 0.470 12.102 38.564 1.00 0.00 26 ASN A N 13
ATOM 18686 C CA . ASN A 1 26 ? 1.233 12.119 37.322 1.00 0.00 26 ASN A CA 13
ATOM 18687 C C . ASN A 1 26 ? 2.054 10.842 37.169 1.00 0.00 26 ASN A C 13
ATOM 18688 O O . ASN A 1 26 ? 3.008 10.794 36.393 1.00 0.00 26 ASN A O 13
ATOM 18699 N N . ILE A 1 27 ? 1.674 9.809 37.914 1.00 0.00 27 ILE A N 13
ATOM 18700 C CA . ILE A 1 27 ? 2.373 8.531 37.861 1.00 0.00 27 ILE A CA 13
ATOM 18701 C C . ILE A 1 27 ? 2.703 8.145 36.423 1.00 0.00 27 ILE A C 13
ATOM 18702 O O . ILE A 1 27 ? 1.855 8.235 35.535 1.00 0.00 27 ILE A O 13
ATOM 18718 N N . SER A 1 28 ? 3.940 7.713 36.201 1.00 0.00 28 SER A N 13
ATOM 18719 C CA . SER A 1 28 ? 4.383 7.314 34.870 1.00 0.00 28 SER A CA 13
ATOM 18720 C C . SER A 1 28 ? 3.844 5.933 34.509 1.00 0.00 28 SER A C 13
ATOM 18721 O O . SER A 1 28 ? 3.555 5.118 35.386 1.00 0.00 28 SER A O 13
ATOM 18729 N N . PHE A 1 29 ? 3.711 5.677 33.212 1.00 0.00 29 PHE A N 13
ATOM 18730 C CA . PHE A 1 29 ? 3.206 4.395 32.733 1.00 0.00 29 PHE A CA 13
ATOM 18731 C C . PHE A 1 29 ? 4.346 3.518 32.222 1.00 0.00 29 PHE A C 13
ATOM 18732 O O . PHE A 1 29 ? 4.981 3.832 31.215 1.00 0.00 29 PHE A O 13
ATOM 18749 N N . HIS A 1 30 ? 4.599 2.418 32.924 1.00 0.00 30 HIS A N 13
ATOM 18750 C CA . HIS A 1 30 ? 5.661 1.495 32.542 1.00 0.00 30 HIS A CA 13
ATOM 18751 C C . HIS A 1 30 ? 5.081 0.177 32.038 1.00 0.00 30 HIS A C 13
ATOM 18752 O O . HIS A 1 30 ? 4.630 -0.655 32.826 1.00 0.00 30 HIS A O 13
ATOM 18766 N N . ARG A 1 31 ? 5.095 -0.005 30.722 1.00 0.00 31 ARG A N 13
ATOM 18767 C CA . ARG A 1 31 ? 4.568 -1.220 30.113 1.00 0.00 31 ARG A CA 13
ATOM 18768 C C . ARG A 1 31 ? 5.307 -2.451 30.629 1.00 0.00 31 ARG A C 13
ATOM 18769 O O . ARG A 1 31 ? 6.332 -2.336 31.302 1.00 0.00 31 ARG A O 13
ATOM 18790 N N . PHE A 1 32 ? 4.780 -3.628 30.310 1.00 0.00 32 PHE A N 13
ATOM 18791 C CA . PHE A 1 32 ? 5.389 -4.881 30.743 1.00 0.00 32 PHE A CA 13
ATOM 18792 C C . PHE A 1 32 ? 6.707 -5.126 30.013 1.00 0.00 32 PHE A C 13
ATOM 18793 O O . PHE A 1 32 ? 6.948 -4.606 28.923 1.00 0.00 32 PHE A O 13
ATOM 18810 N N . PRO A 1 33 ? 7.581 -5.935 30.629 1.00 0.00 33 PRO A N 13
ATOM 18811 C CA . PRO A 1 33 ? 8.890 -6.267 30.057 1.00 0.00 33 PRO A CA 13
ATOM 18812 C C . PRO A 1 33 ? 8.775 -7.163 28.829 1.00 0.00 33 PRO A C 13
ATOM 18813 O O . PRO A 1 33 ? 7.977 -8.102 28.805 1.00 0.00 33 PRO A O 13
ATOM 18824 N N . LEU A 1 34 ? 9.576 -6.869 27.811 1.00 0.00 34 LEU A N 13
ATOM 18825 C CA . LEU A 1 34 ? 9.565 -7.650 26.579 1.00 0.00 34 LEU A CA 13
ATOM 18826 C C . LEU A 1 34 ? 10.291 -8.978 26.768 1.00 0.00 34 LEU A C 13
ATOM 18827 O O . LEU A 1 34 ? 10.219 -9.863 25.916 1.00 0.00 34 LEU A O 13
ATOM 18843 N N . ASP A 1 35 ? 10.989 -9.110 27.891 1.00 0.00 35 ASP A N 13
ATOM 18844 C CA . ASP A 1 35 ? 11.725 -10.331 28.195 1.00 0.00 35 ASP A CA 13
ATOM 18845 C C . ASP A 1 35 ? 10.803 -11.386 28.797 1.00 0.00 35 ASP A C 13
ATOM 18846 O O . ASP A 1 35 ? 9.855 -11.078 29.520 1.00 0.00 35 ASP A O 13
ATOM 18855 N N . PRO A 1 36 ? 11.085 -12.662 28.494 1.00 0.00 36 PRO A N 13
ATOM 18856 C CA . PRO A 1 36 ? 10.292 -13.789 28.995 1.00 0.00 36 PRO A CA 13
ATOM 18857 C C . PRO A 1 36 ? 10.472 -14.003 30.494 1.00 0.00 36 PRO A C 13
ATOM 18858 O O . PRO A 1 36 ? 9.520 -14.327 31.205 1.00 0.00 36 PRO A O 13
ATOM 18869 N N . LYS A 1 37 ? 11.699 -13.818 30.971 1.00 0.00 37 LYS A N 13
ATOM 18870 C CA . LYS A 1 37 ? 12.005 -13.989 32.386 1.00 0.00 37 LYS A CA 13
ATOM 18871 C C . LYS A 1 37 ? 11.155 -13.056 33.243 1.00 0.00 37 LYS A C 13
ATOM 18872 O O . LYS A 1 37 ? 10.597 -13.467 34.260 1.00 0.00 37 LYS A O 13
ATOM 18891 N N . ARG A 1 38 ? 11.061 -11.798 32.824 1.00 0.00 38 ARG A N 13
ATOM 18892 C CA . ARG A 1 38 ? 10.279 -10.806 33.553 1.00 0.00 38 ARG A CA 13
ATOM 18893 C C . ARG A 1 38 ? 8.803 -10.895 33.177 1.00 0.00 38 ARG A C 13
ATOM 18894 O O . ARG A 1 38 ? 7.934 -10.967 34.046 1.00 0.00 38 ARG A O 13
ATOM 18915 N N . ARG A 1 39 ? 8.527 -10.887 31.877 1.00 0.00 39 ARG A N 13
ATOM 18916 C CA . ARG A 1 39 ? 7.157 -10.964 31.386 1.00 0.00 39 ARG A CA 13
ATOM 18917 C C . ARG A 1 39 ? 6.324 -11.911 32.245 1.00 0.00 39 ARG A C 13
ATOM 18918 O O . ARG A 1 39 ? 5.275 -11.534 32.768 1.00 0.00 39 ARG A O 13
ATOM 18939 N N . LYS A 1 40 ? 6.798 -13.145 32.387 1.00 0.00 40 LYS A N 13
ATOM 18940 C CA . LYS A 1 40 ? 6.100 -14.147 33.182 1.00 0.00 40 LYS A CA 13
ATOM 18941 C C . LYS A 1 40 ? 6.020 -13.722 34.645 1.00 0.00 40 LYS A C 13
ATOM 18942 O O . LYS A 1 40 ? 5.037 -14.003 35.329 1.00 0.00 40 LYS A O 13
ATOM 18961 N N . GLU A 1 41 ? 7.061 -13.042 35.117 1.00 0.00 41 GLU A N 13
ATOM 18962 C CA . GLU A 1 41 ? 7.106 -12.578 36.498 1.00 0.00 41 GLU A CA 13
ATOM 18963 C C . GLU A 1 41 ? 6.047 -11.509 36.749 1.00 0.00 41 GLU A C 13
ATOM 18964 O O . GLU A 1 41 ? 5.169 -11.676 37.596 1.00 0.00 41 GLU A O 13
ATOM 18976 N N . TRP A 1 42 ? 6.136 -10.411 36.007 1.00 0.00 42 TRP A N 13
ATOM 18977 C CA . TRP A 1 42 ? 5.186 -9.314 36.148 1.00 0.00 42 TRP A CA 13
ATOM 18978 C C . TRP A 1 42 ? 3.758 -9.839 36.247 1.00 0.00 42 TRP A C 13
ATOM 18979 O O . TRP A 1 42 ? 2.980 -9.395 37.092 1.00 0.00 42 TRP A O 13
ATOM 19000 N N . VAL A 1 43 ? 3.420 -10.788 35.380 1.00 0.00 43 VAL A N 13
ATOM 19001 C CA . VAL A 1 43 ? 2.085 -11.375 35.372 1.00 0.00 43 VAL A CA 13
ATOM 19002 C C . VAL A 1 43 ? 1.889 -12.312 36.559 1.00 0.00 43 VAL A C 13
ATOM 19003 O O . VAL A 1 43 ? 0.793 -12.410 37.111 1.00 0.00 43 VAL A O 13
ATOM 19016 N N . ARG A 1 44 ? 2.959 -12.997 36.948 1.00 0.00 44 ARG A N 13
ATOM 19017 C CA . ARG A 1 44 ? 2.905 -13.927 38.070 1.00 0.00 44 ARG A CA 13
ATOM 19018 C C . ARG A 1 44 ? 2.811 -13.175 39.394 1.00 0.00 44 ARG A C 13
ATOM 19019 O O . ARG A 1 44 ? 2.339 -13.716 40.395 1.00 0.00 44 ARG A O 13
ATOM 19040 N N . LEU A 1 45 ? 3.262 -11.926 39.393 1.00 0.00 45 LEU A N 13
ATOM 19041 C CA . LEU A 1 45 ? 3.230 -11.099 40.594 1.00 0.00 45 LEU A CA 13
ATOM 19042 C C . LEU A 1 45 ? 1.880 -10.404 40.741 1.00 0.00 45 LEU A C 13
ATOM 19043 O O . LEU A 1 45 ? 1.246 -10.471 41.794 1.00 0.00 45 LEU A O 13
ATOM 19059 N N . VAL A 1 46 ? 1.445 -9.738 39.676 1.00 0.00 46 VAL A N 13
ATOM 19060 C CA . VAL A 1 46 ? 0.168 -9.033 39.684 1.00 0.00 46 VAL A CA 13
ATOM 19061 C C . VAL A 1 46 ? -0.979 -9.978 40.025 1.00 0.00 46 VAL A C 13
ATOM 19062 O O . VAL A 1 46 ? -1.957 -9.580 40.658 1.00 0.00 46 VAL A O 13
ATOM 19075 N N . ARG A 1 47 ? -0.852 -11.231 39.600 1.00 0.00 47 ARG A N 13
ATOM 19076 C CA . ARG A 1 47 ? -1.879 -12.233 39.859 1.00 0.00 47 ARG A CA 13
ATOM 19077 C C . ARG A 1 47 ? -3.260 -11.707 39.480 1.00 0.00 47 ARG A C 13
ATOM 19078 O O . ARG A 1 47 ? -4.097 -11.449 40.346 1.00 0.00 47 ARG A O 13
ATOM 19099 N N . ARG A 1 48 ? -3.492 -11.549 38.181 1.00 0.00 48 ARG A N 13
ATOM 19100 C CA . ARG A 1 48 ? -4.770 -11.053 37.687 1.00 0.00 48 ARG A CA 13
ATOM 19101 C C . ARG A 1 48 ? -5.730 -12.205 37.409 1.00 0.00 48 ARG A C 13
ATOM 19102 O O . ARG A 1 48 ? -6.831 -12.257 37.957 1.00 0.00 48 ARG A O 13
ATOM 19123 N N . LYS A 1 49 ? -5.306 -13.128 36.551 1.00 0.00 49 LYS A N 13
ATOM 19124 C CA . LYS A 1 49 ? -6.127 -14.280 36.199 1.00 0.00 49 LYS A CA 13
ATOM 19125 C C . LYS A 1 49 ? -5.559 -15.000 34.979 1.00 0.00 49 LYS A C 13
ATOM 19126 O O . LYS A 1 49 ? -6.096 -14.890 33.878 1.00 0.00 49 LYS A O 13
ATOM 19145 N N . ASN A 1 50 ? -4.472 -15.736 35.185 1.00 0.00 50 ASN A N 13
ATOM 19146 C CA . ASN A 1 50 ? -3.833 -16.474 34.101 1.00 0.00 50 ASN A CA 13
ATOM 19147 C C . ASN A 1 50 ? -3.857 -15.668 32.806 1.00 0.00 50 ASN A C 13
ATOM 19148 O O . ASN A 1 50 ? -4.070 -16.217 31.724 1.00 0.00 50 ASN A O 13
ATOM 19159 N N . PHE A 1 51 ? -3.637 -14.363 32.923 1.00 0.00 51 PHE A N 13
ATOM 19160 C CA . PHE A 1 51 ? -3.634 -13.480 31.762 1.00 0.00 51 PHE A CA 13
ATOM 19161 C C . PHE A 1 51 ? -2.217 -13.286 31.231 1.00 0.00 51 PHE A C 13
ATOM 19162 O O . PHE A 1 51 ? -1.250 -13.777 31.814 1.00 0.00 51 PHE A O 13
ATOM 19179 N N . VAL A 1 52 ? -2.101 -12.565 30.120 1.00 0.00 52 VAL A N 13
ATOM 19180 C CA . VAL A 1 52 ? -0.803 -12.304 29.509 1.00 0.00 52 VAL A CA 13
ATOM 19181 C C . VAL A 1 52 ? -0.790 -10.954 28.802 1.00 0.00 52 VAL A C 13
ATOM 19182 O O . VAL A 1 52 ? -1.798 -10.500 28.259 1.00 0.00 52 VAL A O 13
ATOM 19195 N N . PRO A 1 53 ? 0.378 -10.295 28.805 1.00 0.00 53 PRO A N 13
ATOM 19196 C CA . PRO A 1 53 ? 0.551 -8.987 28.167 1.00 0.00 53 PRO A CA 13
ATOM 19197 C C . PRO A 1 53 ? 0.492 -9.072 26.645 1.00 0.00 53 PRO A C 13
ATOM 19198 O O . PRO A 1 53 ? 0.554 -10.159 26.072 1.00 0.00 53 PRO A O 13
ATOM 19209 N N . GLY A 1 54 ? 0.372 -7.918 25.997 1.00 0.00 54 GLY A N 13
ATOM 19210 C CA . GLY A 1 54 ? 0.307 -7.885 24.547 1.00 0.00 54 GLY A CA 13
ATOM 19211 C C . GLY A 1 54 ? -0.739 -6.914 24.036 1.00 0.00 54 GLY A C 13
ATOM 19212 O O . GLY A 1 54 ? -1.411 -7.181 23.039 1.00 0.00 54 GLY A O 13
ATOM 19216 N N . LYS A 1 55 ? -0.880 -5.784 24.720 1.00 0.00 55 LYS A N 13
ATOM 19217 C CA . LYS A 1 55 ? -1.851 -4.769 24.331 1.00 0.00 55 LYS A CA 13
ATOM 19218 C C . LYS A 1 55 ? -1.463 -3.402 24.888 1.00 0.00 55 LYS A C 13
ATOM 19219 O O . LYS A 1 55 ? -0.698 -2.663 24.268 1.00 0.00 55 LYS A O 13
ATOM 19238 N N . HIS A 1 56 ? -1.995 -3.074 26.061 1.00 0.00 56 HIS A N 13
ATOM 19239 C CA . HIS A 1 56 ? -1.703 -1.797 26.702 1.00 0.00 56 HIS A CA 13
ATOM 19240 C C . HIS A 1 56 ? -1.404 -1.990 28.186 1.00 0.00 56 HIS A C 13
ATOM 19241 O O . HIS A 1 56 ? -1.157 -1.026 28.911 1.00 0.00 56 HIS A O 13
ATOM 19255 N N . THR A 1 57 ? -1.429 -3.242 28.632 1.00 0.00 57 THR A N 13
ATOM 19256 C CA . THR A 1 57 ? -1.163 -3.561 30.029 1.00 0.00 57 THR A CA 13
ATOM 19257 C C . THR A 1 57 ? -0.021 -2.714 30.578 1.00 0.00 57 THR A C 13
ATOM 19258 O O . THR A 1 57 ? 1.084 -2.717 30.035 1.00 0.00 57 THR A O 13
ATOM 19269 N N . PHE A 1 58 ? -0.293 -1.991 31.659 1.00 0.00 58 PHE A N 13
ATOM 19270 C CA . PHE A 1 58 ? 0.713 -1.139 32.282 1.00 0.00 58 PHE A CA 13
ATOM 19271 C C . PHE A 1 58 ? 0.617 -1.208 33.804 1.00 0.00 58 PHE A C 13
ATOM 19272 O O . PHE A 1 58 ? -0.368 -1.703 34.353 1.00 0.00 58 PHE A O 13
ATOM 19289 N N . LEU A 1 59 ? 1.646 -0.708 34.478 1.00 0.00 59 LEU A N 13
ATOM 19290 C CA . LEU A 1 59 ? 1.680 -0.713 35.937 1.00 0.00 59 LEU A CA 13
ATOM 19291 C C . LEU A 1 59 ? 2.218 0.610 36.473 1.00 0.00 59 LEU A C 13
ATOM 19292 O O . LEU A 1 59 ? 3.147 1.189 35.910 1.00 0.00 59 LEU A O 13
ATOM 19308 N N . CYS A 1 60 ? 1.628 1.082 37.566 1.00 0.00 60 CYS A N 13
ATOM 19309 C CA . CYS A 1 60 ? 2.048 2.336 38.181 1.00 0.00 60 CYS A CA 13
ATOM 19310 C C . CYS A 1 60 ? 3.508 2.266 38.617 1.00 0.00 60 CYS A C 13
ATOM 19311 O O . CYS A 1 60 ? 4.085 1.183 38.719 1.00 0.00 60 CYS A O 13
ATOM 19318 N N . SER A 1 61 ? 4.100 3.428 38.874 1.00 0.00 61 SER A N 13
ATOM 19319 C CA . SER A 1 61 ? 5.494 3.499 39.296 1.00 0.00 61 SER A CA 13
ATOM 19320 C C . SER A 1 61 ? 5.603 3.468 40.817 1.00 0.00 61 SER A C 13
ATOM 19321 O O . SER A 1 61 ? 6.701 3.417 41.372 1.00 0.00 61 SER A O 13
ATOM 19329 N N . LYS A 1 62 ? 4.456 3.499 41.487 1.00 0.00 62 LYS A N 13
ATOM 19330 C CA . LYS A 1 62 ? 4.420 3.474 42.945 1.00 0.00 62 LYS A CA 13
ATOM 19331 C C . LYS A 1 62 ? 4.699 2.070 43.471 1.00 0.00 62 LYS A C 13
ATOM 19332 O O . LYS A 1 62 ? 5.212 1.902 44.579 1.00 0.00 62 LYS A O 13
ATOM 19351 N N . HIS A 1 63 ? 4.361 1.064 42.671 1.00 0.00 63 HIS A N 13
ATOM 19352 C CA . HIS A 1 63 ? 4.578 -0.326 43.056 1.00 0.00 63 HIS A CA 13
ATOM 19353 C C . HIS A 1 63 ? 6.067 -0.627 43.190 1.00 0.00 63 HIS A C 13
ATOM 19354 O O . HIS A 1 63 ? 6.500 -1.258 44.154 1.00 0.00 63 HIS A O 13
ATOM 19368 N N . PHE A 1 64 ? 6.848 -0.172 42.215 1.00 0.00 64 PHE A N 13
ATOM 19369 C CA . PHE A 1 64 ? 8.289 -0.394 42.223 1.00 0.00 64 PHE A CA 13
ATOM 19370 C C . PHE A 1 64 ? 8.980 0.553 43.200 1.00 0.00 64 PHE A C 13
ATOM 19371 O O . PHE A 1 64 ? 8.590 1.712 43.337 1.00 0.00 64 PHE A O 13
ATOM 19388 N N . GLU A 1 65 ? 10.008 0.050 43.876 1.00 0.00 65 GLU A N 13
ATOM 19389 C CA . GLU A 1 65 ? 10.752 0.851 44.841 1.00 0.00 65 GLU A CA 13
ATOM 19390 C C . GLU A 1 65 ? 11.568 1.931 44.138 1.00 0.00 65 GLU A C 13
ATOM 19391 O O . GLU A 1 65 ? 11.050 2.995 43.800 1.00 0.00 65 GLU A O 13
ATOM 19403 N N . ALA A 1 66 ? 12.849 1.649 43.920 1.00 0.00 66 ALA A N 13
ATOM 19404 C CA . ALA A 1 66 ? 13.737 2.595 43.256 1.00 0.00 66 ALA A CA 13
ATOM 19405 C C . ALA A 1 66 ? 14.797 1.869 42.435 1.00 0.00 66 ALA A C 13
ATOM 19406 O O . ALA A 1 66 ? 15.178 2.322 41.356 1.00 0.00 66 ALA A O 13
ATOM 19413 N N . SER A 1 67 ? 15.270 0.741 42.953 1.00 0.00 67 SER A N 13
ATOM 19414 C CA . SER A 1 67 ? 16.290 -0.046 42.270 1.00 0.00 67 SER A CA 13
ATOM 19415 C C . SER A 1 67 ? 15.746 -0.629 40.969 1.00 0.00 67 SER A C 13
ATOM 19416 O O . SER A 1 67 ? 16.496 -1.176 40.160 1.00 0.00 67 SER A O 13
ATOM 19424 N N . CYS A 1 68 ? 14.438 -0.507 40.776 1.00 0.00 68 CYS A N 13
ATOM 19425 C CA . CYS A 1 68 ? 13.791 -1.023 39.574 1.00 0.00 68 CYS A CA 13
ATOM 19426 C C . CYS A 1 68 ? 13.786 0.027 38.468 1.00 0.00 68 CYS A C 13
ATOM 19427 O O . CYS A 1 68 ? 13.431 -0.263 37.325 1.00 0.00 68 CYS A O 13
ATOM 19435 N N . PHE A 1 69 ? 14.180 1.247 38.815 1.00 0.00 69 PHE A N 13
ATOM 19436 C CA . PHE A 1 69 ? 14.219 2.341 37.851 1.00 0.00 69 PHE A CA 13
ATOM 19437 C C . PHE A 1 69 ? 15.658 2.747 37.546 1.00 0.00 69 PHE A C 13
ATOM 19438 O O . PHE A 1 69 ? 16.596 2.277 38.189 1.00 0.00 69 PHE A O 13
ATOM 19455 N N . ASP A 1 70 ? 15.823 3.622 36.560 1.00 0.00 70 ASP A N 13
ATOM 19456 C CA . ASP A 1 70 ? 17.146 4.092 36.168 1.00 0.00 70 ASP A CA 13
ATOM 19457 C C . ASP A 1 70 ? 17.389 5.512 36.670 1.00 0.00 70 ASP A C 13
ATOM 19458 O O . ASP A 1 70 ? 16.987 6.485 36.031 1.00 0.00 70 ASP A O 13
ATOM 19467 N N . LEU A 1 71 ? 18.047 5.623 37.819 1.00 0.00 71 LEU A N 13
ATOM 19468 C CA . LEU A 1 71 ? 18.343 6.925 38.408 1.00 0.00 71 LEU A CA 13
ATOM 19469 C C . LEU A 1 71 ? 19.843 7.203 38.390 1.00 0.00 71 LEU A C 13
ATOM 19470 O O . LEU A 1 71 ? 20.273 8.342 38.208 1.00 0.00 71 LEU A O 13
ATOM 19486 N N . THR A 1 72 ? 20.636 6.153 38.578 1.00 0.00 72 THR A N 13
ATOM 19487 C CA . THR A 1 72 ? 22.088 6.283 38.583 1.00 0.00 72 THR A CA 13
ATOM 19488 C C . THR A 1 72 ? 22.609 6.678 37.206 1.00 0.00 72 THR A C 13
ATOM 19489 O O . THR A 1 72 ? 23.781 7.015 37.049 1.00 0.00 72 THR A O 13
ATOM 19500 N N . GLY A 1 73 ? 21.729 6.635 36.210 1.00 0.00 73 GLY A N 13
ATOM 19501 C CA . GLY A 1 73 ? 22.119 6.992 34.859 1.00 0.00 73 GLY A CA 13
ATOM 19502 C C . GLY A 1 73 ? 21.420 8.242 34.365 1.00 0.00 73 GLY A C 13
ATOM 19503 O O . GLY A 1 73 ? 22.032 9.305 34.265 1.00 0.00 73 GLY A O 13
ATOM 19507 N N . GLN A 1 74 ? 20.134 8.115 34.053 1.00 0.00 74 GLN A N 13
ATOM 19508 C CA . GLN A 1 74 ? 19.351 9.245 33.564 1.00 0.00 74 GLN A CA 13
ATOM 19509 C C . GLN A 1 74 ? 18.025 9.351 34.309 1.00 0.00 74 GLN A C 13
ATOM 19510 O O . GLN A 1 74 ? 17.916 8.948 35.468 1.00 0.00 74 GLN A O 13
ATOM 19524 N N . THR A 1 75 ? 17.017 9.898 33.637 1.00 0.00 75 THR A N 13
ATOM 19525 C CA . THR A 1 75 ? 15.698 10.060 34.236 1.00 0.00 75 THR A CA 13
ATOM 19526 C C . THR A 1 75 ? 15.166 8.731 34.761 1.00 0.00 75 THR A C 13
ATOM 19527 O O . THR A 1 75 ? 15.426 7.676 34.183 1.00 0.00 75 THR A O 13
ATOM 19538 N N . ARG A 1 76 ? 14.419 8.791 35.859 1.00 0.00 76 ARG A N 13
ATOM 19539 C CA . ARG A 1 76 ? 13.851 7.591 36.462 1.00 0.00 76 ARG A CA 13
ATOM 19540 C C . ARG A 1 76 ? 13.116 6.754 35.419 1.00 0.00 76 ARG A C 13
ATOM 19541 O O . ARG A 1 76 ? 11.958 7.022 35.099 1.00 0.00 76 ARG A O 13
ATOM 19562 N N . ARG A 1 77 ? 13.796 5.741 34.894 1.00 0.00 77 ARG A N 13
ATOM 19563 C CA . ARG A 1 77 ? 13.208 4.867 33.887 1.00 0.00 77 ARG A CA 13
ATOM 19564 C C . ARG A 1 77 ? 13.204 3.416 34.361 1.00 0.00 77 ARG A C 13
ATOM 19565 O O . ARG A 1 77 ? 14.218 2.905 34.838 1.00 0.00 77 ARG A O 13
ATOM 19586 N N . LEU A 1 78 ? 12.058 2.759 34.227 1.00 0.00 78 LEU A N 13
ATOM 19587 C CA . LEU A 1 78 ? 11.921 1.367 34.642 1.00 0.00 78 LEU A CA 13
ATOM 19588 C C . LEU A 1 78 ? 12.671 0.439 33.692 1.00 0.00 78 LEU A C 13
ATOM 19589 O O . LEU A 1 78 ? 12.389 0.400 32.494 1.00 0.00 78 LEU A O 13
ATOM 19605 N N . LYS A 1 79 ? 13.625 -0.310 34.234 1.00 0.00 79 LYS A N 13
ATOM 19606 C CA . LYS A 1 79 ? 14.414 -1.241 33.436 1.00 0.00 79 LYS A CA 13
ATOM 19607 C C . LYS A 1 79 ? 13.593 -2.472 33.067 1.00 0.00 79 LYS A C 13
ATOM 19608 O O . LYS A 1 79 ? 12.891 -3.035 33.907 1.00 0.00 79 LYS A O 13
ATOM 19627 N N . MET A 1 80 ? 13.687 -2.886 31.808 1.00 0.00 80 MET A N 13
ATOM 19628 C CA . MET A 1 80 ? 12.954 -4.053 31.330 1.00 0.00 80 MET A CA 13
ATOM 19629 C C . MET A 1 80 ? 13.294 -5.286 32.161 1.00 0.00 80 MET A C 13
ATOM 19630 O O . MET A 1 80 ? 12.523 -6.245 32.210 1.00 0.00 80 MET A O 13
ATOM 19644 N N . ASP A 1 81 ? 14.451 -5.254 32.813 1.00 0.00 81 ASP A N 13
ATOM 19645 C CA . ASP A 1 81 ? 14.892 -6.369 33.643 1.00 0.00 81 ASP A CA 13
ATOM 19646 C C . ASP A 1 81 ? 14.485 -6.157 35.098 1.00 0.00 81 ASP A C 13
ATOM 19647 O O . ASP A 1 81 ? 14.994 -6.824 35.998 1.00 0.00 81 ASP A O 13
ATOM 19656 N N . ALA A 1 82 ? 13.565 -5.225 35.320 1.00 0.00 82 ALA A N 13
ATOM 19657 C CA . ALA A 1 82 ? 13.089 -4.926 36.665 1.00 0.00 82 ALA A CA 13
ATOM 19658 C C . ALA A 1 82 ? 11.676 -5.458 36.878 1.00 0.00 82 ALA A C 13
ATOM 19659 O O . ALA A 1 82 ? 10.796 -5.266 36.038 1.00 0.00 82 ALA A O 13
ATOM 19666 N N . VAL A 1 83 ? 11.464 -6.128 38.006 1.00 0.00 83 VAL A N 13
ATOM 19667 C CA . VAL A 1 83 ? 10.157 -6.687 38.330 1.00 0.00 83 VAL A CA 13
ATOM 19668 C C . VAL A 1 83 ? 9.605 -6.086 39.617 1.00 0.00 83 VAL A C 13
ATOM 19669 O O . VAL A 1 83 ? 10.349 -5.672 40.507 1.00 0.00 83 VAL A O 13
ATOM 19682 N N . PRO A 1 84 ? 8.269 -6.035 39.721 1.00 0.00 84 PRO A N 13
ATOM 19683 C CA . PRO A 1 84 ? 7.587 -5.487 40.897 1.00 0.00 84 PRO A CA 13
ATOM 19684 C C . PRO A 1 84 ? 7.747 -6.374 42.127 1.00 0.00 84 PRO A C 13
ATOM 19685 O O . PRO A 1 84 ? 6.832 -7.110 42.499 1.00 0.00 84 PRO A O 13
ATOM 19696 N N . THR A 1 85 ? 8.916 -6.301 42.756 1.00 0.00 85 THR A N 13
ATOM 19697 C CA . THR A 1 85 ? 9.197 -7.098 43.943 1.00 0.00 85 THR A CA 13
ATOM 19698 C C . THR A 1 85 ? 8.595 -6.458 45.189 1.00 0.00 85 THR A C 13
ATOM 19699 O O . THR A 1 85 ? 9.240 -6.387 46.235 1.00 0.00 85 THR A O 13
ATOM 19710 N N . ILE A 1 86 ? 7.355 -5.996 45.071 1.00 0.00 86 ILE A N 13
ATOM 19711 C CA . ILE A 1 86 ? 6.665 -5.364 46.189 1.00 0.00 86 ILE A CA 13
ATOM 19712 C C . ILE A 1 86 ? 5.204 -5.796 46.249 1.00 0.00 86 ILE A C 13
ATOM 19713 O O . ILE A 1 86 ? 4.850 -6.728 46.971 1.00 0.00 86 ILE A O 13
ATOM 19729 N N . PHE A 1 87 ? 4.359 -5.113 45.483 1.00 0.00 87 PHE A N 13
ATOM 19730 C CA . PHE A 1 87 ? 2.936 -5.427 45.448 1.00 0.00 87 PHE A CA 13
ATOM 19731 C C . PHE A 1 87 ? 2.389 -5.631 46.858 1.00 0.00 87 PHE A C 13
ATOM 19732 O O . PHE A 1 87 ? 2.262 -6.762 47.328 1.00 0.00 87 PHE A O 13
ATOM 19749 N N . ASP A 1 88 ? 2.067 -4.529 47.526 1.00 0.00 88 ASP A N 13
ATOM 19750 C CA . ASP A 1 88 ? 1.533 -4.586 48.882 1.00 0.00 88 ASP A CA 13
ATOM 19751 C C . ASP A 1 88 ? 0.148 -3.950 48.948 1.00 0.00 88 ASP A C 13
ATOM 19752 O O . ASP A 1 88 ? -0.520 -3.786 47.927 1.00 0.00 88 ASP A O 13
ATOM 19761 N N . PHE A 1 89 ? -0.277 -3.595 50.156 1.00 0.00 89 PHE A N 13
ATOM 19762 C CA . PHE A 1 89 ? -1.584 -2.979 50.355 1.00 0.00 89 PHE A CA 13
ATOM 19763 C C . PHE A 1 89 ? -1.448 -1.632 51.060 1.00 0.00 89 PHE A C 13
ATOM 19764 O O . PHE A 1 89 ? -1.368 -1.567 52.287 1.00 0.00 89 PHE A O 13
ATOM 19781 N N . CYS A 1 90 ? -1.423 -0.561 50.275 1.00 0.00 90 CYS A N 13
ATOM 19782 C CA . CYS A 1 90 ? -1.296 0.785 50.823 1.00 0.00 90 CYS A CA 13
ATOM 19783 C C . CYS A 1 90 ? -2.522 1.628 50.486 1.00 0.00 90 CYS A C 13
ATOM 19784 O O . CYS A 1 90 ? -3.416 1.183 49.764 1.00 0.00 90 CYS A O 13
ATOM 19792 N N . THR A 1 91 ? -2.559 2.847 51.014 1.00 0.00 91 THR A N 13
ATOM 19793 C CA . THR A 1 91 ? -3.676 3.751 50.771 1.00 0.00 91 THR A CA 13
ATOM 19794 C C . THR A 1 91 ? -3.366 5.156 51.274 1.00 0.00 91 THR A C 13
ATOM 19795 O O . THR A 1 91 ? -4.258 5.877 51.723 1.00 0.00 91 THR A O 13
ATOM 19806 N N . HIS A 1 92 ? -2.095 5.541 51.197 1.00 0.00 92 HIS A N 13
ATOM 19807 C CA . HIS A 1 92 ? -1.668 6.861 51.643 1.00 0.00 92 HIS A CA 13
ATOM 19808 C C . HIS A 1 92 ? -2.243 7.952 50.744 1.00 0.00 92 HIS A C 13
ATOM 19809 O O . HIS A 1 92 ? -1.527 8.547 49.939 1.00 0.00 92 HIS A O 13
ATOM 19823 N N . ILE A 1 93 ? -3.539 8.207 50.888 1.00 0.00 93 ILE A N 13
ATOM 19824 C CA . ILE A 1 93 ? -4.210 9.225 50.089 1.00 0.00 93 ILE A CA 13
ATOM 19825 C C . ILE A 1 93 ? -4.494 10.474 50.917 1.00 0.00 93 ILE A C 13
ATOM 19826 O O . ILE A 1 93 ? -5.633 10.725 51.311 1.00 0.00 93 ILE A O 13
ATOM 19842 N N . SER A 1 94 ? -3.450 11.256 51.176 1.00 0.00 94 SER A N 13
ATOM 19843 C CA . SER A 1 94 ? -3.586 12.479 51.958 1.00 0.00 94 SER A CA 13
ATOM 19844 C C . SER A 1 94 ? -3.451 13.711 51.069 1.00 0.00 94 SER A C 13
ATOM 19845 O O . SER A 1 94 ? -4.381 14.507 50.946 1.00 0.00 94 SER A O 13
ATOM 19853 N N . GLY A 1 95 ? -2.284 13.861 50.450 1.00 0.00 95 GLY A N 13
ATOM 19854 C CA . GLY A 1 95 ? -2.047 14.997 49.579 1.00 0.00 95 GLY A CA 13
ATOM 19855 C C . GLY A 1 95 ? -1.560 16.217 50.338 1.00 0.00 95 GLY A C 13
ATOM 19856 O O . GLY A 1 95 ? -2.319 17.146 50.614 1.00 0.00 95 GLY A O 13
ATOM 19860 N N . PRO A 1 96 ? -0.265 16.222 50.689 1.00 0.00 96 PRO A N 13
ATOM 19861 C CA . PRO A 1 96 ? 0.350 17.330 51.426 1.00 0.00 96 PRO A CA 13
ATOM 19862 C C . PRO A 1 96 ? 0.473 18.592 50.579 1.00 0.00 96 PRO A C 13
ATOM 19863 O O . PRO A 1 96 ? 1.577 19.020 50.243 1.00 0.00 96 PRO A O 13
ATOM 19874 N N . SER A 1 97 ? -0.667 19.183 50.237 1.00 0.00 97 SER A N 13
ATOM 19875 C CA . SER A 1 97 ? -0.687 20.395 49.427 1.00 0.00 97 SER A CA 13
ATOM 19876 C C . SER A 1 97 ? -1.383 21.533 50.167 1.00 0.00 97 SER A C 13
ATOM 19877 O O . SER A 1 97 ? -2.202 21.300 51.056 1.00 0.00 97 SER A O 13
ATOM 19885 N N . SER A 1 98 ? -1.051 22.765 49.793 1.00 0.00 98 SER A N 13
ATOM 19886 C CA . SER A 1 98 ? -1.640 23.940 50.424 1.00 0.00 98 SER A CA 13
ATOM 19887 C C . SER A 1 98 ? -2.789 24.488 49.584 1.00 0.00 98 SER A C 13
ATOM 19888 O O . SER A 1 98 ? -3.812 24.918 50.116 1.00 0.00 98 SER A O 13
ATOM 19896 N N . GLY A 1 99 ? -2.612 24.469 48.266 1.00 0.00 99 GLY A N 13
ATOM 19897 C CA . GLY A 1 99 ? -3.642 24.967 47.372 1.00 0.00 99 GLY A CA 13
ATOM 19898 C C . GLY A 1 99 ? -3.275 26.300 46.751 1.00 0.00 99 GLY A C 13
ATOM 19899 O O . GLY A 1 99 ? -2.141 26.459 46.300 1.00 0.00 99 GLY A O 13
ATOM 19904 N N . GLY A 1 1 ? 8.132 7.435 24.290 1.00 0.00 1 GLY A N 14
ATOM 19905 C CA . GLY A 1 1 ? 7.480 6.330 23.612 1.00 0.00 1 GLY A CA 14
ATOM 19906 C C . GLY A 1 1 ? 8.178 5.948 22.322 1.00 0.00 1 GLY A C 14
ATOM 19907 O O . GLY A 1 1 ? 9.281 6.416 22.043 1.00 0.00 1 GLY A O 14
ATOM 19911 N N . SER A 1 2 ? 7.534 5.093 21.533 1.00 0.00 2 SER A N 14
ATOM 19912 C CA . SER A 1 2 ? 8.103 4.644 20.268 1.00 0.00 2 SER A CA 14
ATOM 19913 C C . SER A 1 2 ? 7.031 4.580 19.183 1.00 0.00 2 SER A C 14
ATOM 19914 O O . SER A 1 2 ? 7.288 4.127 18.068 1.00 0.00 2 SER A O 14
ATOM 19922 N N . SER A 1 3 ? 5.830 5.037 19.520 1.00 0.00 3 SER A N 14
ATOM 19923 C CA . SER A 1 3 ? 4.717 5.029 18.577 1.00 0.00 3 SER A CA 14
ATOM 19924 C C . SER A 1 3 ? 4.372 3.603 18.156 1.00 0.00 3 SER A C 14
ATOM 19925 O O . SER A 1 3 ? 4.295 3.296 16.968 1.00 0.00 3 SER A O 14
ATOM 19933 N N . GLY A 1 4 ? 4.165 2.736 19.142 1.00 0.00 4 GLY A N 14
ATOM 19934 C CA . GLY A 1 4 ? 3.831 1.353 18.856 1.00 0.00 4 GLY A CA 14
ATOM 19935 C C . GLY A 1 4 ? 2.469 0.961 19.395 1.00 0.00 4 GLY A C 14
ATOM 19936 O O . GLY A 1 4 ? 2.175 -0.223 19.556 1.00 0.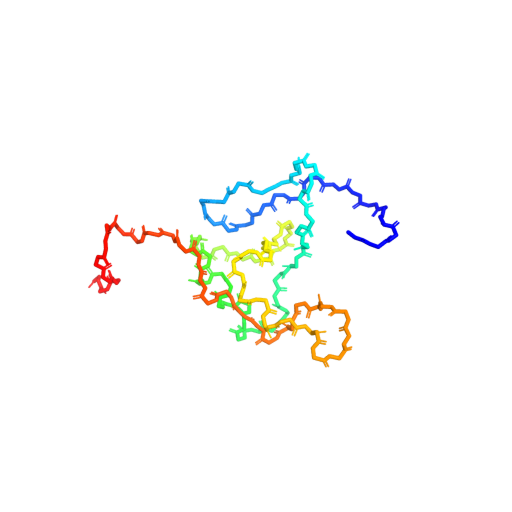00 4 GLY A O 14
ATOM 19940 N N . SER A 1 5 ? 1.637 1.959 19.677 1.00 0.00 5 SER A N 14
ATOM 19941 C CA . SER A 1 5 ? 0.301 1.713 20.207 1.00 0.00 5 SER A CA 14
ATOM 19942 C C . SER A 1 5 ? -0.588 2.940 20.029 1.00 0.00 5 SER A C 14
ATOM 19943 O O . SER A 1 5 ? -0.107 4.073 20.023 1.00 0.00 5 SER A O 14
ATOM 19951 N N . SER A 1 6 ? -1.888 2.705 19.885 1.00 0.00 6 SER A N 14
ATOM 19952 C CA . SER A 1 6 ? -2.846 3.789 19.703 1.00 0.00 6 SER A CA 14
ATOM 19953 C C . SER A 1 6 ? -3.838 3.838 20.861 1.00 0.00 6 SER A C 14
ATOM 19954 O O . SER A 1 6 ? -4.363 4.898 21.199 1.00 0.00 6 SER A O 14
ATOM 19962 N N . GLY A 1 7 ? -4.090 2.681 21.465 1.00 0.00 7 GLY A N 14
ATOM 19963 C CA . GLY A 1 7 ? -5.018 2.612 22.578 1.00 0.00 7 GLY A CA 14
ATOM 19964 C C . GLY A 1 7 ? -4.389 3.051 23.886 1.00 0.00 7 GLY A C 14
ATOM 19965 O O . GLY A 1 7 ? -3.282 2.631 24.222 1.00 0.00 7 GLY A O 14
ATOM 19969 N N . MET A 1 8 ? -5.096 3.900 24.625 1.00 0.00 8 MET A N 14
ATOM 19970 C CA . MET A 1 8 ? -4.599 4.396 25.903 1.00 0.00 8 MET A CA 14
ATOM 19971 C C . MET A 1 8 ? -5.128 3.551 27.057 1.00 0.00 8 MET A C 14
ATOM 19972 O O . MET A 1 8 ? -6.210 2.967 26.987 1.00 0.00 8 MET A O 14
ATOM 19986 N N . PRO A 1 9 ? -4.348 3.481 28.147 1.00 0.00 9 PRO A N 14
ATOM 19987 C CA . PRO A 1 9 ? -4.718 2.709 29.337 1.00 0.00 9 PRO A CA 14
ATOM 19988 C C . PRO A 1 9 ? -5.886 3.333 30.093 1.00 0.00 9 PRO A C 14
ATOM 19989 O O . PRO A 1 9 ? -5.941 4.549 30.278 1.00 0.00 9 PRO A O 14
ATOM 20000 N N . THR A 1 10 ? -6.820 2.493 30.528 1.00 0.00 10 THR A N 14
ATOM 20001 C CA . THR A 1 10 ? -7.988 2.962 31.263 1.00 0.00 10 THR A CA 14
ATOM 20002 C C . THR A 1 10 ? -8.075 2.303 32.635 1.00 0.00 10 THR A C 14
ATOM 20003 O O . THR A 1 10 ? -9.009 2.554 33.396 1.00 0.00 10 THR A O 14
ATOM 20014 N N . ASN A 1 11 ? -7.095 1.461 32.945 1.00 0.00 11 ASN A N 14
ATOM 20015 C CA . ASN A 1 11 ? -7.062 0.766 34.227 1.00 0.00 11 ASN A CA 14
ATOM 20016 C C . ASN A 1 11 ? -5.711 0.090 34.444 1.00 0.00 11 ASN A C 14
ATOM 20017 O O . ASN A 1 11 ? -5.012 -0.248 33.488 1.00 0.00 11 ASN A O 14
ATOM 20028 N N . CYS A 1 12 ? -5.350 -0.105 35.708 1.00 0.00 12 CYS A N 14
ATOM 20029 C CA . CYS A 1 12 ? -4.084 -0.740 36.053 1.00 0.00 12 CYS A CA 14
ATOM 20030 C C . CYS A 1 12 ? -4.231 -2.258 36.096 1.00 0.00 12 CYS A C 14
ATOM 20031 O O . CYS A 1 12 ? -5.101 -2.788 36.787 1.00 0.00 12 CYS A O 14
ATOM 20038 N N . ALA A 1 13 ? -3.375 -2.952 35.354 1.00 0.00 13 ALA A N 14
ATOM 20039 C CA . ALA A 1 13 ? -3.408 -4.409 35.309 1.00 0.00 13 ALA A CA 14
ATOM 20040 C C . ALA A 1 13 ? -3.352 -5.002 36.713 1.00 0.00 13 ALA A C 14
ATOM 20041 O O . ALA A 1 13 ? -3.809 -6.122 36.942 1.00 0.00 13 ALA A O 14
ATOM 20048 N N . ALA A 1 14 ? -2.790 -4.245 37.649 1.00 0.00 14 ALA A N 14
ATOM 20049 C CA . ALA A 1 14 ? -2.676 -4.696 39.030 1.00 0.00 14 ALA A CA 14
ATOM 20050 C C . ALA A 1 14 ? -4.048 -4.991 39.626 1.00 0.00 14 ALA A C 14
ATOM 20051 O O . ALA A 1 14 ? -4.791 -4.076 39.980 1.00 0.00 14 ALA A O 14
ATOM 20058 N N . ALA A 1 15 ? -4.378 -6.274 39.734 1.00 0.00 15 ALA A N 14
ATOM 20059 C CA . ALA A 1 15 ? -5.661 -6.689 40.288 1.00 0.00 15 ALA A CA 14
ATOM 20060 C C . ALA A 1 15 ? -5.994 -5.901 41.550 1.00 0.00 15 ALA A C 14
ATOM 20061 O O . ALA A 1 15 ? -7.163 -5.681 41.866 1.00 0.00 15 ALA A O 14
ATOM 20068 N N . GLY A 1 16 ? -4.959 -5.477 42.269 1.00 0.00 16 GLY A N 14
ATOM 20069 C CA . GLY A 1 16 ? -5.164 -4.719 43.489 1.00 0.00 16 GLY A CA 14
ATOM 20070 C C . GLY A 1 16 ? -4.660 -3.294 43.377 1.00 0.00 16 GLY A C 14
ATOM 20071 O O . GLY A 1 16 ? -3.612 -2.953 43.926 1.00 0.00 16 GLY A O 14
ATOM 20075 N N . CYS A 1 17 ? -5.407 -2.458 42.663 1.00 0.00 17 CYS A N 14
ATOM 20076 C CA . CYS A 1 17 ? -5.030 -1.062 42.478 1.00 0.00 17 CYS A CA 14
ATOM 20077 C C . CYS A 1 17 ? -6.253 -0.206 42.163 1.00 0.00 17 CYS A C 14
ATOM 20078 O O . CYS A 1 17 ? -7.297 -0.720 41.761 1.00 0.00 17 CYS A O 14
ATOM 20085 N N . ALA A 1 18 ? -6.116 1.103 42.347 1.00 0.00 18 ALA A N 14
ATOM 20086 C CA . ALA A 1 18 ? -7.208 2.031 42.080 1.00 0.00 18 ALA A CA 14
ATOM 20087 C C . ALA A 1 18 ? -6.771 3.129 41.116 1.00 0.00 18 ALA A C 14
ATOM 20088 O O . ALA A 1 18 ? -7.375 4.202 41.066 1.00 0.00 18 ALA A O 14
ATOM 20095 N N . THR A 1 19 ? -5.718 2.856 40.352 1.00 0.00 19 THR A N 14
ATOM 20096 C CA . THR A 1 19 ? -5.200 3.821 39.391 1.00 0.00 19 THR A CA 14
ATOM 20097 C C . THR A 1 19 ? -5.744 3.551 37.993 1.00 0.00 19 THR A C 14
ATOM 20098 O O . THR A 1 19 ? -5.384 2.560 37.355 1.00 0.00 19 THR A O 14
ATOM 20109 N N . THR A 1 20 ? -6.613 4.438 37.519 1.00 0.00 20 THR A N 14
ATOM 20110 C CA . THR A 1 20 ? -7.207 4.295 36.195 1.00 0.00 20 THR A CA 14
ATOM 20111 C C . THR A 1 20 ? -6.860 5.483 35.306 1.00 0.00 20 THR A C 14
ATOM 20112 O O . THR A 1 20 ? -6.351 5.313 34.197 1.00 0.00 20 THR A O 14
ATOM 20123 N N . TYR A 1 21 ? -7.137 6.685 35.797 1.00 0.00 21 TYR A N 14
ATOM 20124 C CA . TYR A 1 21 ? -6.855 7.902 35.045 1.00 0.00 21 TYR A CA 14
ATOM 20125 C C . TYR A 1 21 ? -6.664 9.090 35.983 1.00 0.00 21 TYR A C 14
ATOM 20126 O O . TYR A 1 21 ? -5.561 9.618 36.117 1.00 0.00 21 TYR A O 14
ATOM 20144 N N . ASN A 1 22 ? -7.748 9.505 36.631 1.00 0.00 22 ASN A N 14
ATOM 20145 C CA . ASN A 1 22 ? -7.700 10.630 37.558 1.00 0.00 22 ASN A CA 14
ATOM 20146 C C . ASN A 1 22 ? -7.505 11.944 36.808 1.00 0.00 22 ASN A C 14
ATOM 20147 O O . ASN A 1 22 ? -7.275 11.954 35.598 1.00 0.00 22 ASN A O 14
ATOM 20158 N N . LYS A 1 23 ? -7.597 13.053 37.534 1.00 0.00 23 LYS A N 14
ATOM 20159 C CA . LYS A 1 23 ? -7.428 14.374 36.939 1.00 0.00 23 LYS A CA 14
ATOM 20160 C C . LYS A 1 23 ? -6.119 15.012 37.393 1.00 0.00 23 LYS A C 14
ATOM 20161 O O . LYS A 1 23 ? -5.469 15.728 36.631 1.00 0.00 23 LYS A O 14
ATOM 20180 N N . HIS A 1 24 ? -5.736 14.746 38.638 1.00 0.00 24 HIS A N 14
ATOM 20181 C CA . HIS A 1 24 ? -4.503 15.292 39.192 1.00 0.00 24 HIS A CA 14
ATOM 20182 C C . HIS A 1 24 ? -3.508 14.179 39.505 1.00 0.00 24 HIS A C 14
ATOM 20183 O O . HIS A 1 24 ? -3.090 14.011 40.651 1.00 0.00 24 HIS A O 14
ATOM 20197 N N . ILE A 1 25 ? -3.133 13.422 38.480 1.00 0.00 25 ILE A N 14
ATOM 20198 C CA . ILE A 1 25 ? -2.187 12.325 38.646 1.00 0.00 25 ILE A CA 14
ATOM 20199 C C . ILE A 1 25 ? -0.858 12.637 37.966 1.00 0.00 25 ILE A C 14
ATOM 20200 O O . ILE A 1 25 ? -0.817 13.331 36.951 1.00 0.00 25 ILE A O 14
ATOM 20216 N N . ASN A 1 26 ? 0.226 12.118 38.532 1.00 0.00 26 ASN A N 14
ATOM 20217 C CA . ASN A 1 26 ? 1.557 12.340 37.979 1.00 0.00 26 ASN A CA 14
ATOM 20218 C C . ASN A 1 26 ? 2.267 11.014 37.720 1.00 0.00 26 ASN A C 14
ATOM 20219 O O . ASN A 1 26 ? 3.309 10.974 37.064 1.00 0.00 26 ASN A O 14
ATOM 20230 N N . ILE A 1 27 ? 1.695 9.932 38.238 1.00 0.00 27 ILE A N 14
ATOM 20231 C CA . ILE A 1 27 ? 2.272 8.605 38.061 1.00 0.00 27 ILE A CA 14
ATOM 20232 C C . ILE A 1 27 ? 2.611 8.344 36.597 1.00 0.00 27 ILE A C 14
ATOM 20233 O O . ILE A 1 27 ? 1.902 8.790 35.696 1.00 0.00 27 ILE A O 14
ATOM 20249 N N . SER A 1 28 ? 3.701 7.618 36.369 1.00 0.00 28 SER A N 14
ATOM 20250 C CA . SER A 1 28 ? 4.137 7.298 35.015 1.00 0.00 28 SER A CA 14
ATOM 20251 C C . SER A 1 28 ? 3.474 6.017 34.519 1.00 0.00 28 SER A C 14
ATOM 20252 O O . SER A 1 28 ? 2.636 5.432 35.206 1.00 0.00 28 SER A O 14
ATOM 20260 N N . PHE A 1 29 ? 3.855 5.586 33.321 1.00 0.00 29 PHE A N 14
ATOM 20261 C CA . PHE A 1 29 ? 3.298 4.374 32.731 1.00 0.00 29 PHE A CA 14
ATOM 20262 C C . PHE A 1 29 ? 4.406 3.458 32.221 1.00 0.00 29 PHE A C 14
ATOM 20263 O O . PHE A 1 29 ? 5.048 3.745 31.209 1.00 0.00 29 PHE A O 14
ATOM 20280 N N . HIS A 1 30 ? 4.627 2.355 32.929 1.00 0.00 30 HIS A N 14
ATOM 20281 C CA . HIS A 1 30 ? 5.658 1.396 32.549 1.00 0.00 30 HIS A CA 14
ATOM 20282 C C . HIS A 1 30 ? 5.036 0.068 32.129 1.00 0.00 30 HIS A C 14
ATOM 20283 O O . HIS A 1 30 ? 4.642 -0.738 32.973 1.00 0.00 30 HIS A O 14
ATOM 20297 N N . ARG A 1 31 ? 4.951 -0.153 30.822 1.00 0.00 31 ARG A N 14
ATOM 20298 C CA . ARG A 1 31 ? 4.375 -1.383 30.291 1.00 0.00 31 ARG A CA 14
ATOM 20299 C C . ARG A 1 31 ? 5.147 -2.603 30.785 1.00 0.00 31 ARG A C 14
ATOM 20300 O O . ARG A 1 31 ? 6.113 -2.476 31.538 1.00 0.00 31 ARG A O 14
ATOM 20321 N N . PHE A 1 32 ? 4.715 -3.784 30.356 1.00 0.00 32 PHE A N 14
ATOM 20322 C CA . PHE A 1 32 ? 5.365 -5.027 30.756 1.00 0.00 32 PHE A CA 14
ATOM 20323 C C . PHE A 1 32 ? 6.686 -5.213 30.015 1.00 0.00 32 PHE A C 14
ATOM 20324 O O . PHE A 1 32 ? 6.887 -4.701 28.914 1.00 0.00 32 PHE A O 14
ATOM 20341 N N . PRO A 1 33 ? 7.610 -5.962 30.635 1.00 0.00 33 PRO A N 14
ATOM 20342 C CA . PRO A 1 33 ? 8.928 -6.233 30.054 1.00 0.00 33 PRO A CA 14
ATOM 20343 C C . PRO A 1 33 ? 8.850 -7.156 28.842 1.00 0.00 33 PRO A C 14
ATOM 20344 O O . PRO A 1 33 ? 8.136 -8.160 28.860 1.00 0.00 33 PRO A O 14
ATOM 20355 N N . LEU A 1 34 ? 9.586 -6.811 27.792 1.00 0.00 34 LEU A N 14
ATOM 20356 C CA . LEU A 1 34 ? 9.600 -7.610 26.572 1.00 0.00 34 LEU A CA 14
ATOM 20357 C C . LEU A 1 34 ? 10.303 -8.944 26.802 1.00 0.00 34 LEU A C 14
ATOM 20358 O O . LEU A 1 34 ? 10.141 -9.884 26.024 1.00 0.00 34 LEU A O 14
ATOM 20374 N N . ASP A 1 35 ? 11.081 -9.019 27.876 1.00 0.00 35 ASP A N 14
ATOM 20375 C CA . ASP A 1 35 ? 11.806 -10.240 28.211 1.00 0.00 35 ASP A CA 14
ATOM 20376 C C . ASP A 1 35 ? 10.871 -11.274 28.830 1.00 0.00 35 ASP A C 14
ATOM 20377 O O . ASP A 1 35 ? 9.942 -10.945 29.568 1.00 0.00 35 ASP A O 14
ATOM 20386 N N . PRO A 1 36 ? 11.120 -12.556 28.523 1.00 0.00 36 PRO A N 14
ATOM 20387 C CA . PRO A 1 36 ? 10.312 -13.665 29.038 1.00 0.00 36 PRO A CA 14
ATOM 20388 C C . PRO A 1 36 ? 10.512 -13.882 30.534 1.00 0.00 36 PRO A C 14
ATOM 20389 O O . PRO A 1 36 ? 9.573 -14.219 31.255 1.00 0.00 36 PRO A O 14
ATOM 20400 N N . LYS A 1 37 ? 11.743 -13.687 30.996 1.00 0.00 37 LYS A N 14
ATOM 20401 C CA . LYS A 1 37 ? 12.067 -13.860 32.407 1.00 0.00 37 LYS A CA 14
ATOM 20402 C C . LYS A 1 37 ? 11.203 -12.954 33.279 1.00 0.00 37 LYS A C 14
ATOM 20403 O O . LYS A 1 37 ? 10.658 -13.389 34.293 1.00 0.00 37 LYS A O 14
ATOM 20422 N N . ARG A 1 38 ? 11.082 -11.693 32.876 1.00 0.00 38 ARG A N 14
ATOM 20423 C CA . ARG A 1 38 ? 10.284 -10.727 33.621 1.00 0.00 38 ARG A CA 14
ATOM 20424 C C . ARG A 1 38 ? 8.823 -10.776 33.184 1.00 0.00 38 ARG A C 14
ATOM 20425 O O . ARG A 1 38 ? 7.917 -10.834 34.015 1.00 0.00 38 ARG A O 14
ATOM 20446 N N . ARG A 1 39 ? 8.602 -10.751 31.873 1.00 0.00 39 ARG A N 14
ATOM 20447 C CA . ARG A 1 39 ? 7.251 -10.791 31.325 1.00 0.00 39 ARG A CA 14
ATOM 20448 C C . ARG A 1 39 ? 6.360 -11.722 32.143 1.00 0.00 39 ARG A C 14
ATOM 20449 O O . ARG A 1 39 ? 5.308 -11.316 32.637 1.00 0.00 39 ARG A O 14
ATOM 20470 N N . LYS A 1 40 ? 6.788 -12.972 32.279 1.00 0.00 40 LYS A N 14
ATOM 20471 C CA . LYS A 1 40 ? 6.031 -13.962 33.037 1.00 0.00 40 LYS A CA 14
ATOM 20472 C C . LYS A 1 40 ? 5.922 -13.558 34.503 1.00 0.00 40 LYS A C 14
ATOM 20473 O O . LYS A 1 40 ? 4.876 -13.731 35.128 1.00 0.00 40 LYS A O 14
ATOM 20492 N N . GLU A 1 41 ? 7.008 -13.017 35.046 1.00 0.00 41 GLU A N 14
ATOM 20493 C CA . GLU A 1 41 ? 7.033 -12.588 36.440 1.00 0.00 41 GLU A CA 14
ATOM 20494 C C . GLU A 1 41 ? 5.955 -11.541 36.705 1.00 0.00 41 GLU A C 14
ATOM 20495 O O . GLU A 1 41 ? 5.054 -11.754 37.517 1.00 0.00 41 GLU A O 14
ATOM 20507 N N . TRP A 1 42 ? 6.056 -10.410 36.017 1.00 0.00 42 TRP A N 14
ATOM 20508 C CA . TRP A 1 42 ? 5.090 -9.329 36.179 1.00 0.00 42 TRP A CA 14
ATOM 20509 C C . TRP A 1 42 ? 3.672 -9.877 36.287 1.00 0.00 42 TRP A C 14
ATOM 20510 O O . TRP A 1 42 ? 2.895 -9.452 37.142 1.00 0.00 42 TRP A O 14
ATOM 20531 N N . VAL A 1 43 ? 3.340 -10.824 35.415 1.00 0.00 43 VAL A N 14
ATOM 20532 C CA . VAL A 1 43 ? 2.014 -11.431 35.414 1.00 0.00 43 VAL A CA 14
ATOM 20533 C C . VAL A 1 43 ? 1.843 -12.377 36.598 1.00 0.00 43 VAL A C 14
ATOM 20534 O O . VAL A 1 43 ? 0.731 -12.582 37.086 1.00 0.00 43 VAL A O 14
ATOM 20547 N N . ARG A 1 44 ? 2.951 -12.951 37.055 1.00 0.00 44 ARG A N 14
ATOM 20548 C CA . ARG A 1 44 ? 2.923 -13.877 38.181 1.00 0.00 44 ARG A CA 14
ATOM 20549 C C . ARG A 1 44 ? 2.820 -13.121 39.503 1.00 0.00 44 ARG A C 14
ATOM 20550 O O . ARG A 1 44 ? 2.306 -13.646 40.492 1.00 0.00 44 ARG A O 14
ATOM 20571 N N . LEU A 1 45 ? 3.313 -11.888 39.513 1.00 0.00 45 LEU A N 14
ATOM 20572 C CA . LEU A 1 45 ? 3.278 -11.060 40.714 1.00 0.00 45 LEU A CA 14
ATOM 20573 C C . LEU A 1 45 ? 1.912 -10.400 40.880 1.00 0.00 45 LEU A C 14
ATOM 20574 O O . LEU A 1 45 ? 1.333 -10.414 41.966 1.00 0.00 45 LEU A O 14
ATOM 20590 N N . VAL A 1 46 ? 1.402 -9.826 39.796 1.00 0.00 46 VAL A N 14
ATOM 20591 C CA . VAL A 1 46 ? 0.103 -9.164 39.820 1.00 0.00 46 VAL A CA 14
ATOM 20592 C C . VAL A 1 46 ? -0.992 -10.121 40.278 1.00 0.00 46 VAL A C 14
ATOM 20593 O O . VAL A 1 46 ? -2.036 -9.694 40.772 1.00 0.00 46 VAL A O 14
ATOM 20606 N N . ARG A 1 47 ? -0.747 -11.416 40.112 1.00 0.00 47 ARG A N 14
ATOM 20607 C CA . ARG A 1 47 ? -1.712 -12.434 40.508 1.00 0.00 47 ARG A CA 14
ATOM 20608 C C . ARG A 1 47 ? -2.973 -12.350 39.652 1.00 0.00 47 ARG A C 14
ATOM 20609 O O . ARG A 1 47 ? -4.038 -11.963 40.134 1.00 0.00 47 ARG A O 14
ATOM 20630 N N . ARG A 1 48 ? -2.844 -12.715 38.381 1.00 0.00 48 ARG A N 14
ATOM 20631 C CA . ARG A 1 48 ? -3.971 -12.679 37.457 1.00 0.00 48 ARG A CA 14
ATOM 20632 C C . ARG A 1 48 ? -4.132 -14.017 36.743 1.00 0.00 48 ARG A C 14
ATOM 20633 O O . ARG A 1 48 ? -3.215 -14.838 36.725 1.00 0.00 48 ARG A O 14
ATOM 20654 N N . LYS A 1 49 ? -5.305 -14.232 36.155 1.00 0.00 49 LYS A N 14
ATOM 20655 C CA . LYS A 1 49 ? -5.587 -15.470 35.439 1.00 0.00 49 LYS A CA 14
ATOM 20656 C C . LYS A 1 49 ? -4.594 -15.677 34.299 1.00 0.00 49 LYS A C 14
ATOM 20657 O O . LYS A 1 49 ? -3.463 -15.198 34.355 1.00 0.00 49 LYS A O 14
ATOM 20676 N N . ASN A 1 50 ? -5.027 -16.394 33.267 1.00 0.00 50 ASN A N 14
ATOM 20677 C CA . ASN A 1 50 ? -4.176 -16.664 32.114 1.00 0.00 50 ASN A CA 14
ATOM 20678 C C . ASN A 1 50 ? -4.094 -15.444 31.201 1.00 0.00 50 ASN A C 14
ATOM 20679 O O . ASN A 1 50 ? -4.309 -15.544 29.993 1.00 0.00 50 ASN A O 14
ATOM 20690 N N . PHE A 1 51 ? -3.780 -14.293 31.787 1.00 0.00 51 PHE A N 14
ATOM 20691 C CA . PHE A 1 51 ? -3.670 -13.053 31.027 1.00 0.00 51 PHE A CA 14
ATOM 20692 C C . PHE A 1 51 ? -2.224 -12.797 30.612 1.00 0.00 51 PHE A C 14
ATOM 20693 O O . PHE A 1 51 ? -1.291 -13.070 31.368 1.00 0.00 51 PHE A O 14
ATOM 20710 N N . VAL A 1 52 ? -2.046 -12.271 29.405 1.00 0.00 52 VAL A N 14
ATOM 20711 C CA . VAL A 1 52 ? -0.714 -11.977 28.888 1.00 0.00 52 VAL A CA 14
ATOM 20712 C C . VAL A 1 52 ? -0.619 -10.534 28.404 1.00 0.00 52 VAL A C 14
ATOM 20713 O O . VAL A 1 52 ? -1.577 -9.965 27.880 1.00 0.00 52 VAL A O 14
ATOM 20726 N N . PRO A 1 53 ? 0.564 -9.928 28.581 1.00 0.00 53 PRO A N 14
ATOM 20727 C CA . PRO A 1 53 ? 0.813 -8.543 28.168 1.00 0.00 53 PRO A CA 14
ATOM 20728 C C . PRO A 1 53 ? 0.851 -8.389 26.651 1.00 0.00 53 PRO A C 14
ATOM 20729 O O . PRO A 1 53 ? 0.448 -9.289 25.916 1.00 0.00 53 PRO A O 14
ATOM 20740 N N . GLY A 1 54 ? 1.338 -7.241 26.190 1.00 0.00 54 GLY A N 14
ATOM 20741 C CA . GLY A 1 54 ? 1.419 -6.990 24.763 1.00 0.00 54 GLY A CA 14
ATOM 20742 C C . GLY A 1 54 ? 0.389 -5.984 24.291 1.00 0.00 54 GLY A C 14
ATOM 20743 O O . GLY A 1 54 ? 0.074 -5.916 23.103 1.00 0.00 54 GLY A O 14
ATOM 20747 N N . LYS A 1 55 ? -0.141 -5.200 25.225 1.00 0.00 55 LYS A N 14
ATOM 20748 C CA . LYS A 1 55 ? -1.143 -4.192 24.900 1.00 0.00 55 LYS A CA 14
ATOM 20749 C C . LYS A 1 55 ? -1.026 -2.989 25.830 1.00 0.00 55 LYS A C 14
ATOM 20750 O O . LYS A 1 55 ? 0.033 -2.737 26.405 1.00 0.00 55 LYS A O 14
ATOM 20769 N N . HIS A 1 56 ? -2.122 -2.251 25.976 1.00 0.00 56 HIS A N 14
ATOM 20770 C CA . HIS A 1 56 ? -2.143 -1.075 26.839 1.00 0.00 56 HIS A CA 14
ATOM 20771 C C . HIS A 1 56 ? -1.779 -1.448 28.273 1.00 0.00 56 HIS A C 14
ATOM 20772 O O . HIS A 1 56 ? -1.488 -0.580 29.097 1.00 0.00 56 HIS A O 14
ATOM 20786 N N . THR A 1 57 ? -1.799 -2.745 28.566 1.00 0.00 57 THR A N 14
ATOM 20787 C CA . THR A 1 57 ? -1.474 -3.232 29.900 1.00 0.00 57 THR A CA 14
ATOM 20788 C C . THR A 1 57 ? -0.244 -2.526 30.459 1.00 0.00 57 THR A C 14
ATOM 20789 O O . THR A 1 57 ? 0.860 -2.671 29.933 1.00 0.00 57 THR A O 14
ATOM 20800 N N . PHE A 1 58 ? -0.441 -1.761 31.528 1.00 0.00 58 PHE A N 14
ATOM 20801 C CA . PHE A 1 58 ? 0.654 -1.032 32.158 1.00 0.00 58 PHE A CA 14
ATOM 20802 C C . PHE A 1 58 ? 0.539 -1.087 33.679 1.00 0.00 58 PHE A C 14
ATOM 20803 O O . PHE A 1 58 ? -0.531 -1.361 34.223 1.00 0.00 58 PHE A O 14
ATOM 20820 N N . LEU A 1 59 ? 1.650 -0.826 34.359 1.00 0.00 59 LEU A N 14
ATOM 20821 C CA . LEU A 1 59 ? 1.676 -0.846 35.817 1.00 0.00 59 LEU A CA 14
ATOM 20822 C C . LEU A 1 59 ? 2.190 0.479 36.371 1.00 0.00 59 LEU A C 14
ATOM 20823 O O . LEU A 1 59 ? 3.129 1.067 35.833 1.00 0.00 59 LEU A O 14
ATOM 20839 N N . CYS A 1 60 ? 1.570 0.944 37.451 1.00 0.00 60 CYS A N 14
ATOM 20840 C CA . CYS A 1 60 ? 1.964 2.198 38.079 1.00 0.00 60 CYS A CA 14
ATOM 20841 C C . CYS A 1 60 ? 3.387 2.110 38.624 1.00 0.00 60 CYS A C 14
ATOM 20842 O O . CYS A 1 60 ? 3.974 1.030 38.683 1.00 0.00 60 CYS A O 14
ATOM 20849 N N . SER A 1 61 ? 3.935 3.254 39.022 1.00 0.00 61 SER A N 14
ATOM 20850 C CA . SER A 1 61 ? 5.290 3.307 39.558 1.00 0.00 61 SER A CA 14
ATOM 20851 C C . SER A 1 61 ? 5.282 3.118 41.072 1.00 0.00 61 SER A C 14
ATOM 20852 O O . SER A 1 61 ? 6.211 2.547 41.644 1.00 0.00 61 SER A O 14
ATOM 20860 N N . LYS A 1 62 ? 4.226 3.602 41.717 1.00 0.00 62 LYS A N 14
ATOM 20861 C CA . LYS A 1 62 ? 4.093 3.486 43.165 1.00 0.00 62 LYS A CA 14
ATOM 20862 C C . LYS A 1 62 ? 4.506 2.097 43.640 1.00 0.00 62 LYS A C 14
ATOM 20863 O O . LYS A 1 62 ? 5.190 1.954 44.653 1.00 0.00 62 LYS A O 14
ATOM 20882 N N . HIS A 1 63 ? 4.086 1.075 42.900 1.00 0.00 63 HIS A N 14
ATOM 20883 C CA . HIS A 1 63 ? 4.414 -0.304 43.246 1.00 0.00 63 HIS A CA 14
ATOM 20884 C C . HIS A 1 63 ? 5.924 -0.489 43.367 1.00 0.00 63 HIS A C 14
ATOM 20885 O O . HIS A 1 63 ? 6.424 -0.924 44.405 1.00 0.00 63 HIS A O 14
ATOM 20899 N N . PHE A 1 64 ? 6.643 -0.157 42.301 1.00 0.00 64 PHE A N 14
ATOM 20900 C CA . PHE A 1 64 ? 8.096 -0.289 42.288 1.00 0.00 64 PHE A CA 14
ATOM 20901 C C . PHE A 1 64 ? 8.741 0.718 43.236 1.00 0.00 64 PHE A C 14
ATOM 20902 O O . PHE A 1 64 ? 8.125 1.714 43.613 1.00 0.00 64 PHE A O 14
ATOM 20919 N N . GLU A 1 65 ? 9.986 0.448 43.617 1.00 0.00 65 GLU A N 14
ATOM 20920 C CA . GLU A 1 65 ? 10.715 1.329 44.522 1.00 0.00 65 GLU A CA 14
ATOM 20921 C C . GLU A 1 65 ? 11.598 2.300 43.743 1.00 0.00 65 GLU A C 14
ATOM 20922 O O . GLU A 1 65 ? 11.132 3.336 43.271 1.00 0.00 65 GLU A O 14
ATOM 20934 N N . ALA A 1 66 ? 12.875 1.956 43.614 1.00 0.00 66 ALA A N 14
ATOM 20935 C CA . ALA A 1 66 ? 13.823 2.795 42.892 1.00 0.00 66 ALA A CA 14
ATOM 20936 C C . ALA A 1 66 ? 14.877 1.949 42.185 1.00 0.00 66 ALA A C 14
ATOM 20937 O O . ALA A 1 66 ? 15.266 2.243 41.055 1.00 0.00 66 ALA A O 14
ATOM 20944 N N . SER A 1 67 ? 15.335 0.898 42.857 1.00 0.00 67 SER A N 14
ATOM 20945 C CA . SER A 1 67 ? 16.347 0.013 42.294 1.00 0.00 67 SER A CA 14
ATOM 20946 C C . SER A 1 67 ? 15.837 -0.655 41.021 1.00 0.00 67 SER A C 14
ATOM 20947 O O . SER A 1 67 ? 16.606 -1.263 40.275 1.00 0.00 67 SER A O 14
ATOM 20955 N N . CYS A 1 68 ? 14.537 -0.538 40.779 1.00 0.00 68 CYS A N 14
ATOM 20956 C CA . CYS A 1 68 ? 13.922 -1.131 39.597 1.00 0.00 68 CYS A CA 14
ATOM 20957 C C . CYS A 1 68 ? 13.870 -0.127 38.450 1.00 0.00 68 CYS A C 14
ATOM 20958 O O . CYS A 1 68 ? 13.367 -0.430 37.368 1.00 0.00 68 CYS A O 14
ATOM 20966 N N . PHE A 1 69 ? 14.392 1.071 38.694 1.00 0.00 69 PHE A N 14
ATOM 20967 C CA . PHE A 1 69 ? 14.403 2.121 37.683 1.00 0.00 69 PHE A CA 14
ATOM 20968 C C . PHE A 1 69 ? 15.832 2.542 37.351 1.00 0.00 69 PHE A C 14
ATOM 20969 O O . PHE A 1 69 ? 16.794 1.948 37.838 1.00 0.00 69 PHE A O 14
ATOM 20986 N N . ASP A 1 70 ? 15.961 3.569 36.519 1.00 0.00 70 ASP A N 14
ATOM 20987 C CA . ASP A 1 70 ? 17.272 4.071 36.122 1.00 0.00 70 ASP A CA 14
ATOM 20988 C C . ASP A 1 70 ? 17.604 5.366 36.857 1.00 0.00 70 ASP A C 14
ATOM 20989 O O . ASP A 1 70 ? 17.482 6.457 36.300 1.00 0.00 70 ASP A O 14
ATOM 20998 N N . LEU A 1 71 ? 18.023 5.237 38.111 1.00 0.00 71 LEU A N 14
ATOM 20999 C CA . LEU A 1 71 ? 18.372 6.397 38.924 1.00 0.00 71 LEU A CA 14
ATOM 21000 C C . LEU A 1 71 ? 19.678 7.023 38.447 1.00 0.00 71 LEU A C 14
ATOM 21001 O O . LEU A 1 71 ? 19.858 8.239 38.515 1.00 0.00 71 LEU A O 14
ATOM 21017 N N . THR A 1 72 ? 20.588 6.184 37.962 1.00 0.00 72 THR A N 14
ATOM 21018 C CA . THR A 1 72 ? 21.878 6.654 37.473 1.00 0.00 72 THR A CA 14
ATOM 21019 C C . THR A 1 72 ? 21.749 7.262 36.081 1.00 0.00 72 THR A C 14
ATOM 21020 O O . THR A 1 72 ? 22.735 7.702 35.491 1.00 0.00 72 THR A O 14
ATOM 21031 N N . GLY A 1 73 ? 20.525 7.285 35.560 1.00 0.00 73 GLY A N 14
ATOM 21032 C CA . GLY A 1 73 ? 20.290 7.842 34.241 1.00 0.00 73 GLY A CA 14
ATOM 21033 C C . GLY A 1 73 ? 19.649 9.214 34.297 1.00 0.00 73 GLY A C 14
ATOM 21034 O O . GLY A 1 73 ? 19.233 9.668 35.363 1.00 0.00 73 GLY A O 14
ATOM 21038 N N . GLN A 1 74 ? 19.570 9.876 33.148 1.00 0.00 74 GLN A N 14
ATOM 21039 C CA . GLN A 1 74 ? 18.976 11.206 33.072 1.00 0.00 74 GLN A CA 14
ATOM 21040 C C . GLN A 1 74 ? 17.728 11.296 33.944 1.00 0.00 74 GLN A C 14
ATOM 21041 O O . GLN A 1 74 ? 17.515 12.287 34.643 1.00 0.00 74 GLN A O 14
ATOM 21055 N N . THR A 1 75 ? 16.904 10.253 33.898 1.00 0.00 75 THR A N 14
ATOM 21056 C CA . THR A 1 75 ? 15.676 10.215 34.682 1.00 0.00 75 THR A CA 14
ATOM 21057 C C . THR A 1 75 ? 15.340 8.790 35.108 1.00 0.00 75 THR A C 14
ATOM 21058 O O . THR A 1 75 ? 15.917 7.828 34.600 1.00 0.00 75 THR A O 14
ATOM 21069 N N . ARG A 1 76 ? 14.404 8.662 36.043 1.00 0.00 76 ARG A N 14
ATOM 21070 C CA . ARG A 1 76 ? 13.992 7.354 36.537 1.00 0.00 76 ARG A CA 14
ATOM 21071 C C . ARG A 1 76 ? 13.324 6.541 35.432 1.00 0.00 76 ARG A C 14
ATOM 21072 O O . ARG A 1 76 ? 12.149 6.740 35.125 1.00 0.00 76 ARG A O 14
ATOM 21093 N N . ARG A 1 77 ? 14.082 5.625 34.838 1.00 0.00 77 ARG A N 14
ATOM 21094 C CA . ARG A 1 77 ? 13.564 4.783 33.766 1.00 0.00 77 ARG A CA 14
ATOM 21095 C C . ARG A 1 77 ? 13.482 3.326 34.211 1.00 0.00 77 ARG A C 14
ATOM 21096 O O . ARG A 1 77 ? 14.461 2.759 34.699 1.00 0.00 77 ARG A O 14
ATOM 21117 N N . LEU A 1 78 ? 12.310 2.726 34.040 1.00 0.00 78 LEU A N 14
ATOM 21118 C CA . LEU A 1 78 ? 12.099 1.334 34.424 1.00 0.00 78 LEU A CA 14
ATOM 21119 C C . LEU A 1 78 ? 12.954 0.399 33.574 1.00 0.00 78 LEU A C 14
ATOM 21120 O O . LEU A 1 78 ? 12.825 0.363 32.350 1.00 0.00 78 LEU A O 14
ATOM 21136 N N . LYS A 1 79 ? 13.826 -0.357 34.230 1.00 0.00 79 LYS A N 14
ATOM 21137 C CA . LYS A 1 79 ? 14.701 -1.296 33.537 1.00 0.00 79 LYS A CA 14
ATOM 21138 C C . LYS A 1 79 ? 13.910 -2.489 33.011 1.00 0.00 79 LYS A C 14
ATOM 21139 O O . LYS A 1 79 ? 13.046 -3.027 33.703 1.00 0.00 79 LYS A O 14
ATOM 21158 N N . MET A 1 80 ? 14.212 -2.899 31.783 1.00 0.00 80 MET A N 14
ATOM 21159 C CA . MET A 1 80 ? 13.530 -4.031 31.166 1.00 0.00 80 MET A CA 14
ATOM 21160 C C . MET A 1 80 ? 13.744 -5.303 31.980 1.00 0.00 80 MET A C 14
ATOM 21161 O O . MET A 1 80 ? 13.067 -6.309 31.765 1.00 0.00 80 MET A O 14
ATOM 21175 N N . ASP A 1 81 ? 14.687 -5.252 32.913 1.00 0.00 81 ASP A N 14
ATOM 21176 C CA . ASP A 1 81 ? 14.989 -6.400 33.760 1.00 0.00 81 ASP A CA 14
ATOM 21177 C C . ASP A 1 81 ? 14.561 -6.140 35.201 1.00 0.00 81 ASP A C 14
ATOM 21178 O O . ASP A 1 81 ? 15.104 -6.728 36.136 1.00 0.00 81 ASP A O 14
ATOM 21187 N N . ALA A 1 82 ? 13.585 -5.255 35.372 1.00 0.00 82 ALA A N 14
ATOM 21188 C CA . ALA A 1 82 ? 13.083 -4.918 36.699 1.00 0.00 82 ALA A CA 14
ATOM 21189 C C . ALA A 1 82 ? 11.659 -5.427 36.893 1.00 0.00 82 ALA A C 14
ATOM 21190 O O . ALA A 1 82 ? 10.784 -5.187 36.061 1.00 0.00 82 ALA A O 14
ATOM 21197 N N . VAL A 1 83 ? 11.433 -6.132 37.997 1.00 0.00 83 VAL A N 14
ATOM 21198 C CA . VAL A 1 83 ? 10.114 -6.675 38.300 1.00 0.00 83 VAL A CA 14
ATOM 21199 C C . VAL A 1 83 ? 9.556 -6.076 39.586 1.00 0.00 83 VAL A C 14
ATOM 21200 O O . VAL A 1 83 ? 10.294 -5.677 40.487 1.00 0.00 83 VAL A O 14
ATOM 21213 N N . PRO A 1 84 ? 8.219 -6.010 39.676 1.00 0.00 84 PRO A N 14
ATOM 21214 C CA . PRO A 1 84 ? 7.531 -5.461 40.848 1.00 0.00 84 PRO A CA 14
ATOM 21215 C C . PRO A 1 84 ? 7.667 -6.359 42.074 1.00 0.00 84 PRO A C 14
ATOM 21216 O O . PRO A 1 84 ? 6.774 -7.150 42.380 1.00 0.00 84 PRO A O 14
ATOM 21227 N N . THR A 1 85 ? 8.791 -6.231 42.773 1.00 0.00 85 THR A N 14
ATOM 21228 C CA . THR A 1 85 ? 9.044 -7.031 43.965 1.00 0.00 85 THR A CA 14
ATOM 21229 C C . THR A 1 85 ? 8.471 -6.361 45.208 1.00 0.00 85 THR A C 14
ATOM 21230 O O . THR A 1 85 ? 9.014 -6.501 46.305 1.00 0.00 85 THR A O 14
ATOM 21241 N N . ILE A 1 86 ? 7.373 -5.635 45.031 1.00 0.00 86 ILE A N 14
ATOM 21242 C CA . ILE A 1 86 ? 6.726 -4.945 46.140 1.00 0.00 86 ILE A CA 14
ATOM 21243 C C . ILE A 1 86 ? 5.238 -5.272 46.198 1.00 0.00 86 ILE A C 14
ATOM 21244 O O . ILE A 1 86 ? 4.806 -6.110 46.991 1.00 0.00 86 ILE A O 14
ATOM 21260 N N . PHE A 1 87 ? 4.458 -4.607 45.352 1.00 0.00 87 PHE A N 14
ATOM 21261 C CA . PHE A 1 87 ? 3.018 -4.828 45.306 1.00 0.00 87 PHE A CA 14
ATOM 21262 C C . PHE A 1 87 ? 2.397 -4.662 46.690 1.00 0.00 87 PHE A C 14
ATOM 21263 O O . PHE A 1 87 ? 3.075 -4.281 47.644 1.00 0.00 87 PHE A O 14
ATOM 21280 N N . ASP A 1 88 ? 1.105 -4.952 46.791 1.00 0.00 88 ASP A N 14
ATOM 21281 C CA . ASP A 1 88 ? 0.392 -4.837 48.058 1.00 0.00 88 ASP A CA 14
ATOM 21282 C C . ASP A 1 88 ? -0.258 -6.163 48.439 1.00 0.00 88 ASP A C 14
ATOM 21283 O O . ASP A 1 88 ? -1.109 -6.217 49.327 1.00 0.00 88 ASP A O 14
ATOM 21292 N N . PHE A 1 89 ? 0.147 -7.231 47.760 1.00 0.00 89 PHE A N 14
ATOM 21293 C CA . PHE A 1 89 ? -0.397 -8.558 48.025 1.00 0.00 89 PHE A CA 14
ATOM 21294 C C . PHE A 1 89 ? 0.720 -9.589 48.150 1.00 0.00 89 PHE A C 14
ATOM 21295 O O . PHE A 1 89 ? 1.901 -9.260 48.027 1.00 0.00 89 PHE A O 14
ATOM 21312 N N . CYS A 1 90 ? 0.340 -10.838 48.397 1.00 0.00 90 CYS A N 14
ATOM 21313 C CA . CYS A 1 90 ? 1.309 -11.918 48.540 1.00 0.00 90 CYS A CA 14
ATOM 21314 C C . CYS A 1 90 ? 2.189 -11.700 49.766 1.00 0.00 90 CYS A C 14
ATOM 21315 O O . CYS A 1 90 ? 2.142 -10.644 50.398 1.00 0.00 90 CYS A O 14
ATOM 21323 N N . THR A 1 91 ? 2.993 -12.706 50.099 1.00 0.00 91 THR A N 14
ATOM 21324 C CA . THR A 1 91 ? 3.882 -12.625 51.250 1.00 0.00 91 THR A CA 14
ATOM 21325 C C . THR A 1 91 ? 4.476 -11.228 51.389 1.00 0.00 91 THR A C 14
ATOM 21326 O O . THR A 1 91 ? 5.404 -10.862 50.668 1.00 0.00 91 THR A O 14
ATOM 21337 N N . HIS A 1 92 ? 3.935 -10.450 52.322 1.00 0.00 92 HIS A N 14
ATOM 21338 C CA . HIS A 1 92 ? 4.414 -9.092 52.557 1.00 0.00 92 HIS A CA 14
ATOM 21339 C C . HIS A 1 92 ? 4.885 -8.924 53.998 1.00 0.00 92 HIS A C 14
ATOM 21340 O O . HIS A 1 92 ? 6.085 -8.845 54.263 1.00 0.00 92 HIS A O 14
ATOM 21354 N N . ILE A 1 93 ? 3.934 -8.868 54.924 1.00 0.00 93 ILE A N 14
ATOM 21355 C CA . ILE A 1 93 ? 4.253 -8.709 56.338 1.00 0.00 93 ILE A CA 14
ATOM 21356 C C . ILE A 1 93 ? 3.608 -9.809 57.174 1.00 0.00 93 ILE A C 14
ATOM 21357 O O . ILE A 1 93 ? 3.313 -9.615 58.353 1.00 0.00 93 ILE A O 14
ATOM 21373 N N . SER A 1 94 ? 3.392 -10.966 56.555 1.00 0.00 94 SER A N 14
ATOM 21374 C CA . SER A 1 94 ? 2.780 -12.097 57.242 1.00 0.00 94 SER A CA 14
ATOM 21375 C C . SER A 1 94 ? 1.653 -11.631 58.158 1.00 0.00 94 SER A C 14
ATOM 21376 O O . SER A 1 94 ? 1.864 -11.387 59.345 1.00 0.00 94 SER A O 14
ATOM 21384 N N . GLY A 1 95 ? 0.453 -11.511 57.597 1.00 0.00 95 GLY A N 14
ATOM 21385 C CA . GLY A 1 95 ? -0.690 -11.074 58.377 1.00 0.00 95 GLY A CA 14
ATOM 21386 C C . GLY A 1 95 ? -1.815 -12.090 58.374 1.00 0.00 95 GLY A C 14
ATOM 21387 O O . GLY A 1 95 ? -1.708 -13.166 57.786 1.00 0.00 95 GLY A O 14
ATOM 21391 N N . PRO A 1 96 ? -2.925 -11.751 59.047 1.00 0.00 96 PRO A N 14
ATOM 21392 C CA . PRO A 1 96 ? -4.096 -12.629 59.136 1.00 0.00 96 PRO A CA 14
ATOM 21393 C C . PRO A 1 96 ? -4.825 -12.759 57.803 1.00 0.00 96 PRO A C 14
ATOM 21394 O O . PRO A 1 96 ? -4.386 -12.218 56.789 1.00 0.00 96 PRO A O 14
ATOM 21405 N N . SER A 1 97 ? -5.942 -13.481 57.813 1.00 0.00 97 SER A N 14
ATOM 21406 C CA . SER A 1 97 ? -6.730 -13.685 56.604 1.00 0.00 97 SER A CA 14
ATOM 21407 C C . SER A 1 97 ? -6.013 -14.624 55.639 1.00 0.00 97 SER A C 14
ATOM 21408 O O . SER A 1 97 ? -5.536 -14.204 54.585 1.00 0.00 97 SER A O 14
ATOM 21416 N N . SER A 1 98 ? -5.940 -15.899 56.009 1.00 0.00 98 SER A N 14
ATOM 21417 C CA . SER A 1 98 ? -5.277 -16.899 55.179 1.00 0.00 98 SER A CA 14
ATOM 21418 C C . SER A 1 98 ? -6.144 -18.146 55.034 1.00 0.00 98 SER A C 14
ATOM 21419 O O . SER A 1 98 ? -6.170 -19.003 55.916 1.00 0.00 98 SER A O 14
ATOM 21427 N N . GLY A 1 99 ? -6.854 -18.238 53.914 1.00 0.00 99 GLY A N 14
ATOM 21428 C CA . GLY A 1 99 ? -7.713 -19.383 53.672 1.00 0.00 99 GLY A CA 14
ATOM 21429 C C . GLY A 1 99 ? -8.946 -19.379 54.555 1.00 0.00 99 GLY A C 14
ATOM 21430 O O . GLY A 1 99 ? -8.871 -18.903 55.686 1.00 0.00 99 GLY A O 14
ATOM 21435 N N . GLY A 1 1 ? -2.293 9.061 11.624 1.00 0.00 1 GLY A N 15
ATOM 21436 C CA . GLY A 1 1 ? -2.350 7.719 12.173 1.00 0.00 1 GLY A CA 15
ATOM 21437 C C . GLY A 1 1 ? -1.029 7.283 12.775 1.00 0.00 1 GLY A C 15
ATOM 21438 O O . GLY A 1 1 ? -0.246 8.112 13.238 1.00 0.00 1 GLY A O 15
ATOM 21442 N N . SER A 1 2 ? -0.781 5.977 12.771 1.00 0.00 2 SER A N 15
ATOM 21443 C CA . SER A 1 2 ? 0.452 5.431 13.326 1.00 0.00 2 SER A CA 15
ATOM 21444 C C . SER A 1 2 ? 0.854 6.177 14.595 1.00 0.00 2 SER A C 15
ATOM 21445 O O . SER A 1 2 ? 2.038 6.306 14.904 1.00 0.00 2 SER A O 15
ATOM 21453 N N . SER A 1 3 ? -0.142 6.667 15.326 1.00 0.00 3 SER A N 15
ATOM 21454 C CA . SER A 1 3 ? 0.106 7.404 16.559 1.00 0.00 3 SER A CA 15
ATOM 21455 C C . SER A 1 3 ? -0.112 6.512 17.778 1.00 0.00 3 SER A C 15
ATOM 21456 O O . SER A 1 3 ? -1.238 6.115 18.077 1.00 0.00 3 SER A O 15
ATOM 21464 N N . GLY A 1 4 ? 0.974 6.202 18.478 1.00 0.00 4 GLY A N 15
ATOM 21465 C CA . GLY A 1 4 ? 0.882 5.359 19.656 1.00 0.00 4 GLY A CA 15
ATOM 21466 C C . GLY A 1 4 ? -0.304 5.713 20.531 1.00 0.00 4 GLY A C 15
ATOM 21467 O O . GLY A 1 4 ? -0.215 6.598 21.382 1.00 0.00 4 GLY A O 15
ATOM 21471 N N . SER A 1 5 ? -1.420 5.022 20.320 1.00 0.00 5 SER A N 15
ATOM 21472 C CA . SER A 1 5 ? -2.632 5.272 21.092 1.00 0.00 5 SER A CA 15
ATOM 21473 C C . SER A 1 5 ? -2.460 4.813 22.537 1.00 0.00 5 SER A C 15
ATOM 21474 O O . SER A 1 5 ? -2.990 3.777 22.937 1.00 0.00 5 SER A O 15
ATOM 21482 N N . SER A 1 6 ? -1.714 5.593 23.314 1.00 0.00 6 SER A N 15
ATOM 21483 C CA . SER A 1 6 ? -1.468 5.265 24.713 1.00 0.00 6 SER A CA 15
ATOM 21484 C C . SER A 1 6 ? -1.796 6.452 25.615 1.00 0.00 6 SER A C 15
ATOM 21485 O O . SER A 1 6 ? -1.724 6.354 26.839 1.00 0.00 6 SER A O 15
ATOM 21493 N N . GLY A 1 7 ? -2.154 7.574 24.998 1.00 0.00 7 GLY A N 15
ATOM 21494 C CA . GLY A 1 7 ? -2.487 8.764 25.759 1.00 0.00 7 GLY A CA 15
ATOM 21495 C C . GLY A 1 7 ? -3.760 8.600 26.565 1.00 0.00 7 GLY A C 15
ATOM 21496 O O . GLY A 1 7 ? -3.929 9.236 27.605 1.00 0.00 7 GLY A O 15
ATOM 21500 N N . MET A 1 8 ? -4.657 7.746 26.085 1.00 0.00 8 MET A N 15
ATOM 21501 C CA . MET A 1 8 ? -5.921 7.501 26.769 1.00 0.00 8 MET A CA 15
ATOM 21502 C C . MET A 1 8 ? -5.684 7.087 28.218 1.00 0.00 8 MET A C 15
ATOM 21503 O O . MET A 1 8 ? -4.677 6.463 28.553 1.00 0.00 8 MET A O 15
ATOM 21517 N N . PRO A 1 9 ? -6.632 7.441 29.098 1.00 0.00 9 PRO A N 15
ATOM 21518 C CA . PRO A 1 9 ? -6.548 7.116 30.525 1.00 0.00 9 PRO A CA 15
ATOM 21519 C C . PRO A 1 9 ? -6.720 5.624 30.791 1.00 0.00 9 PRO A C 15
ATOM 21520 O O . PRO A 1 9 ? -7.757 5.187 31.291 1.00 0.00 9 PRO A O 15
ATOM 21531 N N . THR A 1 10 ? -5.697 4.846 30.454 1.00 0.00 10 THR A N 15
ATOM 21532 C CA . THR A 1 10 ? -5.735 3.403 30.656 1.00 0.00 10 THR A CA 15
ATOM 21533 C C . THR A 1 10 ? -5.643 3.052 32.137 1.00 0.00 10 THR A C 15
ATOM 21534 O O . THR A 1 10 ? -4.978 3.742 32.907 1.00 0.00 10 THR A O 15
ATOM 21545 N N . ASN A 1 11 ? -6.315 1.974 32.527 1.00 0.00 11 ASN A N 15
ATOM 21546 C CA . ASN A 1 11 ? -6.309 1.531 33.917 1.00 0.00 11 ASN A CA 15
ATOM 21547 C C . ASN A 1 11 ? -5.058 0.712 34.221 1.00 0.00 11 ASN A C 15
ATOM 21548 O O . ASN A 1 11 ? -4.325 0.317 33.314 1.00 0.00 11 ASN A O 15
ATOM 21559 N N . CYS A 1 12 ? -4.821 0.459 35.504 1.00 0.00 12 CYS A N 15
ATOM 21560 C CA . CYS A 1 12 ? -3.660 -0.313 35.929 1.00 0.00 12 CYS A CA 15
ATOM 21561 C C . CYS A 1 12 ? -3.982 -1.804 35.965 1.00 0.00 12 CYS A C 15
ATOM 21562 O O . CYS A 1 12 ? -5.001 -2.216 36.519 1.00 0.00 12 CYS A O 15
ATOM 21569 N N . ALA A 1 13 ? -3.106 -2.608 35.371 1.00 0.00 13 ALA A N 15
ATOM 21570 C CA . ALA A 1 13 ? -3.295 -4.053 35.337 1.00 0.00 13 ALA A CA 15
ATOM 21571 C C . ALA A 1 13 ? -3.370 -4.630 36.746 1.00 0.00 13 ALA A C 15
ATOM 21572 O O . ALA A 1 13 ? -4.212 -5.479 37.036 1.00 0.00 13 ALA A O 15
ATOM 21579 N N . ALA A 1 14 ? -2.483 -4.163 37.620 1.00 0.00 14 ALA A N 15
ATOM 21580 C CA . ALA A 1 14 ? -2.450 -4.633 38.999 1.00 0.00 14 ALA A CA 15
ATOM 21581 C C . ALA A 1 14 ? -3.853 -4.944 39.507 1.00 0.00 14 ALA A C 15
ATOM 21582 O O . ALA A 1 14 ? -4.794 -4.189 39.262 1.00 0.00 14 ALA A O 15
ATOM 21589 N N . ALA A 1 15 ? -3.987 -6.061 40.215 1.00 0.00 15 ALA A N 15
ATOM 21590 C CA . ALA A 1 15 ? -5.276 -6.471 40.759 1.00 0.00 15 ALA A CA 15
ATOM 21591 C C . ALA A 1 15 ? -5.493 -5.892 42.153 1.00 0.00 15 ALA A C 15
ATOM 21592 O O . ALA A 1 15 ? -4.901 -6.354 43.126 1.00 0.00 15 ALA A O 15
ATOM 21599 N N . GLY A 1 16 ? -6.347 -4.877 42.241 1.00 0.00 16 GLY A N 15
ATOM 21600 C CA . GLY A 1 16 ? -6.627 -4.251 43.520 1.00 0.00 16 GLY A CA 15
ATOM 21601 C C . GLY A 1 16 ? -6.142 -2.816 43.581 1.00 0.00 16 GLY A C 15
ATOM 21602 O O . GLY A 1 16 ? -6.388 -2.111 44.561 1.00 0.00 16 GLY A O 15
ATOM 21606 N N . CYS A 1 17 ? -5.450 -2.382 42.534 1.00 0.00 17 CYS A N 15
ATOM 21607 C CA . CYS A 1 17 ? -4.927 -1.022 42.473 1.00 0.00 17 CYS A CA 15
ATOM 21608 C C . CYS A 1 17 ? -5.975 -0.061 41.919 1.00 0.00 17 CYS A C 15
ATOM 21609 O O . CYS A 1 17 ? -6.789 -0.433 41.075 1.00 0.00 17 CYS A O 15
ATOM 21616 N N . ALA A 1 18 ? -5.946 1.178 42.401 1.00 0.00 18 ALA A N 15
ATOM 21617 C CA . ALA A 1 18 ? -6.891 2.193 41.953 1.00 0.00 18 ALA A CA 15
ATOM 21618 C C . ALA A 1 18 ? -6.165 3.395 41.358 1.00 0.00 18 ALA A C 15
ATOM 21619 O O . ALA A 1 18 ? -6.251 4.507 41.879 1.00 0.00 18 ALA A O 15
ATOM 21626 N N . THR A 1 19 ? -5.448 3.164 40.262 1.00 0.00 19 THR A N 15
ATOM 21627 C CA . THR A 1 19 ? -4.705 4.227 39.597 1.00 0.00 19 THR A CA 15
ATOM 21628 C C . THR A 1 19 ? -5.257 4.493 38.201 1.00 0.00 19 THR A C 15
ATOM 21629 O O . THR A 1 19 ? -5.094 3.679 37.292 1.00 0.00 19 THR A O 15
ATOM 21640 N N . THR A 1 20 ? -5.910 5.640 38.037 1.00 0.00 20 THR A N 15
ATOM 21641 C CA . THR A 1 20 ? -6.487 6.013 36.752 1.00 0.00 20 THR A CA 15
ATOM 21642 C C . THR A 1 20 ? -6.385 7.516 36.520 1.00 0.00 20 THR A C 15
ATOM 21643 O O . THR A 1 20 ? -5.685 7.968 35.613 1.00 0.00 20 THR A O 15
ATOM 21654 N N . TYR A 1 21 ? -7.086 8.287 37.344 1.00 0.00 21 TYR A N 15
ATOM 21655 C CA . TYR A 1 21 ? -7.075 9.740 37.227 1.00 0.00 21 TYR A CA 15
ATOM 21656 C C . TYR A 1 21 ? -6.504 10.384 38.487 1.00 0.00 21 TYR A C 15
ATOM 21657 O O . TYR A 1 21 ? -5.444 11.007 38.454 1.00 0.00 21 TYR A O 15
ATOM 21675 N N . ASN A 1 22 ? -7.217 10.227 39.598 1.00 0.00 22 ASN A N 15
ATOM 21676 C CA . ASN A 1 22 ? -6.783 10.792 40.870 1.00 0.00 22 ASN A CA 15
ATOM 21677 C C . ASN A 1 22 ? -6.599 12.303 40.760 1.00 0.00 22 ASN A C 15
ATOM 21678 O O . ASN A 1 22 ? -6.555 12.856 39.661 1.00 0.00 22 ASN A O 15
ATOM 21689 N N . LYS A 1 23 ? -6.493 12.966 41.907 1.00 0.00 23 LYS A N 15
ATOM 21690 C CA . LYS A 1 23 ? -6.312 14.412 41.941 1.00 0.00 23 LYS A CA 15
ATOM 21691 C C . LYS A 1 23 ? -5.278 14.856 40.912 1.00 0.00 23 LYS A C 15
ATOM 21692 O O . LYS A 1 23 ? -5.624 15.229 39.790 1.00 0.00 23 LYS A O 15
ATOM 21711 N N . HIS A 1 24 ? -4.007 14.812 41.300 1.00 0.00 24 HIS A N 15
ATOM 21712 C CA . HIS A 1 24 ? -2.922 15.208 40.409 1.00 0.00 24 HIS A CA 15
ATOM 21713 C C . HIS A 1 24 ? -2.117 13.992 39.959 1.00 0.00 24 HIS A C 15
ATOM 21714 O O . HIS A 1 24 ? -2.329 13.466 38.866 1.00 0.00 24 HIS A O 15
ATOM 21728 N N . ILE A 1 25 ? -1.195 13.552 40.808 1.00 0.00 25 ILE A N 15
ATOM 21729 C CA . ILE A 1 25 ? -0.360 12.399 40.497 1.00 0.00 25 ILE A CA 15
ATOM 21730 C C . ILE A 1 25 ? 0.434 12.625 39.215 1.00 0.00 25 ILE A C 15
ATOM 21731 O O . ILE A 1 25 ? 0.008 13.367 38.332 1.00 0.00 25 ILE A O 15
ATOM 21747 N N . ASN A 1 26 ? 1.591 11.977 39.120 1.00 0.00 26 ASN A N 15
ATOM 21748 C CA . ASN A 1 26 ? 2.445 12.106 37.944 1.00 0.00 26 ASN A CA 15
ATOM 21749 C C . ASN A 1 26 ? 3.143 10.786 37.632 1.00 0.00 26 ASN A C 15
ATOM 21750 O O . ASN A 1 26 ? 4.037 10.730 36.787 1.00 0.00 26 ASN A O 15
ATOM 21761 N N . ILE A 1 27 ? 2.728 9.726 38.318 1.00 0.00 27 ILE A N 15
ATOM 21762 C CA . ILE A 1 27 ? 3.312 8.407 38.112 1.00 0.00 27 ILE A CA 15
ATOM 21763 C C . ILE A 1 27 ? 3.584 8.150 36.634 1.00 0.00 27 ILE A C 15
ATOM 21764 O O . ILE A 1 27 ? 2.911 8.703 35.763 1.00 0.00 27 ILE A O 15
ATOM 21780 N N . SER A 1 28 ? 4.573 7.306 36.357 1.00 0.00 28 SER A N 15
ATOM 21781 C CA . SER A 1 28 ? 4.935 6.977 34.984 1.00 0.00 28 SER A CA 15
ATOM 21782 C C . SER A 1 28 ? 4.384 5.611 34.589 1.00 0.00 28 SER A C 15
ATOM 21783 O O . SER A 1 28 ? 4.449 4.655 35.363 1.00 0.00 28 SER A O 15
ATOM 21791 N N . PHE A 1 29 ? 3.843 5.525 33.378 1.00 0.00 29 PHE A N 15
ATOM 21792 C CA . PHE A 1 29 ? 3.279 4.276 32.879 1.00 0.00 29 PHE A CA 15
ATOM 21793 C C . PHE A 1 29 ? 4.363 3.400 32.258 1.00 0.00 29 PHE A C 15
ATOM 21794 O O . PHE A 1 29 ? 4.873 3.698 31.177 1.00 0.00 29 PHE A O 15
ATOM 21811 N N . HIS A 1 30 ? 4.710 2.319 32.948 1.00 0.00 30 HIS A N 15
ATOM 21812 C CA . HIS A 1 30 ? 5.734 1.399 32.465 1.00 0.00 30 HIS A CA 15
ATOM 21813 C C . HIS A 1 30 ? 5.115 0.068 32.049 1.00 0.00 30 HIS A C 15
ATOM 21814 O O . HIS A 1 30 ? 4.711 -0.730 32.895 1.00 0.00 30 HIS A O 15
ATOM 21828 N N . ARG A 1 31 ? 5.044 -0.164 30.743 1.00 0.00 31 ARG A N 15
ATOM 21829 C CA . ARG A 1 31 ? 4.472 -1.397 30.215 1.00 0.00 31 ARG A CA 15
ATOM 21830 C C . ARG A 1 31 ? 5.262 -2.611 30.696 1.00 0.00 31 ARG A C 15
ATOM 21831 O O . ARG A 1 31 ? 6.328 -2.473 31.297 1.00 0.00 31 ARG A O 15
ATOM 21852 N N . PHE A 1 32 ? 4.731 -3.799 30.429 1.00 0.00 32 PHE A N 15
ATOM 21853 C CA . PHE A 1 32 ? 5.385 -5.038 30.836 1.00 0.00 32 PHE A CA 15
ATOM 21854 C C . PHE A 1 32 ? 6.723 -5.206 30.122 1.00 0.00 32 PHE A C 15
ATOM 21855 O O . PHE A 1 32 ? 6.957 -4.651 29.049 1.00 0.00 32 PHE A O 15
ATOM 21872 N N . PRO A 1 33 ? 7.624 -5.990 30.733 1.00 0.00 33 PRO A N 15
ATOM 21873 C CA . PRO A 1 33 ? 8.954 -6.250 30.175 1.00 0.00 33 PRO A CA 15
ATOM 21874 C C . PRO A 1 33 ? 8.899 -7.121 28.925 1.00 0.00 33 PRO A C 15
ATOM 21875 O O . PRO A 1 33 ? 8.100 -8.055 28.842 1.00 0.00 33 PRO A O 15
ATOM 21886 N N . LEU A 1 34 ? 9.751 -6.810 27.954 1.00 0.00 34 LEU A N 15
ATOM 21887 C CA . LEU A 1 34 ? 9.799 -7.565 26.707 1.00 0.00 34 LEU A CA 15
ATOM 21888 C C . LEU A 1 34 ? 10.495 -8.907 26.910 1.00 0.00 34 LEU A C 15
ATOM 21889 O O . LEU A 1 34 ? 10.355 -9.820 26.096 1.00 0.00 34 LEU A O 15
ATOM 21905 N N . ASP A 1 35 ? 11.245 -9.019 28.001 1.00 0.00 35 ASP A N 15
ATOM 21906 C CA . ASP A 1 35 ? 11.961 -10.251 28.313 1.00 0.00 35 ASP A CA 15
ATOM 21907 C C . ASP A 1 35 ? 11.013 -11.300 28.885 1.00 0.00 35 ASP A C 15
ATOM 21908 O O . ASP A 1 35 ? 10.020 -10.984 29.540 1.00 0.00 35 ASP A O 15
ATOM 21917 N N . PRO A 1 36 ? 11.325 -12.580 28.634 1.00 0.00 36 PRO A N 15
ATOM 21918 C CA . PRO A 1 36 ? 10.514 -13.702 29.115 1.00 0.00 36 PRO A CA 15
ATOM 21919 C C . PRO A 1 36 ? 10.603 -13.876 30.627 1.00 0.00 36 PRO A C 15
ATOM 21920 O O . PRO A 1 36 ? 9.588 -14.040 31.305 1.00 0.00 36 PRO A O 15
ATOM 21931 N N . LYS A 1 37 ? 11.823 -13.839 31.151 1.00 0.00 37 LYS A N 15
ATOM 21932 C CA . LYS A 1 37 ? 12.046 -13.990 32.584 1.00 0.00 37 LYS A CA 15
ATOM 21933 C C . LYS A 1 37 ? 11.127 -13.067 33.378 1.00 0.00 37 LYS A C 15
ATOM 21934 O O . LYS A 1 37 ? 10.445 -13.503 34.306 1.00 0.00 37 LYS A O 15
ATOM 21953 N N . ARG A 1 38 ? 11.112 -11.791 33.006 1.00 0.00 38 ARG A N 15
ATOM 21954 C CA . ARG A 1 38 ? 10.276 -10.808 33.684 1.00 0.00 38 ARG A CA 15
ATOM 21955 C C . ARG A 1 38 ? 8.828 -10.906 33.210 1.00 0.00 38 ARG A C 15
ATOM 21956 O O . ARG A 1 38 ? 7.906 -11.010 34.019 1.00 0.00 38 ARG A O 15
ATOM 21977 N N . ARG A 1 39 ? 8.638 -10.872 31.895 1.00 0.00 39 ARG A N 15
ATOM 21978 C CA . ARG A 1 39 ? 7.304 -10.956 31.314 1.00 0.00 39 ARG A CA 15
ATOM 21979 C C . ARG A 1 39 ? 6.433 -11.939 32.090 1.00 0.00 39 ARG A C 15
ATOM 21980 O O . ARG A 1 39 ? 5.304 -11.624 32.465 1.00 0.00 39 ARG A O 15
ATOM 22001 N N . LYS A 1 40 ? 6.966 -13.133 32.327 1.00 0.00 40 LYS A N 15
ATOM 22002 C CA . LYS A 1 40 ? 6.240 -14.164 33.059 1.00 0.00 40 LYS A CA 15
ATOM 22003 C C . LYS A 1 40 ? 6.066 -13.773 34.523 1.00 0.00 40 LYS A C 15
ATOM 22004 O O . LYS A 1 40 ? 5.025 -14.033 35.125 1.00 0.00 40 LYS A O 15
ATOM 22023 N N . GLU A 1 41 ? 7.093 -13.145 35.088 1.00 0.00 41 GLU A N 15
ATOM 22024 C CA . GLU A 1 41 ? 7.052 -12.717 36.482 1.00 0.00 41 GLU A CA 15
ATOM 22025 C C . GLU A 1 41 ? 5.959 -11.674 36.699 1.00 0.00 41 GLU A C 15
ATOM 22026 O O . GLU A 1 41 ? 5.024 -11.892 37.469 1.00 0.00 41 GLU A O 15
ATOM 22038 N N . TRP A 1 42 ? 6.086 -10.543 36.016 1.00 0.00 42 TRP A N 15
ATOM 22039 C CA . TRP A 1 42 ? 5.110 -9.465 36.135 1.00 0.00 42 TRP A CA 15
ATOM 22040 C C . TRP A 1 42 ? 3.691 -10.019 36.182 1.00 0.00 42 TRP A C 15
ATOM 22041 O O . TRP A 1 42 ? 2.892 -9.636 37.037 1.00 0.00 42 TRP A O 15
ATOM 22062 N N . VAL A 1 43 ? 3.382 -10.923 35.257 1.00 0.00 43 VAL A N 15
ATOM 22063 C CA . VAL A 1 43 ? 2.058 -11.531 35.194 1.00 0.00 43 VAL A CA 15
ATOM 22064 C C . VAL A 1 43 ? 1.815 -12.444 36.391 1.00 0.00 43 VAL A C 15
ATOM 22065 O O . VAL A 1 43 ? 0.690 -12.565 36.874 1.00 0.00 43 VAL A O 15
ATOM 22078 N N . ARG A 1 44 ? 2.879 -13.085 36.864 1.00 0.00 44 ARG A N 15
ATOM 22079 C CA . ARG A 1 44 ? 2.782 -13.989 38.005 1.00 0.00 44 ARG A CA 15
ATOM 22080 C C . ARG A 1 44 ? 2.689 -13.206 39.311 1.00 0.00 44 ARG A C 15
ATOM 22081 O O . ARG A 1 44 ? 2.211 -13.721 40.323 1.00 0.00 44 ARG A O 15
ATOM 22102 N N . LEU A 1 45 ? 3.150 -11.961 39.283 1.00 0.00 45 LEU A N 15
ATOM 22103 C CA . LEU A 1 45 ? 3.121 -11.107 40.466 1.00 0.00 45 LEU A CA 15
ATOM 22104 C C . LEU A 1 45 ? 1.792 -10.366 40.569 1.00 0.00 45 LEU A C 15
ATOM 22105 O O . LEU A 1 45 ? 1.168 -10.332 41.629 1.00 0.00 45 LEU A O 15
ATOM 22121 N N . VAL A 1 46 ? 1.363 -9.773 39.458 1.00 0.00 46 VAL A N 15
ATOM 22122 C CA . VAL A 1 46 ? 0.106 -9.035 39.422 1.00 0.00 46 VAL A CA 15
ATOM 22123 C C . VAL A 1 46 ? -1.065 -9.924 39.826 1.00 0.00 46 VAL A C 15
ATOM 22124 O O . VAL A 1 46 ? -2.084 -9.439 40.318 1.00 0.00 46 VAL A O 15
ATOM 22137 N N . ARG A 1 47 ? -0.912 -11.227 39.614 1.00 0.00 47 ARG A N 15
ATOM 22138 C CA . ARG A 1 47 ? -1.958 -12.184 39.955 1.00 0.00 47 ARG A CA 15
ATOM 22139 C C . ARG A 1 47 ? -3.226 -11.914 39.151 1.00 0.00 47 ARG A C 15
ATOM 22140 O O . ARG A 1 47 ? -4.215 -11.409 39.682 1.00 0.00 47 ARG A O 15
ATOM 22161 N N . ARG A 1 48 ? -3.188 -12.253 37.866 1.00 0.00 48 ARG A N 15
ATOM 22162 C CA . ARG A 1 48 ? -4.333 -12.045 36.988 1.00 0.00 48 ARG A CA 15
ATOM 22163 C C . ARG A 1 48 ? -4.469 -13.193 35.991 1.00 0.00 48 ARG A C 15
ATOM 22164 O O . ARG A 1 48 ? -4.012 -13.099 34.852 1.00 0.00 48 ARG A O 15
ATOM 22185 N N . LYS A 1 49 ? -5.101 -14.277 36.429 1.00 0.00 49 LYS A N 15
ATOM 22186 C CA . LYS A 1 49 ? -5.299 -15.444 35.577 1.00 0.00 49 LYS A CA 15
ATOM 22187 C C . LYS A 1 49 ? -4.049 -15.733 34.752 1.00 0.00 49 LYS A C 15
ATOM 22188 O O . LYS A 1 49 ? -2.938 -15.385 35.148 1.00 0.00 49 LYS A O 15
ATOM 22207 N N . ASN A 1 50 ? -4.239 -16.371 33.601 1.00 0.00 50 ASN A N 15
ATOM 22208 C CA . ASN A 1 50 ? -3.126 -16.706 32.720 1.00 0.00 50 ASN A CA 15
ATOM 22209 C C . ASN A 1 50 ? -2.944 -15.638 31.645 1.00 0.00 50 ASN A C 15
ATOM 22210 O O . ASN A 1 50 ? -2.366 -15.898 30.589 1.00 0.00 50 ASN A O 15
ATOM 22221 N N . PHE A 1 51 ? -3.439 -14.437 31.921 1.00 0.00 51 PHE A N 15
ATOM 22222 C CA . PHE A 1 51 ? -3.331 -13.330 30.978 1.00 0.00 51 PHE A CA 15
ATOM 22223 C C . PHE A 1 51 ? -1.876 -13.088 30.587 1.00 0.00 51 PHE A C 15
ATOM 22224 O O . PHE A 1 51 ? -0.956 -13.561 31.254 1.00 0.00 51 PHE A O 15
ATOM 22241 N N . VAL A 1 52 ? -1.676 -12.350 29.500 1.00 0.00 52 VAL A N 15
ATOM 22242 C CA . VAL A 1 52 ? -0.334 -12.045 29.019 1.00 0.00 52 VAL A CA 15
ATOM 22243 C C . VAL A 1 52 ? -0.274 -10.649 28.408 1.00 0.00 52 VAL A C 15
ATOM 22244 O O . VAL A 1 52 ? -1.224 -10.176 27.784 1.00 0.00 52 VAL A O 15
ATOM 22257 N N . PRO A 1 53 ? 0.870 -9.973 28.589 1.00 0.00 53 PRO A N 15
ATOM 22258 C CA . PRO A 1 53 ? 1.083 -8.622 28.062 1.00 0.00 53 PRO A CA 15
ATOM 22259 C C . PRO A 1 53 ? 1.200 -8.605 26.542 1.00 0.00 53 PRO A C 15
ATOM 22260 O O . PRO A 1 53 ? 1.513 -9.620 25.922 1.00 0.00 53 PRO A O 15
ATOM 22271 N N . GLY A 1 54 ? 0.946 -7.443 25.946 1.00 0.00 54 GLY A N 15
ATOM 22272 C CA . GLY A 1 54 ? 1.028 -7.316 24.503 1.00 0.00 54 GLY A CA 15
ATOM 22273 C C . GLY A 1 54 ? -0.016 -6.370 23.944 1.00 0.00 54 GLY A C 15
ATOM 22274 O O . GLY A 1 54 ? -0.536 -6.584 22.848 1.00 0.00 54 GLY A O 15
ATOM 22278 N N . LYS A 1 55 ? -0.325 -5.321 24.697 1.00 0.00 55 LYS A N 15
ATOM 22279 C CA . LYS A 1 55 ? -1.315 -4.338 24.272 1.00 0.00 55 LYS A CA 15
ATOM 22280 C C . LYS A 1 55 ? -1.085 -2.999 24.967 1.00 0.00 55 LYS A C 15
ATOM 22281 O O . LYS A 1 55 ? -0.318 -2.163 24.488 1.00 0.00 55 LYS A O 15
ATOM 22300 N N . HIS A 1 56 ? -1.754 -2.803 26.099 1.00 0.00 56 HIS A N 15
ATOM 22301 C CA . HIS A 1 56 ? -1.621 -1.566 26.860 1.00 0.00 56 HIS A CA 15
ATOM 22302 C C . HIS A 1 56 ? -1.252 -1.859 28.312 1.00 0.00 56 HIS A C 15
ATOM 22303 O O . HIS A 1 56 ? -0.993 -0.944 29.095 1.00 0.00 56 HIS A O 15
ATOM 22317 N N . THR A 1 57 ? -1.231 -3.140 28.665 1.00 0.00 57 THR A N 15
ATOM 22318 C CA . THR A 1 57 ? -0.896 -3.553 30.022 1.00 0.00 57 THR A CA 15
ATOM 22319 C C . THR A 1 57 ? 0.227 -2.697 30.596 1.00 0.00 57 THR A C 15
ATOM 22320 O O . THR A 1 57 ? 1.350 -2.708 30.091 1.00 0.00 57 THR A O 15
ATOM 22331 N N . PHE A 1 58 ? -0.082 -1.957 31.655 1.00 0.00 58 PHE A N 15
ATOM 22332 C CA . PHE A 1 58 ? 0.902 -1.094 32.298 1.00 0.00 58 PHE A CA 15
ATOM 22333 C C . PHE A 1 58 ? 0.808 -1.200 33.817 1.00 0.00 58 PHE A C 15
ATOM 22334 O O . PHE A 1 58 ? -0.181 -1.697 34.357 1.00 0.00 58 PHE A O 15
ATOM 22351 N N . LEU A 1 59 ? 1.845 -0.730 34.502 1.00 0.00 59 LEU A N 15
ATOM 22352 C CA . LEU A 1 59 ? 1.881 -0.771 35.960 1.00 0.00 59 LEU A CA 15
ATOM 22353 C C . LEU A 1 59 ? 2.409 0.541 36.530 1.00 0.00 59 LEU A C 15
ATOM 22354 O O . LEU A 1 59 ? 3.356 1.124 36.000 1.00 0.00 59 LEU A O 15
ATOM 22370 N N . CYS A 1 60 ? 1.792 1.001 37.613 1.00 0.00 60 CYS A N 15
ATOM 22371 C CA . CYS A 1 60 ? 2.200 2.244 38.256 1.00 0.00 60 CYS A CA 15
ATOM 22372 C C . CYS A 1 60 ? 3.632 2.144 38.774 1.00 0.00 60 CYS A C 15
ATOM 22373 O O . CYS A 1 60 ? 4.319 1.149 38.542 1.00 0.00 60 CYS A O 15
ATOM 22380 N N . SER A 1 61 ? 4.075 3.182 39.476 1.00 0.00 61 SER A N 15
ATOM 22381 C CA . SER A 1 61 ? 5.426 3.213 40.024 1.00 0.00 61 SER A CA 15
ATOM 22382 C C . SER A 1 61 ? 5.417 2.875 41.512 1.00 0.00 61 SER A C 15
ATOM 22383 O O . SER A 1 61 ? 6.439 2.489 42.080 1.00 0.00 61 SER A O 15
ATOM 22391 N N . LYS A 1 62 ? 4.254 3.022 42.138 1.00 0.00 62 LYS A N 15
ATOM 22392 C CA . LYS A 1 62 ? 4.108 2.732 43.560 1.00 0.00 62 LYS A CA 15
ATOM 22393 C C . LYS A 1 62 ? 4.442 1.273 43.855 1.00 0.00 62 LYS A C 15
ATOM 22394 O O . LYS A 1 62 ? 4.774 0.919 44.986 1.00 0.00 62 LYS A O 15
ATOM 22413 N N . HIS A 1 63 ? 4.354 0.432 42.829 1.00 0.00 63 HIS A N 15
ATOM 22414 C CA . HIS A 1 63 ? 4.649 -0.989 42.979 1.00 0.00 63 HIS A CA 15
ATOM 22415 C C . HIS A 1 63 ? 6.155 -1.229 43.018 1.00 0.00 63 HIS A C 15
ATOM 22416 O O . HIS A 1 63 ? 6.636 -2.105 43.738 1.00 0.00 63 HIS A O 15
ATOM 22430 N N . PHE A 1 64 ? 6.895 -0.447 42.240 1.00 0.00 64 PHE A N 15
ATOM 22431 C CA . PHE A 1 64 ? 8.347 -0.576 42.184 1.00 0.00 64 PHE A CA 15
ATOM 22432 C C . PHE A 1 64 ? 9.020 0.468 43.070 1.00 0.00 64 PHE A C 15
ATOM 22433 O O . PHE A 1 64 ? 8.632 1.636 43.074 1.00 0.00 64 PHE A O 15
ATOM 22450 N N . GLU A 1 65 ? 10.030 0.037 43.820 1.00 0.00 65 GLU A N 15
ATOM 22451 C CA . GLU A 1 65 ? 10.756 0.935 44.711 1.00 0.00 65 GLU A CA 15
ATOM 22452 C C . GLU A 1 65 ? 11.455 2.038 43.921 1.00 0.00 65 GLU A C 15
ATOM 22453 O O . GLU A 1 65 ? 10.843 3.045 43.567 1.00 0.00 65 GLU A O 15
ATOM 22465 N N . ALA A 1 66 ? 12.740 1.840 43.649 1.00 0.00 66 ALA A N 15
ATOM 22466 C CA . ALA A 1 66 ? 13.522 2.816 42.901 1.00 0.00 66 ALA A CA 15
ATOM 22467 C C . ALA A 1 66 ? 14.638 2.138 42.113 1.00 0.00 66 ALA A C 15
ATOM 22468 O O . ALA A 1 66 ? 14.908 2.497 40.967 1.00 0.00 66 ALA A O 15
ATOM 22475 N N . SER A 1 67 ? 15.283 1.156 42.734 1.00 0.00 67 SER A N 15
ATOM 22476 C CA . SER A 1 67 ? 16.373 0.431 42.092 1.00 0.00 67 SER A CA 15
ATOM 22477 C C . SER A 1 67 ? 15.879 -0.300 40.847 1.00 0.00 67 SER A C 15
ATOM 22478 O O . SER A 1 67 ? 16.673 -0.843 40.077 1.00 0.00 67 SER A O 15
ATOM 22486 N N . CYS A 1 68 ? 14.565 -0.309 40.656 1.00 0.00 68 CYS A N 15
ATOM 22487 C CA . CYS A 1 68 ? 13.964 -0.974 39.505 1.00 0.00 68 CYS A CA 15
ATOM 22488 C C . CYS A 1 68 ? 13.876 -0.025 38.314 1.00 0.00 68 CYS A C 15
ATOM 22489 O O . CYS A 1 68 ? 13.524 -0.432 37.207 1.00 0.00 68 CYS A O 15
ATOM 22497 N N . PHE A 1 69 ? 14.198 1.243 38.550 1.00 0.00 69 PHE A N 15
ATOM 22498 C CA . PHE A 1 69 ? 14.153 2.251 37.497 1.00 0.00 69 PHE A CA 15
ATOM 22499 C C . PHE A 1 69 ? 15.559 2.716 37.129 1.00 0.00 69 PHE A C 15
ATOM 22500 O O . PHE A 1 69 ? 16.550 2.197 37.642 1.00 0.00 69 PHE A O 15
ATOM 22517 N N . ASP A 1 70 ? 15.636 3.697 36.236 1.00 0.00 70 ASP A N 15
ATOM 22518 C CA . ASP A 1 70 ? 16.920 4.233 35.799 1.00 0.00 70 ASP A CA 15
ATOM 22519 C C . ASP A 1 70 ? 17.048 5.707 36.170 1.00 0.00 70 ASP A C 15
ATOM 22520 O O . ASP A 1 70 ? 16.616 6.586 35.424 1.00 0.00 70 ASP A O 15
ATOM 22529 N N . LEU A 1 71 ? 17.644 5.970 37.328 1.00 0.00 71 LEU A N 15
ATOM 22530 C CA . LEU A 1 71 ? 17.828 7.338 37.800 1.00 0.00 71 LEU A CA 15
ATOM 22531 C C . LEU A 1 71 ? 19.242 7.830 37.504 1.00 0.00 71 LEU A C 15
ATOM 22532 O O . LEU A 1 71 ? 19.457 9.015 37.244 1.00 0.00 71 LEU A O 15
ATOM 22548 N N . THR A 1 72 ? 20.203 6.913 37.544 1.00 0.00 72 THR A N 15
ATOM 22549 C CA . THR A 1 72 ? 21.595 7.252 37.279 1.00 0.00 72 THR A CA 15
ATOM 22550 C C . THR A 1 72 ? 21.826 7.510 35.794 1.00 0.00 72 THR A C 15
ATOM 22551 O O . THR A 1 72 ? 22.940 7.815 35.373 1.00 0.00 72 THR A O 15
ATOM 22562 N N . GLY A 1 73 ? 20.763 7.385 35.005 1.00 0.00 73 GLY A N 15
ATOM 22563 C CA . GLY A 1 73 ? 20.871 7.608 33.575 1.00 0.00 73 GLY A CA 15
ATOM 22564 C C . GLY A 1 73 ? 19.863 8.620 33.068 1.00 0.00 73 GLY A C 15
ATOM 22565 O O . GLY A 1 73 ? 19.314 8.465 31.978 1.00 0.00 73 GLY A O 15
ATOM 22569 N N . GLN A 1 74 ? 19.618 9.658 33.862 1.00 0.00 74 GLN A N 15
ATOM 22570 C CA . GLN A 1 74 ? 18.666 10.697 33.488 1.00 0.00 74 GLN A CA 15
ATOM 22571 C C . GLN A 1 74 ? 17.233 10.237 33.732 1.00 0.00 74 GLN A C 15
ATOM 22572 O O . GLN A 1 74 ? 16.885 9.086 33.466 1.00 0.00 74 GLN A O 15
ATOM 22586 N N . THR A 1 75 ? 16.404 11.143 34.240 1.00 0.00 75 THR A N 15
ATOM 22587 C CA . THR A 1 75 ? 15.009 10.830 34.522 1.00 0.00 75 THR A CA 15
ATOM 22588 C C . THR A 1 75 ? 14.875 9.466 35.190 1.00 0.00 75 THR A C 15
ATOM 22589 O O . THR A 1 75 ? 15.863 8.887 35.642 1.00 0.00 75 THR A O 15
ATOM 22600 N N . ARG A 1 76 ? 13.649 8.958 35.248 1.00 0.00 76 ARG A N 15
ATOM 22601 C CA . ARG A 1 76 ? 13.387 7.662 35.861 1.00 0.00 76 ARG A CA 15
ATOM 22602 C C . ARG A 1 76 ? 12.719 6.716 34.868 1.00 0.00 76 ARG A C 15
ATOM 22603 O O . ARG A 1 76 ? 11.564 6.913 34.488 1.00 0.00 76 ARG A O 15
ATOM 22624 N N . ARG A 1 77 ? 13.452 5.688 34.452 1.00 0.00 77 ARG A N 15
ATOM 22625 C CA . ARG A 1 77 ? 12.931 4.713 33.503 1.00 0.00 77 ARG A CA 15
ATOM 22626 C C . ARG A 1 77 ? 12.965 3.306 34.094 1.00 0.00 77 ARG A C 15
ATOM 22627 O O . ARG A 1 77 ? 14.000 2.852 34.584 1.00 0.00 77 ARG A O 15
ATOM 22648 N N . LEU A 1 78 ? 11.828 2.622 34.046 1.00 0.00 78 LEU A N 15
ATOM 22649 C CA . LEU A 1 78 ? 11.726 1.267 34.577 1.00 0.00 78 LEU A CA 15
ATOM 22650 C C . LEU A 1 78 ? 12.637 0.313 33.811 1.00 0.00 78 LEU A C 15
ATOM 22651 O O . LEU A 1 78 ? 12.415 0.038 32.632 1.00 0.00 78 LEU A O 15
ATOM 22667 N N . LYS A 1 79 ? 13.661 -0.193 34.490 1.00 0.00 79 LYS A N 15
ATOM 22668 C CA . LYS A 1 79 ? 14.604 -1.120 33.876 1.00 0.00 79 LYS A CA 15
ATOM 22669 C C . LYS A 1 79 ? 13.876 -2.322 33.283 1.00 0.00 79 LYS A C 15
ATOM 22670 O O . LYS A 1 79 ? 13.183 -3.051 33.992 1.00 0.00 79 LYS A O 15
ATOM 22689 N N . MET A 1 80 ? 14.040 -2.524 31.980 1.00 0.00 80 MET A N 15
ATOM 22690 C CA . MET A 1 80 ? 13.401 -3.640 31.293 1.00 0.00 80 MET A CA 15
ATOM 22691 C C . MET A 1 80 ? 13.658 -4.951 32.030 1.00 0.00 80 MET A C 15
ATOM 22692 O O . MET A 1 80 ? 12.948 -5.936 31.829 1.00 0.00 80 MET A O 15
ATOM 22706 N N . ASP A 1 81 ? 14.677 -4.955 32.882 1.00 0.00 81 ASP A N 15
ATOM 22707 C CA . ASP A 1 81 ? 15.028 -6.145 33.649 1.00 0.00 81 ASP A CA 15
ATOM 22708 C C . ASP A 1 81 ? 14.628 -5.985 35.112 1.00 0.00 81 ASP A C 15
ATOM 22709 O O . ASP A 1 81 ? 15.326 -6.454 36.011 1.00 0.00 81 ASP A O 15
ATOM 22718 N N . ALA A 1 82 ? 13.501 -5.319 35.344 1.00 0.00 82 ALA A N 15
ATOM 22719 C CA . ALA A 1 82 ? 13.009 -5.098 36.698 1.00 0.00 82 ALA A CA 15
ATOM 22720 C C . ALA A 1 82 ? 11.606 -5.670 36.871 1.00 0.00 82 ALA A C 15
ATOM 22721 O O . ALA A 1 82 ? 10.775 -5.588 35.967 1.00 0.00 82 ALA A O 15
ATOM 22728 N N . VAL A 1 83 ? 11.348 -6.250 38.040 1.00 0.00 83 VAL A N 15
ATOM 22729 C CA . VAL A 1 83 ? 10.045 -6.835 38.332 1.00 0.00 83 VAL A CA 15
ATOM 22730 C C . VAL A 1 83 ? 9.453 -6.248 39.608 1.00 0.00 83 VAL A C 15
ATOM 22731 O O . VAL A 1 83 ? 10.168 -5.818 40.514 1.00 0.00 83 VAL A O 15
ATOM 22744 N N . PRO A 1 84 ? 8.114 -6.228 39.685 1.00 0.00 84 PRO A N 15
ATOM 22745 C CA . PRO A 1 84 ? 7.395 -5.697 40.846 1.00 0.00 84 PRO A CA 15
ATOM 22746 C C . PRO A 1 84 ? 7.551 -6.582 42.079 1.00 0.00 84 PRO A C 15
ATOM 22747 O O . PRO A 1 84 ? 6.747 -7.485 42.313 1.00 0.00 84 PRO A O 15
ATOM 22758 N N . THR A 1 85 ? 8.589 -6.317 42.865 1.00 0.00 85 THR A N 15
ATOM 22759 C CA . THR A 1 85 ? 8.850 -7.089 44.073 1.00 0.00 85 THR A CA 15
ATOM 22760 C C . THR A 1 85 ? 7.954 -6.635 45.220 1.00 0.00 85 THR A C 15
ATOM 22761 O O . THR A 1 85 ? 8.066 -7.133 46.341 1.00 0.00 85 THR A O 15
ATOM 22772 N N . ILE A 1 86 ? 7.067 -5.689 44.933 1.00 0.00 86 ILE A N 15
ATOM 22773 C CA . ILE A 1 86 ? 6.151 -5.170 45.941 1.00 0.00 86 ILE A CA 15
ATOM 22774 C C . ILE A 1 86 ? 4.728 -5.087 45.400 1.00 0.00 86 ILE A C 15
ATOM 22775 O O . ILE A 1 86 ? 4.472 -4.429 44.392 1.00 0.00 86 ILE A O 15
ATOM 22791 N N . PHE A 1 87 ? 3.803 -5.759 46.079 1.00 0.00 87 PHE A N 15
ATOM 22792 C CA . PHE A 1 87 ? 2.404 -5.761 45.668 1.00 0.00 87 PHE A CA 15
ATOM 22793 C C . PHE A 1 87 ? 1.480 -5.727 46.881 1.00 0.00 87 PHE A C 15
ATOM 22794 O O . PHE A 1 87 ? 0.697 -4.793 47.053 1.00 0.00 87 PHE A O 15
ATOM 22811 N N . ASP A 1 88 ? 1.577 -6.752 47.720 1.00 0.00 88 ASP A N 15
ATOM 22812 C CA . ASP A 1 88 ? 0.752 -6.841 48.919 1.00 0.00 88 ASP A CA 15
ATOM 22813 C C . ASP A 1 88 ? 0.797 -5.536 49.707 1.00 0.00 88 ASP A C 15
ATOM 22814 O O . ASP A 1 88 ? 1.706 -4.723 49.532 1.00 0.00 88 ASP A O 15
ATOM 22823 N N . PHE A 1 89 ? -0.191 -5.340 50.575 1.00 0.00 89 PHE A N 15
ATOM 22824 C CA . PHE A 1 89 ? -0.265 -4.132 51.389 1.00 0.00 89 PHE A CA 15
ATOM 22825 C C . PHE A 1 89 ? -0.224 -4.475 52.876 1.00 0.00 89 PHE A C 15
ATOM 22826 O O . PHE A 1 89 ? 0.578 -3.923 53.629 1.00 0.00 89 PHE A O 15
ATOM 22843 N N . CYS A 1 90 ? -1.095 -5.389 53.290 1.00 0.00 90 CYS A N 15
ATOM 22844 C CA . CYS A 1 90 ? -1.160 -5.805 54.686 1.00 0.00 90 CYS A CA 15
ATOM 22845 C C . CYS A 1 90 ? -1.765 -4.706 55.553 1.00 0.00 90 CYS A C 15
ATOM 22846 O O . CYS A 1 90 ? -1.111 -3.706 55.853 1.00 0.00 90 CYS A O 15
ATOM 22854 N N . THR A 1 91 ? -3.019 -4.896 55.953 1.00 0.00 91 THR A N 15
ATOM 22855 C CA . THR A 1 91 ? -3.713 -3.920 56.783 1.00 0.00 91 THR A CA 15
ATOM 22856 C C . THR A 1 91 ? -2.850 -3.488 57.962 1.00 0.00 91 THR A C 15
ATOM 22857 O O . THR A 1 91 ? -2.600 -4.269 58.881 1.00 0.00 91 THR A O 15
ATOM 22868 N N . HIS A 1 92 ? -2.396 -2.239 57.932 1.00 0.00 92 HIS A N 15
ATOM 22869 C CA . HIS A 1 92 ? -1.561 -1.702 59.000 1.00 0.00 92 HIS A CA 15
ATOM 22870 C C . HIS A 1 92 ? -0.267 -2.501 59.132 1.00 0.00 92 HIS A C 15
ATOM 22871 O O . HIS A 1 92 ? -0.140 -3.590 58.573 1.00 0.00 92 HIS A O 15
ATOM 22885 N N . ILE A 1 93 ? 0.689 -1.951 59.873 1.00 0.00 93 ILE A N 15
ATOM 22886 C CA . ILE A 1 93 ? 1.971 -2.613 60.077 1.00 0.00 93 ILE A CA 15
ATOM 22887 C C . ILE A 1 93 ? 1.794 -3.947 60.795 1.00 0.00 93 ILE A C 15
ATOM 22888 O O . ILE A 1 93 ? 0.968 -4.072 61.699 1.00 0.00 93 ILE A O 15
ATOM 22904 N N . SER A 1 94 ? 2.576 -4.941 60.386 1.00 0.00 94 SER A N 15
ATOM 22905 C CA . SER A 1 94 ? 2.504 -6.267 60.989 1.00 0.00 94 SER A CA 15
ATOM 22906 C C . SER A 1 94 ? 3.796 -6.598 61.730 1.00 0.00 94 SER A C 15
ATOM 22907 O O . SER A 1 94 ? 4.666 -5.744 61.894 1.00 0.00 94 SER A O 15
ATOM 22915 N N . GLY A 1 95 ? 3.913 -7.845 62.175 1.00 0.00 95 GLY A N 15
ATOM 22916 C CA . GLY A 1 95 ? 5.101 -8.268 62.893 1.00 0.00 95 GLY A CA 15
ATOM 22917 C C . GLY A 1 95 ? 4.781 -9.198 64.046 1.00 0.00 95 GLY A C 15
ATOM 22918 O O . GLY A 1 95 ? 3.622 -9.523 64.306 1.00 0.00 95 GLY A O 15
ATOM 22922 N N . PRO A 1 96 ? 5.825 -9.643 64.761 1.00 0.00 96 PRO A N 15
ATOM 22923 C CA . PRO A 1 96 ? 5.675 -10.548 65.904 1.00 0.00 96 PRO A CA 15
ATOM 22924 C C . PRO A 1 96 ? 5.021 -9.866 67.101 1.00 0.00 96 PRO A C 15
ATOM 22925 O O . PRO A 1 96 ? 5.016 -8.640 67.202 1.00 0.00 96 PRO A O 15
ATOM 22936 N N . SER A 1 97 ? 4.472 -10.670 68.006 1.00 0.00 97 SER A N 15
ATOM 22937 C CA . SER A 1 97 ? 3.812 -10.143 69.195 1.00 0.00 97 SER A CA 15
ATOM 22938 C C . SER A 1 97 ? 2.515 -9.430 68.827 1.00 0.00 97 SER A C 15
ATOM 22939 O O . SER A 1 97 ? 2.529 -8.285 68.375 1.00 0.00 97 SER A O 15
ATOM 22947 N N . SER A 1 98 ? 1.394 -10.117 69.022 1.00 0.00 98 SER A N 15
ATOM 22948 C CA . SER A 1 98 ? 0.086 -9.553 68.707 1.00 0.00 98 SER A CA 15
ATOM 22949 C C . SER A 1 98 ? -0.844 -9.631 69.914 1.00 0.00 98 SER A C 15
ATOM 22950 O O . SER A 1 98 ? -1.632 -8.720 70.165 1.00 0.00 98 SER A O 15
ATOM 22958 N N . GLY A 1 99 ? -0.747 -10.729 70.658 1.00 0.00 99 GLY A N 15
ATOM 22959 C CA . GLY A 1 99 ? -1.585 -10.907 71.829 1.00 0.00 99 GLY A CA 15
ATOM 22960 C C . GLY A 1 99 ? -2.498 -12.111 71.711 1.00 0.00 99 GLY A C 15
ATOM 22961 O O . GLY A 1 99 ? -3.634 -12.050 72.179 1.00 0.00 99 GLY A O 15
ATOM 22966 N N . GLY A 1 1 ? -20.139 4.905 44.696 1.00 0.00 1 GLY A N 16
ATOM 22967 C CA . GLY A 1 1 ? -21.569 4.901 44.448 1.00 0.00 1 GLY A CA 16
ATOM 22968 C C . GLY A 1 1 ? -22.162 3.507 44.500 1.00 0.00 1 GLY A C 16
ATOM 22969 O O . GLY A 1 1 ? -21.840 2.721 45.390 1.00 0.00 1 GLY A O 16
ATOM 22973 N N . SER A 1 2 ? -23.032 3.200 43.543 1.00 0.00 2 SER A N 16
ATOM 22974 C CA . SER A 1 2 ? -23.676 1.893 43.485 1.00 0.00 2 SER A CA 16
ATOM 22975 C C . SER A 1 2 ? -23.521 1.272 42.101 1.00 0.00 2 SER A C 16
ATOM 22976 O O . SER A 1 2 ? -24.281 0.382 41.719 1.00 0.00 2 SER A O 16
ATOM 22984 N N . SER A 1 3 ? -22.531 1.748 41.353 1.00 0.00 3 SER A N 16
ATOM 22985 C CA . SER A 1 3 ? -22.277 1.242 40.009 1.00 0.00 3 SER A CA 16
ATOM 22986 C C . SER A 1 3 ? -21.095 0.277 40.006 1.00 0.00 3 SER A C 16
ATOM 22987 O O . SER A 1 3 ? -19.949 0.680 40.202 1.00 0.00 3 SER A O 16
ATOM 22995 N N . GLY A 1 4 ? -21.383 -1.001 39.781 1.00 0.00 4 GLY A N 16
ATOM 22996 C CA . GLY A 1 4 ? -20.335 -2.005 39.756 1.00 0.00 4 GLY A CA 16
ATOM 22997 C C . GLY A 1 4 ? -20.789 -3.302 39.117 1.00 0.00 4 GLY A C 16
ATOM 22998 O O . GLY A 1 4 ? -21.699 -3.963 39.617 1.00 0.00 4 GLY A O 16
ATOM 23002 N N . SER A 1 5 ? -20.155 -3.666 38.006 1.00 0.00 5 SER A N 16
ATOM 23003 C CA . SER A 1 5 ? -20.503 -4.890 37.294 1.00 0.00 5 SER A CA 16
ATOM 23004 C C . SER A 1 5 ? -19.533 -5.144 36.145 1.00 0.00 5 SER A C 16
ATOM 23005 O O . SER A 1 5 ? -18.595 -5.931 36.272 1.00 0.00 5 SER A O 16
ATOM 23013 N N . SER A 1 6 ? -19.766 -4.472 35.022 1.00 0.00 6 SER A N 16
ATOM 23014 C CA . SER A 1 6 ? -18.916 -4.627 33.847 1.00 0.00 6 SER A CA 16
ATOM 23015 C C . SER A 1 6 ? -18.815 -3.316 33.073 1.00 0.00 6 SER A C 16
ATOM 23016 O O . SER A 1 6 ? -19.598 -2.393 33.290 1.00 0.00 6 SER A O 16
ATOM 23024 N N . GLY A 1 7 ? -17.844 -3.244 32.168 1.00 0.00 7 GLY A N 16
ATOM 23025 C CA . GLY A 1 7 ? -17.657 -2.043 31.374 1.00 0.00 7 GLY A CA 16
ATOM 23026 C C . GLY A 1 7 ? -16.408 -1.279 31.765 1.00 0.00 7 GLY A C 16
ATOM 23027 O O . GLY A 1 7 ? -15.400 -1.876 32.142 1.00 0.00 7 GLY A O 16
ATOM 23031 N N . MET A 1 8 ? -16.473 0.045 31.672 1.00 0.00 8 MET A N 16
ATOM 23032 C CA . MET A 1 8 ? -15.337 0.892 32.019 1.00 0.00 8 MET A CA 16
ATOM 23033 C C . MET A 1 8 ? -14.153 0.616 31.097 1.00 0.00 8 MET A C 16
ATOM 23034 O O . MET A 1 8 ? -13.908 -0.517 30.684 1.00 0.00 8 MET A O 16
ATOM 23048 N N . PRO A 1 9 ? -13.400 1.676 30.767 1.00 0.00 9 PRO A N 16
ATOM 23049 C CA . PRO A 1 9 ? -12.229 1.573 29.891 1.00 0.00 9 PRO A CA 16
ATOM 23050 C C . PRO A 1 9 ? -11.072 0.834 30.555 1.00 0.00 9 PRO A C 16
ATOM 23051 O O . PRO A 1 9 ? -11.172 0.407 31.706 1.00 0.00 9 PRO A O 16
ATOM 23062 N N . THR A 1 10 ? -9.972 0.686 29.823 1.00 0.00 10 THR A N 16
ATOM 23063 C CA . THR A 1 10 ? -8.796 -0.002 30.340 1.00 0.00 10 THR A CA 16
ATOM 23064 C C . THR A 1 10 ? -8.261 0.688 31.590 1.00 0.00 10 THR A C 16
ATOM 23065 O O . THR A 1 10 ? -8.414 1.897 31.756 1.00 0.00 10 THR A O 16
ATOM 23076 N N . ASN A 1 11 ? -7.632 -0.089 32.466 1.00 0.00 11 ASN A N 16
ATOM 23077 C CA . ASN A 1 11 ? -7.074 0.449 33.701 1.00 0.00 11 ASN A CA 16
ATOM 23078 C C . ASN A 1 11 ? -5.929 -0.425 34.206 1.00 0.00 11 ASN A C 16
ATOM 23079 O O . ASN A 1 11 ? -5.707 -1.527 33.704 1.00 0.00 11 ASN A O 16
ATOM 23090 N N . CYS A 1 12 ? -5.206 0.075 35.202 1.00 0.00 12 CYS A N 16
ATOM 23091 C CA . CYS A 1 12 ? -4.084 -0.658 35.776 1.00 0.00 12 CYS A CA 16
ATOM 23092 C C . CYS A 1 12 ? -4.360 -2.159 35.780 1.00 0.00 12 CYS A C 16
ATOM 23093 O O . CYS A 1 12 ? -5.484 -2.593 36.029 1.00 0.00 12 CYS A O 16
ATOM 23100 N N . ALA A 1 13 ? -3.325 -2.945 35.501 1.00 0.00 13 ALA A N 16
ATOM 23101 C CA . ALA A 1 13 ? -3.455 -4.397 35.474 1.00 0.00 13 ALA A CA 16
ATOM 23102 C C . ALA A 1 13 ? -3.464 -4.973 36.886 1.00 0.00 13 ALA A C 16
ATOM 23103 O O . ALA A 1 13 ? -4.238 -5.880 37.191 1.00 0.00 13 ALA A O 16
ATOM 23110 N N . ALA A 1 14 ? -2.599 -4.442 37.743 1.00 0.00 14 ALA A N 16
ATOM 23111 C CA . ALA A 1 14 ? -2.509 -4.903 39.123 1.00 0.00 14 ALA A CA 16
ATOM 23112 C C . ALA A 1 14 ? -3.892 -5.193 39.696 1.00 0.00 14 ALA A C 16
ATOM 23113 O O . ALA A 1 14 ? -4.855 -4.485 39.405 1.00 0.00 14 ALA A O 16
ATOM 23120 N N . ALA A 1 15 ? -3.982 -6.239 40.511 1.00 0.00 15 ALA A N 16
ATOM 23121 C CA . ALA A 1 15 ? -5.247 -6.622 41.125 1.00 0.00 15 ALA A CA 16
ATOM 23122 C C . ALA A 1 15 ? -5.910 -5.429 41.805 1.00 0.00 15 ALA A C 16
ATOM 23123 O O . ALA A 1 15 ? -6.605 -4.643 41.162 1.00 0.00 15 ALA A O 16
ATOM 23130 N N . GLY A 1 16 ? -5.692 -5.300 43.110 1.00 0.00 16 GLY A N 16
ATOM 23131 C CA . GLY A 1 16 ? -6.277 -4.200 43.855 1.00 0.00 16 GLY A CA 16
ATOM 23132 C C . GLY A 1 16 ? -5.385 -2.975 43.875 1.00 0.00 16 GLY A C 16
ATOM 23133 O O . GLY A 1 16 ? -4.466 -2.879 44.690 1.00 0.00 16 GLY A O 16
ATOM 23137 N N . CYS A 1 17 ? -5.653 -2.034 42.975 1.00 0.00 17 CYS A N 16
ATOM 23138 C CA . CYS A 1 17 ? -4.867 -0.809 42.890 1.00 0.00 17 CYS A CA 16
ATOM 23139 C C . CYS A 1 17 ? -5.767 0.398 42.642 1.00 0.00 17 CYS A C 16
ATOM 23140 O O . CYS A 1 17 ? -5.824 1.320 43.455 1.00 0.00 17 CYS A O 16
ATOM 23147 N N . ALA A 1 18 ? -6.469 0.384 41.514 1.00 0.00 18 ALA A N 16
ATOM 23148 C CA . ALA A 1 18 ? -7.367 1.475 41.159 1.00 0.00 18 ALA A CA 16
ATOM 23149 C C . ALA A 1 18 ? -6.587 2.701 40.696 1.00 0.00 18 ALA A C 16
ATOM 23150 O O . ALA A 1 18 ? -6.403 3.656 41.452 1.00 0.00 18 ALA A O 16
ATOM 23157 N N . THR A 1 19 ? -6.128 2.668 39.449 1.00 0.00 19 THR A N 16
ATOM 23158 C CA . THR A 1 19 ? -5.365 3.774 38.885 1.00 0.00 19 THR A CA 16
ATOM 23159 C C . THR A 1 19 ? -5.472 3.798 37.365 1.00 0.00 19 THR A C 16
ATOM 23160 O O . THR A 1 19 ? -5.121 2.829 36.691 1.00 0.00 19 THR A O 16
ATOM 23171 N N . THR A 1 20 ? -5.958 4.913 36.828 1.00 0.00 20 THR A N 16
ATOM 23172 C CA . THR A 1 20 ? -6.112 5.063 35.386 1.00 0.00 20 THR A CA 16
ATOM 23173 C C . THR A 1 20 ? -5.094 6.049 34.824 1.00 0.00 20 THR A C 16
ATOM 23174 O O . THR A 1 20 ? -4.208 5.671 34.057 1.00 0.00 20 THR A O 16
ATOM 23185 N N . TYR A 1 21 ? -5.225 7.312 35.211 1.00 0.00 21 TYR A N 16
ATOM 23186 C CA . TYR A 1 21 ? -4.316 8.353 34.744 1.00 0.00 21 TYR A CA 16
ATOM 23187 C C . TYR A 1 21 ? -3.995 9.338 35.864 1.00 0.00 21 TYR A C 16
ATOM 23188 O O . TYR A 1 21 ? -2.852 9.765 36.021 1.00 0.00 21 TYR A O 16
ATOM 23206 N N . ASN A 1 22 ? -5.014 9.694 36.640 1.00 0.00 22 ASN A N 16
ATOM 23207 C CA . ASN A 1 22 ? -4.841 10.629 37.746 1.00 0.00 22 ASN A CA 16
ATOM 23208 C C . ASN A 1 22 ? -3.840 11.722 37.384 1.00 0.00 22 ASN A C 16
ATOM 23209 O O . ASN A 1 22 ? -2.638 11.576 37.604 1.00 0.00 22 ASN A O 16
ATOM 23220 N N . LYS A 1 23 ? -4.345 12.818 36.826 1.00 0.00 23 LYS A N 16
ATOM 23221 C CA . LYS A 1 23 ? -3.497 13.937 36.434 1.00 0.00 23 LYS A CA 16
ATOM 23222 C C . LYS A 1 23 ? -3.034 14.724 37.657 1.00 0.00 23 LYS A C 16
ATOM 23223 O O . LYS A 1 23 ? -2.186 15.611 37.552 1.00 0.00 23 LYS A O 16
ATOM 23242 N N . HIS A 1 24 ? -3.596 14.392 38.815 1.00 0.00 24 HIS A N 16
ATOM 23243 C CA . HIS A 1 24 ? -3.239 15.067 40.058 1.00 0.00 24 HIS A CA 16
ATOM 23244 C C . HIS A 1 24 ? -1.937 14.510 40.624 1.00 0.00 24 HIS A C 16
ATOM 23245 O O . HIS A 1 24 ? -1.434 14.991 41.640 1.00 0.00 24 HIS A O 16
ATOM 23259 N N . ILE A 1 25 ? -1.396 13.493 39.961 1.00 0.00 25 ILE A N 16
ATOM 23260 C CA . ILE A 1 25 ? -0.152 12.871 40.398 1.00 0.00 25 ILE A CA 16
ATOM 23261 C C . ILE A 1 25 ? 0.832 12.737 39.241 1.00 0.00 25 ILE A C 16
ATOM 23262 O O . ILE A 1 25 ? 2.010 13.064 39.374 1.00 0.00 25 ILE A O 16
ATOM 23278 N N . ASN A 1 26 ? 0.338 12.255 38.105 1.00 0.00 26 ASN A N 16
ATOM 23279 C CA . ASN A 1 26 ? 1.174 12.079 36.922 1.00 0.00 26 ASN A CA 16
ATOM 23280 C C . ASN A 1 26 ? 1.984 10.789 37.016 1.00 0.00 26 ASN A C 16
ATOM 23281 O O . ASN A 1 26 ? 3.042 10.662 36.399 1.00 0.00 26 ASN A O 16
ATOM 23292 N N . ILE A 1 27 ? 1.479 9.835 37.791 1.00 0.00 27 ILE A N 16
ATOM 23293 C CA . ILE A 1 27 ? 2.153 8.554 37.963 1.00 0.00 27 ILE A CA 16
ATOM 23294 C C . ILE A 1 27 ? 2.783 8.084 36.656 1.00 0.00 27 ILE A C 16
ATOM 23295 O O . ILE A 1 27 ? 2.228 8.292 35.578 1.00 0.00 27 ILE A O 16
ATOM 23311 N N . SER A 1 28 ? 3.945 7.448 36.761 1.00 0.00 28 SER A N 16
ATOM 23312 C CA . SER A 1 28 ? 4.652 6.949 35.587 1.00 0.00 28 SER A CA 16
ATOM 23313 C C . SER A 1 28 ? 3.896 5.786 34.951 1.00 0.00 28 SER A C 16
ATOM 23314 O O . SER A 1 28 ? 2.994 5.211 35.559 1.00 0.00 28 SER A O 16
ATOM 23322 N N . PHE A 1 29 ? 4.272 5.446 33.723 1.00 0.00 29 PHE A N 16
ATOM 23323 C CA . PHE A 1 29 ? 3.630 4.353 33.002 1.00 0.00 29 PHE A CA 16
ATOM 23324 C C . PHE A 1 29 ? 4.653 3.298 32.590 1.00 0.00 29 PHE A C 16
ATOM 23325 O O . PHE A 1 29 ? 5.439 3.507 31.665 1.00 0.00 29 PHE A O 16
ATOM 23342 N N . HIS A 1 30 ? 4.638 2.164 33.284 1.00 0.00 30 HIS A N 16
ATOM 23343 C CA . HIS A 1 30 ? 5.564 1.076 32.991 1.00 0.00 30 HIS A CA 16
ATOM 23344 C C . HIS A 1 30 ? 4.821 -0.131 32.427 1.00 0.00 30 HIS A C 16
ATOM 23345 O O . HIS A 1 30 ? 4.153 -0.860 33.160 1.00 0.00 30 HIS A O 16
ATOM 23359 N N . ARG A 1 31 ? 4.943 -0.337 31.119 1.00 0.00 31 ARG A N 16
ATOM 23360 C CA . ARG A 1 31 ? 4.282 -1.454 30.457 1.00 0.00 31 ARG A CA 16
ATOM 23361 C C . ARG A 1 31 ? 5.032 -2.759 30.713 1.00 0.00 31 ARG A C 16
ATOM 23362 O O . ARG A 1 31 ? 6.206 -2.749 31.083 1.00 0.00 31 ARG A O 16
ATOM 23383 N N . PHE A 1 32 ? 4.345 -3.879 30.513 1.00 0.00 32 PHE A N 16
ATOM 23384 C CA . PHE A 1 32 ? 4.945 -5.191 30.724 1.00 0.00 32 PHE A CA 16
ATOM 23385 C C . PHE A 1 32 ? 6.274 -5.307 29.982 1.00 0.00 32 PHE A C 16
ATOM 23386 O O . PHE A 1 32 ? 6.556 -4.563 29.042 1.00 0.00 32 PHE A O 16
ATOM 23403 N N . PRO A 1 33 ? 7.111 -6.262 30.414 1.00 0.00 33 PRO A N 16
ATOM 23404 C CA . PRO A 1 33 ? 8.424 -6.498 29.806 1.00 0.00 33 PRO A CA 16
ATOM 23405 C C . PRO A 1 33 ? 8.315 -7.090 28.405 1.00 0.00 33 PRO A C 16
ATOM 23406 O O . PRO A 1 33 ? 7.225 -7.437 27.949 1.00 0.00 33 PRO A O 16
ATOM 23417 N N . LEU A 1 34 ? 9.452 -7.204 27.727 1.00 0.00 34 LEU A N 16
ATOM 23418 C CA . LEU A 1 34 ? 9.485 -7.756 26.377 1.00 0.00 34 LEU A CA 16
ATOM 23419 C C . LEU A 1 34 ? 10.212 -9.096 26.353 1.00 0.00 34 LEU A C 16
ATOM 23420 O O . LEU A 1 34 ? 10.369 -9.710 25.298 1.00 0.00 34 LEU A O 16
ATOM 23436 N N . ASP A 1 35 ? 10.653 -9.544 27.523 1.00 0.00 35 ASP A N 16
ATOM 23437 C CA . ASP A 1 35 ? 11.362 -10.814 27.638 1.00 0.00 35 ASP A CA 16
ATOM 23438 C C . ASP A 1 35 ? 10.496 -11.858 28.336 1.00 0.00 35 ASP A C 16
ATOM 23439 O O . ASP A 1 35 ? 9.636 -11.539 29.158 1.00 0.00 35 ASP A O 16
ATOM 23448 N N . PRO A 1 36 ? 10.725 -13.136 28.002 1.00 0.00 36 PRO A N 16
ATOM 23449 C CA . PRO A 1 36 ? 9.976 -14.254 28.584 1.00 0.00 36 PRO A CA 16
ATOM 23450 C C . PRO A 1 36 ? 10.315 -14.475 30.054 1.00 0.00 36 PRO A C 16
ATOM 23451 O O . PRO A 1 36 ? 9.581 -15.150 30.777 1.00 0.00 36 PRO A O 16
ATOM 23462 N N . LYS A 1 37 ? 11.431 -13.902 30.492 1.00 0.00 37 LYS A N 16
ATOM 23463 C CA . LYS A 1 37 ? 11.867 -14.034 31.877 1.00 0.00 37 LYS A CA 16
ATOM 23464 C C . LYS A 1 37 ? 11.090 -13.087 32.785 1.00 0.00 37 LYS A C 16
ATOM 23465 O O . LYS A 1 37 ? 10.589 -13.490 33.835 1.00 0.00 37 LYS A O 16
ATOM 23484 N N . ARG A 1 38 ? 10.993 -11.827 32.374 1.00 0.00 38 ARG A N 16
ATOM 23485 C CA . ARG A 1 38 ? 10.277 -10.822 33.151 1.00 0.00 38 ARG A CA 16
ATOM 23486 C C . ARG A 1 38 ? 8.768 -11.013 33.027 1.00 0.00 38 ARG A C 16
ATOM 23487 O O . ARG A 1 38 ? 8.036 -10.907 34.012 1.00 0.00 38 ARG A O 16
ATOM 23508 N N . ARG A 1 39 ? 8.310 -11.295 31.812 1.00 0.00 39 ARG A N 16
ATOM 23509 C CA . ARG A 1 39 ? 6.889 -11.500 31.559 1.00 0.00 39 ARG A CA 16
ATOM 23510 C C . ARG A 1 39 ? 6.275 -12.413 32.616 1.00 0.00 39 ARG A C 16
ATOM 23511 O O . ARG A 1 39 ? 5.265 -12.076 33.233 1.00 0.00 39 ARG A O 16
ATOM 23532 N N . LYS A 1 40 ? 6.892 -13.573 32.819 1.00 0.00 40 LYS A N 16
ATOM 23533 C CA . LYS A 1 40 ? 6.408 -14.536 33.800 1.00 0.00 40 LYS A CA 16
ATOM 23534 C C . LYS A 1 40 ? 6.383 -13.924 35.197 1.00 0.00 40 LYS A C 16
ATOM 23535 O O . LYS A 1 40 ? 5.521 -14.251 36.012 1.00 0.00 40 LYS A O 16
ATOM 23554 N N . GLU A 1 41 ? 7.333 -13.033 35.465 1.00 0.00 41 GLU A N 16
ATOM 23555 C CA . GLU A 1 41 ? 7.418 -12.375 36.763 1.00 0.00 41 GLU A CA 16
ATOM 23556 C C . GLU A 1 41 ? 6.294 -11.357 36.932 1.00 0.00 41 GLU A C 16
ATOM 23557 O O . GLU A 1 41 ? 5.488 -11.454 37.858 1.00 0.00 41 GLU A O 16
ATOM 23569 N N . TRP A 1 42 ? 6.248 -10.381 36.033 1.00 0.00 42 TRP A N 16
ATOM 23570 C CA . TRP A 1 42 ? 5.224 -9.344 36.082 1.00 0.00 42 TRP A CA 16
ATOM 23571 C C . TRP A 1 42 ? 3.830 -9.959 36.147 1.00 0.00 42 TRP A C 16
ATOM 23572 O O . TRP A 1 42 ? 2.980 -9.514 36.919 1.00 0.00 42 TRP A O 16
ATOM 23593 N N . VAL A 1 43 ? 3.601 -10.984 35.332 1.00 0.00 43 VAL A N 16
ATOM 23594 C CA . VAL A 1 43 ? 2.310 -11.660 35.299 1.00 0.00 43 VAL A CA 16
ATOM 23595 C C . VAL A 1 43 ? 2.069 -12.449 36.581 1.00 0.00 43 VAL A C 16
ATOM 23596 O O . VAL A 1 43 ? 0.927 -12.639 37.000 1.00 0.00 43 VAL A O 16
ATOM 23609 N N . ARG A 1 44 ? 3.152 -12.905 37.201 1.00 0.00 44 ARG A N 16
ATOM 23610 C CA . ARG A 1 44 ? 3.059 -13.674 38.436 1.00 0.00 44 ARG A CA 16
ATOM 23611 C C . ARG A 1 44 ? 2.895 -12.751 39.640 1.00 0.00 44 ARG A C 16
ATOM 23612 O O . ARG A 1 44 ? 2.299 -13.130 40.650 1.00 0.00 44 ARG A O 16
ATOM 23633 N N . LEU A 1 45 ? 3.426 -11.539 39.527 1.00 0.00 45 LEU A N 16
ATOM 23634 C CA . LEU A 1 45 ? 3.339 -10.561 40.606 1.00 0.00 45 LEU A CA 16
ATOM 23635 C C . LEU A 1 45 ? 1.991 -9.847 40.586 1.00 0.00 45 LEU A C 16
ATOM 23636 O O . LEU A 1 45 ? 1.495 -9.407 41.624 1.00 0.00 45 LEU A O 16
ATOM 23652 N N . VAL A 1 46 ? 1.402 -9.738 39.400 1.00 0.00 46 VAL A N 16
ATOM 23653 C CA . VAL A 1 46 ? 0.110 -9.081 39.245 1.00 0.00 46 VAL A CA 16
ATOM 23654 C C . VAL A 1 46 ? -1.035 -10.051 39.515 1.00 0.00 46 VAL A C 16
ATOM 23655 O O . VAL A 1 46 ? -2.139 -9.640 39.873 1.00 0.00 46 VAL A O 16
ATOM 23668 N N . ARG A 1 47 ? -0.765 -11.341 39.342 1.00 0.00 47 ARG A N 16
ATOM 23669 C CA . ARG A 1 47 ? -1.773 -12.370 39.566 1.00 0.00 47 ARG A CA 16
ATOM 23670 C C . ARG A 1 47 ? -3.097 -11.986 38.911 1.00 0.00 47 ARG A C 16
ATOM 23671 O O . ARG A 1 47 ? -4.079 -11.699 39.596 1.00 0.00 47 ARG A O 16
ATOM 23692 N N . ARG A 1 48 ? -3.115 -11.982 37.583 1.00 0.00 48 ARG A N 16
ATOM 23693 C CA . ARG A 1 48 ? -4.317 -11.632 36.836 1.00 0.00 48 ARG A CA 16
ATOM 23694 C C . ARG A 1 48 ? -4.917 -12.864 36.164 1.00 0.00 48 ARG A C 16
ATOM 23695 O O . ARG A 1 48 ? -5.506 -12.772 35.087 1.00 0.00 48 ARG A O 16
ATOM 23716 N N . LYS A 1 49 ? -4.764 -14.016 36.807 1.00 0.00 49 LYS A N 16
ATOM 23717 C CA . LYS A 1 49 ? -5.291 -15.267 36.274 1.00 0.00 49 LYS A CA 16
ATOM 23718 C C . LYS A 1 49 ? -4.451 -15.753 35.097 1.00 0.00 49 LYS A C 16
ATOM 23719 O O . LYS A 1 49 ? -4.935 -15.837 33.969 1.00 0.00 49 LYS A O 16
ATOM 23738 N N . ASN A 1 50 ? -3.190 -16.075 35.369 1.00 0.00 50 ASN A N 16
ATOM 23739 C CA . ASN A 1 50 ? -2.283 -16.554 34.332 1.00 0.00 50 ASN A CA 16
ATOM 23740 C C . ASN A 1 50 ? -2.511 -15.807 33.022 1.00 0.00 50 ASN A C 16
ATOM 23741 O O . ASN A 1 50 ? -2.314 -16.358 31.938 1.00 0.00 50 ASN A O 16
ATOM 23752 N N . PHE A 1 51 ? -2.927 -14.550 33.129 1.00 0.00 51 PHE A N 16
ATOM 23753 C CA . PHE A 1 51 ? -3.182 -13.727 31.952 1.00 0.00 51 PHE A CA 16
ATOM 23754 C C . PHE A 1 51 ? -1.887 -13.440 31.198 1.00 0.00 51 PHE A C 16
ATOM 23755 O O . PHE A 1 51 ? -0.800 -13.799 31.649 1.00 0.00 51 PHE A O 16
ATOM 23772 N N . VAL A 1 52 ? -2.013 -12.790 30.045 1.00 0.00 52 VAL A N 16
ATOM 23773 C CA . VAL A 1 52 ? -0.854 -12.454 29.227 1.00 0.00 52 VAL A CA 16
ATOM 23774 C C . VAL A 1 52 ? -0.871 -10.982 28.827 1.00 0.00 52 VAL A C 16
ATOM 23775 O O . VAL A 1 52 ? -1.924 -10.389 28.593 1.00 0.00 52 VAL A O 16
ATOM 23788 N N . PRO A 1 53 ? 0.324 -10.377 28.747 1.00 0.00 53 PRO A N 16
ATOM 23789 C CA . PRO A 1 53 ? 0.473 -8.967 28.375 1.00 0.00 53 PRO A CA 16
ATOM 23790 C C . PRO A 1 53 ? 0.138 -8.716 26.909 1.00 0.00 53 PRO A C 16
ATOM 23791 O O . PRO A 1 53 ? 0.409 -9.551 26.048 1.00 0.00 53 PRO A O 16
ATOM 23802 N N . GLY A 1 54 ? -0.455 -7.558 26.632 1.00 0.00 54 GLY A N 16
ATOM 23803 C CA . GLY A 1 54 ? -0.817 -7.218 25.269 1.00 0.00 54 GLY A CA 16
ATOM 23804 C C . GLY A 1 54 ? -0.174 -5.927 24.803 1.00 0.00 54 GLY A C 16
ATOM 23805 O O . GLY A 1 54 ? 0.851 -5.946 24.120 1.00 0.00 54 GLY A O 16
ATOM 23809 N N . LYS A 1 55 ? -0.776 -4.801 25.170 1.00 0.00 55 LYS A N 16
ATOM 23810 C CA . LYS A 1 55 ? -0.257 -3.494 24.786 1.00 0.00 55 LYS A CA 16
ATOM 23811 C C . LYS A 1 55 ? -0.557 -2.452 25.858 1.00 0.00 55 LYS A C 16
ATOM 23812 O O . LYS A 1 55 ? 0.342 -2.000 26.568 1.00 0.00 55 LYS A O 16
ATOM 23831 N N . HIS A 1 56 ? -1.827 -2.076 25.973 1.00 0.00 56 HIS A N 16
ATOM 23832 C CA . HIS A 1 56 ? -2.246 -1.089 26.961 1.00 0.00 56 HIS A CA 16
ATOM 23833 C C . HIS A 1 56 ? -1.881 -1.543 28.371 1.00 0.00 56 HIS A C 16
ATOM 23834 O O . HIS A 1 56 ? -1.501 -0.733 29.217 1.00 0.00 56 HIS A O 16
ATOM 23848 N N . THR A 1 57 ? -2.000 -2.844 28.618 1.00 0.00 57 THR A N 16
ATOM 23849 C CA . THR A 1 57 ? -1.685 -3.405 29.926 1.00 0.00 57 THR A CA 16
ATOM 23850 C C . THR A 1 57 ? -0.428 -2.770 30.508 1.00 0.00 57 THR A C 16
ATOM 23851 O O . THR A 1 57 ? 0.690 -3.142 30.151 1.00 0.00 57 THR A O 16
ATOM 23862 N N . PHE A 1 58 ? -0.618 -1.811 31.408 1.00 0.00 58 PHE A N 16
ATOM 23863 C CA . PHE A 1 58 ? 0.502 -1.123 32.041 1.00 0.00 58 PHE A CA 16
ATOM 23864 C C . PHE A 1 58 ? 0.413 -1.224 33.561 1.00 0.00 58 PHE A C 16
ATOM 23865 O O . PHE A 1 58 ? -0.597 -1.670 34.107 1.00 0.00 58 PHE A O 16
ATOM 23882 N N . LEU A 1 59 ? 1.477 -0.807 34.238 1.00 0.00 59 LEU A N 16
ATOM 23883 C CA . LEU A 1 59 ? 1.521 -0.850 35.695 1.00 0.00 59 LEU A CA 16
ATOM 23884 C C . LEU A 1 59 ? 1.981 0.488 36.266 1.00 0.00 59 LEU A C 16
ATOM 23885 O O . LEU A 1 59 ? 2.829 1.164 35.684 1.00 0.00 59 LEU A O 16
ATOM 23901 N N . CYS A 1 60 ? 1.418 0.862 37.410 1.00 0.00 60 CYS A N 16
ATOM 23902 C CA . CYS A 1 60 ? 1.771 2.118 38.061 1.00 0.00 60 CYS A CA 16
ATOM 23903 C C . CYS A 1 60 ? 3.217 2.091 38.547 1.00 0.00 60 CYS A C 16
ATOM 23904 O O . CYS A 1 60 ? 3.842 1.032 38.611 1.00 0.00 60 CYS A O 16
ATOM 23911 N N . SER A 1 61 ? 3.743 3.263 38.888 1.00 0.00 61 SER A N 16
ATOM 23912 C CA . SER A 1 61 ? 5.117 3.375 39.365 1.00 0.00 61 SER A CA 16
ATOM 23913 C C . SER A 1 61 ? 5.207 3.032 40.848 1.00 0.00 61 SER A C 16
ATOM 23914 O O . SER A 1 61 ? 6.074 2.267 41.270 1.00 0.00 61 SER A O 16
ATOM 23922 N N . LYS A 1 62 ? 4.303 3.605 41.637 1.00 0.00 62 LYS A N 16
ATOM 23923 C CA . LYS A 1 62 ? 4.277 3.361 43.074 1.00 0.00 62 LYS A CA 16
ATOM 23924 C C . LYS A 1 62 ? 4.585 1.899 43.384 1.00 0.00 62 LYS A C 16
ATOM 23925 O O . LYS A 1 62 ? 5.171 1.584 44.420 1.00 0.00 62 LYS A O 16
ATOM 23944 N N . HIS A 1 63 ? 4.186 1.011 42.479 1.00 0.00 63 HIS A N 16
ATOM 23945 C CA . HIS A 1 63 ? 4.421 -0.418 42.655 1.00 0.00 63 HIS A CA 16
ATOM 23946 C C . HIS A 1 63 ? 5.908 -0.705 42.840 1.00 0.00 63 HIS A C 16
ATOM 23947 O O . HIS A 1 63 ? 6.315 -1.314 43.829 1.00 0.00 63 HIS A O 16
ATOM 23961 N N . PHE A 1 64 ? 6.715 -0.263 41.881 1.00 0.00 64 PHE A N 16
ATOM 23962 C CA . PHE A 1 64 ? 8.157 -0.474 41.937 1.00 0.00 64 PHE A CA 16
ATOM 23963 C C . PHE A 1 64 ? 8.778 0.315 43.086 1.00 0.00 64 PHE A C 16
ATOM 23964 O O . PHE A 1 64 ? 8.244 1.340 43.507 1.00 0.00 64 PHE A O 16
ATOM 23981 N N . GLU A 1 65 ? 9.909 -0.172 43.587 1.00 0.00 65 GLU A N 16
ATOM 23982 C CA . GLU A 1 65 ? 10.601 0.487 44.688 1.00 0.00 65 GLU A CA 16
ATOM 23983 C C . GLU A 1 65 ? 11.417 1.674 44.185 1.00 0.00 65 GLU A C 16
ATOM 23984 O O . GLU A 1 65 ? 10.888 2.768 43.993 1.00 0.00 65 GLU A O 16
ATOM 23996 N N . ALA A 1 66 ? 12.710 1.449 43.973 1.00 0.00 66 ALA A N 16
ATOM 23997 C CA . ALA A 1 66 ? 13.600 2.498 43.491 1.00 0.00 66 ALA A CA 16
ATOM 23998 C C . ALA A 1 66 ? 14.755 1.912 42.687 1.00 0.00 66 ALA A C 16
ATOM 23999 O O . ALA A 1 66 ? 15.161 2.470 41.668 1.00 0.00 66 ALA A O 16
ATOM 24006 N N . SER A 1 67 ? 15.282 0.784 43.153 1.00 0.00 67 SER A N 16
ATOM 24007 C CA . SER A 1 67 ? 16.394 0.124 42.480 1.00 0.00 67 SER A CA 16
ATOM 24008 C C . SER A 1 67 ? 15.960 -0.425 41.124 1.00 0.00 67 SER A C 16
ATOM 24009 O O . SER A 1 67 ? 16.786 -0.887 40.336 1.00 0.00 67 SER A O 16
ATOM 24017 N N . CYS A 1 68 ? 14.660 -0.370 40.860 1.00 0.00 68 CYS A N 16
ATOM 24018 C CA . CYS A 1 68 ? 14.114 -0.862 39.600 1.00 0.00 68 CYS A CA 16
ATOM 24019 C C . CYS A 1 68 ? 14.204 0.206 38.514 1.00 0.00 68 CYS A C 16
ATOM 24020 O O . CYS A 1 68 ? 13.866 -0.041 37.357 1.00 0.00 68 CYS A O 16
ATOM 24028 N N . PHE A 1 69 ? 14.660 1.394 38.897 1.00 0.00 69 PHE A N 16
ATOM 24029 C CA . PHE A 1 69 ? 14.791 2.502 37.957 1.00 0.00 69 PHE A CA 16
ATOM 24030 C C . PHE A 1 69 ? 16.255 2.739 37.598 1.00 0.00 69 PHE A C 16
ATOM 24031 O O . PHE A 1 69 ? 17.150 2.082 38.130 1.00 0.00 69 PHE A O 16
ATOM 24048 N N . ASP A 1 70 ? 16.490 3.682 36.692 1.00 0.00 70 ASP A N 16
ATOM 24049 C CA . ASP A 1 70 ? 17.844 4.007 36.261 1.00 0.00 70 ASP A CA 16
ATOM 24050 C C . ASP A 1 70 ? 18.383 5.212 37.026 1.00 0.00 70 ASP A C 16
ATOM 24051 O O . ASP A 1 70 ? 18.558 6.293 36.461 1.00 0.00 70 ASP A O 16
ATOM 24060 N N . LEU A 1 71 ? 18.644 5.020 38.314 1.00 0.00 71 LEU A N 16
ATOM 24061 C CA . LEU A 1 71 ? 19.162 6.091 39.158 1.00 0.00 71 LEU A CA 16
ATOM 24062 C C . LEU A 1 71 ? 20.534 6.550 38.674 1.00 0.00 71 LEU A C 16
ATOM 24063 O O . LEU A 1 71 ? 20.713 7.704 38.283 1.00 0.00 71 LEU A O 16
ATOM 24079 N N . THR A 1 72 ? 21.501 5.638 38.700 1.00 0.00 72 THR A N 16
ATOM 24080 C CA . THR A 1 72 ? 22.856 5.948 38.263 1.00 0.00 72 THR A CA 16
ATOM 24081 C C . THR A 1 72 ? 22.847 6.738 36.959 1.00 0.00 72 THR A C 16
ATOM 24082 O O . THR A 1 72 ? 23.810 7.431 36.635 1.00 0.00 72 THR A O 16
ATOM 24093 N N . GLY A 1 73 ? 21.750 6.629 36.215 1.00 0.00 73 GLY A N 16
ATOM 24094 C CA . GLY A 1 73 ? 21.636 7.340 34.955 1.00 0.00 73 GLY A CA 16
ATOM 24095 C C . GLY A 1 73 ? 21.373 8.820 35.146 1.00 0.00 73 GLY A C 16
ATOM 24096 O O . GLY A 1 73 ? 22.080 9.491 35.897 1.00 0.00 73 GLY A O 16
ATOM 24100 N N . GLN A 1 74 ? 20.354 9.332 34.463 1.00 0.00 74 GLN A N 16
ATOM 24101 C CA . GLN A 1 74 ? 20.001 10.743 34.559 1.00 0.00 74 GLN A CA 16
ATOM 24102 C C . GLN A 1 74 ? 18.609 10.917 35.158 1.00 0.00 74 GLN A C 16
ATOM 24103 O O . GLN A 1 74 ? 18.393 11.771 36.018 1.00 0.00 74 GLN A O 16
ATOM 24117 N N . THR A 1 75 ? 17.666 10.101 34.696 1.00 0.00 75 THR A N 16
ATOM 24118 C CA . THR A 1 75 ? 16.294 10.165 35.184 1.00 0.00 75 THR A CA 16
ATOM 24119 C C . THR A 1 75 ? 15.815 8.799 35.660 1.00 0.00 75 THR A C 16
ATOM 24120 O O . THR A 1 75 ? 16.311 7.766 35.211 1.00 0.00 75 THR A O 16
ATOM 24131 N N . ARG A 1 76 ? 14.847 8.800 36.571 1.00 0.00 76 ARG A N 16
ATOM 24132 C CA . ARG A 1 76 ? 14.302 7.559 37.108 1.00 0.00 76 ARG A CA 16
ATOM 24133 C C . ARG A 1 76 ? 13.498 6.815 36.046 1.00 0.00 76 ARG A C 16
ATOM 24134 O O . ARG A 1 76 ? 12.294 7.026 35.903 1.00 0.00 76 ARG A O 16
ATOM 24155 N N . ARG A 1 77 ? 14.173 5.943 35.304 1.00 0.00 77 ARG A N 16
ATOM 24156 C CA . ARG A 1 77 ? 13.523 5.168 34.254 1.00 0.00 77 ARG A CA 16
ATOM 24157 C C . ARG A 1 77 ? 13.482 3.687 34.617 1.00 0.00 77 ARG A C 16
ATOM 24158 O O . ARG A 1 77 ? 14.495 3.104 35.008 1.00 0.00 77 ARG A O 16
ATOM 24179 N N . LEU A 1 78 ? 12.306 3.083 34.487 1.00 0.00 78 LEU A N 16
ATOM 24180 C CA . LEU A 1 78 ? 12.133 1.669 34.802 1.00 0.00 78 LEU A CA 16
ATOM 24181 C C . LEU A 1 78 ? 12.909 0.794 33.822 1.00 0.00 78 LEU A C 16
ATOM 24182 O O . LEU A 1 78 ? 12.607 0.760 32.629 1.00 0.00 78 LEU A O 16
ATOM 24198 N N . LYS A 1 79 ? 13.909 0.084 34.334 1.00 0.00 79 LYS A N 16
ATOM 24199 C CA . LYS A 1 79 ? 14.726 -0.794 33.506 1.00 0.00 79 LYS A CA 16
ATOM 24200 C C . LYS A 1 79 ? 13.918 -1.995 33.024 1.00 0.00 79 LYS A C 16
ATOM 24201 O O . LYS A 1 79 ? 13.027 -2.476 33.723 1.00 0.00 79 LYS A O 16
ATOM 24220 N N . MET A 1 80 ? 14.237 -2.474 31.826 1.00 0.00 80 MET A N 16
ATOM 24221 C CA . MET A 1 80 ? 13.541 -3.621 31.253 1.00 0.00 80 MET A CA 16
ATOM 24222 C C . MET A 1 80 ? 13.656 -4.838 32.164 1.00 0.00 80 MET A C 16
ATOM 24223 O O . MET A 1 80 ? 12.696 -5.589 32.337 1.00 0.00 80 MET A O 16
ATOM 24237 N N . ASP A 1 81 ? 14.836 -5.027 32.745 1.00 0.00 81 ASP A N 16
ATOM 24238 C CA . ASP A 1 81 ? 15.076 -6.154 33.640 1.00 0.00 81 ASP A CA 16
ATOM 24239 C C . ASP A 1 81 ? 14.648 -5.817 35.064 1.00 0.00 81 ASP A C 16
ATOM 24240 O O . ASP A 1 81 ? 15.191 -6.353 36.030 1.00 0.00 81 ASP A O 16
ATOM 24249 N N . ALA A 1 82 ? 13.671 -4.924 35.187 1.00 0.00 82 ALA A N 16
ATOM 24250 C CA . ALA A 1 82 ? 13.169 -4.516 36.494 1.00 0.00 82 ALA A CA 16
ATOM 24251 C C . ALA A 1 82 ? 11.767 -5.065 36.739 1.00 0.00 82 ALA A C 16
ATOM 24252 O O . ALA A 1 82 ? 10.858 -4.856 35.936 1.00 0.00 82 ALA A O 16
ATOM 24259 N N . VAL A 1 83 ? 11.600 -5.770 37.854 1.00 0.00 83 VAL A N 16
ATOM 24260 C CA . VAL A 1 83 ? 10.309 -6.350 38.205 1.00 0.00 83 VAL A CA 16
ATOM 24261 C C . VAL A 1 83 ? 9.749 -5.716 39.473 1.00 0.00 83 VAL A C 16
ATOM 24262 O O . VAL A 1 83 ? 10.487 -5.271 40.352 1.00 0.00 83 VAL A O 16
ATOM 24275 N N . PRO A 1 84 ? 8.412 -5.674 39.574 1.00 0.00 84 PRO A N 16
ATOM 24276 C CA . PRO A 1 84 ? 7.723 -5.098 40.732 1.00 0.00 84 PRO A CA 16
ATOM 24277 C C . PRO A 1 84 ? 7.888 -5.948 41.987 1.00 0.00 84 PRO A C 16
ATOM 24278 O O . PRO A 1 84 ? 7.098 -6.857 42.243 1.00 0.00 84 PRO A O 16
ATOM 24289 N N . THR A 1 85 ? 8.921 -5.648 42.768 1.00 0.00 85 THR A N 16
ATOM 24290 C CA . THR A 1 85 ? 9.190 -6.385 43.997 1.00 0.00 85 THR A CA 16
ATOM 24291 C C . THR A 1 85 ? 8.384 -5.824 45.162 1.00 0.00 85 THR A C 16
ATOM 24292 O O . THR A 1 85 ? 8.922 -5.590 46.245 1.00 0.00 85 THR A O 16
ATOM 24303 N N . ILE A 1 86 ? 7.092 -5.611 44.934 1.00 0.00 86 ILE A N 16
ATOM 24304 C CA . ILE A 1 86 ? 6.212 -5.080 45.967 1.00 0.00 86 ILE A CA 16
ATOM 24305 C C . ILE A 1 86 ? 4.790 -5.605 45.802 1.00 0.00 86 ILE A C 16
ATOM 24306 O O . ILE A 1 86 ? 4.444 -6.666 46.322 1.00 0.00 86 ILE A O 16
ATOM 24322 N N . PHE A 1 87 ? 3.970 -4.857 45.072 1.00 0.00 87 PHE A N 16
ATOM 24323 C CA . PHE A 1 87 ? 2.585 -5.247 44.836 1.00 0.00 87 PHE A CA 16
ATOM 24324 C C . PHE A 1 87 ? 1.798 -5.276 46.143 1.00 0.00 87 PHE A C 16
ATOM 24325 O O . PHE A 1 87 ? 1.748 -6.299 46.827 1.00 0.00 87 PHE A O 16
ATOM 24342 N N . ASP A 1 88 ? 1.186 -4.148 46.483 1.00 0.00 88 ASP A N 16
ATOM 24343 C CA . ASP A 1 88 ? 0.401 -4.043 47.708 1.00 0.00 88 ASP A CA 16
ATOM 24344 C C . ASP A 1 88 ? -0.741 -5.055 47.710 1.00 0.00 88 ASP A C 16
ATOM 24345 O O . ASP A 1 88 ? -1.866 -4.738 47.323 1.00 0.00 88 ASP A O 16
ATOM 24354 N N . PHE A 1 89 ? -0.443 -6.274 48.147 1.00 0.00 89 PHE A N 16
ATOM 24355 C CA . PHE A 1 89 ? -1.444 -7.333 48.197 1.00 0.00 89 PHE A CA 16
ATOM 24356 C C . PHE A 1 89 ? -2.221 -7.285 49.509 1.00 0.00 89 PHE A C 16
ATOM 24357 O O . PHE A 1 89 ? -2.058 -8.149 50.372 1.00 0.00 89 PHE A O 16
ATOM 24374 N N . CYS A 1 90 ? -3.066 -6.270 49.652 1.00 0.00 90 CYS A N 16
ATOM 24375 C CA . CYS A 1 90 ? -3.869 -6.108 50.860 1.00 0.00 90 CYS A CA 16
ATOM 24376 C C . CYS A 1 90 ? -3.025 -5.553 52.003 1.00 0.00 90 CYS A C 16
ATOM 24377 O O . CYS A 1 90 ? -2.364 -6.303 52.722 1.00 0.00 90 CYS A O 16
ATOM 24385 N N . THR A 1 91 ? -3.051 -4.234 52.165 1.00 0.00 91 THR A N 16
ATOM 24386 C CA . THR A 1 91 ? -2.287 -3.578 53.218 1.00 0.00 91 THR A CA 16
ATOM 24387 C C . THR A 1 91 ? -3.201 -3.076 54.329 1.00 0.00 91 THR A C 16
ATOM 24388 O O . THR A 1 91 ? -2.759 -2.380 55.244 1.00 0.00 91 THR A O 16
ATOM 24399 N N . HIS A 1 92 ? -4.479 -3.432 54.245 1.00 0.00 92 HIS A N 16
ATOM 24400 C CA . HIS A 1 92 ? -5.456 -3.018 55.245 1.00 0.00 92 HIS A CA 16
ATOM 24401 C C . HIS A 1 92 ? -6.420 -4.156 55.567 1.00 0.00 92 HIS A C 16
ATOM 24402 O O . HIS A 1 92 ? -6.461 -5.166 54.863 1.00 0.00 92 HIS A O 16
ATOM 24416 N N . ILE A 1 93 ? -7.192 -3.987 56.635 1.00 0.00 93 ILE A N 16
ATOM 24417 C CA . ILE A 1 93 ? -8.154 -5.000 57.050 1.00 0.00 93 ILE A CA 16
ATOM 24418 C C . ILE A 1 93 ? -9.486 -4.820 56.329 1.00 0.00 93 ILE A C 16
ATOM 24419 O O . ILE A 1 93 ? -10.224 -3.872 56.595 1.00 0.00 93 ILE A O 16
ATOM 24435 N N . SER A 1 94 ? -9.788 -5.739 55.417 1.00 0.00 94 SER A N 16
ATOM 24436 C CA . SER A 1 94 ? -11.031 -5.681 54.656 1.00 0.00 94 SER A CA 16
ATOM 24437 C C . SER A 1 94 ? -11.199 -6.929 53.795 1.00 0.00 94 SER A C 16
ATOM 24438 O O . SER A 1 94 ? -10.223 -7.590 53.443 1.00 0.00 94 SER A O 16
ATOM 24446 N N . GLY A 1 95 ? -12.446 -7.245 53.459 1.00 0.00 95 GLY A N 16
ATOM 24447 C CA . GLY A 1 95 ? -12.720 -8.413 52.642 1.00 0.00 95 GLY A CA 16
ATOM 24448 C C . GLY A 1 95 ? -12.314 -8.216 51.195 1.00 0.00 95 GLY A C 16
ATOM 24449 O O . GLY A 1 95 ? -11.857 -7.145 50.796 1.00 0.00 95 GLY A O 16
ATOM 24453 N N . PRO A 1 96 ? -12.479 -9.270 50.382 1.00 0.00 96 PRO A N 16
ATOM 24454 C CA . PRO A 1 96 ? -12.131 -9.234 48.958 1.00 0.00 96 PRO A CA 16
ATOM 24455 C C . PRO A 1 96 ? -13.071 -8.342 48.154 1.00 0.00 96 PRO A C 16
ATOM 24456 O O . PRO A 1 96 ? -14.282 -8.564 48.129 1.00 0.00 96 PRO A O 16
ATOM 24467 N N . SER A 1 97 ? -12.506 -7.333 47.498 1.00 0.00 97 SER A N 16
ATOM 24468 C CA . SER A 1 97 ? -13.295 -6.406 46.696 1.00 0.00 97 SER A CA 16
ATOM 24469 C C . SER A 1 97 ? -13.183 -6.740 45.212 1.00 0.00 97 SER A C 16
ATOM 24470 O O . SER A 1 97 ? -12.097 -7.031 44.710 1.00 0.00 97 SER A O 16
ATOM 24478 N N . SER A 1 98 ? -14.313 -6.697 44.514 1.00 0.00 98 SER A N 16
ATOM 24479 C CA . SER A 1 98 ? -14.344 -6.999 43.088 1.00 0.00 98 SER A CA 16
ATOM 24480 C C . SER A 1 98 ? -13.592 -5.937 42.292 1.00 0.00 98 SER A C 16
ATOM 24481 O O . SER A 1 98 ? -13.588 -4.760 42.653 1.00 0.00 98 SER A O 16
ATOM 24489 N N . GLY A 1 99 ? -12.955 -6.361 41.205 1.00 0.00 99 GLY A N 16
ATOM 24490 C CA . GLY A 1 99 ? -12.207 -5.436 40.374 1.00 0.00 99 GLY A CA 16
ATOM 24491 C C . GLY A 1 99 ? -11.329 -6.144 39.361 1.00 0.00 99 GLY A C 16
ATOM 24492 O O . GLY A 1 99 ? -10.322 -5.577 38.941 1.00 0.00 99 GLY A O 16
ATOM 24497 N N . GLY A 1 1 ? 7.309 11.288 22.859 1.00 0.00 1 GLY A N 17
ATOM 24498 C CA . GLY A 1 1 ? 6.311 12.252 22.435 1.00 0.00 1 GLY A CA 17
ATOM 24499 C C . GLY A 1 1 ? 5.399 12.678 23.568 1.00 0.00 1 GLY A C 17
ATOM 24500 O O . GLY A 1 1 ? 5.183 13.871 23.785 1.00 0.00 1 GLY A O 17
ATOM 24504 N N . SER A 1 2 ? 4.859 11.702 24.290 1.00 0.00 2 SER A N 17
ATOM 24505 C CA . SER A 1 2 ? 3.960 11.982 25.403 1.00 0.00 2 SER A CA 17
ATOM 24506 C C . SER A 1 2 ? 2.945 13.057 25.025 1.00 0.00 2 SER A C 17
ATOM 24507 O O . SER A 1 2 ? 2.561 13.882 25.853 1.00 0.00 2 SER A O 17
ATOM 24515 N N . SER A 1 3 ? 2.515 13.039 23.767 1.00 0.00 3 SER A N 17
ATOM 24516 C CA . SER A 1 3 ? 1.548 14.014 23.276 1.00 0.00 3 SER A CA 17
ATOM 24517 C C . SER A 1 3 ? 0.176 13.373 23.095 1.00 0.00 3 SER A C 17
ATOM 24518 O O . SER A 1 3 ? -0.831 14.066 22.950 1.00 0.00 3 SER A O 17
ATOM 24526 N N . GLY A 1 4 ? 0.144 12.044 23.104 1.00 0.00 4 GLY A N 17
ATOM 24527 C CA . GLY A 1 4 ? -1.109 11.331 22.939 1.00 0.00 4 GLY A CA 17
ATOM 24528 C C . GLY A 1 4 ? -0.911 9.923 22.413 1.00 0.00 4 GLY A C 17
ATOM 24529 O O . GLY A 1 4 ? -1.037 9.677 21.214 1.00 0.00 4 GLY A O 17
ATOM 24533 N N . SER A 1 5 ? -0.597 8.996 23.313 1.00 0.00 5 SER A N 17
ATOM 24534 C CA . SER A 1 5 ? -0.375 7.606 22.932 1.00 0.00 5 SER A CA 17
ATOM 24535 C C . SER A 1 5 ? -1.676 6.953 22.476 1.00 0.00 5 SER A C 17
ATOM 24536 O O . SER A 1 5 ? -1.739 6.353 21.403 1.00 0.00 5 SER A O 17
ATOM 24544 N N . SER A 1 6 ? -2.712 7.074 23.299 1.00 0.00 6 SER A N 17
ATOM 24545 C CA . SER A 1 6 ? -4.011 6.493 22.983 1.00 0.00 6 SER A CA 17
ATOM 24546 C C . SER A 1 6 ? -5.133 7.490 23.258 1.00 0.00 6 SER A C 17
ATOM 24547 O O . SER A 1 6 ? -4.888 8.678 23.461 1.00 0.00 6 SER A O 17
ATOM 24555 N N . GLY A 1 7 ? -6.368 6.996 23.262 1.00 0.00 7 GLY A N 17
ATOM 24556 C CA . GLY A 1 7 ? -7.510 7.855 23.512 1.00 0.00 7 GLY A CA 17
ATOM 24557 C C . GLY A 1 7 ? -8.151 7.590 24.860 1.00 0.00 7 GLY A C 17
ATOM 24558 O O . GLY A 1 7 ? -9.375 7.560 24.977 1.00 0.00 7 GLY A O 17
ATOM 24562 N N . MET A 1 8 ? -7.321 7.397 25.880 1.00 0.00 8 MET A N 17
ATOM 24563 C CA . MET A 1 8 ? -7.814 7.133 27.227 1.00 0.00 8 MET A CA 17
ATOM 24564 C C . MET A 1 8 ? -6.668 6.763 28.163 1.00 0.00 8 MET A C 17
ATOM 24565 O O . MET A 1 8 ? -5.688 6.134 27.764 1.00 0.00 8 MET A O 17
ATOM 24579 N N . PRO A 1 9 ? -6.792 7.162 29.437 1.00 0.00 9 PRO A N 17
ATOM 24580 C CA . PRO A 1 9 ? -5.775 6.882 30.456 1.00 0.00 9 PRO A CA 17
ATOM 24581 C C . PRO A 1 9 ? -5.713 5.403 30.822 1.00 0.00 9 PRO A C 17
ATOM 24582 O O . PRO A 1 9 ? -6.671 4.844 31.356 1.00 0.00 9 PRO A O 17
ATOM 24593 N N . THR A 1 10 ? -4.578 4.774 30.532 1.00 0.00 10 THR A N 17
ATOM 24594 C CA . THR A 1 10 ? -4.391 3.360 30.830 1.00 0.00 10 THR A CA 17
ATOM 24595 C C . THR A 1 10 ? -4.678 3.064 32.297 1.00 0.00 10 THR A C 17
ATOM 24596 O O . THR A 1 10 ? -4.557 3.941 33.152 1.00 0.00 10 THR A O 17
ATOM 24607 N N . ASN A 1 11 ? -5.058 1.823 32.583 1.00 0.00 11 ASN A N 17
ATOM 24608 C CA . ASN A 1 11 ? -5.363 1.412 33.949 1.00 0.00 11 ASN A CA 17
ATOM 24609 C C . ASN A 1 11 ? -4.286 0.476 34.488 1.00 0.00 11 ASN A C 17
ATOM 24610 O O . ASN A 1 11 ? -3.544 -0.141 33.722 1.00 0.00 11 ASN A O 17
ATOM 24621 N N . CYS A 1 12 ? -4.205 0.374 35.810 1.00 0.00 12 CYS A N 17
ATOM 24622 C CA . CYS A 1 12 ? -3.220 -0.487 36.453 1.00 0.00 12 CYS A CA 17
ATOM 24623 C C . CYS A 1 12 ? -3.557 -1.959 36.232 1.00 0.00 12 CYS A C 17
ATOM 24624 O O . CYS A 1 12 ? -4.577 -2.451 36.713 1.00 0.00 12 CYS A O 17
ATOM 24631 N N . ALA A 1 13 ? -2.692 -2.655 35.502 1.00 0.00 13 ALA A N 17
ATOM 24632 C CA . ALA A 1 13 ? -2.896 -4.070 35.219 1.00 0.00 13 ALA A CA 17
ATOM 24633 C C . ALA A 1 13 ? -3.086 -4.865 36.506 1.00 0.00 13 ALA A C 17
ATOM 24634 O O . ALA A 1 13 ? -3.597 -5.985 36.485 1.00 0.00 13 ALA A O 17
ATOM 24641 N N . ALA A 1 14 ? -2.670 -4.280 37.625 1.00 0.00 14 ALA A N 17
ATOM 24642 C CA . ALA A 1 14 ? -2.796 -4.934 38.921 1.00 0.00 14 ALA A CA 17
ATOM 24643 C C . ALA A 1 14 ? -4.127 -5.670 39.038 1.00 0.00 14 ALA A C 17
ATOM 24644 O O . ALA A 1 14 ? -5.065 -5.397 38.290 1.00 0.00 14 ALA A O 17
ATOM 24651 N N . ALA A 1 15 ? -4.201 -6.604 39.981 1.00 0.00 15 ALA A N 17
ATOM 24652 C CA . ALA A 1 15 ? -5.417 -7.378 40.196 1.00 0.00 15 ALA A CA 17
ATOM 24653 C C . ALA A 1 15 ? -6.176 -6.878 41.421 1.00 0.00 15 ALA A C 17
ATOM 24654 O O . ALA A 1 15 ? -6.817 -7.657 42.126 1.00 0.00 15 ALA A O 17
ATOM 24661 N N . GLY A 1 16 ? -6.098 -5.574 41.669 1.00 0.00 16 GLY A N 17
ATOM 24662 C CA . GLY A 1 16 ? -6.781 -4.994 42.810 1.00 0.00 16 GLY A CA 17
ATOM 24663 C C . GLY A 1 16 ? -6.154 -3.690 43.260 1.00 0.00 16 GLY A C 17
ATOM 24664 O O . GLY A 1 16 ? -5.855 -3.511 44.441 1.00 0.00 16 GLY A O 17
ATOM 24668 N N . CYS A 1 17 ? -5.951 -2.776 42.317 1.00 0.00 17 CYS A N 17
ATOM 24669 C CA . CYS A 1 17 ? -5.353 -1.482 42.621 1.00 0.00 17 CYS A CA 17
ATOM 24670 C C . CYS A 1 17 ? -6.247 -0.343 42.140 1.00 0.00 17 CYS A C 17
ATOM 24671 O O . CYS A 1 17 ? -7.016 0.226 42.914 1.00 0.00 17 CYS A O 17
ATOM 24678 N N . ALA A 1 18 ? -6.140 -0.016 40.856 1.00 0.00 18 ALA A N 17
ATOM 24679 C CA . ALA A 1 18 ? -6.940 1.052 40.270 1.00 0.00 18 ALA A CA 17
ATOM 24680 C C . ALA A 1 18 ? -6.301 2.415 40.517 1.00 0.00 18 ALA A C 17
ATOM 24681 O O . ALA A 1 18 ? -6.430 2.986 41.600 1.00 0.00 18 ALA A O 17
ATOM 24688 N N . THR A 1 19 ? -5.609 2.931 39.506 1.00 0.00 19 THR A N 17
ATOM 24689 C CA . THR A 1 19 ? -4.948 4.225 39.614 1.00 0.00 19 THR A CA 17
ATOM 24690 C C . THR A 1 19 ? -5.397 5.166 38.501 1.00 0.00 19 THR A C 17
ATOM 24691 O O . THR A 1 19 ? -4.867 6.268 38.354 1.00 0.00 19 THR A O 17
ATOM 24702 N N . THR A 1 20 ? -6.378 4.726 37.720 1.00 0.00 20 THR A N 17
ATOM 24703 C CA . THR A 1 20 ? -6.898 5.529 36.620 1.00 0.00 20 THR A CA 17
ATOM 24704 C C . THR A 1 20 ? -7.174 6.960 37.067 1.00 0.00 20 THR A C 17
ATOM 24705 O O . THR A 1 20 ? -7.933 7.191 38.009 1.00 0.00 20 THR A O 17
ATOM 24716 N N . TYR A 1 21 ? -6.555 7.917 36.386 1.00 0.00 21 TYR A N 17
ATOM 24717 C CA . TYR A 1 21 ? -6.733 9.327 36.714 1.00 0.00 21 TYR A CA 17
ATOM 24718 C C . TYR A 1 21 ? -6.908 9.518 38.218 1.00 0.00 21 TYR A C 17
ATOM 24719 O O . TYR A 1 21 ? -8.028 9.622 38.715 1.00 0.00 21 TYR A O 17
ATOM 24737 N N . ASN A 1 22 ? -5.791 9.564 38.936 1.00 0.00 22 ASN A N 17
ATOM 24738 C CA . ASN A 1 22 ? -5.819 9.742 40.383 1.00 0.00 22 ASN A CA 17
ATOM 24739 C C . ASN A 1 22 ? -5.668 11.215 40.752 1.00 0.00 22 ASN A C 17
ATOM 24740 O O . ASN A 1 22 ? -4.727 11.882 40.322 1.00 0.00 22 ASN A O 17
ATOM 24751 N N . LYS A 1 23 ? -6.602 11.717 41.553 1.00 0.00 23 LYS A N 17
ATOM 24752 C CA . LYS A 1 23 ? -6.574 13.110 41.983 1.00 0.00 23 LYS A CA 17
ATOM 24753 C C . LYS A 1 23 ? -5.261 13.435 42.688 1.00 0.00 23 LYS A C 17
ATOM 24754 O O . LYS A 1 23 ? -4.806 12.685 43.552 1.00 0.00 23 LYS A O 17
ATOM 24773 N N . HIS A 1 24 ? -4.657 14.559 42.315 1.00 0.00 24 HIS A N 17
ATOM 24774 C CA . HIS A 1 24 ? -3.397 14.985 42.914 1.00 0.00 24 HIS A CA 17
ATOM 24775 C C . HIS A 1 24 ? -2.328 13.907 42.753 1.00 0.00 24 HIS A C 17
ATOM 24776 O O . HIS A 1 24 ? -1.495 13.710 43.639 1.00 0.00 24 HIS A O 17
ATOM 24790 N N . ILE A 1 25 ? -2.359 13.214 41.620 1.00 0.00 25 ILE A N 17
ATOM 24791 C CA . ILE A 1 25 ? -1.393 12.158 41.345 1.00 0.00 25 ILE A CA 17
ATOM 24792 C C . ILE A 1 25 ? -0.871 12.249 39.915 1.00 0.00 25 ILE A C 17
ATOM 24793 O O . ILE A 1 25 ? -1.543 12.778 39.032 1.00 0.00 25 ILE A O 17
ATOM 24809 N N . ASN A 1 26 ? 0.331 11.726 39.696 1.00 0.00 26 ASN A N 17
ATOM 24810 C CA . ASN A 1 26 ? 0.943 11.747 38.372 1.00 0.00 26 ASN A CA 17
ATOM 24811 C C . ASN A 1 26 ? 1.763 10.483 38.132 1.00 0.00 26 ASN A C 17
ATOM 24812 O O . ASN A 1 26 ? 2.757 10.505 37.406 1.00 0.00 26 ASN A O 17
ATOM 24823 N N . ILE A 1 27 ? 1.339 9.384 38.746 1.00 0.00 27 ILE A N 17
ATOM 24824 C CA . ILE A 1 27 ? 2.032 8.110 38.598 1.00 0.00 27 ILE A CA 17
ATOM 24825 C C . ILE A 1 27 ? 2.405 7.854 37.141 1.00 0.00 27 ILE A C 17
ATOM 24826 O O . ILE A 1 27 ? 1.608 8.094 36.234 1.00 0.00 27 ILE A O 17
ATOM 24842 N N . SER A 1 28 ? 3.621 7.363 36.925 1.00 0.00 28 SER A N 17
ATOM 24843 C CA . SER A 1 28 ? 4.101 7.075 35.579 1.00 0.00 28 SER A CA 17
ATOM 24844 C C . SER A 1 28 ? 3.487 5.783 35.048 1.00 0.00 28 SER A C 17
ATOM 24845 O O . SER A 1 28 ? 2.706 5.125 35.735 1.00 0.00 28 SER A O 17
ATOM 24853 N N . PHE A 1 29 ? 3.848 5.425 33.820 1.00 0.00 29 PHE A N 17
ATOM 24854 C CA . PHE A 1 29 ? 3.333 4.212 33.195 1.00 0.00 29 PHE A CA 17
ATOM 24855 C C . PHE A 1 29 ? 4.473 3.343 32.672 1.00 0.00 29 PHE A C 17
ATOM 24856 O O . PHE A 1 29 ? 5.066 3.636 31.633 1.00 0.00 29 PHE A O 17
ATOM 24873 N N . HIS A 1 30 ? 4.775 2.273 33.400 1.00 0.00 30 HIS A N 17
ATOM 24874 C CA . HIS A 1 30 ? 5.845 1.361 33.011 1.00 0.00 30 HIS A CA 17
ATOM 24875 C C . HIS A 1 30 ? 5.274 0.083 32.403 1.00 0.00 30 HIS A C 17
ATOM 24876 O O . HIS A 1 30 ? 4.809 -0.803 33.119 1.00 0.00 30 HIS A O 17
ATOM 24890 N N . ARG A 1 31 ? 5.312 -0.003 31.077 1.00 0.00 31 ARG A N 17
ATOM 24891 C CA . ARG A 1 31 ? 4.797 -1.171 30.372 1.00 0.00 31 ARG A CA 17
ATOM 24892 C C . ARG A 1 31 ? 5.460 -2.448 30.880 1.00 0.00 31 ARG A C 17
ATOM 24893 O O . ARG A 1 31 ? 6.435 -2.398 31.630 1.00 0.00 31 ARG A O 17
ATOM 24914 N N . PHE A 1 32 ? 4.924 -3.592 30.467 1.00 0.00 32 PHE A N 17
ATOM 24915 C CA . PHE A 1 32 ? 5.462 -4.882 30.881 1.00 0.00 32 PHE A CA 17
ATOM 24916 C C . PHE A 1 32 ? 6.774 -5.180 30.162 1.00 0.00 32 PHE A C 17
ATOM 24917 O O . PHE A 1 32 ? 7.060 -4.645 29.091 1.00 0.00 32 PHE A O 17
ATOM 24934 N N . PRO A 1 33 ? 7.593 -6.055 30.765 1.00 0.00 33 PRO A N 17
ATOM 24935 C CA . PRO A 1 33 ? 8.889 -6.444 30.201 1.00 0.00 33 PRO A CA 17
ATOM 24936 C C . PRO A 1 33 ? 8.742 -7.297 28.946 1.00 0.00 33 PRO A C 17
ATOM 24937 O O . PRO A 1 33 ? 8.027 -8.300 28.945 1.00 0.00 33 PRO A O 17
ATOM 24948 N N . LEU A 1 34 ? 9.424 -6.894 27.879 1.00 0.00 34 LEU A N 17
ATOM 24949 C CA . LEU A 1 34 ? 9.370 -7.622 26.616 1.00 0.00 34 LEU A CA 17
ATOM 24950 C C . LEU A 1 34 ? 10.159 -8.925 26.705 1.00 0.00 34 LEU A C 17
ATOM 24951 O O . LEU A 1 34 ? 10.269 -9.663 25.726 1.00 0.00 34 LEU A O 17
ATOM 24967 N N . ASP A 1 35 ? 10.704 -9.201 27.884 1.00 0.00 35 ASP A N 17
ATOM 24968 C CA . ASP A 1 35 ? 11.481 -10.416 28.102 1.00 0.00 35 ASP A CA 17
ATOM 24969 C C . ASP A 1 35 ? 10.617 -11.509 28.724 1.00 0.00 35 ASP A C 17
ATOM 24970 O O . ASP A 1 35 ? 9.770 -11.253 29.580 1.00 0.00 35 ASP A O 17
ATOM 24979 N N . PRO A 1 36 ? 10.834 -12.757 28.283 1.00 0.00 36 PRO A N 17
ATOM 24980 C CA . PRO A 1 36 ? 10.084 -13.914 28.782 1.00 0.00 36 PRO A CA 17
ATOM 24981 C C . PRO A 1 36 ? 10.440 -14.256 30.225 1.00 0.00 36 PRO A C 17
ATOM 24982 O O . PRO A 1 36 ? 9.712 -14.985 30.898 1.00 0.00 36 PRO A O 17
ATOM 24993 N N . LYS A 1 37 ? 11.564 -13.726 30.694 1.00 0.00 37 LYS A N 17
ATOM 24994 C CA . LYS A 1 37 ? 12.016 -13.973 32.058 1.00 0.00 37 LYS A CA 17
ATOM 24995 C C . LYS A 1 37 ? 11.196 -13.165 33.058 1.00 0.00 37 LYS A C 17
ATOM 24996 O O . LYS A 1 37 ? 10.824 -13.667 34.119 1.00 0.00 37 LYS A O 17
ATOM 25015 N N . ARG A 1 38 ? 10.917 -11.912 32.713 1.00 0.00 38 ARG A N 17
ATOM 25016 C CA . ARG A 1 38 ? 10.141 -11.035 33.581 1.00 0.00 38 ARG A CA 17
ATOM 25017 C C . ARG A 1 38 ? 8.659 -11.083 33.218 1.00 0.00 38 ARG A C 17
ATOM 25018 O O . ARG A 1 38 ? 7.795 -11.104 34.094 1.00 0.00 38 ARG A O 17
ATOM 25039 N N . ARG A 1 39 ? 8.374 -11.100 31.920 1.00 0.00 39 ARG A N 17
ATOM 25040 C CA . ARG A 1 39 ? 6.998 -11.144 31.440 1.00 0.00 39 ARG A CA 17
ATOM 25041 C C . ARG A 1 39 ? 6.143 -12.048 32.324 1.00 0.00 39 ARG A C 17
ATOM 25042 O O . ARG A 1 39 ? 4.969 -11.767 32.567 1.00 0.00 39 ARG A O 17
ATOM 25063 N N . LYS A 1 40 ? 6.739 -13.135 32.801 1.00 0.00 40 LYS A N 17
ATOM 25064 C CA . LYS A 1 40 ? 6.034 -14.081 33.658 1.00 0.00 40 LYS A CA 17
ATOM 25065 C C . LYS A 1 40 ? 5.963 -13.567 35.093 1.00 0.00 40 LYS A C 17
ATOM 25066 O O . LYS A 1 40 ? 4.911 -13.620 35.729 1.00 0.00 40 LYS A O 17
ATOM 25085 N N . GLU A 1 41 ? 7.089 -13.069 35.595 1.00 0.00 41 GLU A N 17
ATOM 25086 C CA . GLU A 1 41 ? 7.152 -12.545 36.954 1.00 0.00 41 GLU A CA 17
ATOM 25087 C C . GLU A 1 41 ? 6.116 -11.444 37.162 1.00 0.00 41 GLU A C 17
ATOM 25088 O O . GLU A 1 41 ? 5.311 -11.503 38.092 1.00 0.00 41 GLU A O 17
ATOM 25100 N N . TRP A 1 42 ? 6.143 -10.442 36.290 1.00 0.00 42 TRP A N 17
ATOM 25101 C CA . TRP A 1 42 ? 5.206 -9.328 36.378 1.00 0.00 42 TRP A CA 17
ATOM 25102 C C . TRP A 1 42 ? 3.772 -9.830 36.498 1.00 0.00 42 TRP A C 17
ATOM 25103 O O . TRP A 1 42 ? 3.075 -9.522 37.465 1.00 0.00 42 TRP A O 17
ATOM 25124 N N . VAL A 1 43 ? 3.336 -10.606 35.511 1.00 0.00 43 VAL A N 17
ATOM 25125 C CA . VAL A 1 43 ? 1.984 -11.152 35.507 1.00 0.00 43 VAL A CA 17
ATOM 25126 C C . VAL A 1 43 ? 1.749 -12.044 36.721 1.00 0.00 43 VAL A C 17
ATOM 25127 O O . VAL A 1 43 ? 0.607 -12.293 37.108 1.00 0.00 43 VAL A O 17
ATOM 25140 N N . ARG A 1 44 ? 2.836 -12.520 37.318 1.00 0.00 44 ARG A N 17
ATOM 25141 C CA . ARG A 1 44 ? 2.747 -13.385 38.489 1.00 0.00 44 ARG A CA 17
ATOM 25142 C C . ARG A 1 44 ? 2.669 -12.559 39.770 1.00 0.00 44 ARG A C 17
ATOM 25143 O O . ARG A 1 44 ? 2.228 -13.049 40.811 1.00 0.00 44 ARG A O 17
ATOM 25164 N N . LEU A 1 45 ? 3.099 -11.305 39.687 1.00 0.00 45 LEU A N 17
ATOM 25165 C CA . LEU A 1 45 ? 3.077 -10.411 40.839 1.00 0.00 45 LEU A CA 17
ATOM 25166 C C . LEU A 1 45 ? 1.733 -9.700 40.952 1.00 0.00 45 LEU A C 17
ATOM 25167 O O . LEU A 1 45 ? 1.186 -9.554 42.045 1.00 0.00 45 LEU A O 17
ATOM 25183 N N . VAL A 1 46 ? 1.204 -9.260 39.814 1.00 0.00 46 VAL A N 17
ATOM 25184 C CA . VAL A 1 46 ? -0.079 -8.568 39.784 1.00 0.00 46 VAL A CA 17
ATOM 25185 C C . VAL A 1 46 ? -1.143 -9.349 40.546 1.00 0.00 46 VAL A C 17
ATOM 25186 O O . VAL A 1 46 ? -2.032 -8.765 41.166 1.00 0.00 46 VAL A O 17
ATOM 25199 N N . ARG A 1 47 ? -1.046 -10.674 40.496 1.00 0.00 47 ARG A N 17
ATOM 25200 C CA . ARG A 1 47 ? -2.002 -11.537 41.180 1.00 0.00 47 ARG A CA 17
ATOM 25201 C C . ARG A 1 47 ? -3.327 -11.586 40.426 1.00 0.00 47 ARG A C 17
ATOM 25202 O O . ARG A 1 47 ? -4.386 -11.780 41.024 1.00 0.00 47 ARG A O 17
ATOM 25223 N N . ARG A 1 48 ? -3.261 -11.408 39.111 1.00 0.00 48 ARG A N 17
ATOM 25224 C CA . ARG A 1 48 ? -4.455 -11.431 38.276 1.00 0.00 48 ARG A CA 17
ATOM 25225 C C . ARG A 1 48 ? -4.971 -12.857 38.102 1.00 0.00 48 ARG A C 17
ATOM 25226 O O . ARG A 1 48 ? -4.766 -13.712 38.964 1.00 0.00 48 ARG A O 17
ATOM 25247 N N . LYS A 1 49 ? -5.641 -13.106 36.982 1.00 0.00 49 LYS A N 17
ATOM 25248 C CA . LYS A 1 49 ? -6.185 -14.427 36.694 1.00 0.00 49 LYS A CA 17
ATOM 25249 C C . LYS A 1 49 ? -5.821 -14.869 35.280 1.00 0.00 49 LYS A C 17
ATOM 25250 O O . LYS A 1 49 ? -6.622 -14.744 34.355 1.00 0.00 49 LYS A O 17
ATOM 25269 N N . ASN A 1 50 ? -4.608 -15.388 35.121 1.00 0.00 50 ASN A N 17
ATOM 25270 C CA . ASN A 1 50 ? -4.138 -15.850 33.820 1.00 0.00 50 ASN A CA 17
ATOM 25271 C C . ASN A 1 50 ? -4.333 -14.773 32.758 1.00 0.00 50 ASN A C 17
ATOM 25272 O O . ASN A 1 50 ? -4.826 -15.046 31.663 1.00 0.00 50 ASN A O 17
ATOM 25283 N N . PHE A 1 51 ? -3.941 -13.546 33.088 1.00 0.00 51 PHE A N 17
ATOM 25284 C CA . PHE A 1 51 ? -4.073 -12.427 32.163 1.00 0.00 51 PHE A CA 17
ATOM 25285 C C . PHE A 1 51 ? -2.766 -12.185 31.412 1.00 0.00 51 PHE A C 17
ATOM 25286 O O . PHE A 1 51 ? -1.732 -12.765 31.742 1.00 0.00 51 PHE A O 17
ATOM 25303 N N . VAL A 1 52 ? -2.823 -11.325 30.400 1.00 0.00 52 VAL A N 17
ATOM 25304 C CA . VAL A 1 52 ? -1.645 -11.006 29.602 1.00 0.00 52 VAL A CA 17
ATOM 25305 C C . VAL A 1 52 ? -1.780 -9.635 28.948 1.00 0.00 52 VAL A C 17
ATOM 25306 O O . VAL A 1 52 ? -2.868 -9.209 28.561 1.00 0.00 52 VAL A O 17
ATOM 25319 N N . PRO A 1 53 ? -0.648 -8.927 28.821 1.00 0.00 53 PRO A N 17
ATOM 25320 C CA . PRO A 1 53 ? -0.613 -7.594 28.213 1.00 0.00 53 PRO A CA 17
ATOM 25321 C C . PRO A 1 53 ? -0.871 -7.634 26.711 1.00 0.00 53 PRO A C 17
ATOM 25322 O O . PRO A 1 53 ? -0.370 -8.512 26.009 1.00 0.00 53 PRO A O 17
ATOM 25333 N N . GLY A 1 54 ? -1.656 -6.678 26.224 1.00 0.00 54 GLY A N 17
ATOM 25334 C CA . GLY A 1 54 ? -1.967 -6.623 24.808 1.00 0.00 54 GLY A CA 17
ATOM 25335 C C . GLY A 1 54 ? -1.410 -5.382 24.140 1.00 0.00 54 GLY A C 17
ATOM 25336 O O . GLY A 1 54 ? -0.425 -5.452 23.405 1.00 0.00 54 GLY A O 17
ATOM 25340 N N . LYS A 1 55 ? -2.043 -4.242 24.392 1.00 0.00 55 LYS A N 17
ATOM 25341 C CA . LYS A 1 55 ? -1.606 -2.978 23.810 1.00 0.00 55 LYS A CA 17
ATOM 25342 C C . LYS A 1 55 ? -1.512 -1.892 24.877 1.00 0.00 55 LYS A C 17
ATOM 25343 O O . LYS A 1 55 ? -0.530 -1.151 24.937 1.00 0.00 55 LYS A O 17
ATOM 25362 N N . HIS A 1 56 ? -2.538 -1.802 25.717 1.00 0.00 56 HIS A N 17
ATOM 25363 C CA . HIS A 1 56 ? -2.569 -0.807 26.783 1.00 0.00 56 HIS A CA 17
ATOM 25364 C C . HIS A 1 56 ? -2.433 -1.470 28.150 1.00 0.00 56 HIS A C 17
ATOM 25365 O O . HIS A 1 56 ? -3.290 -1.308 29.019 1.00 0.00 56 HIS A O 17
ATOM 25379 N N . THR A 1 57 ? -1.350 -2.219 28.334 1.00 0.00 57 THR A N 17
ATOM 25380 C CA . THR A 1 57 ? -1.103 -2.909 29.593 1.00 0.00 57 THR A CA 17
ATOM 25381 C C . THR A 1 57 ? 0.112 -2.329 30.308 1.00 0.00 57 THR A C 17
ATOM 25382 O O . THR A 1 57 ? 1.228 -2.366 29.788 1.00 0.00 57 THR A O 17
ATOM 25393 N N . PHE A 1 58 ? -0.111 -1.793 31.504 1.00 0.00 58 PHE A N 17
ATOM 25394 C CA . PHE A 1 58 ? 0.967 -1.204 32.291 1.00 0.00 58 PHE A CA 17
ATOM 25395 C C . PHE A 1 58 ? 0.702 -1.370 33.784 1.00 0.00 58 PHE A C 17
ATOM 25396 O O . PHE A 1 58 ? -0.364 -1.833 34.190 1.00 0.00 58 PHE A O 17
ATOM 25413 N N . LEU A 1 59 ? 1.681 -0.988 34.598 1.00 0.00 59 LEU A N 17
ATOM 25414 C CA . LEU A 1 59 ? 1.556 -1.094 36.048 1.00 0.00 59 LEU A CA 17
ATOM 25415 C C . LEU A 1 59 ? 2.149 0.130 36.736 1.00 0.00 59 LEU A C 17
ATOM 25416 O O . LEU A 1 59 ? 3.273 0.538 36.442 1.00 0.00 59 LEU A O 17
ATOM 25432 N N . CYS A 1 60 ? 1.387 0.713 37.656 1.00 0.00 60 CYS A N 17
ATOM 25433 C CA . CYS A 1 60 ? 1.837 1.890 38.389 1.00 0.00 60 CYS A CA 17
ATOM 25434 C C . CYS A 1 60 ? 3.313 1.771 38.757 1.00 0.00 60 CYS A C 17
ATOM 25435 O O . CYS A 1 60 ? 3.876 0.676 38.762 1.00 0.00 60 CYS A O 17
ATOM 25442 N N . SER A 1 61 ? 3.934 2.905 39.064 1.00 0.00 61 SER A N 17
ATOM 25443 C CA . SER A 1 61 ? 5.346 2.929 39.430 1.00 0.00 61 SER A CA 17
ATOM 25444 C C . SER A 1 61 ? 5.518 2.783 40.939 1.00 0.00 61 SER A C 17
ATOM 25445 O O . SER A 1 61 ? 6.437 2.111 41.409 1.00 0.00 61 SER A O 17
ATOM 25453 N N . LYS A 1 62 ? 4.628 3.418 41.694 1.00 0.00 62 LYS A N 17
ATOM 25454 C CA . LYS A 1 62 ? 4.679 3.360 43.150 1.00 0.00 62 LYS A CA 17
ATOM 25455 C C . LYS A 1 62 ? 5.177 1.998 43.623 1.00 0.00 62 LYS A C 17
ATOM 25456 O O . LYS A 1 62 ? 6.118 1.910 44.413 1.00 0.00 62 LYS A O 17
ATOM 25475 N N . HIS A 1 63 ? 4.542 0.938 43.134 1.00 0.00 63 HIS A N 17
ATOM 25476 C CA . HIS A 1 63 ? 4.923 -0.420 43.506 1.00 0.00 63 HIS A CA 17
ATOM 25477 C C . HIS A 1 63 ? 6.429 -0.619 43.369 1.00 0.00 63 HIS A C 17
ATOM 25478 O O . HIS A 1 63 ? 7.118 -0.917 44.345 1.00 0.00 63 HIS A O 17
ATOM 25492 N N . PHE A 1 64 ? 6.936 -0.451 42.152 1.00 0.00 64 PHE A N 17
ATOM 25493 C CA . PHE A 1 64 ? 8.360 -0.614 41.887 1.00 0.00 64 PHE A CA 17
ATOM 25494 C C . PHE A 1 64 ? 9.185 0.337 42.750 1.00 0.00 64 PHE A C 17
ATOM 25495 O O . PHE A 1 64 ? 8.753 1.448 43.054 1.00 0.00 64 PHE A O 17
ATOM 25512 N N . GLU A 1 65 ? 10.375 -0.110 43.140 1.00 0.00 65 GLU A N 17
ATOM 25513 C CA . GLU A 1 65 ? 11.260 0.701 43.968 1.00 0.00 65 GLU A CA 17
ATOM 25514 C C . GLU A 1 65 ? 12.260 1.469 43.108 1.00 0.00 65 GLU A C 17
ATOM 25515 O O . GLU A 1 65 ? 12.140 1.507 41.884 1.00 0.00 65 GLU A O 17
ATOM 25527 N N . ALA A 1 66 ? 13.245 2.079 43.758 1.00 0.00 66 ALA A N 17
ATOM 25528 C CA . ALA A 1 66 ? 14.266 2.844 43.053 1.00 0.00 66 ALA A CA 17
ATOM 25529 C C . ALA A 1 66 ? 15.285 1.922 42.392 1.00 0.00 66 ALA A C 17
ATOM 25530 O O . ALA A 1 66 ? 15.987 2.322 41.463 1.00 0.00 66 ALA A O 17
ATOM 25537 N N . SER A 1 67 ? 15.361 0.687 42.877 1.00 0.00 67 SER A N 17
ATOM 25538 C CA . SER A 1 67 ? 16.297 -0.291 42.335 1.00 0.00 67 SER A CA 17
ATOM 25539 C C . SER A 1 67 ? 15.750 -0.917 41.056 1.00 0.00 67 SER A C 17
ATOM 25540 O O . SER A 1 67 ? 16.398 -1.765 40.441 1.00 0.00 67 SER A O 17
ATOM 25548 N N . CYS A 1 68 ? 14.555 -0.492 40.661 1.00 0.00 68 CYS A N 17
ATOM 25549 C CA . CYS A 1 68 ? 13.919 -1.010 39.455 1.00 0.00 68 CYS A CA 17
ATOM 25550 C C . CYS A 1 68 ? 13.901 0.045 38.354 1.00 0.00 68 CYS A C 17
ATOM 25551 O O . CYS A 1 68 ? 13.572 -0.249 37.204 1.00 0.00 68 CYS A O 17
ATOM 25559 N N . PHE A 1 69 ? 14.254 1.274 38.714 1.00 0.00 69 PHE A N 17
ATOM 25560 C CA . PHE A 1 69 ? 14.275 2.374 37.757 1.00 0.00 69 PHE A CA 17
ATOM 25561 C C . PHE A 1 69 ? 15.708 2.752 37.394 1.00 0.00 69 PHE A C 17
ATOM 25562 O O . PHE A 1 69 ? 16.663 2.229 37.968 1.00 0.00 69 PHE A O 17
ATOM 25579 N N . ASP A 1 70 ? 15.849 3.663 36.437 1.00 0.00 70 ASP A N 17
ATOM 25580 C CA . ASP A 1 70 ? 17.165 4.112 35.997 1.00 0.00 70 ASP A CA 17
ATOM 25581 C C . ASP A 1 70 ? 17.347 5.603 36.264 1.00 0.00 70 ASP A C 17
ATOM 25582 O O . ASP A 1 70 ? 17.168 6.431 35.370 1.00 0.00 70 ASP A O 17
ATOM 25591 N N . LEU A 1 71 ? 17.704 5.938 37.499 1.00 0.00 71 LEU A N 17
ATOM 25592 C CA . LEU A 1 71 ? 17.910 7.330 37.885 1.00 0.00 71 LEU A CA 17
ATOM 25593 C C . LEU A 1 71 ? 19.350 7.759 37.626 1.00 0.00 71 LEU A C 17
ATOM 25594 O O . LEU A 1 71 ? 19.601 8.739 36.923 1.00 0.00 71 LEU A O 17
ATOM 25610 N N . THR A 1 72 ? 20.295 7.017 38.196 1.00 0.00 72 THR A N 17
ATOM 25611 C CA . THR A 1 72 ? 21.711 7.320 38.026 1.00 0.00 72 THR A CA 17
ATOM 25612 C C . THR A 1 72 ? 22.095 7.345 36.551 1.00 0.00 72 THR A C 17
ATOM 25613 O O . THR A 1 72 ? 22.642 6.376 36.026 1.00 0.00 72 THR A O 17
ATOM 25624 N N . GLY A 1 73 ? 21.804 8.460 35.887 1.00 0.00 73 GLY A N 17
ATOM 25625 C CA . GLY A 1 73 ? 22.127 8.589 34.478 1.00 0.00 73 GLY A CA 17
ATOM 25626 C C . GLY A 1 73 ? 21.034 9.290 33.695 1.00 0.00 73 GLY A C 17
ATOM 25627 O O . GLY A 1 73 ? 21.312 9.992 32.723 1.00 0.00 73 GLY A O 17
ATOM 25631 N N . GLN A 1 74 ? 19.789 9.097 34.118 1.00 0.00 74 GLN A N 17
ATOM 25632 C CA . GLN A 1 74 ? 18.651 9.715 33.447 1.00 0.00 74 GLN A CA 17
ATOM 25633 C C . GLN A 1 74 ? 17.407 9.664 34.328 1.00 0.00 74 GLN A C 17
ATOM 25634 O O . GLN A 1 74 ? 17.426 9.087 35.416 1.00 0.00 74 GLN A O 17
ATOM 25648 N N . THR A 1 75 ? 16.325 10.273 33.852 1.00 0.00 75 THR A N 17
ATOM 25649 C CA . THR A 1 75 ? 15.073 10.300 34.596 1.00 0.00 75 THR A CA 17
ATOM 25650 C C . THR A 1 75 ? 14.692 8.905 35.081 1.00 0.00 75 THR A C 17
ATOM 25651 O O . THR A 1 75 ? 15.243 7.906 34.620 1.00 0.00 75 THR A O 17
ATOM 25662 N N . ARG A 1 76 ? 13.746 8.846 36.012 1.00 0.00 76 ARG A N 17
ATOM 25663 C CA . ARG A 1 76 ? 13.292 7.573 36.559 1.00 0.00 76 ARG A CA 17
ATOM 25664 C C . ARG A 1 76 ? 12.647 6.714 35.475 1.00 0.00 76 ARG A C 17
ATOM 25665 O O . ARG A 1 76 ? 11.519 6.970 35.056 1.00 0.00 76 ARG A O 17
ATOM 25686 N N . ARG A 1 77 ? 13.373 5.695 35.026 1.00 0.00 77 ARG A N 17
ATOM 25687 C CA . ARG A 1 77 ? 12.873 4.799 33.990 1.00 0.00 77 ARG A CA 17
ATOM 25688 C C . ARG A 1 77 ? 12.955 3.344 34.442 1.00 0.00 77 ARG A C 17
ATOM 25689 O O . ARG A 1 77 ? 14.019 2.865 34.838 1.00 0.00 77 ARG A O 17
ATOM 25710 N N . LEU A 1 78 ? 11.826 2.647 34.382 1.00 0.00 78 LEU A N 17
ATOM 25711 C CA . LEU A 1 78 ? 11.770 1.246 34.786 1.00 0.00 78 LEU A CA 17
ATOM 25712 C C . LEU A 1 78 ? 12.580 0.372 33.834 1.00 0.00 78 LEU A C 17
ATOM 25713 O O . LEU A 1 78 ? 12.232 0.222 32.663 1.00 0.00 78 LEU A O 17
ATOM 25729 N N . LYS A 1 79 ? 13.661 -0.206 34.346 1.00 0.00 79 LYS A N 17
ATOM 25730 C CA . LYS A 1 79 ? 14.520 -1.069 33.543 1.00 0.00 79 LYS A CA 17
ATOM 25731 C C . LYS A 1 79 ? 13.739 -2.263 33.003 1.00 0.00 79 LYS A C 17
ATOM 25732 O O . LYS A 1 79 ? 13.021 -2.933 33.744 1.00 0.00 79 LYS A O 17
ATOM 25751 N N . MET A 1 80 ? 13.887 -2.524 31.708 1.00 0.00 80 MET A N 17
ATOM 25752 C CA . MET A 1 80 ? 13.197 -3.640 31.071 1.00 0.00 80 MET A CA 17
ATOM 25753 C C . MET A 1 80 ? 13.469 -4.944 31.814 1.00 0.00 80 MET A C 17
ATOM 25754 O O . MET A 1 80 ? 12.706 -5.904 31.703 1.00 0.00 80 MET A O 17
ATOM 25768 N N . ASP A 1 81 ? 14.561 -4.971 32.570 1.00 0.00 81 ASP A N 17
ATOM 25769 C CA . ASP A 1 81 ? 14.933 -6.158 33.332 1.00 0.00 81 ASP A CA 17
ATOM 25770 C C . ASP A 1 81 ? 14.640 -5.964 34.817 1.00 0.00 81 ASP A C 17
ATOM 25771 O O . ASP A 1 81 ? 15.375 -6.454 35.674 1.00 0.00 81 ASP A O 17
ATOM 25780 N N . ALA A 1 82 ? 13.562 -5.246 35.113 1.00 0.00 82 ALA A N 17
ATOM 25781 C CA . ALA A 1 82 ? 13.171 -4.988 36.494 1.00 0.00 82 ALA A CA 17
ATOM 25782 C C . ALA A 1 82 ? 11.747 -5.465 36.759 1.00 0.00 82 ALA A C 17
ATOM 25783 O O . ALA A 1 82 ? 10.867 -5.327 35.909 1.00 0.00 82 ALA A O 17
ATOM 25790 N N . VAL A 1 83 ? 11.527 -6.026 37.944 1.00 0.00 83 VAL A N 17
ATOM 25791 C CA . VAL A 1 83 ? 10.209 -6.522 38.321 1.00 0.00 83 VAL A CA 17
ATOM 25792 C C . VAL A 1 83 ? 9.691 -5.814 39.568 1.00 0.00 83 VAL A C 17
ATOM 25793 O O . VAL A 1 83 ? 10.458 -5.370 40.423 1.00 0.00 83 VAL A O 17
ATOM 25806 N N . PRO A 1 84 ? 8.359 -5.705 39.677 1.00 0.00 84 PRO A N 17
ATOM 25807 C CA . PRO A 1 84 ? 7.708 -5.053 40.817 1.00 0.00 84 PRO A CA 17
ATOM 25808 C C . PRO A 1 84 ? 7.845 -5.861 42.103 1.00 0.00 84 PRO A C 17
ATOM 25809 O O . PRO A 1 84 ? 7.026 -6.734 42.391 1.00 0.00 84 PRO A O 17
ATOM 25820 N N . THR A 1 85 ? 8.886 -5.564 42.875 1.00 0.00 85 THR A N 17
ATOM 25821 C CA . THR A 1 85 ? 9.131 -6.263 44.130 1.00 0.00 85 THR A CA 17
ATOM 25822 C C . THR A 1 85 ? 8.155 -5.810 45.211 1.00 0.00 85 THR A C 17
ATOM 25823 O O . THR A 1 85 ? 8.261 -6.221 46.367 1.00 0.00 85 THR A O 17
ATOM 25834 N N . ILE A 1 86 ? 7.206 -4.963 44.827 1.00 0.00 86 ILE A N 17
ATOM 25835 C CA . ILE A 1 86 ? 6.211 -4.457 45.764 1.00 0.00 86 ILE A CA 17
ATOM 25836 C C . ILE A 1 86 ? 4.810 -4.519 45.164 1.00 0.00 86 ILE A C 17
ATOM 25837 O O . ILE A 1 86 ? 4.637 -4.406 43.950 1.00 0.00 86 ILE A O 17
ATOM 25853 N N . PHE A 1 87 ? 3.812 -4.698 46.023 1.00 0.00 87 PHE A N 17
ATOM 25854 C CA . PHE A 1 87 ? 2.425 -4.774 45.579 1.00 0.00 87 PHE A CA 17
ATOM 25855 C C . PHE A 1 87 ? 1.467 -4.586 46.752 1.00 0.00 87 PHE A C 17
ATOM 25856 O O . PHE A 1 87 ? 0.744 -3.592 46.822 1.00 0.00 87 PHE A O 17
ATOM 25873 N N . ASP A 1 88 ? 1.468 -5.546 47.669 1.00 0.00 88 ASP A N 17
ATOM 25874 C CA . ASP A 1 88 ? 0.600 -5.487 48.839 1.00 0.00 88 ASP A CA 17
ATOM 25875 C C . ASP A 1 88 ? 1.235 -6.209 50.024 1.00 0.00 88 ASP A C 17
ATOM 25876 O O . ASP A 1 88 ? 1.250 -5.695 51.142 1.00 0.00 88 ASP A O 17
ATOM 25885 N N . PHE A 1 89 ? 1.757 -7.405 49.771 1.00 0.00 89 PHE A N 17
ATOM 25886 C CA . PHE A 1 89 ? 2.391 -8.199 50.816 1.00 0.00 89 PHE A CA 17
ATOM 25887 C C . PHE A 1 89 ? 3.368 -9.207 50.217 1.00 0.00 89 PHE A C 17
ATOM 25888 O O . PHE A 1 89 ? 3.479 -9.329 48.996 1.00 0.00 89 PHE A O 17
ATOM 25905 N N . CYS A 1 90 ? 4.072 -9.926 51.083 1.00 0.00 90 CYS A N 17
ATOM 25906 C CA . CYS A 1 90 ? 5.041 -10.923 50.641 1.00 0.00 90 CYS A CA 17
ATOM 25907 C C . CYS A 1 90 ? 6.174 -10.269 49.856 1.00 0.00 90 CYS A C 17
ATOM 25908 O O . CYS A 1 90 ? 5.952 -9.683 48.796 1.00 0.00 90 CYS A O 17
ATOM 25916 N N . THR A 1 91 ? 7.389 -10.373 50.384 1.00 0.00 91 THR A N 17
ATOM 25917 C CA . THR A 1 91 ? 8.557 -9.791 49.735 1.00 0.00 91 THR A CA 17
ATOM 25918 C C . THR A 1 91 ? 9.738 -10.753 49.762 1.00 0.00 91 THR A C 17
ATOM 25919 O O . THR A 1 91 ? 10.117 -11.315 48.733 1.00 0.00 91 THR A O 17
ATOM 25930 N N . HIS A 1 92 ? 10.317 -10.941 50.943 1.00 0.00 92 HIS A N 17
ATOM 25931 C CA . HIS A 1 92 ? 11.456 -11.838 51.103 1.00 0.00 92 HIS A CA 17
ATOM 25932 C C . HIS A 1 92 ? 11.514 -12.395 52.522 1.00 0.00 92 HIS A C 17
ATOM 25933 O O . HIS A 1 92 ? 11.955 -11.715 53.449 1.00 0.00 92 HIS A O 17
ATOM 25947 N N . ILE A 1 93 ? 11.064 -13.635 52.684 1.00 0.00 93 ILE A N 17
ATOM 25948 C CA . ILE A 1 93 ? 11.065 -14.283 53.990 1.00 0.00 93 ILE A CA 17
ATOM 25949 C C . ILE A 1 93 ? 12.268 -15.208 54.144 1.00 0.00 93 ILE A C 17
ATOM 25950 O O . ILE A 1 93 ? 12.121 -16.383 54.479 1.00 0.00 93 ILE A O 17
ATOM 25966 N N . SER A 1 94 ? 13.457 -14.669 53.899 1.00 0.00 94 SER A N 17
ATOM 25967 C CA . SER A 1 94 ? 14.686 -15.446 54.008 1.00 0.00 94 SER A CA 17
ATOM 25968 C C . SER A 1 94 ? 14.635 -16.673 53.102 1.00 0.00 94 SER A C 17
ATOM 25969 O O . SER A 1 94 ? 14.309 -17.773 53.545 1.00 0.00 94 SER A O 17
ATOM 25977 N N . GLY A 1 95 ? 14.962 -16.474 51.828 1.00 0.00 95 GLY A N 17
ATOM 25978 C CA . GLY A 1 95 ? 14.947 -17.572 50.879 1.00 0.00 95 GLY A CA 17
ATOM 25979 C C . GLY A 1 95 ? 15.837 -17.312 49.680 1.00 0.00 95 GLY A C 17
ATOM 25980 O O . GLY A 1 95 ? 15.419 -17.445 48.529 1.00 0.00 95 GLY A O 17
ATOM 25984 N N . PRO A 1 96 ? 17.096 -16.932 49.943 1.00 0.00 96 PRO A N 17
ATOM 25985 C CA . PRO A 1 96 ? 18.073 -16.644 48.889 1.00 0.00 96 PRO A CA 17
ATOM 25986 C C . PRO A 1 96 ? 18.506 -17.900 48.141 1.00 0.00 96 PRO A C 17
ATOM 25987 O O . PRO A 1 96 ? 19.294 -17.833 47.199 1.00 0.00 96 PRO A O 17
ATOM 25998 N N . SER A 1 97 ? 17.984 -19.046 48.568 1.00 0.00 97 SER A N 17
ATOM 25999 C CA . SER A 1 97 ? 18.320 -20.319 47.940 1.00 0.00 97 SER A CA 17
ATOM 26000 C C . SER A 1 97 ? 17.375 -20.619 46.780 1.00 0.00 97 SER A C 17
ATOM 26001 O O . SER A 1 97 ? 17.683 -20.332 45.624 1.00 0.00 97 SER A O 17
ATOM 26009 N N . SER A 1 98 ? 16.221 -21.198 47.099 1.00 0.00 98 SER A N 17
ATOM 26010 C CA . SER A 1 98 ? 15.232 -21.540 46.085 1.00 0.00 98 SER A CA 17
ATOM 26011 C C . SER A 1 98 ? 13.986 -20.671 46.226 1.00 0.00 98 SER A C 17
ATOM 26012 O O . SER A 1 98 ? 13.713 -20.127 47.294 1.00 0.00 98 SER A O 17
ATOM 26020 N N . GLY A 1 99 ? 13.233 -20.546 45.137 1.00 0.00 99 GLY A N 17
ATOM 26021 C CA . GLY A 1 99 ? 12.025 -19.742 45.159 1.00 0.00 99 GLY A CA 17
ATOM 26022 C C . GLY A 1 99 ? 11.143 -19.988 43.951 1.00 0.00 99 GLY A C 17
ATOM 26023 O O . GLY A 1 99 ? 11.643 -19.960 42.828 1.00 0.00 99 GLY A O 17
ATOM 26028 N N . GLY A 1 1 ? 3.183 19.135 28.009 1.00 0.00 1 GLY A N 18
ATOM 26029 C CA . GLY A 1 1 ? 3.624 18.118 27.072 1.00 0.00 1 GLY A CA 18
ATOM 26030 C C . GLY A 1 1 ? 3.281 18.464 25.636 1.00 0.00 1 GLY A C 18
ATOM 26031 O O . GLY A 1 1 ? 2.116 18.685 25.306 1.00 0.00 1 GLY A O 18
ATOM 26035 N N . SER A 1 2 ? 4.298 18.512 24.781 1.00 0.00 2 SER A N 18
ATOM 26036 C CA . SER A 1 2 ? 4.099 18.840 23.375 1.00 0.00 2 SER A CA 18
ATOM 26037 C C . SER A 1 2 ? 3.561 17.635 22.608 1.00 0.00 2 SER A C 18
ATOM 26038 O O . SER A 1 2 ? 2.795 17.783 21.655 1.00 0.00 2 SER A O 18
ATOM 26046 N N . SER A 1 3 ? 3.969 16.442 23.030 1.00 0.00 3 SER A N 18
ATOM 26047 C CA . SER A 1 3 ? 3.533 15.211 22.381 1.00 0.00 3 SER A CA 18
ATOM 26048 C C . SER A 1 3 ? 2.503 14.482 23.238 1.00 0.00 3 SER A C 18
ATOM 26049 O O . SER A 1 3 ? 2.809 14.018 24.336 1.00 0.00 3 SER A O 18
ATOM 26057 N N . GLY A 1 4 ? 1.279 14.384 22.728 1.00 0.00 4 GLY A N 18
ATOM 26058 C CA . GLY A 1 4 ? 0.222 13.710 23.458 1.00 0.00 4 GLY A CA 18
ATOM 26059 C C . GLY A 1 4 ? -0.279 12.471 22.742 1.00 0.00 4 GLY A C 18
ATOM 26060 O O . GLY A 1 4 ? 0.242 11.375 22.946 1.00 0.00 4 GLY A O 18
ATOM 26064 N N . SER A 1 5 ? -1.294 12.645 21.902 1.00 0.00 5 SER A N 18
ATOM 26065 C CA . SER A 1 5 ? -1.870 11.531 21.158 1.00 0.00 5 SER A CA 18
ATOM 26066 C C . SER A 1 5 ? -2.449 10.485 22.106 1.00 0.00 5 SER A C 18
ATOM 26067 O O . SER A 1 5 ? -1.738 9.598 22.577 1.00 0.00 5 SER A O 18
ATOM 26075 N N . SER A 1 6 ? -3.744 10.598 22.381 1.00 0.00 6 SER A N 18
ATOM 26076 C CA . SER A 1 6 ? -4.419 9.665 23.276 1.00 0.00 6 SER A CA 18
ATOM 26077 C C . SER A 1 6 ? -5.305 8.703 22.490 1.00 0.00 6 SER A C 18
ATOM 26078 O O . SER A 1 6 ? -5.486 8.854 21.282 1.00 0.00 6 SER A O 18
ATOM 26086 N N . GLY A 1 7 ? -5.856 7.713 23.186 1.00 0.00 7 GLY A N 18
ATOM 26087 C CA . GLY A 1 7 ? -6.716 6.740 22.538 1.00 0.00 7 GLY A CA 18
ATOM 26088 C C . GLY A 1 7 ? -7.470 5.880 23.532 1.00 0.00 7 GLY A C 18
ATOM 26089 O O . GLY A 1 7 ? -8.262 6.386 24.326 1.00 0.00 7 GLY A O 18
ATOM 26093 N N . MET A 1 8 ? -7.224 4.574 23.488 1.00 0.00 8 MET A N 18
ATOM 26094 C CA . MET A 1 8 ? -7.887 3.641 24.393 1.00 0.00 8 MET A CA 18
ATOM 26095 C C . MET A 1 8 ? -7.559 3.968 25.846 1.00 0.00 8 MET A C 18
ATOM 26096 O O . MET A 1 8 ? -6.498 4.506 26.163 1.00 0.00 8 MET A O 18
ATOM 26110 N N . PRO A 1 9 ? -8.491 3.637 26.753 1.00 0.00 9 PRO A N 18
ATOM 26111 C CA . PRO A 1 9 ? -8.323 3.886 28.187 1.00 0.00 9 PRO A CA 18
ATOM 26112 C C . PRO A 1 9 ? -7.258 2.990 28.811 1.00 0.00 9 PRO A C 18
ATOM 26113 O O . PRO A 1 9 ? -7.258 1.776 28.609 1.00 0.00 9 PRO A O 18
ATOM 26124 N N . THR A 1 10 ? -6.351 3.597 29.570 1.00 0.00 10 THR A N 18
ATOM 26125 C CA . THR A 1 10 ? -5.280 2.855 30.222 1.00 0.00 10 THR A CA 18
ATOM 26126 C C . THR A 1 10 ? -5.484 2.807 31.732 1.00 0.00 10 THR A C 18
ATOM 26127 O O . THR A 1 10 ? -5.761 3.826 32.362 1.00 0.00 10 THR A O 18
ATOM 26138 N N . ASN A 1 11 ? -5.344 1.617 32.306 1.00 0.00 11 ASN A N 18
ATOM 26139 C CA . ASN A 1 11 ? -5.513 1.437 33.743 1.00 0.00 11 ASN A CA 18
ATOM 26140 C C . ASN A 1 11 ? -4.443 0.505 34.305 1.00 0.00 11 ASN A C 18
ATOM 26141 O O . ASN A 1 11 ? -3.602 -0.008 33.567 1.00 0.00 11 ASN A O 18
ATOM 26152 N N . CYS A 1 12 ? -4.482 0.290 35.615 1.00 0.00 12 CYS A N 18
ATOM 26153 C CA . CYS A 1 12 ? -3.518 -0.580 36.277 1.00 0.00 12 CYS A CA 18
ATOM 26154 C C . CYS A 1 12 ? -3.986 -2.033 36.248 1.00 0.00 12 CYS A C 18
ATOM 26155 O O . CYS A 1 12 ? -5.160 -2.322 36.478 1.00 0.00 12 CYS A O 18
ATOM 26162 N N . ALA A 1 13 ? -3.059 -2.941 35.964 1.00 0.00 13 ALA A N 18
ATOM 26163 C CA . ALA A 1 13 ? -3.375 -4.363 35.907 1.00 0.00 13 ALA A CA 18
ATOM 26164 C C . ALA A 1 13 ? -3.070 -5.047 37.236 1.00 0.00 13 ALA A C 18
ATOM 26165 O O . ALA A 1 13 ? -3.309 -6.243 37.398 1.00 0.00 13 ALA A O 18
ATOM 26172 N N . ALA A 1 14 ? -2.540 -4.280 38.183 1.00 0.00 14 ALA A N 18
ATOM 26173 C CA . ALA A 1 14 ? -2.204 -4.812 39.497 1.00 0.00 14 ALA A CA 18
ATOM 26174 C C . ALA A 1 14 ? -3.416 -5.465 40.152 1.00 0.00 14 ALA A C 18
ATOM 26175 O O . ALA A 1 14 ? -4.454 -5.647 39.516 1.00 0.00 14 ALA A O 18
ATOM 26182 N N . ALA A 1 15 ? -3.278 -5.816 41.427 1.00 0.00 15 ALA A N 18
ATOM 26183 C CA . ALA A 1 15 ? -4.363 -6.447 42.167 1.00 0.00 15 ALA A CA 18
ATOM 26184 C C . ALA A 1 15 ? -5.211 -5.407 42.891 1.00 0.00 15 ALA A C 18
ATOM 26185 O O . ALA A 1 15 ? -4.826 -4.901 43.944 1.00 0.00 15 ALA A O 18
ATOM 26192 N N . GLY A 1 16 ? -6.370 -5.093 42.319 1.00 0.00 16 GLY A N 18
ATOM 26193 C CA . GLY A 1 16 ? -7.254 -4.114 42.923 1.00 0.00 16 GLY A CA 18
ATOM 26194 C C . GLY A 1 16 ? -6.565 -2.788 43.177 1.00 0.00 16 GLY A C 18
ATOM 26195 O O . GLY A 1 16 ? -6.157 -2.497 44.301 1.00 0.00 16 GLY A O 18
ATOM 26199 N N . CYS A 1 17 ? -6.432 -1.982 42.128 1.00 0.00 17 CYS A N 18
ATOM 26200 C CA . CYS A 1 17 ? -5.786 -0.680 42.241 1.00 0.00 17 CYS A CA 18
ATOM 26201 C C . CYS A 1 17 ? -6.550 0.377 41.450 1.00 0.00 17 CYS A C 18
ATOM 26202 O O . CYS A 1 17 ? -7.256 1.206 42.023 1.00 0.00 17 CYS A O 18
ATOM 26209 N N . ALA A 1 18 ? -6.405 0.340 40.129 1.00 0.00 18 ALA A N 18
ATOM 26210 C CA . ALA A 1 18 ? -7.083 1.293 39.259 1.00 0.00 18 ALA A CA 18
ATOM 26211 C C . ALA A 1 18 ? -6.605 2.716 39.526 1.00 0.00 18 ALA A C 18
ATOM 26212 O O . ALA A 1 18 ? -7.162 3.422 40.367 1.00 0.00 18 ALA A O 18
ATOM 26219 N N . THR A 1 19 ? -5.570 3.133 38.804 1.00 0.00 19 THR A N 18
ATOM 26220 C CA . THR A 1 19 ? -5.016 4.472 38.964 1.00 0.00 19 THR A CA 18
ATOM 26221 C C . THR A 1 19 ? -5.343 5.349 37.761 1.00 0.00 19 THR A C 18
ATOM 26222 O O . THR A 1 19 ? -4.858 6.476 37.650 1.00 0.00 19 THR A O 18
ATOM 26233 N N . THR A 1 20 ? -6.171 4.828 36.861 1.00 0.00 20 THR A N 18
ATOM 26234 C CA . THR A 1 20 ? -6.564 5.564 35.666 1.00 0.00 20 THR A CA 18
ATOM 26235 C C . THR A 1 20 ? -6.687 7.056 35.955 1.00 0.00 20 THR A C 18
ATOM 26236 O O . THR A 1 20 ? -5.792 7.837 35.631 1.00 0.00 20 THR A O 18
ATOM 26247 N N . TYR A 1 21 ? -7.800 7.445 36.568 1.00 0.00 21 TYR A N 18
ATOM 26248 C CA . TYR A 1 21 ? -8.041 8.844 36.899 1.00 0.00 21 TYR A CA 18
ATOM 26249 C C . TYR A 1 21 ? -7.048 9.334 37.949 1.00 0.00 21 TYR A C 18
ATOM 26250 O O . TYR A 1 21 ? -7.313 9.267 39.148 1.00 0.00 21 TYR A O 18
ATOM 26268 N N . ASN A 1 22 ? -5.904 9.827 37.487 1.00 0.00 22 ASN A N 18
ATOM 26269 C CA . ASN A 1 22 ? -4.870 10.328 38.386 1.00 0.00 22 ASN A CA 18
ATOM 26270 C C . ASN A 1 22 ? -4.912 11.851 38.466 1.00 0.00 22 ASN A C 18
ATOM 26271 O O . ASN A 1 22 ? -4.256 12.544 37.688 1.00 0.00 22 ASN A O 18
ATOM 26282 N N . LYS A 1 23 ? -5.687 12.367 39.414 1.00 0.00 23 LYS A N 18
ATOM 26283 C CA . LYS A 1 23 ? -5.815 13.807 39.600 1.00 0.00 23 LYS A CA 18
ATOM 26284 C C . LYS A 1 23 ? -4.448 14.452 39.808 1.00 0.00 23 LYS A C 18
ATOM 26285 O O . LYS A 1 23 ? -4.005 14.639 40.942 1.00 0.00 23 LYS A O 18
ATOM 26304 N N . HIS A 1 24 ? -3.785 14.792 38.707 1.00 0.00 24 HIS A N 18
ATOM 26305 C CA . HIS A 1 24 ? -2.469 15.418 38.770 1.00 0.00 24 HIS A CA 18
ATOM 26306 C C . HIS A 1 24 ? -1.646 14.839 39.916 1.00 0.00 24 HIS A C 18
ATOM 26307 O O . HIS A 1 24 ? -1.306 15.545 40.867 1.00 0.00 24 HIS A O 18
ATOM 26321 N N . ILE A 1 25 ? -1.330 13.552 39.821 1.00 0.00 25 ILE A N 18
ATOM 26322 C CA . ILE A 1 25 ? -0.547 12.880 40.850 1.00 0.00 25 ILE A CA 18
ATOM 26323 C C . ILE A 1 25 ? 0.944 12.952 40.540 1.00 0.00 25 ILE A C 18
ATOM 26324 O O . ILE A 1 25 ? 1.646 13.839 41.024 1.00 0.00 25 ILE A O 18
ATOM 26340 N N . ASN A 1 26 ? 1.421 12.013 39.729 1.00 0.00 26 ASN A N 18
ATOM 26341 C CA . ASN A 1 26 ? 2.830 11.971 39.354 1.00 0.00 26 ASN A CA 18
ATOM 26342 C C . ASN A 1 26 ? 3.229 10.572 38.896 1.00 0.00 26 ASN A C 18
ATOM 26343 O O . ASN A 1 26 ? 4.245 10.394 38.223 1.00 0.00 26 ASN A O 18
ATOM 26354 N N . ILE A 1 27 ? 2.423 9.582 39.265 1.00 0.00 27 ILE A N 18
ATOM 26355 C CA . ILE A 1 27 ? 2.691 8.199 38.891 1.00 0.00 27 ILE A CA 18
ATOM 26356 C C . ILE A 1 27 ? 2.994 8.082 37.401 1.00 0.00 27 ILE A C 18
ATOM 26357 O O . ILE A 1 27 ? 2.456 8.832 36.586 1.00 0.00 27 ILE A O 18
ATOM 26373 N N . SER A 1 28 ? 3.856 7.133 37.051 1.00 0.00 28 SER A N 18
ATOM 26374 C CA . SER A 1 28 ? 4.233 6.918 35.658 1.00 0.00 28 SER A CA 18
ATOM 26375 C C . SER A 1 28 ? 3.584 5.650 35.110 1.00 0.00 28 SER A C 18
ATOM 26376 O O . SER A 1 28 ? 2.972 4.881 35.852 1.00 0.00 28 SER A O 18
ATOM 26384 N N . PHE A 1 29 ? 3.721 5.440 33.805 1.00 0.00 29 PHE A N 18
ATOM 26385 C CA . PHE A 1 29 ? 3.148 4.267 33.155 1.00 0.00 29 PHE A CA 18
ATOM 26386 C C . PHE A 1 29 ? 4.242 3.391 32.550 1.00 0.00 29 PHE A C 18
ATOM 26387 O O . PHE A 1 29 ? 4.809 3.719 31.508 1.00 0.00 29 PHE A O 18
ATOM 26404 N N . HIS A 1 30 ? 4.532 2.276 33.213 1.00 0.00 30 HIS A N 18
ATOM 26405 C CA . HIS A 1 30 ? 5.558 1.352 32.741 1.00 0.00 30 HIS A CA 18
ATOM 26406 C C . HIS A 1 30 ? 4.939 0.024 32.317 1.00 0.00 30 HIS A C 18
ATOM 26407 O O . HIS A 1 30 ? 4.581 -0.801 33.158 1.00 0.00 30 HIS A O 18
ATOM 26421 N N . ARG A 1 31 ? 4.816 -0.176 31.009 1.00 0.00 31 ARG A N 18
ATOM 26422 C CA . ARG A 1 31 ? 4.239 -1.403 30.474 1.00 0.00 31 ARG A CA 18
ATOM 26423 C C . ARG A 1 31 ? 5.051 -2.620 30.908 1.00 0.00 31 ARG A C 18
ATOM 26424 O O . ARG A 1 31 ? 6.111 -2.486 31.520 1.00 0.00 31 ARG A O 18
ATOM 26445 N N . PHE A 1 32 ? 4.546 -3.806 30.587 1.00 0.00 32 PHE A N 18
ATOM 26446 C CA . PHE A 1 32 ? 5.223 -5.047 30.945 1.00 0.00 32 PHE A CA 18
ATOM 26447 C C . PHE A 1 32 ? 6.495 -5.230 30.122 1.00 0.00 32 PHE A C 18
ATOM 26448 O O . PHE A 1 32 ? 6.645 -4.675 29.033 1.00 0.00 32 PHE A O 18
ATOM 26465 N N . PRO A 1 33 ? 7.434 -6.026 30.653 1.00 0.00 33 PRO A N 18
ATOM 26466 C CA . PRO A 1 33 ? 8.710 -6.301 29.985 1.00 0.00 33 PRO A CA 18
ATOM 26467 C C . PRO A 1 33 ? 8.539 -7.168 28.743 1.00 0.00 33 PRO A C 18
ATOM 26468 O O . PRO A 1 33 ? 7.766 -8.127 28.744 1.00 0.00 33 PRO A O 18
ATOM 26479 N N . LEU A 1 34 ? 9.264 -6.826 27.684 1.00 0.00 34 LEU A N 18
ATOM 26480 C CA . LEU A 1 34 ? 9.193 -7.574 26.433 1.00 0.00 34 LEU A CA 18
ATOM 26481 C C . LEU A 1 34 ? 9.904 -8.917 26.561 1.00 0.00 34 LEU A C 18
ATOM 26482 O O . LEU A 1 34 ? 9.731 -9.804 25.725 1.00 0.00 34 LEU A O 18
ATOM 26498 N N . ASP A 1 35 ? 10.701 -9.061 27.614 1.00 0.00 35 ASP A N 18
ATOM 26499 C CA . ASP A 1 35 ? 11.436 -10.297 27.854 1.00 0.00 35 ASP A CA 18
ATOM 26500 C C . ASP A 1 35 ? 10.535 -11.348 28.496 1.00 0.00 35 ASP A C 18
ATOM 26501 O O . ASP A 1 35 ? 9.630 -11.036 29.270 1.00 0.00 35 ASP A O 18
ATOM 26510 N N . PRO A 1 36 ? 10.788 -12.624 28.168 1.00 0.00 36 PRO A N 18
ATOM 26511 C CA . PRO A 1 36 ? 10.011 -13.747 28.702 1.00 0.00 36 PRO A CA 18
ATOM 26512 C C . PRO A 1 36 ? 10.267 -13.975 30.188 1.00 0.00 36 PRO A C 18
ATOM 26513 O O . PRO A 1 36 ? 9.353 -14.308 30.942 1.00 0.00 36 PRO A O 18
ATOM 26524 N N . LYS A 1 37 ? 11.516 -13.793 30.603 1.00 0.00 37 LYS A N 18
ATOM 26525 C CA . LYS A 1 37 ? 11.893 -13.977 31.999 1.00 0.00 37 LYS A CA 18
ATOM 26526 C C . LYS A 1 37 ? 11.076 -13.065 32.908 1.00 0.00 37 LYS A C 18
ATOM 26527 O O . LYS A 1 37 ? 10.537 -13.506 33.923 1.00 0.00 37 LYS A O 18
ATOM 26546 N N . ARG A 1 38 ? 10.988 -11.792 32.536 1.00 0.00 38 ARG A N 18
ATOM 26547 C CA . ARG A 1 38 ? 10.236 -10.818 33.319 1.00 0.00 38 ARG A CA 18
ATOM 26548 C C . ARG A 1 38 ? 8.751 -10.872 32.972 1.00 0.00 38 ARG A C 18
ATOM 26549 O O . ARG A 1 38 ? 7.898 -10.909 33.858 1.00 0.00 38 ARG A O 18
ATOM 26570 N N . ARG A 1 39 ? 8.451 -10.874 31.677 1.00 0.00 39 ARG A N 18
ATOM 26571 C CA . ARG A 1 39 ? 7.070 -10.921 31.213 1.00 0.00 39 ARG A CA 18
ATOM 26572 C C . ARG A 1 39 ? 6.242 -11.878 32.067 1.00 0.00 39 ARG A C 18
ATOM 26573 O O . ARG A 1 39 ? 5.170 -11.521 32.555 1.00 0.00 39 ARG A O 18
ATOM 26594 N N . LYS A 1 40 ? 6.747 -13.094 32.242 1.00 0.00 40 LYS A N 18
ATOM 26595 C CA . LYS A 1 40 ? 6.056 -14.102 33.037 1.00 0.00 40 LYS A CA 18
ATOM 26596 C C . LYS A 1 40 ? 6.000 -13.693 34.505 1.00 0.00 40 LYS A C 18
ATOM 26597 O O . LYS A 1 40 ? 5.041 -14.006 35.209 1.00 0.00 40 LYS A O 18
ATOM 26616 N N . GLU A 1 41 ? 7.034 -12.992 34.959 1.00 0.00 41 GLU A N 18
ATOM 26617 C CA . GLU A 1 41 ? 7.100 -12.540 36.344 1.00 0.00 41 GLU A CA 18
ATOM 26618 C C . GLU A 1 41 ? 6.046 -11.472 36.619 1.00 0.00 41 GLU A C 18
ATOM 26619 O O . GLU A 1 41 ? 5.140 -11.673 37.428 1.00 0.00 41 GLU A O 18
ATOM 26631 N N . TRP A 1 42 ? 6.171 -10.337 35.941 1.00 0.00 42 TRP A N 18
ATOM 26632 C CA . TRP A 1 42 ? 5.230 -9.236 36.112 1.00 0.00 42 TRP A CA 18
ATOM 26633 C C . TRP A 1 42 ? 3.804 -9.757 36.259 1.00 0.00 42 TRP A C 18
ATOM 26634 O O . TRP A 1 42 ? 2.993 -9.179 36.982 1.00 0.00 42 TRP A O 18
ATOM 26655 N N . VAL A 1 43 ? 3.505 -10.853 35.569 1.00 0.00 43 VAL A N 18
ATOM 26656 C CA . VAL A 1 43 ? 2.177 -11.453 35.624 1.00 0.00 43 VAL A CA 18
ATOM 26657 C C . VAL A 1 43 ? 2.056 -12.412 36.802 1.00 0.00 43 VAL A C 18
ATOM 26658 O O . VAL A 1 43 ? 0.997 -12.521 37.421 1.00 0.00 43 VAL A O 18
ATOM 26671 N N . ARG A 1 44 ? 3.147 -13.106 37.108 1.00 0.00 44 ARG A N 18
ATOM 26672 C CA . ARG A 1 44 ? 3.163 -14.058 38.212 1.00 0.00 44 ARG A CA 18
ATOM 26673 C C . ARG A 1 44 ? 3.134 -13.334 39.555 1.00 0.00 44 ARG A C 18
ATOM 26674 O O . ARG A 1 44 ? 2.729 -13.902 40.570 1.00 0.00 44 ARG A O 18
ATOM 26695 N N . LEU A 1 45 ? 3.566 -12.078 39.552 1.00 0.00 45 LEU A N 18
ATOM 26696 C CA . LEU A 1 45 ? 3.590 -11.275 40.770 1.00 0.00 45 LEU A CA 18
ATOM 26697 C C . LEU A 1 45 ? 2.233 -10.625 41.021 1.00 0.00 45 LEU A C 18
ATOM 26698 O O . LEU A 1 45 ? 1.698 -10.686 42.127 1.00 0.00 45 LEU A O 18
ATOM 26714 N N . VAL A 1 46 ? 1.681 -10.002 39.984 1.00 0.00 46 VAL A N 18
ATOM 26715 C CA . VAL A 1 46 ? 0.384 -9.343 40.090 1.00 0.00 46 VAL A CA 18
ATOM 26716 C C . VAL A 1 46 ? -0.705 -10.334 40.484 1.00 0.00 46 VAL A C 18
ATOM 26717 O O . VAL A 1 46 ? -1.818 -9.941 40.834 1.00 0.00 46 VAL A O 18
ATOM 26730 N N . ARG A 1 47 ? -0.377 -11.620 40.425 1.00 0.00 47 ARG A N 18
ATOM 26731 C CA . ARG A 1 47 ? -1.328 -12.668 40.775 1.00 0.00 47 ARG A CA 18
ATOM 26732 C C . ARG A 1 47 ? -2.248 -12.983 39.599 1.00 0.00 47 ARG A C 18
ATOM 26733 O O . ARG A 1 47 ? -2.455 -14.147 39.255 1.00 0.00 47 ARG A O 18
ATOM 26754 N N . ARG A 1 48 ? -2.796 -11.939 38.987 1.00 0.00 48 ARG A N 18
ATOM 26755 C CA . ARG A 1 48 ? -3.694 -12.104 37.850 1.00 0.00 48 ARG A CA 18
ATOM 26756 C C . ARG A 1 48 ? -3.212 -13.226 36.935 1.00 0.00 48 ARG A C 18
ATOM 26757 O O . ARG A 1 48 ? -2.397 -13.003 36.039 1.00 0.00 48 ARG A O 18
ATOM 26778 N N . LYS A 1 49 ? -3.720 -14.431 37.166 1.00 0.00 49 LYS A N 18
ATOM 26779 C CA . LYS A 1 49 ? -3.343 -15.588 36.362 1.00 0.00 49 LYS A CA 18
ATOM 26780 C C . LYS A 1 49 ? -4.034 -15.555 35.003 1.00 0.00 49 LYS A C 18
ATOM 26781 O O . LYS A 1 49 ? -3.403 -15.772 33.970 1.00 0.00 49 LYS A O 18
ATOM 26800 N N . ASN A 1 50 ? -5.335 -15.280 35.012 1.00 0.00 50 ASN A N 18
ATOM 26801 C CA . ASN A 1 50 ? -6.111 -15.218 33.779 1.00 0.00 50 ASN A CA 18
ATOM 26802 C C . ASN A 1 50 ? -5.857 -13.906 33.042 1.00 0.00 50 ASN A C 18
ATOM 26803 O O . ASN A 1 50 ? -6.794 -13.219 32.636 1.00 0.00 50 ASN A O 18
ATOM 26814 N N . PHE A 1 51 ? -4.584 -13.566 32.872 1.00 0.00 51 PHE A N 18
ATOM 26815 C CA . PHE A 1 51 ? -4.206 -12.337 32.184 1.00 0.00 51 PHE A CA 18
ATOM 26816 C C . PHE A 1 51 ? -2.859 -12.497 31.485 1.00 0.00 51 PHE A C 18
ATOM 26817 O O . PHE A 1 51 ? -2.025 -13.304 31.897 1.00 0.00 51 PHE A O 18
ATOM 26834 N N . VAL A 1 52 ? -2.654 -11.722 30.425 1.00 0.00 52 VAL A N 18
ATOM 26835 C CA . VAL A 1 52 ? -1.409 -11.776 29.668 1.00 0.00 52 VAL A CA 18
ATOM 26836 C C . VAL A 1 52 ? -1.092 -10.427 29.034 1.00 0.00 52 VAL A C 18
ATOM 26837 O O . VAL A 1 52 ? -1.981 -9.689 28.608 1.00 0.00 52 VAL A O 18
ATOM 26850 N N . PRO A 1 53 ? 0.206 -10.094 28.969 1.00 0.00 53 PRO A N 18
ATOM 26851 C CA . PRO A 1 53 ? 0.671 -8.831 28.388 1.00 0.00 53 PRO A CA 18
ATOM 26852 C C . PRO A 1 53 ? 0.482 -8.785 26.875 1.00 0.00 53 PRO A C 18
ATOM 26853 O O . PRO A 1 53 ? 0.244 -9.810 26.238 1.00 0.00 53 PRO A O 18
ATOM 26864 N N . GLY A 1 54 ? 0.591 -7.588 26.306 1.00 0.00 54 GLY A N 18
ATOM 26865 C CA . GLY A 1 54 ? 0.430 -7.431 24.872 1.00 0.00 54 GLY A CA 18
ATOM 26866 C C . GLY A 1 54 ? -0.662 -6.442 24.517 1.00 0.00 54 GLY A C 18
ATOM 26867 O O . GLY A 1 54 ? -1.426 -6.660 23.576 1.00 0.00 54 GLY A O 18
ATOM 26871 N N . LYS A 1 55 ? -0.739 -5.351 25.271 1.00 0.00 55 LYS A N 18
ATOM 26872 C CA . LYS A 1 55 ? -1.745 -4.324 25.032 1.00 0.00 55 LYS A CA 18
ATOM 26873 C C . LYS A 1 55 ? -1.477 -3.090 25.887 1.00 0.00 55 LYS A C 18
ATOM 26874 O O . LYS A 1 55 ? -0.330 -2.791 26.222 1.00 0.00 55 LYS A O 18
ATOM 26893 N N . HIS A 1 56 ? -2.542 -2.376 26.240 1.00 0.00 56 HIS A N 18
ATOM 26894 C CA . HIS A 1 56 ? -2.422 -1.176 27.058 1.00 0.00 56 HIS A CA 18
ATOM 26895 C C . HIS A 1 56 ? -2.062 -1.533 28.497 1.00 0.00 56 HIS A C 18
ATOM 26896 O O . HIS A 1 56 ? -1.867 -0.654 29.337 1.00 0.00 56 HIS A O 18
ATOM 26910 N N . THR A 1 57 ? -1.977 -2.830 28.776 1.00 0.00 57 THR A N 18
ATOM 26911 C CA . THR A 1 57 ? -1.644 -3.304 30.114 1.00 0.00 57 THR A CA 18
ATOM 26912 C C . THR A 1 57 ? -0.416 -2.585 30.662 1.00 0.00 57 THR A C 18
ATOM 26913 O O . THR A 1 57 ? 0.646 -2.588 30.040 1.00 0.00 57 THR A O 18
ATOM 26924 N N . PHE A 1 58 ? -0.569 -1.970 31.830 1.00 0.00 58 PHE A N 18
ATOM 26925 C CA . PHE A 1 58 ? 0.528 -1.246 32.461 1.00 0.00 58 PHE A CA 18
ATOM 26926 C C . PHE A 1 58 ? 0.445 -1.352 33.981 1.00 0.00 58 PHE A C 18
ATOM 26927 O O . PHE A 1 58 ? -0.577 -1.764 34.532 1.00 0.00 58 PHE A O 18
ATOM 26944 N N . LEU A 1 59 ? 1.527 -0.976 34.654 1.00 0.00 59 LEU A N 18
ATOM 26945 C CA . LEU A 1 59 ? 1.578 -1.028 36.111 1.00 0.00 59 LEU A CA 18
ATOM 26946 C C . LEU A 1 59 ? 2.129 0.274 36.684 1.00 0.00 59 LEU A C 18
ATOM 26947 O O . LEU A 1 59 ? 3.075 0.850 36.145 1.00 0.00 59 LEU A O 18
ATOM 26963 N N . CYS A 1 60 ? 1.533 0.731 37.780 1.00 0.00 60 CYS A N 18
ATOM 26964 C CA . CYS A 1 60 ? 1.964 1.964 38.427 1.00 0.00 60 CYS A CA 18
ATOM 26965 C C . CYS A 1 60 ? 3.396 1.837 38.941 1.00 0.00 60 CYS A C 18
ATOM 26966 O O . CYS A 1 60 ? 3.928 0.733 39.061 1.00 0.00 60 CYS A O 18
ATOM 26973 N N . SER A 1 61 ? 4.014 2.975 39.242 1.00 0.00 61 SER A N 18
ATOM 26974 C CA . SER A 1 61 ? 5.385 2.992 39.739 1.00 0.00 61 SER A CA 18
ATOM 26975 C C . SER A 1 61 ? 5.410 2.979 41.264 1.00 0.00 61 SER A C 18
ATOM 26976 O O . SER A 1 61 ? 6.453 2.755 41.878 1.00 0.00 61 SER A O 18
ATOM 26984 N N . LYS A 1 62 ? 4.253 3.221 41.871 1.00 0.00 62 LYS A N 18
ATOM 26985 C CA . LYS A 1 62 ? 4.138 3.238 43.324 1.00 0.00 62 LYS A CA 18
ATOM 26986 C C . LYS A 1 62 ? 4.480 1.872 43.912 1.00 0.00 62 LYS A C 18
ATOM 26987 O O . LYS A 1 62 ? 5.226 1.774 44.887 1.00 0.00 62 LYS A O 18
ATOM 27006 N N . HIS A 1 63 ? 3.931 0.820 43.312 1.00 0.00 63 HIS A N 18
ATOM 27007 C CA . HIS A 1 63 ? 4.180 -0.540 43.775 1.00 0.00 63 HIS A CA 18
ATOM 27008 C C . HIS A 1 63 ? 5.675 -0.844 43.791 1.00 0.00 63 HIS A C 18
ATOM 27009 O O . HIS A 1 63 ? 6.200 -1.378 44.768 1.00 0.00 63 HIS A O 18
ATOM 27023 N N . PHE A 1 64 ? 6.355 -0.500 42.702 1.00 0.00 64 PHE A N 18
ATOM 27024 C CA . PHE A 1 64 ? 7.789 -0.738 42.591 1.00 0.00 64 PHE A CA 18
ATOM 27025 C C . PHE A 1 64 ? 8.556 0.054 43.646 1.00 0.00 64 PHE A C 18
ATOM 27026 O O . PHE A 1 64 ? 7.989 0.905 44.330 1.00 0.00 64 PHE A O 18
ATOM 27043 N N . GLU A 1 65 ? 9.848 -0.233 43.770 1.00 0.00 65 GLU A N 18
ATOM 27044 C CA . GLU A 1 65 ? 10.692 0.452 44.742 1.00 0.00 65 GLU A CA 18
ATOM 27045 C C . GLU A 1 65 ? 11.429 1.621 44.095 1.00 0.00 65 GLU A C 18
ATOM 27046 O O . GLU A 1 65 ? 11.972 2.484 44.785 1.00 0.00 65 GLU A O 18
ATOM 27058 N N . ALA A 1 66 ? 11.442 1.641 42.767 1.00 0.00 66 ALA A N 18
ATOM 27059 C CA . ALA A 1 66 ? 12.111 2.704 42.026 1.00 0.00 66 ALA A CA 18
ATOM 27060 C C . ALA A 1 66 ? 13.624 2.518 42.044 1.00 0.00 66 ALA A C 18
ATOM 27061 O O . ALA A 1 66 ? 14.356 3.236 41.362 1.00 0.00 66 ALA A O 18
ATOM 27068 N N . SER A 1 67 ? 14.087 1.550 42.828 1.00 0.00 67 SER A N 18
ATOM 27069 C CA . SER A 1 67 ? 15.515 1.272 42.938 1.00 0.00 67 SER A CA 18
ATOM 27070 C C . SER A 1 67 ? 15.996 0.427 41.762 1.00 0.00 67 SER A C 18
ATOM 27071 O O . SER A 1 67 ? 17.175 0.085 41.671 1.00 0.00 67 SER A O 18
ATOM 27079 N N . CYS A 1 68 ? 15.074 0.095 40.865 1.00 0.00 68 CYS A N 18
ATOM 27080 C CA . CYS A 1 68 ? 15.403 -0.711 39.694 1.00 0.00 68 CYS A CA 18
ATOM 27081 C C . CYS A 1 68 ? 15.400 0.141 38.429 1.00 0.00 68 CYS A C 18
ATOM 27082 O O . CYS A 1 68 ? 15.598 -0.367 37.325 1.00 0.00 68 CYS A O 18
ATOM 27090 N N . PHE A 1 69 ? 15.174 1.440 38.598 1.00 0.00 69 PHE A N 18
ATOM 27091 C CA . PHE A 1 69 ? 15.143 2.363 37.469 1.00 0.00 69 PHE A CA 18
ATOM 27092 C C . PHE A 1 69 ? 16.556 2.751 37.045 1.00 0.00 69 PHE A C 18
ATOM 27093 O O . PHE A 1 69 ? 17.539 2.282 37.618 1.00 0.00 69 PHE A O 18
ATOM 27110 N N . ASP A 1 70 ? 16.649 3.611 36.036 1.00 0.00 70 ASP A N 18
ATOM 27111 C CA . ASP A 1 70 ? 17.941 4.064 35.534 1.00 0.00 70 ASP A CA 18
ATOM 27112 C C . ASP A 1 70 ? 18.244 5.481 36.012 1.00 0.00 70 ASP A C 18
ATOM 27113 O O . ASP A 1 70 ? 17.845 6.459 35.378 1.00 0.00 70 ASP A O 18
ATOM 27122 N N . LEU A 1 71 ? 18.949 5.584 37.133 1.00 0.00 71 LEU A N 18
ATOM 27123 C CA . LEU A 1 71 ? 19.304 6.881 37.697 1.00 0.00 71 LEU A CA 18
ATOM 27124 C C . LEU A 1 71 ? 20.796 7.154 37.538 1.00 0.00 71 LEU A C 18
ATOM 27125 O O . LEU A 1 71 ? 21.232 8.306 37.534 1.00 0.00 71 LEU A O 18
ATOM 27141 N N . THR A 1 72 ? 21.577 6.086 37.404 1.00 0.00 72 THR A N 18
ATOM 27142 C CA . THR A 1 72 ? 23.020 6.210 37.243 1.00 0.00 72 THR A CA 18
ATOM 27143 C C . THR A 1 72 ? 23.373 6.804 35.884 1.00 0.00 72 THR A C 18
ATOM 27144 O O . THR A 1 72 ? 24.472 7.322 35.689 1.00 0.00 72 THR A O 18
ATOM 27155 N N . GLY A 1 73 ? 22.433 6.725 34.947 1.00 0.00 73 GLY A N 18
ATOM 27156 C CA . GLY A 1 73 ? 22.665 7.260 33.617 1.00 0.00 73 GLY A CA 18
ATOM 27157 C C . GLY A 1 73 ? 21.880 8.530 33.359 1.00 0.00 73 GLY A C 18
ATOM 27158 O O . GLY A 1 73 ? 22.422 9.631 33.454 1.00 0.00 73 GLY A O 18
ATOM 27162 N N . GLN A 1 74 ? 20.602 8.378 33.030 1.00 0.00 74 GLN A N 18
ATOM 27163 C CA . GLN A 1 74 ? 19.742 9.523 32.754 1.00 0.00 74 GLN A CA 18
ATOM 27164 C C . GLN A 1 74 ? 18.570 9.571 33.729 1.00 0.00 74 GLN A C 18
ATOM 27165 O O . GLN A 1 74 ? 18.677 9.115 34.868 1.00 0.00 74 GLN A O 18
ATOM 27179 N N . THR A 1 75 ? 17.452 10.128 33.275 1.00 0.00 75 THR A N 18
ATOM 27180 C CA . THR A 1 75 ? 16.260 10.237 34.107 1.00 0.00 75 THR A CA 18
ATOM 27181 C C . THR A 1 75 ? 15.840 8.876 34.649 1.00 0.00 75 THR A C 18
ATOM 27182 O O . THR A 1 75 ? 16.253 7.837 34.131 1.00 0.00 75 THR A O 18
ATOM 27193 N N . ARG A 1 76 ? 15.018 8.887 35.692 1.00 0.00 76 ARG A N 18
ATOM 27194 C CA . ARG A 1 76 ? 14.543 7.652 36.304 1.00 0.00 76 ARG A CA 18
ATOM 27195 C C . ARG A 1 76 ? 13.734 6.827 35.307 1.00 0.00 76 ARG A C 18
ATOM 27196 O O . ARG A 1 76 ? 12.562 7.111 35.058 1.00 0.00 76 ARG A O 18
ATOM 27217 N N . ARG A 1 77 ? 14.367 5.806 34.739 1.00 0.00 77 ARG A N 18
ATOM 27218 C CA . ARG A 1 77 ? 13.707 4.942 33.768 1.00 0.00 77 ARG A CA 18
ATOM 27219 C C . ARG A 1 77 ? 13.664 3.500 34.264 1.00 0.00 77 ARG A C 18
ATOM 27220 O O . ARG A 1 77 ? 14.687 2.935 34.654 1.00 0.00 77 ARG A O 18
ATOM 27241 N N . LEU A 1 78 ? 12.474 2.910 34.249 1.00 0.00 78 LEU A N 18
ATOM 27242 C CA . LEU A 1 78 ? 12.296 1.534 34.698 1.00 0.00 78 LEU A CA 18
ATOM 27243 C C . LEU A 1 78 ? 13.065 0.566 33.804 1.00 0.00 78 LEU A C 18
ATOM 27244 O O . LEU A 1 78 ? 12.718 0.370 32.639 1.00 0.00 78 LEU A O 18
ATOM 27260 N N . LYS A 1 79 ? 14.110 -0.040 34.357 1.00 0.00 79 LYS A N 18
ATOM 27261 C CA . LYS A 1 79 ? 14.927 -0.991 33.613 1.00 0.00 79 LYS A CA 18
ATOM 27262 C C . LYS A 1 79 ? 14.081 -2.152 33.102 1.00 0.00 79 LYS A C 18
ATOM 27263 O O . LYS A 1 79 ? 13.234 -2.679 33.823 1.00 0.00 79 LYS A O 18
ATOM 27282 N N . MET A 1 80 ? 14.316 -2.547 31.855 1.00 0.00 80 MET A N 18
ATOM 27283 C CA . MET A 1 80 ? 13.577 -3.649 31.250 1.00 0.00 80 MET A CA 18
ATOM 27284 C C . MET A 1 80 ? 13.868 -4.961 31.972 1.00 0.00 80 MET A C 18
ATOM 27285 O O . MET A 1 80 ? 13.242 -5.984 31.696 1.00 0.00 80 MET A O 18
ATOM 27299 N N . ASP A 1 81 ? 14.821 -4.923 32.897 1.00 0.00 81 ASP A N 18
ATOM 27300 C CA . ASP A 1 81 ? 15.195 -6.109 33.659 1.00 0.00 81 ASP A CA 18
ATOM 27301 C C . ASP A 1 81 ? 14.702 -6.007 35.099 1.00 0.00 81 ASP A C 18
ATOM 27302 O O . ASP A 1 81 ? 15.181 -6.719 35.981 1.00 0.00 81 ASP A O 18
ATOM 27311 N N . ALA A 1 82 ? 13.743 -5.116 35.329 1.00 0.00 82 ALA A N 18
ATOM 27312 C CA . ALA A 1 82 ? 13.184 -4.922 36.661 1.00 0.00 82 ALA A CA 18
ATOM 27313 C C . ALA A 1 82 ? 11.789 -5.529 36.765 1.00 0.00 82 ALA A C 18
ATOM 27314 O O . ALA A 1 82 ? 10.999 -5.459 35.824 1.00 0.00 82 ALA A O 18
ATOM 27321 N N . VAL A 1 83 ? 11.493 -6.125 37.916 1.00 0.00 83 VAL A N 18
ATOM 27322 C CA . VAL A 1 83 ? 10.192 -6.744 38.143 1.00 0.00 83 VAL A CA 18
ATOM 27323 C C . VAL A 1 83 ? 9.580 -6.270 39.456 1.00 0.00 83 VAL A C 18
ATOM 27324 O O . VAL A 1 83 ? 10.281 -5.912 40.403 1.00 0.00 83 VAL A O 18
ATOM 27337 N N . PRO A 1 84 ? 8.240 -6.266 39.517 1.00 0.00 84 PRO A N 18
ATOM 27338 C CA . PRO A 1 84 ? 7.503 -5.839 40.710 1.00 0.00 84 PRO A CA 18
ATOM 27339 C C . PRO A 1 84 ? 7.650 -6.822 41.865 1.00 0.00 84 PRO A C 18
ATOM 27340 O O . PRO A 1 84 ? 6.843 -7.740 42.020 1.00 0.00 84 PRO A O 18
ATOM 27351 N N . THR A 1 85 ? 8.685 -6.625 42.676 1.00 0.00 85 THR A N 18
ATOM 27352 C CA . THR A 1 85 ? 8.938 -7.495 43.818 1.00 0.00 85 THR A CA 18
ATOM 27353 C C . THR A 1 85 ? 8.012 -7.158 44.982 1.00 0.00 85 THR A C 18
ATOM 27354 O O . THR A 1 85 ? 8.158 -7.698 46.079 1.00 0.00 85 THR A O 18
ATOM 27365 N N . ILE A 1 86 ? 7.061 -6.265 44.735 1.00 0.00 86 ILE A N 18
ATOM 27366 C CA . ILE A 1 86 ? 6.110 -5.858 45.763 1.00 0.00 86 ILE A CA 18
ATOM 27367 C C . ILE A 1 86 ? 4.674 -6.067 45.297 1.00 0.00 86 ILE A C 18
ATOM 27368 O O . ILE A 1 86 ? 4.409 -6.186 44.100 1.00 0.00 86 ILE A O 18
ATOM 27384 N N . PHE A 1 87 ? 3.748 -6.108 46.250 1.00 0.00 87 PHE A N 18
ATOM 27385 C CA . PHE A 1 87 ? 2.337 -6.302 45.937 1.00 0.00 87 PHE A CA 18
ATOM 27386 C C . PHE A 1 87 ? 1.512 -6.445 47.213 1.00 0.00 87 PHE A C 18
ATOM 27387 O O . PHE A 1 87 ? 0.397 -5.932 47.305 1.00 0.00 87 PHE A O 18
ATOM 27404 N N . ASP A 1 88 ? 2.069 -7.147 48.194 1.00 0.00 88 ASP A N 18
ATOM 27405 C CA . ASP A 1 88 ? 1.386 -7.359 49.465 1.00 0.00 88 ASP A CA 18
ATOM 27406 C C . ASP A 1 88 ? 2.321 -7.081 50.637 1.00 0.00 88 ASP A C 18
ATOM 27407 O O . ASP A 1 88 ? 2.949 -7.994 51.174 1.00 0.00 88 ASP A O 18
ATOM 27416 N N . PHE A 1 89 ? 2.411 -5.814 51.028 1.00 0.00 89 PHE A N 18
ATOM 27417 C CA . PHE A 1 89 ? 3.272 -5.415 52.136 1.00 0.00 89 PHE A CA 18
ATOM 27418 C C . PHE A 1 89 ? 2.603 -5.705 53.476 1.00 0.00 89 PHE A C 18
ATOM 27419 O O . PHE A 1 89 ? 1.569 -5.122 53.805 1.00 0.00 89 PHE A O 18
ATOM 27436 N N . CYS A 1 90 ? 3.199 -6.609 54.245 1.00 0.00 90 CYS A N 18
ATOM 27437 C CA . CYS A 1 90 ? 2.662 -6.978 55.550 1.00 0.00 90 CYS A CA 18
ATOM 27438 C C . CYS A 1 90 ? 1.341 -7.728 55.401 1.00 0.00 90 CYS A C 18
ATOM 27439 O O . CYS A 1 90 ? 0.282 -7.118 55.251 1.00 0.00 90 CYS A O 18
ATOM 27447 N N . THR A 1 91 ? 1.412 -9.055 55.442 1.00 0.00 91 THR A N 18
ATOM 27448 C CA . THR A 1 91 ? 0.224 -9.888 55.310 1.00 0.00 91 THR A CA 18
ATOM 27449 C C . THR A 1 91 ? -0.399 -10.179 56.670 1.00 0.00 91 THR A C 18
ATOM 27450 O O . THR A 1 91 ? -1.575 -10.531 56.764 1.00 0.00 91 THR A O 18
ATOM 27461 N N . HIS A 1 92 ? 0.398 -10.029 57.724 1.00 0.00 92 HIS A N 18
ATOM 27462 C CA . HIS A 1 92 ? -0.076 -10.275 59.082 1.00 0.00 92 HIS A CA 18
ATOM 27463 C C . HIS A 1 92 ? -0.138 -8.975 59.879 1.00 0.00 92 HIS A C 18
ATOM 27464 O O . HIS A 1 92 ? 0.642 -8.053 59.642 1.00 0.00 92 HIS A O 18
ATOM 27478 N N . ILE A 1 93 ? -1.070 -8.911 60.824 1.00 0.00 93 ILE A N 18
ATOM 27479 C CA . ILE A 1 93 ? -1.233 -7.725 61.656 1.00 0.00 93 ILE A CA 18
ATOM 27480 C C . ILE A 1 93 ? -1.068 -8.063 63.134 1.00 0.00 93 ILE A C 18
ATOM 27481 O O . ILE A 1 93 ? -1.782 -8.911 63.670 1.00 0.00 93 ILE A O 18
ATOM 27497 N N . SER A 1 94 ? -0.124 -7.394 63.787 1.00 0.00 94 SER A N 18
ATOM 27498 C CA . SER A 1 94 ? 0.136 -7.625 65.203 1.00 0.00 94 SER A CA 18
ATOM 27499 C C . SER A 1 94 ? 0.721 -9.016 65.428 1.00 0.00 94 SER A C 18
ATOM 27500 O O . SER A 1 94 ? 0.412 -9.957 64.699 1.00 0.00 94 SER A O 18
ATOM 27508 N N . GLY A 1 95 ? 1.570 -9.137 66.445 1.00 0.00 95 GLY A N 18
ATOM 27509 C CA . GLY A 1 95 ? 2.186 -10.415 66.749 1.00 0.00 95 GLY A CA 18
ATOM 27510 C C . GLY A 1 95 ? 3.623 -10.272 67.207 1.00 0.00 95 GLY A C 18
ATOM 27511 O O . GLY A 1 95 ? 3.964 -10.565 68.353 1.00 0.00 95 GLY A O 18
ATOM 27515 N N . PRO A 1 96 ? 4.496 -9.813 66.297 1.00 0.00 96 PRO A N 18
ATOM 27516 C CA . PRO A 1 96 ? 5.919 -9.622 66.591 1.00 0.00 96 PRO A CA 18
ATOM 27517 C C . PRO A 1 96 ? 6.162 -8.464 67.552 1.00 0.00 96 PRO A C 18
ATOM 27518 O O . PRO A 1 96 ? 5.886 -7.309 67.230 1.00 0.00 96 PRO A O 18
ATOM 27529 N N . SER A 1 97 ? 6.682 -8.781 68.734 1.00 0.00 97 SER A N 18
ATOM 27530 C CA . SER A 1 97 ? 6.959 -7.767 69.744 1.00 0.00 97 SER A CA 18
ATOM 27531 C C . SER A 1 97 ? 8.313 -8.012 70.403 1.00 0.00 97 SER A C 18
ATOM 27532 O O . SER A 1 97 ? 8.623 -7.433 71.444 1.00 0.00 97 SER A O 18
ATOM 27540 N N . SER A 1 98 ? 9.116 -8.875 69.788 1.00 0.00 98 SER A N 18
ATOM 27541 C CA . SER A 1 98 ? 10.435 -9.201 70.316 1.00 0.00 98 SER A CA 18
ATOM 27542 C C . SER A 1 98 ? 11.530 -8.773 69.343 1.00 0.00 98 SER A C 18
ATOM 27543 O O . SER A 1 98 ? 11.249 -8.250 68.266 1.00 0.00 98 SER A O 18
ATOM 27551 N N . GLY A 1 99 ? 12.781 -8.999 69.733 1.00 0.00 99 GLY A N 18
ATOM 27552 C CA . GLY A 1 99 ? 13.900 -8.631 68.886 1.00 0.00 99 GLY A CA 18
ATOM 27553 C C . GLY A 1 99 ? 15.140 -9.454 69.173 1.00 0.00 99 GLY A C 18
ATOM 27554 O O . GLY A 1 99 ? 15.883 -9.762 68.243 1.00 0.00 99 GLY A O 18
ATOM 27559 N N . GLY A 1 1 ? 1.932 25.874 31.555 1.00 0.00 1 GLY A N 19
ATOM 27560 C CA . GLY A 1 1 ? 2.543 24.590 31.846 1.00 0.00 1 GLY A CA 19
ATOM 27561 C C . GLY A 1 1 ? 1.631 23.426 31.512 1.00 0.00 1 GLY A C 19
ATOM 27562 O O . GLY A 1 1 ? 1.822 22.316 32.009 1.00 0.00 1 GLY A O 19
ATOM 27566 N N . SER A 1 2 ? 0.634 23.679 30.670 1.00 0.00 2 SER A N 19
ATOM 27567 C CA . SER A 1 2 ? -0.315 22.645 30.276 1.00 0.00 2 SER A CA 19
ATOM 27568 C C . SER A 1 2 ? -1.007 23.013 28.966 1.00 0.00 2 SER A C 19
ATOM 27569 O O . SER A 1 2 ? -1.132 24.189 28.627 1.00 0.00 2 SER A O 19
ATOM 27577 N N . SER A 1 3 ? -1.453 21.997 28.234 1.00 0.00 3 SER A N 19
ATOM 27578 C CA . SER A 1 3 ? -2.129 22.212 26.960 1.00 0.00 3 SER A CA 19
ATOM 27579 C C . SER A 1 3 ? -2.820 20.936 26.490 1.00 0.00 3 SER A C 19
ATOM 27580 O O . SER A 1 3 ? -2.437 20.344 25.482 1.00 0.00 3 SER A O 19
ATOM 27588 N N . GLY A 1 4 ? -3.843 20.518 27.229 1.00 0.00 4 GLY A N 19
ATOM 27589 C CA . GLY A 1 4 ? -4.573 19.315 26.873 1.00 0.00 4 GLY A CA 19
ATOM 27590 C C . GLY A 1 4 ? -3.858 18.052 27.312 1.00 0.00 4 GLY A C 19
ATOM 27591 O O . GLY A 1 4 ? -2.653 18.068 27.562 1.00 0.00 4 GLY A O 19
ATOM 27595 N N . SER A 1 5 ? -4.602 16.955 27.406 1.00 0.00 5 SER A N 19
ATOM 27596 C CA . SER A 1 5 ? -4.033 15.679 27.823 1.00 0.00 5 SER A CA 19
ATOM 27597 C C . SER A 1 5 ? -5.095 14.583 27.819 1.00 0.00 5 SER A C 19
ATOM 27598 O O . SER A 1 5 ? -5.815 14.397 28.800 1.00 0.00 5 SER A O 19
ATOM 27606 N N . SER A 1 6 ? -5.186 13.861 26.706 1.00 0.00 6 SER A N 19
ATOM 27607 C CA . SER A 1 6 ? -6.162 12.786 26.571 1.00 0.00 6 SER A CA 19
ATOM 27608 C C . SER A 1 6 ? -5.654 11.707 25.620 1.00 0.00 6 SER A C 19
ATOM 27609 O O . SER A 1 6 ? -5.713 11.860 24.401 1.00 0.00 6 SER A O 19
ATOM 27617 N N . GLY A 1 7 ? -5.153 10.614 26.188 1.00 0.00 7 GLY A N 19
ATOM 27618 C CA . GLY A 1 7 ? -4.641 9.525 25.377 1.00 0.00 7 GLY A CA 19
ATOM 27619 C C . GLY A 1 7 ? -5.461 8.258 25.523 1.00 0.00 7 GLY A C 19
ATOM 27620 O O . GLY A 1 7 ? -6.445 8.229 26.262 1.00 0.00 7 GLY A O 19
ATOM 27624 N N . MET A 1 8 ? -5.057 7.209 24.815 1.00 0.00 8 MET A N 19
ATOM 27625 C CA . MET A 1 8 ? -5.762 5.933 24.868 1.00 0.00 8 MET A CA 19
ATOM 27626 C C . MET A 1 8 ? -6.078 5.547 26.310 1.00 0.00 8 MET A C 19
ATOM 27627 O O . MET A 1 8 ? -5.373 5.923 27.247 1.00 0.00 8 MET A O 19
ATOM 27641 N N . PRO A 1 9 ? -7.162 4.779 26.494 1.00 0.00 9 PRO A N 19
ATOM 27642 C CA . PRO A 1 9 ? -7.595 4.326 27.819 1.00 0.00 9 PRO A CA 19
ATOM 27643 C C . PRO A 1 9 ? -6.643 3.296 28.419 1.00 0.00 9 PRO A C 19
ATOM 27644 O O . PRO A 1 9 ? -6.508 2.186 27.904 1.00 0.00 9 PRO A O 19
ATOM 27655 N N . THR A 1 10 ? -5.985 3.672 29.511 1.00 0.00 10 THR A N 19
ATOM 27656 C CA . THR A 1 10 ? -5.045 2.781 30.181 1.00 0.00 10 THR A CA 19
ATOM 27657 C C . THR A 1 10 ? -5.553 2.385 31.563 1.00 0.00 10 THR A C 19
ATOM 27658 O O . THR A 1 10 ? -6.291 3.134 32.201 1.00 0.00 10 THR A O 19
ATOM 27669 N N . ASN A 1 11 ? -5.152 1.203 32.019 1.00 0.00 11 ASN A N 19
ATOM 27670 C CA . ASN A 1 11 ? -5.566 0.707 33.327 1.00 0.00 11 ASN A CA 19
ATOM 27671 C C . ASN A 1 11 ? -4.463 -0.130 33.966 1.00 0.00 11 ASN A C 19
ATOM 27672 O O . ASN A 1 11 ? -3.664 -0.759 33.271 1.00 0.00 11 ASN A O 19
ATOM 27683 N N . CYS A 1 12 ? -4.425 -0.134 35.294 1.00 0.00 12 CYS A N 19
ATOM 27684 C CA . CYS A 1 12 ? -3.421 -0.894 36.029 1.00 0.00 12 C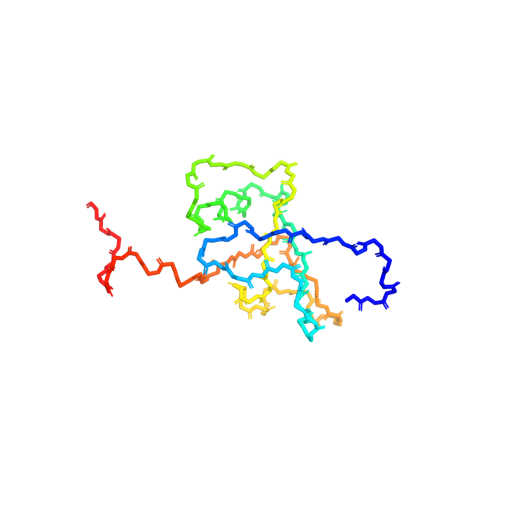YS A CA 19
ATOM 27685 C C . CYS A 1 12 ? -3.788 -2.374 36.080 1.00 0.00 12 CYS A C 19
ATOM 27686 O O . CYS A 1 12 ? -4.921 -2.732 36.400 1.00 0.00 12 CYS A O 19
ATOM 27693 N N . ALA A 1 13 ? -2.822 -3.229 35.763 1.00 0.00 13 ALA A N 19
ATOM 27694 C CA . ALA A 1 13 ? -3.042 -4.670 35.775 1.00 0.00 13 ALA A CA 19
ATOM 27695 C C . ALA A 1 13 ? -3.106 -5.203 37.202 1.00 0.00 13 ALA A C 19
ATOM 27696 O O . ALA A 1 13 ? -3.754 -6.215 37.467 1.00 0.00 13 ALA A O 19
ATOM 27703 N N . ALA A 1 14 ? -2.429 -4.517 38.116 1.00 0.00 14 ALA A N 19
ATOM 27704 C CA . ALA A 1 14 ? -2.411 -4.921 39.516 1.00 0.00 14 ALA A CA 19
ATOM 27705 C C . ALA A 1 14 ? -3.773 -4.708 40.168 1.00 0.00 14 ALA A C 19
ATOM 27706 O O . ALA A 1 14 ? -4.146 -3.581 40.493 1.00 0.00 14 ALA A O 19
ATOM 27713 N N . ALA A 1 15 ? -4.512 -5.797 40.354 1.00 0.00 15 ALA A N 19
ATOM 27714 C CA . ALA A 1 15 ? -5.832 -5.728 40.967 1.00 0.00 15 ALA A CA 19
ATOM 27715 C C . ALA A 1 15 ? -5.801 -4.900 42.247 1.00 0.00 15 ALA A C 19
ATOM 27716 O O . ALA A 1 15 ? -4.733 -4.620 42.791 1.00 0.00 15 ALA A O 19
ATOM 27723 N N . GLY A 1 16 ? -6.979 -4.508 42.722 1.00 0.00 16 GLY A N 19
ATOM 27724 C CA . GLY A 1 16 ? -7.064 -3.714 43.934 1.00 0.00 16 GLY A CA 19
ATOM 27725 C C . GLY A 1 16 ? -6.716 -2.258 43.699 1.00 0.00 16 GLY A C 19
ATOM 27726 O O . GLY A 1 16 ? -7.426 -1.361 44.155 1.00 0.00 16 GLY A O 19
ATOM 27730 N N . CYS A 1 17 ? -5.620 -2.021 42.985 1.00 0.00 17 CYS A N 19
ATOM 27731 C CA . CYS A 1 17 ? -5.178 -0.663 42.691 1.00 0.00 17 CYS A CA 19
ATOM 27732 C C . CYS A 1 17 ? -6.138 0.025 41.725 1.00 0.00 17 CYS A C 19
ATOM 27733 O O . CYS A 1 17 ? -6.992 0.809 42.136 1.00 0.00 17 CYS A O 19
ATOM 27740 N N . ALA A 1 18 ? -5.990 -0.275 40.439 1.00 0.00 18 ALA A N 19
ATOM 27741 C CA . ALA A 1 18 ? -6.845 0.312 39.414 1.00 0.00 18 ALA A CA 19
ATOM 27742 C C . ALA A 1 18 ? -6.635 1.819 39.322 1.00 0.00 18 ALA A C 19
ATOM 27743 O O . ALA A 1 18 ? -7.538 2.602 39.617 1.00 0.00 18 ALA A O 19
ATOM 27750 N N . THR A 1 19 ? -5.436 2.221 38.911 1.00 0.00 19 THR A N 19
ATOM 27751 C CA . THR A 1 19 ? -5.107 3.635 38.781 1.00 0.00 19 THR A CA 19
ATOM 27752 C C . THR A 1 19 ? -5.340 4.126 37.357 1.00 0.00 19 THR A C 19
ATOM 27753 O O . THR A 1 19 ? -4.938 3.476 36.391 1.00 0.00 19 THR A O 19
ATOM 27764 N N . THR A 1 20 ? -5.992 5.278 37.232 1.00 0.00 20 THR A N 19
ATOM 27765 C CA . THR A 1 20 ? -6.279 5.855 35.925 1.00 0.00 20 THR A CA 19
ATOM 27766 C C . THR A 1 20 ? -5.745 7.280 35.824 1.00 0.00 20 THR A C 19
ATOM 27767 O O . THR A 1 20 ? -5.030 7.749 36.710 1.00 0.00 20 THR A O 19
ATOM 27778 N N . TYR A 1 21 ? -6.097 7.963 34.741 1.00 0.00 21 TYR A N 19
ATOM 27779 C CA . TYR A 1 21 ? -5.652 9.335 34.524 1.00 0.00 21 TYR A CA 19
ATOM 27780 C C . TYR A 1 21 ? -6.118 10.244 35.657 1.00 0.00 21 TYR A C 19
ATOM 27781 O O . TYR A 1 21 ? -5.311 10.903 36.310 1.00 0.00 21 TYR A O 19
ATOM 27799 N N . ASN A 1 22 ? -7.428 10.274 35.882 1.00 0.00 22 ASN A N 19
ATOM 27800 C CA . ASN A 1 22 ? -8.003 11.102 36.936 1.00 0.00 22 ASN A CA 19
ATOM 27801 C C . ASN A 1 22 ? -8.024 12.570 36.523 1.00 0.00 22 ASN A C 19
ATOM 27802 O O . ASN A 1 22 ? -7.956 12.895 35.337 1.00 0.00 22 ASN A O 19
ATOM 27813 N N . LYS A 1 23 ? -8.116 13.455 37.510 1.00 0.00 23 LYS A N 19
ATOM 27814 C CA . LYS A 1 23 ? -8.143 14.890 37.251 1.00 0.00 23 LYS A CA 19
ATOM 27815 C C . LYS A 1 23 ? -6.733 15.470 37.256 1.00 0.00 23 LYS A C 19
ATOM 27816 O O . LYS A 1 23 ? -6.526 16.628 36.890 1.00 0.00 23 LYS A O 19
ATOM 27835 N N . HIS A 1 24 ? -5.765 14.659 37.670 1.00 0.00 24 HIS A N 19
ATOM 27836 C CA . HIS A 1 24 ? -4.373 15.092 37.720 1.00 0.00 24 HIS A CA 19
ATOM 27837 C C . HIS A 1 24 ? -3.429 13.907 37.539 1.00 0.00 24 HIS A C 19
ATOM 27838 O O . HIS A 1 24 ? -3.109 13.522 36.414 1.00 0.00 24 HIS A O 19
ATOM 27852 N N . ILE A 1 25 ? -2.986 13.334 38.653 1.00 0.00 25 ILE A N 19
ATOM 27853 C CA . ILE A 1 25 ? -2.079 12.194 38.617 1.00 0.00 25 ILE A CA 19
ATOM 27854 C C . ILE A 1 25 ? -0.782 12.546 37.897 1.00 0.00 25 ILE A C 19
ATOM 27855 O O . ILE A 1 25 ? -0.766 13.390 37.002 1.00 0.00 25 ILE A O 19
ATOM 27871 N N . ASN A 1 26 ? 0.305 11.891 38.293 1.00 0.00 26 ASN A N 19
ATOM 27872 C CA . ASN A 1 26 ? 1.608 12.133 37.685 1.00 0.00 26 ASN A CA 19
ATOM 27873 C C . ASN A 1 26 ? 2.475 10.879 37.737 1.00 0.00 26 ASN A C 19
ATOM 27874 O O . ASN A 1 26 ? 3.695 10.949 37.587 1.00 0.00 26 ASN A O 19
ATOM 27885 N N . ILE A 1 27 ? 1.836 9.734 37.951 1.00 0.00 27 ILE A N 19
ATOM 27886 C CA . ILE A 1 27 ? 2.549 8.464 38.022 1.00 0.00 27 ILE A CA 19
ATOM 27887 C C . ILE A 1 27 ? 2.982 7.999 36.636 1.00 0.00 27 ILE A C 19
ATOM 27888 O O . ILE A 1 27 ? 2.188 7.994 35.696 1.00 0.00 27 ILE A O 19
ATOM 27904 N N . SER A 1 28 ? 4.246 7.606 36.518 1.00 0.00 28 SER A N 19
ATOM 27905 C CA . SER A 1 28 ? 4.786 7.140 35.246 1.00 0.00 28 SER A CA 19
ATOM 27906 C C . SER A 1 28 ? 4.247 5.755 34.902 1.00 0.00 28 SER A C 19
ATOM 27907 O O . SER A 1 28 ? 4.181 4.872 35.757 1.00 0.00 28 SER A O 19
ATOM 27915 N N . PHE A 1 29 ? 3.862 5.573 33.643 1.00 0.00 29 PHE A N 19
ATOM 27916 C CA . PHE A 1 29 ? 3.327 4.297 33.184 1.00 0.00 29 PHE A CA 19
ATOM 27917 C C . PHE A 1 29 ? 4.427 3.434 32.572 1.00 0.00 29 PHE A C 19
ATOM 27918 O O . PHE A 1 29 ? 5.002 3.781 31.540 1.00 0.00 29 PHE A O 19
ATOM 27935 N N . HIS A 1 30 ? 4.715 2.308 33.217 1.00 0.00 30 HIS A N 19
ATOM 27936 C CA . HIS A 1 30 ? 5.747 1.395 32.738 1.00 0.00 30 HIS A CA 19
ATOM 27937 C C . HIS A 1 30 ? 5.137 0.065 32.307 1.00 0.00 30 HIS A C 19
ATOM 27938 O O . HIS A 1 30 ? 4.900 -0.817 33.132 1.00 0.00 30 HIS A O 19
ATOM 27952 N N . ARG A 1 31 ? 4.884 -0.072 31.009 1.00 0.00 31 ARG A N 19
ATOM 27953 C CA . ARG A 1 31 ? 4.300 -1.294 30.469 1.00 0.00 31 ARG A CA 19
ATOM 27954 C C . ARG A 1 31 ? 5.122 -2.514 30.874 1.00 0.00 31 ARG A C 19
ATOM 27955 O O . ARG A 1 31 ? 6.266 -2.389 31.309 1.00 0.00 31 ARG A O 19
ATOM 27976 N N . PHE A 1 32 ? 4.529 -3.695 30.728 1.00 0.00 32 PHE A N 19
ATOM 27977 C CA . PHE A 1 32 ? 5.205 -4.938 31.079 1.00 0.00 32 PHE A CA 19
ATOM 27978 C C . PHE A 1 32 ? 6.524 -5.073 30.323 1.00 0.00 32 PHE A C 19
ATOM 27979 O O . PHE A 1 32 ? 6.740 -4.447 29.285 1.00 0.00 32 PHE A O 19
ATOM 27996 N N . PRO A 1 33 ? 7.427 -5.910 30.854 1.00 0.00 33 PRO A N 19
ATOM 27997 C CA . PRO A 1 33 ? 8.740 -6.147 30.246 1.00 0.00 33 PRO A CA 19
ATOM 27998 C C . PRO A 1 33 ? 8.642 -6.927 28.940 1.00 0.00 33 PRO A C 19
ATOM 27999 O O . PRO A 1 33 ? 7.713 -7.712 28.742 1.00 0.00 33 PRO A O 19
ATOM 28010 N N . LEU A 1 34 ? 9.604 -6.708 28.051 1.00 0.00 34 LEU A N 19
ATOM 28011 C CA . LEU A 1 34 ? 9.626 -7.391 26.763 1.00 0.00 34 LEU A CA 19
ATOM 28012 C C . LEU A 1 34 ? 10.336 -8.737 26.872 1.00 0.00 34 LEU A C 19
ATOM 28013 O O . LEU A 1 34 ? 10.239 -9.576 25.976 1.00 0.00 34 LEU A O 19
ATOM 28029 N N . ASP A 1 35 ? 11.049 -8.936 27.975 1.00 0.00 35 ASP A N 19
ATOM 28030 C CA . ASP A 1 35 ? 11.773 -10.181 28.204 1.00 0.00 35 ASP A CA 19
ATOM 28031 C C . ASP A 1 35 ? 10.855 -11.240 28.806 1.00 0.00 35 ASP A C 19
ATOM 28032 O O . ASP A 1 35 ? 9.911 -10.937 29.536 1.00 0.00 35 ASP A O 19
ATOM 28041 N N . PRO A 1 36 ? 11.137 -12.514 28.494 1.00 0.00 36 PRO A N 19
ATOM 28042 C CA . PRO A 1 36 ? 10.348 -13.644 28.994 1.00 0.00 36 PRO A CA 19
ATOM 28043 C C . PRO A 1 36 ? 10.537 -13.867 30.490 1.00 0.00 36 PRO A C 19
ATOM 28044 O O . PRO A 1 36 ? 9.588 -14.189 31.206 1.00 0.00 36 PRO A O 19
ATOM 28055 N N . LYS A 1 37 ? 11.768 -13.692 30.959 1.00 0.00 37 LYS A N 19
ATOM 28056 C CA . LYS A 1 37 ? 12.082 -13.871 32.372 1.00 0.00 37 LYS A CA 19
ATOM 28057 C C . LYS A 1 37 ? 11.199 -12.982 33.242 1.00 0.00 37 LYS A C 19
ATOM 28058 O O . LYS A 1 37 ? 10.685 -13.420 34.272 1.00 0.00 37 LYS A O 19
ATOM 28077 N N . ARG A 1 38 ? 11.027 -11.733 32.822 1.00 0.00 38 ARG A N 19
ATOM 28078 C CA . ARG A 1 38 ? 10.206 -10.784 33.564 1.00 0.00 38 ARG A CA 19
ATOM 28079 C C . ARG A 1 38 ? 8.738 -10.907 33.166 1.00 0.00 38 ARG A C 19
ATOM 28080 O O . ARG A 1 38 ? 7.859 -11.005 34.022 1.00 0.00 38 ARG A O 19
ATOM 28101 N N . ARG A 1 39 ? 8.482 -10.901 31.862 1.00 0.00 39 ARG A N 19
ATOM 28102 C CA . ARG A 1 39 ? 7.121 -11.010 31.350 1.00 0.00 39 ARG A CA 19
ATOM 28103 C C . ARG A 1 39 ? 6.294 -11.967 32.204 1.00 0.00 39 ARG A C 19
ATOM 28104 O O . ARG A 1 39 ? 5.220 -11.613 32.690 1.00 0.00 39 ARG A O 19
ATOM 28125 N N . LYS A 1 40 ? 6.803 -13.182 32.383 1.00 0.00 40 LYS A N 19
ATOM 28126 C CA . LYS A 1 40 ? 6.113 -14.191 33.179 1.00 0.00 40 LYS A CA 19
ATOM 28127 C C . LYS A 1 40 ? 6.034 -13.769 34.643 1.00 0.00 40 LYS A C 19
ATOM 28128 O O . LYS A 1 40 ? 5.069 -14.085 35.337 1.00 0.00 40 LYS A O 19
ATOM 28147 N N . GLU A 1 41 ? 7.054 -13.051 35.103 1.00 0.00 41 GLU A N 19
ATOM 28148 C CA . GLU A 1 41 ? 7.098 -12.586 36.484 1.00 0.00 41 GLU A CA 19
ATOM 28149 C C . GLU A 1 41 ? 5.987 -11.574 36.753 1.00 0.00 41 GLU A C 19
ATOM 28150 O O . GLU A 1 41 ? 5.092 -11.821 37.561 1.00 0.00 41 GLU A O 19
ATOM 28162 N N . TRP A 1 42 ? 6.053 -10.437 36.071 1.00 0.00 42 TRP A N 19
ATOM 28163 C CA . TRP A 1 42 ? 5.053 -9.388 36.236 1.00 0.00 42 TRP A CA 19
ATOM 28164 C C . TRP A 1 42 ? 3.649 -9.978 36.295 1.00 0.00 42 TRP A C 19
ATOM 28165 O O . TRP A 1 42 ? 2.847 -9.614 37.156 1.00 0.00 42 TRP A O 19
ATOM 28186 N N . VAL A 1 43 ? 3.356 -10.892 35.375 1.00 0.00 43 VAL A N 19
ATOM 28187 C CA . VAL A 1 43 ? 2.048 -11.534 35.324 1.00 0.00 43 VAL A CA 19
ATOM 28188 C C . VAL A 1 43 ? 1.855 -12.482 36.502 1.00 0.00 43 VAL A C 19
ATOM 28189 O O . VAL A 1 43 ? 0.738 -12.668 36.985 1.00 0.00 43 VAL A O 19
ATOM 28202 N N . ARG A 1 44 ? 2.950 -13.079 36.960 1.00 0.00 44 ARG A N 19
ATOM 28203 C CA . ARG A 1 44 ? 2.902 -14.009 38.081 1.00 0.00 44 ARG A CA 19
ATOM 28204 C C . ARG A 1 44 ? 2.680 -13.265 39.395 1.00 0.00 44 ARG A C 19
ATOM 28205 O O . ARG A 1 44 ? 2.048 -13.785 40.316 1.00 0.00 44 ARG A O 19
ATOM 28226 N N . LEU A 1 45 ? 3.204 -12.047 39.475 1.00 0.00 45 LEU A N 19
ATOM 28227 C CA . LEU A 1 45 ? 3.064 -11.231 40.676 1.00 0.00 45 LEU A CA 19
ATOM 28228 C C . LEU A 1 45 ? 1.660 -10.644 40.775 1.00 0.00 45 LEU A C 19
ATOM 28229 O O . LEU A 1 45 ? 1.087 -10.557 41.861 1.00 0.00 45 LEU A O 19
ATOM 28245 N N . VAL A 1 46 ? 1.110 -10.243 39.633 1.00 0.00 46 VAL A N 19
ATOM 28246 C CA . VAL A 1 46 ? -0.229 -9.667 39.590 1.00 0.00 46 VAL A CA 19
ATOM 28247 C C . VAL A 1 46 ? -1.297 -10.750 39.694 1.00 0.00 46 VAL A C 19
ATOM 28248 O O . VAL A 1 46 ? -2.382 -10.517 40.228 1.00 0.00 46 VAL A O 19
ATOM 28261 N N . ARG A 1 47 ? -0.982 -11.935 39.183 1.00 0.00 47 ARG A N 19
ATOM 28262 C CA . ARG A 1 47 ? -1.915 -13.055 39.218 1.00 0.00 47 ARG A CA 19
ATOM 28263 C C . ARG A 1 47 ? -3.286 -12.638 38.693 1.00 0.00 47 ARG A C 19
ATOM 28264 O O . ARG A 1 47 ? -4.271 -12.641 39.430 1.00 0.00 47 ARG A O 19
ATOM 28285 N N . ARG A 1 48 ? -3.339 -12.278 37.414 1.00 0.00 48 ARG A N 19
ATOM 28286 C CA . ARG A 1 48 ? -4.588 -11.857 36.791 1.00 0.00 48 ARG A CA 19
ATOM 28287 C C . ARG A 1 48 ? -5.069 -12.894 35.781 1.00 0.00 48 ARG A C 19
ATOM 28288 O O . ARG A 1 48 ? -5.634 -12.551 34.743 1.00 0.00 48 ARG A O 19
ATOM 28309 N N . LYS A 1 49 ? -4.841 -14.166 36.093 1.00 0.00 49 LYS A N 19
ATOM 28310 C CA . LYS A 1 49 ? -5.252 -15.255 35.215 1.00 0.00 49 LYS A CA 19
ATOM 28311 C C . LYS A 1 49 ? -4.232 -15.468 34.100 1.00 0.00 49 LYS A C 19
ATOM 28312 O O . LYS A 1 49 ? -3.109 -14.973 34.171 1.00 0.00 49 LYS A O 19
ATOM 28331 N N . ASN A 1 50 ? -4.634 -16.207 33.071 1.00 0.00 50 ASN A N 19
ATOM 28332 C CA . ASN A 1 50 ? -3.755 -16.485 31.941 1.00 0.00 50 ASN A CA 19
ATOM 28333 C C . ASN A 1 50 ? -3.683 -15.286 31.000 1.00 0.00 50 ASN A C 19
ATOM 28334 O O . ASN A 1 50 ? -3.796 -15.430 29.783 1.00 0.00 50 ASN A O 19
ATOM 28345 N N . PHE A 1 51 ? -3.493 -14.102 31.574 1.00 0.00 51 PHE A N 19
ATOM 28346 C CA . PHE A 1 51 ? -3.406 -12.877 30.787 1.00 0.00 51 PHE A CA 19
ATOM 28347 C C . PHE A 1 51 ? -1.968 -12.612 30.351 1.00 0.00 51 PHE A C 19
ATOM 28348 O O . PHE A 1 51 ? -1.021 -13.112 30.959 1.00 0.00 51 PHE A O 19
ATOM 28365 N N . VAL A 1 52 ? -1.813 -11.822 29.294 1.00 0.00 52 VAL A N 19
ATOM 28366 C CA . VAL A 1 52 ? -0.491 -11.489 28.776 1.00 0.00 52 VAL A CA 19
ATOM 28367 C C . VAL A 1 52 ? -0.409 -10.018 28.384 1.00 0.00 52 VAL A C 19
ATOM 28368 O O . VAL A 1 52 ? -1.370 -9.426 27.893 1.00 0.00 52 VAL A O 19
ATOM 28381 N N . PRO A 1 53 ? 0.767 -9.412 28.605 1.00 0.00 53 PRO A N 19
ATOM 28382 C CA . PRO A 1 53 ? 1.004 -8.002 28.282 1.00 0.00 53 PRO A CA 19
ATOM 28383 C C . PRO A 1 53 ? 1.046 -7.751 26.778 1.00 0.00 53 PRO A C 19
ATOM 28384 O O . PRO A 1 53 ? 2.112 -7.530 26.206 1.00 0.00 53 PRO A O 19
ATOM 28395 N N . GLY A 1 54 ? -0.122 -7.787 26.144 1.00 0.00 54 GLY A N 19
ATOM 28396 C CA . GLY A 1 54 ? -0.196 -7.562 24.712 1.00 0.00 54 GLY A CA 19
ATOM 28397 C C . GLY A 1 54 ? -1.088 -6.389 24.355 1.00 0.00 54 GLY A C 19
ATOM 28398 O O . GLY A 1 54 ? -1.087 -5.922 23.216 1.00 0.00 54 GLY A O 19
ATOM 28402 N N . LYS A 1 55 ? -1.855 -5.913 25.330 1.00 0.00 55 LYS A N 19
ATOM 28403 C CA . LYS A 1 55 ? -2.757 -4.788 25.114 1.00 0.00 55 LYS A CA 19
ATOM 28404 C C . LYS A 1 55 ? -2.429 -3.638 26.059 1.00 0.00 55 LYS A C 19
ATOM 28405 O O . LYS A 1 55 ? -1.406 -3.657 26.746 1.00 0.00 55 LYS A O 19
ATOM 28424 N N . HIS A 1 56 ? -3.302 -2.636 26.092 1.00 0.00 56 HIS A N 19
ATOM 28425 C CA . HIS A 1 56 ? -3.105 -1.477 26.955 1.00 0.00 56 HIS A CA 19
ATOM 28426 C C . HIS A 1 56 ? -3.030 -1.898 28.420 1.00 0.00 56 HIS A C 19
ATOM 28427 O O . HIS A 1 56 ? -4.020 -1.832 29.148 1.00 0.00 56 HIS A O 19
ATOM 28441 N N . THR A 1 57 ? -1.848 -2.332 28.846 1.00 0.00 57 THR A N 19
ATOM 28442 C CA . THR A 1 57 ? -1.643 -2.766 30.222 1.00 0.00 57 THR A CA 19
ATOM 28443 C C . THR A 1 57 ? -0.333 -2.222 30.781 1.00 0.00 57 THR A C 19
ATOM 28444 O O . THR A 1 57 ? 0.737 -2.452 30.217 1.00 0.00 57 THR A O 19
ATOM 28455 N N . PHE A 1 58 ? -0.424 -1.500 31.893 1.00 0.00 58 PHE A N 19
ATOM 28456 C CA . PHE A 1 58 ? 0.756 -0.923 32.528 1.00 0.00 58 PHE A CA 19
ATOM 28457 C C . PHE A 1 58 ? 0.639 -0.985 34.049 1.00 0.00 58 PHE A C 19
ATOM 28458 O O . PHE A 1 58 ? -0.452 -1.155 34.593 1.00 0.00 58 PHE A O 19
ATOM 28475 N N . LEU A 1 59 ? 1.772 -0.847 34.728 1.00 0.00 59 LEU A N 19
ATOM 28476 C CA . LEU A 1 59 ? 1.799 -0.887 36.186 1.00 0.00 59 LEU A CA 19
ATOM 28477 C C . LEU A 1 59 ? 2.338 0.421 36.757 1.00 0.00 59 LEU A C 19
ATOM 28478 O O . LEU A 1 59 ? 3.309 0.980 36.248 1.00 0.00 59 LEU A O 19
ATOM 28494 N N . CYS A 1 60 ? 1.702 0.902 37.820 1.00 0.00 60 CYS A N 19
ATOM 28495 C CA . CYS A 1 60 ? 2.117 2.143 38.463 1.00 0.00 60 CYS A CA 19
ATOM 28496 C C . CYS A 1 60 ? 3.526 2.015 39.034 1.00 0.00 60 CYS A C 19
ATOM 28497 O O . CYS A 1 60 ? 3.908 0.960 39.542 1.00 0.00 60 CYS A O 19
ATOM 28504 N N . SER A 1 61 ? 4.294 3.096 38.948 1.00 0.00 61 SER A N 19
ATOM 28505 C CA . SER A 1 61 ? 5.662 3.104 39.453 1.00 0.00 61 SER A CA 19
ATOM 28506 C C . SER A 1 61 ? 5.682 2.938 40.970 1.00 0.00 61 SER A C 19
ATOM 28507 O O . SER A 1 61 ? 6.646 2.423 41.537 1.00 0.00 61 SER A O 19
ATOM 28515 N N . LYS A 1 62 ? 4.611 3.377 41.621 1.00 0.00 62 LYS A N 19
ATOM 28516 C CA . LYS A 1 62 ? 4.502 3.277 43.072 1.00 0.00 62 LYS A CA 19
ATOM 28517 C C . LYS A 1 62 ? 4.791 1.855 43.542 1.00 0.00 62 LYS A C 19
ATOM 28518 O O . LYS A 1 62 ? 5.416 1.650 44.584 1.00 0.00 62 LYS A O 19
ATOM 28537 N N . HIS A 1 63 ? 4.334 0.876 42.768 1.00 0.00 63 HIS A N 19
ATOM 28538 C CA . HIS A 1 63 ? 4.546 -0.527 43.105 1.00 0.00 63 HIS A CA 19
ATOM 28539 C C . HIS A 1 63 ? 6.035 -0.844 43.199 1.00 0.00 63 HIS A C 19
ATOM 28540 O O . HIS A 1 63 ? 6.462 -1.622 44.053 1.00 0.00 63 HIS A O 19
ATOM 28554 N N . PHE A 1 64 ? 6.822 -0.238 42.316 1.00 0.00 64 PHE A N 19
ATOM 28555 C CA . PHE A 1 64 ? 8.263 -0.457 42.299 1.00 0.00 64 PHE A CA 19
ATOM 28556 C C . PHE A 1 64 ? 8.974 0.527 43.223 1.00 0.00 64 PHE A C 19
ATOM 28557 O O . PHE A 1 64 ? 8.544 1.670 43.378 1.00 0.00 64 PHE A O 19
ATOM 28574 N N . GLU A 1 65 ? 10.064 0.074 43.834 1.00 0.00 65 GLU A N 19
ATOM 28575 C CA . GLU A 1 65 ? 10.834 0.914 44.744 1.00 0.00 65 GLU A CA 19
ATOM 28576 C C . GLU A 1 65 ? 11.627 1.967 43.974 1.00 0.00 65 GLU A C 19
ATOM 28577 O O . GLU A 1 65 ? 11.096 3.016 43.611 1.00 0.00 65 GLU A O 19
ATOM 28589 N N . ALA A 1 66 ? 12.900 1.677 43.728 1.00 0.00 66 ALA A N 19
ATOM 28590 C CA . ALA A 1 66 ? 13.766 2.596 43.000 1.00 0.00 66 ALA A CA 19
ATOM 28591 C C . ALA A 1 66 ? 14.816 1.840 42.193 1.00 0.00 66 ALA A C 19
ATOM 28592 O O . ALA A 1 66 ? 15.151 2.228 41.075 1.00 0.00 66 ALA A O 19
ATOM 28599 N N . SER A 1 67 ? 15.331 0.758 42.768 1.00 0.00 67 SER A N 19
ATOM 28600 C CA . SER A 1 67 ? 16.346 -0.051 42.104 1.00 0.00 67 SER A CA 19
ATOM 28601 C C . SER A 1 67 ? 15.810 -0.632 40.799 1.00 0.00 67 SER A C 19
ATOM 28602 O O . SER A 1 67 ? 16.572 -1.130 39.969 1.00 0.00 67 SER A O 19
ATOM 28610 N N . CYS A 1 68 ? 14.495 -0.563 40.625 1.00 0.00 68 CYS A N 19
ATOM 28611 C CA . CYS A 1 68 ? 13.855 -1.082 39.421 1.00 0.00 68 CYS A CA 19
ATOM 28612 C C . CYS A 1 68 ? 13.824 -0.025 38.323 1.00 0.00 68 CYS A C 19
ATOM 28613 O O . CYS A 1 68 ? 13.331 -0.272 37.222 1.00 0.00 68 CYS A O 19
ATOM 28621 N N . PHE A 1 69 ? 14.351 1.156 38.630 1.00 0.00 69 PHE A N 19
ATOM 28622 C CA . PHE A 1 69 ? 14.381 2.253 37.670 1.00 0.00 69 PHE A CA 19
ATOM 28623 C C . PHE A 1 69 ? 15.813 2.715 37.417 1.00 0.00 69 PHE A C 19
ATOM 28624 O O . PHE A 1 69 ? 16.753 2.231 38.047 1.00 0.00 69 PHE A O 19
ATOM 28641 N N . ASP A 1 70 ? 15.970 3.654 36.490 1.00 0.00 70 ASP A N 19
ATOM 28642 C CA . ASP A 1 70 ? 17.286 4.183 36.153 1.00 0.00 70 ASP A CA 19
ATOM 28643 C C . ASP A 1 70 ? 17.449 5.608 36.673 1.00 0.00 70 ASP A C 19
ATOM 28644 O O . ASP A 1 70 ? 17.102 6.573 35.989 1.00 0.00 70 ASP A O 19
ATOM 28653 N N . LEU A 1 71 ? 17.976 5.734 37.885 1.00 0.00 71 LEU A N 19
ATOM 28654 C CA . LEU A 1 71 ? 18.183 7.042 38.498 1.00 0.00 71 LEU A CA 19
ATOM 28655 C C . LEU A 1 71 ? 19.255 7.829 37.750 1.00 0.00 71 LEU A C 19
ATOM 28656 O O . LEU A 1 71 ? 18.959 8.817 37.077 1.00 0.00 71 LEU A O 19
ATOM 28672 N N . THR A 1 72 ? 20.502 7.384 37.872 1.00 0.00 72 THR A N 19
ATOM 28673 C CA . THR A 1 72 ? 21.617 8.046 37.207 1.00 0.00 72 THR A CA 19
ATOM 28674 C C . THR A 1 72 ? 21.213 8.554 35.828 1.00 0.00 72 THR A C 19
ATOM 28675 O O . THR A 1 72 ? 21.713 9.577 35.361 1.00 0.00 72 THR A O 19
ATOM 28686 N N . GLY A 1 73 ? 20.304 7.832 35.180 1.00 0.00 73 GLY A N 19
ATOM 28687 C CA . GLY A 1 73 ? 19.847 8.226 33.860 1.00 0.00 73 GLY A CA 19
ATOM 28688 C C . GLY A 1 73 ? 19.134 9.564 33.868 1.00 0.00 73 GLY A C 19
ATOM 28689 O O . GLY A 1 73 ? 18.691 10.031 34.918 1.00 0.00 73 GLY A O 19
ATOM 28693 N N . GLN A 1 74 ? 19.024 10.182 32.697 1.00 0.00 74 GLN A N 19
ATOM 28694 C CA . GLN A 1 74 ? 18.361 11.475 32.575 1.00 0.00 74 GLN A CA 19
ATOM 28695 C C . GLN A 1 74 ? 17.112 11.531 33.448 1.00 0.00 74 GLN A C 19
ATOM 28696 O O . GLN A 1 74 ? 16.818 12.555 34.065 1.00 0.00 74 GLN A O 19
ATOM 28710 N N . THR A 1 75 ? 16.379 10.423 33.495 1.00 0.00 75 THR A N 19
ATOM 28711 C CA . THR A 1 75 ? 15.160 10.346 34.291 1.00 0.00 75 THR A CA 19
ATOM 28712 C C . THR A 1 75 ? 14.902 8.920 34.765 1.00 0.00 75 THR A C 19
ATOM 28713 O O . THR A 1 75 ? 15.349 7.958 34.140 1.00 0.00 75 THR A O 19
ATOM 28724 N N . ARG A 1 76 ? 14.178 8.792 35.872 1.00 0.00 76 ARG A N 19
ATOM 28725 C CA . ARG A 1 76 ? 13.861 7.482 36.429 1.00 0.00 76 ARG A CA 19
ATOM 28726 C C . ARG A 1 76 ? 13.133 6.617 35.405 1.00 0.00 76 ARG A C 19
ATOM 28727 O O . ARG A 1 76 ? 11.932 6.778 35.184 1.00 0.00 76 ARG A O 19
ATOM 28748 N N . ARG A 1 77 ? 13.867 5.701 34.783 1.00 0.00 77 ARG A N 19
ATOM 28749 C CA . ARG A 1 77 ? 13.292 4.812 33.781 1.00 0.00 77 ARG A CA 19
ATOM 28750 C C . ARG A 1 77 ? 13.271 3.370 34.281 1.00 0.00 77 ARG A C 19
ATOM 28751 O O . ARG A 1 77 ? 14.291 2.842 34.727 1.00 0.00 77 ARG A O 19
ATOM 28772 N N . LEU A 1 78 ? 12.105 2.740 34.204 1.00 0.00 78 LEU A N 19
ATOM 28773 C CA . LEU A 1 78 ? 11.951 1.359 34.649 1.00 0.00 78 LEU A CA 19
ATOM 28774 C C . LEU A 1 78 ? 12.755 0.409 33.766 1.00 0.00 78 LEU A C 19
ATOM 28775 O O . LEU A 1 78 ? 12.450 0.232 32.587 1.00 0.00 78 LEU A O 19
ATOM 28791 N N . LYS A 1 79 ? 13.783 -0.201 34.346 1.00 0.00 79 LYS A N 19
ATOM 28792 C CA . LYS A 1 79 ? 14.630 -1.136 33.615 1.00 0.00 79 LYS A CA 19
ATOM 28793 C C . LYS A 1 79 ? 13.792 -2.225 32.953 1.00 0.00 79 LYS A C 19
ATOM 28794 O O . LYS A 1 79 ? 12.944 -2.845 33.593 1.00 0.00 79 LYS A O 19
ATOM 28813 N N . MET A 1 80 ? 14.038 -2.454 31.666 1.00 0.00 80 MET A N 19
ATOM 28814 C CA . MET A 1 80 ? 13.307 -3.470 30.919 1.00 0.00 80 MET A CA 19
ATOM 28815 C C . MET A 1 80 ? 13.447 -4.837 31.581 1.00 0.00 80 MET A C 19
ATOM 28816 O O . MET A 1 80 ? 12.657 -5.746 31.323 1.00 0.00 80 MET A O 19
ATOM 28830 N N . ASP A 1 81 ? 14.456 -4.976 32.433 1.00 0.00 81 ASP A N 19
ATOM 28831 C CA . ASP A 1 81 ? 14.699 -6.233 33.133 1.00 0.00 81 ASP A CA 19
ATOM 28832 C C . ASP A 1 81 ? 14.464 -6.074 34.631 1.00 0.00 81 ASP A C 19
ATOM 28833 O O . ASP A 1 81 ? 15.128 -6.715 35.445 1.00 0.00 81 ASP A O 19
ATOM 28842 N N . ALA A 1 82 ? 13.515 -5.215 34.989 1.00 0.00 82 ALA A N 19
ATOM 28843 C CA . ALA A 1 82 ? 13.192 -4.973 36.390 1.00 0.00 82 ALA A CA 19
ATOM 28844 C C . ALA A 1 82 ? 11.773 -5.429 36.713 1.00 0.00 82 ALA A C 19
ATOM 28845 O O . ALA A 1 82 ? 10.834 -5.144 35.969 1.00 0.00 82 ALA A O 19
ATOM 28852 N N . VAL A 1 83 ? 11.624 -6.140 37.826 1.00 0.00 83 VAL A N 19
ATOM 28853 C CA . VAL A 1 83 ? 10.319 -6.635 38.248 1.00 0.00 83 VAL A CA 19
ATOM 28854 C C . VAL A 1 83 ? 9.874 -5.974 39.548 1.00 0.00 83 VAL A C 19
ATOM 28855 O O . VAL A 1 83 ? 10.688 -5.572 40.379 1.00 0.00 83 VAL A O 19
ATOM 28868 N N . PRO A 1 84 ? 8.550 -5.859 39.730 1.00 0.00 84 PRO A N 19
ATOM 28869 C CA . PRO A 1 84 ? 7.966 -5.249 40.928 1.00 0.00 84 PRO A CA 19
ATOM 28870 C C . PRO A 1 84 ? 8.162 -6.110 42.172 1.00 0.00 84 PRO A C 19
ATOM 28871 O O . PRO A 1 84 ? 7.336 -6.969 42.481 1.00 0.00 84 PRO A O 19
ATOM 28882 N N . THR A 1 85 ? 9.260 -5.874 42.883 1.00 0.00 85 THR A N 19
ATOM 28883 C CA . THR A 1 85 ? 9.564 -6.628 44.092 1.00 0.00 85 THR A CA 19
ATOM 28884 C C . THR A 1 85 ? 8.447 -6.492 45.120 1.00 0.00 85 THR A C 19
ATOM 28885 O O . THR A 1 85 ? 8.418 -7.214 46.118 1.00 0.00 85 THR A O 19
ATOM 28896 N N . ILE A 1 86 ? 7.530 -5.564 44.871 1.00 0.00 86 ILE A N 19
ATOM 28897 C CA . ILE A 1 86 ? 6.410 -5.335 45.776 1.00 0.00 86 ILE A CA 19
ATOM 28898 C C . ILE A 1 86 ? 5.097 -5.224 45.008 1.00 0.00 86 ILE A C 19
ATOM 28899 O O . ILE A 1 86 ? 4.949 -5.791 43.925 1.00 0.00 86 ILE A O 19
ATOM 28915 N N . PHE A 1 87 ? 4.147 -4.488 45.574 1.00 0.00 87 PHE A N 19
ATOM 28916 C CA . PHE A 1 87 ? 2.846 -4.301 44.943 1.00 0.00 87 PHE A CA 19
ATOM 28917 C C . PHE A 1 87 ? 1.853 -3.674 45.918 1.00 0.00 87 PHE A C 19
ATOM 28918 O O . PHE A 1 87 ? 1.388 -2.553 45.712 1.00 0.00 87 PHE A O 19
ATOM 28935 N N . ASP A 1 88 ? 1.534 -4.407 46.979 1.00 0.00 88 ASP A N 19
ATOM 28936 C CA . ASP A 1 88 ? 0.597 -3.924 47.987 1.00 0.00 88 ASP A CA 19
ATOM 28937 C C . ASP A 1 88 ? -0.828 -3.910 47.442 1.00 0.00 88 ASP A C 19
ATOM 28938 O O . ASP A 1 88 ? -1.107 -3.282 46.421 1.00 0.00 88 ASP A O 19
ATOM 28947 N N . PHE A 1 89 ? -1.726 -4.608 48.129 1.00 0.00 89 PHE A N 19
ATOM 28948 C CA . PHE A 1 89 ? -3.122 -4.678 47.713 1.00 0.00 89 PHE A CA 19
ATOM 28949 C C . PHE A 1 89 ? -3.955 -3.617 48.425 1.00 0.00 89 PHE A C 19
ATOM 28950 O O . PHE A 1 89 ? -3.670 -3.250 49.566 1.00 0.00 89 PHE A O 19
ATOM 28967 N N . CYS A 1 90 ? -4.985 -3.127 47.744 1.00 0.00 90 CYS A N 19
ATOM 28968 C CA . CYS A 1 90 ? -5.860 -2.106 48.310 1.00 0.00 90 CYS A CA 19
ATOM 28969 C C . CYS A 1 90 ? -7.173 -2.719 48.786 1.00 0.00 90 CYS A C 19
ATOM 28970 O O . CYS A 1 90 ? -7.549 -3.814 48.367 1.00 0.00 90 CYS A O 19
ATOM 28978 N N . THR A 1 91 ? -7.868 -2.005 49.667 1.00 0.00 91 THR A N 19
ATOM 28979 C CA . THR A 1 91 ? -9.138 -2.479 50.203 1.00 0.00 91 THR A CA 19
ATOM 28980 C C . THR A 1 91 ? -9.881 -1.362 50.925 1.00 0.00 91 THR A C 19
ATOM 28981 O O . THR A 1 91 ? -9.272 -0.404 51.401 1.00 0.00 91 THR A O 19
ATOM 28992 N N . HIS A 1 92 ? -11.202 -1.491 51.004 1.00 0.00 92 HIS A N 19
ATOM 28993 C CA . HIS A 1 92 ? -12.029 -0.491 51.670 1.00 0.00 92 HIS A CA 19
ATOM 28994 C C . HIS A 1 92 ? -12.513 -1.001 53.025 1.00 0.00 92 HIS A C 19
ATOM 28995 O O . HIS A 1 92 ? -12.511 -0.265 54.012 1.00 0.00 92 HIS A O 19
ATOM 29009 N N . ILE A 1 93 ? -12.925 -2.263 53.063 1.00 0.00 93 ILE A N 19
ATOM 29010 C CA . ILE A 1 93 ? -13.411 -2.870 54.296 1.00 0.00 93 ILE A CA 19
ATOM 29011 C C . ILE A 1 93 ? -12.308 -3.662 54.990 1.00 0.00 93 ILE A C 19
ATOM 29012 O O . ILE A 1 93 ? -11.604 -4.450 54.359 1.00 0.00 93 ILE A O 19
ATOM 29028 N N . SER A 1 94 ? -12.164 -3.448 56.294 1.00 0.00 94 SER A N 19
ATOM 29029 C CA . SER A 1 94 ? -11.145 -4.141 57.075 1.00 0.00 94 SER A CA 19
ATOM 29030 C C . SER A 1 94 ? -11.773 -4.887 58.247 1.00 0.00 94 SER A C 19
ATOM 29031 O O . SER A 1 94 ? -11.472 -4.610 59.407 1.00 0.00 94 SER A O 19
ATOM 29039 N N . GLY A 1 95 ? -12.650 -5.837 57.935 1.00 0.00 95 GLY A N 19
ATOM 29040 C CA . GLY A 1 95 ? -13.308 -6.610 58.973 1.00 0.00 95 GLY A CA 19
ATOM 29041 C C . GLY A 1 95 ? -14.407 -5.830 59.667 1.00 0.00 95 GLY A C 19
ATOM 29042 O O . GLY A 1 95 ? -14.438 -4.600 59.637 1.00 0.00 95 GLY A O 19
ATOM 29046 N N . PRO A 1 96 ? -15.336 -6.554 60.309 1.00 0.00 96 PRO A N 19
ATOM 29047 C CA . PRO A 1 96 ? -16.460 -5.943 61.025 1.00 0.00 96 PRO A CA 19
ATOM 29048 C C . PRO A 1 96 ? -16.015 -5.213 62.288 1.00 0.00 96 PRO A C 19
ATOM 29049 O O . PRO A 1 96 ? -15.504 -5.828 63.224 1.00 0.00 96 PRO A O 19
ATOM 29060 N N . SER A 1 97 ? -16.212 -3.899 62.307 1.00 0.00 97 SER A N 19
ATOM 29061 C CA . SER A 1 97 ? -15.828 -3.085 63.455 1.00 0.00 97 SER A CA 19
ATOM 29062 C C . SER A 1 97 ? -16.296 -1.644 63.280 1.00 0.00 97 SER A C 19
ATOM 29063 O O . SER A 1 97 ? -15.881 -0.953 62.349 1.00 0.00 97 SER A O 19
ATOM 29071 N N . SER A 1 98 ? -17.164 -1.196 64.181 1.00 0.00 98 SER A N 19
ATOM 29072 C CA . SER A 1 98 ? -17.693 0.161 64.126 1.00 0.00 98 SER A CA 19
ATOM 29073 C C . SER A 1 98 ? -17.041 1.042 65.187 1.00 0.00 98 SER A C 19
ATOM 29074 O O . SER A 1 98 ? -17.289 2.246 65.250 1.00 0.00 98 SER A O 19
ATOM 29082 N N . GLY A 1 99 ? -16.205 0.432 66.022 1.00 0.00 99 GLY A N 19
ATOM 29083 C CA . GLY A 1 99 ? -15.530 1.175 67.070 1.00 0.00 99 GLY A CA 19
ATOM 29084 C C . GLY A 1 99 ? -16.486 2.013 67.895 1.00 0.00 99 GLY A C 19
ATOM 29085 O O . GLY A 1 99 ? -16.033 2.770 68.752 1.00 0.00 99 GLY A O 19
ATOM 29090 N N . GLY A 1 1 ? -21.254 3.073 48.468 1.00 0.00 1 GLY A N 20
ATOM 29091 C CA . GLY A 1 1 ? -21.603 2.289 47.298 1.00 0.00 1 GLY A CA 20
ATOM 29092 C C . GLY A 1 1 ? -20.588 2.431 46.181 1.00 0.00 1 GLY A C 20
ATOM 29093 O O . GLY A 1 1 ? -20.483 3.488 45.558 1.00 0.00 1 GLY A O 20
ATOM 29097 N N . SER A 1 2 ? -19.837 1.364 45.928 1.00 0.00 2 SER A N 20
ATOM 29098 C CA . SER A 1 2 ? -18.820 1.376 44.882 1.00 0.00 2 SER A CA 20
ATOM 29099 C C . SER A 1 2 ? -18.943 0.143 43.992 1.00 0.00 2 SER A C 20
ATOM 29100 O O . SER A 1 2 ? -19.938 -0.579 44.046 1.00 0.00 2 SER A O 20
ATOM 29108 N N . SER A 1 3 ? -17.923 -0.091 43.172 1.00 0.00 3 SER A N 20
ATOM 29109 C CA . SER A 1 3 ? -17.916 -1.234 42.266 1.00 0.00 3 SER A CA 20
ATOM 29110 C C . SER A 1 3 ? -16.518 -1.834 42.159 1.00 0.00 3 SER A C 20
ATOM 29111 O O . SER A 1 3 ? -15.647 -1.560 42.984 1.00 0.00 3 SER A O 20
ATOM 29119 N N . GLY A 1 4 ? -16.311 -2.656 41.135 1.00 0.00 4 GLY A N 20
ATOM 29120 C CA . GLY A 1 4 ? -15.017 -3.283 40.937 1.00 0.00 4 GLY A CA 20
ATOM 29121 C C . GLY A 1 4 ? -14.595 -3.295 39.481 1.00 0.00 4 GLY A C 20
ATOM 29122 O O . GLY A 1 4 ? -14.083 -4.298 38.984 1.00 0.00 4 GLY A O 20
ATOM 29126 N N . SER A 1 5 ? -14.811 -2.177 38.795 1.00 0.00 5 SER A N 20
ATOM 29127 C CA . SER A 1 5 ? -14.454 -2.064 37.386 1.00 0.00 5 SER A CA 20
ATOM 29128 C C . SER A 1 5 ? -14.717 -0.653 36.870 1.00 0.00 5 SER A C 20
ATOM 29129 O O . SER A 1 5 ? -15.289 0.181 37.573 1.00 0.00 5 SER A O 20
ATOM 29137 N N . SER A 1 6 ? -14.295 -0.392 35.637 1.00 0.00 6 SER A N 20
ATOM 29138 C CA . SER A 1 6 ? -14.481 0.920 35.027 1.00 0.00 6 SER A CA 20
ATOM 29139 C C . SER A 1 6 ? -14.601 0.802 33.511 1.00 0.00 6 SER A C 20
ATOM 29140 O O . SER A 1 6 ? -14.284 -0.236 32.931 1.00 0.00 6 SER A O 20
ATOM 29148 N N . GLY A 1 7 ? -15.062 1.875 32.875 1.00 0.00 7 GLY A N 20
ATOM 29149 C CA . GLY A 1 7 ? -15.217 1.872 31.432 1.00 0.00 7 GLY A CA 20
ATOM 29150 C C . GLY A 1 7 ? -14.295 2.861 30.748 1.00 0.00 7 GLY A C 20
ATOM 29151 O O . GLY A 1 7 ? -14.747 3.876 30.217 1.00 0.00 7 GLY A O 20
ATOM 29155 N N . MET A 1 8 ? -12.999 2.567 30.761 1.00 0.00 8 MET A N 20
ATOM 29156 C CA . MET A 1 8 ? -12.011 3.440 30.137 1.00 0.00 8 MET A CA 20
ATOM 29157 C C . MET A 1 8 ? -10.854 2.628 29.564 1.00 0.00 8 MET A C 20
ATOM 29158 O O . MET A 1 8 ? -10.484 1.576 30.085 1.00 0.00 8 MET A O 20
ATOM 29172 N N . PRO A 1 9 ? -10.267 3.127 28.466 1.00 0.00 9 PRO A N 20
ATOM 29173 C CA . PRO A 1 9 ? -9.143 2.463 27.798 1.00 0.00 9 PRO A CA 20
ATOM 29174 C C . PRO A 1 9 ? -7.863 2.519 28.626 1.00 0.00 9 PRO A C 20
ATOM 29175 O O . PRO A 1 9 ? -7.494 3.571 29.149 1.00 0.00 9 PRO A O 20
ATOM 29186 N N . THR A 1 10 ? -7.189 1.379 28.742 1.00 0.00 10 THR A N 20
ATOM 29187 C CA . THR A 1 10 ? -5.951 1.297 29.506 1.00 0.00 10 THR A CA 20
ATOM 29188 C C . THR A 1 10 ? -6.223 1.387 31.003 1.00 0.00 10 THR A C 20
ATOM 29189 O O . THR A 1 10 ? -7.019 2.211 31.451 1.00 0.00 10 THR A O 20
ATOM 29200 N N . ASN A 1 11 ? -5.554 0.535 31.774 1.00 0.00 11 ASN A N 20
ATOM 29201 C CA . ASN A 1 11 ? -5.724 0.519 33.222 1.00 0.00 11 ASN A CA 20
ATOM 29202 C C . ASN A 1 11 ? -4.704 -0.406 33.879 1.00 0.00 11 ASN A C 20
ATOM 29203 O O . ASN A 1 11 ? -4.217 -1.352 33.259 1.00 0.00 11 ASN A O 20
ATOM 29214 N N . CYS A 1 12 ? -4.384 -0.125 35.138 1.00 0.00 12 CYS A N 20
ATOM 29215 C CA . CYS A 1 12 ? -3.422 -0.930 35.881 1.00 0.00 12 CYS A CA 20
ATOM 29216 C C . CYS A 1 12 ? -3.907 -2.370 36.016 1.00 0.00 12 CYS A C 20
ATOM 29217 O O . CYS A 1 12 ? -5.057 -2.617 36.380 1.00 0.00 12 CYS A O 20
ATOM 29224 N N . ALA A 1 13 ? -3.023 -3.318 35.722 1.00 0.00 13 ALA A N 20
ATOM 29225 C CA . ALA A 1 13 ? -3.360 -4.733 35.814 1.00 0.00 13 ALA A CA 20
ATOM 29226 C C . ALA A 1 13 ? -3.364 -5.204 37.264 1.00 0.00 13 ALA A C 20
ATOM 29227 O O . ALA A 1 13 ? -3.958 -6.230 37.591 1.00 0.00 13 ALA A O 20
ATOM 29234 N N . ALA A 1 14 ? -2.696 -4.447 38.129 1.00 0.00 14 ALA A N 20
ATOM 29235 C CA . ALA A 1 14 ? -2.624 -4.787 39.544 1.00 0.00 14 ALA A CA 20
ATOM 29236 C C . ALA A 1 14 ? -4.017 -4.919 40.149 1.00 0.00 14 ALA A C 20
ATOM 29237 O O . ALA A 1 14 ? -4.827 -3.995 40.074 1.00 0.00 14 ALA A O 20
ATOM 29244 N N . ALA A 1 15 ? -4.291 -6.073 40.747 1.00 0.00 15 ALA A N 20
ATOM 29245 C CA . ALA A 1 15 ? -5.586 -6.325 41.366 1.00 0.00 15 ALA A CA 20
ATOM 29246 C C . ALA A 1 15 ? -5.693 -5.629 42.719 1.00 0.00 15 ALA A C 20
ATOM 29247 O O . ALA A 1 15 ? -4.902 -5.887 43.625 1.00 0.00 15 ALA A O 20
ATOM 29254 N N . GLY A 1 16 ? -6.678 -4.745 42.848 1.00 0.00 16 GLY A N 20
ATOM 29255 C CA . GLY A 1 16 ? -6.869 -4.025 44.093 1.00 0.00 16 GLY A CA 20
ATOM 29256 C C . GLY A 1 16 ? -6.157 -2.687 44.105 1.00 0.00 16 GLY A C 20
ATOM 29257 O O . GLY A 1 16 ? -5.848 -2.149 45.168 1.00 0.00 16 GLY A O 20
ATOM 29261 N N . CYS A 1 17 ? -5.894 -2.148 42.919 1.00 0.00 17 CYS A N 20
ATOM 29262 C CA . CYS A 1 17 ? -5.211 -0.866 42.796 1.00 0.00 17 CYS A CA 20
ATOM 29263 C C . CYS A 1 17 ? -6.052 0.123 41.993 1.00 0.00 17 CYS A C 20
ATOM 29264 O O . CYS A 1 17 ? -6.522 1.128 42.525 1.00 0.00 17 CYS A O 20
ATOM 29271 N N . ALA A 1 18 ? -6.236 -0.171 40.710 1.00 0.00 18 ALA A N 20
ATOM 29272 C CA . ALA A 1 18 ? -7.021 0.690 39.835 1.00 0.00 18 ALA A CA 20
ATOM 29273 C C . ALA A 1 18 ? -6.408 2.083 39.741 1.00 0.00 18 ALA A C 20
ATOM 29274 O O . ALA A 1 18 ? -6.505 2.881 40.674 1.00 0.00 18 ALA A O 20
ATOM 29281 N N . THR A 1 19 ? -5.776 2.372 38.608 1.00 0.00 19 THR A N 20
ATOM 29282 C CA . THR A 1 19 ? -5.145 3.668 38.393 1.00 0.00 19 THR A CA 20
ATOM 29283 C C . THR A 1 19 ? -5.171 4.054 36.918 1.00 0.00 19 THR A C 20
ATOM 29284 O O . THR A 1 19 ? -4.741 3.287 36.056 1.00 0.00 19 THR A O 20
ATOM 29295 N N . THR A 1 20 ? -5.679 5.249 36.633 1.00 0.00 20 THR A N 20
ATOM 29296 C CA . THR A 1 20 ? -5.762 5.738 35.263 1.00 0.00 20 THR A CA 20
ATOM 29297 C C . THR A 1 20 ? -5.620 7.255 35.210 1.00 0.00 20 THR A C 20
ATOM 29298 O O . THR A 1 20 ? -4.630 7.778 34.699 1.00 0.00 20 THR A O 20
ATOM 29309 N N . TYR A 1 21 ? -6.616 7.956 35.741 1.00 0.00 21 TYR A N 20
ATOM 29310 C CA . TYR A 1 21 ? -6.602 9.414 35.753 1.00 0.00 21 TYR A CA 20
ATOM 29311 C C . TYR A 1 21 ? -7.095 9.952 37.093 1.00 0.00 21 TYR A C 20
ATOM 29312 O O . TYR A 1 21 ? -6.536 10.905 37.635 1.00 0.00 21 TYR A O 20
ATOM 29330 N N . ASN A 1 22 ? -8.145 9.334 37.622 1.00 0.00 22 ASN A N 20
ATOM 29331 C CA . ASN A 1 22 ? -8.714 9.750 38.899 1.00 0.00 22 ASN A CA 20
ATOM 29332 C C . ASN A 1 22 ? -9.200 11.195 38.833 1.00 0.00 22 ASN A C 20
ATOM 29333 O O . ASN A 1 22 ? -10.362 11.457 38.523 1.00 0.00 22 ASN A O 20
ATOM 29344 N N . LYS A 1 23 ? -8.302 12.129 39.126 1.00 0.00 23 LYS A N 20
ATOM 29345 C CA . LYS A 1 23 ? -8.636 13.547 39.099 1.00 0.00 23 LYS A CA 20
ATOM 29346 C C . LYS A 1 23 ? -7.414 14.388 38.742 1.00 0.00 23 LYS A C 20
ATOM 29347 O O . LYS A 1 23 ? -7.504 15.329 37.953 1.00 0.00 23 LYS A O 20
ATOM 29366 N N . HIS A 1 24 ? -6.271 14.041 39.326 1.00 0.00 24 HIS A N 20
ATOM 29367 C CA . HIS A 1 24 ? -5.030 14.762 39.068 1.00 0.00 24 HIS A CA 20
ATOM 29368 C C . HIS A 1 24 ? -3.827 13.831 39.182 1.00 0.00 24 HIS A C 20
ATOM 29369 O O . HIS A 1 24 ? -2.704 14.279 39.414 1.00 0.00 24 HIS A O 20
ATOM 29383 N N . ILE A 1 25 ? -4.070 12.535 39.019 1.00 0.00 25 ILE A N 20
ATOM 29384 C CA . ILE A 1 25 ? -3.006 11.542 39.103 1.00 0.00 25 ILE A CA 20
ATOM 29385 C C . ILE A 1 25 ? -1.890 11.846 38.109 1.00 0.00 25 ILE A C 20
ATOM 29386 O O . ILE A 1 25 ? -2.148 12.238 36.972 1.00 0.00 25 ILE A O 20
ATOM 29402 N N . ASN A 1 26 ? -0.649 11.661 38.546 1.00 0.00 26 ASN A N 20
ATOM 29403 C CA . ASN A 1 26 ? 0.507 11.914 37.694 1.00 0.00 26 ASN A CA 20
ATOM 29404 C C . ASN A 1 26 ? 1.458 10.720 37.698 1.00 0.00 26 ASN A C 20
ATOM 29405 O O . ASN A 1 26 ? 2.611 10.831 37.283 1.00 0.00 26 ASN A O 20
ATOM 29416 N N . ILE A 1 27 ? 0.965 9.580 38.170 1.00 0.00 27 ILE A N 20
ATOM 29417 C CA . ILE A 1 27 ? 1.769 8.366 38.226 1.00 0.00 27 ILE A CA 20
ATOM 29418 C C . ILE A 1 27 ? 2.282 7.982 36.842 1.00 0.00 27 ILE A C 20
ATOM 29419 O O . ILE A 1 27 ? 1.555 8.070 35.853 1.00 0.00 27 ILE A O 20
ATOM 29435 N N . SER A 1 28 ? 3.539 7.553 36.781 1.00 0.00 28 SER A N 20
ATOM 29436 C CA . SER A 1 28 ? 4.150 7.157 35.518 1.00 0.00 28 SER A CA 20
ATOM 29437 C C . SER A 1 28 ? 3.522 5.870 34.990 1.00 0.00 28 SER A C 20
ATOM 29438 O O . SER A 1 28 ? 2.843 5.151 35.723 1.00 0.00 28 SER A O 20
ATOM 29446 N N . PHE A 1 29 ? 3.754 5.587 33.713 1.00 0.00 29 PHE A N 20
ATOM 29447 C CA . PHE A 1 29 ? 3.210 4.389 33.085 1.00 0.00 29 PHE A CA 20
ATOM 29448 C C . PHE A 1 29 ? 4.328 3.513 32.525 1.00 0.00 29 PHE A C 20
ATOM 29449 O O . PHE A 1 29 ? 4.934 3.839 31.504 1.00 0.00 29 PHE A O 20
ATOM 29466 N N . HIS A 1 30 ? 4.595 2.401 33.202 1.00 0.00 30 HIS A N 20
ATOM 29467 C CA . HIS A 1 30 ? 5.640 1.478 32.773 1.00 0.00 30 HIS A CA 20
ATOM 29468 C C . HIS A 1 30 ? 5.044 0.135 32.361 1.00 0.00 30 HIS A C 20
ATOM 29469 O O . HIS A 1 30 ? 4.787 -0.725 33.204 1.00 0.00 30 HIS A O 20
ATOM 29483 N N . ARG A 1 31 ? 4.825 -0.037 31.062 1.00 0.00 31 ARG A N 20
ATOM 29484 C CA . ARG A 1 31 ? 4.256 -1.274 30.540 1.00 0.00 31 ARG A CA 20
ATOM 29485 C C . ARG A 1 31 ? 5.089 -2.478 30.969 1.00 0.00 31 ARG A C 20
ATOM 29486 O O . ARG A 1 31 ? 6.123 -2.331 31.622 1.00 0.00 31 ARG A O 20
ATOM 29507 N N . PHE A 1 32 ? 4.632 -3.669 30.597 1.00 0.00 32 PHE A N 20
ATOM 29508 C CA . PHE A 1 32 ? 5.334 -4.900 30.944 1.00 0.00 32 PHE A CA 20
ATOM 29509 C C . PHE A 1 32 ? 6.622 -5.037 30.138 1.00 0.00 32 PHE A C 20
ATOM 29510 O O . PHE A 1 32 ? 6.769 -4.473 29.053 1.00 0.00 32 PHE A O 20
ATOM 29527 N N . PRO A 1 33 ? 7.579 -5.806 30.679 1.00 0.00 33 PRO A N 20
ATOM 29528 C CA . PRO A 1 33 ? 8.872 -6.036 30.027 1.00 0.00 33 PRO A CA 20
ATOM 29529 C C . PRO A 1 33 ? 8.746 -6.902 28.779 1.00 0.00 33 PRO A C 20
ATOM 29530 O O . PRO A 1 33 ? 7.883 -7.777 28.702 1.00 0.00 33 PRO A O 20
ATOM 29541 N N . LEU A 1 34 ? 9.611 -6.653 27.802 1.00 0.00 34 LEU A N 20
ATOM 29542 C CA . LEU A 1 34 ? 9.597 -7.411 26.555 1.00 0.00 34 LEU A CA 20
ATOM 29543 C C . LEU A 1 34 ? 10.213 -8.793 26.751 1.00 0.00 34 LEU A C 20
ATOM 29544 O O . LEU A 1 34 ? 9.903 -9.732 26.018 1.00 0.00 34 LEU A O 20
ATOM 29560 N N . ASP A 1 35 ? 11.086 -8.910 27.746 1.00 0.00 35 ASP A N 20
ATOM 29561 C CA . ASP A 1 35 ? 11.744 -10.177 28.041 1.00 0.00 35 ASP A CA 20
ATOM 29562 C C . ASP A 1 35 ? 10.769 -11.159 28.684 1.00 0.00 35 ASP A C 20
ATOM 29563 O O . ASP A 1 35 ? 9.861 -10.776 29.421 1.00 0.00 35 ASP A O 20
ATOM 29572 N N . PRO A 1 36 ? 10.959 -12.455 28.398 1.00 0.00 36 PRO A N 20
ATOM 29573 C CA . PRO A 1 36 ? 10.107 -13.518 28.939 1.00 0.00 36 PRO A CA 20
ATOM 29574 C C . PRO A 1 36 ? 10.308 -13.718 30.437 1.00 0.00 36 PRO A C 20
ATOM 29575 O O . PRO A 1 36 ? 9.345 -13.882 31.187 1.00 0.00 36 PRO A O 20
ATOM 29586 N N . LYS A 1 37 ? 11.565 -13.702 30.868 1.00 0.00 37 LYS A N 20
ATOM 29587 C CA . LYS A 1 37 ? 11.893 -13.879 32.277 1.00 0.00 37 LYS A CA 20
ATOM 29588 C C . LYS A 1 37 ? 11.079 -12.928 33.149 1.00 0.00 37 LYS A C 20
ATOM 29589 O O . LYS A 1 37 ? 10.510 -13.334 34.162 1.00 0.00 37 LYS A O 20
ATOM 29608 N N . ARG A 1 38 ? 11.028 -11.662 32.748 1.00 0.00 38 ARG A N 20
ATOM 29609 C CA . ARG A 1 38 ? 10.284 -10.654 33.493 1.00 0.00 38 ARG A CA 20
ATOM 29610 C C . ARG A 1 38 ? 8.804 -10.685 33.120 1.00 0.00 38 ARG A C 20
ATOM 29611 O O . ARG A 1 38 ? 7.936 -10.769 33.989 1.00 0.00 38 ARG A O 20
ATOM 29632 N N . ARG A 1 39 ? 8.525 -10.615 31.822 1.00 0.00 39 ARG A N 20
ATOM 29633 C CA . ARG A 1 39 ? 7.152 -10.632 31.334 1.00 0.00 39 ARG A CA 20
ATOM 29634 C C . ARG A 1 39 ? 6.293 -11.583 32.162 1.00 0.00 39 ARG A C 20
ATOM 29635 O O . ARG A 1 39 ? 5.235 -11.204 32.666 1.00 0.00 39 ARG A O 20
ATOM 29656 N N . LYS A 1 40 ? 6.754 -12.822 32.298 1.00 0.00 40 LYS A N 20
ATOM 29657 C CA . LYS A 1 40 ? 6.029 -13.829 33.065 1.00 0.00 40 LYS A CA 20
ATOM 29658 C C . LYS A 1 40 ? 5.943 -13.434 34.536 1.00 0.00 40 LYS A C 20
ATOM 29659 O O . LYS A 1 40 ? 4.918 -13.640 35.184 1.00 0.00 40 LYS A O 20
ATOM 29678 N N . GLU A 1 41 ? 7.027 -12.865 35.056 1.00 0.00 41 GLU A N 20
ATOM 29679 C CA . GLU A 1 41 ? 7.072 -12.442 36.451 1.00 0.00 41 GLU A CA 20
ATOM 29680 C C . GLU A 1 41 ? 6.007 -11.385 36.733 1.00 0.00 41 GLU A C 20
ATOM 29681 O O . GLU A 1 41 ? 5.156 -11.565 37.604 1.00 0.00 41 GLU A O 20
ATOM 29693 N N . TRP A 1 42 ? 6.063 -10.285 35.991 1.00 0.00 42 TRP A N 20
ATOM 29694 C CA . TRP A 1 42 ? 5.104 -9.199 36.162 1.00 0.00 42 TRP A CA 20
ATOM 29695 C C . TRP A 1 42 ? 3.681 -9.739 36.253 1.00 0.00 42 TRP A C 20
ATOM 29696 O O . TRP A 1 42 ? 2.865 -9.237 37.027 1.00 0.00 42 TRP A O 20
ATOM 29717 N N . VAL A 1 43 ? 3.389 -10.764 35.459 1.00 0.00 43 VAL A N 20
ATOM 29718 C CA . VAL A 1 43 ? 2.064 -11.372 35.452 1.00 0.00 43 VAL A CA 20
ATOM 29719 C C . VAL A 1 43 ? 1.899 -12.344 36.615 1.00 0.00 43 VAL A C 20
ATOM 29720 O O . VAL A 1 43 ? 0.787 -12.578 37.088 1.00 0.00 43 VAL A O 20
ATOM 29733 N N . ARG A 1 44 ? 3.013 -12.906 37.072 1.00 0.00 44 ARG A N 20
ATOM 29734 C CA . ARG A 1 44 ? 2.992 -13.854 38.180 1.00 0.00 44 ARG A CA 20
ATOM 29735 C C . ARG A 1 44 ? 2.959 -13.123 39.519 1.00 0.00 44 ARG A C 20
ATOM 29736 O O . ARG A 1 44 ? 2.553 -13.687 40.536 1.00 0.00 44 ARG A O 20
ATOM 29757 N N . LEU A 1 45 ? 3.389 -11.866 39.512 1.00 0.00 45 LEU A N 20
ATOM 29758 C CA . LEU A 1 45 ? 3.409 -11.057 40.726 1.00 0.00 45 LEU A CA 20
ATOM 29759 C C . LEU A 1 45 ? 2.078 -10.339 40.924 1.00 0.00 45 LEU A C 20
ATOM 29760 O O . LEU A 1 45 ? 1.587 -10.218 42.046 1.00 0.00 45 LEU A O 20
ATOM 29776 N N . VAL A 1 46 ? 1.498 -9.865 39.826 1.00 0.00 46 VAL A N 20
ATOM 29777 C CA . VAL A 1 46 ? 0.223 -9.161 39.878 1.00 0.00 46 VAL A CA 20
ATOM 29778 C C . VAL A 1 46 ? -0.906 -10.099 40.292 1.00 0.00 46 VAL A C 20
ATOM 29779 O O . VAL A 1 46 ? -1.989 -9.654 40.671 1.00 0.00 46 VAL A O 20
ATOM 29792 N N . ARG A 1 47 ? -0.644 -11.400 40.218 1.00 0.00 47 ARG A N 20
ATOM 29793 C CA . ARG A 1 47 ? -1.638 -12.402 40.584 1.00 0.00 47 ARG A CA 20
ATOM 29794 C C . ARG A 1 47 ? -2.715 -12.518 39.509 1.00 0.00 47 ARG A C 20
ATOM 29795 O O . ARG A 1 47 ? -3.909 -12.529 39.811 1.00 0.00 47 ARG A O 20
ATOM 29816 N N . ARG A 1 48 ? -2.285 -12.603 38.255 1.00 0.00 48 ARG A N 20
ATOM 29817 C CA . ARG A 1 48 ? -3.212 -12.716 37.135 1.00 0.00 48 ARG A CA 20
ATOM 29818 C C . ARG A 1 48 ? -2.594 -13.523 35.997 1.00 0.00 48 ARG A C 20
ATOM 29819 O O . ARG A 1 48 ? -2.499 -13.048 34.865 1.00 0.00 48 ARG A O 20
ATOM 29840 N N . LYS A 1 49 ? -2.175 -14.745 36.305 1.00 0.00 49 LYS A N 20
ATOM 29841 C CA . LYS A 1 49 ? -1.567 -15.620 35.310 1.00 0.00 49 LYS A CA 20
ATOM 29842 C C . LYS A 1 49 ? -2.509 -15.840 34.131 1.00 0.00 49 LYS A C 20
ATOM 29843 O O . LYS A 1 49 ? -2.068 -16.087 33.009 1.00 0.00 49 LYS A O 20
ATOM 29862 N N . ASN A 1 50 ? -3.809 -15.746 34.392 1.00 0.00 50 ASN A N 20
ATOM 29863 C CA . ASN A 1 50 ? -4.813 -15.934 33.352 1.00 0.00 50 ASN A CA 20
ATOM 29864 C C . ASN A 1 50 ? -4.765 -14.796 32.337 1.00 0.00 50 ASN A C 20
ATOM 29865 O O . ASN A 1 50 ? -5.315 -14.903 31.241 1.00 0.00 50 ASN A O 20
ATOM 29876 N N . PHE A 1 51 ? -4.102 -13.706 32.709 1.00 0.00 51 PHE A N 20
ATOM 29877 C CA . PHE A 1 51 ? -3.981 -12.547 31.832 1.00 0.00 51 PHE A CA 20
ATOM 29878 C C . PHE A 1 51 ? -2.588 -12.476 31.214 1.00 0.00 51 PHE A C 20
ATOM 29879 O O . PHE A 1 51 ? -1.667 -13.168 31.649 1.00 0.00 51 PHE A O 20
ATOM 29896 N N . VAL A 1 52 ? -2.441 -11.634 30.196 1.00 0.00 52 VAL A N 20
ATOM 29897 C CA . VAL A 1 52 ? -1.161 -11.470 29.518 1.00 0.00 52 VAL A CA 20
ATOM 29898 C C . VAL A 1 52 ? -1.098 -10.140 28.775 1.00 0.00 52 VAL A C 20
ATOM 29899 O O . VAL A 1 52 ? -2.094 -9.652 28.240 1.00 0.00 52 VAL A O 20
ATOM 29912 N N . PRO A 1 53 ? 0.099 -9.538 28.740 1.00 0.00 53 PRO A N 20
ATOM 29913 C CA . PRO A 1 53 ? 0.321 -8.256 28.065 1.00 0.00 53 PRO A CA 20
ATOM 29914 C C . PRO A 1 53 ? 0.228 -8.376 26.547 1.00 0.00 53 PRO A C 20
ATOM 29915 O O . PRO A 1 53 ? 0.332 -9.471 25.994 1.00 0.00 53 PRO A O 20
ATOM 29926 N N . GLY A 1 54 ? 0.033 -7.244 25.879 1.00 0.00 54 GLY A N 20
ATOM 29927 C CA . GLY A 1 54 ? -0.071 -7.245 24.431 1.00 0.00 54 GLY A CA 20
ATOM 29928 C C . GLY A 1 54 ? -0.743 -5.996 23.897 1.00 0.00 54 GLY A C 20
ATOM 29929 O O . GLY A 1 54 ? -0.387 -5.499 22.828 1.00 0.00 54 GLY A O 20
ATOM 29933 N N . LYS A 1 55 ? -1.718 -5.486 24.641 1.00 0.00 55 LYS A N 20
ATOM 29934 C CA . LYS A 1 55 ? -2.443 -4.287 24.237 1.00 0.00 55 LYS A CA 20
ATOM 29935 C C . LYS A 1 55 ? -1.787 -3.036 24.810 1.00 0.00 55 LYS A C 20
ATOM 29936 O O . LYS A 1 55 ? -0.853 -2.488 24.223 1.00 0.00 55 LYS A O 20
ATOM 29955 N N . HIS A 1 56 ? -2.279 -2.589 25.961 1.00 0.00 56 HIS A N 20
ATOM 29956 C CA . HIS A 1 56 ? -1.738 -1.402 26.615 1.00 0.00 56 HIS A CA 20
ATOM 29957 C C . HIS A 1 56 ? -1.487 -1.665 28.097 1.00 0.00 56 HIS A C 20
ATOM 29958 O O . HIS A 1 56 ? -1.021 -0.788 28.824 1.00 0.00 56 HIS A O 20
ATOM 29972 N N . THR A 1 57 ? -1.799 -2.880 28.539 1.00 0.00 57 THR A N 20
ATOM 29973 C CA . THR A 1 57 ? -1.609 -3.258 29.933 1.00 0.00 57 THR A CA 20
ATOM 29974 C C . THR A 1 57 ? -0.343 -2.631 30.505 1.00 0.00 57 THR A C 20
ATOM 29975 O O . THR A 1 57 ? 0.746 -2.792 29.954 1.00 0.00 57 THR A O 20
ATOM 29986 N N . PHE A 1 58 ? -0.492 -1.915 31.615 1.00 0.00 58 PHE A N 20
ATOM 29987 C CA . PHE A 1 58 ? 0.640 -1.262 32.262 1.00 0.00 58 PHE A CA 20
ATOM 29988 C C . PHE A 1 58 ? 0.523 -1.350 33.781 1.00 0.00 58 PHE A C 20
ATOM 29989 O O . PHE A 1 58 ? -0.474 -1.841 34.311 1.00 0.00 58 PHE A O 20
ATOM 30006 N N . LEU A 1 59 ? 1.548 -0.869 34.476 1.00 0.00 59 LEU A N 20
ATOM 30007 C CA . LEU A 1 59 ? 1.562 -0.893 35.934 1.00 0.00 59 LEU A CA 20
ATOM 30008 C C . LEU A 1 59 ? 2.077 0.429 36.495 1.00 0.00 59 LEU A C 20
ATOM 30009 O O . LEU A 1 59 ? 2.995 1.035 35.942 1.00 0.00 59 LEU A O 20
ATOM 30025 N N . CYS A 1 60 ? 1.482 0.870 37.599 1.00 0.00 60 CYS A N 20
ATOM 30026 C CA . CYS A 1 60 ? 1.882 2.118 38.237 1.00 0.00 60 CYS A CA 20
ATOM 30027 C C . CYS A 1 60 ? 3.347 2.069 38.658 1.00 0.00 60 CYS A C 20
ATOM 30028 O O . CYS A 1 60 ? 3.963 1.003 38.679 1.00 0.00 60 CYS A O 20
ATOM 30035 N N . SER A 1 61 ? 3.900 3.231 38.993 1.00 0.00 61 SER A N 20
ATOM 30036 C CA . SER A 1 61 ? 5.295 3.321 39.410 1.00 0.00 61 SER A CA 20
ATOM 30037 C C . SER A 1 61 ? 5.423 3.139 40.920 1.00 0.00 61 SER A C 20
ATOM 30038 O O . SER A 1 61 ? 6.404 2.578 41.408 1.00 0.00 61 SER A O 20
ATOM 30046 N N . LYS A 1 62 ? 4.424 3.617 41.654 1.00 0.00 62 LYS A N 20
ATOM 30047 C CA . LYS A 1 62 ? 4.422 3.507 43.108 1.00 0.00 62 LYS A CA 20
ATOM 30048 C C . LYS A 1 62 ? 4.847 2.110 43.548 1.00 0.00 62 LYS A C 20
ATOM 30049 O O . LYS A 1 62 ? 5.617 1.954 44.497 1.00 0.00 62 LYS A O 20
ATOM 30068 N N . HIS A 1 63 ? 4.341 1.096 42.853 1.00 0.00 63 HIS A N 20
ATOM 30069 C CA . HIS A 1 63 ? 4.671 -0.289 43.172 1.00 0.00 63 HIS A CA 20
ATOM 30070 C C . HIS A 1 63 ? 6.181 -0.477 43.281 1.00 0.00 63 HIS A C 20
ATOM 30071 O O . HIS A 1 63 ? 6.689 -0.918 44.312 1.00 0.00 63 HIS A O 20
ATOM 30085 N N . PHE A 1 64 ? 6.893 -0.141 42.211 1.00 0.00 64 PHE A N 20
ATOM 30086 C CA . PHE A 1 64 ? 8.345 -0.274 42.185 1.00 0.00 64 PHE A CA 20
ATOM 30087 C C . PHE A 1 64 ? 9.003 0.773 43.079 1.00 0.00 64 PHE A C 20
ATOM 30088 O O . PHE A 1 64 ? 8.557 1.918 43.142 1.00 0.00 64 PHE A O 20
ATOM 30105 N N . GLU A 1 65 ? 10.065 0.370 43.769 1.00 0.00 65 GLU A N 20
ATOM 30106 C CA . GLU A 1 65 ? 10.784 1.273 44.661 1.00 0.00 65 GLU A CA 20
ATOM 30107 C C . GLU A 1 65 ? 11.685 2.216 43.869 1.00 0.00 65 GLU A C 20
ATOM 30108 O O . GLU A 1 65 ? 11.233 3.241 43.359 1.00 0.00 65 GLU A O 20
ATOM 30120 N N . ALA A 1 66 ? 12.962 1.862 43.771 1.00 0.00 66 ALA A N 20
ATOM 30121 C CA . ALA A 1 66 ? 13.927 2.675 43.041 1.00 0.00 66 ALA A CA 20
ATOM 30122 C C . ALA A 1 66 ? 14.918 1.800 42.281 1.00 0.00 66 ALA A C 20
ATOM 30123 O O . ALA A 1 66 ? 15.323 2.129 41.166 1.00 0.00 66 ALA A O 20
ATOM 30130 N N . SER A 1 67 ? 15.307 0.686 42.893 1.00 0.00 67 SER A N 20
ATOM 30131 C CA . SER A 1 67 ? 16.255 -0.234 42.275 1.00 0.00 67 SER A CA 20
ATOM 30132 C C . SER A 1 67 ? 15.708 -0.774 40.958 1.00 0.00 67 SER A C 20
ATOM 30133 O O . SER A 1 67 ? 16.452 -1.321 40.142 1.00 0.00 67 SER A O 20
ATOM 30141 N N . CYS A 1 68 ? 14.405 -0.617 40.756 1.00 0.00 68 CYS A N 20
ATOM 30142 C CA . CYS A 1 68 ? 13.756 -1.089 39.538 1.00 0.00 68 CYS A CA 20
ATOM 30143 C C . CYS A 1 68 ? 13.807 -0.024 38.448 1.00 0.00 68 CYS A C 20
ATOM 30144 O O . CYS A 1 68 ? 13.425 -0.273 37.304 1.00 0.00 68 CYS A O 20
ATOM 30152 N N . PHE A 1 69 ? 14.279 1.164 38.809 1.00 0.00 69 PHE A N 20
ATOM 30153 C CA . PHE A 1 69 ? 14.377 2.269 37.862 1.00 0.00 69 PHE A CA 20
ATOM 30154 C C . PHE A 1 69 ? 15.831 2.691 37.668 1.00 0.00 69 PHE A C 20
ATOM 30155 O O . PHE A 1 69 ? 16.732 2.175 38.328 1.00 0.00 69 PHE A O 20
ATOM 30172 N N . ASP A 1 70 ? 16.050 3.632 36.756 1.00 0.00 70 ASP A N 20
ATOM 30173 C CA . ASP A 1 70 ? 17.393 4.125 36.473 1.00 0.00 70 ASP A CA 20
ATOM 30174 C C . ASP A 1 70 ? 17.606 5.505 37.087 1.00 0.00 70 ASP A C 20
ATOM 30175 O O . ASP A 1 70 ? 17.152 6.514 36.545 1.00 0.00 70 ASP A O 20
ATOM 30184 N N . LEU A 1 71 ? 18.296 5.542 38.221 1.00 0.00 71 LEU A N 20
ATOM 30185 C CA . LEU A 1 71 ? 18.569 6.799 38.910 1.00 0.00 71 LEU A CA 20
ATOM 30186 C C . LEU A 1 71 ? 19.918 7.370 38.487 1.00 0.00 71 LEU A C 20
ATOM 30187 O O . LEU A 1 71 ? 19.986 8.390 37.800 1.00 0.00 71 LEU A O 20
ATOM 30203 N N . THR A 1 72 ? 20.993 6.705 38.901 1.00 0.00 72 THR A N 20
ATOM 30204 C CA . THR A 1 72 ? 22.341 7.146 38.565 1.00 0.00 72 THR A CA 20
ATOM 30205 C C . THR A 1 72 ? 22.423 8.667 38.504 1.00 0.00 72 THR A C 20
ATOM 30206 O O . THR A 1 72 ? 23.171 9.226 37.703 1.00 0.00 72 THR A O 20
ATOM 30217 N N . GLY A 1 73 ? 21.648 9.332 39.356 1.00 0.00 73 GLY A N 20
ATOM 30218 C CA . GLY A 1 73 ? 21.649 10.783 39.382 1.00 0.00 73 GLY A CA 20
ATOM 30219 C C . GLY A 1 73 ? 21.194 11.387 38.068 1.00 0.00 73 GLY A C 20
ATOM 30220 O O . GLY A 1 73 ? 22.015 11.738 37.222 1.00 0.00 73 GLY A O 20
ATOM 30224 N N . GLN A 1 74 ? 19.881 11.506 37.898 1.00 0.00 74 GLN A N 20
ATOM 30225 C CA . GLN A 1 74 ? 19.318 12.069 36.676 1.00 0.00 74 GLN A CA 20
ATOM 30226 C C . GLN A 1 74 ? 17.803 11.893 36.644 1.00 0.00 74 GLN A C 20
ATOM 30227 O O . GLN A 1 74 ? 17.057 12.753 37.113 1.00 0.00 74 GLN A O 20
ATOM 30241 N N . THR A 1 75 ? 17.354 10.773 36.086 1.00 0.00 75 THR A N 20
ATOM 30242 C CA . THR A 1 75 ? 15.929 10.484 35.990 1.00 0.00 75 THR A CA 20
ATOM 30243 C C . THR A 1 75 ? 15.601 9.125 36.596 1.00 0.00 75 THR A C 20
ATOM 30244 O O . THR A 1 75 ? 16.310 8.641 37.479 1.00 0.00 75 THR A O 20
ATOM 30255 N N . ARG A 1 76 ? 14.523 8.513 36.117 1.00 0.00 76 ARG A N 20
ATOM 30256 C CA . ARG A 1 76 ? 14.101 7.208 36.613 1.00 0.00 76 ARG A CA 20
ATOM 30257 C C . ARG A 1 76 ? 13.376 6.422 35.525 1.00 0.00 76 ARG A C 20
ATOM 30258 O O . ARG A 1 76 ? 12.178 6.604 35.307 1.00 0.00 76 ARG A O 20
ATOM 30279 N N . ARG A 1 77 ? 14.110 5.547 34.845 1.00 0.00 77 ARG A N 20
ATOM 30280 C CA . ARG A 1 77 ? 13.538 4.734 33.779 1.00 0.00 77 ARG A CA 20
ATOM 30281 C C . ARG A 1 77 ? 13.427 3.274 34.208 1.00 0.00 77 ARG A C 20
ATOM 30282 O O . ARG A 1 77 ? 14.399 2.677 34.673 1.00 0.00 77 ARG A O 20
ATOM 30303 N N . LEU A 1 78 ? 12.238 2.705 34.049 1.00 0.00 78 LEU A N 20
ATOM 30304 C CA . LEU A 1 78 ? 11.999 1.314 34.421 1.00 0.00 78 LEU A CA 20
ATOM 30305 C C . LEU A 1 78 ? 12.790 0.368 33.523 1.00 0.00 78 LEU A C 20
ATOM 30306 O O . LEU A 1 78 ? 12.508 0.244 32.331 1.00 0.00 78 LEU A O 20
ATOM 30322 N N . LYS A 1 79 ? 13.781 -0.300 34.104 1.00 0.00 79 LYS A N 20
ATOM 30323 C CA . LYS A 1 79 ? 14.612 -1.239 33.360 1.00 0.00 79 LYS A CA 20
ATOM 30324 C C . LYS A 1 79 ? 13.803 -2.458 32.930 1.00 0.00 79 LYS A C 20
ATOM 30325 O O . LYS A 1 79 ? 13.013 -2.995 33.705 1.00 0.00 79 LYS A O 20
ATOM 30344 N N . MET A 1 80 ? 14.008 -2.892 31.690 1.00 0.00 80 MET A N 20
ATOM 30345 C CA . MET A 1 80 ? 13.299 -4.050 31.159 1.00 0.00 80 MET A CA 20
ATOM 30346 C C . MET A 1 80 ? 13.575 -5.290 32.004 1.00 0.00 80 MET A C 20
ATOM 30347 O O . MET A 1 80 ? 12.791 -6.240 32.003 1.00 0.00 80 MET A O 20
ATOM 30361 N N . ASP A 1 81 ? 14.691 -5.274 32.724 1.00 0.00 81 ASP A N 20
ATOM 30362 C CA . ASP A 1 81 ? 15.069 -6.398 33.574 1.00 0.00 81 ASP A CA 20
ATOM 30363 C C . ASP A 1 81 ? 14.629 -6.160 35.015 1.00 0.00 81 ASP A C 20
ATOM 30364 O O . ASP A 1 81 ? 15.136 -6.793 35.941 1.00 0.00 81 ASP A O 20
ATOM 30373 N N . ALA A 1 82 ? 13.684 -5.244 35.196 1.00 0.00 82 ALA A N 20
ATOM 30374 C CA . ALA A 1 82 ? 13.175 -4.924 36.524 1.00 0.00 82 ALA A CA 20
ATOM 30375 C C . ALA A 1 82 ? 11.770 -5.483 36.723 1.00 0.00 82 ALA A C 20
ATOM 30376 O O . ALA A 1 82 ? 10.898 -5.315 35.871 1.00 0.00 82 ALA A O 20
ATOM 30383 N N . VAL A 1 83 ? 11.558 -6.149 37.854 1.00 0.00 83 VAL A N 20
ATOM 30384 C CA . VAL A 1 83 ? 10.258 -6.732 38.165 1.00 0.00 83 VAL A CA 20
ATOM 30385 C C . VAL A 1 83 ? 9.704 -6.175 39.471 1.00 0.00 83 VAL A C 20
ATOM 30386 O O . VAL A 1 83 ? 10.446 -5.783 40.372 1.00 0.00 83 VAL A O 20
ATOM 30399 N N . PRO A 1 84 ? 8.367 -6.137 39.578 1.00 0.00 84 PRO A N 20
ATOM 30400 C CA . PRO A 1 84 ? 7.683 -5.630 40.771 1.00 0.00 84 PRO A CA 20
ATOM 30401 C C . PRO A 1 84 ? 7.851 -6.553 41.972 1.00 0.00 84 PRO A C 20
ATOM 30402 O O . PRO A 1 84 ? 6.963 -7.345 42.291 1.00 0.00 84 PRO A O 20
ATOM 30413 N N . THR A 1 85 ? 8.997 -6.447 42.639 1.00 0.00 85 THR A N 20
ATOM 30414 C CA . THR A 1 85 ? 9.282 -7.273 43.805 1.00 0.00 85 THR A CA 20
ATOM 30415 C C . THR A 1 85 ? 8.784 -6.610 45.084 1.00 0.00 85 THR A C 20
ATOM 30416 O O . THR A 1 85 ? 9.348 -6.812 46.159 1.00 0.00 85 THR A O 20
ATOM 30427 N N . ILE A 1 86 ? 7.725 -5.817 44.959 1.00 0.00 86 ILE A N 20
ATOM 30428 C CA . ILE A 1 86 ? 7.150 -5.126 46.106 1.00 0.00 86 ILE A CA 20
ATOM 30429 C C . ILE A 1 86 ? 5.649 -5.380 46.206 1.00 0.00 86 ILE A C 20
ATOM 30430 O O . ILE A 1 86 ? 5.183 -6.055 47.124 1.00 0.00 86 ILE A O 20
ATOM 30446 N N . PHE A 1 87 ? 4.898 -4.836 45.255 1.00 0.00 87 PHE A N 20
ATOM 30447 C CA . PHE A 1 87 ? 3.450 -5.004 45.234 1.00 0.00 87 PHE A CA 20
ATOM 30448 C C . PHE A 1 87 ? 2.867 -4.868 46.638 1.00 0.00 87 PHE A C 20
ATOM 30449 O O . PHE A 1 87 ? 2.331 -5.826 47.195 1.00 0.00 87 PHE A O 20
ATOM 30466 N N . ASP A 1 88 ? 2.976 -3.671 47.204 1.00 0.00 88 ASP A N 20
ATOM 30467 C CA . ASP A 1 88 ? 2.459 -3.408 48.542 1.00 0.00 88 ASP A CA 20
ATOM 30468 C C . ASP A 1 88 ? 3.153 -4.290 49.575 1.00 0.00 88 ASP A C 20
ATOM 30469 O O . ASP A 1 88 ? 4.193 -4.889 49.298 1.00 0.00 88 ASP A O 20
ATOM 30478 N N . PHE A 1 89 ? 2.572 -4.365 50.768 1.00 0.00 89 PHE A N 20
ATOM 30479 C CA . PHE A 1 89 ? 3.135 -5.173 51.844 1.00 0.00 89 PHE A CA 20
ATOM 30480 C C . PHE A 1 89 ? 2.253 -6.383 52.134 1.00 0.00 89 PHE A C 20
ATOM 30481 O O . PHE A 1 89 ? 1.067 -6.396 51.800 1.00 0.00 89 PHE A O 20
ATOM 30498 N N . CYS A 1 90 ? 2.839 -7.399 52.757 1.00 0.00 90 CYS A N 20
ATOM 30499 C CA . CYS A 1 90 ? 2.108 -8.616 53.092 1.00 0.00 90 CYS A CA 20
ATOM 30500 C C . CYS A 1 90 ? 2.145 -8.877 54.594 1.00 0.00 90 CYS A C 20
ATOM 30501 O O . CYS A 1 90 ? 2.684 -9.887 55.048 1.00 0.00 90 CYS A O 20
ATOM 30509 N N . THR A 1 91 ? 1.570 -7.957 55.363 1.00 0.00 91 THR A N 20
ATOM 30510 C CA . THR A 1 91 ? 1.539 -8.086 56.815 1.00 0.00 91 THR A CA 20
ATOM 30511 C C . THR A 1 91 ? 0.128 -8.379 57.311 1.00 0.00 91 THR A C 20
ATOM 30512 O O . THR A 1 91 ? -0.183 -9.505 57.699 1.00 0.00 91 THR A O 20
ATOM 30523 N N . HIS A 1 92 ? -0.724 -7.358 57.295 1.00 0.00 92 HIS A N 20
ATOM 30524 C CA . HIS A 1 92 ? -2.104 -7.507 57.743 1.00 0.00 92 HIS A CA 20
ATOM 30525 C C . HIS A 1 92 ? -2.896 -8.385 56.779 1.00 0.00 92 HIS A C 20
ATOM 30526 O O . HIS A 1 92 ? -3.436 -9.421 57.169 1.00 0.00 92 HIS A O 20
ATOM 30540 N N . ILE A 1 93 ? -2.962 -7.964 55.521 1.00 0.00 93 ILE A N 20
ATOM 30541 C CA . ILE A 1 93 ? -3.687 -8.713 54.502 1.00 0.00 93 ILE A CA 20
ATOM 30542 C C . ILE A 1 93 ? -2.795 -9.767 53.855 1.00 0.00 93 ILE A C 20
ATOM 30543 O O . ILE A 1 93 ? -1.675 -9.475 53.437 1.00 0.00 93 ILE A O 20
ATOM 30559 N N . SER A 1 94 ? -3.301 -10.993 53.772 1.00 0.00 94 SER A N 20
ATOM 30560 C CA . SER A 1 94 ? -2.550 -12.092 53.177 1.00 0.00 94 SER A CA 20
ATOM 30561 C C . SER A 1 94 ? -3.462 -12.983 52.340 1.00 0.00 94 SER A C 20
ATOM 30562 O O . SER A 1 94 ? -3.246 -13.162 51.142 1.00 0.00 94 SER A O 20
ATOM 30570 N N . GLY A 1 95 ? -4.484 -13.542 52.982 1.00 0.00 95 GLY A N 20
ATOM 30571 C CA . GLY A 1 95 ? -5.415 -14.409 52.283 1.00 0.00 95 GLY A CA 20
ATOM 30572 C C . GLY A 1 95 ? -6.187 -15.311 53.225 1.00 0.00 95 GLY A C 20
ATOM 30573 O O . GLY A 1 95 ? -6.005 -16.528 53.242 1.00 0.00 95 GLY A O 20
ATOM 30577 N N . PRO A 1 96 ? -7.071 -14.709 54.034 1.00 0.00 96 PRO A N 20
ATOM 30578 C CA . PRO A 1 96 ? -7.890 -15.448 55.000 1.00 0.00 96 PRO A CA 20
ATOM 30579 C C . PRO A 1 96 ? -8.949 -16.310 54.322 1.00 0.00 96 PRO A C 20
ATOM 30580 O O . PRO A 1 96 ? -10.037 -15.834 53.997 1.00 0.00 96 PRO A O 20
ATOM 30591 N N . SER A 1 97 ? -8.625 -17.582 54.112 1.00 0.00 97 SER A N 20
ATOM 30592 C CA . SER A 1 97 ? -9.547 -18.510 53.469 1.00 0.00 97 SER A CA 20
ATOM 30593 C C . SER A 1 97 ? -9.795 -18.112 52.017 1.00 0.00 97 SER A C 20
ATOM 30594 O O . SER A 1 97 ? -10.870 -17.621 51.671 1.00 0.00 97 SER A O 20
ATOM 30602 N N . SER A 1 98 ? -8.792 -18.328 51.172 1.00 0.00 98 SER A N 20
ATOM 30603 C CA . SER A 1 98 ? -8.899 -17.989 49.757 1.00 0.00 98 SER A CA 20
ATOM 30604 C C . SER A 1 98 ? -9.561 -19.119 48.976 1.00 0.00 98 SER A C 20
ATOM 30605 O O . SER A 1 98 ? -9.966 -20.130 49.548 1.00 0.00 98 SER A O 20
ATOM 30613 N N . GLY A 1 99 ? -9.669 -18.938 47.663 1.00 0.00 99 GLY A N 20
ATOM 30614 C CA . GLY A 1 99 ? -10.283 -19.950 46.823 1.00 0.00 99 GLY A CA 20
ATOM 30615 C C . GLY A 1 99 ? -9.549 -21.275 46.880 1.00 0.00 99 GLY A C 20
ATOM 30616 O O . GLY A 1 99 ? -8.628 -21.484 46.092 1.00 0.00 99 GLY A O 20
#

GO terms:
  GO:0005730 nucleolus (C, IDA)

Organism: Homo sapiens (NCBI:txid9606)

InterPro domains:
  IPR006612 THAP-type zinc finger [PF05485] (5-80)
  IPR006612 THAP-type zinc finger [PS50950] (1-80)
  IPR006612 THAP-type zinc finger [SM00692] (22-85)
  IPR006612 THAP-type zinc finger [SM00980] (3-86)
  IPR026521 THAP domain-containing protein 2 [PTHR47696] (1-216)
  IPR038441 THAP-type zinc finger superfamily [G3DSA:6.20.210.20] (8-72)

Sequence (99 aa):
GSSGSSGMPTNCAAAGCATTYNKHINISFHRFPLDPKRRKEWVRLVRRKNFVPGKHTFLCSKHFEASCFDLTGQTRRLKMDAVPTIFDFCTHISGPSSGGSSGSSGMPTNCAAAGCATTYNKHINISFHRFPLDPKRRKEWVRLVRRKNFVPGKHTFLCSKHFEASCFDLTGQTRRLKMDAVPTIFDFCTHISGPSSGGSSGSSGMPTNCAAAGCATTYNKHINISFHRFPLDPKRRKEWVRLVRRKNFVPGKHTFLCSKHFEASCFDLTGQTRRLKMDAVPTIFDFCTHISGPSSGGSSGSSGMPTNCAAAGCATTYNKHINISFHRFPLDPKRRKEWVRLVRRKNFVPGKHTFLCSKHFEASCFDLTGQTRRLKMDAVPTIFDFCTHISGPSSGGSSGSSGMPTNCAAAGCATTYNKHINISFHRFPLDPKRRKEWVRLVRRKNFVPGKHTFLCSKHFEASCFDLTGQTRRLKMDAVPTIFDFCTHISGPSSGGSSGSSGMPTNCAAAGCATTYNKHINISFHRFPLDPKRRKEWVRLVRRKNFVPGKHTFLCSKHFEASCFDLTGQTRRLKMDAVPTIFDFCTHISGPSSGGSSGSSGMPTNCAAAGCATTYNKHINISFHRFPLDPKRRKEWVRLVRRKNFVPGKHTFLCSKHFEASCFDLTGQTRRLKMDAVPTIFDFCTHISGPSSGGSSGSSGMPTNCAAAGCATTYNKHINISFHRFPLDPKRRKEWVRLVRRKNFVPGKHTFLCSKHFEASCFDLTGQTRRLKMDAVPTIFDFCTHISGPSSGGSSGSSGMPTNCAAAGCATTYNKHINISFHRFPLDPKRRKEWVRLVRRKNFVPGKHTFLCSKHFEASCFDLTGQTRRLKMDAVPTIFDFCTHISGPSSGGSSGSSGMPTNCAAAGCATTYNKHINISFHRFPLDPKRRKEWVRLVRRKNFVPGKHTFLCSKHFEASCFDLTGQTRRLKMDAVPTIFDFCTHISGPSSGGSSGSSGMPTNCAAAGCATTYNKHINISFHRFPLDPKRRKEWVRLVRRKNFVPGKHTFLCSKHFEASCFDLTGQTRRLKMDAVPTIFDFCTHISGPSSGGSSGSSGMPTNCAAAGCATTYNKHINISFHRFPLDPKRRKEWVRLVRRKNFVPGKHTFLCSKHFEASCFDLTGQTRRLKMDAVPTIFDFCTHISGPSSGGSSGSSGMPTNCAAAGCATTYNKHINISFHRFPLDPKRRKEWVRLVRRKNFVPGKHTFLCSKHFEASCFDLTGQTRRLKMDAVPTIFDFCTHISGPSSGGSSGSSGMPTNCAAAGCATTYNKHINISFHRFPLDPKRRKEWVRLVRRKNFVPGKHTFLCSKHFEASCFDLTGQTRRLKMDAVPTIFDFCTHISGPSSGGSSGSSGMPTNCAAAGCATTYNKHINISFHRFPLDPKRRKEWVRLVRRKNFVPGKHTFLCSKHFEASCFDLTGQTRRLKMDAVPTIFDFCTHISGPSSGGSSGSSGMPTNCAAAGCATTYNKHINISFHRFPLDPKRRKEWVRLVRRKNFVPGKHTFLCSKHFEASCFDLTGQTRRLKMDAVPTIFDFCTHISGPSSGGSSGSSGMPTNCAAAGCATTYNKHINISFHRFPLDPKRRKEWVRLVRRKNFVPGKHTFLCSKHFEASCFDLTGQTRRLKMDAVPTIFDFCTHISGPSSGGSSGSSGMPTNCAAAGCATTYNKHINISFHRFPLDPKRRKEWVRLVRRKNFVPGKHTFLCSKHFEASCFDLTGQTRRLKMDAVPTIFDFCTHISGPSSGGSSGSSGMPTNCAAAGCATTYNKHINISFHRFPLDPKRRKEWVRLVRRKNFVPGKHTFLCSKHFEASCFDLTGQTRRLKMDAVPTIFDFCTHISGPSSGGSSGSSGMPTNCAAAGCATTYNKHINISFHRFPLDPKRRKEWVRLVRRKNFVPGKHTFLCSKHFEASCFDLTGQTRRLKMDAVPTIFDFCTHISGPSSG

Radius of gyration: 14.22 Å; Cα contacts (8 Å, |Δi|>4): 124; chains: 1; bounding box: 29×41×33 Å

Secondary structure (DSSP, 8-state):
--S----------SSS---S--SS-----EE--SSHHHHHHHHHHTTBTB---SSS-EE-TTSS-STTBS-BTBS--B-TT---S------SSSS----

Nearest PDB structures (foldseek):
  2d8r-assembly1_A  TM=7.970E-01  e=1.033E-15  Homo sapiens
  2jm3-assembly1_A  TM=5.045E-01  e=1.416E-01  Caenorhabditis elegans
  4v5o-assembly2_B5  TM=2.413E-01  e=2.182E+00  Tetrahymena thermophila
  6az1-assembly1_b  TM=2.306E-01  e=6.783E+00  Leishmania donovani
  2d8r-assembly1_A  TM=7.780E-01  e=1.917E-15  Homo sapiens

Solvent-accessible surface area: 7851 Å² total; per-residue (Å²): 128,126,106,56,101,98,83,133,103,42,88,6,4,9,38,94,44,95,16,69,172,84,183,174,76,140,41,45,148,31,132,7,6,113,44,61,138,58,104,128,59,1,15,184,41,1,154,81,189,146,50,102,36,63,164,140,16,13,0,0,19,149,18,8,105,25,91,26,3,57,66,135,53,153,94,128,177,20,91,111,98,5,24,0,85,63,12,127,93,103,61,146,156,108,37,115,89,106,112

Foldseek 3Di:
DDDQDDDDPEWELQHPPTDDCPDPDDWDWAAAAPDPVAQCQQCVVSPHNVDHDDDRHTHTCVQPDQVQFDPPPDDTHGDSPHHRPGSDDCDPDPQDPHD